Protein 3RMT (pdb70)

InterPro domains:
  IPR001986 Enolpyruvate transferase domain [PF00275] (11-425)
  IPR006264 3-phosphoshikimate 1-carboxyvinyltransferase [MF_00210] (11-431)
  IPR006264 3-phosphoshikimate 1-carboxyvinyltransferase [PIRSF000505] (5-429)
  IPR006264 3-phosphoshikimate 1-carboxyvinyltransferase [TIGR01356] (15-429)
  IPR006264 3-phosphoshikimate 1-carboxyvinyltransferase [cd01556] (13-428)
  IPR013792 RNA 3'-terminal phosphate cyclase/enolpyruvate transferase, alpha/beta [SSF55205] (5-428)
  IPR023193 3-phosphoshikimate 1-carboxyvinyltransferase, conserved site [PS00104] (89-103)
  IPR023193 3-phosphoshikimate 1-carboxyvinyltransferase, conserved site [PS00885] (341-359)
  IPR036968 Enolpyruvate transferase domain superfamily [G3DSA:3.65.10.10] (15-422)
  IPR036968 Enolpyruvate transferase domain superfamily [G3DSA:3.65.10.10] (23-231)

Radius of gyration: 43.46 Å; Cα contacts (8 Å, |Δi|>4): 4289; chains: 4; bounding box: 92×116×108 Å

Solvent-accessible surface area: 65657 Å² total; per-residue (Å²): 156,61,90,33,83,6,65,88,6,150,2,0,52,17,50,3,35,0,26,1,4,101,23,3,0,0,12,0,0,0,0,0,0,2,0,108,33,74,0,41,0,26,17,0,35,52,27,81,28,1,70,17,0,8,32,0,0,82,68,0,45,9,64,17,106,63,50,50,33,54,0,21,0,111,10,145,3,22,114,17,10,169,98,18,120,82,92,0,64,0,18,67,0,6,17,0,0,38,0,0,0,0,0,2,0,15,2,99,20,77,2,32,0,63,13,56,144,49,0,7,149,86,82,0,101,108,3,2,80,5,0,84,72,2,42,5,126,10,98,18,109,85,176,1,17,31,5,57,0,36,1,111,1,33,161,10,133,28,40,96,29,116,10,111,65,40,33,8,30,6,6,1,0,0,0,1,0,0,0,101,5,121,31,119,0,1,3,25,12,76,39,128,30,90,10,6,2,7,74,0,0,77,34,2,51,0,84,23,73,112,109,54,77,40,11,9,0,82,12,56,45,144,4,78,20,50,102,5,27,4,2,0,19,4,17,12,0,0,7,0,0,0,0,0,0,15,1,74,135,7,127,0,28,0,28,16,0,4,27,2,60,20,38,4,0,0,11,57,1,0,137,111,0,46,14,64,32,32,66,75,76,116,52,99,28,26,16,2,17,1,0,7,0,19,0,76,56,16,126,7,108,20,19,101,1,15,46,117,43,8,68,62,2,64,48,6,15,6,1,0,0,0,0,0,0,46,0,52,30,131,0,26,4,85,111,147,155,109,59,99,71,19,63,29,2,16,55,2,0,68,82,0,31,10,44,3,122,52,50,154,64,0,0,50,0,77,11,88,22,121,8,105,6,61,44,71,0,24,1,127,65,28,47,51,2,0,4,2,3,0,0,0,0,2,35,0,140,144,71,0,30,0,79,14,14,106,30,0,43,126,51,2,62,38,0,27,13,15,3,9,74,1,38,20,43,10,101,32,82,178,140,198,92,114,28,96,9,72,86,5,133,1,0,32,28,55,3,32,1,25,2,3,92,15,5,0,1,6,0,0,0,0,0,1,2,0,78,38,71,0,45,0,23,12,0,30,43,26,80,31,0,70,17,0,8,44,0,0,80,75,0,44,10,50,15,88,58,62,80,37,54,0,37,0,97,5,112,0,19,132,22,10,181,95,19,118,82,87,0,69,0,23,75,0,7,18,0,0,40,0,0,0,0,1,2,0,6,2,96,21,83,3,29,0,66,16,55,138,48,0,11,142,88,69,2,96,107,4,2,92,5,0,81,76,2,48,5,120,12,98,21,118,77,170,1,15,25,3,57,0,35,2,113,7,20,144,2,134,24,43,99,28,119,14,127,69,49,33,12,41,5,1,1,0,0,0,1,0,0,0,80,3,101,39,101,0,9,2,29,10,69,38,136,29,64,24,2,1,10,63,5,0,72,30,1,55,2,117,11,104,130,122,54,74,42,10,11,2,71,25,55,38,120,2,78,18,49,111,19,29,0,2,0,17,3,15,18,0,0,12,0,0,0,0,0,0,1,0,30,31,0,116,0,38,0,18,18,0,6,20,5,75,20,10,8,0,0,8,64,1,0,115,88,0,32,12,27,25,38,62,91,40,110,36,107,31,46,25,5,22,0,0,14,0,32,0,24,2,0,5,3,34,16,28,111,3,22,37,117,14,10,64,65,0,71,23,7,5,3,2,0,0,0,0,0,0,12,0,7,22,114,0,24,0,72,73,5,177,120,80,107,29,16,78,35,3,14,71,10,0,63,103,0,25,9,45,1,116,54,59,139,55,4,0,60,1,85,13,49,28,101,6,132,10,58,52,67,1,28,0,116,62,37,49,51,1,0,5,1,2,0,0,0,0,2,34,1,141,150,70,0,31,0,78,16,13,110,28,0,28,128,54,4,70,37,0,17,10,17,7,13,76,2,36,17,32,8,102,40,109,167,102,115,18,97,5,72,88,4,133,2,0,30,26,56,2,32,0,22,1,3,95,25,4,0,1,10,0,0,0,0,0,1,2,0,92,42,81,0,38,0,24,13,0,27,52,27,78,22,0,76,16,0,8,41,0,0,85,72,0,46,9,58,14,72,51,46,53,43,44,0,33,0,118,5,139,3,18,93,14,10,149,93,19,122,76,95,0,72,0,18,66,0,6,20,0,0,33,0,0,0,0,1,1,0,4,3,97,19,79,2,28,0,59,15,36,153,48,0,8,151,83,73,0,102,135,3,1,92,5,0,85,71,1,44,7,131,12,99,20,122,85,167,0,19,28,8,56,0,41,1,110,14,13,173,10,145,24,48,100,41,145,10,119,64,33,40,5,33,8,5,1,0,0,0,1,0,0,0,70,2,141,24,159,0,17,0,17,14,74,39,128,26,85,31,3,1,16,70,3,0,90,32,2,45,1,88,21,108,174,89,48,79,32,20,22,3,106,14,50,34,119,3,76,19,65,110,13,25,1,2,0,20,2,6,14,0,0,5,0,0,0,0,0,0,12,0,65,131,7,128,0,37,0,23,6,0,4,22,4,69,24,32,10,0,0,15,13,0,0,60,5,0,13,16,72,33,39,67,76,35,124,39,104,44,26,13,2,24,1,0,14,0,32,0,64,57,16,74,7,13,6,0,40,0,10,30,74,0,2,62,47,2,47,32,5,5,2,1,1,0,0,0,0,0,43,0,50,30,117,0,13,1,59,59,2,105,140,25,146,120,150,29,58,90,36,8,82,35,0,17,58,18,0,66,114,0,26,8,56,14,96,48,46,153,40,5,0,38,1,78,15,79,28,122,4,108,6,55,42,70,2,29,0,109,58,32,49,36,3,0,6,0,0,0,0,0,0,2,36,0,128,138,77,0,41,0,72,26,16,110,22,0,33,120,49,6,70,35,0,18,9,22,3,14,70,1,32,18,33,10,88,27,77,186,128,208,83,107,27,74,0,58,63,2,148,3,0,31,25,61,2,38,1,23,2,2,92,18,5,0,0,8,0,0,0,0,0,1,2,0,111,41,70,0,50,0,18,15,0,26,52,21,76,24,1,70,16,0,8,44,0,0,82,70,0,41,7,57,17,81,54,44,48,43,55,0,25,0,93,6,105,3,17,103,11,10,159,94,22,118,80,88,0,67,0,22,64,0,6,20,0,0,36,0,0,0,0,0,1,0,7,3,98,19,78,2,30,0,62,17,56,142,51,0,7,139,84,75,0,78,157,6,2,99,6,0,77,73,1,40,6,107,13,100,21,113,74,174,2,13,29,7,55,0,38,2,102,10,15,151,5,142,19,45,101,33,120,8,122,81,47,29,13,46,10,5,1,0,0,0,0,0,0,0,83,3,118,24,144,0,16,1,21,6,82,39,76,31,63,28,2,1,18,67,2,0,83,30,2,48,1,103,21,122,136,115,59,62,41,5,25,2,92,26,50,36,113,4,73,22,51,112,8,21,0,2,1,15,4,12,16,0,0,7,0,0,0,0,0,1,15,0,84,144,4,144,0,30,0,25,11,0,6,23,3,70,22,11,6,0,0,12,62,2,0,159,112,0,55,4,72,32,39,70,100,40,127,42,112,29,30,23,4,28,0,0,11,0,25,0,80,52,17,135,14,106,26,27,153,9,34,43,117,38,10,62,59,2,76,16,4,12,1,1,4,0,1,0,0,2,44,0,51,31,174,2,22,7,121,61,56,189,170,53,92,90,20,82,35,2,19,73,19,0,69,121,2,44,9,43,6,125,74,58,147,48,9,0,54,3,76,16,77,32,106,10,153,12,62,49,67,0,36,2,147,53,39,55,46,4,0,3,2,2,0,0,0,0,2,39,0,83,144,77,0,30,0,64,19,12,115,31,0,36,114,43,2,74,38,0,22,13,19,0,8,71,2,33,17,29,13,105,18,104,192,131,231

Secondary structure (DSSP, 8-state):
--EEEEPPPS-EEEEE-PPBPHHHHHHHHHHHHHSBS-EEEES---SHHHHHHHHHHHTTT-EEEEETTEEEEE---GGG-PPPSS-EE-TT-HHHHHHHHHHHTTSSSEEEEE--TTGGGS--HHHHHHHHHTT-EEEEHHHHTEEEEEEE--S-B--EEE-SS--HHHHHHHHHHHHTSBS-EEEE-SS----HHHHHHHHTT--EEEETTEEEE-S----B--EEEPPBPHHHHHHHHHHHHHSTTEEEEEEEEE--TTTTHHHHHHHHTT-EEEEEEEEEETTEEEEEEEEE----B---EETTHHHHHGGGHHHHHHHHHTSBS-EEEE--HHHHHHHHHHHHHHHTT--EEEETTEEEE-S----B-SSEEE-TT-HHHHHHHHHHHTT-BS-EEEE-THHHHHH-TTHHHHHHHHHHHHHHH---/-EEEEPPPS--EEEE---B-HHHHHHHHHHHHHSEEEEEEES---SHHHHHHHHHHHHTT-EEEEETTEEEEEEE-GGGPPPPSSPEE-TT-HHHHHHHHHHHTTSSSEEEEE--TTGGGS--HHHHHHHHTTT-EEEEHHHHTEEEEEEE--S-B--EEE-SS--HHHHHHHHHHHTTSBSEEEEE-SS----HHHHHHHHTT--EEE-SSEEEEETT---B--EEEPPBPHHHHHHHHHHHHHSTT-EEEEEEEE--TTT-HHHHHHHHHT-EEEEEEEEEETTEEEEEEEEE----B--EE-GGGGGGGGGGHHHHHHHHHTSBSEEEE-S---HHHHHHHHHHHHHTT--EEE-SSSEEEES----B-SSEEE-TT-HHHHHHHHHHHTT-BS-EEEE-HHHHHHH-TTHHHHHHHHHHHHHHH-/-EEEE---S-EEEEE-PPBPHHHHHHHHHHHHHSBS-EEEES---SHHHHHHHHHHHHTT-EEEEETTEEEEE-B-GGG-PPPSS-EE-TT-HHHHHHHHHHHHTSSSEEEEE--TGGGGS--HHHHHHHHTTT-EEEEHHHHTEEEEEEE--S-B--EEE-SS--HHHHHHHHHHHTSSBEEEEEE-SS----HHHHHHHHHT--B---TTEEEEEE-PPPB--EEEPPBPHHHHHHHHHHHHHSSSEEEEEEEEE--TTT-HHHHHHHHHT-EEEEEEEEESSS-EEEEEEEE---EE--EE-TTSGGGSGGGHHHHHHHHHTEESEEEE-S-TTS-HHHHHHHHHHHHHHHHTT-EEEEETTEEEEES----B-SEEEE-TT-HHHHHHHHHHHTT-BS-EEEE-THHHHHHSTTHHHHHHHHHHHHHHH---/-EE-----S--EEEE-PPBPHHHHHHHHHHHHHSBS-EEEES----HHHHHHHHHHHTTT-EEEEETTEEEEE-B-GGG----SS-EE-TT-HHHHHHHHHHHHTSSSEEEEE--TTGGGS--HHHHHHHHHTT-EEEEHHHHTEEEEEEE----B--EEE-SS--HHHHHHHHHHTTSSBS-EEEE-SS----HHHHHHHHTT--EEEETTEEEE-SSPPPB--EEEPPBPHHHHHHHHHHHHHSSS-EEEEEEEE--TTTTHHHHHHHHTT--EEEEEEEEETTEEEEEEEEE---EE---EETTSSGGGGGGHHHHHHHHTTEES-EEEE----THHHHHHHHHHHHHT--EEE-SSSEEE-S--PPP--S-B--TT-HHHHHHHHHHTTTS-S---EE-HHHHHHH-TTHHHHHHHHHHHTTTS---

Organism: Halalkalibacterium halodurans (strain ATCC BAA-125 / DSM 18197 / FERM 7344 / JCM 9153 / C-125) (NCBI:txid272558)

Nearest PDB structures (foldseek):
  3rmt-assembly1_C-2  TM=1.002E+00  e=1.973E-91  Halalkalibacterium halodurans
  5bs5-assembly2_B  TM=9.563E-01  e=2.466E-51  Acinetobacter baumannii ATCC 17978
  3tr1-assembly1_A  TM=9.046E-01  e=6.981E-50  Coxiella burnetii
  4znd-assembly1_A  TM=9.040E-01  e=1.702E-49  Coxiella burnetii RSA 493
  2pqd-assembly1_A  TM=8.889E-01  e=4.396E-46  Agrobacterium sp.

Sequence (1728 aa):
ENKTVIPHAKGLKGTIKVPGDKSISHRAVMFGALAKGTTTVEGFLPGADCLSTISCFQKLGVSIEQAEERVTVKGKGWDGLREPSDILDVGNSGTTTRLILGILSTLPFHSVIIGDESIGKRPMKRVTEPLKSMGAQIDGRDHGNLTPLSIRGGQLKGIDFHSPVASAQMKSAILLAGLRAEGKTSVTEPAKTRDHTERMLEAFGVNIEKDGLTVSIEGGQMLTGQHVVVPGDISSAAFFLVAGAMVPHSRITLTNVGINPTRAGILEVLKQMGATLAMENERVQGGEPVADLTIETSVLQGVEIGGDIIPRLIDEIPIIAVLATQASGRTVIKDVKETNRIDTVVSELTKLGASIHATDDGMIIEGPTPLKGGVTVSSHGDHRIGMAMAIAALLAEKPVTVEGTEAIAVSYPSFFDHLDRLKSEAENLYFQNKTVIPHAKGLKGTIKVPGDKSISHRAVMFGALAKGTTTVEGFLPGADCLSTISCFQKLGVSIEQAEERVTVKGKGWDGLREPSDILDVGNSGTTTRLILGILSTLPFHSVIIGDESIGKRPMKRVTEPLKSMGAQIDGRDHGNLTPLSIRGGQLKGIDFHSPVASAQMKSAILLAGLRAEGKTSVTEPAKTRDHTERMLEAFGVNIEKDGLTVSIEGGQMLTGQHVVVPGDISSAAFFLVAGAMVPHSRITLTNVGINPTRAGILEVLKQMGATLAMENERVQGGEPVADLTIETSVLQGVEIGGDIIPRLIDEIPIIAVLATQASGRTVIKDAEETNRIDTVVSELTKLGASIHATDDGMIIEGPTPLKGGVTVSSHGDHRIGMAMAIAALLAEKPVTVEGTEAIAVSYPSFFDHLDRLKSEAENLYNKTVIPHAKGLKGTIKVPGDKSISHRAVMFGALAKGTTTVEGFLPGADCLSTISCFQKLGVSIEQAEERVTVKGKGWDGLREPSDILDVGNSGTTTRLILGILSTLPFHSVIIGDESIGKRPMKRVTEPLKSMGAQIDGRDHGNLTPLSIRGGQLKGIDFHSPVASAQMKSAILLAGLRAEGKTSVTEPAKTRDHTERMLEAFGVNIEKDGLTVSIEGGQMLTGQHVVVPGDISSAAFFLVAGAMVPHSRITLTNVGINPTRAGILEVLKQMGATLAMENERVQGGEPVADLTIETSVLQGVEIGGDIIPRLIDEIPIIAVLATQASGRTVIKDAEELKVKETNRIDTVVSELTKLGASIHATDDGMIIEGPTPLKGGVTVSSHGDHRIGMAMAIAALLAEKPVTVEGTEAIAVSYPSFFDHLDRLKSEAENLYFQNKTVIPHAKGLKGTIKVPGDKSISHRAVMFGALAKGTTTVEGFLPGADCLSTISCFQKLGVSIEQAEERVTVKGKGWDGLREPSDILDVGNSGTTTRLILGILSTLPFHSVIIGDESIGKRPMKRVTEPLKSMGAQIDGRDHGNLTPLSIRGGQLKGIDFHSPVASAQMKSAILLAGLRAEGKTSVTEPAKTRDHTERMLEAFGVNIEKDGLTVSIEGGQMLTGQHVVVPGDISSAAFFLVAGAMVPHSRITLTNVGINPTRAGILEVLKQMGATLAMENERVQGGEPVADLTIETSVLQGVEIGGDIIPRLIDEIPIIAVLATQASGRTVIKDAEETNRIDTVVSELTKLGASIHATDDGMIIEGPTPLKGGVTVSSHGDHRIGMAMAIAALLAEKPVTVEGTEAIAVSYPSFFDHLDRLKSEAENLYFQ

Foldseek 3Di:
DLWDWAAAFQEFDDEAAFQFDQVLLLVLQVLLLAAAAKAKEASHHPAPQSVLSNQLSVQQQWDWDDDDGIIITGDDHLVRGHAGPDASENEQHPLSVLQVLLVLLLHQYKHWYAYDPNQQVAFDCLQPVLSVVQVKDKAAPPGRTGPTIMTGHDAGAADADEDADDDPSSVNSNQSNQQAHADKHKYAYDADADCSSQQLQVLQVADWDDDPRMIMGHDYDHGHHYYAYGFHEVLLVLLVQLLQQANPHYKYKYAGHFCDQLAVLVVVQCVVQFFPKDWDDWDDGSRTTITIMMGHHGATAAEEADDNSCSRHVLCQLLVLLSRLQHAFKHYHFAVVSQVQQVLSQVQQVQQPFDKAADPGHIMGGGHTQGAAPEEGEQPLDLSNQSSVSSSQNRHDYMYMYRNCVSVCSVGVCSVVSVVVRSVVSVVVVPD/DWDWAAAFPEFDDEDAFAFAQVLLQVQQVLQQAAQAKAKEASRHPAPQSVLSVQQQVQQPWDWDDDDGMIITNHHHLVRGHAGPDARERAQYPLSVLQVLLQQQAHQYKHWYDYDPNQQPAFRCLQVVVSVVQPKDKAAPPGRGGPRMMTGHHAGAADADEDADDDPSNVNSQQSNQQAYAAKHKYAYDADADCSSVLQCVLQPADWDDDPSMIMHHDHDHGHHYHFYGAHEVLLVLLVQLLQQARANYKYKYARHFCPQLAVLSVVQCVVQPWPKDWADFDATSSTTTTMIIGHHHAGAADEADDNSCSRQVSCLLLVLLSLQQHAFKHDDFQDDVLVCLVLSQVQQVVQVFDKDADPGGIMGTGHTQGAAPEEGECVLPQSNQSSVNSSQNRHDDMYMYHDCVSVCSNRVCSVVSRVVRSVVSVVVD/DWDKAAAFLEFEDEDAFQFDPLLLLCQAVLQQQAQAKAKEASRDDAPQSVLSVQQQVQQQWDWDDDVRIIMTNHHHLVGGHAGPDAREREQDPLSVLQVLLVQQAHQYKHKYAYDPNQQPQFRCLQVVVSVVQVKDKAAPPGRGGPIMMTGHHATAADADEDEADDPSSVNSQQNNQQAYADKHKYAHDADADCQSVLQQVQQPFHWDPPPRMIMGHPHDHGHYYYAYGAHEVLLVLLVQLLQAARPHYKYKYARHWCRQLANLVVVVCVVQPWPKDWDDWDCRGSTITTIIIGHHHAGAAAEDDDSSCSRHLLCQLLVLLSQLQYAAKHHYFQQLPDDPVSVVSQVLSQVLQVQQPFDKDADNGGIMGGGHDQGAAPEEGEQPLPLSSLSSSNSSNNRHDDMYIYPNCVSNCNSGVCSVVSVVVRSVVSVVVDDD/DWDWAFAFQEFEDEDAFQFDPLLLLVQQVLQQQAQAKAKEARHHPAPQSVLSVQQSVQQQWDKDDDHGIIMTGHHHPVRGHAGPDAREREQHPLSVLQVLLQQQAAQYKHKYAYDPNQQPAFCCLQVVVSVVQVKDKQAPPGRTGPTIMTGHHAGAADADEDAADDPSNVNSQVSNQQAYAAKHKYAYPDHADDSSVQLQVLQPFDWDDDPRMIMGHDNDHGHHYHAYGAHEVLLVLLVQLLQQAHPWYKYKYPWHWCDLLAVLVVVVCVVQVFDKDWADFDATSSTTTTIIMGHHHAGAADEEEDPRDSSHVLCLLLVLLSLLAHAAKHWYFAAPVCVQQVLSQVVQVVQPADWDADPHTIIHHGHDQGAADDEGENPLDQSNQSSQNSSSNRHRDIHMYYNVVSNCNSGVCSVVSVVCRSVVVVVVPDD

B-factor: mean 74.06, std 24.89, range [2.0, 179.31]

Structure (mmCIF, N/CA/C/O backbone):
data_3RMT
#
_entry.id   3RMT
#
_cell.length_a   87.856
_cell.length_b   140.748
_cell.length_c   193.625
_cell.angle_alpha   90.00
_cell.angle_beta   90.00
_cell.angle_gamma   90.00
#
_symmetry.space_group_name_H-M   'P 21 21 21'
#
loop_
_entity.id
_entity.type
_entity.pdbx_description
1 polymer '3-phosphoshikimate 1-carboxyvinyltransferase 1'
2 non-polymer 'SULFATE ION'
3 water water
#
loop_
_atom_site.group_PDB
_atom_site.id
_atom_site.type_symbol
_atom_site.label_atom_id
_atom_site.label_alt_id
_atom_site.label_comp_id
_atom_site.label_asym_id
_atom_site.label_entity_id
_atom_site.label_seq_id
_atom_site.pdbx_PDB_ins_code
_atom_site.Cartn_x
_atom_site.Cartn_y
_atom_site.Cartn_z
_atom_site.occupancy
_atom_site.B_iso_or_equiv
_atom_site.auth_seq_id
_atom_site.auth_comp_id
_atom_site.auth_asym_id
_atom_site.auth_atom_id
_atom_site.pdbx_PDB_model_num
ATOM 1 N N . GLU A 1 4 ? 21.002 -23.334 32.139 1.00 98.64 4 GLU A N 1
ATOM 2 C CA . GLU A 1 4 ? 21.643 -24.581 31.616 1.00 97.74 4 GLU A CA 1
ATOM 3 C C . GLU A 1 4 ? 20.683 -25.779 31.465 1.00 95.38 4 GLU A C 1
ATOM 4 O O . GLU A 1 4 ? 21.049 -26.799 30.861 1.00 94.40 4 GLU A O 1
ATOM 10 N N . ASN A 1 5 ? 19.470 -25.667 32.013 1.00 94.44 5 ASN A N 1
ATOM 11 C CA . ASN A 1 5 ? 18.359 -26.503 31.530 1.00 92.06 5 ASN A CA 1
ATOM 12 C C . ASN A 1 5 ? 17.544 -25.718 30.493 1.00 90.89 5 ASN A C 1
ATOM 13 O O . ASN A 1 5 ? 16.417 -25.268 30.746 1.00 90.46 5 ASN A O 1
ATOM 18 N N . LYS A 1 6 ? 18.170 -25.561 29.328 1.00 90.21 6 LYS A N 1
ATOM 19 C CA . LYS A 1 6 ? 17.671 -24.777 28.207 1.00 89.25 6 LYS A CA 1
ATOM 20 C C . LYS A 1 6 ? 18.465 -25.147 26.955 1.00 87.90 6 LYS A C 1
ATOM 21 O O . LYS A 1 6 ? 19.687 -25.320 27.013 1.00 89.02 6 LYS A O 1
ATOM 27 N N . THR A 1 7 ? 17.771 -25.290 25.831 1.00 85.28 7 THR A N 1
ATOM 28 C CA . THR A 1 7 ? 18.445 -25.479 24.556 1.00 83.52 7 THR A CA 1
ATOM 29 C C . THR A 1 7 ? 18.163 -24.267 23.704 1.00 82.44 7 THR A C 1
ATOM 30 O O . THR A 1 7 ? 17.031 -23.794 23.661 1.00 82.00 7 THR A O 1
ATOM 34 N N . VAL A 1 8 ? 19.200 -23.742 23.060 1.00 82.24 8 VAL A N 1
ATOM 35 C CA . VAL A 1 8 ? 19.007 -22.730 22.029 1.00 81.60 8 VAL A CA 1
ATOM 36 C C . VAL A 1 8 ? 18.691 -23.456 20.725 1.00 79.36 8 VAL A C 1
ATOM 37 O O . VAL A 1 8 ? 19.424 -24.364 20.315 1.00 79.32 8 VAL A O 1
ATOM 41 N N . ILE A 1 9 ? 17.579 -23.073 20.101 1.00 77.30 9 ILE A N 1
ATOM 42 C CA . ILE A 1 9 ? 17.120 -23.718 18.882 1.00 74.63 9 ILE A CA 1
ATOM 43 C C . ILE A 1 9 ? 17.011 -22.693 17.773 1.00 74.79 9 ILE A C 1
ATOM 44 O O . ILE A 1 9 ? 16.220 -21.757 17.876 1.00 75.37 9 ILE A O 1
ATOM 49 N N . PRO A 1 10 ? 17.813 -22.859 16.707 1.00 74.46 10 PRO A N 1
ATOM 50 C CA . PRO A 1 10 ? 17.787 -21.935 15.572 1.00 74.94 10 PRO A CA 1
ATOM 51 C C . PRO A 1 10 ? 16.732 -22.354 14.550 1.00 73.40 10 PRO A C 1
ATOM 52 O O . PRO A 1 10 ? 16.292 -23.504 14.566 1.00 72.28 10 PRO A O 1
ATOM 56 N N . HIS A 1 11 ? 16.328 -21.449 13.666 1.00 73.42 11 HIS A N 1
ATOM 57 C CA . HIS A 1 11 ? 15.337 -21.815 12.656 1.00 72.01 11 HIS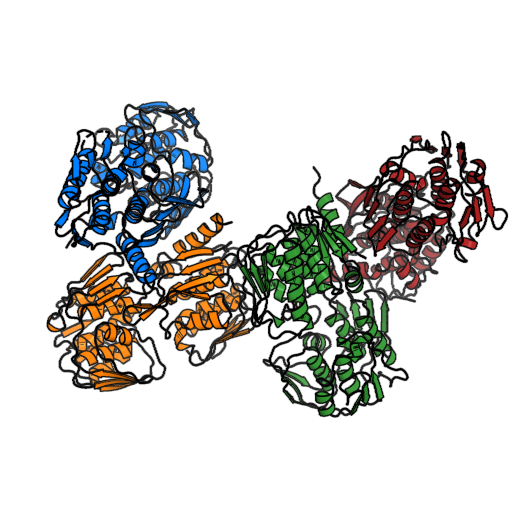 A CA 1
ATOM 58 C C . HIS A 1 11 ? 15.934 -22.874 11.737 1.00 70.37 11 HIS A C 1
ATOM 59 O O . HIS A 1 11 ? 17.144 -22.891 11.509 1.00 71.39 11 HIS A O 1
ATOM 66 N N . ALA A 1 12 ? 15.083 -23.766 11.241 1.00 67.82 12 ALA A N 1
ATOM 67 C CA . ALA A 1 12 ? 15.513 -24.833 10.351 1.00 66.30 12 ALA A CA 1
ATOM 68 C C . ALA A 1 12 ? 15.470 -24.379 8.903 1.00 66.13 12 ALA A C 1
ATOM 69 O O . ALA A 1 12 ? 14.469 -23.817 8.446 1.00 66.08 12 ALA A O 1
ATOM 71 N N . LYS A 1 13 ? 16.566 -24.623 8.190 1.00 66.07 13 LYS A N 1
ATOM 72 C CA . LYS A 1 13 ? 16.642 -24.335 6.765 1.00 65.90 13 LYS A CA 1
ATOM 73 C C . LYS A 1 13 ? 15.873 -25.366 5.934 1.00 63.49 13 LYS A C 1
ATOM 74 O O . LYS A 1 13 ? 15.497 -25.091 4.794 1.00 64.47 13 LYS A O 1
ATOM 80 N N . GLY A 1 14 ? 15.633 -26.535 6.524 1.00 60.36 14 GLY A N 1
ATOM 81 C CA . GLY A 1 14 ? 14.863 -27.622 5.911 1.00 57.87 14 GLY A CA 1
ATOM 82 C C . GLY A 1 14 ? 14.915 -28.875 6.775 1.00 55.60 14 GLY A C 1
ATOM 83 O O . GLY A 1 14 ? 15.717 -28.960 7.701 1.00 56.34 14 GLY A O 1
ATOM 84 N N . LEU A 1 15 ? 14.065 -29.853 6.485 1.00 53.07 15 LEU A N 1
ATOM 85 C CA . LEU A 1 15 ? 14.035 -31.105 7.253 1.00 50.91 15 LEU A CA 1
ATOM 86 C C . LEU A 1 15 ? 13.754 -32.297 6.341 1.00 49.67 15 LEU A C 1
ATOM 87 O O . LEU A 1 15 ? 12.637 -32.456 5.849 1.00 49.15 15 LEU A O 1
ATOM 92 N N . LYS A 1 16 ? 14.764 -33.127 6.112 1.00 49.39 16 LYS A N 1
ATOM 93 C CA . LYS A 1 16 ? 14.604 -34.289 5.248 1.00 49.54 16 LYS A CA 1
ATOM 94 C C . LYS A 1 16 ? 15.076 -35.581 5.900 1.00 49.53 16 LYS A C 1
ATOM 95 O O . LYS A 1 16 ? 16.139 -35.618 6.518 1.00 50.28 16 LYS A O 1
ATOM 101 N N . GLY A 1 17 ? 14.277 -36.636 5.779 1.00 48.89 17 GLY A N 1
ATOM 102 C CA . GLY A 1 17 ? 14.714 -37.954 6.219 1.00 49.25 17 GLY A CA 1
ATOM 103 C C . GLY A 1 17 ? 13.640 -38.914 6.667 1.00 48.51 17 GLY A C 1
ATOM 104 O O . GLY A 1 17 ? 12.452 -38.639 6.532 1.00 48.36 17 GLY A O 1
ATOM 105 N N . THR A 1 18 ? 14.085 -40.053 7.184 1.00 48.48 18 THR A N 1
ATOM 106 C CA . THR A 1 18 ? 13.222 -41.080 7.739 1.00 47.99 18 THR A CA 1
ATOM 107 C C . THR A 1 18 ? 13.509 -41.139 9.223 1.00 47.89 18 THR A C 1
ATOM 108 O O . THR A 1 18 ? 14.648 -40.932 9.643 1.00 48.30 18 THR A O 1
ATOM 112 N N . ILE A 1 19 ? 12.473 -41.430 10.007 1.00 47.49 19 ILE A N 1
ATOM 113 C CA . ILE A 1 19 ? 12.585 -41.529 11.450 1.00 47.01 19 ILE A CA 1
ATOM 114 C C . ILE A 1 19 ? 11.680 -42.613 12.027 1.00 47.08 19 ILE A C 1
ATOM 115 O O . ILE A 1 19 ? 10.496 -42.706 11.670 1.00 47.10 19 ILE A O 1
ATOM 120 N N . LYS A 1 20 ? 12.257 -43.423 12.915 1.00 47.16 20 LYS A N 1
ATOM 121 C CA . LYS A 1 20 ? 11.511 -44.371 13.721 1.00 46.79 20 LYS A CA 1
ATOM 122 C C . LYS A 1 20 ? 11.289 -43.699 15.054 1.00 44.56 20 LYS A C 1
ATOM 123 O O . LYS A 1 20 ? 12.203 -43.580 15.862 1.00 44.43 20 LYS A O 1
ATOM 129 N N . VAL A 1 21 ? 10.071 -43.257 15.292 1.00 43.49 21 VAL A N 1
ATOM 130 C CA . VAL A 1 21 ? 9.721 -42.773 16.611 1.00 43.37 21 VAL A CA 1
ATOM 131 C C . VAL A 1 21 ? 9.621 -43.949 17.588 1.00 44.77 21 VAL A C 1
ATOM 132 O O . VAL A 1 21 ? 9.436 -45.103 17.157 1.00 45.74 21 VAL A O 1
ATOM 136 N N . PRO A 1 22 ? 9.757 -43.683 18.908 1.00 44.93 22 PRO A N 1
ATOM 137 C CA . PRO A 1 22 ? 9.727 -44.760 19.921 1.00 45.16 22 PRO A CA 1
ATOM 138 C C . PRO A 1 22 ? 8.394 -45.509 19.931 1.00 45.97 22 PRO A C 1
ATOM 139 O O . PRO A 1 22 ? 7.359 -44.916 19.617 1.00 46.05 22 PRO A O 1
ATOM 143 N N . GLY A 1 23 ? 8.414 -46.792 20.296 1.00 46.79 23 GLY A N 1
ATOM 144 C CA . GLY A 1 23 ? 7.190 -47.601 20.394 1.00 47.15 23 GLY A CA 1
ATOM 145 C C . GLY A 1 23 ? 6.032 -46.954 21.148 1.00 47.30 23 GLY A C 1
ATOM 146 O O . GLY A 1 23 ? 6.197 -45.945 21.841 1.00 46.54 23 GLY A O 1
ATOM 147 N N . ASP A 1 24 ? 4.843 -47.529 20.992 1.00 48.63 24 ASP A N 1
ATOM 148 C CA . ASP A 1 24 ? 3.650 -47.033 21.670 1.00 49.37 24 ASP A CA 1
ATOM 149 C C . ASP A 1 24 ? 3.586 -47.554 23.100 1.00 49.58 24 ASP A C 1
ATOM 150 O O . ASP A 1 24 ? 3.694 -48.762 23.329 1.00 49.96 24 ASP A O 1
ATOM 155 N N . LYS A 1 25 ? 3.403 -46.642 24.057 1.00 49.38 25 LYS A N 1
ATOM 156 C CA . LYS A 1 25 ? 3.467 -47.004 25.470 1.00 49.42 25 LYS A CA 1
ATOM 157 C C . LYS A 1 25 ? 2.324 -47.947 25.841 1.00 49.77 25 LYS A C 1
ATOM 158 O O . LYS A 1 25 ? 2.548 -48.963 26.485 1.00 49.91 25 LYS A O 1
ATOM 164 N N . SER A 1 26 ? 1.110 -47.608 25.406 1.00 49.74 26 SER A N 1
ATOM 165 C CA . SER A 1 26 ? -0.080 -48.408 25.682 1.00 49.62 26 SER A CA 1
ATOM 166 C C . SER A 1 26 ? 0.047 -49.818 25.136 1.00 49.61 26 SER A C 1
ATOM 167 O O . SER A 1 26 ? -0.255 -50.784 25.833 1.00 50.74 26 SER A O 1
ATOM 170 N N . ILE A 1 27 ? 0.491 -49.927 23.887 1.00 48.67 27 ILE A N 1
ATOM 171 C CA . ILE A 1 27 ? 0.654 -51.222 23.226 1.00 48.83 27 ILE A CA 1
ATOM 172 C C . ILE A 1 27 ? 1.799 -52.010 23.847 1.00 48.13 27 ILE A C 1
ATOM 173 O O . ILE A 1 27 ? 1.728 -53.229 23.955 1.00 49.37 27 ILE A O 1
ATOM 178 N N . SER A 1 28 ? 2.840 -51.303 24.271 1.00 46.30 28 SER A N 1
ATOM 179 C CA . SER A 1 28 ? 3.985 -51.934 24.900 1.00 45.06 28 SER A CA 1
ATOM 180 C C . SER A 1 28 ? 3.584 -52.584 26.204 1.00 45.05 28 SER A C 1
ATOM 181 O O . SER A 1 28 ? 3.891 -53.752 26.420 1.00 46.37 28 SER A O 1
ATOM 184 N N . HIS A 1 29 ? 2.884 -51.839 27.058 1.00 44.03 29 HIS A N 1
ATOM 185 C CA . HIS A 1 29 ? 2.357 -52.371 28.314 1.00 44.44 29 HIS A CA 1
ATOM 186 C C . HIS A 1 29 ? 1.574 -53.671 28.083 1.00 45.14 29 HIS A C 1
ATOM 187 O O . HIS A 1 29 ? 1.825 -54.687 28.723 1.00 45.63 29 HIS A O 1
ATOM 194 N N . ARG A 1 30 ? 0.617 -53.609 27.170 1.00 45.08 30 ARG A N 1
ATOM 195 C CA . ARG A 1 30 ? -0.354 -54.667 27.015 1.00 46.68 30 ARG A CA 1
ATOM 196 C C . ARG A 1 30 ? 0.258 -55.898 26.386 1.00 47.29 30 ARG A C 1
ATOM 197 O O . ARG A 1 30 ? -0.076 -57.030 26.768 1.00 48.77 30 ARG A O 1
ATOM 205 N N . ALA A 1 31 ? 1.164 -55.675 25.439 1.00 46.06 31 ALA A N 1
ATOM 206 C CA . ALA A 1 31 ? 1.886 -56.768 24.813 1.00 46.48 31 ALA A CA 1
ATOM 207 C C . ALA A 1 31 ? 2.480 -57.641 25.905 1.00 47.06 31 ALA A C 1
ATOM 208 O O . ALA A 1 31 ? 2.332 -58.862 25.885 1.00 48.53 31 ALA A O 1
ATOM 210 N N . VAL A 1 32 ? 3.126 -56.995 26.870 1.00 46.20 32 VAL A N 1
ATOM 211 C CA . VAL A 1 32 ? 3.736 -57.684 27.990 1.00 46.94 32 VAL A CA 1
ATOM 212 C C . VAL A 1 32 ? 2.685 -58.373 28.858 1.00 48.96 32 VAL A C 1
ATOM 213 O O . VAL A 1 32 ? 2.829 -59.563 29.157 1.00 50.46 32 VAL A O 1
ATOM 217 N N . MET A 1 33 ? 1.624 -57.648 29.218 1.00 49.55 33 MET A N 1
ATOM 218 C CA . MET A 1 33 ? 0.597 -58.160 30.142 1.00 52.11 33 MET A CA 1
ATOM 219 C C . MET A 1 33 ? -0.186 -59.335 29.566 1.00 54.06 33 MET A C 1
ATOM 220 O O . MET A 1 33 ? -0.174 -60.436 30.129 1.00 55.08 33 MET A O 1
ATOM 225 N N . PHE A 1 34 ? -0.850 -59.094 28.436 1.00 54.34 34 PHE A N 1
ATOM 226 C CA . PHE A 1 34 ? -1.572 -60.143 27.729 1.00 56.20 34 PHE A CA 1
ATOM 227 C C . PHE A 1 34 ? -0.640 -61.289 27.366 1.00 57.26 34 PHE A C 1
ATOM 228 O O . PHE A 1 34 ? -1.077 -62.436 27.227 1.00 59.66 34 PHE A O 1
ATOM 236 N N . GLY A 1 35 ? 0.644 -60.983 27.230 1.00 55.74 35 GLY A N 1
ATOM 237 C CA . GLY A 1 35 ? 1.643 -62.011 26.999 1.00 56.73 35 GLY A CA 1
ATOM 238 C C . GLY A 1 35 ? 1.685 -62.978 28.161 1.00 57.96 35 GLY A C 1
ATOM 239 O O . GLY A 1 35 ? 1.610 -64.190 27.974 1.00 59.66 35 GLY A O 1
ATOM 240 N N . ALA A 1 36 ? 1.779 -62.427 29.366 1.00 57.32 36 ALA A N 1
ATOM 241 C CA . ALA A 1 36 ? 1.828 -63.223 30.589 1.00 58.45 36 ALA A CA 1
ATOM 242 C C . ALA A 1 36 ? 0.562 -64.047 30.819 1.00 60.42 36 ALA A C 1
ATOM 243 O O . ALA A 1 36 ? 0.591 -65.039 31.542 1.00 62.27 36 ALA A O 1
ATOM 245 N N . LEU A 1 37 ? -0.547 -63.642 30.210 1.00 60.41 37 LEU A N 1
ATOM 246 C CA . LEU A 1 37 ? -1.802 -64.375 30.371 1.00 62.29 37 LEU A CA 1
ATOM 247 C C . LEU A 1 37 ? -1.995 -65.505 29.340 1.00 64.42 37 LEU A C 1
ATOM 248 O O . LEU A 1 37 ? -2.829 -66.388 29.541 1.00 66.61 37 LEU A O 1
ATOM 253 N N . ALA A 1 38 ? -1.211 -65.491 28.260 1.00 63.76 38 ALA A N 1
ATOM 254 C CA . ALA A 1 38 ? -1.390 -66.439 27.155 1.00 65.54 38 ALA A CA 1
ATOM 255 C C . ALA A 1 38 ? -0.628 -67.751 27.325 1.00 67.40 38 ALA A C 1
ATOM 256 O O . ALA A 1 38 ? 0.316 -67.825 28.106 1.00 66.80 38 ALA A O 1
ATOM 258 N N . LYS A 1 39 ? -1.065 -68.783 26.596 1.00 69.74 39 LYS A N 1
ATOM 259 C CA . LYS A 1 39 ? -0.275 -69.996 26.379 1.00 71.30 39 LYS A CA 1
ATOM 260 C C . LYS A 1 39 ? 0.662 -69.790 25.183 1.00 69.93 39 LYS A C 1
ATOM 261 O O . LYS A 1 39 ? 0.197 -69.584 24.064 1.00 69.98 39 LYS A O 1
ATOM 267 N N . GLY A 1 40 ? 1.974 -69.837 25.420 1.00 68.98 40 GLY A N 1
ATOM 268 C CA . GLY A 1 40 ? 2.964 -69.776 24.336 1.00 68.82 40 GLY A CA 1
ATOM 269 C C . GLY A 1 40 ? 3.834 -68.531 24.330 1.00 66.68 40 GLY A C 1
ATOM 270 O O . GLY A 1 40 ? 3.492 -67.513 24.944 1.00 65.22 40 GLY A O 1
ATOM 271 N N . THR A 1 41 ? 4.953 -68.600 23.616 1.00 66.67 41 THR A N 1
ATOM 272 C CA . THR A 1 41 ? 5.930 -67.504 23.620 1.00 64.65 41 THR A CA 1
ATOM 273 C C . THR A 1 41 ? 5.483 -66.247 22.839 1.00 62.28 41 THR A C 1
ATOM 274 O O . THR A 1 41 ? 5.346 -66.259 21.610 1.00 63.62 41 THR A O 1
ATOM 278 N N . THR A 1 42 ? 5.257 -65.159 23.559 1.00 58.66 42 THR A N 1
ATOM 279 C CA . THR A 1 42 ? 4.953 -63.892 22.912 1.00 55.76 42 THR A CA 1
ATOM 280 C C . THR A 1 42 ? 6.298 -63.233 22.600 1.00 53.00 42 THR A C 1
ATOM 281 O O . THR A 1 42 ? 7.216 -63.301 23.422 1.00 53.04 42 THR A O 1
ATOM 285 N N . THR A 1 43 ? 6.447 -62.642 21.417 1.00 50.54 43 THR A N 1
ATOM 286 C CA . THR A 1 43 ? 7.676 -61.892 21.125 1.00 48.28 43 THR A CA 1
ATOM 287 C C . THR A 1 43 ? 7.459 -60.407 20.704 1.00 45.49 43 THR A C 1
ATOM 288 O O . THR A 1 43 ? 7.083 -60.099 19.571 1.00 44.74 43 THR A O 1
ATOM 292 N N . VAL A 1 44 ? 7.716 -59.501 21.634 1.00 44.00 44 VAL A N 1
ATOM 293 C CA . VAL A 1 44 ? 7.522 -58.081 21.370 1.00 43.56 44 VAL A CA 1
ATOM 294 C C . VAL A 1 44 ? 8.717 -57.450 20.638 1.00 44.47 44 VAL A C 1
ATOM 295 O O . VAL A 1 44 ? 9.883 -57.641 21.019 1.00 44.91 44 VAL A O 1
ATOM 299 N N . GLU A 1 45 ? 8.416 -56.709 19.575 1.00 44.76 45 GLU A N 1
ATOM 300 C CA . GLU A 1 45 ? 9.437 -55.977 18.833 1.00 45.24 45 GLU A CA 1
ATOM 301 C C . GLU A 1 45 ? 9.102 -54.491 18.722 1.00 43.54 45 GLU A C 1
ATOM 302 O O . GLU A 1 45 ? 7.967 -54.125 18.432 1.00 42.91 45 GLU A O 1
ATOM 308 N N . GLY A 1 46 ? 10.102 -53.643 18.930 1.00 43.45 46 GLY A N 1
ATOM 309 C CA . GLY A 1 46 ? 9.906 -52.182 18.950 1.00 42.72 46 GLY A CA 1
ATOM 310 C C . GLY A 1 46 ? 9.210 -51.705 20.213 1.00 42.57 46 GLY A C 1
ATOM 311 O O . GLY A 1 46 ? 8.563 -50.668 20.215 1.00 41.81 46 GLY A O 1
ATOM 312 N N . PHE A 1 47 ? 9.334 -52.502 21.270 1.00 43.83 47 PHE A N 1
ATOM 313 C CA . PHE A 1 47 ? 8.794 -52.234 22.599 1.00 44.24 47 PHE A CA 1
ATOM 314 C C . PHE A 1 47 ? 9.460 -50.985 23.198 1.00 44.58 47 PHE A C 1
ATOM 315 O O . PHE A 1 47 ? 10.643 -50.734 22.970 1.00 44.57 47 PHE A O 1
ATOM 323 N N . LEU A 1 48 ? 8.696 -50.197 23.952 1.00 45.15 48 LEU A N 1
ATOM 324 C CA . LEU A 1 48 ? 9.236 -48.990 24.596 1.00 45.24 48 LEU A CA 1
ATOM 325 C C . LEU A 1 48 ? 9.920 -49.346 25.922 1.00 46.07 48 LEU A C 1
ATOM 326 O O . LEU A 1 48 ? 9.245 -49.635 26.898 1.00 46.11 48 LEU A O 1
ATOM 331 N N . PRO A 1 49 ? 11.262 -49.300 25.973 1.00 46.97 49 PRO A N 1
ATOM 332 C CA . PRO A 1 49 ? 11.920 -49.682 27.218 1.00 47.94 49 PRO A CA 1
ATOM 333 C C . PRO A 1 49 ? 11.943 -48.572 28.272 1.00 48.70 49 PRO A C 1
ATOM 334 O O . PRO A 1 49 ? 12.958 -48.384 28.948 1.00 49.52 49 PRO A O 1
ATOM 338 N N . GLY A 1 50 ? 10.836 -47.847 28.416 1.00 48.73 50 GLY A N 1
ATOM 339 C CA . GLY A 1 50 ? 10.725 -46.801 29.429 1.00 48.80 50 GLY A CA 1
ATOM 340 C C . GLY A 1 50 ? 10.618 -47.364 30.833 1.00 49.94 50 GLY A C 1
ATOM 341 O O . GLY A 1 50 ? 10.608 -48.588 31.026 1.00 51.09 50 GLY A O 1
ATOM 342 N N . ALA A 1 51 ? 10.542 -46.473 31.818 1.00 49.86 51 ALA A N 1
ATOM 343 C CA . ALA A 1 51 ? 10.450 -46.860 33.225 1.00 50.21 51 ALA A CA 1
ATOM 344 C C . ALA A 1 51 ? 9.135 -47.581 33.550 1.00 50.90 51 ALA A C 1
ATOM 345 O O . ALA A 1 51 ? 9.146 -48.632 34.205 1.00 52.15 51 ALA A O 1
ATOM 347 N N . ASP A 1 52 ? 8.020 -47.018 33.082 1.00 50.14 52 ASP A N 1
ATOM 348 C CA . ASP A 1 52 ? 6.690 -47.613 33.220 1.00 50.14 52 ASP A CA 1
ATOM 349 C C . ASP A 1 52 ? 6.621 -49.047 32.691 1.00 49.40 52 ASP A C 1
ATOM 350 O O . ASP A 1 52 ? 6.183 -49.944 33.394 1.00 49.87 52 ASP A O 1
ATOM 355 N N . CYS A 1 53 ? 7.039 -49.242 31.441 1.00 48.50 53 CYS A N 1
ATOM 356 C CA . CYS A 1 53 ? 6.956 -50.538 30.783 1.00 48.23 53 CYS A CA 1
ATOM 357 C C . CYS A 1 53 ? 7.916 -51.511 31.400 1.00 48.54 53 CYS A C 1
ATOM 358 O O . CYS A 1 53 ? 7.647 -52.706 31.455 1.00 49.43 53 CYS A O 1
ATOM 361 N N . LEU A 1 54 ? 9.045 -50.994 31.860 1.00 47.90 54 LEU A N 1
ATOM 362 C CA . LEU A 1 54 ? 9.971 -51.809 32.619 1.00 48.10 54 LEU A CA 1
ATOM 363 C C . LEU A 1 54 ? 9.371 -52.199 33.970 1.00 48.06 54 LEU A C 1
ATOM 364 O O . LEU A 1 54 ? 9.699 -53.259 34.506 1.00 49.37 54 LEU A O 1
ATOM 369 N N . SER A 1 55 ? 8.484 -51.357 34.500 1.00 46.64 55 SER A N 1
ATOM 370 C CA . SER A 1 55 ? 7.753 -51.674 35.725 1.00 46.56 55 SER A CA 1
ATOM 371 C C . SER A 1 55 ? 6.736 -52.794 35.524 1.00 47.02 55 SER A C 1
ATOM 372 O O . SER A 1 55 ? 6.620 -53.698 36.362 1.00 47.48 55 SER A O 1
ATOM 375 N N . THR A 1 56 ? 6.004 -52.729 34.414 1.00 46.68 56 THR A N 1
ATOM 376 C CA . THR A 1 56 ? 5.061 -53.778 34.046 1.00 47.36 56 THR A CA 1
ATOM 377 C C . THR A 1 56 ? 5.758 -55.136 33.928 1.00 48.39 56 THR A C 1
ATOM 378 O O . THR A 1 56 ? 5.227 -56.141 34.375 1.00 49.76 56 THR A O 1
ATOM 382 N N . ILE A 1 57 ? 6.951 -55.154 33.340 1.00 48.10 57 ILE A N 1
ATOM 383 C CA . ILE A 1 57 ? 7.704 -56.382 33.163 1.00 49.03 57 ILE A CA 1
ATOM 384 C C . ILE A 1 57 ? 8.015 -56.966 34.526 1.00 50.46 57 ILE A C 1
ATOM 385 O O . ILE A 1 57 ? 7.834 -58.170 34.765 1.00 51.71 57 ILE A O 1
ATOM 390 N N . SER A 1 58 ? 8.469 -56.082 35.412 1.00 49.92 58 SER A N 1
ATOM 391 C CA . SER A 1 58 ? 8.920 -56.443 36.742 1.00 50.00 58 SER A CA 1
ATOM 392 C C . SER A 1 58 ? 7.814 -57.107 37.566 1.00 50.97 58 SER A C 1
ATOM 393 O O . SER A 1 58 ? 8.036 -58.153 38.172 1.00 52.84 58 SER A O 1
ATOM 396 N N . CYS A 1 59 ? 6.624 -56.511 37.574 1.00 49.95 59 CYS A N 1
ATOM 397 C CA . CYS A 1 59 ? 5.504 -57.041 38.336 1.00 50.34 59 CYS A CA 1
ATOM 398 C C . CYS A 1 59 ? 5.146 -58.444 37.868 1.00 51.47 59 CYS A C 1
ATOM 399 O O . CYS A 1 59 ? 4.877 -59.328 38.681 1.00 52.81 59 CYS A O 1
ATOM 402 N N . PHE A 1 60 ? 5.161 -58.652 36.557 1.00 51.04 60 PHE A N 1
ATOM 403 C CA . PHE A 1 60 ? 4.817 -59.952 36.010 1.00 52.27 60 PHE A CA 1
ATOM 404 C C . PHE A 1 60 ? 5.890 -61.025 36.217 1.00 53.76 60 PHE A C 1
ATOM 405 O O . PHE A 1 60 ? 5.567 -62.211 36.282 1.00 55.52 60 PHE A O 1
ATOM 413 N N . GLN A 1 61 ? 7.151 -60.609 36.331 1.00 53.37 61 GLN A N 1
ATOM 414 C CA . GLN A 1 61 ? 8.244 -61.515 36.703 1.00 54.45 61 GLN A CA 1
ATOM 415 C C . GLN A 1 61 ? 8.025 -61.954 38.139 1.00 56.03 61 GLN A C 1
ATOM 416 O O . GLN A 1 61 ? 8.187 -63.136 38.481 1.00 57.58 61 GLN A O 1
ATOM 422 N N . LYS A 1 62 ? 7.632 -60.989 38.971 1.00 55.52 62 LYS A N 1
ATOM 423 C CA . LYS A 1 62 ? 7.372 -61.235 40.384 1.00 56.29 62 LYS A CA 1
ATOM 424 C C . LYS A 1 62 ? 6.159 -62.130 40.599 1.00 57.50 62 LYS A C 1
ATOM 425 O O . LYS A 1 62 ? 5.971 -62.657 41.693 1.00 58.63 62 LYS A O 1
ATOM 431 N N . LEU A 1 63 ? 5.351 -62.295 39.547 1.00 57.58 63 LEU A N 1
ATOM 432 C CA . LEU A 1 63 ? 4.182 -63.182 39.546 1.00 58.94 63 LEU A CA 1
ATOM 433 C C . LEU A 1 63 ? 4.467 -64.576 38.983 1.00 60.47 63 LEU A C 1
ATOM 434 O O . LEU A 1 63 ? 3.548 -65.379 38.815 1.00 62.12 63 LEU A O 1
ATOM 439 N N . GLY A 1 64 ? 5.734 -64.859 38.692 1.00 59.91 64 GLY A N 1
ATOM 440 C CA . GLY A 1 64 ? 6.139 -66.182 38.243 1.00 60.98 64 GLY A CA 1
ATOM 441 C C . GLY A 1 64 ? 6.368 -66.288 36.751 1.00 60.81 64 GLY A C 1
ATOM 442 O O . GLY A 1 64 ? 6.907 -67.287 36.277 1.00 62.09 64 GLY A O 1
ATOM 443 N N . VAL A 1 65 ? 5.967 -65.263 36.002 1.00 59.59 65 VAL A N 1
ATOM 444 C CA . VAL A 1 65 ? 6.157 -65.278 34.548 1.00 59.50 65 VAL A CA 1
ATOM 445 C C . VAL A 1 65 ? 7.602 -64.982 34.156 1.00 58.83 65 VAL A C 1
ATOM 446 O O . VAL A 1 65 ? 8.176 -63.967 34.556 1.00 57.79 65 VAL A O 1
ATOM 450 N N . SER A 1 66 ? 8.177 -65.898 33.383 1.00 59.56 66 SER A N 1
ATOM 451 C CA . SER A 1 66 ? 9.498 -65.735 32.799 1.00 58.36 66 SER A CA 1
ATOM 452 C C . SER A 1 66 ? 9.458 -64.672 31.697 1.00 56.39 66 SER A C 1
ATOM 453 O O . SER A 1 66 ? 8.684 -64.794 30.749 1.00 56.32 66 SER A O 1
ATOM 456 N N . ILE A 1 67 ? 10.273 -63.624 31.835 1.00 55.17 67 ILE A N 1
ATOM 457 C CA . ILE A 1 67 ? 10.319 -62.512 30.852 1.00 54.09 67 ILE A CA 1
ATOM 458 C C . ILE A 1 67 ? 11.746 -62.003 30.622 1.00 54.76 67 ILE A C 1
ATOM 459 O O . ILE A 1 67 ? 12.479 -61.715 31.572 1.00 54.42 67 ILE A O 1
ATOM 464 N N . GLU A 1 68 ? 12.116 -61.868 29.351 1.00 55.86 68 GLU A N 1
ATOM 465 C CA . GLU A 1 68 ? 13.492 -61.612 28.965 1.00 57.02 68 GLU A CA 1
ATOM 466 C C . GLU A 1 68 ? 13.512 -60.379 28.087 1.00 55.99 68 GLU A C 1
ATOM 467 O O . GLU A 1 68 ? 12.920 -60.388 27.014 1.00 56.21 68 GLU A O 1
ATOM 473 N N . GLN A 1 69 ? 14.187 -59.322 28.546 1.00 55.24 69 GLN A N 1
ATOM 474 C CA . GLN A 1 69 ? 14.157 -58.014 27.876 1.00 54.13 69 GLN A CA 1
ATOM 475 C C . GLN A 1 69 ? 15.536 -57.408 27.586 1.00 55.20 69 GLN A C 1
ATOM 476 O O . GLN A 1 69 ? 16.331 -57.147 28.498 1.00 55.71 69 GLN A O 1
ATOM 482 N N . ALA A 1 70 ? 15.792 -57.171 26.302 1.00 55.79 70 ALA A N 1
ATOM 483 C CA . ALA A 1 70 ? 16.937 -56.392 25.834 1.00 55.92 70 ALA A CA 1
ATOM 484 C C . ALA A 1 70 ? 16.448 -55.185 25.012 1.00 55.16 70 ALA A C 1
ATOM 485 O O . ALA A 1 70 ? 15.605 -55.320 24.124 1.00 55.09 70 ALA A O 1
ATOM 487 N N . GLU A 1 71 ? 16.960 -54.001 25.327 1.00 54.93 71 GLU A N 1
ATOM 488 C CA . GLU A 1 71 ? 16.627 -52.779 24.576 1.00 54.59 71 GLU A CA 1
ATOM 489 C C . GLU A 1 71 ? 15.131 -52.691 24.185 1.00 54.13 71 GLU A C 1
ATOM 490 O O . GLU A 1 71 ? 14.298 -52.343 25.016 1.00 53.98 71 GLU A O 1
ATOM 496 N N . GLU A 1 72 ? 14.780 -53.019 22.946 1.00 54.00 72 GLU A N 1
ATOM 497 C CA . GLU A 1 72 ? 13.381 -52.924 22.518 1.00 52.88 72 GLU A CA 1
ATOM 498 C C . GLU A 1 72 ? 12.758 -54.285 22.252 1.00 53.25 72 GLU A C 1
ATOM 499 O O . GLU A 1 72 ? 11.657 -54.373 21.718 1.00 52.89 72 GLU A O 1
ATOM 505 N N . ARG A 1 73 ? 13.459 -55.342 22.629 1.00 54.46 73 ARG A N 1
ATOM 506 C CA . ARG A 1 73 ? 13.011 -56.698 22.330 1.00 56.43 73 ARG A CA 1
ATOM 507 C C . ARG A 1 73 ? 12.604 -57.407 23.622 1.00 55.72 73 ARG A C 1
ATOM 508 O O . ARG A 1 73 ? 13.366 -57.439 24.587 1.00 56.03 73 ARG A O 1
ATOM 516 N N . VAL A 1 74 ? 11.390 -57.949 23.649 1.00 54.71 74 VAL A N 1
ATOM 517 C CA . VAL A 1 74 ? 10.911 -58.678 24.817 1.00 54.01 74 VAL A CA 1
ATOM 518 C C . VAL A 1 74 ? 10.465 -60.065 24.396 1.00 55.59 74 VAL A C 1
ATOM 519 O O . VAL A 1 74 ? 9.935 -60.247 23.303 1.00 56.66 74 VAL A O 1
ATOM 523 N N . THR A 1 75 ? 10.705 -61.043 25.261 1.00 56.19 75 THR A N 1
ATOM 524 C CA . THR A 1 75 ? 10.181 -62.390 25.104 1.00 57.49 75 THR A CA 1
ATOM 525 C C . THR A 1 75 ? 9.419 -62.684 26.378 1.00 57.62 75 THR A C 1
ATOM 526 O O . THR A 1 75 ? 9.964 -62.508 27.465 1.00 57.31 75 THR A O 1
ATOM 530 N N . VAL A 1 76 ? 8.159 -63.095 26.253 1.00 58.56 76 VAL A N 1
ATOM 531 C CA . VAL A 1 76 ? 7.353 -63.506 27.410 1.00 59.48 76 VAL A CA 1
ATOM 532 C C . VAL A 1 76 ? 7.017 -64.986 27.280 1.00 62.96 76 VAL A C 1
ATOM 533 O O . VAL A 1 76 ? 6.399 -65.390 26.301 1.00 64.41 76 VAL A O 1
ATOM 537 N N . LYS A 1 77 ? 7.403 -65.786 28.268 1.00 64.87 77 LYS A N 1
ATOM 538 C CA . LYS A 1 77 ? 7.326 -67.246 28.136 1.00 68.42 77 LYS A CA 1
ATOM 539 C C . LYS A 1 77 ? 6.131 -67.889 28.823 1.00 70.47 77 LYS A C 1
ATOM 540 O O . LYS A 1 77 ? 5.949 -67.741 30.036 1.00 70.30 77 LYS A O 1
ATOM 546 N N . GLY A 1 78 ? 5.348 -68.630 28.029 1.00 72.70 78 GLY A N 1
ATOM 547 C CA . GLY A 1 78 ? 4.124 -69.320 28.469 1.00 74.32 78 GLY A CA 1
ATOM 548 C C . GLY A 1 78 ? 3.146 -68.352 29.107 1.00 73.23 78 GLY A C 1
ATOM 549 O O . GLY A 1 78 ? 3.186 -67.155 28.790 1.00 71.40 78 GLY A O 1
ATOM 550 N N . LYS A 1 79 ? 2.251 -68.826 29.981 1.00 74.49 79 LYS A N 1
ATOM 551 C CA . LYS A 1 79 ? 1.952 -70.238 30.237 1.00 77.35 79 LYS A CA 1
ATOM 552 C C . LYS A 1 79 ? 0.504 -70.311 30.740 1.00 78.92 79 LYS A C 1
ATOM 553 O O . LYS A 1 79 ? 0.123 -71.247 31.456 1.00 80.85 79 LYS A O 1
ATOM 559 N N . GLY A 1 80 ? -0.294 -69.311 30.366 1.00 78.26 80 GLY A N 1
ATOM 560 C CA . GLY A 1 80 ? -1.687 -69.206 30.809 1.00 79.72 80 GLY A CA 1
ATOM 561 C C . GLY A 1 80 ? -1.798 -68.666 32.224 1.00 79.33 80 GLY A C 1
ATOM 562 O O . GLY A 1 80 ? -0.789 -68.289 32.827 1.00 78.21 80 GLY A O 1
ATOM 563 N N . TRP A 1 81 ? -3.023 -68.614 32.749 1.00 80.38 81 TRP A N 1
ATOM 564 C CA . TRP A 1 81 ? -3.256 -68.274 34.155 1.00 80.26 81 TRP A CA 1
ATOM 565 C C . TRP A 1 81 ? -2.623 -69.301 35.068 1.00 81.99 81 TRP A C 1
ATOM 566 O O . TRP A 1 81 ? -2.253 -69.008 36.213 1.00 81.28 81 TRP A O 1
ATOM 577 N N . ASP A 1 82 ? -2.517 -70.512 34.532 1.00 84.38 82 ASP A N 1
ATOM 578 C CA . ASP A 1 82 ? -2.068 -71.679 35.265 1.00 86.55 82 ASP A CA 1
ATOM 579 C C . ASP A 1 82 ? -0.601 -71.533 35.698 1.00 84.76 82 ASP A C 1
ATOM 580 O O . ASP A 1 82 ? -0.145 -72.235 36.601 1.00 86.10 82 ASP A O 1
ATOM 585 N N . GLY A 1 83 ? 0.119 -70.600 35.069 1.00 81.85 83 GLY A N 1
ATOM 586 C CA . GLY A 1 83 ? 1.539 -70.356 35.367 1.00 79.78 83 GLY A CA 1
ATOM 587 C C . GLY A 1 83 ? 1.874 -69.069 36.120 1.00 76.89 83 GLY A C 1
ATOM 588 O O . GLY A 1 83 ? 3.044 -68.681 36.214 1.00 75.70 83 GLY A O 1
ATOM 589 N N . LEU A 1 84 ? 0.851 -68.402 36.648 1.00 75.63 84 LEU A N 1
ATOM 590 C CA . LEU A 1 84 ? 1.040 -67.239 37.499 1.00 72.85 84 LEU A CA 1
ATOM 591 C C . LEU A 1 84 ? 0.993 -67.693 38.954 1.00 73.73 84 LEU A C 1
ATOM 592 O O . LEU A 1 84 ? -0.060 -68.100 39.448 1.00 75.45 84 LEU A O 1
ATOM 597 N N . ARG A 1 85 ? 2.134 -67.623 39.638 1.00 72.71 85 ARG A N 1
ATOM 598 C CA . ARG A 1 85 ? 2.240 -68.089 41.025 1.00 73.26 85 ARG A CA 1
ATOM 599 C C . ARG A 1 85 ? 2.025 -66.938 42.007 1.00 71.05 85 ARG A C 1
ATOM 600 O O . ARG A 1 85 ? 2.278 -65.790 41.676 1.00 69.59 85 ARG A O 1
ATOM 608 N N . GLU A 1 86 ? 1.548 -67.254 43.207 1.00 71.25 86 GLU A N 1
ATOM 609 C CA . GLU A 1 86 ? 1.355 -66.274 44.277 1.00 69.64 86 GLU A CA 1
ATOM 610 C C . GLU A 1 86 ? 2.668 -65.590 44.648 1.00 67.30 86 GLU A C 1
ATOM 611 O O . GLU A 1 86 ? 3.624 -66.259 45.049 1.00 67.95 86 GLU A O 1
ATOM 617 N N . PRO A 1 87 ? 2.716 -64.253 44.528 1.00 64.71 87 PRO A N 1
ATOM 618 C CA . PRO A 1 87 ? 3.958 -63.534 44.756 1.00 62.84 87 PRO A CA 1
ATOM 619 C C . PRO A 1 87 ? 4.371 -63.524 46.226 1.00 63.01 87 PRO A C 1
ATOM 620 O O . PRO A 1 87 ? 3.520 -63.368 47.104 1.00 64.06 87 PRO A O 1
ATOM 624 N N . SER A 1 88 ? 5.670 -63.698 46.474 1.00 62.04 88 SER A N 1
ATOM 625 C CA . SER A 1 88 ? 6.260 -63.509 47.799 1.00 61.65 88 SER A CA 1
ATOM 626 C C . SER A 1 88 ? 6.873 -62.113 47.959 1.00 59.93 88 SER A C 1
ATOM 627 O O . SER A 1 88 ? 7.246 -61.716 49.063 1.00 60.26 88 SER A O 1
ATOM 630 N N . ASP A 1 89 ? 6.980 -61.380 46.853 1.00 58.47 89 ASP A N 1
ATOM 631 C CA . ASP A 1 89 ? 7.406 -59.977 46.865 1.00 57.03 89 ASP A CA 1
ATOM 632 C C . ASP A 1 89 ? 6.223 -59.015 46.699 1.00 56.15 89 ASP A C 1
ATOM 633 O O . ASP A 1 89 ? 5.174 -59.383 46.162 1.00 56.55 89 ASP A O 1
ATOM 638 N N . ILE A 1 90 ? 6.406 -57.781 47.163 1.00 55.07 90 ILE A N 1
ATOM 639 C CA . ILE A 1 90 ? 5.501 -56.682 46.849 1.00 54.04 90 ILE A CA 1
ATOM 640 C C . ILE A 1 90 ? 5.651 -56.369 45.368 1.00 52.93 90 ILE A C 1
ATOM 641 O O . ILE A 1 90 ? 6.771 -56.157 44.885 1.00 52.07 90 ILE A O 1
ATOM 646 N N . LEU A 1 91 ? 4.533 -56.350 44.648 1.00 53.17 91 LEU A N 1
ATOM 647 C CA . LEU A 1 91 ? 4.549 -55.940 43.248 1.00 52.29 91 LEU A CA 1
ATOM 648 C C . LEU A 1 91 ? 4.710 -54.434 43.207 1.00 52.03 91 LEU A C 1
ATOM 649 O O . LEU A 1 91 ? 3.816 -53.693 43.625 1.00 52.34 91 LEU A O 1
ATOM 654 N N . ASP A 1 92 ? 5.875 -53.998 42.734 1.00 51.74 92 ASP A N 1
ATOM 655 C CA . ASP A 1 92 ? 6.192 -52.585 42.650 1.00 51.48 92 ASP A CA 1
ATOM 656 C C . ASP A 1 92 ? 5.823 -52.011 41.294 1.00 50.68 92 ASP A C 1
ATOM 657 O O . ASP A 1 92 ? 6.493 -52.244 40.296 1.00 50.41 92 ASP A O 1
ATOM 662 N N . VAL A 1 93 ? 4.752 -51.234 41.309 1.00 50.56 93 VAL A N 1
ATOM 663 C CA . VAL A 1 93 ? 4.174 -50.566 40.160 1.00 49.48 93 VAL A CA 1
ATOM 664 C C . VAL A 1 93 ? 5.028 -49.399 39.638 1.00 47.73 93 VAL A C 1
ATOM 665 O O . VAL A 1 93 ? 4.823 -48.918 38.524 1.00 46.93 93 VAL A O 1
ATOM 669 N N . GLY A 1 94 ? 5.989 -48.950 40.440 1.00 47.50 94 GLY A N 1
ATOM 670 C CA . GLY A 1 94 ? 6.842 -47.817 40.070 1.00 46.51 94 GLY A CA 1
ATOM 671 C C . GLY A 1 94 ? 6.044 -46.536 39.922 1.00 46.33 94 GLY A C 1
ATOM 672 O O . GLY A 1 94 ? 5.428 -46.061 40.868 1.00 46.88 94 GLY A O 1
ATOM 673 N N . ASN A 1 95 ? 6.044 -45.980 38.725 1.00 45.82 95 ASN A N 1
ATOM 674 C CA . ASN A 1 95 ? 5.317 -44.752 38.468 1.00 46.06 95 ASN A CA 1
ATOM 675 C C . ASN A 1 95 ? 4.085 -44.981 37.600 1.00 46.68 95 ASN A C 1
ATOM 676 O O . ASN A 1 95 ? 3.265 -44.078 37.417 1.00 47.10 95 ASN A O 1
ATOM 681 N N . SER A 1 96 ? 3.951 -46.198 37.079 1.00 46.94 96 SER A N 1
ATOM 682 C CA . SER A 1 96 ? 2.995 -46.473 36.016 1.00 47.25 96 SER A CA 1
ATOM 683 C C . SER A 1 96 ? 1.543 -46.497 36.489 1.00 48.86 96 SER A C 1
ATOM 684 O O . SER A 1 96 ? 1.164 -47.318 37.317 1.00 49.88 96 SER A O 1
ATOM 687 N N . GLY A 1 97 ? 0.734 -45.589 35.958 1.00 49.37 97 GLY A N 1
ATOM 688 C CA . GLY A 1 97 ? -0.702 -45.616 36.214 1.00 50.97 97 GLY A CA 1
ATOM 689 C C . GLY A 1 97 ? -1.276 -46.857 35.564 1.00 52.06 97 GLY A C 1
ATOM 690 O O . GLY A 1 97 ? -2.108 -47.561 36.154 1.00 53.43 97 GLY A O 1
ATOM 691 N N . THR A 1 98 ? -0.798 -47.139 34.353 1.00 51.48 98 THR A N 1
ATOM 692 C CA . THR A 1 98 ? -1.298 -48.260 33.562 1.00 52.12 98 THR A CA 1
ATOM 693 C C . THR A 1 98 ? -1.063 -49.601 34.248 1.00 53.21 98 THR A C 1
ATOM 694 O O . THR A 1 98 ? -1.987 -50.399 34.379 1.00 54.87 98 THR A O 1
ATOM 698 N N . THR A 1 99 ? 0.157 -49.842 34.711 1.00 52.62 99 THR A N 1
ATOM 699 C CA . THR A 1 99 ? 0.433 -51.074 35.436 1.00 53.41 99 THR A CA 1
ATOM 700 C C . THR A 1 99 ? -0.505 -51.192 36.631 1.00 54.89 99 THR A C 1
ATOM 701 O O . THR A 1 99 ? -1.132 -52.229 36.819 1.00 56.22 99 THR A O 1
ATOM 705 N N . THR A 1 100 ? -0.617 -50.116 37.411 1.00 54.63 100 THR A N 1
ATOM 706 C CA . THR A 1 100 ? -1.463 -50.116 38.594 1.00 55.71 100 THR A CA 1
ATOM 707 C C . THR A 1 100 ? -2.851 -50.578 38.226 1.00 57.22 100 THR A C 1
ATOM 708 O O . THR A 1 100 ? -3.325 -51.594 38.739 1.00 58.78 100 THR A O 1
ATOM 712 N N . ARG A 1 101 ? -3.479 -49.841 37.311 1.00 56.72 101 ARG A N 1
ATOM 713 C CA . ARG A 1 101 ? -4.875 -50.075 36.953 1.00 57.64 101 ARG A CA 1
ATOM 714 C C . ARG A 1 101 ? -5.157 -51.386 36.219 1.00 57.36 101 ARG A C 1
ATOM 715 O O . ARG A 1 101 ? -6.089 -52.103 36.574 1.00 59.26 101 ARG A O 1
ATOM 723 N N . LEU A 1 102 ? -4.361 -51.716 35.212 1.00 54.98 102 LEU A N 1
ATOM 724 C CA . LEU A 1 102 ? -4.664 -52.901 34.449 1.00 54.84 102 LEU A CA 1
ATOM 725 C C . LEU A 1 102 ? -4.348 -54.142 35.268 1.00 55.73 102 LEU A C 1
ATOM 726 O O . LEU A 1 102 ? -5.128 -55.094 35.261 1.00 57.84 102 LEU A O 1
ATOM 731 N N . ILE A 1 103 ? -3.235 -54.124 36.002 1.00 54.11 103 ILE A N 1
ATOM 732 C CA . ILE A 1 103 ? -2.811 -55.315 36.727 1.00 54.45 103 ILE A CA 1
ATOM 733 C C . ILE A 1 103 ? -3.809 -55.652 37.821 1.00 56.67 103 ILE A C 1
ATOM 734 O O . ILE A 1 103 ? -3.991 -56.822 38.160 1.00 58.02 103 ILE A O 1
ATOM 739 N N . LEU A 1 104 ? -4.464 -54.617 38.353 1.00 57.06 104 LEU A N 1
ATOM 740 C CA . LEU A 1 104 ? -5.541 -54.783 39.327 1.00 58.30 104 LEU A CA 1
ATOM 741 C C . LEU A 1 104 ? -6.617 -55.696 38.765 1.00 59.95 104 LEU A C 1
ATOM 742 O O . LEU A 1 104 ? -6.995 -56.684 39.389 1.00 61.55 104 LEU A O 1
ATOM 747 N N . GLY A 1 105 ? -7.095 -55.360 37.573 1.00 59.75 105 GLY A N 1
ATOM 748 C CA . GLY A 1 105 ? -8.073 -56.180 36.882 1.00 61.72 105 GLY A CA 1
ATOM 749 C C . GLY A 1 105 ? -7.577 -57.604 36.827 1.00 62.61 105 GLY A C 1
ATOM 750 O O . GLY A 1 105 ? -8.300 -58.538 37.180 1.00 65.10 105 GLY A O 1
ATOM 751 N N . ILE A 1 106 ? -6.322 -57.761 36.422 1.00 60.77 106 ILE A N 1
ATOM 752 C CA . ILE A 1 106 ? -5.725 -59.081 36.307 1.00 61.02 106 ILE A CA 1
ATOM 753 C C . ILE A 1 106 ? -5.541 -59.730 37.666 1.00 62.27 106 ILE A C 1
ATOM 754 O O . ILE A 1 106 ? -5.831 -60.904 37.825 1.00 64.34 106 ILE A O 1
ATOM 759 N N . LEU A 1 107 ? -5.080 -58.973 38.653 1.00 61.53 107 LEU A N 1
ATOM 760 C CA . LEU A 1 107 ? -4.866 -59.540 39.985 1.00 62.64 107 LEU A CA 1
ATOM 761 C C . LEU A 1 107 ? -6.169 -60.044 40.610 1.00 65.73 107 LEU A C 1
ATOM 762 O O . LEU A 1 107 ? -6.175 -61.068 41.284 1.00 67.37 107 LEU A O 1
ATOM 767 N N . SER A 1 108 ? -7.267 -59.329 40.370 1.00 66.78 108 SER A N 1
ATOM 768 C CA . SER A 1 108 ? -8.588 -59.726 40.851 1.00 69.70 108 SER A CA 1
ATOM 769 C C . SER A 1 108 ? -9.003 -61.069 40.267 1.00 71.97 108 SER A C 1
ATOM 770 O O . SER A 1 108 ? -9.899 -61.745 40.786 1.00 74.65 108 SER A O 1
ATOM 773 N N . THR A 1 109 ? -8.342 -61.453 39.183 1.00 71.05 109 THR A N 1
ATOM 774 C CA . THR A 1 109 ? -8.708 -62.658 38.465 1.00 72.74 109 THR A CA 1
ATOM 775 C C . THR A 1 109 ? -8.027 -63.910 39.038 1.00 73.54 109 THR A C 1
ATOM 776 O O . THR A 1 109 ? -8.391 -65.036 38.685 1.00 75.45 109 THR A O 1
ATOM 780 N N . LEU A 1 110 ? -7.069 -63.697 39.944 1.00 72.12 110 LEU A N 1
ATOM 781 C CA . LEU A 1 110 ? -6.212 -64.763 40.490 1.00 71.97 110 LEU A CA 1
ATOM 782 C C . LEU A 1 110 ? -6.570 -65.159 41.924 1.00 73.20 110 LEU A C 1
ATOM 783 O O . LEU A 1 110 ? -6.807 -64.282 42.757 1.00 72.54 110 LEU A O 1
ATOM 788 N N . PRO A 1 111 ? -6.565 -66.479 42.227 1.00 75.17 111 PRO A N 1
ATOM 789 C CA . PRO A 1 111 ? -7.051 -67.007 43.511 1.00 77.32 111 PRO A CA 1
ATOM 790 C C . PRO A 1 111 ? -6.010 -67.026 44.648 1.00 76.46 111 PRO A C 1
ATOM 791 O O . PRO A 1 111 ? -5.975 -67.984 45.438 1.00 78.34 111 PRO A O 1
ATOM 795 N N . PHE A 1 112 ? -5.185 -65.978 44.725 1.00 73.46 112 PHE A N 1
ATOM 796 C CA . PHE A 1 112 ? -4.190 -65.834 45.791 1.00 71.93 112 PHE A CA 1
ATOM 797 C C . PHE A 1 112 ? -4.061 -64.387 46.285 1.00 70.33 112 PHE A C 1
ATOM 798 O O . PHE A 1 112 ? -4.898 -63.541 45.946 1.00 70.42 112 PHE A O 1
ATOM 806 N N . HIS A 1 113 ? -3.027 -64.107 47.084 1.00 68.93 113 HIS A N 1
ATOM 807 C CA . HIS A 1 113 ? -2.813 -62.767 47.642 1.00 67.47 113 HIS A CA 1
ATOM 808 C C . HIS A 1 113 ? -1.670 -62.000 46.975 1.00 64.42 113 HIS A C 1
ATOM 809 O O . HIS A 1 113 ? -0.558 -62.524 46.828 1.00 63.88 113 HIS A O 1
ATOM 816 N N . SER A 1 114 ? -1.961 -60.754 46.593 1.00 62.41 114 SER A N 1
ATOM 817 C CA . SER A 1 114 ? -0.993 -59.838 45.975 1.00 59.33 114 SER A CA 1
ATOM 818 C C . SER A 1 114 ? -1.039 -58.452 46.622 1.00 58.10 114 SER A C 1
ATOM 819 O O . SER A 1 114 ? -2.109 -57.965 46.987 1.00 58.82 114 SER A O 1
ATOM 822 N N . VAL A 1 115 ? 0.120 -57.813 46.746 1.00 56.51 115 VAL A N 1
ATOM 823 C CA . VAL A 1 115 ? 0.174 -56.408 47.149 1.00 55.89 115 VAL A CA 1
ATOM 824 C C . VAL A 1 115 ? 0.745 -55.541 46.016 1.00 54.17 115 VAL A C 1
ATOM 825 O O . VAL A 1 115 ? 1.573 -55.995 45.231 1.00 53.62 115 VAL A O 1
ATOM 829 N N . ILE A 1 116 ? 0.277 -54.302 45.927 1.00 53.61 116 ILE A N 1
ATOM 830 C CA . ILE A 1 116 ? 0.790 -53.335 44.972 1.00 52.27 116 ILE A CA 1
ATOM 831 C C . ILE A 1 116 ? 1.253 -52.106 45.728 1.00 52.32 116 ILE A C 1
ATOM 832 O O . ILE A 1 116 ? 0.552 -51.610 46.603 1.00 53.13 116 ILE A O 1
ATOM 837 N N . ILE A 1 117 ? 2.433 -51.610 45.397 1.00 52.06 117 ILE A N 1
ATOM 838 C CA . ILE A 1 117 ? 2.781 -50.253 45.779 1.00 52.90 117 ILE A CA 1
ATOM 839 C C . ILE A 1 117 ? 3.485 -49.611 44.619 1.00 53.33 117 ILE A C 1
ATOM 840 O O . ILE A 1 117 ? 3.905 -50.298 43.696 1.00 52.93 117 ILE A O 1
ATOM 845 N N . GLY A 1 118 ? 3.600 -48.289 44.667 1.00 54.68 118 GLY A N 1
ATOM 846 C CA . GLY A 1 118 ? 4.459 -47.556 43.744 1.00 54.37 118 GLY A CA 1
ATOM 847 C C . GLY A 1 118 ? 5.252 -46.497 44.475 1.00 54.98 118 GLY A C 1
ATOM 848 O O . GLY A 1 118 ? 5.424 -46.558 45.696 1.00 55.72 118 GLY A O 1
ATOM 849 N N . ASP A 1 119 ? 5.734 -45.524 43.714 1.00 55.05 119 ASP A N 1
ATOM 850 C CA . ASP A 1 119 ? 6.469 -44.395 44.265 1.00 56.39 119 ASP A CA 1
ATOM 851 C C . ASP A 1 119 ? 5.509 -43.318 44.795 1.00 58.35 119 ASP A C 1
ATOM 852 O O . ASP A 1 119 ? 4.288 -43.509 44.778 1.00 58.58 119 ASP A O 1
ATOM 857 N N . GLU A 1 120 ? 6.079 -42.191 45.238 1.00 59.89 120 GLU A N 1
ATOM 858 C CA . GLU A 1 120 ? 5.327 -41.050 45.771 1.00 62.08 120 GLU A CA 1
ATOM 859 C C . GLU A 1 120 ? 4.187 -40.617 44.864 1.00 62.47 120 GLU A C 1
ATOM 860 O O . GLU A 1 120 ? 3.064 -40.428 45.328 1.00 63.92 120 GLU A O 1
ATOM 866 N N . SER A 1 121 ? 4.481 -40.465 43.575 1.00 61.34 121 SER A N 1
ATOM 867 C CA . SER A 1 121 ? 3.486 -40.042 42.602 1.00 61.27 121 SER A CA 1
ATOM 868 C C . SER A 1 121 ? 2.258 -40.953 42.610 1.00 61.99 121 SER A C 1
ATOM 869 O O . SER A 1 121 ? 1.154 -40.479 42.841 1.00 63.14 121 SER A O 1
ATOM 872 N N . ILE A 1 122 ? 2.448 -42.253 42.389 1.00 61.96 122 ILE A N 1
ATOM 873 C CA . ILE A 1 122 ? 1.323 -43.197 42.339 1.00 63.04 122 ILE A CA 1
ATOM 874 C C . ILE A 1 122 ? 0.546 -43.256 43.665 1.00 65.33 122 ILE A C 1
ATOM 875 O O . ILE A 1 122 ? -0.630 -43.626 43.690 1.00 66.46 122 ILE A O 1
ATOM 880 N N . GLY A 1 123 ? 1.212 -42.877 44.756 1.00 66.31 123 GLY A N 1
ATOM 881 C CA . GLY A 1 123 ? 0.625 -42.913 46.091 1.00 68.52 123 GLY A CA 1
ATOM 882 C C . GLY A 1 123 ? -0.202 -41.683 46.403 1.00 70.36 123 GLY A C 1
ATOM 883 O O . GLY A 1 123 ? -0.469 -41.385 47.573 1.00 71.99 123 GLY A O 1
ATOM 884 N N . LYS A 1 124 ? -0.592 -40.965 45.351 1.00 70.17 124 LYS A N 1
ATOM 885 C CA . LYS A 1 124 ? -1.417 -39.765 45.460 1.00 71.82 124 LYS A CA 1
ATOM 886 C C . LYS A 1 124 ? -2.537 -39.780 44.414 1.00 71.92 124 LYS A C 1
ATOM 887 O O . LYS A 1 124 ? -3.453 -38.948 44.439 1.00 73.41 124 LYS A O 1
ATOM 893 N N . ARG A 1 125 ? -2.462 -40.751 43.508 1.00 70.32 125 ARG A N 1
ATOM 894 C CA . ARG A 1 125 ? -3.431 -40.904 42.434 1.00 69.55 125 ARG A CA 1
ATOM 895 C C . ARG A 1 125 ? -4.543 -41.840 42.881 1.00 70.57 125 ARG A C 1
ATOM 896 O O . ARG A 1 125 ? -4.277 -42.976 43.280 1.00 70.33 125 ARG A O 1
ATOM 904 N N . PRO A 1 126 ? -5.797 -41.356 42.834 1.00 72.01 126 PRO A N 1
ATOM 905 C CA . PRO A 1 126 ? -6.962 -42.097 43.332 1.00 73.70 126 PRO A CA 1
ATOM 906 C C . PRO A 1 126 ? -7.320 -43.333 42.492 1.00 73.21 126 PRO A C 1
ATOM 907 O O . PRO A 1 126 ? -7.531 -43.222 41.284 1.00 72.46 126 PRO A O 1
ATOM 911 N N . MET A 1 127 ? -7.383 -44.494 43.146 1.00 73.79 127 MET A N 1
ATOM 912 C CA . MET A 1 127 ? -7.665 -45.780 42.489 1.00 73.79 127 MET A CA 1
ATOM 913 C C . MET A 1 127 ? -9.102 -46.274 42.674 1.00 75.98 127 MET A C 1
ATOM 914 O O . MET A 1 127 ? -9.526 -47.218 42.001 1.00 76.20 127 MET A O 1
ATOM 919 N N . LYS A 1 128 ? -9.837 -45.643 43.590 1.00 77.71 128 LYS A N 1
ATOM 920 C CA . LYS A 1 128 ? -11.195 -46.070 43.953 1.00 80.16 128 LYS A CA 1
ATOM 921 C C . LYS A 1 128 ? -12.114 -46.271 42.751 1.00 80.38 128 LYS A C 1
ATOM 922 O O . LYS A 1 128 ? -13.007 -47.120 42.790 1.00 81.98 128 LYS A O 1
ATOM 928 N N . ARG A 1 129 ? -11.873 -45.494 41.693 1.00 78.85 129 ARG A N 1
ATOM 929 C CA . ARG A 1 129 ? -12.629 -45.579 40.440 1.00 78.87 129 ARG A CA 1
ATOM 930 C C . ARG A 1 129 ? -12.526 -46.962 39.799 1.00 77.15 129 ARG A C 1
ATOM 931 O O . ARG A 1 129 ? -13.421 -47.379 39.071 1.00 78.01 129 ARG A O 1
ATOM 939 N N . VAL A 1 130 ? -11.436 -47.668 40.084 1.00 74.79 130 VAL A N 1
ATOM 940 C CA . VAL A 1 130 ? -11.236 -49.015 39.564 1.00 73.54 130 VAL A CA 1
ATOM 941 C C . VAL A 1 130 ? -11.559 -50.070 40.615 1.00 74.67 130 VAL A C 1
ATOM 942 O O . VAL A 1 130 ? -12.139 -51.103 40.290 1.00 75.89 130 VAL A O 1
ATOM 946 N N . THR A 1 131 ? -11.197 -49.811 41.870 1.00 74.44 131 THR A N 1
ATOM 947 C CA . THR A 1 131 ? -11.313 -50.838 42.907 1.00 75.56 131 THR A CA 1
ATOM 948 C C . THR A 1 131 ? -12.759 -51.144 43.275 1.00 78.58 131 THR A C 1
ATOM 949 O O . THR A 1 131 ? -13.081 -52.283 43.607 1.00 80.40 131 THR A O 1
ATOM 953 N N . GLU A 1 132 ? -13.631 -50.140 43.215 1.00 79.21 132 GLU A N 1
ATOM 954 C CA . GLU A 1 132 ? -15.048 -50.356 43.522 1.00 81.58 132 GLU A CA 1
ATOM 955 C C . GLU A 1 132 ? -15.725 -51.324 42.530 1.00 80.92 132 GLU A C 1
ATOM 956 O O . GLU A 1 132 ? -16.335 -52.307 42.959 1.00 82.74 132 GLU A O 1
ATOM 962 N N . PRO A 1 133 ? -15.609 -51.059 41.208 1.00 78.22 133 PRO A N 1
ATOM 963 C CA . PRO A 1 133 ? -16.064 -52.018 40.201 1.00 77.83 133 PRO A CA 1
ATOM 964 C C . PRO A 1 133 ? -15.567 -53.447 40.422 1.00 76.65 133 PRO A C 1
ATOM 965 O O . PRO A 1 133 ? -16.371 -54.379 40.396 1.00 79.04 133 PRO A O 1
ATOM 969 N N . LEU A 1 134 ? -14.264 -53.619 40.633 1.00 73.08 134 LEU A N 1
ATOM 970 C CA . LEU A 1 134 ? -13.687 -54.959 40.744 1.00 71.95 134 LEU A CA 1
ATOM 971 C C . LEU A 1 134 ? -14.198 -55.675 41.998 1.00 74.04 134 LEU A C 1
ATOM 972 O O . LEU A 1 134 ? -14.436 -56.885 41.976 1.00 75.13 134 LEU A O 1
ATOM 977 N N . LYS A 1 135 ? -14.385 -54.916 43.076 1.00 74.84 135 LYS A N 1
ATOM 978 C CA . LYS A 1 135 ? -14.975 -55.445 44.306 1.00 77.66 135 LYS A CA 1
ATOM 979 C C . LYS A 1 135 ? -16.407 -55.927 44.068 1.00 80.98 135 LYS A C 1
ATOM 980 O O . LYS A 1 135 ? -16.836 -56.919 44.661 1.00 83.26 135 LYS A O 1
ATOM 986 N N . SER A 1 136 ? -17.130 -55.232 43.189 1.00 81.13 136 SER A N 1
ATOM 987 C CA . SER A 1 136 ? -18.480 -55.634 42.801 1.00 83.85 136 SER A CA 1
ATOM 988 C C . SER A 1 136 ? -18.467 -56.934 42.004 1.00 84.10 136 SER A C 1
ATOM 989 O O . SER A 1 136 ? -19.489 -57.602 41.887 1.00 87.19 136 SER A O 1
ATOM 992 N N . MET A 1 137 ? -17.314 -57.290 41.453 1.00 81.22 137 MET A N 1
ATOM 993 C CA . MET A 1 137 ? -17.184 -58.531 40.701 1.00 81.52 137 MET A CA 1
ATOM 994 C C . MET A 1 137 ? -16.866 -59.703 41.625 1.00 82.61 137 MET A C 1
ATOM 995 O O . MET A 1 137 ? -16.948 -60.867 41.221 1.00 83.58 137 MET A O 1
ATOM 1000 N N . GLY A 1 138 ? -16.509 -59.382 42.867 1.00 82.63 138 GLY A N 1
ATOM 1001 C CA . GLY A 1 138 ? -16.230 -60.388 43.889 1.00 84.09 138 GLY A CA 1
ATOM 1002 C C . GLY A 1 138 ? -14.849 -60.279 44.516 1.00 82.01 138 GLY A C 1
ATOM 1003 O O . GLY A 1 138 ? -14.518 -61.036 45.435 1.00 82.87 138 GLY A O 1
ATOM 1004 N N . ALA A 1 139 ? -14.044 -59.337 44.023 1.00 79.25 139 ALA A N 1
ATOM 1005 C CA . ALA A 1 139 ? -12.662 -59.183 44.481 1.00 76.67 139 ALA A CA 1
ATOM 1006 C C . ALA A 1 139 ? -12.571 -58.569 45.870 1.00 77.11 139 ALA A C 1
ATOM 1007 O O . ALA A 1 139 ? -13.215 -57.564 46.155 1.00 77.90 139 ALA A O 1
ATOM 1009 N N . GLN A 1 140 ? -11.774 -59.197 46.730 1.00 76.86 140 GLN A N 1
ATOM 1010 C CA . GLN A 1 140 ? -11.436 -58.626 48.022 1.00 76.74 140 GLN A CA 1
ATOM 1011 C C . GLN A 1 140 ? -10.223 -57.731 47.830 1.00 73.62 140 GLN A C 1
ATOM 1012 O O . GLN A 1 140 ? -9.102 -58.213 47.680 1.00 71.89 140 GLN A O 1
ATOM 1018 N N . ILE A 1 141 ? -10.471 -56.425 47.805 1.00 73.17 141 ILE A N 1
ATOM 1019 C CA . ILE A 1 141 ? -9.432 -55.422 47.606 1.00 70.72 141 ILE A CA 1
ATOM 1020 C C . ILE A 1 141 ? -9.480 -54.415 48.744 1.00 71.66 141 ILE A C 1
ATOM 1021 O O . ILE A 1 141 ? -10.457 -53.676 48.887 1.00 73.41 141 ILE A O 1
ATOM 1026 N N . ASP A 1 142 ? -8.435 -54.393 49.559 1.00 70.83 142 ASP A N 1
ATOM 1027 C CA . ASP A 1 142 ? -8.307 -53.376 50.596 1.00 71.25 142 ASP A CA 1
ATOM 1028 C C . ASP A 1 142 ? -7.102 -52.520 50.235 1.00 68.30 142 ASP A C 1
ATOM 1029 O O . ASP A 1 142 ? -6.323 -52.890 49.355 1.00 66.47 142 ASP A O 1
ATOM 1034 N N . GLY A 1 143 ? -6.961 -51.378 50.895 1.00 68.07 143 GLY A N 1
ATOM 1035 C CA . GLY A 1 143 ? -5.844 -50.484 50.649 1.00 66.17 143 GLY A CA 1
ATOM 1036 C C . GLY A 1 143 ? -5.904 -49.266 51.536 1.00 67.42 143 GLY A C 1
ATOM 1037 O O . GLY A 1 143 ? -6.798 -49.140 52.370 1.00 69.58 143 GLY A O 1
ATOM 1038 N N . ARG A 1 144 ? -4.943 -48.369 51.358 1.00 66.54 144 ARG A N 1
ATOM 1039 C CA . ARG A 1 144 ? -4.887 -47.127 52.119 1.00 68.25 144 ARG A CA 1
ATOM 1040 C C . ARG A 1 144 ? -6.075 -46.249 51.726 1.00 70.70 144 ARG A C 1
ATOM 1041 O O . ARG A 1 144 ? -6.535 -46.301 50.578 1.00 70.36 144 ARG A O 1
ATOM 1049 N N . ASP A 1 145 ? -6.582 -45.469 52.683 1.00 73.30 145 ASP A N 1
ATOM 1050 C CA . ASP A 1 145 ? -7.746 -44.603 52.456 1.00 75.44 145 ASP A CA 1
ATOM 1051 C C . ASP A 1 145 ? -8.948 -45.415 51.939 1.00 76.76 145 ASP A C 1
ATOM 1052 O O . ASP A 1 145 ? -9.650 -45.007 51.009 1.00 76.64 145 ASP A O 1
ATOM 1057 N N . HIS A 1 146 ? -9.156 -46.576 52.565 1.00 78.11 146 HIS A N 1
ATOM 1058 C CA . HIS A 1 146 ? -10.244 -47.516 52.244 1.00 79.36 146 HIS A CA 1
ATOM 1059 C C . HIS A 1 146 ? -10.204 -48.064 50.806 1.00 77.43 146 HIS A C 1
ATOM 1060 O O . HIS A 1 146 ? -11.229 -48.165 50.141 1.00 78.52 146 HIS A O 1
ATOM 1067 N N . GLY A 1 147 ? -9.012 -48.420 50.337 1.00 74.69 147 GLY A N 1
ATOM 1068 C CA . GLY A 1 147 ? -8.859 -49.072 49.041 1.00 72.76 147 GLY A CA 1
ATOM 1069 C C . GLY A 1 147 ? -8.738 -48.097 47.892 1.00 70.98 147 GLY A C 1
ATOM 1070 O O . GLY A 1 147 ? -8.818 -48.491 46.727 1.00 70.15 147 GLY A O 1
ATOM 1071 N N . ASN A 1 148 ? -8.538 -46.823 48.219 1.00 70.47 148 ASN A N 1
ATOM 1072 C CA . ASN A 1 148 ? -8.433 -45.778 47.210 1.00 68.94 148 ASN A CA 1
ATOM 1073 C C . ASN A 1 148 ? -6.986 -45.412 46.902 1.00 66.20 148 ASN A C 1
ATOM 1074 O O . ASN A 1 148 ? -6.670 -45.001 45.783 1.00 65.14 148 ASN A O 1
ATOM 1079 N N . LEU A 1 149 ? -6.109 -45.556 47.889 1.00 65.11 149 LEU A N 1
ATOM 1080 C CA . LEU A 1 149 ? -4.706 -45.209 47.698 1.00 62.25 149 LEU A CA 1
ATOM 1081 C C . LEU A 1 149 ? -3.761 -46.370 47.933 1.00 61.09 149 LEU A C 1
ATOM 1082 O O . LEU A 1 149 ? -4.018 -47.260 48.740 1.00 62.49 149 LEU A O 1
ATOM 1087 N N . THR A 1 150 ? -2.661 -46.337 47.197 1.00 58.87 150 THR A N 1
ATOM 1088 C CA . THR A 1 150 ? -1.581 -47.293 47.309 1.00 57.33 150 THR A CA 1
ATOM 1089 C C . THR A 1 150 ? -1.010 -47.224 48.736 1.00 57.83 150 THR A C 1
ATOM 1090 O O . THR A 1 150 ? -0.999 -46.144 49.325 1.00 59.01 150 THR A O 1
ATOM 1094 N N . PRO A 1 151 ? -0.573 -48.362 49.321 1.00 57.08 151 PRO A N 1
ATOM 1095 C CA . PRO A 1 151 ? -0.555 -49.750 48.844 1.00 56.54 151 PRO A CA 1
ATOM 1096 C C . PRO A 1 151 ? -1.907 -50.453 48.941 1.00 57.86 151 PRO A C 1
ATOM 1097 O O . PRO A 1 151 ? -2.657 -50.228 49.892 1.00 59.77 151 PRO A O 1
ATOM 1101 N N . LEU A 1 152 ? -2.187 -51.314 47.966 1.00 56.91 152 LEU A N 1
ATOM 1102 C CA . LEU A 1 152 ? -3.429 -52.071 47.905 1.00 57.98 152 LEU A CA 1
ATOM 1103 C C . LEU A 1 152 ? -3.136 -53.554 48.019 1.00 58.81 152 LEU A C 1
ATOM 1104 O O . LEU A 1 152 ? -2.085 -54.009 47.591 1.00 57.67 152 LEU A O 1
ATOM 1109 N N . SER A 1 153 ? -4.078 -54.303 48.589 1.00 61.14 153 SER A N 1
ATOM 1110 C CA . SER A 1 153 ? -3.958 -55.754 48.737 1.00 61.88 153 SER A CA 1
ATOM 1111 C C . SER A 1 153 ? -5.117 -56.448 48.043 1.00 63.42 153 SER A C 1
ATOM 1112 O O . SER A 1 153 ? -6.268 -56.023 48.179 1.00 64.80 153 SER A O 1
ATOM 1115 N N . ILE A 1 154 ? -4.817 -57.512 47.302 1.00 63.54 154 ILE A N 1
ATOM 1116 C CA . ILE A 1 154 ? -5.808 -58.135 46.417 1.00 65.22 154 ILE A CA 1
ATOM 1117 C C . ILE A 1 154 ? -5.906 -59.647 46.580 1.00 66.87 154 ILE A C 1
ATOM 1118 O O . ILE A 1 154 ? -4.915 -60.363 46.454 1.00 66.34 154 ILE A O 1
ATOM 1123 N N . ARG A 1 155 ? -7.119 -60.114 46.849 1.00 69.28 155 ARG A N 1
ATOM 1124 C CA . ARG A 1 155 ? -7.454 -61.532 46.824 1.00 71.27 155 ARG A CA 1
ATOM 1125 C C . ARG A 1 155 ? -8.508 -61.706 45.735 1.00 72.90 155 ARG A C 1
ATOM 1126 O O . ARG A 1 155 ? -9.527 -61.009 45.730 1.00 73.39 155 ARG A O 1
ATOM 1134 N N . GLY A 1 156 ? -8.251 -62.617 44.802 1.00 73.97 156 GLY A N 1
ATOM 1135 C CA . GLY A 1 156 ? -9.123 -62.775 43.643 1.00 76.06 156 GLY A CA 1
ATOM 1136 C C . GLY A 1 156 ? -9.912 -64.069 43.625 1.00 80.17 156 GLY A C 1
ATOM 1137 O O . GLY A 1 156 ? -9.490 -65.055 43.019 1.00 80.47 156 GLY A O 1
ATOM 1138 N N . GLY A 1 157 ? -11.074 -64.061 44.275 1.00 83.58 157 GLY A N 1
ATOM 1139 C CA . GLY A 1 157 ? -11.932 -65.245 44.343 1.00 87.37 157 GLY A CA 1
ATOM 1140 C C . GLY A 1 157 ? -12.545 -65.638 43.007 1.00 88.62 157 GLY A C 1
ATOM 1141 O O . GLY A 1 157 ? -12.180 -65.098 41.958 1.00 86.29 157 GLY A O 1
ATOM 1142 N N . GLN A 1 158 ? -13.463 -66.605 43.046 1.00 92.28 158 GLN A N 1
ATOM 1143 C CA . GLN A 1 158 ? -14.268 -66.930 41.879 1.00 93.94 158 GLN A CA 1
ATOM 1144 C C . GLN A 1 158 ? -15.046 -65.670 41.548 1.00 93.27 158 GLN A C 1
ATOM 1145 O O . GLN A 1 158 ? -15.723 -65.101 42.405 1.00 94.27 158 GLN A O 1
ATOM 1151 N N . LEU A 1 159 ? -14.912 -65.214 40.314 1.00 91.70 159 LEU A N 1
ATOM 1152 C CA . LEU A 1 159 ? -15.416 -63.904 39.947 1.00 90.90 159 LEU A CA 1
ATOM 1153 C C . LEU A 1 159 ? -16.711 -64.019 39.144 1.00 93.70 159 LEU A C 1
ATOM 1154 O O . LEU A 1 159 ? -16.819 -64.835 38.223 1.00 94.57 159 LEU A O 1
ATOM 1159 N N . LYS A 1 160 ? -17.699 -63.212 39.521 1.00 95.28 160 LYS A N 1
ATOM 1160 C CA . LYS A 1 160 ? -18.979 -63.162 38.822 1.00 97.97 160 LYS A CA 1
ATOM 1161 C C . LYS A 1 160 ? -19.007 -61.914 37.961 1.00 95.94 160 LYS A C 1
ATOM 1162 O O . LYS A 1 160 ? -18.578 -60.846 38.404 1.00 94.13 160 LYS A O 1
ATOM 1168 N N . GLY A 1 161 ? -19.504 -62.051 36.733 1.00 96.42 161 GLY A N 1
ATOM 1169 C CA . GLY A 1 161 ? -19.560 -60.941 35.779 1.00 94.83 161 GLY A CA 1
ATOM 1170 C C . GLY A 1 161 ? -20.390 -59.762 36.250 1.00 95.80 161 GLY A C 1
ATOM 1171 O O . GLY A 1 161 ? -21.091 -59.849 37.249 1.00 97.91 161 GLY A O 1
ATOM 1172 N N . ILE A 1 162 ? -20.310 -58.652 35.527 1.00 94.78 162 ILE A N 1
ATOM 1173 C CA . ILE A 1 162 ? -21.061 -57.454 35.887 1.00 96.33 162 ILE A CA 1
ATOM 1174 C C . ILE A 1 162 ? -21.461 -56.612 34.667 1.00 96.89 162 ILE A C 1
ATOM 1175 O O . ILE A 1 162 ? -20.713 -56.512 33.690 1.00 94.76 162 ILE A O 1
ATOM 1180 N N . ASP A 1 163 ? -22.659 -56.038 34.728 1.00 100.08 163 ASP A N 1
ATOM 1181 C CA . ASP A 1 163 ? -23.067 -54.987 33.807 1.00 100.35 163 ASP A CA 1
ATOM 1182 C C . ASP A 1 163 ? -22.756 -53.655 34.481 1.00 98.91 163 ASP A C 1
ATOM 1183 O O . ASP A 1 163 ? -23.483 -53.199 35.367 1.00 100.89 163 ASP A O 1
ATOM 1188 N N . PHE A 1 164 ? -21.652 -53.050 34.070 1.00 95.73 164 PHE A N 1
ATOM 1189 C CA . PHE A 1 164 ? -21.151 -51.850 34.717 1.00 94.44 164 PHE A CA 1
ATOM 1190 C C . PHE A 1 164 ? -21.525 -50.607 33.934 1.00 94.85 164 PHE A C 1
ATOM 1191 O O . PHE A 1 164 ? -21.576 -50.625 32.700 1.00 94.38 164 PHE A O 1
ATOM 1199 N N . HIS A 1 165 ? -21.804 -49.537 34.669 1.00 96.04 165 HIS A N 1
ATOM 1200 C CA . HIS A 1 165 ? -22.092 -48.237 34.085 1.00 96.48 165 HIS A CA 1
ATOM 1201 C C . HIS A 1 165 ? -21.305 -47.188 34.854 1.00 96.12 165 HIS A C 1
ATOM 1202 O O . HIS A 1 165 ? -21.281 -47.207 36.086 1.00 96.83 165 HIS A O 1
ATOM 1209 N N . SER A 1 166 ? -20.651 -46.288 34.127 1.00 95.52 166 SER A N 1
ATOM 1210 C CA . SER A 1 166 ? -19.801 -45.273 34.748 1.00 95.59 166 SER A CA 1
ATOM 1211 C C . SER A 1 166 ? -20.051 -43.876 34.182 1.00 97.09 166 SER A C 1
ATOM 1212 O O . SER A 1 166 ? -20.045 -43.695 32.961 1.00 96.33 166 SER A O 1
ATOM 1215 N N . PRO A 1 167 ? -20.257 -42.880 35.072 1.00 99.40 167 PRO A N 1
ATOM 1216 C CA . PRO A 1 167 ? -20.395 -41.478 34.664 1.00 100.05 167 PRO A CA 1
ATOM 1217 C C . PRO A 1 167 ? -19.145 -40.937 33.972 1.00 97.41 167 PRO A C 1
ATOM 1218 O O . PRO A 1 167 ? -19.240 -39.956 33.228 1.00 97.43 167 PRO A O 1
ATOM 1222 N N . VAL A 1 168 ? -17.994 -41.569 34.219 1.00 95.29 168 VAL A N 1
ATOM 1223 C CA . VAL A 1 168 ? -16.720 -41.152 33.611 1.00 92.22 168 VAL A CA 1
ATOM 1224 C C . VAL A 1 168 ? -16.324 -42.025 32.425 1.00 90.45 168 VAL A C 1
ATOM 1225 O O . VAL A 1 168 ? -16.512 -43.252 32.435 1.00 91.15 168 VAL A O 1
ATOM 1229 N N . ALA A 1 169 ? -15.775 -41.376 31.404 1.00 88.04 169 ALA A N 1
ATOM 1230 C CA . ALA A 1 169 ? -15.133 -42.077 30.313 1.00 85.55 169 ALA A CA 1
ATOM 1231 C C . ALA A 1 169 ? -13.665 -42.245 30.679 1.00 82.42 169 ALA A C 1
ATOM 1232 O O . ALA A 1 169 ? -12.942 -41.254 30.839 1.00 81.31 169 ALA A O 1
ATOM 1234 N N . SER A 1 170 ? -13.242 -43.499 30.841 1.00 81.11 170 SER A N 1
ATOM 1235 C CA . SER A 1 170 ? -11.844 -43.834 31.160 1.00 78.12 170 SER A CA 1
ATOM 1236 C C . SER A 1 170 ? -11.414 -45.149 30.510 1.00 76.00 170 SER A C 1
ATOM 1237 O O . SER A 1 170 ? -12.062 -46.184 30.693 1.00 77.39 170 SER A O 1
ATOM 1240 N N . ALA A 1 171 ? -10.318 -45.100 29.756 1.00 72.46 171 ALA A N 1
ATOM 1241 C CA . ALA A 1 171 ? -9.819 -46.287 29.070 1.00 70.41 171 ALA A CA 1
ATOM 1242 C C . ALA A 1 171 ? -9.125 -47.246 30.025 1.00 68.59 171 ALA A C 1
ATOM 1243 O O . ALA A 1 171 ? -9.278 -48.456 29.897 1.00 69.10 171 ALA A O 1
ATOM 1245 N N . GLN A 1 172 ? -8.375 -46.702 30.979 1.00 66.61 172 GLN A N 1
ATOM 1246 C CA . GLN A 1 172 ? -7.725 -47.511 32.013 1.00 65.76 172 GLN A CA 1
ATOM 1247 C C . GLN A 1 172 ? -8.740 -48.213 32.912 1.00 67.27 172 GLN A C 1
ATOM 1248 O O . GLN A 1 172 ? -8.531 -49.358 33.322 1.00 67.84 172 GLN A O 1
ATOM 1254 N N . MET A 1 173 ? -9.833 -47.519 33.219 1.00 67.98 173 MET A N 1
ATOM 1255 C CA . MET A 1 173 ? -10.903 -48.074 34.033 1.00 69.52 173 MET A CA 1
ATOM 1256 C C . MET A 1 173 ? -11.592 -49.213 33.280 1.00 69.14 173 MET A C 1
ATOM 1257 O O . MET A 1 173 ? -11.836 -50.284 33.836 1.00 70.17 173 MET A O 1
ATOM 1262 N N . LYS A 1 174 ? -11.867 -48.968 32.002 1.00 67.54 174 LYS A N 1
ATOM 1263 C CA . LYS A 1 174 ? -12.503 -49.933 31.118 1.00 67.68 174 LYS A CA 1
ATOM 1264 C C . LYS A 1 174 ? -11.646 -51.188 30.950 1.00 66.29 174 LYS A C 1
ATOM 1265 O O . LYS A 1 174 ? -12.153 -52.316 31.003 1.00 67.70 174 LYS A O 1
ATOM 1271 N N . SER A 1 175 ? -10.345 -50.979 30.751 1.00 63.50 175 SER A N 1
ATOM 1272 C CA . SER A 1 175 ? -9.389 -52.068 30.580 1.00 61.94 175 SER A CA 1
ATOM 1273 C C . SER A 1 175 ? -9.423 -53.004 31.775 1.00 62.37 175 SER A C 1
ATOM 1274 O O . SER A 1 175 ? -9.459 -54.228 31.616 1.00 63.49 175 SER A O 1
ATOM 1277 N N . ALA A 1 176 ? -9.412 -52.412 32.967 1.00 61.45 176 ALA A N 1
ATOM 1278 C CA . ALA A 1 176 ? -9.355 -53.163 34.207 1.00 61.56 176 ALA A CA 1
ATOM 1279 C C . ALA A 1 176 ? -10.522 -54.142 34.298 1.00 64.09 176 ALA A C 1
ATOM 1280 O O . ALA A 1 176 ? -10.330 -55.318 34.597 1.00 64.98 176 ALA A O 1
ATOM 1282 N N . ILE A 1 177 ? -11.722 -53.652 34.000 1.00 65.30 177 ILE A N 1
ATOM 1283 C CA . ILE A 1 177 ? -12.946 -54.432 34.152 1.00 67.74 177 ILE A CA 1
ATOM 1284 C C . ILE A 1 177 ? -13.051 -55.508 33.072 1.00 67.84 177 ILE A C 1
ATOM 1285 O O . ILE A 1 177 ? -13.452 -56.640 33.359 1.00 69.59 177 ILE A O 1
ATOM 1290 N N . LEU A 1 178 ? -12.665 -55.159 31.846 1.00 65.98 178 LEU A N 1
ATOM 1291 C CA . LEU A 1 178 ? -12.610 -56.124 30.744 1.00 65.94 178 LEU A CA 1
ATOM 1292 C C . LEU A 1 178 ? -11.650 -57.275 31.038 1.00 65.48 178 LEU A C 1
ATOM 1293 O O . LEU A 1 178 ? -11.974 -58.444 30.791 1.00 67.08 178 LEU A O 1
ATOM 1298 N N . LEU A 1 179 ? -10.479 -56.937 31.577 1.00 63.22 179 LEU A N 1
ATOM 1299 C CA . LEU A 1 179 ? -9.498 -57.938 31.962 1.00 62.85 179 LEU A CA 1
ATOM 1300 C C . LEU A 1 179 ? -9.999 -58.823 33.101 1.00 65.24 179 LEU A C 1
ATOM 1301 O O . LEU A 1 179 ? -9.855 -60.045 33.061 1.00 66.24 179 LEU A O 1
ATOM 1306 N N . ALA A 1 180 ? -10.598 -58.199 34.110 1.00 66.20 180 ALA A N 1
ATOM 1307 C CA . ALA A 1 180 ? -11.214 -58.929 35.206 1.00 68.45 180 ALA A CA 1
ATOM 1308 C C . ALA A 1 180 ? -12.368 -59.776 34.675 1.00 71.64 180 ALA A C 1
ATOM 1309 O O . ALA A 1 180 ? -12.639 -60.859 35.181 1.00 73.25 180 ALA A O 1
ATOM 1311 N N . GLY A 1 181 ? -13.028 -59.283 33.632 1.00 72.73 181 GLY A N 1
ATOM 1312 C CA . GLY A 1 181 ? -14.121 -60.012 33.000 1.00 76.01 181 GLY A CA 1
ATOM 1313 C C . GLY A 1 181 ? -13.654 -61.211 32.198 1.00 76.98 181 GLY A C 1
ATOM 1314 O O . GLY A 1 181 ? -14.447 -62.082 31.845 1.00 79.59 181 GLY A O 1
ATOM 1315 N N . LEU A 1 182 ? -12.359 -61.249 31.921 1.00 75.34 182 LEU A N 1
ATOM 1316 C CA . LEU A 1 182 ? -11.745 -62.287 31.109 1.00 76.12 182 LEU A CA 1
ATOM 1317 C C . LEU A 1 182 ? -11.876 -63.675 31.750 1.00 79.27 182 LEU A C 1
ATOM 1318 O O . LEU A 1 182 ? -12.134 -64.666 31.059 1.00 81.02 182 LEU A O 1
ATOM 1323 N N . ARG A 1 183 ? -11.715 -63.736 33.069 1.00 80.18 183 ARG A N 1
ATOM 1324 C CA . ARG A 1 183 ? -11.782 -65.005 33.773 1.00 83.16 183 ARG A CA 1
ATOM 1325 C C . ARG A 1 183 ? -12.930 -65.030 34.796 1.00 86.38 183 ARG A C 1
ATOM 1326 O O . ARG A 1 183 ? -12.940 -65.830 35.747 1.00 87.92 183 ARG A O 1
ATOM 1334 N N . ALA A 1 184 ? -13.909 -64.155 34.575 1.00 87.49 184 ALA A N 1
ATOM 1335 C CA . ALA A 1 184 ? -15.188 -64.222 35.282 1.00 90.77 184 ALA A CA 1
ATOM 1336 C C . ALA A 1 184 ? -16.151 -65.173 34.546 1.00 94.27 184 ALA A C 1
ATOM 1337 O O . ALA A 1 184 ? -15.807 -65.728 33.495 1.00 94.05 184 ALA A O 1
ATOM 1339 N N . GLU A 1 185 ? -17.344 -65.370 35.101 1.00 97.68 185 GLU A N 1
ATOM 1340 C CA . GLU A 1 185 ? -18.359 -66.180 34.431 1.00 101.51 185 GLU A CA 1
ATOM 1341 C C . GLU A 1 185 ? -19.520 -65.294 33.989 1.00 102.69 185 GLU A C 1
ATOM 1342 O O . GLU A 1 185 ? -20.002 -64.463 34.764 1.00 103.18 185 GLU A O 1
ATOM 1348 N N . GLY A 1 186 ? -19.960 -65.469 32.745 1.00 103.18 186 GLY A N 1
ATOM 1349 C CA . GLY A 1 186 ? -21.080 -64.699 32.215 1.00 104.33 186 GLY A CA 1
ATOM 1350 C C . GLY A 1 186 ? -20.657 -63.298 31.829 1.00 101.11 186 GLY A C 1
ATOM 1351 O O . GLY A 1 186 ? -19.870 -62.668 32.529 1.00 98.57 186 GLY A O 1
ATOM 1352 N N . LYS A 1 187 ? -21.207 -62.806 30.722 1.00 101.59 187 LYS A N 1
ATOM 1353 C CA . LYS A 1 187 ? -20.744 -61.568 30.081 1.00 98.89 187 LYS A CA 1
ATOM 1354 C C . LYS A 1 187 ? -20.553 -60.374 31.032 1.00 97.09 187 LYS A C 1
ATOM 1355 O O . LYS A 1 187 ? -21.379 -60.110 31.911 1.00 98.87 187 LYS A O 1
ATOM 1361 N N . THR A 1 188 ? -19.427 -59.688 30.846 1.00 93.63 188 THR A N 1
ATOM 1362 C CA . THR A 1 188 ? -19.053 -58.516 31.628 1.00 91.51 188 THR A CA 1
ATOM 1363 C C . THR A 1 188 ? -19.115 -57.336 30.683 1.00 89.69 188 THR A C 1
ATOM 1364 O O . THR A 1 188 ? -18.624 -57.429 29.568 1.00 88.43 188 THR A O 1
ATOM 1368 N N . SER A 1 189 ? -19.720 -56.237 31.110 1.00 89.91 189 SER A N 1
ATOM 1369 C CA . SER A 1 189 ? -19.924 -55.113 30.206 1.00 89.29 189 SER A CA 1
ATOM 1370 C C . SER A 1 189 ? -19.577 -53.779 30.828 1.00 88.02 189 SER A C 1
ATOM 1371 O O . SER A 1 189 ? -19.896 -53.525 31.982 1.00 88.99 189 SER A O 1
ATOM 1374 N N . VAL A 1 190 ? -18.923 -52.929 30.044 1.00 86.35 190 VAL A N 1
ATOM 1375 C CA . VAL A 1 190 ? -18.654 -51.549 30.432 1.00 85.78 190 VAL A CA 1
ATOM 1376 C C . VAL A 1 190 ? -19.425 -50.609 29.507 1.00 87.86 190 VAL A C 1
ATOM 1377 O O . VAL A 1 190 ? -19.434 -50.794 28.285 1.00 87.46 190 VAL A O 1
ATOM 1381 N N . THR A 1 191 ? -20.077 -49.614 30.105 1.00 90.34 191 THR A N 1
ATOM 1382 C CA . THR A 1 191 ? -20.727 -48.526 29.374 1.00 92.11 191 THR A CA 1
ATOM 1383 C C . THR A 1 191 ? -20.248 -47.189 29.938 1.00 92.14 191 THR A C 1
ATOM 1384 O O . THR A 1 191 ? -20.122 -47.029 31.156 1.00 92.43 191 THR A O 1
ATOM 1388 N N . GLU A 1 192 ? -19.976 -46.238 29.051 1.00 92.28 192 GLU A N 1
ATOM 1389 C CA . GLU A 1 192 ? -19.503 -44.911 29.460 1.00 92.48 192 GLU A CA 1
ATOM 1390 C C . GLU A 1 192 ? -20.069 -43.788 28.569 1.00 93.64 192 GLU A C 1
ATOM 1391 O O . GLU A 1 192 ? -20.681 -44.082 27.541 1.00 94.58 192 GLU A O 1
ATOM 1397 N N . PRO A 1 193 ? -19.889 -42.505 28.971 1.00 93.83 193 PRO A N 1
ATOM 1398 C CA . PRO A 1 193 ? -20.413 -41.381 28.182 1.00 94.90 193 PRO A CA 1
ATOM 1399 C C . PRO A 1 193 ? -19.771 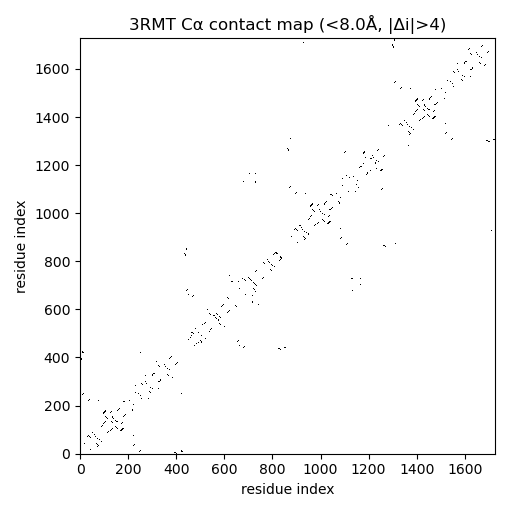-41.260 26.800 1.00 93.58 193 PRO A C 1
ATOM 1400 O O . PRO A 1 193 ? -20.480 -41.239 25.798 1.00 94.82 193 PRO A O 1
ATOM 1404 N N . ALA A 1 194 ? -18.443 -41.186 26.753 1.00 91.38 194 ALA A N 1
ATOM 1405 C CA . ALA A 1 194 ? -17.713 -41.068 25.490 1.00 89.87 194 ALA A CA 1
ATOM 1406 C C . ALA A 1 194 ? -17.119 -42.407 25.055 1.00 88.97 194 ALA A C 1
ATOM 1407 O O . ALA A 1 194 ? -16.899 -43.298 25.886 1.00 89.07 194 ALA A O 1
ATOM 1409 N N . LYS A 1 195 ? -16.878 -42.545 23.749 1.00 88.10 195 LYS A N 1
ATOM 1410 C CA . LYS A 1 195 ? -16.076 -43.653 23.230 1.00 86.40 195 LYS A CA 1
ATOM 1411 C C . LYS A 1 195 ? -14.610 -43.338 23.486 1.00 83.21 195 LYS A C 1
ATOM 1412 O O . LYS A 1 195 ? -14.175 -42.188 23.379 1.00 82.20 195 LYS A O 1
ATOM 1418 N N . THR A 1 196 ? -13.860 -44.365 23.858 1.00 81.76 196 THR A N 1
ATOM 1419 C CA . THR A 1 196 ? -12.524 -44.171 24.414 1.00 78.82 196 THR A CA 1
ATOM 1420 C C . THR A 1 196 ? -11.496 -45.045 23.682 1.00 76.13 196 THR A C 1
ATOM 1421 O O . THR A 1 196 ? -11.867 -45.777 22.759 1.00 77.14 196 THR A O 1
ATOM 1425 N N . ARG A 1 197 ? -10.221 -44.959 24.076 1.00 72.66 197 ARG A N 1
ATOM 1426 C CA . ARG A 1 197 ? -9.143 -45.727 23.428 1.00 69.84 197 ARG A CA 1
ATOM 1427 C C . ARG A 1 197 ? -9.418 -47.232 23.455 1.00 69.20 197 ARG A C 1
ATOM 1428 O O . ARG A 1 197 ? -9.923 -47.750 24.449 1.00 70.55 197 ARG A O 1
ATOM 1436 N N . ASP A 1 198 ? -9.098 -47.924 22.363 1.00 67.28 198 ASP A N 1
ATOM 1437 C CA . ASP A 1 198 ? -9.537 -49.315 22.185 1.00 67.37 198 ASP A CA 1
ATOM 1438 C C . ASP A 1 198 ? -8.412 -50.338 22.034 1.00 65.08 198 ASP A C 1
ATOM 1439 O O . ASP A 1 198 ? -8.591 -51.371 21.387 1.00 66.03 198 ASP A O 1
ATOM 1444 N N . HIS A 1 199 ? -7.268 -50.057 22.647 1.00 62.25 199 HIS A N 1
ATOM 1445 C CA . HIS A 1 199 ? -6.108 -50.943 22.569 1.00 60.71 199 HIS A CA 1
ATOM 1446 C C . HIS A 1 199 ? -6.367 -52.312 23.203 1.00 61.73 199 HIS A C 1
ATOM 1447 O O . HIS A 1 199 ? -6.054 -53.350 22.615 1.00 62.08 199 HIS A O 1
ATOM 1454 N N . THR A 1 200 ? -6.962 -52.295 24.392 1.00 62.24 200 THR A N 1
ATOM 1455 C CA . THR A 1 200 ? -7.254 -53.498 25.147 1.00 63.50 200 THR A CA 1
ATOM 1456 C C . THR A 1 200 ? -8.163 -54.441 24.385 1.00 65.73 200 THR A C 1
ATOM 1457 O O . THR A 1 200 ? -7.934 -55.650 24.396 1.00 66.53 200 THR A O 1
ATOM 1461 N N . GLU A 1 201 ? -9.185 -53.896 23.724 1.00 66.86 201 GLU A N 1
ATOM 1462 C CA . GLU A 1 201 ? -10.109 -54.724 22.942 1.00 69.03 201 GLU A CA 1
ATOM 1463 C C . GLU A 1 201 ? -9.435 -55.280 21.687 1.00 68.53 201 GLU A C 1
ATOM 1464 O O . GLU A 1 201 ? -9.554 -56.476 21.395 1.00 69.80 201 GLU A O 1
ATOM 1470 N N . ARG A 1 202 ? -8.720 -54.411 20.965 1.00 66.43 202 ARG A N 1
ATOM 1471 C CA . ARG A 1 202 ? -8.050 -54.789 19.713 1.00 65.90 202 ARG A CA 1
ATOM 1472 C C . ARG A 1 202 ? -6.978 -55.863 19.896 1.00 65.38 202 ARG A C 1
ATOM 1473 O O . ARG A 1 202 ? -6.984 -56.893 19.205 1.00 66.61 202 ARG A O 1
ATOM 1481 N N . MET A 1 203 ? -6.065 -55.616 20.833 1.00 63.38 203 MET A N 1
ATOM 1482 C CA . MET A 1 203 ? -4.985 -56.548 21.111 1.00 62.44 203 MET A CA 1
ATOM 1483 C C . MET A 1 203 ? -5.485 -57.847 21.693 1.00 63.52 203 MET A C 1
ATOM 1484 O O . MET A 1 203 ? -5.054 -58.920 21.277 1.00 64.31 203 MET A O 1
ATOM 1489 N N . LEU A 1 204 ? -6.410 -57.742 22.641 1.00 63.87 204 LEU A N 1
ATOM 1490 C CA . LEU A 1 204 ? -7.025 -58.905 23.258 1.00 65.51 204 LEU A CA 1
ATOM 1491 C C . LEU A 1 204 ? -7.715 -59.736 22.169 1.00 68.27 204 LEU A C 1
ATOM 1492 O O . LEU A 1 204 ? -7.586 -60.960 22.137 1.00 69.45 204 LEU A O 1
ATOM 1497 N N . GLU A 1 205 ? -8.408 -59.051 21.256 1.00 69.49 205 GLU A N 1
ATOM 1498 C CA . GLU A 1 205 ? -8.984 -59.680 20.062 1.00 72.05 205 GLU A CA 1
ATOM 1499 C C . GLU A 1 205 ? -7.941 -60.400 19.211 1.00 71.99 205 GLU A C 1
ATOM 1500 O O . GLU A 1 205 ? -8.185 -61.508 18.738 1.00 74.29 205 GLU A O 1
ATOM 1506 N N . ALA A 1 206 ? -6.783 -59.768 19.031 1.00 69.63 206 ALA A N 1
ATOM 1507 C CA . ALA A 1 206 ? -5.673 -60.369 18.297 1.00 69.29 206 ALA A CA 1
ATOM 1508 C C . ALA A 1 206 ? -5.000 -61.510 19.068 1.00 70.08 206 ALA A C 1
ATOM 1509 O O . ALA A 1 206 ? -4.345 -62.370 18.477 1.00 71.16 206 ALA A O 1
ATOM 1511 N N . PHE A 1 207 ? -5.164 -61.517 20.385 1.00 69.72 207 PHE A N 1
ATOM 1512 C CA . PHE A 1 207 ? -4.625 -62.586 21.210 1.00 70.58 207 PHE A CA 1
ATOM 1513 C C . PHE A 1 207 ? -5.565 -63.793 21.284 1.00 73.87 207 PHE A C 1
ATOM 1514 O O . PHE A 1 207 ? -5.382 -64.674 22.123 1.00 74.59 207 PHE A O 1
ATOM 1522 N N . GLY A 1 208 ? -6.564 -63.825 20.403 1.00 76.24 208 GLY A N 1
ATOM 1523 C CA . GLY A 1 208 ? -7.484 -64.963 20.290 1.00 80.22 208 GLY A CA 1
ATOM 1524 C C . GLY A 1 208 ? -8.725 -64.887 21.165 1.00 82.35 208 GLY A C 1
ATOM 1525 O O . GLY A 1 208 ? -9.380 -65.897 21.419 1.00 84.69 208 GLY A O 1
ATOM 1526 N N . VAL A 1 209 ? -9.049 -63.682 21.619 1.00 81.84 209 VAL A N 1
ATOM 1527 C CA . VAL A 1 209 ? -10.195 -63.444 22.489 1.00 83.93 209 VAL A CA 1
ATOM 1528 C C . VAL A 1 209 ? -11.268 -62.698 21.706 1.00 85.95 209 VAL A C 1
ATOM 1529 O O . VAL A 1 209 ? -10.960 -61.991 20.747 1.00 84.71 209 VAL A O 1
ATOM 1533 N N . ASN A 1 210 ? -12.526 -62.870 22.103 1.00 89.38 210 ASN A N 1
ATOM 1534 C CA . ASN A 1 210 ? -13.623 -62.154 21.464 1.00 91.35 210 ASN A CA 1
ATOM 1535 C C . ASN A 1 210 ? -14.331 -61.139 22.355 1.00 91.69 210 ASN A C 1
ATOM 1536 O O . ASN A 1 210 ? -14.905 -61.477 23.394 1.00 93.12 210 ASN A O 1
ATOM 1541 N N . ILE A 1 211 ? -14.250 -59.888 21.920 1.00 90.62 211 ILE A N 1
ATOM 1542 C CA . ILE A 1 211 ? -14.924 -58.774 22.553 1.00 91.28 211 ILE A CA 1
ATOM 1543 C C . ILE A 1 211 ? -16.101 -58.410 21.653 1.00 94.38 211 ILE A C 1
ATOM 1544 O O . ILE A 1 211 ? -15.995 -58.481 20.429 1.00 94.43 211 ILE A O 1
ATOM 1549 N N . GLU A 1 212 ? -17.228 -58.061 22.267 1.00 97.42 212 GLU A N 1
ATOM 1550 C CA . GLU A 1 212 ? -18.397 -57.576 21.539 1.00 100.47 212 GLU A CA 1
ATOM 1551 C C . GLU A 1 212 ? -18.529 -56.065 21.738 1.00 99.82 212 GLU A C 1
ATOM 1552 O O . GLU A 1 212 ? -18.319 -55.553 22.843 1.00 98.88 212 GLU A O 1
ATOM 1558 N N . LYS A 1 213 ? -18.865 -55.357 20.663 1.00 100.54 213 LYS A N 1
ATOM 1559 C CA . LYS A 1 213 ? -18.987 -53.901 20.709 1.00 100.05 213 LYS A CA 1
ATOM 1560 C C . LYS A 1 213 ? -20.343 -53.434 20.174 1.00 102.66 213 LYS A C 1
ATOM 1561 O O . LYS A 1 213 ? -20.656 -53.610 18.994 1.00 103.54 213 LYS A O 1
ATOM 1567 N N . ASP A 1 214 ? -21.149 -52.870 21.072 1.00 104.07 214 ASP A N 1
ATOM 1568 C CA . ASP A 1 214 ? -22.412 -52.226 20.724 1.00 106.41 214 ASP A CA 1
ATOM 1569 C C . ASP A 1 214 ? -22.342 -50.767 21.166 1.00 104.74 214 ASP A C 1
ATOM 1570 O O . ASP A 1 214 ? -22.841 -50.423 22.248 1.00 105.92 214 ASP A O 1
ATOM 1575 N N . GLY A 1 215 ? -21.715 -49.932 20.325 1.00 102.11 215 GLY A N 1
ATOM 1576 C CA . GLY A 1 215 ? -21.498 -48.493 20.574 1.00 99.96 215 GLY A CA 1
ATOM 1577 C C . GLY A 1 215 ? -21.841 -47.885 21.926 1.00 99.77 215 GLY A C 1
ATOM 1578 O O . GLY A 1 215 ? -23.017 -47.796 22.305 1.00 102.55 215 GLY A O 1
ATOM 1579 N N . LEU A 1 216 ? -20.798 -47.441 22.628 1.00 96.50 216 LEU A N 1
ATOM 1580 C CA . LEU A 1 216 ? -20.886 -46.867 23.982 1.00 96.04 216 LEU A CA 1
ATOM 158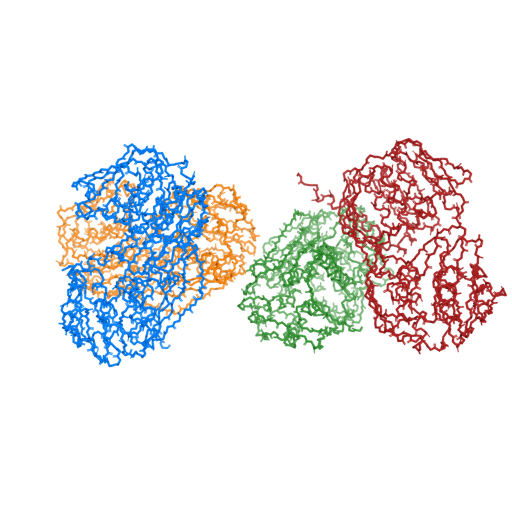1 C C . LEU A 1 216 ? -20.776 -47.930 25.071 1.00 95.76 216 LEU A C 1
ATOM 1582 O O . LEU A 1 216 ? -20.442 -47.621 26.218 1.00 95.40 216 LEU A O 1
ATOM 1587 N N . THR A 1 217 ? -21.036 -49.180 24.686 1.00 95.91 217 THR A N 1
ATOM 1588 C CA . THR A 1 217 ? -20.966 -50.343 25.573 1.00 95.86 217 THR A CA 1
ATOM 1589 C C . THR A 1 217 ? -20.042 -51.420 24.984 1.00 93.42 217 THR A C 1
ATOM 1590 O O . THR A 1 217 ? -20.278 -51.897 23.871 1.00 94.20 217 THR A O 1
ATOM 1594 N N . VAL A 1 218 ? -18.993 -51.792 25.720 1.00 90.31 218 VAL A N 1
ATOM 1595 C CA . VAL A 1 218 ? -18.159 -52.947 25.344 1.00 88.06 218 VAL A CA 1
ATOM 1596 C C . VAL A 1 218 ? -18.355 -54.095 26.324 1.00 88.23 218 VAL A C 1
ATOM 1597 O O . VAL A 1 218 ? -18.592 -53.868 27.504 1.00 88.62 218 VAL A O 1
ATOM 1601 N N . SER A 1 219 ? -18.255 -55.324 25.834 1.00 88.07 219 SER A N 1
ATOM 1602 C CA . SER A 1 219 ? -18.507 -56.479 26.678 1.00 89.28 219 SER A CA 1
ATOM 1603 C C . SER A 1 219 ? -17.632 -57.676 26.342 1.00 88.31 219 SER A C 1
ATOM 1604 O O . SER A 1 219 ? -17.341 -57.934 25.178 1.00 87.67 219 SER A O 1
ATOM 1607 N N . ILE A 1 220 ? -17.238 -58.411 27.381 1.00 88.52 220 ILE A N 1
ATOM 1608 C CA . ILE A 1 220 ? -16.427 -59.623 27.244 1.00 88.24 220 ILE A CA 1
ATOM 1609 C C . ILE A 1 220 ? -17.093 -60.820 27.919 1.00 90.84 220 ILE A C 1
ATOM 1610 O O . ILE A 1 220 ? -17.594 -60.717 29.038 1.00 91.54 220 ILE A O 1
ATOM 1615 N N . GLU A 1 221 ? -17.106 -61.944 27.211 1.00 92.54 221 GLU A N 1
ATOM 1616 C CA . GLU A 1 221 ? -17.565 -63.215 27.761 1.00 95.60 221 GLU A CA 1
ATOM 1617 C C . GLU A 1 221 ? -16.363 -64.002 28.273 1.00 94.55 221 GLU A C 1
ATOM 1618 O O . GLU A 1 221 ? -15.469 -64.347 27.492 1.00 93.72 221 GLU A O 1
ATOM 1624 N N . GLY A 1 222 ? -16.323 -64.260 29.579 1.00 94.55 222 GLY A N 1
ATOM 1625 C CA . GLY A 1 222 ? -15.307 -65.145 30.153 1.00 93.81 222 GLY A CA 1
ATOM 1626 C C . GLY A 1 222 ? -15.768 -66.578 29.958 1.00 97.06 222 GLY A C 1
ATOM 1627 O O . GLY A 1 222 ? -16.963 -66.806 29.773 1.00 100.29 222 GLY A O 1
ATOM 1628 N N . GLY A 1 223 ? -14.858 -67.553 29.961 1.00 96.64 223 GLY A N 1
ATOM 1629 C CA . GLY A 1 223 ? -13.422 -67.340 30.019 1.00 93.57 223 GLY A CA 1
ATOM 1630 C C . GLY A 1 223 ? -12.749 -68.005 28.833 1.00 93.18 223 GLY A C 1
ATOM 1631 O O . GLY A 1 223 ? -12.716 -69.236 28.733 1.00 94.76 223 GLY A O 1
ATOM 1632 N N . GLN A 1 224 ? -12.215 -67.180 27.934 1.00 90.94 224 GLN A N 1
ATOM 1633 C CA . GLN A 1 224 ? -11.569 -67.663 26.717 1.00 90.68 224 GLN A CA 1
ATOM 1634 C C . GLN A 1 224 ? -10.051 -67.801 26.911 1.00 88.79 224 GLN A C 1
ATOM 1635 O O . GLN A 1 224 ? -9.497 -67.297 27.895 1.00 87.06 224 GLN A O 1
ATOM 1641 N N . MET A 1 225 ? -9.397 -68.495 25.976 1.00 89.27 225 MET A N 1
ATOM 1642 C CA . MET A 1 225 ? -7.938 -68.679 25.976 1.00 87.60 225 MET A CA 1
ATOM 1643 C C . MET A 1 225 ? -7.238 -67.536 25.244 1.00 84.08 225 MET A C 1
ATOM 1644 O O . MET A 1 225 ? -7.813 -66.920 24.339 1.00 84.22 225 MET A O 1
ATOM 1649 N N . LEU A 1 226 ? -5.991 -67.268 25.631 1.00 80.66 226 LEU A N 1
ATOM 1650 C CA . LEU A 1 226 ? -5.110 -66.376 24.879 1.00 76.64 226 LEU A CA 1
ATOM 1651 C C . LEU A 1 226 ? -3.924 -67.176 24.333 1.00 76.16 226 LEU A C 1
ATOM 1652 O O . LEU A 1 226 ? -3.416 -68.077 25.005 1.00 77.06 226 LEU A O 1
ATOM 1657 N N . THR A 1 227 ? -3.503 -66.851 23.113 1.00 74.84 227 THR A N 1
ATOM 1658 C CA . THR A 1 227 ? -2.390 -67.533 22.443 1.00 74.57 227 THR A CA 1
ATOM 1659 C C . THR A 1 227 ? -1.186 -66.599 22.319 1.00 71.47 227 THR A C 1
ATOM 1660 O O . THR A 1 227 ? -1.353 -65.385 22.195 1.00 69.98 227 THR A O 1
ATOM 1664 N N . GLY A 1 228 ? 0.020 -67.164 22.343 1.00 70.51 228 GLY A N 1
ATOM 1665 C CA . GLY A 1 228 ? 1.250 -66.391 22.144 1.00 67.38 228 GLY A CA 1
ATOM 1666 C C . GLY A 1 228 ? 1.263 -65.669 20.808 1.00 65.69 228 GLY A C 1
ATOM 1667 O O . GLY A 1 228 ? 0.830 -66.210 19.795 1.00 67.17 228 GLY A O 1
ATOM 1668 N N . GLN A 1 229 ? 1.756 -64.436 20.808 1.00 62.67 229 GLN A N 1
ATOM 1669 C CA . GLN A 1 229 ? 1.743 -63.611 19.603 1.00 60.86 229 GLN A CA 1
ATOM 1670 C C . GLN A 1 229 ? 3.103 -63.018 19.282 1.00 58.79 229 GLN A C 1
ATOM 1671 O O . GLN A 1 229 ? 3.957 -62.881 20.153 1.00 58.07 229 GLN A O 1
ATOM 1677 N N . HIS A 1 230 ? 3.311 -62.696 18.013 1.00 58.16 230 HIS A N 1
ATOM 1678 C CA . HIS A 1 230 ? 4.458 -61.910 17.625 1.00 56.86 230 HIS A CA 1
ATOM 1679 C C . HIS A 1 230 ? 3.964 -60.467 17.447 1.00 53.79 230 HIS A C 1
ATOM 1680 O O . HIS A 1 230 ? 3.233 -60.164 16.499 1.00 54.21 230 HIS A O 1
ATOM 1687 N N . VAL A 1 231 ? 4.338 -59.595 18.381 1.00 50.41 231 VAL A N 1
ATOM 1688 C CA . VAL A 1 231 ? 3.831 -58.226 18.382 1.00 47.90 231 VAL A CA 1
ATOM 1689 C C . VAL A 1 231 ? 4.903 -57.223 17.969 1.00 45.71 231 VAL A C 1
ATOM 1690 O O . VAL A 1 231 ? 5.889 -57.000 18.677 1.00 44.25 231 VAL A O 1
ATOM 1694 N N . VAL A 1 232 ? 4.702 -56.630 16.802 1.00 45.75 232 VAL A N 1
ATOM 1695 C CA . VAL A 1 232 ? 5.570 -55.564 16.339 1.00 44.84 232 VAL A CA 1
ATOM 1696 C C . VAL A 1 232 ? 4.920 -54.257 16.736 1.00 43.75 232 VAL A C 1
ATOM 1697 O O . VAL A 1 232 ? 4.054 -53.750 16.024 1.00 43.95 232 VAL A O 1
ATOM 1701 N N . VAL A 1 233 ? 5.330 -53.744 17.896 1.00 43.00 233 VAL A N 1
ATOM 1702 C CA . VAL A 1 233 ? 4.811 -52.494 18.460 1.00 42.46 233 VAL A CA 1
ATOM 1703 C C . VAL A 1 233 ? 4.875 -51.319 17.493 1.00 42.61 233 VAL A C 1
ATOM 1704 O O . VAL A 1 233 ? 5.955 -50.936 17.054 1.00 42.83 233 VAL A O 1
ATOM 1708 N N . PRO A 1 234 ? 3.718 -50.731 17.168 1.00 43.25 234 PRO A N 1
ATOM 1709 C CA . PRO A 1 234 ? 3.666 -49.569 16.268 1.00 43.28 234 PRO A CA 1
ATOM 1710 C C . PRO A 1 234 ? 4.194 -48.285 16.916 1.00 42.10 234 PRO A C 1
ATOM 1711 O O . PRO A 1 234 ? 4.140 -48.124 18.143 1.00 41.00 234 PRO A O 1
ATOM 1715 N N . GLY A 1 235 ? 4.689 -47.377 16.089 1.00 42.74 235 GLY A N 1
ATOM 1716 C CA . GLY A 1 235 ? 5.185 -46.081 16.576 1.00 42.89 235 GLY A CA 1
ATOM 1717 C C . GLY A 1 235 ? 4.133 -45.265 17.301 1.00 43.32 235 GLY A C 1
ATOM 1718 O O . GLY A 1 235 ? 2.983 -45.184 16.869 1.00 43.65 235 GLY A O 1
ATOM 1719 N N . ASP A 1 236 ? 4.522 -44.668 18.417 1.00 43.99 236 ASP A N 1
ATOM 1720 C CA . ASP A 1 236 ? 3.619 -43.789 19.148 1.00 45.76 236 ASP A CA 1
ATOM 1721 C C . ASP A 1 236 ? 3.338 -42.459 18.404 1.00 45.90 236 ASP A C 1
ATOM 1722 O O . ASP A 1 236 ? 4.246 -41.650 18.187 1.00 44.86 236 ASP A O 1
ATOM 1727 N N . ILE A 1 237 ? 2.067 -42.264 18.039 1.00 47.16 237 ILE A N 1
ATOM 1728 C CA . ILE A 1 237 ? 1.599 -41.124 17.242 1.00 48.30 237 ILE A CA 1
ATOM 1729 C C . ILE A 1 237 ? 1.837 -39.770 17.886 1.00 48.41 237 ILE A C 1
ATOM 1730 O O . ILE A 1 237 ? 2.081 -38.789 17.188 1.00 48.33 237 ILE A O 1
ATOM 1735 N N . SER A 1 238 ? 1.744 -39.717 19.209 1.00 48.88 238 SER A N 1
ATOM 1736 C CA . SER A 1 238 ? 1.890 -38.468 19.929 1.00 49.29 238 SER A CA 1
ATOM 1737 C C . SER A 1 238 ? 3.271 -37.931 19.647 1.00 49.11 238 SER A C 1
ATOM 1738 O O . SER A 1 238 ? 3.437 -36.721 19.443 1.00 49.92 238 SER A O 1
ATOM 1741 N N . SER A 1 239 ? 4.250 -38.832 19.591 1.00 48.21 239 SER A N 1
ATOM 1742 C CA . SER A 1 239 ? 5.623 -38.449 19.246 1.00 47.90 239 SER A CA 1
ATOM 1743 C C . SER A 1 239 ? 5.713 -38.108 17.768 1.00 47.72 239 SER A C 1
ATOM 1744 O O . SER A 1 239 ? 6.237 -37.039 17.400 1.00 48.08 239 SER A O 1
ATOM 1747 N N . ALA A 1 240 ? 5.184 -39.013 16.939 1.00 46.74 240 ALA A N 1
ATOM 1748 C CA . ALA A 1 240 ? 5.107 -38.815 15.495 1.00 45.85 240 ALA A CA 1
ATOM 1749 C C . ALA A 1 240 ? 4.536 -37.438 15.123 1.00 45.40 240 ALA A C 1
ATOM 1750 O O . ALA A 1 240 ? 5.017 -36.802 14.177 1.00 45.87 240 ALA A O 1
ATOM 1752 N N . ALA A 1 241 ? 3.545 -36.971 15.884 1.00 44.56 241 ALA A N 1
ATOM 1753 C CA . ALA A 1 241 ? 2.875 -35.700 15.607 1.00 44.70 241 ALA A CA 1
ATOM 1754 C C . ALA A 1 241 ? 3.836 -34.512 15.478 1.00 45.01 241 ALA A C 1
ATOM 1755 O O . ALA A 1 241 ? 3.615 -33.607 14.674 1.00 45.45 241 ALA A O 1
ATOM 1757 N N . PHE A 1 242 ? 4.905 -34.523 16.268 1.00 44.65 242 PHE A N 1
ATOM 1758 C CA . PHE A 1 242 ? 5.811 -33.391 16.335 1.00 44.47 242 PHE A CA 1
ATOM 1759 C C . PHE A 1 242 ? 6.568 -33.217 15.016 1.00 44.69 242 PHE A C 1
ATOM 1760 O O . PHE A 1 242 ? 6.846 -32.091 14.570 1.00 45.42 242 PHE A O 1
ATOM 1768 N N . PHE A 1 243 ? 6.870 -34.338 14.378 1.00 44.03 243 PHE A N 1
ATOM 1769 C CA . PHE A 1 243 ? 7.562 -34.313 13.106 1.00 43.56 243 PHE A CA 1
ATOM 1770 C C . PHE A 1 243 ? 6.586 -34.008 11.977 1.00 43.28 243 PHE A C 1
ATOM 1771 O O . PHE A 1 243 ? 6.842 -33.131 11.138 1.00 43.90 243 PHE A O 1
ATOM 1779 N N . LEU A 1 244 ? 5.447 -34.694 11.990 1.00 41.70 244 LEU A N 1
ATOM 1780 C CA . LEU A 1 244 ? 4.367 -34.364 11.081 1.00 40.77 244 LEU A CA 1
ATOM 1781 C C . LEU A 1 244 ? 4.112 -32.839 10.997 1.00 39.48 244 LEU A C 1
ATOM 1782 O O . LEU A 1 244 ? 3.946 -32.279 9.920 1.00 38.79 244 LEU A O 1
ATOM 1787 N N . VAL A 1 245 ? 4.107 -32.168 12.130 1.00 39.27 245 VAL A N 1
ATOM 1788 C CA . VAL A 1 245 ? 3.755 -30.770 12.111 1.00 40.37 245 VAL A CA 1
ATOM 1789 C C . VAL A 1 245 ? 4.906 -29.918 11.581 1.00 41.12 245 VAL A C 1
ATOM 1790 O O . VAL A 1 245 ? 4.700 -29.065 10.717 1.00 41.00 245 VAL A O 1
ATOM 1794 N N . ALA A 1 246 ? 6.114 -30.193 12.073 1.00 41.88 246 ALA A N 1
ATOM 1795 C CA . ALA A 1 246 ? 7.336 -29.529 11.606 1.00 43.02 246 ALA A CA 1
ATOM 1796 C C . ALA A 1 246 ? 7.515 -29.664 10.108 1.00 43.98 246 ALA A C 1
ATOM 1797 O O . ALA A 1 246 ? 7.770 -28.681 9.417 1.00 44.73 246 ALA A O 1
ATOM 1799 N N . GLY A 1 247 ? 7.382 -30.894 9.619 1.00 44.73 247 GLY A N 1
ATOM 1800 C CA . GLY A 1 247 ? 7.454 -31.197 8.191 1.00 45.84 247 GLY A CA 1
ATOM 1801 C C . GLY A 1 247 ? 6.432 -30.419 7.385 1.00 47.00 247 GLY A C 1
ATOM 1802 O O . GLY A 1 247 ? 6.715 -30.015 6.263 1.00 48.37 247 GLY A O 1
ATOM 1803 N N . ALA A 1 248 ? 5.259 -30.189 7.975 1.00 46.49 248 ALA A N 1
ATOM 1804 C CA . ALA A 1 248 ? 4.164 -29.487 7.321 1.00 46.35 248 ALA A CA 1
ATOM 1805 C C . ALA A 1 248 ? 4.476 -28.025 7.128 1.00 47.01 248 ALA A C 1
ATOM 1806 O O . ALA A 1 248 ? 3.964 -27.395 6.204 1.00 47.89 248 ALA A O 1
ATOM 1808 N N . MET A 1 249 ? 5.327 -27.490 7.995 1.00 46.98 249 MET A N 1
ATOM 1809 C CA . MET A 1 249 ? 5.464 -26.041 8.141 1.00 47.71 249 MET A CA 1
ATOM 1810 C C . MET A 1 249 ? 6.726 -25.434 7.576 1.00 48.06 249 MET A C 1
ATOM 1811 O O . MET A 1 249 ? 6.672 -24.440 6.850 1.00 49.07 249 MET A O 1
ATOM 1816 N N . VAL A 1 250 ? 7.861 -26.009 7.965 1.00 47.38 250 VAL A N 1
ATOM 1817 C CA . VAL A 1 250 ? 9.168 -25.505 7.585 1.00 47.48 250 VAL A CA 1
ATOM 1818 C C . VAL A 1 250 ? 9.343 -25.663 6.081 1.00 47.63 250 VAL A C 1
ATOM 1819 O O . VAL A 1 250 ? 9.088 -26.733 5.529 1.00 47.67 250 VAL A O 1
ATOM 1823 N N . PRO A 1 251 ? 9.745 -24.588 5.405 1.00 48.18 251 PRO A N 1
ATOM 1824 C CA . PRO A 1 251 ? 10.048 -24.660 3.991 1.00 48.56 251 PRO A CA 1
ATOM 1825 C C . PRO A 1 251 ? 11.073 -25.738 3.683 1.00 48.22 251 PRO A C 1
ATOM 1826 O O . PRO A 1 251 ? 11.905 -26.045 4.524 1.00 47.94 251 PRO A O 1
ATOM 1830 N N . HIS A 1 252 ? 11.010 -26.279 2.471 1.00 49.08 252 HIS A N 1
ATOM 1831 C CA . HIS A 1 252 ? 11.934 -27.314 1.971 1.00 50.03 252 HIS A CA 1
ATOM 1832 C C . HIS A 1 252 ? 12.007 -28.591 2.834 1.00 48.50 252 HIS A C 1
ATOM 1833 O O . HIS A 1 252 ? 13.082 -29.154 3.038 1.00 48.89 252 HIS A O 1
ATOM 1840 N N . SER A 1 253 ? 10.859 -29.049 3.319 1.00 46.88 253 SER A N 1
ATOM 1841 C CA . SER A 1 253 ? 10.820 -30.204 4.198 1.00 46.08 253 SER A CA 1
ATOM 1842 C C . SER A 1 253 ? 10.228 -31.434 3.531 1.00 46.39 253 SER A C 1
ATOM 1843 O O . SER A 1 253 ? 9.384 -31.335 2.637 1.00 47.40 253 SER A O 1
ATOM 1846 N N . ARG A 1 254 ? 10.692 -32.597 3.957 1.00 45.67 254 ARG A N 1
ATOM 1847 C CA . ARG A 1 254 ? 10.060 -33.859 3.586 1.00 45.13 254 ARG A CA 1
ATOM 1848 C C . ARG A 1 254 ? 10.468 -34.955 4.551 1.00 42.73 254 ARG A C 1
ATOM 1849 O O . ARG A 1 254 ? 11.608 -35.385 4.561 1.00 42.53 254 ARG A O 1
ATOM 1857 N N . ILE A 1 255 ? 9.522 -35.402 5.359 1.00 41.39 255 ILE A N 1
ATOM 1858 C CA . ILE A 1 255 ? 9.793 -36.433 6.347 1.00 41.02 255 ILE A CA 1
ATOM 1859 C C . ILE A 1 255 ? 8.949 -37.694 6.141 1.00 40.97 255 ILE A C 1
ATOM 1860 O O . ILE A 1 255 ? 7.722 -37.612 6.132 1.00 40.78 255 ILE A O 1
ATOM 1865 N N . THR A 1 256 ? 9.600 -38.847 5.961 1.00 41.42 256 THR A N 1
ATOM 1866 C CA . THR A 1 256 ? 8.907 -40.124 6.145 1.00 42.05 256 THR A CA 1
ATOM 1867 C C . THR A 1 256 ? 9.067 -40.500 7.605 1.00 41.88 256 THR A C 1
ATOM 1868 O O . THR A 1 256 ? 10.148 -40.339 8.173 1.00 42.08 256 THR A O 1
ATOM 1872 N N . LEU A 1 257 ? 7.984 -40.973 8.211 1.00 41.47 257 LEU A N 1
ATOM 1873 C CA . LEU A 1 257 ? 8.036 -41.573 9.529 1.00 41.21 257 LEU A CA 1
ATOM 1874 C C . LEU A 1 257 ? 7.595 -43.014 9.383 1.00 41.73 257 LEU A C 1
ATOM 1875 O O . LEU A 1 257 ? 6.481 -43.278 8.978 1.00 41.37 257 LEU A O 1
ATOM 1880 N N . THR A 1 258 ? 8.475 -43.950 9.691 1.00 43.28 258 THR A N 1
ATOM 1881 C CA . THR A 1 258 ? 8.160 -45.362 9.484 1.00 45.24 258 THR A CA 1
ATOM 1882 C C . THR A 1 258 ? 7.312 -45.957 10.595 1.00 46.64 258 THR A C 1
ATOM 1883 O O . THR A 1 258 ? 7.480 -45.628 11.770 1.00 46.47 258 THR A O 1
ATOM 1887 N N . ASN A 1 259 ? 6.373 -46.802 10.187 1.00 48.60 259 ASN A N 1
ATOM 1888 C CA . ASN A 1 259 ? 5.605 -47.680 11.073 1.00 49.94 259 ASN A CA 1
ATOM 1889 C C . ASN A 1 259 ? 5.045 -47.063 12.341 1.00 48.49 259 ASN A C 1
ATOM 1890 O O . ASN A 1 259 ? 5.566 -47.239 13.441 1.00 48.14 259 ASN A O 1
ATOM 1895 N N . VAL A 1 260 ? 3.952 -46.340 12.141 1.00 47.86 260 VAL A N 1
ATOM 1896 C CA . VAL A 1 260 ? 3.305 -45.571 13.177 1.00 46.87 260 VAL A CA 1
ATOM 1897 C C . VAL A 1 260 ? 1.926 -46.136 13.437 1.00 47.87 260 VAL A C 1
ATOM 1898 O O . VAL A 1 260 ? 1.156 -46.315 12.499 1.00 48.60 260 VAL A O 1
ATOM 1902 N N . GLY A 1 261 ? 1.624 -46.413 14.707 1.00 48.25 261 GLY A N 1
ATOM 1903 C CA . GLY A 1 261 ? 0.285 -46.805 15.132 1.00 49.67 261 GLY A CA 1
ATOM 1904 C C . GLY A 1 261 ? -0.674 -45.761 14.624 1.00 50.95 261 GLY A C 1
ATOM 1905 O O . GLY A 1 261 ? -0.448 -44.563 14.801 1.00 51.13 261 GLY A O 1
ATOM 1906 N N . ILE A 1 262 ? -1.726 -46.200 13.954 1.00 52.22 262 ILE A N 1
ATOM 1907 C CA . ILE A 1 262 ? -2.557 -45.270 13.225 1.00 53.14 262 ILE A CA 1
ATOM 1908 C C . ILE A 1 262 ? -3.969 -45.266 13.806 1.00 54.97 262 ILE A C 1
ATOM 1909 O O . ILE A 1 262 ? -4.865 -44.591 13.311 1.00 55.74 262 ILE A O 1
ATOM 1914 N N . ASN A 1 263 ? -4.131 -46.014 14.890 1.00 56.02 263 ASN A N 1
ATOM 1915 C CA . ASN A 1 263 ? -5.403 -46.177 15.587 1.00 57.63 263 ASN A CA 1
ATOM 1916 C C . ASN A 1 263 ? -6.204 -44.872 15.718 1.00 57.82 263 ASN A C 1
ATOM 1917 O O . ASN A 1 263 ? -5.695 -43.894 16.270 1.00 57.08 263 ASN A O 1
ATOM 1922 N N . PRO A 1 264 ? -7.455 -44.862 15.212 1.00 59.19 264 PRO A N 1
ATOM 1923 C CA . PRO A 1 264 ? -8.299 -43.668 15.124 1.00 59.72 264 PRO A CA 1
ATOM 1924 C C . PRO A 1 264 ? -8.703 -43.052 16.454 1.00 60.00 264 PRO A C 1
ATOM 1925 O O . PRO A 1 264 ? -9.057 -41.873 16.476 1.00 59.99 264 PRO A O 1
ATOM 1929 N N . THR A 1 265 ? -8.649 -43.824 17.541 1.00 60.34 265 THR A N 1
ATOM 1930 C CA . THR A 1 265 ? -8.967 -43.294 18.882 1.00 60.63 265 THR A CA 1
ATOM 1931 C C . THR A 1 265 ? -7.827 -42.419 19.441 1.00 59.71 265 THR A C 1
ATOM 1932 O O . THR A 1 265 ? -7.895 -41.923 20.576 1.00 59.98 265 THR A O 1
ATOM 1936 N N . ARG A 1 266 ? -6.780 -42.246 18.634 1.00 58.93 266 ARG A N 1
ATOM 1937 C CA . ARG A 1 266 ? -5.597 -41.462 19.005 1.00 57.79 266 ARG A CA 1
ATOM 1938 C C . ARG A 1 266 ? -4.999 -40.723 17.803 1.00 55.95 266 ARG A C 1
ATOM 1939 O O . ARG A 1 266 ? -4.177 -39.811 17.967 1.00 54.74 266 ARG A O 1
ATOM 1947 N N . ALA A 1 267 ? -5.432 -41.111 16.605 1.00 55.59 267 ALA A N 1
ATOM 1948 C CA . ALA A 1 267 ? -4.928 -40.526 15.365 1.00 54.53 267 ALA A CA 1
ATOM 1949 C C . ALA A 1 267 ? -5.685 -39.261 14.970 1.00 54.54 267 ALA A C 1
ATOM 1950 O O . ALA A 1 267 ? -5.777 -38.920 13.794 1.00 54.59 267 ALA A O 1
ATOM 1952 N N . GLY A 1 268 ? -6.221 -38.562 15.962 1.00 54.55 268 GLY A N 1
ATOM 1953 C CA . GLY A 1 268 ? -6.957 -37.328 15.718 1.00 54.94 268 GLY A CA 1
ATOM 1954 C C . GLY A 1 268 ? -6.199 -36.267 14.936 1.00 53.54 268 GLY A C 1
ATOM 1955 O O . GLY A 1 268 ? -6.805 -35.481 14.221 1.00 54.17 268 GLY A O 1
ATOM 1956 N N . ILE A 1 269 ? -4.876 -36.246 15.068 1.00 51.72 269 ILE A N 1
ATOM 1957 C CA . ILE A 1 269 ? -4.053 -35.282 14.336 1.00 50.41 269 ILE A CA 1
ATOM 1958 C C . ILE A 1 269 ? -3.989 -35.579 12.843 1.00 50.04 269 ILE A C 1
ATOM 1959 O O . ILE A 1 269 ? -3.862 -34.663 12.029 1.00 50.31 269 ILE A O 1
ATOM 1964 N N . LEU A 1 270 ? -4.077 -36.858 12.491 1.00 49.73 270 LEU A N 1
ATOM 1965 C CA . LEU A 1 270 ? -4.090 -37.266 11.086 1.00 49.59 270 LEU A CA 1
ATOM 1966 C C . LEU A 1 270 ? -5.313 -36.751 10.329 1.00 50.37 270 LEU A C 1
ATOM 1967 O O . LEU A 1 270 ? -5.250 -36.536 9.117 1.00 50.60 270 LEU A O 1
ATOM 1972 N N . GLU A 1 271 ? -6.413 -36.547 11.046 1.00 50.74 271 GLU A N 1
ATOM 1973 C CA . GLU A 1 271 ? -7.636 -36.058 10.428 1.00 51.63 271 GLU A CA 1
ATOM 1974 C C . GLU A 1 271 ? -7.639 -34.533 10.342 1.00 50.80 271 GLU A C 1
ATOM 1975 O O . GLU A 1 271 ? -8.236 -33.961 9.427 1.00 51.43 271 GLU A O 1
ATOM 1981 N N . VAL A 1 272 ? -6.951 -33.884 11.278 1.00 49.23 272 VAL A N 1
ATOM 1982 C CA . VAL A 1 272 ? -6.784 -32.434 11.245 1.00 48.58 272 VAL A CA 1
ATOM 1983 C C . VAL A 1 272 ? -5.850 -32.023 10.091 1.00 47.90 272 VAL A C 1
ATOM 1984 O O . VAL A 1 272 ? -6.130 -31.051 9.354 1.00 48.24 272 VAL A O 1
ATOM 1988 N N . LEU A 1 273 ? -4.756 -32.769 9.925 1.00 46.40 273 LEU A N 1
ATOM 1989 C CA . LEU A 1 273 ? -3.854 -32.528 8.809 1.00 45.76 273 LEU A CA 1
ATOM 1990 C C . LEU A 1 273 ? -4.600 -32.622 7.467 1.00 47.56 273 LEU A C 1
ATOM 1991 O O . LEU A 1 273 ? -4.552 -31.680 6.675 1.00 48.46 273 LEU A O 1
ATOM 1996 N N . LYS A 1 274 ? -5.325 -33.719 7.234 1.00 48.35 274 LYS A N 1
ATOM 1997 C CA . LYS A 1 274 ? -6.182 -33.845 6.044 1.00 50.08 274 LYS A CA 1
ATOM 1998 C C . LYS A 1 274 ? -7.119 -32.651 5.858 1.00 51.29 274 LYS A C 1
ATOM 1999 O O . LYS A 1 274 ? -7.187 -32.083 4.776 1.00 51.99 274 LYS A O 1
ATOM 2005 N N . GLN A 1 275 ? -7.832 -32.277 6.920 1.00 52.03 275 GLN A N 1
ATOM 2006 C CA . GLN A 1 275 ? -8.812 -31.186 6.883 1.00 53.19 275 GLN A CA 1
ATOM 2007 C C . GLN A 1 275 ? -8.172 -29.859 6.515 1.00 52.67 275 GLN A C 1
ATOM 2008 O O . GLN A 1 275 ? -8.796 -29.027 5.881 1.00 53.85 275 GLN A O 1
ATOM 2014 N N . MET A 1 276 ? -6.927 -29.666 6.919 1.00 51.44 276 MET A N 1
ATOM 2015 C CA . MET A 1 276 ? -6.237 -28.415 6.673 1.00 51.42 276 MET A CA 1
ATOM 2016 C C . MET A 1 276 ? -5.577 -28.387 5.312 1.00 51.27 276 MET A C 1
ATOM 2017 O O . MET A 1 276 ? -4.944 -27.399 4.957 1.00 51.41 276 MET A O 1
ATOM 2022 N N . GLY A 1 277 ? -5.691 -29.481 4.568 1.00 51.36 277 GLY A N 1
ATOM 2023 C CA . GLY A 1 277 ? -5.086 -29.576 3.247 1.00 51.87 277 GLY A CA 1
ATOM 2024 C C . GLY A 1 277 ? -3.575 -29.720 3.300 1.00 51.72 277 GLY A C 1
ATOM 2025 O O . GLY A 1 277 ? -2.855 -29.144 2.472 1.00 52.51 277 GLY A O 1
ATOM 2026 N N . ALA A 1 278 ? -3.088 -30.479 4.283 1.00 50.30 278 ALA A N 1
ATOM 2027 C CA . ALA A 1 278 ? -1.670 -30.794 4.381 1.00 48.20 278 ALA A CA 1
ATOM 2028 C C . ALA A 1 278 ? -1.343 -31.834 3.335 1.00 47.73 278 ALA A C 1
ATOM 2029 O O . ALA A 1 278 ? -2.199 -32.642 2.977 1.00 48.21 278 ALA A O 1
ATOM 2031 N N . THR A 1 279 ? -0.111 -31.799 2.838 1.00 47.15 279 THR A N 1
ATOM 2032 C CA . THR A 1 279 ? 0.366 -32.811 1.914 1.00 47.38 279 THR A CA 1
ATOM 2033 C C . THR A 1 279 ? 0.806 -34.067 2.669 1.00 47.00 279 THR A C 1
ATOM 2034 O O . THR A 1 279 ? 1.981 -34.241 2.981 1.00 46.68 279 THR A O 1
ATOM 2038 N N . LEU A 1 280 ? -0.144 -34.939 2.966 1.00 47.70 280 LEU A N 1
ATOM 2039 C CA . LEU A 1 280 ? 0.143 -36.116 3.769 1.00 48.65 280 LEU A CA 1
ATOM 2040 C C . LEU A 1 280 ? -0.108 -37.411 3.005 1.00 50.50 280 LEU A C 1
ATOM 2041 O O . LEU A 1 280 ? -1.026 -37.504 2.198 1.00 51.29 280 LEU A O 1
ATOM 2046 N N . ALA A 1 281 ? 0.714 -38.413 3.260 1.00 52.02 281 ALA A N 1
ATOM 2047 C CA . ALA A 1 281 ? 0.527 -39.716 2.630 1.00 54.83 281 ALA A CA 1
ATOM 2048 C C . ALA A 1 281 ? 0.609 -40.866 3.621 1.00 56.74 281 ALA A C 1
ATOM 2049 O O . ALA A 1 281 ? 1.502 -40.896 4.473 1.00 56.24 281 ALA A O 1
ATOM 2051 N N . MET A 1 282 ? -0.356 -41.780 3.519 1.00 59.44 282 MET A N 1
ATOM 2052 C CA . MET A 1 282 ? -0.300 -43.101 4.152 1.00 61.85 282 MET A CA 1
ATOM 2053 C C . MET A 1 282 ? 0.296 -44.057 3.127 1.00 63.12 282 MET A C 1
ATOM 2054 O O . MET A 1 282 ? -0.071 -44.020 1.955 1.00 64.29 282 MET A O 1
ATOM 2059 N N . GLU A 1 283 ? 1.223 -44.901 3.556 1.00 63.34 283 GLU A N 1
ATOM 2060 C CA . GLU A 1 283 ? 1.772 -45.948 2.696 1.00 64.99 283 GLU A CA 1
ATOM 2061 C C . GLU A 1 283 ? 1.943 -47.209 3.534 1.00 65.07 283 GLU A C 1
ATOM 2062 O O . GLU A 1 283 ? 2.119 -47.132 4.751 1.00 64.06 283 GLU A O 1
ATOM 2068 N N . ASN A 1 284 ? 1.862 -48.368 2.893 1.00 66.55 284 ASN A N 1
ATOM 2069 C CA . ASN A 1 284 ? 2.035 -49.653 3.571 1.00 67.36 284 ASN A CA 1
ATOM 2070 C C . ASN A 1 284 ? 1.127 -49.844 4.778 1.00 67.71 284 ASN A C 1
ATOM 2071 O O . ASN A 1 284 ? 1.597 -50.263 5.826 1.00 67.66 284 ASN A O 1
ATOM 2076 N N . GLU A 1 285 ? -0.156 -49.529 4.670 1.00 68.59 285 GLU A N 1
ATOM 2077 C CA . GLU A 1 285 ? -1.033 -49.734 5.824 1.00 69.11 285 GLU A CA 1
ATOM 2078 C C . GLU A 1 285 ? -1.400 -51.190 5.976 1.00 70.71 285 GLU A C 1
ATOM 2079 O O . GLU A 1 285 ? -1.901 -51.812 5.039 1.00 72.62 285 GLU A O 1
ATOM 2085 N N . ARG A 1 286 ? -1.099 -51.743 7.148 1.00 70.21 286 ARG A N 1
ATOM 2086 C CA . ARG A 1 286 ? -1.526 -53.100 7.507 1.00 71.48 286 ARG A CA 1
ATOM 2087 C C . ARG A 1 286 ? -2.055 -53.099 8.939 1.00 70.54 286 ARG A C 1
ATOM 2088 O O . ARG A 1 286 ? -2.241 -52.036 9.546 1.00 69.49 286 ARG A O 1
ATOM 2096 N N . VAL A 1 287 ? -2.304 -54.289 9.473 1.00 70.85 287 VAL A N 1
ATOM 2097 C CA . VAL A 1 287 ? -2.650 -54.435 10.874 1.00 69.74 287 VAL A CA 1
ATOM 2098 C C . VAL A 1 287 ? -1.706 -55.456 11.503 1.00 69.48 287 VAL A C 1
ATOM 2099 O O . VAL A 1 287 ? -1.617 -56.587 11.034 1.00 71.01 287 VAL A O 1
ATOM 2103 N N . GLN A 1 288 ? -0.976 -55.032 12.532 1.00 67.93 288 GLN A N 1
ATOM 2104 C CA . GLN A 1 288 ? -0.113 -55.919 13.311 1.00 68.53 288 GLN A CA 1
ATOM 2105 C C . GLN A 1 288 ? -0.774 -56.146 14.658 1.00 68.49 288 GLN A C 1
ATOM 2106 O O . GLN A 1 288 ? -1.031 -55.185 15.398 1.00 67.03 288 GLN A O 1
ATOM 2112 N N . GLY A 1 289 ? -1.047 -57.414 14.971 1.00 69.88 289 GLY A N 1
ATOM 2113 C CA . GLY A 1 289 ? -1.606 -57.803 16.273 1.00 69.63 289 GLY A CA 1
ATOM 2114 C C . GLY A 1 289 ? -2.753 -56.926 16.757 1.00 68.44 289 GLY A C 1
ATOM 2115 O O . GLY A 1 289 ? -2.770 -56.493 17.913 1.00 67.23 289 GLY A O 1
ATOM 2116 N N . GLY A 1 290 ? -3.704 -56.668 15.859 1.00 68.70 290 GLY A N 1
ATOM 2117 C CA . GLY A 1 290 ? -4.899 -55.888 16.170 1.00 68.10 290 GLY A CA 1
ATOM 2118 C C . GLY A 1 290 ? -4.795 -54.396 15.903 1.00 65.61 290 GLY A C 1
ATOM 2119 O O . GLY A 1 290 ? -5.811 -53.716 15.752 1.00 65.64 290 GLY A O 1
ATOM 2120 N N . GLU A 1 291 ? -3.570 -53.886 15.834 1.00 63.57 291 GLU A N 1
ATOM 2121 C CA . GLU A 1 291 ? -3.357 -52.443 15.787 1.00 61.56 291 GLU A CA 1
ATOM 2122 C C . GLU A 1 291 ? -3.088 -51.889 14.387 1.00 60.39 291 GLU A C 1
ATOM 2123 O O . GLU A 1 291 ? -2.231 -52.389 13.668 1.00 60.62 291 GLU A O 1
ATOM 2129 N N . PRO A 1 292 ? -3.830 -50.847 13.998 1.00 59.32 292 PRO A N 1
ATOM 2130 C CA . PRO A 1 292 ? -3.619 -50.168 12.730 1.00 58.36 292 PRO A CA 1
ATOM 2131 C C . PRO A 1 292 ? -2.297 -49.413 12.751 1.00 55.60 292 PRO A C 1
ATOM 2132 O O . PRO A 1 292 ? -1.906 -48.866 13.786 1.00 54.22 292 PRO A O 1
ATOM 2136 N N . VAL A 1 293 ? -1.629 -49.407 11.603 1.00 54.81 293 VAL A N 1
ATOM 2137 C CA . VAL A 1 293 ? -0.255 -48.951 11.475 1.00 53.18 293 VAL A CA 1
ATOM 2138 C C . VAL A 1 293 ? 0.046 -48.697 10.004 1.00 53.56 293 VAL A C 1
ATOM 2139 O O . VAL A 1 293 ? -0.382 -49.470 9.134 1.00 55.02 293 VAL A O 1
ATOM 2143 N N . ALA A 1 294 ? 0.780 -47.617 9.741 1.00 52.20 294 ALA A N 1
ATOM 2144 C CA . ALA A 1 294 ? 1.268 -47.285 8.407 1.00 52.69 294 ALA A CA 1
ATOM 2145 C C . ALA A 1 294 ? 2.470 -46.355 8.522 1.00 52.62 294 ALA A C 1
ATOM 2146 O O . ALA A 1 294 ? 2.702 -45.776 9.584 1.00 52.60 294 ALA A O 1
ATOM 2148 N N . ASP A 1 295 ? 3.243 -46.194 7.451 1.00 52.67 295 ASP A N 1
ATOM 2149 C CA . ASP A 1 295 ? 4.240 -45.119 7.469 1.00 51.31 295 ASP A CA 1
ATOM 2150 C C . ASP A 1 295 ? 3.767 -43.812 6.837 1.00 49.22 295 ASP A C 1
ATOM 2151 O O . ASP A 1 295 ? 3.328 -43.770 5.691 1.00 49.89 295 ASP A O 1
ATOM 2156 N N . LEU A 1 296 ? 3.839 -42.747 7.620 1.00 46.80 296 LEU A N 1
ATOM 2157 C CA . LEU A 1 296 ? 3.393 -41.451 7.162 1.00 45.43 296 LEU A CA 1
ATOM 2158 C C . LEU A 1 296 ? 4.530 -40.752 6.467 1.00 45.51 296 LEU A C 1
ATOM 2159 O O . LEU A 1 296 ? 5.681 -40.860 6.879 1.00 45.76 296 LEU A O 1
ATOM 2164 N N . THR A 1 297 ? 4.200 -40.024 5.410 1.00 45.37 297 THR A N 1
ATOM 2165 C CA . THR A 1 297 ? 5.175 -39.202 4.731 1.00 44.65 297 THR A CA 1
ATOM 2166 C C . THR A 1 297 ? 4.581 -37.772 4.552 1.00 44.42 297 THR A C 1
ATOM 2167 O O . THR A 1 297 ? 3.460 -37.606 4.063 1.00 45.23 297 THR A O 1
ATOM 2171 N N . ILE A 1 298 ? 5.296 -36.748 5.003 1.00 43.26 298 ILE A N 1
ATOM 2172 C CA . ILE A 1 298 ? 4.754 -35.386 4.938 1.00 43.16 298 ILE A CA 1
ATOM 2173 C C . ILE A 1 298 ? 5.725 -34.379 4.332 1.00 43.37 298 ILE A C 1
ATOM 2174 O O . ILE A 1 298 ? 6.921 -34.419 4.600 1.00 43.85 298 ILE A O 1
ATOM 2179 N N . GLU A 1 299 ? 5.213 -33.476 3.508 1.00 43.23 299 GLU A N 1
ATOM 2180 C CA . GLU A 1 299 ? 6.060 -32.426 2.949 1.00 43.49 299 GLU A CA 1
ATOM 2181 C C . GLU A 1 299 ? 5.469 -31.018 3.147 1.00 42.55 299 GLU A C 1
ATOM 2182 O O . GLU A 1 299 ? 4.279 -30.877 3.423 1.00 42.30 299 GLU A O 1
ATOM 2188 N N . THR A 1 300 ? 6.310 -29.989 3.036 1.00 42.27 300 THR A N 1
ATOM 2189 C CA . THR A 1 300 ? 5.901 -28.605 3.335 1.00 42.09 300 THR A CA 1
ATOM 2190 C C . THR A 1 300 ? 4.567 -28.313 2.685 1.00 42.07 300 THR A C 1
ATOM 2191 O O . THR A 1 300 ? 4.410 -28.473 1.476 1.00 42.77 300 THR A O 1
ATOM 2195 N N . SER A 1 301 ? 3.602 -27.910 3.500 1.00 41.58 301 SER A N 1
ATOM 2196 C CA . SER A 1 301 ? 2.219 -27.841 3.047 1.00 42.29 301 SER A CA 1
ATOM 2197 C C . SER A 1 301 ? 1.645 -26.417 2.979 1.00 43.44 301 SER A C 1
ATOM 2198 O O . SER A 1 301 ? 2.211 -25.464 3.524 1.00 43.36 301 SER A O 1
ATOM 2201 N N . VAL A 1 302 ? 0.520 -26.294 2.285 1.00 44.47 302 VAL A N 1
ATOM 2202 C CA . VAL A 1 302 ? -0.275 -25.087 2.297 1.00 45.69 302 VAL A CA 1
ATOM 2203 C C . VAL A 1 302 ? -1.493 -25.389 3.151 1.00 46.52 302 VAL A C 1
ATOM 2204 O O . VAL A 1 302 ? -2.400 -26.090 2.707 1.00 46.51 302 VAL A O 1
ATOM 2208 N N . LEU A 1 303 ? -1.494 -24.875 4.380 1.00 47.62 303 LEU A N 1
ATOM 2209 C CA . LEU A 1 303 ? -2.543 -25.185 5.363 1.00 48.94 303 LEU A CA 1
ATOM 2210 C C . LEU A 1 303 ? -3.699 -24.194 5.426 1.00 51.35 303 LEU A C 1
ATOM 2211 O O . LEU A 1 303 ? -3.530 -22.972 5.261 1.00 52.23 303 LEU A O 1
ATOM 2216 N N . GLN A 1 304 ? -4.870 -24.752 5.708 1.00 52.44 304 GLN A N 1
ATOM 2217 C CA . GLN A 1 304 ? -6.112 -24.007 5.771 1.00 54.59 304 GLN A CA 1
ATOM 2218 C C . GLN A 1 304 ? -6.659 -24.129 7.192 1.00 54.84 304 GLN A C 1
ATOM 2219 O O . GLN A 1 304 ? -6.735 -25.232 7.733 1.00 54.09 304 GLN A O 1
ATOM 2225 N N . GLY A 1 305 ? -7.020 -23.001 7.801 1.00 56.02 305 GLY A N 1
ATOM 2226 C CA . GLY A 1 305 ? -7.635 -23.008 9.133 1.00 56.71 305 GLY A CA 1
ATOM 2227 C C . GLY A 1 305 ? -8.864 -23.905 9.211 1.00 57.56 305 GLY A C 1
ATOM 2228 O O . GLY A 1 305 ? -9.591 -24.052 8.235 1.00 58.86 305 GLY A O 1
ATOM 2229 N N . VAL A 1 306 ? -9.103 -24.496 10.374 1.00 57.18 306 VAL A N 1
ATOM 2230 C CA . VAL A 1 306 ? -10.164 -25.485 10.534 1.00 57.94 306 VAL A CA 1
ATOM 2231 C C . VAL A 1 306 ? -10.777 -25.430 11.951 1.00 59.42 306 VAL A C 1
ATOM 2232 O O . VAL A 1 306 ? -10.135 -24.965 12.887 1.00 58.71 306 VAL A O 1
ATOM 2236 N N . GLU A 1 307 ? -12.022 -25.879 12.106 1.00 61.78 307 GLU A N 1
ATOM 2237 C CA . GLU A 1 307 ? -12.608 -26.021 13.443 1.00 63.39 307 GLU A CA 1
ATOM 2238 C C . GLU A 1 307 ? -12.398 -27.416 14.040 1.00 62.61 307 GLU A C 1
ATOM 2239 O O . GLU A 1 307 ? -12.752 -28.430 13.434 1.00 62.54 307 GLU A O 1
ATOM 2245 N N . ILE A 1 308 ? -11.818 -27.454 15.235 1.00 62.26 308 ILE A N 1
ATOM 2246 C CA . ILE A 1 308 ? -11.630 -28.696 15.967 1.00 61.75 308 ILE A CA 1
ATOM 2247 C C . ILE A 1 308 ? -12.532 -28.716 17.204 1.00 64.06 308 ILE A C 1
ATOM 2248 O O . ILE A 1 308 ? -12.410 -27.875 18.095 1.00 64.40 308 ILE A O 1
ATOM 2253 N N . GLY A 1 309 ? -13.438 -29.687 17.243 1.00 65.95 309 GLY A N 1
ATOM 2254 C CA . GLY A 1 309 ? -14.352 -29.853 18.365 1.00 68.55 309 GLY A CA 1
ATOM 2255 C C . GLY A 1 309 ? -15.213 -31.097 18.237 1.00 70.47 309 GLY A C 1
ATOM 2256 O O . GLY A 1 309 ? -15.304 -31.700 17.162 1.00 70.33 309 GLY A O 1
ATOM 2257 N N . GLY A 1 310 ? -15.854 -31.474 19.340 1.00 72.34 310 GLY A N 1
ATOM 2258 C CA . GLY A 1 310 ? -16.783 -32.598 19.348 1.00 74.07 310 GLY A CA 1
ATOM 2259 C C . GLY A 1 310 ? -16.086 -33.920 19.583 1.00 73.04 310 GLY A C 1
ATOM 2260 O O . GLY A 1 310 ? -15.236 -34.037 20.470 1.00 71.64 310 GLY A O 1
ATOM 2261 N N . ASP A 1 311 ? -16.444 -34.912 18.768 1.00 73.87 311 ASP A N 1
ATOM 2262 C CA . ASP A 1 311 ? -15.872 -36.260 18.867 1.00 73.05 311 ASP A CA 1
ATOM 2263 C C . ASP A 1 311 ? -14.354 -36.277 18.817 1.00 70.11 311 ASP A C 1
ATOM 2264 O O . ASP A 1 311 ? -13.738 -37.042 19.541 1.00 69.27 311 ASP A O 1
ATOM 2269 N N . ILE A 1 312 ? -13.767 -35.439 17.966 1.00 68.95 312 ILE A N 1
ATOM 2270 C CA . ILE A 1 312 ? -12.318 -35.428 17.756 1.00 66.84 312 ILE A CA 1
ATOM 2271 C C . ILE A 1 312 ? -11.540 -35.242 19.040 1.00 66.03 312 ILE A C 1
ATOM 2272 O O . ILE A 1 312 ? -10.642 -36.032 19.326 1.00 65.07 312 ILE A O 1
ATOM 2277 N N . ILE A 1 313 ? -11.891 -34.216 19.814 1.00 66.52 313 ILE A N 1
ATOM 2278 C CA . ILE A 1 313 ? -11.097 -33.818 20.989 1.00 65.61 313 ILE A CA 1
ATOM 2279 C C . ILE A 1 313 ? -10.489 -34.998 21.781 1.00 65.11 313 ILE A C 1
ATOM 2280 O O . ILE A 1 313 ? -9.267 -35.058 21.928 1.00 63.51 313 ILE A O 1
ATOM 2285 N N . PRO A 1 314 ? -11.327 -35.939 22.282 1.00 66.65 314 PRO A N 1
ATOM 2286 C CA . PRO A 1 314 ? -10.791 -37.148 22.924 1.00 66.45 314 PRO A CA 1
ATOM 2287 C C . PRO A 1 314 ? -9.653 -37.838 22.152 1.00 65.23 314 PRO A C 1
ATOM 2288 O O . PRO A 1 314 ? -8.661 -38.265 22.762 1.00 64.22 314 PRO A O 1
ATOM 2292 N N . ARG A 1 315 ? -9.794 -37.919 20.828 1.00 65.16 315 ARG A N 1
ATOM 2293 C CA . ARG A 1 315 ? -8.868 -38.671 19.982 1.00 63.77 315 ARG A CA 1
ATOM 2294 C C . ARG A 1 315 ? -7.634 -37.874 19.564 1.00 61.90 315 ARG A C 1
ATOM 2295 O O . ARG A 1 315 ? -6.797 -38.391 18.824 1.00 61.06 315 ARG A O 1
ATOM 2303 N N . LEU A 1 316 ? -7.521 -36.625 20.022 1.00 61.26 316 LEU A N 1
ATOM 2304 C CA . LEU A 1 316 ? -6.338 -35.821 19.728 1.00 59.82 316 LEU A CA 1
ATOM 2305 C C . LEU A 1 316 ? -5.857 -34.989 20.911 1.00 60.28 316 LEU A C 1
ATOM 2306 O O . LEU A 1 316 ? -4.927 -34.174 20.779 1.00 59.66 316 LEU A O 1
ATOM 2311 N N . ILE A 1 317 ? -6.488 -35.199 22.064 1.00 61.42 317 ILE A N 1
ATOM 2312 C CA . ILE A 1 317 ? -6.263 -34.363 23.251 1.00 61.75 317 ILE A CA 1
ATOM 2313 C C . ILE A 1 317 ? -4.778 -34.002 23.447 1.00 60.11 317 ILE A C 1
ATOM 2314 O O . ILE A 1 317 ? -4.423 -32.834 23.493 1.00 60.18 317 ILE A O 1
ATOM 2319 N N . ASP A 1 318 ? -3.921 -35.014 23.498 1.00 59.09 318 ASP A N 1
ATOM 2320 C CA . ASP A 1 318 ? -2.480 -34.836 23.680 1.00 57.99 318 ASP A CA 1
ATOM 2321 C C . ASP A 1 318 ? -1.781 -33.977 22.624 1.00 56.41 318 ASP A C 1
ATOM 2322 O O . ASP A 1 318 ? -0.677 -33.501 22.862 1.00 56.01 318 ASP A O 1
ATOM 2327 N N . GLU A 1 319 ? -2.413 -33.779 21.468 1.00 55.57 319 GLU A N 1
ATOM 2328 C CA . GLU A 1 319 ? -1.784 -33.030 20.378 1.00 53.85 319 GLU A CA 1
ATOM 2329 C C . GLU A 1 319 ? -2.156 -31.553 20.338 1.00 53.44 319 GLU A C 1
ATOM 2330 O O . GLU A 1 319 ? -1.610 -30.785 19.540 1.00 53.19 319 GLU A O 1
ATOM 2336 N N . ILE A 1 320 ? -3.064 -31.143 21.208 1.00 53.30 320 ILE A N 1
ATOM 2337 C CA . ILE A 1 320 ? -3.507 -29.763 21.185 1.00 54.09 320 ILE A CA 1
ATOM 2338 C C . ILE A 1 320 ? -2.335 -28.752 21.157 1.00 53.32 320 ILE A C 1
ATOM 2339 O O . ILE A 1 320 ? -2.334 -27.846 20.329 1.00 53.98 320 ILE A O 1
ATOM 2344 N N . PRO A 1 321 ? -1.328 -28.917 22.027 1.00 52.17 321 PRO A N 1
ATOM 2345 C CA . PRO A 1 321 ? -0.193 -27.988 21.971 1.00 51.72 321 PRO A CA 1
ATOM 2346 C C . PRO A 1 321 ? 0.489 -27.871 20.589 1.00 50.77 321 PRO A C 1
ATOM 2347 O O . PRO A 1 321 ? 0.713 -26.755 20.099 1.00 51.57 321 PRO A O 1
ATOM 2351 N N . ILE A 1 322 ? 0.805 -29.001 19.967 1.00 48.97 322 ILE A N 1
ATOM 2352 C CA . ILE A 1 322 ? 1.450 -28.982 18.664 1.00 47.92 322 ILE A CA 1
ATOM 2353 C C . ILE A 1 322 ? 0.482 -28.495 17.550 1.00 48.64 322 ILE A C 1
ATOM 2354 O O . ILE A 1 322 ? 0.865 -27.693 16.676 1.00 48.83 322 ILE A O 1
ATOM 2359 N N . ILE A 1 323 ? -0.770 -28.961 17.610 1.00 48.47 323 ILE A N 1
ATOM 2360 C CA . ILE A 1 323 ? -1.838 -28.465 16.735 1.00 48.30 323 ILE A CA 1
ATOM 2361 C C . ILE A 1 323 ? -1.925 -26.939 16.816 1.00 48.70 323 ILE A C 1
ATOM 2362 O O . ILE A 1 323 ? -2.128 -26.257 15.806 1.00 48.95 323 ILE A O 1
ATOM 2367 N N . ALA A 1 324 ? -1.746 -26.409 18.019 1.00 48.92 324 ALA A N 1
ATOM 2368 C CA . ALA A 1 324 ? -1.754 -24.968 18.226 1.00 50.47 324 ALA A CA 1
ATOM 2369 C C . ALA A 1 324 ? -0.739 -24.294 17.316 1.00 50.74 324 ALA A C 1
ATOM 2370 O O . ALA A 1 324 ? -1.037 -23.259 16.706 1.00 51.53 324 ALA A O 1
ATOM 2372 N N . VAL A 1 325 ? 0.453 -24.898 17.234 1.00 49.79 325 VAL A N 1
ATOM 2373 C CA . VAL A 1 325 ? 1.553 -24.379 16.419 1.00 49.32 325 VAL A CA 1
ATOM 2374 C C . VAL A 1 325 ? 1.181 -24.568 14.954 1.00 48.93 325 VAL A C 1
ATOM 2375 O O . VAL A 1 325 ? 1.268 -23.629 14.158 1.00 49.70 325 VAL A O 1
ATOM 2379 N N . LEU A 1 326 ? 0.740 -25.777 14.605 1.00 47.93 326 LEU A N 1
ATOM 2380 C CA . LEU A 1 326 ? 0.287 -26.063 13.236 1.00 47.21 326 LEU A CA 1
ATOM 2381 C C . LEU A 1 326 ? -0.658 -24.984 12.761 1.00 47.62 326 LEU A C 1
ATOM 2382 O O . LEU A 1 326 ? -0.547 -24.499 11.641 1.00 47.36 326 LEU A O 1
ATOM 2387 N N . ALA A 1 327 ? -1.569 -24.605 13.649 1.00 48.39 327 ALA A N 1
ATOM 2388 C CA . ALA A 1 327 ? -2.571 -23.598 13.366 1.00 49.51 327 ALA A CA 1
ATOM 2389 C C . ALA A 1 327 ? -1.963 -22.262 12.965 1.00 49.84 327 ALA A C 1
ATOM 2390 O O . ALA A 1 327 ? -2.472 -21.618 12.054 1.00 50.86 327 ALA A O 1
ATOM 2392 N N . THR A 1 328 ? -0.868 -21.859 13.613 1.00 49.40 328 THR A N 1
ATOM 2393 C CA . THR A 1 328 ? -0.277 -20.521 13.380 1.00 50.20 328 THR A CA 1
ATOM 2394 C C . THR A 1 328 ? 0.121 -20.296 11.929 1.00 50.01 328 THR A C 1
ATOM 2395 O O . THR A 1 328 ? 0.252 -19.162 11.475 1.00 51.16 328 THR A O 1
ATOM 2399 N N . GLN A 1 329 ? 0.302 -21.389 11.206 1.00 48.82 329 GLN A N 1
ATOM 2400 C CA . GLN A 1 329 ? 0.730 -21.330 9.825 1.00 48.84 329 GLN A CA 1
ATOM 2401 C C . GLN A 1 329 ? -0.439 -21.494 8.845 1.00 49.15 329 GLN A C 1
ATOM 2402 O O . GLN A 1 329 ? -0.273 -21.266 7.646 1.00 49.73 329 GLN A O 1
ATOM 2408 N N . ALA A 1 330 ? -1.616 -21.865 9.355 1.00 48.91 330 ALA A N 1
ATOM 2409 C CA . ALA A 1 330 ? -2.806 -22.039 8.521 1.00 49.45 330 ALA A CA 1
ATOM 2410 C C . ALA A 1 330 ? -3.468 -20.700 8.207 1.00 51.45 330 ALA A C 1
ATOM 2411 O O . ALA A 1 330 ? -3.377 -19.752 8.987 1.00 52.08 330 ALA A O 1
ATOM 2413 N N . SER A 1 331 ? -4.132 -20.619 7.058 1.00 52.40 331 SER A N 1
ATOM 2414 C CA . SER A 1 331 ? -4.759 -19.366 6.652 1.00 53.96 331 SER A CA 1
ATOM 2415 C C . SER A 1 331 ? -6.081 -19.230 7.378 1.00 55.42 331 SER A C 1
ATOM 2416 O O . SER A 1 331 ? -6.895 -20.153 7.380 1.00 55.72 331 SER A O 1
ATOM 2419 N N . GLY A 1 332 ? -6.268 -18.087 8.028 1.00 56.72 332 GLY A N 1
ATOM 2420 C CA . GLY A 1 332 ? -7.521 -17.775 8.703 1.00 57.95 332 GLY A CA 1
ATOM 2421 C C . GLY A 1 332 ? -7.616 -18.369 10.089 1.00 57.25 332 GLY A C 1
ATOM 2422 O O . GLY A 1 332 ? -6.623 -18.818 10.658 1.00 56.14 332 GLY A O 1
ATOM 2423 N N . ARG A 1 333 ? -8.829 -18.379 10.626 1.00 58.29 333 ARG A N 1
ATOM 2424 C CA . ARG A 1 333 ? -9.071 -18.814 11.990 1.00 58.13 333 ARG A CA 1
ATOM 2425 C C . ARG A 1 333 ? -9.178 -20.325 12.111 1.00 56.61 333 ARG A C 1
ATOM 2426 O O . ARG A 1 333 ? -9.778 -20.993 11.275 1.00 56.08 333 ARG A O 1
ATOM 2434 N N . THR A 1 334 ? -8.585 -20.851 13.171 1.00 56.44 334 THR A N 1
ATOM 2435 C CA . THR A 1 334 ? -8.767 -22.242 13.536 1.00 56.54 334 THR A CA 1
ATOM 2436 C C . THR A 1 334 ? -9.066 -22.385 15.037 1.00 58.02 334 THR A C 1
ATOM 2437 O O . THR A 1 334 ? -8.231 -22.068 15.877 1.00 57.81 334 THR A O 1
ATOM 2441 N N . VAL A 1 335 ? -10.285 -22.836 15.342 1.00 59.90 335 VAL A N 1
ATOM 2442 C CA . VAL A 1 335 ? -10.810 -22.917 16.704 1.00 61.53 335 VAL A CA 1
ATOM 2443 C C . VAL A 1 335 ? -10.640 -24.321 17.264 1.00 61.46 335 VAL A C 1
ATOM 2444 O O . VAL A 1 335 ? -10.874 -25.304 16.570 1.00 61.21 335 VAL A O 1
ATOM 2448 N N . ILE A 1 336 ? -10.229 -24.402 18.523 1.00 62.15 336 ILE A N 1
ATOM 2449 C CA . ILE A 1 336 ? -10.244 -25.650 19.269 1.00 62.38 336 ILE A CA 1
ATOM 2450 C C . ILE A 1 336 ? -11.216 -25.441 20.426 1.00 65.67 336 ILE A C 1
ATOM 2451 O O . ILE A 1 336 ? -11.096 -24.450 21.154 1.00 66.82 336 ILE A O 1
ATOM 2456 N N . LYS A 1 337 ? -12.197 -26.339 20.569 1.00 67.49 337 LYS A N 1
ATOM 2457 C CA . LYS A 1 337 ? -13.234 -26.206 21.616 1.00 70.62 337 LYS A CA 1
ATOM 2458 C C . LYS A 1 337 ? -13.703 -27.546 22.205 1.00 71.58 337 LYS A C 1
ATOM 2459 O O . LYS A 1 337 ? -13.871 -28.513 21.467 1.00 71.44 337 LYS A O 1
ATOM 2465 N N . ASP A 1 338 ? -13.935 -27.566 23.523 1.00 72.99 338 ASP A N 1
ATOM 2466 C CA . ASP A 1 338 ? -14.119 -28.784 24.358 1.00 73.40 338 ASP A CA 1
ATOM 2467 C C . ASP A 1 338 ? -12.783 -29.439 24.696 1.00 71.02 338 ASP A C 1
ATOM 2468 O O . ASP A 1 338 ? -12.292 -29.321 25.817 1.00 70.93 338 ASP A O 1
ATOM 2473 N N . VAL A 1 344 ? -8.768 -28.169 34.600 1.00 110.32 344 VAL A N 1
ATOM 2474 C CA . VAL A 1 344 ? -7.714 -28.012 35.602 1.00 110.02 344 VAL A CA 1
ATOM 2475 C C . VAL A 1 344 ? -6.295 -28.133 34.993 1.00 107.40 344 VAL A C 1
ATOM 2476 O O . VAL A 1 344 ? -5.579 -27.128 34.901 1.00 107.49 344 VAL A O 1
ATOM 2480 N N . LYS A 1 345 ? -5.899 -29.340 34.579 1.00 105.12 345 LYS A N 1
ATOM 2481 C CA . LYS A 1 345 ? -4.591 -29.558 33.945 1.00 102.57 345 LYS A CA 1
ATOM 2482 C C . LYS A 1 345 ? -4.648 -29.281 32.445 1.00 101.00 345 LYS A C 1
ATOM 2483 O O . LYS A 1 345 ? -3.665 -28.824 31.852 1.00 99.94 345 LYS A O 1
ATOM 2489 N N . GLU A 1 346 ? -5.803 -29.573 31.844 1.00 100.70 346 GLU A N 1
ATOM 2490 C CA . GLU A 1 346 ? -6.065 -29.267 30.437 1.00 99.05 346 GLU A CA 1
ATOM 2491 C C . GLU A 1 346 ? -6.090 -27.755 30.228 1.00 98.52 346 GLU A C 1
ATOM 2492 O O . GLU A 1 346 ? -5.593 -27.276 29.216 1.00 97.91 346 GLU A O 1
ATOM 2498 N N . THR A 1 347 ? -6.663 -27.015 31.182 1.00 98.76 347 THR A N 1
ATOM 2499 C CA . THR A 1 347 ? -6.756 -25.546 31.085 1.00 98.73 347 THR A CA 1
ATOM 2500 C C . THR A 1 347 ? -5.407 -24.861 31.358 1.00 96.61 347 THR A C 1
ATOM 2501 O O . THR A 1 347 ? -5.127 -23.790 30.815 1.00 96.92 347 THR A O 1
ATOM 2505 N N . ASN A 1 348 ? -4.583 -25.491 32.196 1.00 94.31 348 ASN A N 1
ATOM 2506 C CA . ASN A 1 348 ? -3.230 -25.015 32.484 1.00 92.16 348 ASN A CA 1
ATOM 2507 C C . ASN A 1 348 ? -2.321 -25.228 31.268 1.00 88.87 348 ASN A C 1
ATOM 2508 O O . ASN A 1 348 ? -1.468 -24.393 30.959 1.00 88.67 348 ASN A O 1
ATOM 2513 N N . ARG A 1 349 ? -2.523 -26.363 30.596 1.00 86.35 349 ARG A N 1
ATOM 2514 C CA . ARG A 1 349 ? -1.892 -26.701 29.320 1.00 83.49 349 ARG A CA 1
ATOM 2515 C C . ARG A 1 349 ? -2.192 -25.594 28.302 1.00 81.96 349 ARG A C 1
ATOM 2516 O O . ARG A 1 349 ? -1.285 -24.915 27.820 1.00 81.34 349 ARG A O 1
ATOM 2524 N N . ILE A 1 350 ? -3.482 -25.411 28.012 1.00 81.28 350 ILE A N 1
ATOM 2525 C CA . ILE A 1 350 ? -3.986 -24.431 27.044 1.00 80.31 350 ILE A CA 1
ATOM 2526 C C . ILE A 1 350 ? -3.407 -23.036 27.261 1.00 80.27 350 ILE A C 1
ATOM 2527 O O . ILE A 1 350 ? -2.925 -22.401 26.318 1.00 79.85 350 ILE A O 1
ATOM 2532 N N . ASP A 1 351 ? -3.446 -22.573 28.505 1.00 80.80 351 ASP A N 1
ATOM 2533 C CA . ASP A 1 351 ? -2.988 -21.234 28.839 1.00 81.63 351 ASP A CA 1
ATOM 2534 C C . ASP A 1 351 ? -1.526 -20.987 28.504 1.00 79.15 351 ASP A C 1
ATOM 2535 O O . ASP A 1 351 ? -1.212 -20.013 27.821 1.00 79.67 351 ASP A O 1
ATOM 2540 N N . THR A 1 352 ? -0.641 -21.863 28.973 1.00 76.32 352 THR A N 1
ATOM 2541 C CA . THR A 1 352 ? 0.788 -21.690 28.719 1.00 74.20 352 THR A CA 1
ATOM 2542 C C . THR A 1 352 ? 1.137 -21.902 27.246 1.00 71.62 352 THR A C 1
ATOM 2543 O O . THR A 1 352 ? 2.029 -21.236 26.719 1.00 71.75 352 THR A O 1
ATOM 2547 N N . VAL A 1 353 ? 0.419 -22.804 26.578 1.00 69.34 353 VAL A N 1
ATOM 2548 C CA . VAL A 1 353 ? 0.561 -22.957 25.131 1.00 67.18 353 VAL A CA 1
ATOM 2549 C C . VAL A 1 353 ? 0.245 -21.633 24.465 1.00 67.55 353 VAL A C 1
ATOM 2550 O O . VAL A 1 353 ? 1.028 -21.147 23.647 1.00 67.49 353 VAL A O 1
ATOM 2554 N N . VAL A 1 354 ? -0.893 -21.047 24.837 1.00 68.17 354 VAL A N 1
ATOM 2555 C CA . VAL A 1 354 ? -1.270 -19.722 24.351 1.00 69.05 354 VAL A CA 1
ATOM 2556 C C . VAL A 1 354 ? -0.195 -18.706 24.711 1.00 69.79 354 VAL A C 1
ATOM 2557 O O . VAL A 1 354 ? 0.281 -17.997 23.831 1.00 70.14 354 VAL A O 1
ATOM 2561 N N . SER A 1 355 ? 0.199 -18.673 25.990 1.00 70.23 355 SER A N 1
ATOM 2562 C CA . SER A 1 355 ? 1.202 -17.725 26.523 1.00 71.03 355 SER A CA 1
ATOM 2563 C C . SER A 1 355 ? 2.477 -17.670 25.692 1.00 69.54 355 SER A C 1
ATOM 2564 O O . SER A 1 355 ? 2.910 -16.588 25.267 1.00 70.62 355 SER A O 1
ATOM 2567 N N . GLU A 1 356 ? 3.062 -18.848 25.467 1.00 66.86 356 GLU A N 1
ATOM 2568 C CA . GLU A 1 356 ? 4.350 -18.976 24.795 1.00 65.24 356 GLU A CA 1
ATOM 2569 C C . GLU A 1 356 ? 4.255 -18.522 23.342 1.00 64.11 356 GLU A C 1
ATOM 2570 O O . GLU A 1 356 ? 4.956 -17.594 22.927 1.00 65.00 356 GLU A O 1
ATOM 2576 N N . LEU A 1 357 ? 3.362 -19.154 22.587 1.00 62.32 357 LEU A N 1
ATOM 2577 C CA . LEU A 1 357 ? 3.167 -18.829 21.184 1.00 61.71 357 LEU A CA 1
ATOM 2578 C C . LEU A 1 357 ? 2.948 -17.335 20.979 1.00 63.81 357 LEU A C 1
ATOM 2579 O O . LEU A 1 357 ? 3.339 -16.771 19.962 1.00 64.09 357 LEU A O 1
ATOM 2584 N N . THR A 1 358 ? 2.336 -16.699 21.966 1.00 65.55 358 THR A N 1
ATOM 2585 C CA . THR A 1 358 ? 2.061 -15.282 21.907 1.00 68.28 358 THR A CA 1
ATOM 2586 C C . THR A 1 358 ? 3.344 -14.453 21.865 1.00 69.58 358 THR A C 1
ATOM 2587 O O . THR A 1 358 ? 3.453 -13.531 21.053 1.00 70.39 358 THR A O 1
ATOM 2591 N N . LYS A 1 359 ? 4.314 -14.788 22.715 1.00 70.08 359 LYS A N 1
ATOM 2592 C CA . LYS A 1 359 ? 5.580 -14.046 22.722 1.00 71.95 359 LYS A CA 1
ATOM 2593 C C . LYS A 1 359 ? 6.488 -14.430 21.554 1.00 70.87 359 LYS A C 1
ATOM 2594 O O . LYS A 1 359 ? 7.401 -13.679 21.210 1.00 72.05 359 LYS A O 1
ATOM 2600 N N . LEU A 1 360 ? 6.215 -15.587 20.944 1.00 68.78 360 LEU A N 1
ATOM 2601 C CA . LEU A 1 360 ? 6.817 -15.960 19.660 1.00 67.66 360 LEU A CA 1
ATOM 2602 C C . LEU A 1 360 ? 6.218 -15.147 18.512 1.00 68.38 360 LEU A C 1
ATOM 2603 O O . LEU A 1 360 ? 6.678 -15.228 17.370 1.00 67.63 360 LEU A O 1
ATOM 2608 N N . GLY A 1 361 ? 5.175 -14.382 18.819 1.00 70.07 361 GLY A N 1
ATOM 2609 C CA . GLY A 1 361 ? 4.550 -13.486 17.845 1.00 71.39 361 GLY A CA 1
ATOM 2610 C C . GLY A 1 361 ? 3.338 -14.026 17.108 1.00 70.57 361 GLY A C 1
ATOM 2611 O O . GLY A 1 361 ? 2.927 -13.454 16.098 1.00 71.40 361 GLY A O 1
ATOM 2612 N N . ALA A 1 362 ? 2.772 -15.125 17.605 1.00 69.11 362 ALA A N 1
ATOM 2613 C CA . ALA A 1 362 ? 1.538 -15.683 17.058 1.00 68.41 362 ALA A CA 1
ATOM 2614 C C . ALA A 1 362 ? 0.344 -14.896 17.585 1.00 70.59 362 ALA A C 1
ATOM 2615 O O . ALA A 1 362 ? 0.467 -14.159 18.576 1.00 72.36 362 ALA A O 1
ATOM 2617 N N . SER A 1 363 ? -0.800 -15.030 16.909 1.00 70.52 363 SER A N 1
ATOM 2618 C CA . SER A 1 363 ? -2.087 -14.557 17.447 1.00 71.31 363 SER A CA 1
ATOM 2619 C C . SER A 1 363 ? -2.884 -15.789 17.859 1.00 69.70 363 SER A C 1
ATOM 2620 O O . SER A 1 363 ? -3.491 -16.472 17.026 1.00 68.72 363 SER A O 1
ATOM 2623 N N . ILE A 1 364 ? -2.827 -16.078 19.150 1.00 69.19 364 ILE A N 1
ATOM 2624 C CA . ILE A 1 364 ? -3.567 -17.160 19.756 1.00 68.10 364 ILE A CA 1
ATOM 2625 C C . ILE A 1 364 ? -4.185 -16.545 21.008 1.00 70.67 364 ILE A C 1
ATOM 2626 O O . ILE A 1 364 ? -3.651 -15.574 21.556 1.00 72.17 364 ILE A O 1
ATOM 2631 N N . HIS A 1 365 ? -5.337 -17.064 21.417 1.00 71.45 365 HIS A N 1
ATOM 2632 C CA . HIS A 1 365 ? -6.084 -16.525 22.544 1.00 73.62 365 HIS A CA 1
ATOM 2633 C C . HIS A 1 365 ? -6.853 -17.642 23.210 1.00 73.42 365 HIS A C 1
ATOM 2634 O O . HIS A 1 365 ? -7.398 -18.517 22.549 1.00 72.41 365 HIS A O 1
ATOM 2641 N N . ALA A 1 366 ? -6.902 -17.604 24.531 1.00 75.02 366 ALA A N 1
ATOM 2642 C CA . ALA A 1 366 ? -7.541 -18.663 25.297 1.00 75.24 366 ALA A CA 1
ATOM 2643 C C . ALA A 1 366 ? -9.053 -18.463 25.428 1.00 77.62 366 ALA A C 1
ATOM 2644 O O . ALA A 1 366 ? -9.556 -17.328 25.478 1.00 79.48 366 ALA A O 1
ATOM 2646 N N . THR A 1 367 ? -9.767 -19.585 25.474 1.00 77.58 367 THR A N 1
ATOM 2647 C CA . THR A 1 367 ? -11.203 -19.589 25.727 1.00 80.22 367 THR A CA 1
ATOM 2648 C C . THR A 1 367 ? -11.554 -20.640 26.774 1.00 80.41 367 THR A C 1
ATOM 2649 O O . THR A 1 367 ? -10.795 -21.592 26.985 1.00 78.19 367 THR A O 1
ATOM 2653 N N . ASP A 1 368 ? -12.716 -20.456 27.407 1.00 83.04 368 ASP A N 1
ATOM 2654 C CA . ASP A 1 368 ? -13.283 -21.392 28.384 1.00 83.64 368 ASP A CA 1
ATOM 2655 C C . ASP A 1 368 ? -13.044 -22.878 28.117 1.00 81.04 368 ASP A C 1
ATOM 2656 O O . ASP A 1 368 ? -12.649 -23.611 29.021 1.00 80.31 368 ASP A O 1
ATOM 2661 N N . ASP A 1 369 ? -13.283 -23.318 26.886 1.00 79.74 369 ASP A N 1
ATOM 2662 C CA . ASP A 1 369 ? -13.134 -24.730 26.548 1.00 77.66 369 ASP A CA 1
ATOM 2663 C C . ASP A 1 369 ? -12.076 -24.990 25.464 1.00 74.67 369 ASP A C 1
ATOM 2664 O O . ASP A 1 369 ? -12.101 -26.028 24.799 1.00 73.56 369 ASP A O 1
ATOM 2669 N N . GLY A 1 370 ? -11.146 -24.053 25.298 1.00 73.41 370 GLY A N 1
ATOM 2670 C CA . GLY A 1 370 ? -10.028 -24.249 24.379 1.00 70.62 370 GLY A CA 1
ATOM 2671 C C . GLY A 1 370 ? -9.338 -22.964 23.979 1.00 70.37 370 GLY A C 1
ATOM 2672 O O . GLY A 1 370 ? -9.038 -22.121 24.826 1.00 71.72 370 GLY A O 1
ATOM 2673 N N . MET A 1 371 ? -9.093 -22.807 22.683 1.00 68.93 371 MET A N 1
ATOM 2674 C CA . MET A 1 371 ? -8.421 -21.617 22.171 1.00 68.74 371 MET A CA 1
ATOM 2675 C C . MET A 1 371 ? -8.787 -21.286 20.725 1.00 67.99 371 MET A C 1
ATOM 2676 O O . MET A 1 371 ? -9.336 -22.118 20.000 1.00 67.60 371 MET A O 1
ATOM 2681 N N . ILE A 1 372 ? -8.457 -20.065 20.319 1.00 67.77 372 ILE A N 1
ATOM 2682 C CA . ILE A 1 372 ? -8.671 -19.608 18.957 1.00 67.47 372 ILE A CA 1
ATOM 2683 C C . ILE A 1 372 ? -7.352 -19.111 18.369 1.00 66.44 372 ILE A C 1
ATOM 2684 O O . ILE A 1 372 ? -6.687 -18.261 18.961 1.00 67.17 372 ILE A O 1
ATOM 2689 N N . ILE A 1 373 ? -6.974 -19.657 17.214 1.00 64.84 373 ILE A N 1
ATOM 2690 C CA . ILE A 1 373 ? -5.774 -19.219 16.506 1.00 64.07 373 ILE A CA 1
ATOM 2691 C C . ILE A 1 373 ? -6.165 -18.532 15.199 1.00 65.76 373 ILE A C 1
ATOM 2692 O O . ILE A 1 373 ? -7.110 -18.962 14.545 1.00 66.45 373 ILE A O 1
ATOM 2697 N N . GLU A 1 374 ? -5.438 -17.481 14.817 1.00 66.81 374 GLU A N 1
ATOM 2698 C CA . GLU A 1 374 ? -5.764 -16.704 13.620 1.00 68.68 374 GLU A CA 1
ATOM 2699 C C . GLU A 1 374 ? -4.630 -16.610 12.581 1.00 68.32 374 GLU A C 1
ATOM 2700 O O . GLU A 1 374 ? -3.466 -16.402 12.925 1.00 67.34 374 GLU A O 1
ATOM 2706 N N . GLY A 1 375 ? -5.012 -16.782 11.310 1.00 69.51 375 GLY A N 1
ATOM 2707 C CA . GLY A 1 375 ? -4.215 -16.425 10.120 1.00 69.75 375 GLY A CA 1
ATOM 2708 C C . GLY A 1 375 ? -2.873 -17.108 10.009 1.00 68.60 375 GLY A C 1
ATOM 2709 O O . GLY A 1 375 ? -2.519 -17.900 10.884 1.00 67.98 375 GLY A O 1
ATOM 2710 N N . PRO A 1 376 ? -2.129 -16.838 8.916 1.00 68.47 376 PRO A N 1
ATOM 2711 C CA . PRO A 1 376 ? -0.728 -17.254 8.873 1.00 67.43 376 PRO A CA 1
ATOM 2712 C C . PRO A 1 376 ? 0.144 -16.150 9.472 1.00 68.73 376 PRO A C 1
ATOM 2713 O O . PRO A 1 376 ? 0.107 -14.997 9.023 1.00 69.80 376 PRO A O 1
ATOM 2717 N N . THR A 1 377 ? 0.889 -16.515 10.509 1.00 68.66 377 THR A N 1
ATOM 2718 C CA . THR A 1 377 ? 1.721 -15.579 11.252 1.00 70.11 377 THR A CA 1
ATOM 2719 C C . THR A 1 377 ? 3.178 -16.019 11.243 1.00 69.41 377 THR A C 1
ATOM 2720 O O . THR A 1 377 ? 3.492 -17.139 11.640 1.00 67.58 377 THR A O 1
ATOM 2724 N N . PRO A 1 378 ? 4.075 -15.138 10.771 1.00 71.00 378 PRO A N 1
ATOM 2725 C CA . PRO A 1 378 ? 5.494 -15.426 10.900 1.00 70.98 378 PRO A CA 1
ATOM 2726 C C . PRO A 1 378 ? 5.880 -15.384 12.374 1.00 71.67 378 PRO A C 1
ATOM 2727 O O . PRO A 1 378 ? 5.555 -14.419 13.064 1.00 73.26 378 PRO A O 1
ATOM 2731 N N . LEU A 1 379 ? 6.531 -16.438 12.856 1.00 70.59 379 LEU A N 1
ATOM 2732 C CA . LEU A 1 379 ? 6.984 -16.493 14.244 1.00 70.65 379 LEU A CA 1
ATOM 2733 C C . LEU A 1 379 ? 8.362 -15.859 14.378 1.00 72.25 379 LEU A C 1
ATOM 2734 O O . LEU A 1 379 ? 9.176 -15.929 13.455 1.00 72.16 379 LEU A O 1
ATOM 2739 N N . LYS A 1 380 ? 8.625 -15.247 15.526 1.00 74.10 380 LYS A N 1
ATOM 2740 C CA . LYS A 1 380 ? 9.897 -14.556 15.734 1.00 76.40 380 LYS A CA 1
ATOM 2741 C C . LYS A 1 380 ? 10.642 -14.997 17.003 1.00 76.93 380 LYS A C 1
ATOM 2742 O O . LYS A 1 380 ? 10.041 -15.256 18.050 1.00 76.81 380 LYS A O 1
ATOM 2748 N N . GLY A 1 381 ? 11.959 -15.103 16.887 1.00 77.64 381 GLY A N 1
ATOM 2749 C CA . GLY A 1 381 ? 12.794 -15.500 18.004 1.00 77.97 381 GLY A CA 1
ATOM 2750 C C . GLY A 1 381 ? 13.271 -14.290 18.774 1.00 80.72 381 GLY A C 1
ATOM 2751 O O . GLY A 1 381 ? 12.607 -13.247 18.803 1.00 82.07 381 GLY A O 1
ATOM 2752 N N . GLY A 1 382 ? 14.439 -14.430 19.390 1.00 81.61 382 GLY A N 1
ATOM 2753 C CA . GLY A 1 382 ? 14.967 -13.418 20.295 1.00 83.62 382 GLY A CA 1
ATOM 2754 C C . GLY A 1 382 ? 14.326 -13.489 21.670 1.00 83.46 382 GLY A C 1
ATOM 2755 O O . GLY A 1 382 ? 14.589 -12.638 22.515 1.00 85.57 382 GLY A O 1
ATOM 2756 N N . VAL A 1 383 ? 13.486 -14.500 21.895 1.00 81.20 383 VAL A N 1
ATOM 2757 C CA . VAL A 1 383 ? 12.776 -14.660 23.166 1.00 80.95 383 VAL A CA 1
ATOM 2758 C C . VAL A 1 383 ? 13.088 -16.013 23.808 1.00 79.21 383 VAL A C 1
ATOM 2759 O O . VAL A 1 383 ? 13.425 -16.984 23.132 1.00 77.47 383 VAL A O 1
ATOM 2763 N N . THR A 1 384 ? 12.995 -16.049 25.128 1.00 80.05 384 THR A N 1
ATOM 2764 C CA . THR A 1 384 ? 13.163 -17.268 25.897 1.00 78.98 384 THR A CA 1
ATOM 2765 C C . THR A 1 384 ? 11.767 -17.799 26.201 1.00 78.04 384 THR A C 1
ATOM 2766 O O . THR A 1 384 ? 10.914 -17.075 26.714 1.00 79.39 384 THR A O 1
ATOM 2770 N N . VAL A 1 385 ? 11.530 -19.056 25.858 1.00 76.19 385 VAL A N 1
ATOM 2771 C CA . VAL A 1 385 ? 10.225 -19.679 26.052 1.00 75.44 385 VAL A CA 1
ATOM 2772 C C . VAL A 1 385 ? 10.371 -20.848 27.008 1.00 74.77 385 VAL A C 1
ATOM 2773 O O . VAL A 1 385 ? 11.372 -21.570 26.970 1.00 73.98 385 VAL A O 1
ATOM 2777 N N . SER A 1 386 ? 9.383 -21.016 27.881 1.00 75.52 386 SER A N 1
ATOM 2778 C CA . SER A 1 386 ? 9.453 -22.022 28.938 1.00 75.55 386 SER A CA 1
ATOM 2779 C C . SER A 1 386 ? 8.430 -23.133 28.743 1.00 74.51 386 SER A C 1
ATOM 2780 O O . SER A 1 386 ? 7.383 -22.931 28.138 1.00 74.08 386 SER A O 1
ATOM 2783 N N . SER A 1 387 ? 8.737 -24.311 29.260 1.00 74.68 387 SER A N 1
ATOM 2784 C CA . SER A 1 387 ? 7.845 -25.450 29.092 1.00 74.76 387 SER A CA 1
ATOM 2785 C C . SER A 1 387 ? 7.111 -25.805 30.379 1.00 76.51 387 SER A C 1
ATOM 2786 O O . SER A 1 387 ? 6.243 -26.688 30.379 1.00 76.11 387 SER A O 1
ATOM 2789 N N . HIS A 1 388 ? 7.463 -25.117 31.466 1.00 78.57 388 HIS A N 1
ATOM 2790 C CA . HIS A 1 388 ? 6.901 -25.394 32.787 1.00 79.96 388 HIS A CA 1
ATOM 2791 C C . HIS A 1 388 ? 6.879 -26.896 33.082 1.00 78.83 388 HIS A C 1
ATOM 2792 O O . HIS A 1 388 ? 5.869 -27.435 33.538 1.00 78.76 388 HIS A O 1
ATOM 2799 N N . GLY A 1 389 ? 7.992 -27.569 32.796 1.00 78.18 389 GLY A N 1
ATOM 2800 C CA . GLY A 1 389 ? 8.124 -29.000 33.053 1.00 77.47 389 GLY A CA 1
ATOM 2801 C C . GLY A 1 389 ? 7.046 -29.859 32.407 1.00 76.96 389 GLY A C 1
ATOM 2802 O O . GLY A 1 389 ? 6.607 -30.861 32.987 1.00 77.02 389 GLY A O 1
ATOM 2803 N N . ASP A 1 390 ? 6.616 -29.465 31.209 1.00 76.34 390 ASP A N 1
ATOM 2804 C CA . ASP A 1 390 ? 5.705 -30.283 30.414 1.00 75.07 390 ASP A CA 1
ATOM 2805 C C . ASP A 1 390 ? 6.384 -30.675 29.103 1.00 72.91 390 ASP A C 1
ATOM 2806 O O . ASP A 1 390 ? 6.673 -29.805 28.273 1.00 73.04 390 ASP A O 1
ATOM 2811 N N . HIS A 1 391 ? 6.639 -31.974 28.913 1.00 70.66 391 HIS A N 1
ATOM 2812 C CA . HIS A 1 391 ? 7.367 -32.410 27.720 1.00 68.56 391 HIS A CA 1
ATOM 2813 C C . HIS A 1 391 ? 6.614 -32.082 26.432 1.00 67.06 391 HIS A C 1
ATOM 2814 O O . HIS A 1 391 ? 7.221 -31.649 25.448 1.00 67.14 391 HIS A O 1
ATOM 2821 N N . ARG A 1 392 ? 5.295 -32.262 26.464 1.00 65.55 392 ARG A N 1
ATOM 2822 C CA . ARG A 1 392 ? 4.423 -31.895 25.352 1.00 63.99 392 ARG A CA 1
ATOM 2823 C C . ARG A 1 392 ? 4.498 -30.410 24.968 1.00 63.14 392 ARG A C 1
ATOM 2824 O O . ARG A 1 392 ? 4.498 -30.074 23.782 1.00 62.95 392 ARG A O 1
ATOM 2832 N N . ILE A 1 393 ? 4.570 -29.525 25.961 1.00 62.29 393 ILE A N 1
ATOM 2833 C CA . ILE A 1 393 ? 4.697 -28.097 25.689 1.00 61.61 393 ILE A CA 1
ATOM 2834 C C . ILE A 1 393 ? 6.117 -27.805 25.254 1.00 60.86 393 ILE A C 1
ATOM 2835 O O . ILE A 1 393 ? 6.373 -26.843 24.515 1.00 61.65 393 ILE A O 1
ATOM 2840 N N . GLY A 1 394 ? 7.040 -28.634 25.737 1.00 59.18 394 GLY A N 1
ATOM 2841 C CA . GLY A 1 394 ? 8.452 -28.419 25.501 1.00 58.25 394 GLY A CA 1
ATOM 2842 C C . GLY A 1 394 ? 8.740 -28.659 24.046 1.00 56.94 394 GLY A C 1
ATOM 2843 O O . GLY A 1 394 ? 9.246 -27.773 23.345 1.00 57.72 394 GLY A O 1
ATOM 2844 N N . MET A 1 395 ? 8.381 -29.860 23.601 1.00 54.75 395 MET A N 1
ATOM 2845 C CA . MET A 1 395 ? 8.582 -30.284 22.227 1.00 53.08 395 MET A CA 1
ATOM 2846 C C . MET A 1 395 ? 7.822 -29.384 21.251 1.00 52.19 395 MET A C 1
ATOM 2847 O O . MET A 1 395 ? 8.383 -28.932 20.253 1.00 52.35 395 MET A O 1
ATOM 2852 N N . ALA A 1 396 ? 6.557 -29.107 21.557 1.00 51.39 396 ALA A N 1
ATOM 2853 C CA . ALA A 1 396 ? 5.733 -28.250 20.713 1.00 50.91 396 ALA A CA 1
ATOM 2854 C C . ALA A 1 396 ? 6.383 -26.878 20.542 1.00 51.11 396 ALA A C 1
ATOM 2855 O O . ALA A 1 396 ? 6.452 -26.357 19.435 1.00 51.31 396 ALA A O 1
ATOM 2857 N N . MET A 1 397 ? 6.877 -26.304 21.633 1.00 51.15 397 MET A N 1
ATOM 2858 C CA . MET A 1 397 ? 7.667 -25.095 21.531 1.00 52.08 397 MET A CA 1
ATOM 2859 C C . MET A 1 397 ? 8.934 -25.314 20.700 1.00 51.14 397 MET A C 1
ATOM 2860 O O . MET A 1 397 ? 9.250 -24.506 19.824 1.00 51.76 397 MET A O 1
ATOM 2865 N N . ALA A 1 398 ? 9.649 -26.408 20.965 1.00 49.66 398 ALA A N 1
ATOM 2866 C CA . ALA A 1 398 ? 10.836 -26.743 20.182 1.00 48.84 398 ALA A CA 1
ATOM 2867 C C . ALA A 1 398 ? 10.533 -26.626 18.687 1.00 48.09 398 ALA A C 1
ATOM 2868 O O . ALA A 1 398 ? 11.160 -25.823 17.991 1.00 49.20 398 ALA A O 1
ATOM 2870 N N . ILE A 1 399 ? 9.548 -27.386 18.205 1.00 45.93 399 ILE A N 1
ATOM 2871 C CA . ILE A 1 399 ? 9.134 -27.290 16.805 1.00 44.70 399 ILE A CA 1
ATOM 2872 C C . ILE A 1 399 ? 8.823 -25.838 16.333 1.00 45.76 399 ILE A C 1
ATOM 2873 O O . ILE A 1 399 ? 9.253 -25.415 15.253 1.00 45.69 399 ILE A O 1
ATOM 2878 N N . ALA A 1 400 ? 8.102 -25.075 17.149 1.00 46.55 400 ALA A N 1
ATOM 2879 C CA . ALA A 1 400 ? 7.761 -23.702 16.796 1.00 48.09 400 ALA A CA 1
ATOM 2880 C C . ALA A 1 400 ? 9.012 -22.825 16.619 1.00 49.59 400 ALA A C 1
ATOM 2881 O O . ALA A 1 400 ? 9.049 -21.949 15.757 1.00 50.06 400 ALA A O 1
ATOM 2883 N N . ALA A 1 401 ? 10.041 -23.093 17.418 1.00 50.40 401 ALA A N 1
ATOM 2884 C CA . ALA A 1 401 ? 11.320 -22.404 17.292 1.00 52.31 401 ALA A CA 1
ATOM 2885 C C . ALA A 1 401 ? 11.982 -22.653 15.937 1.00 53.52 401 ALA A C 1
ATOM 2886 O O . ALA A 1 401 ? 12.763 -21.818 15.459 1.00 55.25 401 ALA A O 1
ATOM 2888 N N . LEU A 1 402 ? 11.672 -23.792 15.318 1.00 52.95 402 LEU A N 1
ATOM 2889 C CA . LEU A 1 402 ? 12.204 -24.101 13.991 1.00 53.81 402 LEU A CA 1
ATOM 2890 C C . LEU A 1 402 ? 11.696 -23.135 12.916 1.00 55.72 402 LEU A C 1
ATOM 2891 O O . LEU A 1 402 ? 12.208 -23.132 11.788 1.00 56.56 402 LEU A O 1
ATOM 2896 N N . LEU A 1 403 ? 10.689 -22.329 13.258 1.00 56.51 403 LEU A N 1
ATOM 2897 C CA . LEU A 1 403 ? 10.091 -21.399 12.297 1.00 57.54 403 LEU A CA 1
ATOM 2898 C C . LEU A 1 403 ? 10.543 -19.954 12.510 1.00 60.42 403 LEU A C 1
ATOM 2899 O O . LEU A 1 403 ? 10.467 -19.138 11.592 1.00 61.42 403 LEU A O 1
ATOM 2904 N N . ALA A 1 404 ? 11.049 -19.655 13.705 1.00 62.00 404 ALA A N 1
ATOM 2905 C CA . ALA A 1 404 ? 11.305 -18.277 14.111 1.00 65.07 404 ALA A CA 1
ATOM 2906 C C . ALA A 1 404 ? 12.618 -17.696 13.602 1.00 67.68 404 ALA A C 1
ATOM 2907 O O . ALA A 1 404 ? 13.676 -18.279 13.810 1.00 67.93 404 ALA A O 1
ATOM 2909 N N . GLU A 1 405 ? 12.547 -16.540 12.945 1.00 70.17 405 GLU A N 1
ATOM 2910 C CA . GLU A 1 405 ? 13.745 -15.767 12.631 1.00 73.25 405 GLU A CA 1
ATOM 2911 C C . GLU A 1 405 ? 14.245 -15.140 13.935 1.00 74.86 405 GLU A C 1
ATOM 2912 O O . GLU A 1 405 ? 13.441 -14.621 14.714 1.00 75.43 405 GLU A O 1
ATOM 2918 N N . LYS A 1 406 ? 15.562 -15.186 14.158 1.00 75.78 406 LYS A N 1
ATOM 2919 C CA . LYS A 1 406 ? 16.194 -14.928 15.471 1.00 76.87 406 LYS A CA 1
ATOM 2920 C C . LYS A 1 406 ? 16.081 -16.198 16.329 1.00 74.75 406 LYS A C 1
ATOM 2921 O O . LYS A 1 406 ? 15.115 -16.955 16.183 1.00 73.20 406 LYS A O 1
ATOM 2927 N N . PRO A 1 407 ? 17.075 -16.458 17.207 1.00 74.74 407 PRO A N 1
ATOM 2928 C CA . PRO A 1 407 ? 17.037 -17.729 17.943 1.00 72.61 407 PRO A CA 1
ATOM 2929 C C . PRO A 1 407 ? 16.026 -17.738 19.092 1.00 71.59 407 PRO A C 1
ATOM 2930 O O . PRO A 1 407 ? 15.647 -16.678 19.591 1.00 72.61 407 PRO A O 1
ATOM 2934 N N . VAL A 1 408 ? 15.592 -18.934 19.482 1.00 69.65 408 VAL A N 1
ATOM 2935 C CA . VAL A 1 408 ? 14.615 -19.121 20.547 1.00 69.21 408 VAL A CA 1
ATOM 2936 C C . VAL A 1 408 ? 15.215 -20.043 21.591 1.00 69.84 408 VAL A C 1
ATOM 2937 O O . VAL A 1 408 ? 15.621 -21.166 21.276 1.00 68.88 408 VAL A O 1
ATOM 2941 N N . THR A 1 409 ? 15.264 -19.576 22.832 1.00 71.75 409 THR A N 1
ATOM 2942 C CA . THR A 1 409 ? 15.735 -20.405 23.931 1.00 72.40 409 THR A CA 1
ATOM 2943 C C . THR A 1 409 ? 14.541 -21.131 24.529 1.00 71.99 409 THR A C 1
ATOM 2944 O O . THR A 1 409 ? 13.519 -20.514 24.804 1.00 72.64 409 THR A O 1
ATOM 2948 N N . VAL A 1 410 ? 14.662 -22.439 24.718 1.00 71.45 410 VAL A N 1
ATOM 2949 C CA . VAL A 1 410 ? 13.550 -23.226 25.252 1.00 71.43 410 VAL A CA 1
ATOM 2950 C C . VAL A 1 410 ? 13.918 -23.852 26.592 1.00 73.08 410 VAL A C 1
ATOM 2951 O O . VAL A 1 410 ? 14.470 -24.956 26.637 1.00 72.40 410 VAL A O 1
ATOM 2955 N N . GLU A 1 411 ? 13.612 -23.161 27.687 1.00 75.39 411 GLU A N 1
ATOM 2956 C CA . GLU A 1 411 ? 13.942 -23.720 29.001 1.00 76.67 411 GLU A CA 1
ATOM 2957 C C . GLU A 1 411 ? 12.983 -24.827 29.449 1.00 75.67 411 GLU A C 1
ATOM 2958 O O . GLU A 1 411 ? 11.819 -24.859 29.053 1.00 75.18 411 GLU A O 1
ATOM 2964 N N . GLY A 1 412 ? 13.503 -25.750 30.251 1.00 75.68 412 GLY A N 1
ATOM 2965 C CA . GLY A 1 412 ? 12.755 -26.932 30.666 1.00 74.93 412 GLY A CA 1
ATOM 2966 C C . GLY A 1 412 ? 12.892 -28.073 29.678 1.00 73.83 412 GLY A C 1
ATOM 2967 O O . GLY A 1 412 ? 11.915 -28.757 29.371 1.00 72.98 412 GLY A O 1
ATOM 2968 N N . THR A 1 413 ? 14.112 -28.285 29.189 1.00 74.18 413 THR A N 1
ATOM 2969 C CA . THR A 1 413 ? 14.384 -29.314 28.181 1.00 73.43 413 THR A CA 1
ATOM 2970 C C . THR A 1 413 ? 14.544 -30.725 28.740 1.00 72.77 413 THR A C 1
ATOM 2971 O O . THR A 1 413 ? 14.412 -31.700 28.008 1.00 71.73 413 THR A O 1
ATOM 2975 N N . GLU A 1 414 ? 14.818 -30.838 30.032 1.00 73.61 414 GLU A N 1
ATOM 2976 C CA . GLU A 1 414 ? 15.052 -32.147 30.629 1.00 73.52 414 GLU A CA 1
ATOM 2977 C C . GLU A 1 414 ? 13.782 -33.004 30.733 1.00 72.03 414 GLU A C 1
ATOM 2978 O O . GLU A 1 414 ? 13.853 -34.230 30.904 1.00 70.76 414 GLU A O 1
ATOM 2984 N N . ALA A 1 415 ? 12.626 -32.356 30.598 1.00 72.09 415 ALA A N 1
ATOM 2985 C CA . ALA A 1 415 ? 11.345 -33.071 30.562 1.00 71.33 415 ALA A CA 1
ATOM 2986 C C . ALA A 1 415 ? 11.226 -33.891 29.271 1.00 70.05 415 ALA A C 1
ATOM 2987 O O . ALA A 1 415 ? 10.797 -35.056 29.297 1.00 69.69 415 ALA A O 1
ATOM 2989 N N . ILE A 1 416 ? 11.620 -33.262 28.158 1.00 69.04 416 ILE A N 1
ATOM 2990 C CA . ILE A 1 416 ? 11.688 -33.885 26.833 1.00 67.04 416 ILE A CA 1
ATOM 2991 C C . ILE A 1 416 ? 12.642 -35.077 26.853 1.00 66.28 416 ILE A C 1
ATOM 2992 O O . ILE A 1 416 ? 12.264 -36.205 26.515 1.00 65.21 416 ILE A O 1
ATOM 2997 N N . ALA A 1 417 ? 13.876 -34.811 27.277 1.00 67.12 417 ALA A N 1
ATOM 2998 C CA . ALA A 1 417 ? 14.932 -35.823 27.351 1.00 67.28 417 ALA A CA 1
ATOM 2999 C C . ALA A 1 417 ? 14.536 -37.063 28.156 1.00 67.01 417 ALA A C 1
ATOM 3000 O O . ALA A 1 417 ? 15.155 -38.111 28.015 1.00 67.14 417 ALA A O 1
ATOM 3002 N N . VAL A 1 418 ? 13.507 -36.937 28.990 1.00 66.97 418 VAL A N 1
ATOM 3003 C CA . VAL A 1 418 ? 12.992 -38.066 29.762 1.00 66.83 418 VAL A CA 1
ATOM 3004 C C . VAL A 1 418 ? 11.938 -38.834 28.963 1.00 65.90 418 VAL A C 1
ATOM 3005 O O . VAL A 1 418 ? 11.977 -40.063 28.908 1.00 65.76 418 VAL A O 1
ATOM 3009 N N . SER A 1 419 ? 11.011 -38.118 28.334 1.00 65.48 419 SER A N 1
ATOM 3010 C CA . SER A 1 419 ? 9.988 -38.773 27.520 1.00 64.79 419 SER A CA 1
ATOM 3011 C C . SER A 1 419 ? 10.578 -39.331 26.233 1.00 64.02 419 SER A C 1
ATOM 3012 O O . SER A 1 419 ? 10.407 -40.514 25.935 1.00 64.13 419 SER A O 1
ATOM 3015 N N . TYR A 1 420 ? 11.267 -38.466 25.487 1.00 63.29 420 TYR A N 1
ATOM 3016 C CA . TYR A 1 420 ? 11.829 -38.788 24.174 1.00 62.19 420 TYR A CA 1
ATOM 3017 C C . TYR A 1 420 ? 13.317 -38.407 24.193 1.00 61.59 420 TYR A C 1
ATOM 3018 O O . TYR A 1 420 ? 13.685 -37.253 23.899 1.00 61.90 420 TYR A O 1
ATOM 3027 N N . PRO A 1 421 ? 14.182 -39.376 24.555 1.00 60.27 421 PRO A N 1
ATOM 3028 C CA . PRO A 1 421 ? 15.610 -39.101 24.691 1.00 59.59 421 PRO A CA 1
ATOM 3029 C C . PRO A 1 421 ? 16.250 -38.694 23.362 1.00 58.60 421 PRO A C 1
ATOM 3030 O O . PRO A 1 421 ? 16.985 -37.700 23.315 1.00 59.58 421 PRO A O 1
ATOM 3034 N N . SER A 1 422 ? 15.950 -39.421 22.285 1.00 56.57 422 SER A N 1
ATOM 3035 C CA . SER A 1 422 ? 16.556 -39.098 20.990 1.00 55.25 422 SER A CA 1
ATOM 3036 C C . SER A 1 422 ? 15.776 -38.055 20.145 1.00 53.22 422 SER A C 1
ATOM 3037 O O . SER A 1 422 ? 15.950 -37.974 18.934 1.00 53.48 422 SER A O 1
ATOM 3040 N N . PHE A 1 423 ? 14.950 -37.244 20.796 1.00 51.43 423 PHE A N 1
ATOM 3041 C CA . PHE A 1 423 ? 14.124 -36.248 20.110 1.00 49.95 423 PHE A CA 1
ATOM 3042 C C . PHE A 1 423 ? 14.945 -35.203 19.363 1.00 50.33 423 PHE A C 1
ATOM 3043 O O . PHE A 1 423 ? 14.707 -34.957 18.182 1.00 50.54 423 PHE A O 1
ATOM 3051 N N . PHE A 1 424 ? 15.906 -34.585 20.043 1.00 50.81 424 PHE A N 1
ATOM 3052 C CA . PHE A 1 424 ? 16.726 -33.542 19.419 1.00 51.09 424 PHE A CA 1
ATOM 3053 C C . PHE A 1 424 ? 17.768 -34.158 18.500 1.00 51.18 424 PHE A C 1
ATOM 3054 O O . PHE A 1 424 ? 18.217 -33.530 17.547 1.00 51.82 424 PHE A O 1
ATOM 3062 N N . ASP A 1 425 ? 18.151 -35.393 18.787 1.00 50.82 425 ASP A N 1
ATOM 3063 C CA . ASP A 1 425 ? 19.025 -36.121 17.886 1.00 51.41 425 ASP A CA 1
ATOM 3064 C C . ASP A 1 425 ? 18.303 -36.341 16.562 1.00 50.62 425 ASP A C 1
ATOM 3065 O O . ASP A 1 425 ? 18.879 -36.122 15.495 1.00 51.89 425 ASP A O 1
ATOM 3070 N N . HIS A 1 426 ? 17.035 -36.747 16.639 1.00 48.75 426 HIS A N 1
ATOM 3071 C CA . HIS A 1 426 ? 16.198 -36.927 15.454 1.00 47.39 426 HIS A CA 1
ATOM 3072 C C . HIS A 1 426 ? 15.990 -35.618 14.695 1.00 47.43 426 HIS A C 1
ATOM 3073 O O . HIS A 1 426 ? 16.176 -35.589 13.488 1.00 47.99 426 HIS A O 1
ATOM 3080 N N . LEU A 1 427 ? 15.633 -34.539 15.390 1.00 47.41 427 LEU A N 1
ATOM 3081 C CA . LEU A 1 427 ? 15.572 -33.213 14.756 1.00 48.20 427 LEU A CA 1
ATOM 3082 C C . LEU A 1 427 ? 16.861 -32.878 14.034 1.00 49.58 427 LEU A C 1
ATOM 3083 O O . LEU A 1 427 ? 16.845 -32.541 12.860 1.00 49.99 427 LEU A O 1
ATOM 3088 N N . ASP A 1 428 ? 17.978 -32.992 14.741 1.00 50.95 428 ASP A N 1
ATOM 3089 C CA . ASP A 1 428 ? 19.288 -32.647 14.200 1.00 53.35 428 ASP A CA 1
ATOM 3090 C C . ASP A 1 428 ? 19.586 -33.417 12.907 1.00 53.82 428 ASP A C 1
ATOM 3091 O O . ASP A 1 428 ? 20.087 -32.856 11.921 1.00 54.24 428 ASP A O 1
ATOM 3096 N N . ARG A 1 429 ? 19.256 -34.705 12.934 1.00 53.69 429 ARG A N 1
ATOM 3097 C CA . ARG A 1 429 ? 19.431 -35.607 11.812 1.00 54.44 429 ARG A CA 1
ATOM 3098 C C . ARG A 1 429 ? 18.704 -35.127 10.553 1.00 54.37 429 ARG A C 1
ATOM 3099 O O . ARG A 1 429 ? 19.271 -35.162 9.464 1.00 55.42 429 ARG A O 1
ATOM 3107 N N . LEU A 1 430 ? 17.453 -34.688 10.713 1.00 53.21 430 LEU A N 1
ATOM 3108 C CA . LEU A 1 430 ? 16.657 -34.134 9.616 1.00 53.08 430 LEU A CA 1
ATOM 3109 C C . LEU A 1 430 ? 17.191 -32.778 9.144 1.00 55.16 430 LEU A C 1
ATOM 3110 O O . LEU A 1 430 ? 17.172 -32.488 7.956 1.00 55.75 430 LEU A O 1
ATOM 3115 N N . LYS A 1 431 ? 17.648 -31.947 10.078 1.00 56.86 431 LYS A N 1
ATOM 3116 C CA . LYS A 1 431 ? 18.282 -30.667 9.756 1.00 59.69 431 LYS A CA 1
ATOM 3117 C C . LYS A 1 431 ? 19.541 -30.837 8.902 1.00 62.71 431 LYS A C 1
ATOM 3118 O O . LYS A 1 431 ? 19.814 -30.017 8.032 1.00 63.74 431 LYS A O 1
ATOM 3124 N N . SER A 1 432 ? 20.308 -31.894 9.166 1.00 64.65 432 SER A N 1
ATOM 3125 C CA . SER A 1 432 ? 21.594 -32.121 8.491 1.00 67.73 432 SER A CA 1
ATOM 3126 C C . SER A 1 432 ? 21.422 -32.726 7.110 1.00 69.76 432 SER A C 1
ATOM 3127 O O . SER A 1 432 ? 22.119 -32.335 6.168 1.00 71.21 432 SER A O 1
ATOM 3130 N N . GLU A 1 433 ? 20.502 -33.688 7.011 1.00 70.07 433 GLU A N 1
ATOM 3131 C CA . GLU A 1 433 ? 20.160 -34.353 5.760 1.00 71.85 433 GLU A CA 1
ATOM 3132 C C . GLU A 1 433 ? 19.626 -33.354 4.742 1.00 73.63 433 GLU A C 1
ATOM 3133 O O . GLU A 1 433 ? 19.799 -33.537 3.540 1.00 74.58 433 GLU A O 1
ATOM 3139 N N . ALA A 1 434 ? 18.971 -32.305 5.236 1.00 74.49 434 ALA A N 1
ATOM 3140 C CA . ALA A 1 434 ? 18.427 -31.253 4.391 1.00 76.51 434 ALA A CA 1
ATOM 3141 C C . ALA A 1 434 ? 19.521 -30.328 3.874 1.00 80.44 434 ALA A C 1
ATOM 3142 O O . ALA A 1 434 ? 19.419 -29.805 2.767 1.00 81.59 434 ALA A O 1
ATOM 3144 N N . GLU A 1 435 ? 20.557 -30.119 4.681 1.00 82.94 435 GLU A N 1
ATOM 3145 C CA . GLU A 1 435 ? 21.712 -29.337 4.256 1.00 86.66 435 GLU A CA 1
ATOM 3146 C C . GLU A 1 435 ? 22.596 -30.118 3.282 1.00 89.93 435 GLU A C 1
ATOM 3147 O O . GLU A 1 435 ? 23.242 -29.526 2.424 1.00 91.52 435 GLU A O 1
ATOM 3153 N N . ASN A 1 436 ? 22.614 -31.444 3.414 1.00 91.51 436 ASN A N 1
ATOM 3154 C CA . ASN A 1 436 ? 23.420 -32.313 2.542 1.00 94.97 436 ASN A CA 1
ATOM 3155 C C . ASN A 1 436 ? 22.766 -32.593 1.189 1.00 96.99 436 ASN A C 1
ATOM 3156 O O . ASN A 1 436 ? 23.459 -32.842 0.200 1.00 98.66 436 ASN A O 1
ATOM 3161 N N . LEU A 1 437 ? 21.434 -32.560 1.166 1.00 97.26 437 LEU A N 1
ATOM 3162 C CA . LEU A 1 437 ? 20.650 -32.724 -0.060 1.00 99.12 437 LEU A CA 1
ATOM 3163 C C . LEU A 1 437 ? 20.559 -31.383 -0.797 1.00 101.02 437 LEU A C 1
ATOM 3164 O O . LEU A 1 437 ? 20.268 -31.337 -1.993 1.00 101.64 437 LEU A O 1
ATOM 3169 N N . TYR A 1 438 ? 20.826 -30.297 -0.073 1.00 102.33 438 TYR A N 1
ATOM 3170 C CA . TYR A 1 438 ? 20.897 -28.957 -0.651 1.00 104.69 438 TYR A CA 1
ATOM 3171 C C . TYR A 1 438 ? 22.205 -28.768 -1.445 1.00 108.08 438 TYR A C 1
ATOM 3172 O O . TYR A 1 438 ? 22.709 -27.649 -1.585 1.00 109.21 438 TYR A O 1
ATOM 3181 N N . PHE A 1 439 ? 22.750 -29.876 -1.959 1.00 109.90 439 PHE A N 1
ATOM 3182 C CA . PHE A 1 439 ? 23.843 -29.832 -2.941 1.00 113.08 439 PHE A CA 1
ATOM 3183 C C . PHE A 1 439 ? 23.251 -29.539 -4.333 1.00 113.85 439 PHE A C 1
ATOM 3184 O O . PHE A 1 439 ? 23.873 -29.805 -5.367 1.00 115.65 439 PHE A O 1
ATOM 3192 N N . GLN A 1 440 ? 22.042 -28.966 -4.318 1.00 112.50 440 GLN A N 1
ATOM 3193 C CA . GLN A 1 440 ? 21.292 -28.539 -5.507 1.00 112.77 440 GLN A CA 1
ATOM 3194 C C . GLN A 1 440 ? 21.276 -29.593 -6.619 1.00 113.65 440 GLN A C 1
ATOM 3195 O O . GLN A 1 440 ? 20.971 -30.763 -6.369 1.00 112.77 440 GLN A O 1
ATOM 3201 N N . ASN B 1 5 ? 24.426 -62.673 27.322 1.00 71.55 5 ASN B N 1
ATOM 3202 C CA . ASN B 1 5 ? 24.533 -64.157 27.420 1.00 73.25 5 ASN B CA 1
ATOM 3203 C C . ASN B 1 5 ? 24.159 -64.913 26.131 1.00 73.59 5 ASN B C 1
ATOM 3204 O O . ASN B 1 5 ? 24.975 -65.682 25.631 1.00 74.20 5 ASN B O 1
ATOM 3209 N N . LYS B 1 6 ? 22.950 -64.713 25.597 1.00 73.17 6 LYS B N 1
ATOM 3210 C CA . LYS B 1 6 ? 22.564 -65.350 24.319 1.00 73.18 6 LYS B CA 1
ATOM 3211 C C . LYS B 1 6 ? 21.371 -64.712 23.573 1.00 71.81 6 LYS B C 1
ATOM 3212 O O . LYS B 1 6 ? 20.640 -63.893 24.136 1.00 71.37 6 LYS B O 1
ATOM 3218 N N . THR B 1 7 ? 21.232 -65.085 22.294 1.00 71.09 7 THR B N 1
ATOM 3219 C CA . THR B 1 7 ? 20.078 -64.775 21.428 1.00 70.00 7 THR B CA 1
ATOM 3220 C C . THR B 1 7 ? 19.952 -65.887 20.397 1.00 69.97 7 THR B C 1
ATOM 3221 O O . THR B 1 7 ? 20.958 -66.314 19.828 1.00 69.60 7 THR B O 1
ATOM 3225 N N . VAL B 1 8 ? 18.729 -66.358 20.161 1.00 70.48 8 VAL B N 1
ATOM 3226 C CA . VAL B 1 8 ? 18.464 -67.320 19.078 1.00 70.98 8 VAL B CA 1
ATOM 3227 C C . VAL B 1 8 ? 18.022 -66.575 17.811 1.00 69.77 8 VAL B C 1
ATOM 3228 O O . VAL B 1 8 ? 17.083 -65.780 17.845 1.00 69.65 8 VAL B O 1
ATOM 3232 N N . ILE B 1 9 ? 18.725 -66.824 16.708 1.00 69.01 9 ILE B N 1
ATOM 3233 C CA . ILE B 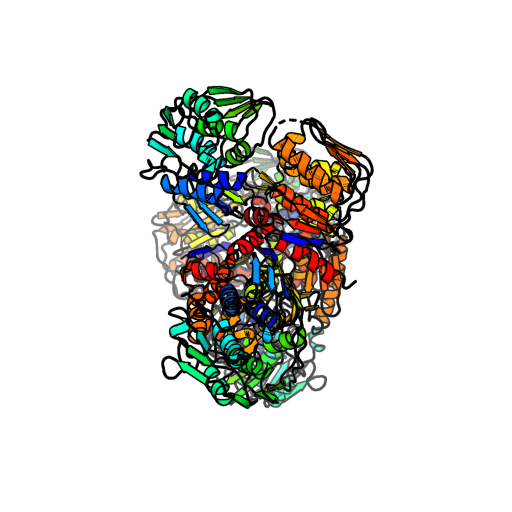1 9 ? 18.561 -66.043 15.476 1.00 67.60 9 ILE B CA 1
ATOM 3234 C C . ILE B 1 9 ? 18.136 -66.916 14.294 1.00 68.33 9 ILE B C 1
ATOM 3235 O O . ILE B 1 9 ? 18.849 -67.851 13.924 1.00 69.15 9 ILE B O 1
ATOM 3240 N N . PRO B 1 10 ? 16.968 -66.616 13.701 1.00 68.27 10 PRO B N 1
ATOM 3241 C CA . PRO B 1 10 ? 16.504 -67.356 12.533 1.00 69.20 10 PRO B CA 1
ATOM 3242 C C . PRO B 1 10 ? 16.990 -66.692 11.237 1.00 68.09 10 PRO B C 1
ATOM 3243 O O . PRO B 1 10 ? 17.467 -65.555 11.273 1.00 66.86 10 PRO B O 1
ATOM 3247 N N . HIS B 1 11 ? 16.861 -67.380 10.105 1.00 68.37 11 HIS B N 1
ATOM 3248 C CA . HIS B 1 11 ? 17.260 -66.790 8.833 1.00 67.35 11 HIS B CA 1
ATOM 3249 C C . HIS B 1 11 ? 16.344 -65.629 8.436 1.00 65.65 11 HIS B C 1
ATOM 3250 O O . HIS B 1 11 ? 15.234 -65.503 8.946 1.00 66.16 11 HIS B O 1
ATOM 3257 N N . ALA B 1 12 ? 16.821 -64.778 7.535 1.00 63.64 12 ALA B N 1
ATOM 3258 C CA . ALA B 1 12 ? 16.063 -63.603 7.138 1.00 62.01 12 ALA B CA 1
ATOM 3259 C C . ALA B 1 12 ? 15.420 -63.787 5.772 1.00 62.11 12 ALA B C 1
ATOM 3260 O O . ALA B 1 12 ? 16.091 -64.140 4.798 1.00 62.07 12 ALA B O 1
ATOM 3262 N N . LYS B 1 13 ? 14.112 -63.550 5.719 1.00 62.24 13 LYS B N 1
ATOM 3263 C CA . LYS B 1 13 ? 13.366 -63.527 4.458 1.00 62.57 13 LYS B CA 1
ATOM 3264 C C . LYS B 1 13 ? 13.770 -62.347 3.563 1.00 60.72 13 LYS B C 1
ATOM 3265 O O . LYS B 1 13 ? 13.723 -62.448 2.339 1.00 61.73 13 LYS B O 1
ATOM 3271 N N . GLY B 1 14 ? 14.160 -61.236 4.188 1.00 57.86 14 GLY B N 1
ATOM 3272 C CA . GLY B 1 14 ? 14.671 -60.063 3.491 1.00 55.29 14 GLY B CA 1
ATOM 3273 C C . GLY B 1 14 ? 15.101 -59.020 4.503 1.00 52.76 14 GLY B C 1
ATOM 3274 O O . GLY B 1 14 ? 14.738 -59.108 5.672 1.00 52.33 14 GLY B O 1
ATOM 3275 N N . LEU B 1 15 ? 15.884 -58.040 4.056 1.00 51.21 15 LEU B N 1
ATOM 3276 C CA . LEU B 1 15 ? 16.238 -56.875 4.867 1.00 49.56 15 LEU B CA 1
ATOM 3277 C C . LEU B 1 15 ? 16.022 -55.603 4.053 1.00 49.92 15 LEU B C 1
ATOM 3278 O O . LEU B 1 15 ? 16.718 -55.368 3.067 1.00 50.31 15 LEU B O 1
ATOM 3283 N N . LYS B 1 16 ? 15.051 -54.785 4.448 1.00 50.27 16 LYS B N 1
ATOM 3284 C CA . LYS B 1 16 ? 14.787 -53.517 3.756 1.00 50.83 16 LYS B CA 1
ATOM 3285 C C . LYS B 1 16 ? 14.720 -52.353 4.707 1.00 49.84 16 LYS B C 1
ATOM 3286 O O . LYS B 1 16 ? 14.125 -52.471 5.777 1.00 50.01 16 LYS B O 1
ATOM 3292 N N . GLY B 1 17 ? 15.310 -51.226 4.310 1.00 49.22 17 GLY B N 1
ATOM 3293 C CA . GLY B 1 17 ? 15.171 -49.979 5.067 1.00 48.78 17 GLY B CA 1
ATOM 3294 C C . GLY B 1 17 ? 16.389 -49.092 5.166 1.00 47.58 17 GLY B C 1
ATOM 3295 O O . GLY B 1 17 ? 17.445 -49.414 4.628 1.00 47.32 17 GLY B O 1
ATOM 3296 N N . THR B 1 18 ? 16.223 -47.963 5.852 1.00 47.35 18 THR B N 1
ATOM 3297 C CA . THR B 1 18 ? 17.310 -47.022 6.151 1.00 46.48 18 THR B CA 1
ATOM 3298 C C . THR B 1 18 ? 17.789 -47.228 7.588 1.00 44.92 18 THR B C 1
ATOM 3299 O O . THR B 1 18 ? 16.992 -47.514 8.476 1.00 44.71 18 THR B O 1
ATOM 3303 N N . ILE B 1 19 ? 19.092 -47.103 7.814 1.00 44.28 19 ILE B N 1
ATOM 3304 C CA . ILE B 1 19 ? 19.638 -47.108 9.175 1.00 43.78 19 ILE B CA 1
ATOM 3305 C C . ILE B 1 19 ? 20.629 -45.956 9.376 1.00 44.00 19 ILE B C 1
ATOM 3306 O O . ILE B 1 19 ? 21.451 -45.673 8.505 1.00 43.78 19 ILE B O 1
ATOM 3311 N N . LYS B 1 20 ? 20.533 -45.291 10.524 1.00 44.66 20 LYS B N 1
ATOM 3312 C CA . LYS B 1 20 ? 21.608 -44.431 10.984 1.00 45.31 20 LYS B CA 1
ATOM 3313 C C . LYS B 1 20 ? 22.427 -45.254 11.962 1.00 44.12 20 LYS B C 1
ATOM 3314 O O . LYS B 1 20 ? 21.949 -45.603 13.037 1.00 44.14 20 LYS B O 1
ATOM 3320 N N . VAL B 1 21 ? 23.648 -45.600 11.580 1.00 43.54 21 VAL B N 1
ATOM 3321 C CA . VAL B 1 21 ? 24.532 -46.309 12.509 1.00 42.44 21 VAL B CA 1
ATOM 3322 C C . VAL B 1 21 ? 25.167 -45.319 13.497 1.00 42.20 21 VAL B C 1
ATOM 3323 O O . VAL B 1 21 ? 25.200 -44.093 13.234 1.00 42.61 21 VAL B O 1
ATOM 3327 N N . PRO B 1 22 ? 25.638 -45.831 14.651 1.00 41.19 22 PRO B N 1
ATOM 3328 C CA . PRO B 1 22 ? 26.198 -44.953 15.671 1.00 41.42 22 PRO B CA 1
ATOM 3329 C C . PRO B 1 22 ? 27.447 -44.179 15.230 1.00 42.16 22 PRO B C 1
ATOM 3330 O O . PRO B 1 22 ? 28.203 -44.622 14.350 1.00 41.58 22 PRO B O 1
ATOM 3334 N N . GLY B 1 23 ? 27.644 -43.021 15.857 1.00 43.35 23 GLY B N 1
ATOM 3335 C CA . GLY B 1 23 ? 28.813 -42.196 15.611 1.00 44.64 23 GLY B CA 1
ATOM 3336 C C . GLY B 1 23 ? 30.103 -42.990 15.598 1.00 45.31 23 GLY B C 1
ATOM 3337 O O . GLY B 1 23 ? 30.202 -44.057 16.209 1.00 44.47 23 GLY B O 1
ATOM 3338 N N . ASP B 1 24 ? 31.098 -42.481 14.881 1.00 46.88 24 ASP B N 1
ATOM 3339 C CA . ASP B 1 24 ? 32.385 -43.139 14.870 1.00 47.15 24 ASP B CA 1
ATOM 3340 C C . ASP B 1 24 ? 32.984 -42.960 16.259 1.00 46.81 24 ASP B C 1
ATOM 3341 O O . ASP B 1 24 ? 32.998 -41.853 16.805 1.00 47.14 24 ASP B O 1
ATOM 3346 N N . LYS B 1 25 ? 33.463 -44.043 16.848 1.00 46.05 25 LYS B N 1
ATOM 3347 C CA . LYS B 1 25 ? 34.048 -43.914 18.171 1.00 45.73 25 LYS B CA 1
ATOM 3348 C C . LYS B 1 25 ? 35.238 -42.960 18.205 1.00 45.79 25 LYS B C 1
ATOM 3349 O O . LYS B 1 25 ? 35.380 -42.209 19.157 1.00 45.79 25 LYS B O 1
ATOM 3355 N N . SER B 1 26 ? 36.072 -42.999 17.162 1.00 46.05 26 SER B N 1
ATOM 3356 C CA . SER B 1 26 ? 37.340 -42.270 17.112 1.00 46.29 26 SER B CA 1
ATOM 3357 C C . SER B 1 26 ? 37.142 -40.788 16.916 1.00 46.96 26 SER B C 1
ATOM 3358 O O . SER B 1 26 ? 37.773 -39.976 17.585 1.00 47.22 26 SER B O 1
ATOM 3361 N N . ILE B 1 27 ? 36.271 -40.438 15.981 1.00 47.23 27 ILE B N 1
ATOM 3362 C CA . ILE B 1 27 ? 35.966 -39.045 15.755 1.00 48.19 27 ILE B CA 1
ATOM 3363 C C . ILE B 1 27 ? 35.297 -38.473 16.999 1.00 47.67 27 ILE B C 1
ATOM 3364 O O . ILE B 1 27 ? 35.585 -37.329 17.376 1.00 49.36 27 ILE B O 1
ATOM 3369 N N . SER B 1 28 ? 34.439 -39.271 17.640 1.00 45.71 28 SER B N 1
ATOM 3370 C CA . SER B 1 28 ? 33.678 -38.828 18.811 1.00 45.34 28 SER B CA 1
ATOM 3371 C C . SER B 1 28 ? 34.592 -38.493 19.975 1.00 45.68 28 SER B C 1
ATOM 3372 O O . SER B 1 28 ? 34.383 -37.484 20.660 1.00 47.37 28 SER B O 1
ATOM 3375 N N . HIS B 1 29 ? 35.612 -39.316 20.191 1.00 44.28 29 HIS B N 1
ATOM 3376 C CA . HIS B 1 29 ? 36.597 -39.019 21.213 1.00 44.28 29 HIS B CA 1
ATOM 3377 C C . HIS B 1 29 ? 37.213 -37.657 20.947 1.00 45.21 29 HIS B C 1
ATOM 3378 O O . HIS B 1 29 ? 37.221 -36.773 21.798 1.00 45.70 29 HIS B O 1
ATOM 3385 N N . ARG B 1 30 ? 37.695 -37.502 19.728 1.00 45.74 30 ARG B N 1
ATOM 3386 C CA . ARG B 1 30 ? 38.530 -36.398 19.365 1.00 47.38 30 ARG B CA 1
ATOM 3387 C C . ARG B 1 30 ? 37.798 -35.081 19.360 1.00 48.43 30 ARG B C 1
ATOM 3388 O O . ARG B 1 30 ? 38.381 -34.082 19.729 1.00 49.86 30 ARG B O 1
ATOM 3396 N N . ALA B 1 31 ? 36.524 -35.071 18.986 1.00 48.25 31 ALA B N 1
ATOM 3397 C CA . ALA B 1 31 ? 35.774 -33.813 18.972 1.00 49.53 31 ALA B CA 1
ATOM 3398 C C . ALA B 1 31 ? 35.579 -33.241 20.363 1.00 49.82 31 ALA B C 1
ATOM 3399 O O . ALA B 1 31 ? 35.383 -32.044 20.505 1.00 51.94 31 ALA B O 1
ATOM 3401 N N . VAL B 1 32 ? 35.622 -34.086 21.387 1.00 48.31 32 VAL B N 1
ATOM 3402 C CA . VAL B 1 32 ? 35.544 -33.603 22.759 1.00 48.44 32 VAL B CA 1
ATOM 3403 C C . VAL B 1 32 ? 36.907 -33.045 23.148 1.00 49.29 32 VAL B C 1
ATOM 3404 O O . VAL B 1 32 ? 37.010 -31.936 23.693 1.00 50.58 32 VAL B O 1
ATOM 3408 N N . MET B 1 33 ? 37.950 -33.812 22.847 1.00 48.66 33 MET B N 1
ATOM 3409 C CA . MET B 1 33 ? 39.305 -33.416 23.183 1.00 49.93 33 MET B CA 1
ATOM 3410 C C . MET B 1 33 ? 39.723 -32.102 22.524 1.00 51.38 33 MET B C 1
ATOM 3411 O O . MET B 1 33 ? 40.347 -31.251 23.167 1.00 52.69 33 MET B O 1
ATOM 3416 N N . PHE B 1 34 ? 39.371 -31.937 21.254 1.00 50.82 34 PHE B N 1
ATOM 3417 C CA . PHE B 1 34 ? 39.803 -30.785 20.504 1.00 52.24 34 PHE B CA 1
ATOM 3418 C C . PHE B 1 34 ? 38.922 -29.607 20.874 1.00 53.63 34 PHE B C 1
ATOM 3419 O O . PHE B 1 34 ? 39.392 -28.462 20.977 1.00 54.51 34 PHE B O 1
ATOM 3427 N N . GLY B 1 35 ? 37.644 -29.900 21.104 1.00 53.44 35 GLY B N 1
ATOM 3428 C CA . GLY B 1 35 ? 36.723 -28.893 21.610 1.00 55.03 35 GLY B CA 1
ATOM 3429 C C . GLY B 1 35 ? 37.291 -28.234 22.854 1.00 56.04 35 GLY B C 1
ATOM 3430 O O . GLY B 1 35 ? 37.355 -27.011 22.935 1.00 57.74 35 GLY B O 1
ATOM 3431 N N . ALA B 1 36 ? 37.717 -29.067 23.807 1.00 55.00 36 ALA B N 1
ATOM 3432 C CA . ALA B 1 36 ? 38.279 -28.616 25.077 1.00 55.71 36 ALA B CA 1
ATOM 3433 C C . ALA B 1 36 ? 39.540 -27.783 24.907 1.00 57.62 36 ALA B C 1
ATOM 3434 O O . ALA B 1 36 ? 39.807 -26.884 25.709 1.00 59.78 36 ALA B O 1
ATOM 3436 N N . LEU B 1 37 ? 40.318 -28.071 23.872 1.00 56.88 37 LEU B N 1
ATOM 3437 C CA . LEU B 1 37 ? 41.569 -27.351 23.679 1.00 57.83 37 LEU B CA 1
ATOM 3438 C C . LEU B 1 37 ? 41.387 -26.017 22.952 1.00 59.04 37 LEU B C 1
ATOM 3439 O O . LEU B 1 37 ? 42.298 -25.198 22.935 1.00 60.49 37 LEU B O 1
ATOM 3444 N N . ALA B 1 38 ? 40.207 -25.806 22.377 1.00 58.70 38 ALA B N 1
ATOM 3445 C CA . ALA B 1 38 ? 39.976 -24.728 21.421 1.00 60.51 38 ALA B CA 1
ATOM 3446 C C . ALA B 1 38 ? 39.377 -23.473 22.043 1.00 63.05 38 ALA B C 1
ATOM 3447 O O . ALA B 1 38 ? 38.694 -23.544 23.072 1.00 62.90 38 ALA B O 1
ATOM 3449 N N . LYS B 1 39 ? 39.633 -22.326 21.408 1.00 65.16 39 LYS B N 1
ATOM 3450 C CA . LYS B 1 39 ? 38.888 -21.109 21.712 1.00 66.97 39 LYS B CA 1
ATOM 3451 C C . LYS B 1 39 ? 37.479 -21.169 21.113 1.00 66.26 39 LYS B C 1
ATOM 3452 O O . LYS B 1 39 ? 37.304 -21.454 19.922 1.00 65.88 39 LYS B O 1
ATOM 3458 N N . GLY B 1 40 ? 36.480 -20.908 21.951 1.00 66.26 40 GLY B N 1
ATOM 3459 C CA . GLY B 1 40 ? 35.102 -20.786 21.497 1.00 66.57 40 GLY B CA 1
ATOM 3460 C C . GLY B 1 40 ? 34.351 -22.074 21.685 1.00 64.62 40 GLY B C 1
ATOM 3461 O O . GLY B 1 40 ? 34.955 -23.140 21.859 1.00 63.40 40 GLY B O 1
ATOM 3462 N N . THR B 1 41 ? 33.029 -21.989 21.644 1.00 64.49 41 THR B N 1
ATOM 3463 C CA . THR B 1 41 ? 32.208 -23.175 21.825 1.00 62.04 41 THR B CA 1
ATOM 3464 C C . THR B 1 41 ? 32.346 -24.119 20.634 1.00 60.16 41 THR B C 1
ATOM 3465 O O . THR B 1 41 ? 32.357 -23.679 19.482 1.00 61.11 41 THR B O 1
ATOM 3469 N N . THR B 1 42 ? 32.499 -25.409 20.945 1.00 57.50 42 THR B N 1
ATOM 3470 C CA . THR B 1 42 ? 32.405 -26.499 19.984 1.00 55.45 42 THR B CA 1
ATOM 3471 C C . THR B 1 42 ? 31.108 -27.239 20.269 1.00 54.32 42 THR B C 1
ATOM 3472 O O . THR B 1 42 ? 30.766 -27.445 21.434 1.00 54.15 42 THR B O 1
ATOM 3476 N N . THR B 1 43 ? 30.378 -27.603 19.214 1.00 53.95 43 THR B N 1
ATOM 3477 C CA . THR B 1 43 ? 29.148 -28.385 19.342 1.00 53.21 43 THR B CA 1
ATOM 3478 C C . THR B 1 43 ? 29.236 -29.666 18.526 1.00 51.96 43 THR B C 1
ATOM 3479 O O . THR B 1 43 ? 29.725 -29.648 17.390 1.00 53.00 43 THR B O 1
ATOM 3483 N N . VAL B 1 44 ? 28.732 -30.761 19.088 1.00 49.66 44 VAL B N 1
ATOM 3484 C CA . VAL B 1 44 ? 28.933 -32.087 18.511 1.00 47.96 44 VAL B CA 1
ATOM 3485 C C . VAL B 1 44 ? 27.607 -32.834 18.298 1.00 47.96 44 VAL B C 1
ATOM 3486 O O . VAL B 1 44 ? 26.878 -33.111 19.256 1.00 47.79 44 VAL B O 1
ATOM 3490 N N . GLU B 1 45 ? 27.284 -33.145 17.044 1.00 48.17 45 GLU B N 1
ATOM 3491 C CA . GLU B 1 45 ? 26.093 -33.940 16.743 1.00 48.08 45 GLU B CA 1
ATOM 3492 C C . GLU B 1 45 ? 26.501 -35.334 16.298 1.00 46.42 45 GLU B C 1
ATOM 3493 O O . GLU B 1 45 ? 27.537 -35.501 15.657 1.00 46.90 45 GLU B O 1
ATOM 3499 N N . GLY B 1 46 ? 25.692 -36.332 16.629 1.00 44.61 46 GLY B N 1
ATOM 3500 C CA . GLY B 1 46 ? 25.968 -37.691 16.221 1.00 43.21 46 GLY B CA 1
ATOM 3501 C C . GLY B 1 46 ? 27.032 -38.327 17.086 1.00 42.57 46 GLY B C 1
ATOM 3502 O O . GLY B 1 46 ? 27.495 -39.423 16.796 1.00 42.05 46 GLY B O 1
ATOM 3503 N N . PHE B 1 47 ? 27.415 -37.634 18.154 1.00 42.62 47 PHE B N 1
ATOM 3504 C CA . PHE B 1 47 ? 28.317 -38.171 19.179 1.00 41.41 47 PHE B CA 1
ATOM 3505 C C . PHE B 1 47 ? 27.904 -39.558 19.680 1.00 39.96 47 PHE B C 1
ATOM 3506 O O . PHE B 1 47 ? 26.740 -39.775 19.996 1.00 39.98 47 PHE B O 1
ATOM 3514 N N . LEU B 1 48 ? 28.875 -40.467 19.773 1.00 39.15 48 LEU B N 1
ATOM 3515 C CA . LEU B 1 48 ? 28.675 -41.834 20.289 1.00 38.19 48 LEU B CA 1
ATOM 3516 C C . LEU B 1 48 ? 28.783 -41.900 21.827 1.00 37.63 48 LEU B C 1
ATOM 3517 O O . LEU B 1 48 ? 29.873 -41.790 22.385 1.00 37.15 48 LEU B O 1
ATOM 3522 N N . PRO B 1 49 ? 27.646 -42.072 22.521 1.00 37.61 49 PRO B N 1
ATOM 3523 C CA . PRO B 1 49 ? 27.654 -41.968 23.985 1.00 38.48 49 PRO B CA 1
ATOM 3524 C C . PRO B 1 49 ? 28.024 -43.220 24.758 1.00 40.34 49 PRO B C 1
ATOM 3525 O O . PRO B 1 49 ? 27.455 -43.468 25.824 1.00 41.48 49 PRO B O 1
ATOM 3529 N N . GLY B 1 50 ? 28.961 -44.007 24.244 1.00 41.02 50 GLY B N 1
ATOM 3530 C CA . GLY B 1 50 ? 29.425 -45.196 24.948 1.00 41.38 50 GLY B CA 1
ATOM 3531 C C . GLY B 1 50 ? 30.313 -44.878 26.140 1.00 42.53 50 GLY B C 1
ATOM 3532 O O . GLY B 1 50 ? 30.736 -43.731 26.336 1.00 43.03 50 GLY B O 1
ATOM 3533 N N . ALA B 1 51 ? 30.615 -45.906 26.931 1.00 43.03 51 ALA B N 1
ATOM 3534 C CA . ALA B 1 51 ? 31.353 -45.732 28.184 1.00 43.31 51 ALA B CA 1
ATOM 3535 C C . ALA B 1 51 ? 32.659 -44.962 27.982 1.00 43.96 51 ALA B C 1
ATOM 3536 O O . ALA B 1 51 ? 33.027 -44.103 28.798 1.00 44.46 51 ALA B O 1
ATOM 3538 N N . ASP B 1 52 ? 33.334 -45.259 26.875 1.00 43.99 52 ASP B N 1
ATOM 3539 C CA . ASP B 1 52 ? 34.625 -44.652 26.582 1.00 44.38 52 ASP B CA 1
ATOM 3540 C C . ASP B 1 52 ? 34.541 -43.159 26.318 1.00 43.13 52 ASP B C 1
ATOM 3541 O O . ASP B 1 52 ? 35.172 -42.388 27.025 1.00 43.84 52 ASP B O 1
ATOM 3546 N N . CYS B 1 53 ? 33.760 -42.747 25.324 1.00 41.49 53 CYS B N 1
ATOM 3547 C CA . CYS B 1 53 ? 33.614 -41.319 25.030 1.00 40.41 53 CYS B CA 1
ATOM 3548 C C . CYS B 1 53 ? 33.172 -40.545 26.259 1.00 40.32 53 CYS B C 1
ATOM 3549 O O . CYS B 1 53 ? 33.641 -39.427 26.484 1.00 41.23 53 CYS B O 1
ATOM 3552 N N . LEU B 1 54 ? 32.298 -41.142 27.073 1.00 39.22 54 LEU B N 1
ATOM 3553 C CA . LEU B 1 54 ? 31.859 -40.487 28.310 1.00 38.74 54 LEU B CA 1
ATOM 3554 C C . LEU B 1 54 ? 33.005 -40.339 29.331 1.00 38.64 54 LEU B C 1
ATOM 3555 O O . LEU B 1 54 ? 33.040 -39.365 30.095 1.00 39.90 54 LEU B O 1
ATOM 3560 N N . SER B 1 55 ? 33.936 -41.298 29.335 1.00 37.03 55 SER B N 1
ATOM 3561 C CA . SER B 1 55 ? 35.157 -41.197 30.148 1.00 35.85 55 SER B CA 1
ATOM 3562 C C . SER B 1 55 ? 35.999 -40.015 29.722 1.00 35.44 55 SER B C 1
ATOM 3563 O O . SER B 1 55 ? 36.604 -39.357 30.562 1.00 35.10 55 SER B O 1
ATOM 3566 N N . THR B 1 56 ? 36.065 -39.793 28.405 1.00 35.33 56 THR B N 1
ATOM 3567 C CA . THR B 1 56 ? 36.752 -38.647 27.837 1.00 36.46 56 THR B CA 1
ATOM 3568 C C . THR B 1 56 ? 36.138 -37.355 28.348 1.00 37.12 56 THR B C 1
ATOM 3569 O O . THR B 1 56 ? 36.853 -36.456 28.746 1.00 38.07 56 THR B O 1
ATOM 3573 N N . ILE B 1 57 ? 34.812 -37.289 28.362 1.00 37.28 57 ILE B N 1
ATOM 3574 C CA . ILE B 1 57 ? 34.104 -36.125 28.878 1.00 39.03 57 ILE B CA 1
ATOM 3575 C C . ILE B 1 57 ? 34.349 -35.955 30.371 1.00 40.31 57 ILE B C 1
ATOM 3576 O O . ILE B 1 57 ? 34.531 -34.837 30.869 1.00 41.85 57 ILE B O 1
ATOM 3581 N N . SER B 1 58 ? 34.349 -37.079 31.076 1.00 39.78 58 SER B N 1
ATOM 3582 C CA . SER B 1 58 ? 34.552 -37.105 32.505 1.00 39.77 58 SER B CA 1
ATOM 3583 C C . SER B 1 58 ? 35.868 -36.419 32.810 1.00 41.08 58 SER B C 1
ATOM 3584 O O . SER B 1 58 ? 35.935 -35.542 33.671 1.00 42.35 58 SER B O 1
ATOM 3587 N N . CYS B 1 59 ? 36.902 -36.796 32.056 1.00 41.09 59 CYS B N 1
ATOM 3588 C CA . CYS B 1 59 ? 38.271 -36.350 32.298 1.00 41.63 59 CYS B CA 1
ATOM 3589 C C . CYS B 1 59 ? 38.464 -34.868 32.101 1.00 42.87 59 CYS B C 1
ATOM 3590 O O . CYS B 1 59 ? 39.073 -34.217 32.942 1.00 44.16 59 CYS B O 1
ATOM 3593 N N . PHE B 1 60 ? 37.943 -34.333 31.000 1.00 42.53 60 PHE B N 1
ATOM 3594 C CA . PHE B 1 60 ? 38.157 -32.928 30.675 1.00 43.41 60 PHE B CA 1
ATOM 3595 C C . PHE B 1 60 ? 37.374 -31.977 31.559 1.00 44.57 60 PHE B C 1
ATOM 3596 O O . PHE B 1 60 ? 37.756 -30.828 31.734 1.00 46.05 60 PHE B O 1
ATOM 3604 N N . GLN B 1 61 ? 36.281 -32.479 32.118 1.00 44.34 61 GLN B N 1
ATOM 3605 C CA . GLN B 1 61 ? 35.546 -31.777 33.148 1.00 45.66 61 GLN B CA 1
ATOM 3606 C C . GLN B 1 61 ? 36.421 -31.647 34.398 1.00 46.87 61 GLN B C 1
ATOM 3607 O O . GLN B 1 61 ? 36.387 -30.634 35.104 1.00 48.71 61 GLN B O 1
ATOM 3613 N N . LYS B 1 62 ? 37.219 -32.672 34.664 1.00 46.16 62 LYS B N 1
ATOM 3614 C CA . LYS B 1 62 ? 38.080 -32.657 35.839 1.00 46.53 62 LYS B CA 1
ATOM 3615 C C . LYS B 1 62 ? 39.247 -31.711 35.633 1.00 47.07 62 LYS B C 1
ATOM 3616 O O . LYS B 1 62 ? 39.819 -31.224 36.591 1.00 47.82 62 LYS B O 1
ATOM 3622 N N . LEU B 1 63 ? 39.583 -31.455 34.373 1.00 47.24 63 LEU B N 1
ATOM 3623 C CA . LEU B 1 63 ? 40.544 -30.410 34.019 1.00 48.94 63 LEU B CA 1
ATOM 3624 C C . LEU B 1 63 ? 39.922 -29.003 34.027 1.00 50.43 63 LEU B C 1
ATOM 3625 O O . LEU B 1 63 ? 40.633 -28.013 33.936 1.00 51.95 63 LEU B O 1
ATOM 3630 N N . GLY B 1 64 ? 38.598 -28.927 34.137 1.00 50.23 64 GLY B N 1
ATOM 3631 C CA . GLY B 1 64 ? 37.912 -27.658 34.317 1.00 51.96 64 GLY B CA 1
ATOM 3632 C C . GLY B 1 64 ? 37.151 -27.124 33.116 1.00 52.57 64 GLY B C 1
ATOM 3633 O O . GLY B 1 64 ? 36.720 -25.963 33.121 1.00 53.67 64 GLY B O 1
ATOM 3634 N N . VAL B 1 65 ? 36.975 -27.961 32.093 1.00 51.68 65 VAL B N 1
ATOM 3635 C CA . VAL B 1 65 ? 36.250 -27.550 30.891 1.00 52.50 65 VAL B CA 1
ATOM 3636 C C . VAL B 1 65 ? 34.762 -27.803 31.086 1.00 53.13 65 VAL B C 1
ATOM 3637 O O . VAL B 1 65 ? 34.349 -28.900 31.480 1.00 52.07 65 VAL B O 1
ATOM 3641 N N . SER B 1 66 ? 33.959 -26.776 30.822 1.00 55.14 66 SER B N 1
ATOM 3642 C CA . SER B 1 66 ? 32.512 -26.887 30.951 1.00 55.32 66 SER B CA 1
ATOM 3643 C C . SER B 1 66 ? 31.974 -27.685 29.770 1.00 54.22 66 SER B C 1
ATOM 3644 O O . SER B 1 66 ? 32.032 -27.224 28.632 1.00 54.84 66 SER B O 1
ATOM 3647 N N . ILE B 1 67 ? 31.487 -28.895 30.045 1.00 52.62 67 ILE B N 1
ATOM 3648 C CA . ILE B 1 67 ? 30.969 -29.780 28.999 1.00 51.34 67 ILE B CA 1
ATOM 3649 C C . ILE B 1 67 ? 29.592 -30.328 29.360 1.00 51.03 67 ILE B C 1
ATOM 3650 O O . ILE B 1 67 ? 29.429 -30.992 30.371 1.00 50.09 67 ILE B O 1
ATOM 3655 N N . GLU B 1 68 ? 28.613 -30.032 28.510 1.00 52.29 68 GLU B N 1
ATOM 3656 C CA . GLU B 1 68 ? 27.222 -30.407 28.713 1.00 52.86 68 GLU B CA 1
ATOM 3657 C C . GLU B 1 68 ? 26.862 -31.417 27.624 1.00 50.93 68 GLU B C 1
ATOM 3658 O O . GLU B 1 68 ? 26.919 -31.101 26.433 1.00 51.38 68 GLU B O 1
ATOM 3664 N N . GLN B 1 69 ? 26.525 -32.639 28.034 1.00 48.61 69 GLN B N 1
ATOM 3665 C CA . GLN B 1 69 ? 26.278 -33.738 27.101 1.00 46.11 69 GLN B CA 1
ATOM 3666 C C . GLN B 1 69 ? 24.919 -34.383 27.362 1.00 45.60 69 GLN B C 1
ATOM 3667 O O . GLN B 1 69 ? 24.575 -34.670 28.499 1.00 45.69 69 GLN B O 1
ATOM 3673 N N . ALA B 1 70 ? 24.155 -34.598 26.295 1.00 45.45 70 ALA B N 1
ATOM 3674 C CA . ALA B 1 70 ? 22.842 -35.229 26.366 1.00 45.41 70 ALA B CA 1
ATOM 3675 C C . ALA B 1 70 ? 22.669 -36.119 25.158 1.00 45.20 70 ALA B C 1
ATOM 3676 O O . ALA B 1 70 ? 22.763 -35.668 24.017 1.00 45.91 70 ALA B O 1
ATOM 3678 N N . GLU B 1 71 ? 22.415 -37.393 25.413 1.00 44.50 71 GLU B N 1
ATOM 3679 C CA . GLU B 1 71 ? 22.321 -38.390 24.354 1.00 43.68 71 GLU B CA 1
ATOM 3680 C C . GLU B 1 71 ? 23.465 -38.326 23.330 1.00 42.44 71 GLU B C 1
ATOM 3681 O O . GLU B 1 71 ? 24.582 -38.751 23.631 1.00 41.69 71 GLU B O 1
ATOM 3687 N N . GLU B 1 72 ? 23.202 -37.790 22.141 1.00 42.33 72 GLU B N 1
ATOM 3688 C CA . GLU B 1 72 ? 24.223 -37.743 21.090 1.00 41.04 72 GLU B CA 1
ATOM 3689 C C . GLU B 1 72 ? 24.745 -36.336 20.792 1.00 40.58 72 GLU B C 1
ATOM 3690 O O . GLU B 1 72 ? 25.507 -36.162 19.849 1.00 40.57 72 GLU B O 1
ATOM 3696 N N . ARG B 1 73 ? 24.351 -35.352 21.594 1.00 40.43 73 ARG B N 1
ATOM 3697 C CA . ARG B 1 73 ? 24.759 -33.952 21.378 1.00 41.18 73 ARG B CA 1
ATOM 3698 C C . ARG B 1 73 ? 25.695 -33.429 22.496 1.00 38.82 73 ARG B C 1
ATOM 3699 O O . ARG B 1 73 ? 25.315 -33.408 23.662 1.00 38.59 73 ARG B O 1
ATOM 3707 N N . VAL B 1 74 ? 26.914 -33.016 22.163 1.00 37.45 74 VAL B N 1
ATOM 3708 C CA . VAL B 1 74 ? 27.755 -32.366 23.180 1.00 38.26 74 VAL B CA 1
ATOM 3709 C C . VAL B 1 74 ? 27.908 -30.824 22.954 1.00 40.50 74 VAL B C 1
ATOM 3710 O O . VAL B 1 74 ? 27.934 -30.346 21.819 1.00 41.15 74 VAL B O 1
ATOM 3714 N N . THR B 1 75 ? 27.963 -30.066 24.046 1.00 41.52 75 THR B N 1
ATOM 3715 C CA . THR B 1 75 ? 28.468 -28.690 24.020 1.00 43.73 75 THR B CA 1
ATOM 3716 C C . THR B 1 75 ? 29.752 -28.623 24.839 1.00 43.81 75 THR B C 1
ATOM 3717 O O . THR B 1 75 ? 29.792 -29.128 25.959 1.00 42.85 75 THR B O 1
ATOM 3721 N N . VAL B 1 76 ? 30.791 -28.012 24.268 1.00 45.10 76 VAL B N 1
ATOM 3722 C CA . VAL B 1 76 ? 32.058 -27.816 24.960 1.00 45.95 76 VAL B CA 1
ATOM 3723 C C . VAL B 1 76 ? 32.401 -26.337 24.982 1.00 49.89 76 VAL B C 1
ATOM 3724 O O . VAL B 1 76 ? 32.772 -25.768 23.953 1.00 51.56 76 VAL B O 1
ATOM 3728 N N . LYS B 1 77 ? 32.284 -25.714 26.148 1.00 51.87 77 LYS B N 1
ATOM 3729 C CA . LYS B 1 77 ? 32.695 -24.321 26.310 1.00 55.42 77 LYS B CA 1
ATOM 3730 C C . LYS B 1 77 ? 34.228 -24.295 26.351 1.00 56.43 77 LYS B C 1
ATOM 3731 O O . LYS B 1 77 ? 34.844 -24.127 27.413 1.00 56.87 77 LYS B O 1
ATOM 3737 N N . GLY B 1 78 ? 34.836 -24.511 25.188 1.00 56.86 78 GLY B N 1
ATOM 3738 C CA . GLY B 1 78 ? 36.277 -24.433 25.046 1.00 58.09 78 GLY B CA 1
ATOM 3739 C C . GLY B 1 78 ? 36.719 -22.999 25.224 1.00 61.83 78 GLY B C 1
ATOM 3740 O O . GLY B 1 78 ? 36.075 -22.067 24.721 1.00 63.20 78 GLY B O 1
ATOM 3741 N N . LYS B 1 79 ? 37.817 -22.829 25.954 1.00 63.61 79 LYS B N 1
ATOM 3742 C CA . LYS B 1 79 ? 38.350 -21.505 26.282 1.00 67.02 79 LYS B CA 1
ATOM 3743 C C . LYS B 1 79 ? 39.879 -21.464 26.118 1.00 68.28 79 LYS B C 1
ATOM 3744 O O . LYS B 1 79 ? 40.548 -20.585 26.685 1.00 70.17 79 LYS B O 1
ATOM 3750 N N . GLY B 1 80 ? 40.412 -22.414 25.342 1.00 67.35 80 GLY B N 1
ATOM 3751 C CA . GLY B 1 80 ? 41.853 -22.543 25.091 1.00 68.56 80 GLY B CA 1
ATOM 3752 C C . GLY B 1 80 ? 42.627 -23.236 26.201 1.00 68.61 80 GLY B C 1
ATOM 3753 O O . GLY B 1 80 ? 42.041 -23.680 27.195 1.00 67.54 80 GLY B O 1
ATOM 3754 N N . TRP B 1 81 ? 43.949 -23.324 26.034 1.00 70.23 81 TRP B N 1
ATOM 3755 C CA . TRP B 1 81 ? 44.834 -23.924 27.046 1.00 70.39 81 TRP B CA 1
ATOM 3756 C C . TRP B 1 81 ? 44.799 -23.171 28.375 1.00 71.31 81 TRP B C 1
ATOM 3757 O O . TRP B 1 81 ? 44.746 -23.787 29.443 1.00 69.90 81 TRP B O 1
ATOM 3768 N N . ASP B 1 82 ? 44.823 -21.839 28.283 1.00 73.87 82 ASP B N 1
ATOM 3769 C CA . ASP B 1 82 ? 44.646 -20.921 29.413 1.00 75.55 82 ASP B CA 1
ATOM 3770 C C . ASP B 1 82 ? 43.496 -21.356 30.322 1.00 73.55 82 ASP B C 1
ATOM 3771 O O . ASP B 1 82 ? 43.479 -21.042 31.508 1.00 73.96 82 ASP B O 1
ATOM 3776 N N . GLY B 1 83 ? 42.549 -22.102 29.751 1.00 71.57 83 GLY B N 1
ATOM 3777 C CA . GLY B 1 83 ? 41.307 -22.474 30.425 1.00 69.53 83 GLY B CA 1
ATOM 3778 C C . GLY B 1 83 ? 41.267 -23.804 31.149 1.00 66.58 83 GLY B C 1
ATOM 3779 O O . GLY B 1 83 ? 40.333 -24.049 31.910 1.00 66.40 83 GLY B O 1
ATOM 3780 N N . LEU B 1 84 ? 42.253 -24.671 30.919 1.00 64.37 84 LEU B N 1
ATOM 3781 C CA . LEU B 1 84 ? 42.345 -25.930 31.671 1.00 61.14 84 LEU B CA 1
ATOM 3782 C C . LEU B 1 84 ? 43.070 -25.701 32.995 1.00 61.22 84 LEU B C 1
ATOM 3783 O O . LEU B 1 84 ? 44.197 -25.217 33.016 1.00 62.35 84 LEU B O 1
ATOM 3788 N N . ARG B 1 85 ? 42.420 -26.054 34.097 1.00 60.29 85 ARG B N 1
ATOM 3789 C CA . ARG B 1 85 ? 43.003 -25.890 35.423 1.00 61.23 85 ARG B CA 1
ATOM 3790 C C . ARG B 1 85 ? 43.557 -27.213 36.006 1.00 59.15 85 ARG B C 1
ATOM 3791 O O . ARG B 1 85 ? 43.114 -28.303 35.632 1.00 57.52 85 ARG B O 1
ATOM 3799 N N . GLU B 1 86 ? 44.535 -27.101 36.906 1.00 59.00 86 GLU B N 1
ATOM 3800 C CA . GLU B 1 86 ? 45.163 -28.252 37.561 1.00 57.13 86 GLU B CA 1
ATOM 3801 C C . GLU B 1 86 ? 44.123 -29.063 38.323 1.00 55.26 86 GLU B C 1
ATOM 3802 O O . GLU B 1 86 ? 43.408 -28.516 39.164 1.00 56.11 86 GLU B O 1
ATOM 3808 N N . PRO B 1 87 ? 44.025 -30.370 38.029 1.00 52.92 87 PRO B N 1
ATOM 3809 C CA . PRO B 1 87 ? 43.009 -31.215 38.650 1.00 51.37 87 PRO B CA 1
ATOM 3810 C C . PRO B 1 87 ? 43.278 -31.438 40.131 1.00 52.15 87 PRO B C 1
ATOM 3811 O O . PRO B 1 87 ? 44.436 -31.586 40.542 1.00 52.96 87 PRO B O 1
ATOM 3815 N N . SER B 1 88 ? 42.207 -31.431 40.919 1.00 51.89 88 SER B N 1
ATOM 3816 C CA . SER B 1 88 ? 42.273 -31.804 42.314 1.00 52.08 88 SER B CA 1
ATOM 3817 C C . SER B 1 88 ? 41.804 -33.243 42.434 1.00 51.11 88 SER B C 1
ATOM 3818 O O . SER B 1 88 ? 42.017 -33.895 43.449 1.00 51.67 88 SER B O 1
ATOM 3821 N N . ASP B 1 89 ? 41.169 -33.733 41.377 1.00 50.27 89 ASP B N 1
ATOM 3822 C CA . ASP B 1 89 ? 40.743 -35.122 41.310 1.00 49.34 89 ASP B CA 1
ATOM 3823 C C . ASP B 1 89 ? 41.656 -35.962 40.434 1.00 47.50 89 ASP B C 1
ATOM 3824 O O . ASP B 1 89 ? 42.427 -35.438 39.634 1.00 47.90 89 ASP B O 1
ATOM 3829 N N . ILE B 1 90 ? 41.567 -37.274 40.609 1.00 45.54 90 ILE B N 1
ATOM 3830 C CA . ILE B 1 90 ? 42.232 -38.209 39.729 1.00 43.76 90 ILE B CA 1
ATOM 3831 C C . ILE B 1 90 ? 41.439 -38.227 38.431 1.00 42.46 90 ILE B C 1
ATOM 3832 O O . ILE B 1 90 ? 40.208 -38.239 38.455 1.00 42.03 90 ILE B O 1
ATOM 3837 N N . LEU B 1 91 ? 42.132 -38.196 37.301 1.00 42.22 91 LEU B N 1
ATOM 3838 C CA . LEU B 1 91 ? 41.456 -38.387 36.025 1.00 41.76 91 LEU B CA 1
ATOM 3839 C C . LEU B 1 91 ? 41.227 -39.912 35.795 1.00 42.36 91 LEU B C 1
ATOM 3840 O O . LEU B 1 91 ? 42.171 -40.700 35.721 1.00 42.95 91 LEU B O 1
ATOM 3845 N N . ASP B 1 92 ? 39.954 -40.305 35.738 1.00 42.24 92 ASP B N 1
ATOM 3846 C CA . ASP B 1 92 ? 39.541 -41.678 35.543 1.00 41.86 92 ASP B CA 1
ATOM 3847 C C . ASP B 1 92 ? 39.128 -41.929 34.101 1.00 41.50 92 ASP B C 1
ATOM 3848 O O . ASP B 1 92 ? 38.261 -41.259 33.558 1.00 40.92 92 ASP B O 1
ATOM 3853 N N . VAL B 1 93 ? 39.729 -42.957 33.523 1.00 42.12 93 VAL B N 1
ATOM 3854 C CA . VAL B 1 93 ? 39.617 -43.287 32.115 1.00 41.89 93 VAL B CA 1
ATOM 3855 C C . VAL B 1 93 ? 38.739 -44.535 31.914 1.00 41.54 93 VAL B C 1
ATOM 3856 O O . VAL B 1 93 ? 38.430 -44.934 30.786 1.00 41.35 93 VAL B O 1
ATOM 3860 N N . GLY B 1 94 ? 38.327 -45.151 33.012 1.00 41.56 94 GLY B N 1
ATOM 3861 C CA . GLY B 1 94 ? 37.629 -46.424 32.924 1.00 41.40 94 GLY B CA 1
ATOM 3862 C C . GLY B 1 94 ? 38.348 -47.412 32.024 1.00 41.20 94 GLY B C 1
ATOM 3863 O O . GLY B 1 94 ? 39.476 -47.816 32.313 1.00 41.76 94 GLY B O 1
ATOM 3864 N N . ASN B 1 95 ? 37.703 -47.764 30.914 1.00 40.56 95 ASN B N 1
ATOM 3865 C CA . ASN B 1 95 ? 38.179 -48.819 30.028 1.00 40.75 95 ASN B CA 1
ATOM 3866 C C . ASN B 1 95 ? 38.795 -48.307 28.728 1.00 41.58 95 ASN B C 1
ATOM 3867 O O . ASN B 1 95 ? 39.045 -49.100 27.809 1.00 42.13 95 ASN B O 1
ATOM 3872 N N . SER B 1 96 ? 39.059 -46.999 28.657 1.00 41.54 96 SER B N 1
ATOM 3873 C CA . SER B 1 96 ? 39.301 -46.331 27.378 1.00 41.22 96 SER B CA 1
ATOM 3874 C C . SER B 1 96 ? 40.757 -46.198 26.946 1.00 42.39 96 SER B C 1
ATOM 3875 O O . SER B 1 96 ? 41.464 -45.271 27.348 1.00 43.49 96 SER B O 1
ATOM 3878 N N . GLY B 1 97 ? 41.188 -47.101 26.079 1.00 42.50 97 GLY B N 1
ATOM 3879 C CA . GLY B 1 97 ? 42.522 -47.037 25.511 1.00 43.24 97 GLY B CA 1
ATOM 3880 C C . GLY B 1 97 ? 42.800 -45.715 24.834 1.00 43.61 97 GLY B C 1
ATOM 3881 O O . GLY B 1 97 ? 43.841 -45.111 25.105 1.00 44.99 97 GLY B O 1
ATOM 3882 N N . THR B 1 98 ? 41.883 -45.260 23.970 1.00 42.67 98 THR B N 1
ATOM 3883 C CA . THR B 1 98 ? 42.042 -43.958 23.294 1.00 43.18 98 THR B CA 1
ATOM 3884 C C . THR B 1 98 ? 42.310 -42.876 24.321 1.00 43.91 98 THR B C 1
ATOM 3885 O O . THR B 1 98 ? 43.377 -42.297 24.321 1.00 45.69 98 THR B O 1
ATOM 3889 N N . THR B 1 99 ? 41.357 -42.644 25.220 1.00 43.24 99 THR B N 1
ATOM 3890 C CA . THR B 1 99 ? 41.434 -41.550 26.188 1.00 43.51 99 THR B CA 1
ATOM 3891 C C . THR B 1 99 ? 42.787 -41.515 26.885 1.00 44.61 99 THR B C 1
ATOM 3892 O O . THR B 1 99 ? 43.406 -40.454 26.990 1.00 45.57 99 THR B O 1
ATOM 3896 N N . THR B 1 100 ? 43.248 -42.680 27.337 1.00 44.23 100 THR B N 1
ATOM 3897 C CA . THR B 1 100 ? 44.485 -42.756 28.088 1.00 44.91 100 THR B CA 1
ATOM 3898 C C . THR B 1 100 ? 45.622 -42.247 27.224 1.00 46.41 100 THR B C 1
ATOM 3899 O O . THR B 1 100 ? 46.291 -41.276 27.584 1.00 47.77 100 THR B O 1
ATOM 3903 N N . ARG B 1 101 ? 45.815 -42.879 26.069 1.00 46.20 101 ARG B N 1
ATOM 3904 C CA . ARG B 1 101 ? 46.952 -42.565 25.228 1.00 47.02 101 ARG B CA 1
ATOM 3905 C C . ARG B 1 101 ? 46.936 -41.101 24.833 1.00 47.48 101 ARG B C 1
ATOM 3906 O O . ARG B 1 101 ? 47.925 -40.395 25.022 1.00 49.14 101 ARG B O 1
ATOM 3914 N N . LEU B 1 102 ? 45.804 -40.629 24.327 1.00 46.34 102 LEU B N 1
ATOM 3915 C CA . LEU B 1 102 ? 45.728 -39.262 23.839 1.00 46.71 102 LEU B CA 1
ATOM 3916 C C . LEU B 1 102 ? 45.889 -38.261 24.968 1.00 47.02 102 LEU B C 1
ATOM 3917 O O . LEU B 1 102 ? 46.652 -37.318 24.848 1.00 48.66 102 LEU B O 1
ATOM 3922 N N . ILE B 1 103 ? 45.197 -38.474 26.076 1.00 45.61 103 ILE B N 1
ATOM 3923 C CA . ILE B 1 103 ? 45.217 -37.482 27.125 1.00 45.91 103 ILE B CA 1
ATOM 3924 C C . ILE B 1 103 ? 46.645 -37.316 27.638 1.00 47.63 103 ILE B C 1
ATOM 3925 O O . ILE B 1 103 ? 47.030 -36.234 28.094 1.00 49.48 103 ILE B O 1
ATOM 3930 N N . LEU B 1 104 ? 47.440 -38.375 27.516 1.00 47.07 104 LEU B N 1
ATOM 3931 C CA . LEU B 1 104 ? 48.832 -38.313 27.925 1.00 48.07 104 LEU B CA 1
ATOM 3932 C C . LEU B 1 104 ? 49.553 -37.234 27.144 1.00 50.06 104 LEU B C 1
ATOM 3933 O O . LEU B 1 104 ? 50.290 -36.436 27.719 1.00 51.97 104 LEU B O 1
ATOM 3938 N N . GLY B 1 105 ? 49.330 -37.210 25.833 1.00 49.79 105 GLY B N 1
ATOM 3939 C CA . GLY B 1 105 ? 49.900 -36.191 24.968 1.00 51.08 105 GLY B CA 1
ATOM 3940 C C . GLY B 1 105 ? 49.467 -34.827 25.448 1.00 52.06 105 GLY B C 1
ATOM 3941 O O . GLY B 1 105 ? 50.306 -33.955 25.685 1.00 53.81 105 GLY B O 1
ATOM 3942 N N . ILE B 1 106 ? 48.161 -34.646 25.629 1.00 51.22 106 ILE B N 1
ATOM 3943 C CA . ILE B 1 106 ? 47.636 -33.337 26.013 1.00 52.65 106 ILE B CA 1
ATOM 3944 C C . ILE B 1 106 ? 48.235 -32.855 27.331 1.00 54.14 106 ILE B C 1
ATOM 3945 O O . ILE B 1 106 ? 48.658 -31.695 27.444 1.00 55.74 106 ILE B O 1
ATOM 3950 N N . LEU B 1 107 ? 48.282 -33.758 28.312 1.00 53.34 107 LEU B N 1
ATOM 3951 C CA . LEU B 1 107 ? 48.726 -33.418 29.662 1.00 53.76 107 LEU B CA 1
ATOM 3952 C C . LEU B 1 107 ? 50.217 -33.073 29.721 1.00 55.41 107 LEU B C 1
ATOM 3953 O O . LEU B 1 107 ? 50.652 -32.314 30.591 1.00 56.79 107 LEU B O 1
ATOM 3958 N N . SER B 1 108 ? 50.989 -33.609 28.778 1.00 55.49 108 SER B N 1
ATOM 3959 C CA . SER B 1 108 ? 52.409 -33.279 28.647 1.00 57.04 108 SER B CA 1
ATOM 3960 C C . SER B 1 108 ? 52.594 -31.821 28.222 1.00 58.84 108 SER B C 1
ATOM 3961 O O . SER B 1 108 ? 53.688 -31.266 28.320 1.00 60.67 108 SER B O 1
ATOM 3964 N N . THR B 1 109 ? 51.510 -31.214 27.745 1.00 58.52 109 THR B N 1
ATOM 3965 C CA . THR B 1 109 ? 51.497 -29.817 27.332 1.00 60.12 109 THR B CA 1
ATOM 3966 C C . THR B 1 109 ? 51.293 -28.890 28.522 1.00 61.01 109 THR B C 1
ATOM 3967 O O . THR B 1 109 ? 51.877 -27.805 28.580 1.00 63.04 109 THR B O 1
ATOM 3971 N N . LEU B 1 110 ? 50.466 -29.338 29.463 1.00 59.43 110 LEU B N 1
ATOM 3972 C CA . LEU B 1 110 ? 49.975 -28.511 30.551 1.00 59.73 110 LEU B CA 1
ATOM 3973 C C . LEU B 1 110 ? 50.954 -28.399 31.718 1.00 60.95 110 LEU B C 1
ATOM 3974 O O . LEU B 1 110 ? 51.386 -29.410 32.267 1.00 60.53 110 LEU B O 1
ATOM 3979 N N . PRO B 1 111 ? 51.290 -27.159 32.114 1.00 62.42 111 PRO B N 1
ATOM 3980 C CA . PRO B 1 111 ? 52.300 -26.913 33.122 1.00 63.39 111 PRO B CA 1
ATOM 3981 C C . PRO B 1 111 ? 51.788 -27.152 34.546 1.00 62.44 111 PRO B C 1
ATOM 3982 O O . PRO B 1 111 ? 51.869 -26.260 35.396 1.00 64.16 111 PRO B O 1
ATOM 3986 N N . PHE B 1 112 ? 51.265 -28.346 34.805 1.00 59.68 112 PHE B N 1
ATOM 3987 C CA . PHE B 1 112 ? 50.880 -28.727 36.162 1.00 58.48 112 PHE B CA 1
ATOM 3988 C C . PHE B 1 112 ? 50.830 -30.243 36.351 1.00 56.80 112 PHE B C 1
ATOM 3989 O O . PHE B 1 112 ? 51.192 -31.005 35.457 1.00 56.05 112 PHE B O 1
ATOM 3997 N N . HIS B 1 113 ? 50.378 -30.672 37.521 1.00 56.20 113 HIS B N 1
ATOM 3998 C CA . HIS B 1 113 ? 50.405 -32.072 37.877 1.00 55.10 113 HIS B CA 1
ATOM 3999 C C . HIS B 1 113 ? 49.044 -32.715 37.670 1.00 53.13 113 HIS B C 1
ATOM 4000 O O . HIS B 1 113 ? 48.016 -32.100 37.949 1.00 52.81 113 HIS B O 1
ATOM 4007 N N . SER B 1 114 ? 49.063 -33.959 37.187 1.00 51.90 114 SER B N 1
ATOM 4008 C CA . SER B 1 114 ? 47.861 -34.728 36.885 1.00 50.40 114 SER B CA 1
ATOM 4009 C C . SER B 1 114 ? 48.091 -36.226 37.052 1.00 49.92 114 SER B C 1
ATOM 4010 O O . SER B 1 114 ? 49.190 -36.729 36.822 1.00 50.15 114 SER B O 1
ATOM 4013 N N . VAL B 1 115 ? 47.043 -36.941 37.445 1.00 49.61 115 VAL B N 1
ATOM 4014 C CA . VAL B 1 115 ? 47.148 -38.386 37.641 1.00 49.70 115 VAL B CA 1
ATOM 4015 C C . VAL B 1 115 ? 46.091 -39.123 36.844 1.00 48.78 115 VAL B C 1
ATOM 4016 O O . VAL B 1 115 ? 44.921 -38.739 36.840 1.00 48.28 115 VAL B O 1
ATOM 4020 N N . ILE B 1 116 ? 46.524 -40.174 36.162 1.00 49.02 116 ILE B N 1
ATOM 4021 C CA . ILE B 1 116 ? 45.634 -41.000 35.362 1.00 48.94 116 ILE B CA 1
ATOM 4022 C C . ILE B 1 116 ? 45.526 -42.385 35.982 1.00 49.31 116 ILE B C 1
ATOM 4023 O O . ILE B 1 116 ? 46.534 -42.984 36.354 1.00 50.75 116 ILE B O 1
ATOM 4028 N N . ILE B 1 117 ? 44.304 -42.881 36.110 1.00 48.04 117 ILE B N 1
ATOM 4029 C CA . ILE B 1 117 ? 44.089 -44.278 36.434 1.00 47.71 117 ILE B CA 1
ATOM 4030 C C . ILE B 1 117 ? 42.843 -44.792 35.717 1.00 47.00 117 ILE B C 1
ATOM 4031 O O . ILE B 1 117 ? 41.982 -44.017 35.308 1.00 46.21 117 ILE B O 1
ATOM 4036 N N . GLY B 1 118 ? 42.756 -46.105 35.558 1.00 47.56 118 GLY B N 1
ATOM 4037 C CA . GLY B 1 118 ? 41.598 -46.698 34.929 1.00 47.23 118 GLY B CA 1
ATOM 4038 C C . GLY B 1 118 ? 41.111 -47.874 35.718 1.00 47.85 118 GLY B C 1
ATOM 4039 O O . GLY B 1 118 ? 41.454 -48.034 36.889 1.00 48.85 118 GLY B O 1
ATOM 4040 N N . ASP B 1 119 ? 40.309 -48.703 35.069 1.00 47.56 119 ASP B N 1
ATOM 4041 C CA . ASP B 1 119 ? 39.920 -49.970 35.644 1.00 48.45 119 ASP B CA 1
ATOM 4042 C C . ASP B 1 119 ? 41.071 -50.985 35.551 1.00 50.25 119 ASP B C 1
ATOM 4043 O O . ASP B 1 119 ? 42.158 -50.658 35.068 1.00 50.50 119 ASP B O 1
ATOM 4048 N N . GLU B 1 120 ? 40.802 -52.209 36.014 1.00 51.83 120 GLU B N 1
ATOM 4049 C CA . GLU B 1 120 ? 41.696 -53.369 35.908 1.00 53.80 120 GLU B CA 1
ATOM 4050 C C . GLU B 1 120 ? 42.252 -53.582 34.500 1.00 53.44 120 GLU B C 1
ATOM 4051 O O . GLU B 1 120 ? 43.424 -53.906 34.343 1.00 54.48 120 GLU B O 1
ATOM 4057 N N . SER B 1 121 ? 41.404 -53.406 33.487 1.00 52.35 121 SER B N 1
ATOM 4058 C CA . SER B 1 121 ? 41.764 -53.694 32.099 1.00 52.19 121 SER B CA 1
ATOM 4059 C C . SER B 1 121 ? 42.815 -52.740 31.557 1.00 52.59 121 SER B C 1
ATOM 4060 O O . SER B 1 121 ? 43.778 -53.175 30.934 1.00 53.72 121 SER B O 1
ATOM 4063 N N . ILE B 1 122 ? 42.634 -51.446 31.793 1.00 52.02 122 ILE B N 1
ATOM 4064 C CA . ILE B 1 122 ? 43.661 -50.470 31.437 1.00 52.62 122 ILE B CA 1
ATOM 4065 C C . ILE B 1 122 ? 44.923 -50.696 32.281 1.00 53.81 122 ILE B C 1
ATOM 4066 O O . ILE B 1 122 ? 46.045 -50.506 31.816 1.00 55.14 122 ILE B O 1
ATOM 4071 N N . GLY B 1 123 ? 44.735 -51.142 33.512 1.00 53.69 123 GLY B N 1
ATOM 4072 C CA . GLY B 1 123 ? 45.849 -51.355 34.413 1.00 55.26 123 GLY B CA 1
ATOM 4073 C C . GLY B 1 123 ? 46.784 -52.460 33.983 1.00 56.73 123 GLY B C 1
ATOM 4074 O O . GLY B 1 123 ? 47.804 -52.700 34.641 1.00 58.27 123 GLY B O 1
ATOM 4075 N N . LYS B 1 124 ? 46.435 -53.134 32.885 1.00 56.33 124 LYS B N 1
ATOM 4076 C CA . LYS B 1 124 ? 47.237 -54.241 32.352 1.00 57.29 124 LYS B CA 1
ATOM 4077 C C . LYS B 1 124 ? 47.855 -53.884 31.013 1.00 57.28 124 LYS B C 1
ATOM 4078 O O . LYS B 1 124 ? 48.831 -54.483 30.591 1.00 58.78 124 LYS B O 1
ATOM 4084 N N . ARG B 1 125 ? 47.279 -52.899 30.346 1.00 56.10 125 ARG B N 1
ATOM 4085 C CA . ARG B 1 125 ? 47.769 -52.462 29.055 1.00 56.43 125 ARG B CA 1
ATOM 4086 C C . ARG B 1 125 ? 48.942 -51.481 29.211 1.00 57.46 125 ARG B C 1
ATOM 4087 O O . ARG B 1 125 ? 48.835 -50.505 29.972 1.00 57.42 125 ARG B O 1
ATOM 4095 N N . PRO B 1 126 ? 50.061 -51.733 28.488 1.00 58.52 126 PRO B N 1
ATOM 4096 C CA . PRO B 1 126 ? 51.298 -50.962 28.636 1.00 59.66 126 PRO B CA 1
ATOM 4097 C C . PRO B 1 126 ? 51.247 -49.609 27.938 1.00 59.31 126 PRO B C 1
ATOM 4098 O O . PRO B 1 126 ? 50.630 -49.484 26.889 1.00 58.54 126 PRO B O 1
ATOM 4102 N N . MET B 1 127 ? 51.909 -48.617 28.522 1.00 60.39 127 MET B N 1
ATOM 4103 C CA . MET B 1 127 ? 51.850 -47.234 28.045 1.00 60.86 127 MET B CA 1
ATOM 4104 C C . MET B 1 127 ? 53.205 -46.707 27.594 1.00 63.23 127 MET B C 1
ATOM 4105 O O . MET B 1 127 ? 53.304 -45.563 27.140 1.00 62.99 127 MET B O 1
ATOM 4110 N N . LYS B 1 128 ? 54.242 -47.539 27.727 1.00 65.90 128 LYS B N 1
ATOM 4111 C CA . LYS B 1 128 ? 55.631 -47.143 27.432 1.00 68.94 128 LYS B CA 1
ATOM 4112 C C . LYS B 1 128 ? 55.810 -46.538 26.045 1.00 70.27 128 LYS B C 1
ATOM 4113 O O . LYS B 1 128 ? 56.592 -45.604 25.868 1.00 71.52 128 LYS B O 1
ATOM 4119 N N . ARG B 1 129 ? 55.060 -47.062 25.077 1.00 70.11 129 ARG B N 1
ATOM 4120 C CA . ARG B 1 129 ? 55.147 -46.623 23.689 1.00 70.91 129 ARG B CA 1
ATOM 4121 C C . ARG B 1 129 ? 54.745 -45.166 23.471 1.00 69.87 129 ARG B C 1
ATOM 4122 O O . ARG B 1 129 ? 55.164 -44.550 22.497 1.00 71.16 129 ARG B O 1
ATOM 4130 N N . VAL B 1 130 ? 53.951 -44.623 24.390 1.00 67.80 130 VAL B N 1
ATOM 4131 C CA . VAL B 1 130 ? 53.551 -43.213 24.357 1.00 66.52 130 VAL B CA 1
ATOM 4132 C C . VAL B 1 130 ? 54.336 -42.406 25.388 1.00 66.88 130 VAL B C 1
ATOM 4133 O O . VAL B 1 130 ? 54.778 -41.298 25.096 1.00 67.97 130 VAL B O 1
ATOM 4137 N N . THR B 1 131 ? 54.523 -42.973 26.578 1.00 65.99 131 THR B N 1
ATOM 4138 C CA . THR B 1 131 ? 55.202 -42.267 27.666 1.00 66.25 131 THR B CA 1
ATOM 4139 C C . THR B 1 131 ? 56.669 -41.993 27.365 1.00 67.91 131 THR B C 1
ATOM 4140 O O . THR B 1 131 ? 57.170 -40.928 27.719 1.00 69.03 131 THR B O 1
ATOM 4144 N N . GLU B 1 132 ? 57.340 -42.947 26.714 1.00 68.25 132 GLU B N 1
ATOM 4145 C CA . GLU B 1 132 ? 58.771 -42.833 26.376 1.00 70.06 132 GLU B CA 1
ATOM 4146 C C . GLU B 1 132 ? 59.068 -41.674 25.413 1.00 69.87 132 GLU B C 1
ATOM 4147 O O . GLU B 1 132 ? 59.965 -40.870 25.680 1.00 71.88 132 GLU B O 1
ATOM 4153 N N . PRO B 1 133 ? 58.316 -41.579 24.300 1.00 67.46 133 PRO B N 1
ATOM 4154 C CA . PRO B 1 133 ? 58.491 -40.473 23.369 1.00 67.58 133 PRO B CA 1
ATOM 4155 C C . PRO B 1 133 ? 58.194 -39.099 23.972 1.00 66.74 133 PRO B C 1
ATOM 4156 O O . PRO B 1 133 ? 58.882 -38.136 23.644 1.00 68.33 133 PRO B O 1
ATOM 4160 N N . LEU B 1 134 ? 57.172 -39.009 24.823 1.00 64.41 134 LEU B N 1
ATOM 4161 C CA . LEU B 1 134 ? 56.803 -37.736 25.462 1.00 63.97 134 LEU B CA 1
ATOM 4162 C C . LEU B 1 134 ? 57.831 -37.329 26.520 1.00 65.51 134 LEU B C 1
ATOM 4163 O O . LEU B 1 134 ? 58.114 -36.139 26.700 1.00 66.85 134 LEU B O 1
ATOM 4168 N N . LYS B 1 135 ? 58.376 -38.317 27.225 1.00 65.18 135 LYS B N 1
ATOM 4169 C CA . LYS B 1 135 ? 59.448 -38.067 28.168 1.00 66.56 135 LYS B CA 1
ATOM 4170 C C . LYS B 1 135 ? 60.641 -37.441 27.447 1.00 68.80 135 LYS B C 1
ATOM 4171 O O . LYS B 1 135 ? 61.220 -36.471 27.944 1.00 70.61 135 LYS B O 1
ATOM 4177 N N . SER B 1 136 ? 60.982 -37.971 26.269 1.00 68.62 136 SER B N 1
ATOM 4178 C CA . SER B 1 136 ? 62.071 -37.420 25.444 1.00 70.27 136 SER B CA 1
ATOM 4179 C C . SER B 1 136 ? 61.735 -36.055 24.846 1.00 69.32 136 SER B C 1
ATOM 4180 O O . SER B 1 136 ? 62.615 -35.358 24.351 1.00 71.07 136 SER B O 1
ATOM 4183 N N . MET B 1 137 ? 60.456 -35.696 24.886 1.00 66.81 137 MET B N 1
ATOM 4184 C CA . MET B 1 137 ? 59.991 -34.399 24.415 1.00 66.79 137 MET B CA 1
ATOM 4185 C C . MET B 1 137 ? 60.068 -33.369 25.525 1.00 66.98 137 MET B C 1
ATOM 4186 O O . MET B 1 137 ? 59.986 -32.166 25.277 1.00 67.60 137 MET B O 1
ATOM 4191 N N . GLY B 1 138 ? 60.200 -33.856 26.754 1.00 66.64 138 GLY B N 1
ATOM 4192 C CA . GLY B 1 138 ? 60.437 -32.992 27.900 1.00 67.79 138 GLY B CA 1
ATOM 4193 C C . GLY B 1 138 ? 59.470 -33.170 29.047 1.00 66.14 138 GLY B C 1
ATOM 4194 O O . GLY B 1 138 ? 59.663 -32.587 30.110 1.00 66.90 138 GLY B O 1
ATOM 4195 N N . ALA B 1 139 ? 58.428 -33.970 28.833 1.00 64.21 139 ALA B N 1
ATOM 4196 C CA . ALA B 1 139 ? 57.404 -34.188 29.855 1.00 62.44 139 ALA B CA 1
ATOM 4197 C C . ALA B 1 139 ? 57.923 -35.080 30.971 1.00 62.56 139 ALA B C 1
ATOM 4198 O O . ALA B 1 139 ? 58.608 -36.076 30.715 1.00 63.25 139 ALA B O 1
ATOM 4200 N N . GLN B 1 140 ? 57.607 -34.701 32.206 1.00 62.00 140 GLN B N 1
ATOM 4201 C CA . GLN B 1 140 ? 57.905 -35.530 33.368 1.00 61.36 140 GLN B CA 1
ATOM 4202 C C . GLN B 1 140 ? 56.778 -36.528 33.576 1.00 58.56 140 GLN B C 1
ATOM 4203 O O . GLN B 1 140 ? 55.664 -36.155 33.937 1.00 57.17 140 GLN B O 1
ATOM 4209 N N . ILE B 1 141 ? 57.064 -37.798 33.326 1.00 57.95 141 ILE B N 1
ATOM 4210 C CA . ILE B 1 141 ? 56.066 -38.848 33.498 1.00 55.60 141 ILE B CA 1
ATOM 4211 C C . ILE B 1 141 ? 56.643 -39.983 34.321 1.00 56.24 141 ILE B C 1
ATOM 4212 O O . ILE B 1 141 ? 57.700 -40.525 33.997 1.00 57.69 141 ILE B O 1
ATOM 4217 N N . ASP B 1 142 ? 55.949 -40.328 35.395 1.00 55.60 142 ASP B N 1
ATOM 4218 C CA . ASP B 1 142 ? 56.306 -41.495 36.193 1.00 56.47 142 ASP B CA 1
ATOM 4219 C C . ASP B 1 142 ? 55.079 -42.397 36.360 1.00 54.56 142 ASP B C 1
ATOM 4220 O O . ASP B 1 142 ? 53.948 -41.958 36.135 1.00 53.62 142 ASP B O 1
ATOM 4225 N N . GLY B 1 143 ? 55.285 -43.650 36.745 1.00 54.18 143 GLY B N 1
ATOM 4226 C CA . GLY B 1 143 ? 54.154 -44.525 37.050 1.00 52.55 143 GLY B CA 1
ATOM 4227 C C . GLY B 1 143 ? 54.563 -45.929 37.423 1.00 53.24 143 GLY B C 1
ATOM 4228 O O . GLY B 1 143 ? 55.752 -46.228 37.498 1.00 55.37 143 GLY B O 1
ATOM 4229 N N . ARG B 1 144 ? 53.574 -46.787 37.666 1.00 51.87 144 ARG B N 1
ATOM 4230 C CA . ARG B 1 144 ? 53.800 -48.204 37.944 1.00 52.64 144 ARG B CA 1
ATOM 4231 C C . ARG B 1 144 ? 54.632 -48.812 36.818 1.00 54.22 144 ARG B C 1
ATOM 4232 O O . ARG B 1 144 ? 54.473 -48.433 35.653 1.00 53.64 144 ARG B O 1
ATOM 4240 N N . ASP B 1 145 ? 55.527 -49.737 37.171 1.00 56.27 145 ASP B N 1
ATOM 4241 C CA . ASP B 1 145 ? 56.405 -50.403 36.202 1.00 57.76 145 ASP B CA 1
ATOM 4242 C C . ASP B 1 145 ? 57.191 -49.384 35.380 1.00 58.24 145 ASP B C 1
ATOM 4243 O O . ASP B 1 145 ? 57.216 -49.427 34.147 1.00 57.56 145 ASP B O 1
ATOM 4248 N N . HIS B 1 146 ? 57.837 -48.470 36.099 1.00 59.70 146 HIS B N 1
ATOM 4249 C CA . HIS B 1 146 ? 58.620 -47.378 35.507 1.00 60.77 146 HIS B CA 1
ATOM 4250 C C . HIS B 1 146 ? 57.849 -46.646 34.389 1.00 59.13 146 HIS B C 1
ATOM 4251 O O . HIS B 1 146 ? 58.304 -46.560 33.250 1.00 59.93 146 HIS B O 1
ATOM 4258 N N . GLY B 1 147 ? 56.660 -46.153 34.729 1.00 56.86 147 GLY B N 1
ATOM 4259 C CA . GLY B 1 147 ? 55.858 -45.334 33.824 1.00 54.92 147 GLY B CA 1
ATOM 4260 C C . GLY B 1 147 ? 55.169 -46.091 32.706 1.00 53.28 147 GLY B C 1
ATOM 4261 O O . GLY B 1 147 ? 54.562 -45.491 31.825 1.00 52.24 147 GLY B O 1
ATOM 4262 N N . ASN B 1 148 ? 55.269 -47.412 32.737 1.00 53.21 148 ASN B N 1
ATOM 4263 C CA . ASN B 1 148 ? 54.613 -48.251 31.751 1.00 51.57 148 ASN B CA 1
ATOM 4264 C C . ASN B 1 148 ? 53.142 -48.514 32.065 1.00 49.60 148 ASN B C 1
ATOM 4265 O O . ASN B 1 148 ? 52.365 -48.787 31.159 1.00 49.03 148 ASN B O 1
ATOM 4270 N N . LEU B 1 149 ? 52.752 -48.447 33.337 1.00 49.00 149 LEU B N 1
ATOM 4271 C CA . LEU B 1 149 ? 51.372 -48.772 33.717 1.00 47.60 149 LEU B CA 1
ATOM 4272 C C . LEU B 1 149 ? 50.730 -47.793 34.693 1.00 47.58 149 LEU B C 1
ATOM 4273 O O . LEU B 1 149 ? 51.412 -47.161 35.502 1.00 49.00 149 LEU B O 1
ATOM 4278 N N . THR B 1 150 ? 49.407 -47.685 34.608 1.00 46.00 150 THR B N 1
ATOM 4279 C CA . THR B 1 150 ? 48.613 -46.858 35.516 1.00 45.31 150 THR B CA 1
ATOM 4280 C C . THR B 1 150 ? 48.795 -47.292 36.989 1.00 45.48 150 THR B C 1
ATOM 4281 O O . THR B 1 150 ? 49.050 -48.462 37.260 1.00 46.54 150 THR B O 1
ATOM 4285 N N . PRO B 1 151 ? 48.697 -46.351 37.947 1.00 44.63 151 PRO B N 1
ATOM 4286 C CA . PRO B 1 151 ? 48.451 -44.929 37.803 1.00 43.96 151 PRO B CA 1
ATOM 4287 C C . PRO B 1 151 ? 49.680 -44.229 37.278 1.00 44.86 151 PRO B C 1
ATOM 4288 O O . PRO B 1 151 ? 50.778 -44.491 37.752 1.00 46.01 151 PRO B O 1
ATOM 4292 N N . LEU B 1 152 ? 49.481 -43.362 36.291 1.00 44.76 152 LEU B N 1
ATOM 4293 C CA . LEU B 1 152 ? 50.551 -42.543 35.737 1.00 46.41 152 LEU B CA 1
ATOM 4294 C C . LEU B 1 152 ? 50.460 -41.126 36.268 1.00 47.22 152 LEU B C 1
ATOM 4295 O O . LEU B 1 152 ? 49.367 -40.584 36.424 1.00 46.86 152 LEU B O 1
ATOM 4300 N N . SER B 1 153 ? 51.614 -40.538 36.551 1.00 48.65 153 SER B N 1
ATOM 4301 C CA . SER B 1 153 ? 51.697 -39.150 36.975 1.00 49.22 153 SER B CA 1
ATOM 4302 C C . SER B 1 153 ? 52.488 -38.329 35.972 1.00 50.66 153 SER B C 1
ATOM 4303 O O . SER B 1 153 ? 53.508 -38.781 35.444 1.00 51.59 153 SER B O 1
ATOM 4306 N N . ILE B 1 154 ? 52.006 -37.115 35.723 1.00 50.93 154 ILE B N 1
ATOM 4307 C CA . ILE B 1 154 ? 52.507 -36.281 34.647 1.00 51.75 154 ILE B CA 1
ATOM 4308 C C . ILE B 1 154 ? 52.605 -34.844 35.110 1.00 53.24 154 ILE B C 1
ATOM 4309 O O . ILE B 1 154 ? 51.660 -34.326 35.711 1.00 53.06 154 ILE B O 1
ATOM 4314 N N . ARG B 1 155 ? 53.753 -34.221 34.844 1.00 54.93 155 ARG B N 1
ATOM 4315 C CA . ARG B 1 155 ? 53.889 -32.761 34.856 1.00 56.61 155 ARG B CA 1
ATOM 4316 C C . ARG B 1 155 ? 54.337 -32.308 33.474 1.00 58.31 155 ARG B C 1
ATOM 4317 O O . ARG B 1 155 ? 55.435 -32.640 33.031 1.00 59.38 155 ARG B O 1
ATOM 4325 N N . GLY B 1 156 ? 53.472 -31.573 32.787 1.00 59.01 156 GLY B N 1
ATOM 4326 C CA . GLY B 1 156 ? 53.784 -31.075 31.465 1.00 61.45 156 GLY B CA 1
ATOM 4327 C C . GLY B 1 156 ? 54.221 -29.631 31.571 1.00 65.60 156 GLY B C 1
ATOM 4328 O O . GLY B 1 156 ? 54.254 -29.063 32.667 1.00 66.78 156 GLY B O 1
ATOM 4329 N N . GLY B 1 157 ? 54.564 -29.032 30.437 1.00 67.81 157 GLY B N 1
ATOM 4330 C CA . GLY B 1 157 ? 54.901 -27.623 30.406 1.00 70.86 157 GLY B CA 1
ATOM 4331 C C . GLY B 1 157 ? 55.670 -27.291 29.153 1.00 73.66 157 GLY B C 1
ATOM 4332 O O . GLY B 1 157 ? 55.155 -27.442 28.035 1.00 73.53 157 GLY B O 1
ATOM 4333 N N . GLN B 1 158 ? 56.909 -26.848 29.345 1.00 76.35 158 GLN B N 1
ATOM 4334 C CA . GLN B 1 158 ? 57.777 -26.464 28.254 1.00 78.96 158 GLN B CA 1
ATOM 4335 C C . GLN B 1 158 ? 58.316 -27.693 27.513 1.00 77.76 158 GLN B C 1
ATOM 4336 O O . GLN B 1 158 ? 59.254 -28.348 27.968 1.00 78.22 158 GLN B O 1
ATOM 4342 N N . LEU B 1 159 ? 57.702 -28.003 26.374 1.00 76.43 159 LEU B N 1
ATOM 4343 C CA . LEU B 1 159 ? 58.111 -29.140 25.549 1.00 75.63 159 LEU B CA 1
ATOM 4344 C C . LEU B 1 159 ? 58.943 -28.699 24.354 1.00 77.93 159 LEU B C 1
ATOM 4345 O O . LEU B 1 159 ? 58.791 -27.584 23.856 1.00 79.29 159 LEU B O 1
ATOM 4350 N N . LYS B 1 160 ? 59.812 -29.591 23.894 1.00 78.70 160 LYS B N 1
ATOM 4351 C CA . LYS B 1 160 ? 60.683 -29.323 22.762 1.00 81.25 160 LYS B CA 1
ATOM 4352 C C . LYS B 1 160 ? 60.415 -30.376 21.702 1.00 80.30 160 LYS B C 1
ATOM 4353 O O . LYS B 1 160 ? 60.523 -31.572 21.973 1.00 79.06 160 LYS B O 1
ATOM 4359 N N . GLY B 1 161 ? 60.056 -29.923 20.503 1.00 81.27 161 GLY B N 1
ATOM 4360 C CA . GLY B 1 161 ? 59.721 -30.813 19.391 1.00 81.22 161 GLY B CA 1
ATOM 4361 C C . GLY B 1 161 ? 60.730 -31.912 19.102 1.00 82.99 161 GLY B C 1
ATOM 4362 O O . GLY B 1 161 ? 61.934 -31.674 19.136 1.00 85.72 161 GLY B O 1
ATOM 4363 N N . ILE B 1 162 ? 60.225 -33.112 18.823 1.00 82.00 162 ILE B N 1
ATOM 4364 C CA . ILE B 1 162 ? 61.041 -34.278 18.481 1.00 83.89 162 ILE B CA 1
ATOM 4365 C C . ILE B 1 162 ? 60.739 -34.759 17.052 1.00 84.98 162 ILE B C 1
ATOM 4366 O O . ILE B 1 162 ? 59.633 -34.571 16.535 1.00 83.27 162 ILE B O 1
ATOM 4371 N N . ASP B 1 163 ? 61.734 -35.372 16.418 1.00 88.17 163 ASP B N 1
ATOM 4372 C CA . ASP B 1 163 ? 61.531 -36.061 15.145 1.00 89.27 163 ASP B CA 1
ATOM 4373 C C . ASP B 1 163 ? 61.416 -37.560 15.433 1.00 88.48 163 ASP B C 1
ATOM 4374 O O . ASP B 1 163 ? 62.417 -38.272 15.487 1.00 90.11 163 ASP B O 1
ATOM 4379 N N . PHE B 1 164 ? 60.191 -38.030 15.638 1.00 86.36 164 PHE B N 1
ATOM 4380 C CA . PHE B 1 164 ? 59.968 -39.399 16.102 1.00 85.46 164 PHE B CA 1
ATOM 4381 C C . PHE B 1 164 ? 59.804 -40.416 14.974 1.00 85.51 164 PHE B C 1
ATOM 4382 O O . PHE B 1 164 ? 59.007 -40.219 14.056 1.00 84.74 164 PHE B O 1
ATOM 4390 N N . HIS B 1 165 ? 60.575 -41.497 15.063 1.00 86.68 165 HIS B N 1
ATOM 4391 C CA . HIS B 1 165 ? 60.433 -42.666 14.194 1.00 86.86 165 HIS B CA 1
ATOM 4392 C C . HIS B 1 165 ? 60.061 -43.885 15.039 1.00 85.35 165 HIS B C 1
ATOM 4393 O O . HIS B 1 165 ? 60.716 -44.167 16.040 1.00 86.34 165 HIS B O 1
ATOM 4400 N N . SER B 1 166 ? 59.019 -44.605 14.645 1.00 83.29 166 SER B N 1
ATOM 4401 C CA . SER B 1 166 ? 58.567 -45.758 15.419 1.00 82.04 166 SER B CA 1
ATOM 4402 C C . SER B 1 166 ? 58.589 -47.055 14.619 1.00 82.63 166 SER B C 1
ATOM 4403 O O . SER B 1 166 ? 58.305 -47.046 13.421 1.00 82.81 166 SER B O 1
ATOM 4406 N N . PRO B 1 167 ? 58.931 -48.179 15.282 1.00 83.17 167 PRO B N 1
ATOM 4407 C CA . PRO B 1 167 ? 58.814 -49.508 14.665 1.00 83.41 167 PRO B CA 1
ATOM 4408 C C . PRO B 1 167 ? 57.391 -50.061 14.742 1.00 80.89 167 PRO B C 1
ATOM 4409 O O . PRO B 1 167 ? 57.041 -50.974 13.992 1.00 80.75 167 PRO B O 1
ATOM 4413 N N . VAL B 1 168 ? 56.596 -49.510 15.660 1.00 79.11 168 VAL B N 1
ATOM 4414 C CA . VAL B 1 168 ? 55.182 -49.862 15.817 1.00 76.69 168 VAL B CA 1
ATOM 4415 C C . VAL B 1 168 ? 54.342 -48.928 14.936 1.00 75.44 168 VAL B C 1
ATOM 4416 O O . VAL B 1 168 ? 54.729 -47.776 14.690 1.00 76.34 168 VAL B O 1
ATOM 4420 N N . ALA B 1 169 ? 53.209 -49.428 14.449 1.00 73.42 169 ALA B N 1
ATOM 4421 C CA . ALA B 1 169 ? 52.233 -48.589 13.751 1.00 71.66 169 ALA B CA 1
ATOM 4422 C C . ALA B 1 169 ? 51.004 -48.387 14.633 1.00 68.44 169 ALA B C 1
ATOM 4423 O O . ALA B 1 169 ? 50.175 -49.287 14.769 1.00 67.28 169 ALA B O 1
ATOM 4425 N N . SER B 1 170 ? 50.902 -47.207 15.240 1.00 67.09 170 SER B N 1
ATOM 4426 C CA . SER B 1 170 ? 49.804 -46.904 16.159 1.00 64.36 170 SER B CA 1
ATOM 4427 C C . SER B 1 170 ? 49.307 -45.465 16.022 1.00 62.63 170 SER B C 1
ATOM 4428 O O . SER B 1 170 ? 50.091 -44.516 16.086 1.00 63.32 170 SER B O 1
ATOM 4431 N N . ALA B 1 171 ? 47.993 -45.324 15.839 1.00 60.35 171 ALA B N 1
ATOM 4432 C CA . ALA B 1 171 ? 47.348 -44.019 15.700 1.00 58.97 171 ALA B CA 1
ATOM 4433 C C . ALA B 1 171 ? 47.215 -43.292 17.037 1.00 57.61 171 ALA B C 1
ATOM 4434 O O . ALA B 1 171 ? 47.319 -42.070 17.085 1.00 57.99 171 ALA B O 1
ATOM 4436 N N . GLN B 1 172 ? 46.988 -44.045 18.115 1.00 55.92 172 GLN B N 1
ATOM 4437 C CA . GLN B 1 172 ? 46.988 -43.470 19.465 1.00 54.85 172 GLN B CA 1
ATOM 4438 C C . GLN B 1 172 ? 48.342 -42.816 19.753 1.00 56.58 172 GLN B C 1
ATOM 4439 O O . GLN B 1 172 ? 48.405 -41.662 20.204 1.00 57.05 172 GLN B O 1
ATOM 4445 N N . MET B 1 173 ? 49.412 -43.569 19.474 1.00 57.22 173 MET B N 1
ATOM 4446 C CA . MET B 1 173 ? 50.785 -43.105 19.618 1.00 58.53 173 MET B CA 1
ATOM 4447 C C . MET B 1 173 ? 51.051 -41.871 18.757 1.00 58.29 173 MET B C 1
ATOM 4448 O O . MET B 1 173 ? 51.593 -40.867 19.236 1.00 59.21 173 MET B O 1
ATOM 4453 N N . LYS B 1 174 ? 50.666 -41.949 17.486 1.00 56.71 174 LYS B N 1
ATOM 4454 C CA . LYS B 1 174 ? 50.853 -40.842 16.580 1.00 56.32 174 LYS B CA 1
ATOM 4455 C C . LYS B 1 174 ? 50.101 -39.629 17.111 1.00 54.86 174 LYS B C 1
ATOM 4456 O O . LYS B 1 174 ? 50.602 -38.504 17.053 1.00 56.27 174 LYS B O 1
ATOM 4462 N N . SER B 1 175 ? 48.915 -39.872 17.656 1.00 52.09 175 SER B N 1
ATOM 4463 C CA . SER B 1 175 ? 48.049 -38.795 18.109 1.00 50.80 175 SER B CA 1
ATOM 4464 C C . SER B 1 175 ? 48.594 -38.125 19.358 1.00 50.63 175 SER B C 1
ATOM 4465 O O . SER B 1 175 ? 48.546 -36.900 19.484 1.00 51.28 175 SER B O 1
ATOM 4468 N N . ALA B 1 176 ? 49.113 -38.937 20.275 1.00 49.71 176 ALA B N 1
ATOM 4469 C CA . ALA B 1 176 ? 49.712 -38.432 21.500 1.00 49.83 176 ALA B CA 1
ATOM 4470 C C . ALA B 1 176 ? 50.819 -37.435 21.168 1.00 52.18 176 ALA B C 1
ATOM 4471 O O . ALA B 1 176 ? 50.792 -36.278 21.605 1.00 52.79 176 ALA B O 1
ATOM 4473 N N . ILE B 1 177 ? 51.778 -37.888 20.368 1.00 53.45 177 ILE B N 1
ATOM 4474 C CA . ILE B 1 177 ? 52.911 -37.072 20.006 1.00 55.66 177 ILE B CA 1
ATOM 4475 C C . ILE B 1 177 ? 52.461 -35.831 19.231 1.00 56.54 177 ILE B C 1
ATOM 4476 O O . ILE B 1 177 ? 52.909 -34.716 19.529 1.00 58.39 177 ILE B O 1
ATOM 4481 N N . LEU B 1 178 ? 51.556 -36.006 18.270 1.00 55.23 178 LEU B N 1
ATOM 4482 C CA . LEU B 1 178 ? 51.047 -34.854 17.523 1.00 55.38 178 LEU B CA 1
ATOM 4483 C C . LEU B 1 178 ? 50.341 -33.861 18.439 1.00 55.06 178 LEU B C 1
ATOM 4484 O O . LEU B 1 178 ? 50.496 -32.652 18.287 1.00 56.68 178 LEU B O 1
ATOM 4489 N N . LEU B 1 179 ? 49.597 -34.370 19.412 1.00 53.28 179 LEU B N 1
ATOM 4490 C CA . LEU B 1 179 ? 48.930 -33.492 20.358 1.00 53.16 179 LEU B CA 1
ATOM 4491 C C . LEU B 1 179 ? 49.895 -32.768 21.277 1.00 55.03 179 LEU B C 1
ATOM 4492 O O . LEU B 1 179 ? 49.625 -31.644 21.679 1.00 56.15 179 LEU B O 1
ATOM 4497 N N . ALA B 1 180 ? 51.009 -33.412 21.619 1.00 55.67 180 ALA B N 1
ATOM 4498 C CA . ALA B 1 180 ? 52.039 -32.779 22.434 1.00 57.21 180 ALA B CA 1
ATOM 4499 C C . ALA B 1 180 ? 52.732 -31.716 21.598 1.00 60.14 180 ALA B C 1
ATOM 4500 O O . ALA B 1 180 ? 53.155 -30.679 22.109 1.00 61.51 180 ALA B O 1
ATOM 4502 N N . GLY B 1 181 ? 52.821 -31.979 20.297 1.00 61.34 181 GLY B N 1
ATOM 4503 C CA . GLY B 1 181 ? 53.442 -31.054 19.360 1.00 64.41 181 GLY B CA 1
ATOM 4504 C C . GLY B 1 181 ? 52.742 -29.712 19.279 1.00 65.78 181 GLY B C 1
ATOM 4505 O O . GLY B 1 181 ? 53.363 -28.698 18.960 1.00 67.96 181 GLY B O 1
ATOM 4506 N N . LEU B 1 182 ? 51.452 -29.713 19.590 1.00 64.92 182 LEU B N 1
ATOM 4507 C CA . LEU B 1 182 ? 50.602 -28.547 19.424 1.00 66.88 182 LEU B CA 1
ATOM 4508 C C . LEU B 1 182 ? 51.127 -27.329 20.187 1.00 70.02 182 LEU B C 1
ATOM 4509 O O . LEU B 1 182 ? 50.972 -26.182 19.747 1.00 71.67 182 LEU B O 1
ATOM 4514 N N . ARG B 1 183 ? 51.762 -27.595 21.322 1.00 70.95 183 ARG B N 1
ATOM 4515 C CA . ARG B 1 183 ? 52.263 -26.545 22.193 1.00 73.36 183 ARG B CA 1
ATOM 4516 C C . ARG B 1 183 ? 53.774 -26.689 22.416 1.00 75.16 183 ARG B C 1
ATOM 4517 O O . ARG B 1 183 ? 54.369 -25.913 23.167 1.00 76.97 183 ARG B O 1
ATOM 4525 N N . ALA B 1 184 ? 54.384 -27.672 21.751 1.00 74.80 184 ALA B N 1
ATOM 4526 C CA . ALA B 1 184 ? 55.839 -27.860 21.775 1.00 76.46 184 ALA B CA 1
ATOM 4527 C C . ALA B 1 184 ? 56.563 -26.792 20.962 1.00 79.73 184 ALA B C 1
ATOM 4528 O O . ALA B 1 184 ? 55.964 -26.122 20.118 1.00 80.22 184 ALA B O 1
ATOM 4530 N N . GLU B 1 185 ? 57.862 -26.654 21.220 1.00 82.18 185 GLU B N 1
ATOM 4531 C CA . GLU B 1 185 ? 58.701 -25.656 20.568 1.00 85.24 185 GLU B CA 1
ATOM 4532 C C . GLU B 1 185 ? 59.252 -26.208 19.262 1.00 85.85 185 GLU B C 1
ATOM 4533 O O . GLU B 1 185 ? 60.034 -27.163 19.265 1.00 85.70 185 GLU B O 1
ATOM 4539 N N . GLY B 1 186 ? 58.839 -25.609 18.147 1.00 86.75 186 GLY B N 1
ATOM 4540 C CA . GLY B 1 186 ? 59.369 -25.967 16.834 1.00 87.88 186 GLY B CA 1
ATOM 4541 C C . GLY B 1 186 ? 58.560 -27.018 16.099 1.00 85.61 186 GLY B C 1
ATOM 4542 O O . GLY B 1 186 ? 57.336 -26.924 16.017 1.00 83.95 186 GLY B O 1
ATOM 4543 N N . LYS B 1 187 ? 59.248 -28.025 15.567 1.00 85.74 187 LYS B N 1
ATOM 4544 C CA . LYS B 1 187 ? 58.611 -29.010 14.702 1.00 84.32 187 LYS B CA 1
ATOM 4545 C C . LYS B 1 187 ? 58.631 -30.420 15.287 1.00 82.17 187 LYS B C 1
ATOM 4546 O O . LYS B 1 187 ? 59.690 -30.947 15.630 1.00 83.28 187 LYS B O 1
ATOM 4552 N N . THR B 1 188 ? 57.447 -31.019 15.388 1.00 79.32 188 THR B N 1
ATOM 4553 C CA . THR B 1 188 ? 57.303 -32.406 15.818 1.00 77.26 188 THR B CA 1
ATOM 4554 C C . THR B 1 188 ? 56.834 -33.242 14.640 1.00 76.32 188 THR B C 1
ATOM 4555 O O . THR B 1 188 ? 55.866 -32.887 13.976 1.00 75.44 188 THR B O 1
ATOM 4559 N N . SER B 1 189 ? 57.526 -34.344 14.378 1.00 76.91 189 SER B N 1
ATOM 4560 C CA . SER B 1 189 ? 57.218 -35.176 13.223 1.00 77.10 189 SER B CA 1
ATOM 4561 C C . SER B 1 189 ? 57.110 -36.642 13.596 1.00 76.71 189 SER B C 1
ATOM 4562 O O . SER B 1 189 ? 58.006 -37.201 14.231 1.00 77.57 189 SER B O 1
ATOM 4565 N N . VAL B 1 190 ? 56.011 -37.265 13.191 1.00 75.67 190 VAL B N 1
ATOM 4566 C CA . VAL B 1 190 ? 55.847 -38.687 13.395 1.00 75.55 190 VAL B CA 1
ATOM 4567 C C . VAL B 1 190 ? 55.978 -39.388 12.063 1.00 77.74 190 VAL B C 1
ATOM 4568 O O . VAL B 1 190 ? 55.272 -39.064 11.111 1.00 77.42 190 VAL B O 1
ATOM 4572 N N . THR B 1 191 ? 56.898 -40.341 12.004 1.00 80.61 191 THR B N 1
ATOM 4573 C CA . THR B 1 191 ? 57.020 -41.233 10.861 1.00 83.17 191 THR B CA 1
ATOM 4574 C C . THR B 1 191 ? 56.723 -42.642 11.336 1.00 83.80 191 THR B C 1
ATOM 4575 O O . THR B 1 191 ? 57.282 -43.098 12.335 1.00 84.02 191 THR B O 1
ATOM 4579 N N . GLU B 1 192 ? 55.836 -43.319 10.618 1.00 84.64 192 GLU B N 1
ATOM 4580 C CA . GLU B 1 192 ? 55.383 -44.657 10.993 1.00 85.55 192 GLU B CA 1
ATOM 4581 C C . GLU B 1 192 ? 55.604 -45.656 9.849 1.00 87.37 192 GLU B C 1
ATOM 4582 O O . GLU B 1 192 ? 55.678 -45.247 8.690 1.00 88.69 192 GLU B O 1
ATOM 4588 N N . PRO B 1 193 ? 55.736 -46.964 10.169 1.00 87.85 193 PRO B N 1
ATOM 4589 C CA . PRO B 1 193 ? 55.961 -47.974 9.122 1.00 89.30 193 PRO B CA 1
ATOM 4590 C C . PRO B 1 193 ? 54.835 -47.991 8.084 1.00 88.73 193 PRO B C 1
ATOM 4591 O O . PRO B 1 193 ? 55.047 -47.554 6.951 1.00 90.17 193 PRO B O 1
ATOM 4595 N N . ALA B 1 194 ? 53.659 -48.483 8.472 1.00 86.81 194 ALA B N 1
ATOM 4596 C CA . ALA B 1 194 ? 52.450 -48.397 7.650 1.00 85.69 194 ALA B CA 1
ATOM 4597 C C . ALA B 1 194 ? 51.803 -47.010 7.783 1.00 84.79 194 ALA B C 1
ATOM 4598 O O . ALA B 1 194 ? 52.245 -46.194 8.594 1.00 85.12 194 ALA B O 1
ATOM 4600 N N . LYS B 1 195 ? 50.787 -46.730 6.966 1.00 83.75 195 LYS B N 1
ATOM 4601 C CA . LYS B 1 195 ? 49.889 -45.607 7.238 1.00 82.36 195 LYS B CA 1
ATOM 4602 C C . LYS B 1 195 ? 48.785 -46.099 8.158 1.00 79.28 195 LYS B C 1
ATOM 4603 O O . LYS B 1 195 ? 48.527 -47.306 8.239 1.00 78.90 195 LYS B O 1
ATOM 4609 N N . THR B 1 196 ? 48.145 -45.175 8.867 1.00 77.17 196 THR B N 1
ATOM 4610 C CA . THR B 1 196 ? 47.144 -45.556 9.867 1.00 73.96 196 THR B CA 1
ATOM 4611 C C . THR B 1 196 ? 46.053 -44.499 10.073 1.00 71.12 196 THR B C 1
ATOM 4612 O O . THR B 1 196 ? 46.178 -43.372 9.580 1.00 72.02 196 THR B O 1
ATOM 4616 N N . ARG B 1 197 ? 44.990 -44.877 10.788 1.00 67.57 197 ARG B N 1
ATOM 4617 C CA . ARG B 1 197 ? 43.892 -43.970 11.136 1.00 65.34 197 ARG B CA 1
ATOM 4618 C C . ARG B 1 197 ? 44.344 -42.507 11.227 1.00 64.59 197 ARG B C 1
ATOM 4619 O O . ARG B 1 197 ? 45.173 -42.153 12.065 1.00 64.92 197 ARG B O 1
ATOM 4627 N N . ASP B 1 198 ? 43.795 -41.656 10.373 1.00 63.51 198 ASP B N 1
ATOM 4628 C CA . ASP B 1 198 ? 44.275 -40.287 10.303 1.00 63.97 198 ASP B CA 1
ATOM 4629 C C . ASP B 1 198 ? 43.287 -39.258 10.839 1.00 62.11 198 ASP B C 1
ATOM 4630 O O . ASP B 1 198 ? 43.305 -38.094 10.427 1.00 63.18 198 ASP B O 1
ATOM 4635 N N . HIS B 1 199 ? 42.446 -39.681 11.777 1.00 59.25 199 HIS B N 1
ATOM 4636 C CA . HIS B 1 199 ? 41.383 -38.820 12.280 1.00 57.69 199 HIS B CA 1
ATOM 4637 C C . HIS B 1 199 ? 41.936 -37.627 13.029 1.00 58.09 199 HIS B C 1
ATOM 4638 O O . HIS B 1 199 ? 41.360 -36.538 12.990 1.00 58.35 199 HIS B O 1
ATOM 4645 N N . THR B 1 200 ? 43.058 -37.848 13.707 1.00 58.13 200 THR B N 1
ATOM 4646 C CA . THR B 1 200 ? 43.712 -36.816 14.485 1.00 58.71 200 THR B CA 1
ATOM 4647 C C . THR B 1 200 ? 44.196 -35.743 13.537 1.00 60.80 200 THR B C 1
ATOM 4648 O O . THR B 1 200 ? 43.964 -34.561 13.775 1.00 61.79 200 THR B O 1
ATOM 4652 N N . GLU B 1 201 ? 44.836 -36.167 12.444 1.00 61.81 201 GLU B N 1
ATOM 4653 C CA . GLU B 1 201 ? 45.298 -35.259 11.385 1.00 63.51 201 GLU B CA 1
ATOM 4654 C C . GLU B 1 201 ? 44.151 -34.413 10.834 1.00 63.09 201 GLU B C 1
ATOM 4655 O O . GLU B 1 201 ? 44.205 -33.174 10.843 1.00 64.50 201 GLU B O 1
ATOM 4661 N N . ARG B 1 202 ? 43.106 -35.089 10.369 1.00 61.04 202 ARG B N 1
ATOM 4662 C CA . ARG B 1 202 ? 42.023 -34.416 9.671 1.00 61.12 202 ARG B CA 1
ATOM 4663 C C . ARG B 1 202 ? 41.270 -33.434 10.551 1.00 61.69 202 ARG B C 1
ATOM 4664 O O . ARG B 1 202 ? 40.797 -32.404 10.066 1.00 63.04 202 ARG B O 1
ATOM 4672 N N . MET B 1 203 ? 41.180 -33.743 11.842 1.00 60.91 203 MET B N 1
ATOM 4673 C CA . MET B 1 203 ? 40.392 -32.933 12.761 1.00 61.24 203 MET B CA 1
ATOM 4674 C C . MET B 1 203 ? 41.150 -31.736 13.308 1.00 62.14 203 MET B C 1
ATOM 4675 O O . MET B 1 203 ? 40.554 -30.687 13.552 1.00 62.59 203 MET B O 1
ATOM 4680 N N . LEU B 1 204 ? 42.460 -31.882 13.487 1.00 62.57 204 LEU B N 1
ATOM 4681 C CA . LEU B 1 204 ? 43.295 -30.738 13.824 1.00 64.48 204 LEU B CA 1
ATOM 4682 C C . LEU B 1 204 ? 43.175 -29.676 12.732 1.00 66.89 204 LEU B C 1
ATOM 4683 O O . LEU B 1 204 ? 43.124 -28.472 13.013 1.00 68.29 204 LEU B O 1
ATOM 4688 N N . GLU B 1 205 ? 43.118 -30.134 11.484 1.00 67.36 205 GLU B N 1
ATOM 4689 C CA . GLU B 1 205 ? 42.960 -29.233 10.358 1.00 69.32 205 GLU B CA 1
ATOM 4690 C C . GLU B 1 205 ? 41.594 -28.576 10.402 1.00 68.33 205 GLU B C 1
ATOM 4691 O O . GLU B 1 205 ? 41.493 -27.362 10.254 1.00 70.00 205 GLU B O 1
ATOM 4697 N N . ALA B 1 206 ? 40.560 -29.381 10.637 1.00 65.76 206 ALA B N 1
ATOM 4698 C CA . ALA B 1 206 ? 39.187 -28.895 10.694 1.00 65.39 206 ALA B CA 1
ATOM 4699 C C . ALA B 1 206 ? 39.032 -27.848 11.784 1.00 66.82 206 ALA B C 1
ATOM 4700 O O . ALA B 1 206 ? 38.225 -26.928 11.664 1.00 67.96 206 ALA B O 1
ATOM 4702 N N . PHE B 1 207 ? 39.824 -27.986 12.842 1.00 67.14 207 PHE B N 1
ATOM 4703 C CA . PHE B 1 207 ? 39.832 -27.021 13.933 1.00 68.44 207 PHE B CA 1
ATOM 4704 C C . PHE B 1 207 ? 40.791 -25.875 13.653 1.00 72.26 207 PHE B C 1
ATOM 4705 O O . PHE B 1 207 ? 40.928 -24.969 14.476 1.00 74.00 207 PHE B O 1
ATOM 4713 N N . GLY B 1 208 ? 41.457 -25.917 12.500 1.00 73.81 208 GLY B N 1
ATOM 4714 C CA . GLY B 1 208 ? 42.252 -24.784 12.032 1.00 76.96 208 GLY B CA 1
ATOM 4715 C C . GLY B 1 208 ? 43.759 -24.868 12.199 1.00 78.33 208 GLY B C 1
ATOM 4716 O O . GLY B 1 208 ? 44.447 -23.860 12.051 1.00 80.55 208 GLY B O 1
ATOM 4717 N N . VAL B 1 209 ? 44.280 -26.060 12.485 1.00 77.31 209 VAL B N 1
ATOM 4718 C CA . VAL B 1 209 ? 45.722 -26.235 12.675 1.00 78.81 209 VAL B CA 1
ATOM 4719 C C . VAL B 1 209 ? 46.385 -26.721 11.394 1.00 80.32 209 VAL B C 1
ATOM 4720 O O . VAL B 1 209 ? 45.913 -27.675 10.775 1.00 79.19 209 VAL B O 1
ATOM 4724 N N . ASN B 1 210 ? 47.471 -26.059 11.002 1.00 83.16 210 ASN B N 1
ATOM 4725 C CA . ASN B 1 210 ? 48.257 -26.466 9.839 1.00 84.77 210 ASN B CA 1
ATOM 4726 C C . ASN B 1 210 ? 49.069 -27.717 10.116 1.00 84.23 210 ASN B C 1
ATOM 4727 O O . ASN B 1 210 ? 50.018 -27.694 10.907 1.00 84.54 210 ASN B O 1
ATOM 4732 N N . ILE B 1 211 ? 48.688 -28.807 9.464 1.00 83.87 211 ILE B N 1
ATOM 4733 C CA . ILE B 1 211 ? 49.413 -30.063 9.570 1.00 84.17 211 ILE B CA 1
ATOM 4734 C C . ILE B 1 211 ? 49.986 -30.454 8.220 1.00 86.98 211 ILE B C 1
ATOM 4735 O O . ILE B 1 211 ? 49.249 -30.610 7.236 1.00 87.14 211 ILE B O 1
ATOM 4740 N N . GLU B 1 212 ? 51.310 -30.591 8.190 1.00 89.54 212 GLU B N 1
ATOM 4741 C CA . GLU B 1 212 ? 52.034 -31.007 6.996 1.00 92.10 212 GLU B CA 1
ATOM 4742 C C . GLU B 1 212 ? 52.192 -32.520 6.943 1.00 91.53 212 GLU B C 1
ATOM 4743 O O . GLU B 1 212 ? 52.395 -33.183 7.966 1.00 90.21 212 GLU B O 1
ATOM 4749 N N . LYS B 1 213 ? 52.087 -33.054 5.731 1.00 92.76 213 LYS B N 1
ATOM 4750 C CA . LYS B 1 213 ? 52.125 -34.489 5.512 1.00 92.13 213 LYS B CA 1
ATOM 4751 C C . LYS B 1 213 ? 52.801 -34.853 4.194 1.00 94.46 213 LYS B C 1
ATOM 4752 O O . LYS B 1 213 ? 52.342 -34.469 3.110 1.00 95.45 213 LYS B O 1
ATOM 4758 N N . ASP B 1 214 ? 53.923 -35.561 4.303 1.00 95.55 214 ASP B N 1
ATOM 4759 C CA . ASP B 1 214 ? 54.382 -36.428 3.226 1.00 96.70 214 ASP B CA 1
ATOM 4760 C C . ASP B 1 214 ? 53.650 -37.760 3.429 1.00 94.21 214 ASP B C 1
ATOM 4761 O O . ASP B 1 214 ? 52.647 -37.820 4.154 1.00 92.24 214 ASP B O 1
ATOM 4766 N N . GLY B 1 215 ? 54.120 -38.827 2.796 1.00 94.32 215 GLY B N 1
ATOM 4767 C CA . GLY B 1 215 ? 53.557 -40.147 3.081 1.00 91.75 215 GLY B CA 1
ATOM 4768 C C . GLY B 1 215 ? 54.163 -40.658 4.373 1.00 90.55 215 GLY B C 1
ATOM 4769 O O . GLY B 1 215 ? 55.361 -40.464 4.609 1.00 92.81 215 GLY B O 1
ATOM 4770 N N . LEU B 1 216 ? 53.344 -41.281 5.223 1.00 87.00 216 LEU B N 1
ATOM 4771 C CA . LEU B 1 216 ? 53.821 -41.912 6.476 1.00 85.12 216 LEU B CA 1
ATOM 4772 C C . LEU B 1 216 ? 54.441 -40.942 7.498 1.00 84.30 216 LEU B C 1
ATOM 4773 O O . LEU B 1 216 ? 54.569 -41.272 8.683 1.00 83.53 216 LEU B O 1
ATOM 4778 N N . THR B 1 217 ? 54.822 -39.757 7.025 1.00 84.37 217 THR B N 1
ATOM 4779 C CA . THR B 1 217 ? 55.393 -38.708 7.857 1.00 83.97 217 THR B CA 1
ATOM 4780 C C . THR B 1 217 ? 54.398 -37.565 8.024 1.00 82.04 217 THR B C 1
ATOM 4781 O O . THR B 1 217 ? 53.893 -37.018 7.042 1.00 82.61 217 THR B O 1
ATOM 4785 N N . VAL B 1 218 ? 54.108 -37.230 9.277 1.00 79.74 218 VAL B N 1
ATOM 4786 C CA . VAL B 1 218 ? 53.264 -36.094 9.602 1.00 78.22 218 VAL B CA 1
ATOM 4787 C C . VAL B 1 218 ? 54.032 -35.176 10.544 1.00 78.86 218 VAL B C 1
ATOM 4788 O O . VAL B 1 218 ? 54.662 -35.640 11.490 1.00 78.75 218 VAL B O 1
ATOM 4792 N N . SER B 1 219 ? 53.987 -33.876 10.285 1.00 79.83 219 SER B N 1
ATOM 4793 C CA . SER B 1 219 ? 54.694 -32.914 11.131 1.00 81.28 219 SER B CA 1
ATOM 4794 C C . SER B 1 219 ? 53.770 -31.797 11.623 1.00 80.77 219 SER B C 1
ATOM 4795 O O . SER B 1 219 ? 52.722 -31.549 11.027 1.00 80.42 219 SER B O 1
ATOM 4798 N N . ILE B 1 220 ? 54.155 -31.131 12.711 1.00 80.74 220 ILE B N 1
ATOM 4799 C CA . ILE B 1 220 ? 53.309 -30.093 13.305 1.00 79.96 220 ILE B CA 1
ATOM 4800 C C . ILE B 1 220 ? 54.105 -29.038 14.064 1.00 81.23 220 ILE B C 1
ATOM 4801 O O . ILE B 1 220 ? 55.064 -29.348 14.766 1.00 81.78 220 ILE B O 1
ATOM 4806 N N . GLU B 1 221 ? 53.685 -27.789 13.915 1.00 82.04 221 GLU B N 1
ATOM 4807 C CA . GLU B 1 221 ? 54.350 -26.657 14.548 1.00 83.87 221 GLU B CA 1
ATOM 4808 C C . GLU B 1 221 ? 53.517 -26.134 15.714 1.00 82.52 221 GLU B C 1
ATOM 4809 O O . GLU B 1 221 ? 52.302 -25.958 15.580 1.00 81.79 221 GLU B O 1
ATOM 4815 N N . GLY B 1 222 ? 54.158 -25.896 16.857 1.00 82.32 222 GLY B N 1
ATOM 4816 C CA . GLY B 1 222 ? 53.520 -25.133 17.932 1.00 81.77 222 GLY B CA 1
ATOM 4817 C C . GLY B 1 222 ? 53.573 -23.669 17.529 1.00 84.25 222 GLY B C 1
ATOM 4818 O O . GLY B 1 222 ? 54.315 -23.328 16.614 1.00 86.92 222 GLY B O 1
ATOM 4819 N N . GLY B 1 223 ? 52.791 -22.785 18.143 1.00 83.86 223 GLY B N 1
ATOM 4820 C CA . GLY B 1 223 ? 51.717 -23.098 19.059 1.00 81.33 223 GLY B CA 1
ATOM 4821 C C . GLY B 1 223 ? 50.498 -22.453 18.437 1.00 81.17 223 GLY B C 1
ATOM 4822 O O . GLY B 1 223 ? 50.180 -21.297 18.714 1.00 81.95 223 GLY B O 1
ATOM 4823 N N . GLN B 1 224 ? 49.835 -23.212 17.569 1.00 80.08 224 GLN B N 1
ATOM 4824 C CA . GLN B 1 224 ? 48.696 -22.723 16.805 1.00 80.11 224 GLN B CA 1
ATOM 4825 C C . GLN B 1 224 ? 47.442 -22.782 17.650 1.00 78.61 224 GLN B C 1
ATOM 4826 O O . GLN B 1 224 ? 47.328 -23.649 18.515 1.00 77.26 224 GLN B O 1
ATOM 4832 N N . MET B 1 225 ? 46.515 -21.857 17.413 1.00 79.26 225 MET B N 1
ATOM 4833 C CA . MET B 1 225 ? 45.214 -21.877 18.087 1.00 77.93 225 MET B CA 1
ATOM 4834 C C . MET B 1 225 ? 44.322 -22.988 17.515 1.00 74.53 225 MET B C 1
ATOM 4835 O O . MET B 1 225 ? 44.559 -23.471 16.403 1.00 74.70 225 MET B O 1
ATOM 4840 N N . LEU B 1 226 ? 43.317 -23.410 18.282 1.00 71.27 226 LEU B N 1
ATOM 4841 C CA . LEU B 1 226 ? 42.203 -24.154 17.703 1.00 68.38 226 LEU B CA 1
ATOM 4842 C C . LEU B 1 226 ? 40.936 -23.332 17.909 1.00 68.21 226 LEU B C 1
ATOM 4843 O O . LEU B 1 226 ? 40.789 -22.670 18.937 1.00 68.73 226 LEU B O 1
ATOM 4848 N N . THR B 1 227 ? 40.035 -23.380 16.927 1.00 67.59 227 THR B N 1
ATOM 4849 C CA . THR B 1 227 ? 38.756 -22.673 16.973 1.00 67.94 227 THR B CA 1
ATOM 4850 C C . THR B 1 227 ? 37.605 -23.654 17.152 1.00 65.56 227 THR B C 1
ATOM 4851 O O . THR B 1 227 ? 37.604 -24.729 16.552 1.00 64.25 227 THR B O 1
ATOM 4855 N N . GLY B 1 228 ? 36.631 -23.273 17.977 1.00 65.16 228 GLY B N 1
ATOM 4856 C CA . GLY B 1 228 ? 35.424 -24.068 18.190 1.00 62.80 228 GLY B CA 1
ATOM 4857 C C . GLY B 1 228 ? 34.733 -24.395 16.878 1.00 62.34 228 GLY B C 1
ATOM 4858 O O . GLY B 1 228 ? 34.427 -23.502 16.093 1.00 64.51 228 GLY B O 1
ATOM 4859 N N . GLN B 1 229 ? 34.514 -25.681 16.628 1.00 59.46 229 GLN B N 1
ATOM 4860 C CA . GLN B 1 229 ? 33.859 -26.118 15.407 1.00 58.14 229 GLN B CA 1
ATOM 4861 C C . GLN B 1 229 ? 32.469 -26.625 15.719 1.00 56.12 229 GLN B C 1
ATOM 4862 O O . GLN B 1 229 ? 32.184 -26.969 16.863 1.00 55.12 229 GLN B O 1
ATOM 4868 N N . HIS B 1 230 ? 31.593 -26.633 14.716 1.00 55.65 230 HIS B N 1
ATOM 4869 C CA . HIS B 1 230 ? 30.390 -27.445 14.799 1.00 53.87 230 HIS B CA 1
ATOM 4870 C C . HIS B 1 230 ? 30.679 -28.804 14.101 1.00 49.60 230 HIS B C 1
ATOM 4871 O O . HIS B 1 230 ? 30.944 -28.852 12.905 1.00 49.79 230 HIS B O 1
ATOM 4878 N N . VAL B 1 231 ? 30.652 -29.896 14.856 1.00 45.72 231 VAL B N 1
ATOM 4879 C CA . VAL B 1 231 ? 31.107 -31.191 14.323 1.00 43.05 231 VAL B CA 1
ATOM 4880 C C . VAL B 1 231 ? 29.968 -32.166 14.096 1.00 40.32 231 VAL B C 1
ATOM 4881 O O . VAL B 1 231 ? 29.301 -32.570 15.046 1.00 39.87 231 VAL B O 1
ATOM 4885 N N . VAL B 1 232 ? 29.719 -32.555 12.854 1.00 38.89 232 VAL B N 1
ATOM 4886 C CA . VAL B 1 232 ? 28.805 -33.697 12.681 1.00 37.58 232 VAL B CA 1
ATOM 4887 C C . VAL B 1 232 ? 29.529 -35.059 12.607 1.00 34.01 232 VAL B C 1
ATOM 4888 O O . VAL B 1 232 ? 30.182 -35.368 11.613 1.00 33.56 232 VAL B O 1
ATOM 4892 N N . VAL B 1 233 ? 29.431 -35.852 13.662 1.00 32.15 233 VAL B N 1
ATOM 4893 C CA . VAL B 1 233 ? 30.123 -37.171 13.682 1.00 31.18 233 VAL B CA 1
ATOM 4894 C C . VAL B 1 233 ? 29.578 -38.112 12.625 1.00 30.26 233 VAL B C 1
ATOM 4895 O O . VAL B 1 233 ? 28.389 -38.363 12.588 1.00 30.71 233 VAL B O 1
ATOM 4899 N N . PRO B 1 234 ? 30.440 -38.598 11.735 1.00 30.44 234 PRO B N 1
ATOM 4900 C CA . PRO B 1 234 ? 30.006 -39.588 10.726 1.00 31.44 234 PRO B CA 1
ATOM 4901 C C . PRO B 1 234 ? 29.728 -40.960 11.349 1.00 29.73 234 PRO B C 1
ATOM 4902 O O . PRO B 1 234 ? 30.263 -41.271 12.391 1.00 27.95 234 PRO B O 1
ATOM 4906 N N . GLY B 1 235 ? 28.891 -41.765 10.726 1.00 31.57 235 GLY B N 1
ATOM 4907 C CA . GLY B 1 235 ? 28.689 -43.185 11.179 1.00 32.67 235 GLY B CA 1
ATOM 4908 C C . GLY B 1 235 ? 29.933 -44.075 11.168 1.00 33.36 235 GLY B C 1
ATOM 4909 O O . GLY B 1 235 ? 30.811 -43.929 10.314 1.00 34.61 235 GLY B O 1
ATOM 4910 N N . ASP B 1 236 ? 30.052 -44.977 12.127 1.00 33.69 236 ASP B N 1
ATOM 4911 C CA . ASP B 1 236 ? 31.166 -45.946 12.087 1.00 35.34 236 ASP B CA 1
ATOM 4912 C C . ASP B 1 236 ? 31.016 -46.946 10.930 1.00 35.82 236 ASP B C 1
ATOM 4913 O O . ASP B 1 236 ? 30.045 -47.698 10.920 1.00 35.13 236 ASP B O 1
ATOM 4918 N N . ILE B 1 237 ? 31.953 -46.966 9.971 1.00 37.41 237 ILE B N 1
ATOM 4919 C CA . ILE B 1 237 ? 31.935 -48.021 8.936 1.00 39.38 237 ILE B CA 1
ATOM 4920 C C . ILE B 1 237 ? 32.071 -49.382 9.594 1.00 39.90 237 ILE B C 1
ATOM 4921 O O . ILE B 1 237 ? 31.580 -50.386 9.077 1.00 40.00 237 ILE B O 1
ATOM 4926 N N . SER B 1 238 ? 32.732 -49.389 10.744 1.00 39.94 238 SER B N 1
ATOM 4927 C CA . SER B 1 238 ? 32.878 -50.581 11.531 1.00 40.14 238 SER B CA 1
ATOM 4928 C C . SER B 1 238 ? 31.536 -51.272 11.764 1.00 40.49 238 SER B C 1
ATOM 4929 O O . SER B 1 238 ? 31.448 -52.519 11.673 1.00 41.09 238 SER B O 1
ATOM 4932 N N . SER B 1 239 ? 30.505 -50.475 12.042 1.00 39.85 239 SER B N 1
ATOM 4933 C CA . SER B 1 239 ? 29.169 -51.009 12.316 1.00 40.33 239 SER B CA 1
ATOM 4934 C C . SER B 1 239 ? 28.394 -51.196 11.009 1.00 41.60 239 SER B C 1
ATOM 4935 O O . SER B 1 239 ? 27.740 -52.241 10.765 1.00 41.97 239 SER B O 1
ATOM 4938 N N . ALA B 1 240 ? 28.505 -50.175 10.164 1.00 41.72 240 ALA B N 1
ATOM 4939 C CA . ALA B 1 240 ? 27.868 -50.150 8.870 1.00 41.81 240 ALA B CA 1
ATOM 4940 C C . ALA B 1 240 ? 28.199 -51.412 8.096 1.00 41.82 240 ALA B C 1
ATOM 4941 O O . ALA B 1 240 ? 27.405 -51.862 7.287 1.00 42.47 240 ALA B O 1
ATOM 4943 N N . ALA B 1 241 ? 29.370 -51.979 8.373 1.00 41.70 241 ALA B N 1
ATOM 4944 C CA . ALA B 1 241 ? 29.894 -53.140 7.658 1.00 42.33 241 ALA B CA 1
ATOM 4945 C C . ALA B 1 241 ? 29.030 -54.367 7.862 1.00 42.57 241 ALA B C 1
ATOM 4946 O O . ALA B 1 241 ? 28.838 -55.164 6.937 1.00 43.16 241 ALA B O 1
ATOM 4948 N N . PHE B 1 242 ? 28.503 -54.518 9.072 1.00 42.06 242 PHE B N 1
ATOM 4949 C CA . PHE B 1 242 ? 27.676 -55.684 9.377 1.00 42.01 242 PHE B CA 1
ATOM 4950 C C . PHE B 1 242 ? 26.409 -55.659 8.537 1.00 42.09 242 PHE B C 1
ATOM 4951 O O . PHE B 1 242 ? 25.937 -56.718 8.069 1.00 42.59 242 PHE B O 1
ATOM 4959 N N . PHE B 1 243 ? 25.896 -54.446 8.317 1.00 41.24 243 PHE B N 1
ATOM 4960 C CA . PHE B 1 243 ? 24.706 -54.254 7.511 1.00 41.52 243 PHE B CA 1
ATOM 4961 C C . PHE B 1 243 ? 24.979 -54.266 6.018 1.00 41.38 243 PHE B C 1
ATOM 4962 O O . PHE B 1 243 ? 24.136 -54.707 5.248 1.00 42.33 243 PHE B O 1
ATOM 4970 N N . LEU B 1 244 ? 26.159 -53.821 5.607 1.00 40.47 244 LEU B N 1
ATOM 4971 C CA . LEU B 1 244 ? 26.516 -53.884 4.198 1.00 40.79 244 LEU B CA 1
ATOM 4972 C C . LEU B 1 244 ? 26.714 -55.336 3.789 1.00 41.88 244 LEU B C 1
ATOM 4973 O O . LEU B 1 244 ? 26.187 -55.777 2.777 1.00 42.64 244 LEU B O 1
ATOM 4978 N N . VAL B 1 245 ? 27.453 -56.088 4.590 1.00 42.39 245 VAL B N 1
ATOM 4979 C CA . VAL B 1 245 ? 27.633 -57.503 4.324 1.00 44.32 245 VAL B CA 1
ATOM 4980 C C . VAL B 1 245 ? 26.297 -58.254 4.408 1.00 45.70 245 VAL B C 1
ATOM 4981 O O . VAL B 1 245 ? 26.086 -59.257 3.717 1.00 46.08 245 VAL B O 1
ATOM 4985 N N . ALA B 1 246 ? 25.400 -57.759 5.256 1.00 46.44 246 ALA B N 1
ATOM 4986 C CA . ALA B 1 246 ? 24.098 -58.390 5.430 1.00 47.89 246 ALA B CA 1
ATOM 4987 C C . ALA B 1 246 ? 23.265 -58.208 4.174 1.00 48.86 246 ALA B C 1
ATOM 4988 O O . ALA B 1 246 ? 22.668 -59.161 3.677 1.00 49.72 246 ALA B O 1
ATOM 4990 N N . GLY B 1 247 ? 23.235 -56.971 3.675 1.00 48.74 247 GLY B N 1
ATOM 4991 C CA . GLY B 1 247 ? 22.520 -56.622 2.450 1.00 49.18 247 GLY B CA 1
ATOM 4992 C C . GLY B 1 247 ? 23.053 -57.371 1.247 1.00 49.89 247 GLY B C 1
ATOM 4993 O O . GLY B 1 247 ? 22.279 -57.897 0.451 1.00 51.40 247 GLY B O 1
ATOM 4994 N N . ALA B 1 248 ? 24.376 -57.427 1.124 1.00 48.94 248 ALA B N 1
ATOM 4995 C CA . ALA B 1 248 ? 25.041 -58.122 0.022 1.00 48.95 248 ALA B CA 1
ATOM 4996 C C . ALA B 1 248 ? 24.631 -59.589 -0.132 1.00 49.10 248 ALA B C 1
ATOM 4997 O O . ALA B 1 248 ? 24.535 -60.094 -1.249 1.00 50.31 248 ALA B O 1
ATOM 4999 N N . MET B 1 249 ? 24.383 -60.258 0.988 1.00 47.99 249 MET B N 1
ATOM 5000 C CA . MET B 1 249 ? 24.230 -61.703 1.008 1.00 48.29 249 MET B CA 1
ATOM 5001 C C . MET B 1 249 ? 22.798 -62.186 1.080 1.00 48.10 249 MET B C 1
ATOM 5002 O O . MET B 1 249 ? 22.468 -63.218 0.496 1.00 49.62 249 MET B O 1
ATOM 5007 N N . VAL B 1 250 ? 21.968 -61.482 1.848 1.00 46.42 250 VAL B N 1
ATOM 5008 C CA . VAL B 1 250 ? 20.618 -61.943 2.137 1.00 46.54 250 VAL B CA 1
ATOM 5009 C C . VAL B 1 250 ? 19.746 -61.614 0.940 1.00 47.85 250 VAL B C 1
ATOM 5010 O O . VAL B 1 250 ? 19.777 -60.494 0.447 1.00 47.86 250 VAL B O 1
ATOM 5014 N N . PRO B 1 251 ? 19.006 -62.607 0.424 1.00 49.35 251 PRO B N 1
ATOM 5015 C CA . PRO B 1 251 ? 18.121 -62.311 -0.696 1.00 50.48 251 PRO B CA 1
ATOM 5016 C C . PRO B 1 251 ? 17.004 -61.370 -0.269 1.00 50.90 251 PRO B C 1
ATOM 5017 O O . PRO B 1 251 ? 16.627 -61.365 0.899 1.00 50.75 251 PRO B O 1
ATOM 5021 N N . HIS B 1 252 ? 16.495 -60.581 -1.210 1.00 52.11 252 HIS B N 1
ATOM 5022 C CA . HIS B 1 252 ? 15.429 -59.594 -0.954 1.00 53.36 252 HIS B CA 1
ATOM 5023 C C . HIS B 1 252 ? 15.873 -58.425 -0.058 1.00 52.23 252 HIS B C 1
ATOM 5024 O O . HIS B 1 252 ? 15.071 -57.846 0.685 1.00 52.22 252 HIS B O 1
ATOM 5031 N N . SER B 1 253 ? 17.149 -58.075 -0.159 1.00 51.21 253 SER B N 1
ATOM 5032 C CA . SER B 1 253 ? 17.720 -57.019 0.649 1.00 50.25 253 SER B CA 1
ATOM 5033 C C . SER B 1 253 ? 17.979 -55.736 -0.126 1.00 50.64 253 SER B C 1
ATOM 5034 O O . SER B 1 253 ? 18.454 -55.758 -1.262 1.00 51.54 253 SER B O 1
ATOM 5037 N N . ARG B 1 254 ? 17.654 -54.619 0.505 1.00 50.18 254 ARG B N 1
ATOM 5038 C CA . ARG B 1 254 ? 17.946 -53.305 -0.037 1.00 50.68 254 ARG B CA 1
ATOM 5039 C C . ARG B 1 254 ? 18.082 -52.388 1.162 1.00 48.51 254 ARG B C 1
ATOM 5040 O O . ARG B 1 254 ? 17.089 -51.959 1.737 1.00 48.99 254 ARG B O 1
ATOM 5048 N N . ILE B 1 255 ? 19.315 -52.132 1.571 1.00 46.31 255 ILE B N 1
ATOM 5049 C CA . ILE B 1 255 ? 19.562 -51.318 2.752 1.00 44.94 255 ILE B CA 1
ATOM 5050 C C . ILE B 1 255 ? 20.329 -50.031 2.413 1.00 44.38 255 ILE B C 1
ATOM 5051 O O . ILE B 1 255 ? 21.313 -50.051 1.660 1.00 44.37 255 ILE B O 1
ATOM 5056 N N . THR B 1 256 ? 19.855 -48.923 2.971 1.00 43.69 256 THR B N 1
ATOM 5057 C CA . THR B 1 256 ? 20.537 -47.641 2.888 1.00 43.13 256 THR B CA 1
ATOM 5058 C C . THR B 1 256 ? 21.074 -47.280 4.256 1.00 41.96 256 THR B C 1
ATOM 5059 O O . THR B 1 256 ? 20.351 -47.338 5.252 1.00 41.69 256 THR B O 1
ATOM 5063 N N . LEU B 1 257 ? 22.343 -46.900 4.299 1.00 41.62 257 LEU B N 1
ATOM 5064 C CA . LEU B 1 257 ? 22.976 -46.450 5.530 1.00 41.18 257 LEU B CA 1
ATOM 5065 C C . LEU B 1 257 ? 23.384 -44.995 5.368 1.00 42.21 257 LEU B C 1
ATOM 5066 O O . LEU B 1 257 ? 24.276 -44.684 4.577 1.00 42.65 257 LEU B O 1
ATOM 5071 N N . THR B 1 258 ? 22.710 -44.103 6.089 1.00 43.00 258 THR B N 1
ATOM 5072 C CA . THR B 1 258 ? 22.922 -42.667 5.902 1.00 44.76 258 THR B CA 1
ATOM 5073 C C . THR B 1 258 ? 24.157 -42.185 6.630 1.00 45.52 258 THR B C 1
ATOM 5074 O O . THR B 1 258 ? 24.611 -42.831 7.580 1.00 45.20 258 THR B O 1
ATOM 5078 N N . ASN B 1 259 ? 24.698 -41.053 6.168 1.00 46.75 259 ASN B N 1
ATOM 5079 C CA . ASN B 1 259 ? 25.795 -40.343 6.833 1.00 46.44 259 ASN B CA 1
ATOM 5080 C C . ASN B 1 259 ? 26.860 -41.299 7.405 1.00 44.07 259 ASN B C 1
ATOM 5081 O O . ASN B 1 259 ? 27.145 -41.280 8.604 1.00 43.38 259 ASN B O 1
ATOM 5086 N N . VAL B 1 260 ? 27.437 -42.134 6.541 1.00 43.11 260 VAL B N 1
ATOM 5087 C CA . VAL B 1 260 ? 28.500 -43.076 6.948 1.00 42.31 260 VAL B CA 1
ATOM 5088 C C . VAL B 1 260 ? 29.902 -42.595 6.530 1.00 43.53 260 VAL B C 1
ATOM 5089 O O . VAL B 1 260 ? 30.107 -42.145 5.401 1.00 44.78 260 VAL B O 1
ATOM 5093 N N . GLY B 1 261 ? 30.859 -42.682 7.449 1.00 43.23 261 GLY B N 1
ATOM 5094 C CA . GLY B 1 261 ? 32.203 -42.191 7.200 1.00 44.52 261 GLY B CA 1
ATOM 5095 C C . GLY B 1 261 ? 32.973 -43.116 6.289 1.00 45.68 261 GLY B C 1
ATOM 5096 O O . GLY B 1 261 ? 33.026 -44.331 6.510 1.00 45.11 261 GLY B O 1
ATOM 5097 N N . ILE B 1 262 ? 33.591 -42.518 5.279 1.00 47.35 262 ILE B N 1
ATOM 5098 C CA . ILE B 1 262 ? 34.209 -43.231 4.168 1.00 48.16 262 ILE B CA 1
ATOM 5099 C C . ILE B 1 262 ? 35.705 -42.934 4.143 1.00 49.05 262 ILE B C 1
ATOM 5100 O O . ILE B 1 262 ? 36.380 -43.179 3.140 1.00 50.14 262 ILE B O 1
ATOM 5105 N N . ASN B 1 263 ? 36.225 -42.397 5.243 1.00 48.78 263 ASN B N 1
ATOM 5106 C CA . ASN B 1 263 ? 37.654 -42.154 5.343 1.00 49.90 263 ASN B CA 1
ATOM 5107 C C . ASN B 1 263 ? 38.417 -43.388 4.827 1.00 50.46 263 ASN B C 1
ATOM 5108 O O . ASN B 1 263 ? 38.180 -44.509 5.295 1.00 49.25 263 ASN B O 1
ATOM 5113 N N . PRO B 1 264 ? 39.299 -43.186 3.825 1.00 52.56 264 PRO B N 1
ATOM 5114 C CA . PRO B 1 264 ? 39.984 -44.267 3.101 1.00 53.20 264 PRO B CA 1
ATOM 5115 C C . PRO B 1 264 ? 40.899 -45.156 3.956 1.00 53.28 264 PRO B C 1
ATOM 5116 O O . PRO B 1 264 ? 41.094 -46.331 3.611 1.00 53.91 264 PRO B O 1
ATOM 5120 N N . THR B 1 265 ? 41.435 -44.624 5.057 1.00 52.35 265 THR B N 1
ATOM 5121 C CA . THR B 1 265 ? 42.270 -45.424 5.959 1.00 51.40 265 THR B CA 1
ATOM 5122 C C . THR B 1 265 ? 41.434 -46.414 6.776 1.00 49.74 265 THR B C 1
ATOM 5123 O O . THR B 1 265 ? 41.954 -47.123 7.642 1.00 49.64 265 THR B O 1
ATOM 5127 N N . ARG B 1 266 ? 40.137 -46.456 6.505 1.00 48.66 266 ARG B N 1
ATOM 5128 C CA . ARG B 1 266 ? 39.221 -47.262 7.291 1.00 47.41 266 ARG B CA 1
ATOM 5129 C C . ARG B 1 266 ? 38.096 -47.831 6.454 1.00 46.78 266 ARG B C 1
ATOM 5130 O O . ARG B 1 266 ? 37.322 -48.659 6.938 1.00 46.76 266 ARG B O 1
ATOM 5138 N N . ALA B 1 267 ? 38.019 -47.389 5.201 1.00 46.14 267 ALA B N 1
ATOM 5139 C CA . ALA B 1 267 ? 36.998 -47.840 4.270 1.00 44.68 267 ALA B CA 1
ATOM 5140 C C . ALA B 1 267 ? 37.334 -49.159 3.552 1.00 43.60 267 ALA B C 1
ATOM 5141 O O . ALA B 1 267 ? 36.645 -49.551 2.607 1.00 42.94 267 ALA B O 1
ATOM 5143 N N . GLY B 1 268 ? 38.374 -49.846 4.020 1.00 43.81 268 GLY B N 1
ATOM 5144 C CA . GLY B 1 268 ? 38.816 -51.139 3.453 1.00 44.57 268 GLY B CA 1
ATOM 5145 C C . GLY B 1 268 ? 37.715 -52.114 3.048 1.00 44.14 268 GLY B C 1
ATOM 5146 O O . GLY B 1 268 ? 37.816 -52.759 2.014 1.00 45.00 268 GLY B O 1
ATOM 5147 N N . ILE B 1 269 ? 36.661 -52.206 3.858 1.00 43.31 269 ILE B N 1
ATOM 5148 C CA . ILE B 1 269 ? 35.481 -53.025 3.540 1.00 43.60 269 ILE B CA 1
ATOM 5149 C C . ILE B 1 269 ? 34.832 -52.658 2.200 1.00 45.41 269 ILE B C 1
ATOM 5150 O O . ILE B 1 269 ? 34.457 -53.542 1.438 1.00 46.83 269 ILE B O 1
ATOM 5155 N N . LEU B 1 270 ? 34.728 -51.368 1.900 1.00 45.98 270 LEU B N 1
ATOM 5156 C CA . LEU B 1 270 ? 34.132 -50.919 0.636 1.00 46.76 270 LEU B CA 1
ATOM 5157 C C . LEU B 1 270 ? 34.943 -51.370 -0.576 1.00 48.36 270 LEU B C 1
ATOM 5158 O O . LEU B 1 270 ? 34.380 -51.844 -1.560 1.00 49.12 270 LEU B O 1
ATOM 5163 N N . GLU B 1 271 ? 36.262 -51.224 -0.490 1.00 49.15 271 GLU B N 1
ATOM 5164 C CA . GLU B 1 271 ? 37.193 -51.744 -1.501 1.00 50.40 271 GLU B CA 1
ATOM 5165 C C . GLU B 1 271 ? 36.970 -53.226 -1.794 1.00 50.04 271 GLU B C 1
ATOM 5166 O O . GLU B 1 271 ? 36.954 -53.633 -2.953 1.00 50.60 271 GLU B O 1
ATOM 5172 N N . VAL B 1 272 ? 36.800 -54.022 -0.740 1.00 49.05 272 VAL B N 1
ATOM 5173 C CA . VAL B 1 272 ? 36.522 -55.444 -0.908 1.00 49.49 272 VAL B CA 1
ATOM 5174 C C . VAL B 1 272 ? 35.169 -55.632 -1.571 1.00 49.18 272 VAL B C 1
ATOM 5175 O O . VAL B 1 272 ? 35.083 -56.275 -2.610 1.00 50.54 272 VAL B O 1
ATOM 5179 N N . LEU B 1 273 ? 34.118 -55.062 -0.983 1.00 47.53 273 LEU B N 1
ATOM 5180 C CA . LEU B 1 273 ? 32.776 -55.185 -1.548 1.00 47.21 273 LEU B CA 1
ATOM 5181 C C . LEU B 1 273 ? 32.776 -54.864 -3.035 1.00 49.58 273 LEU B C 1
ATOM 5182 O O . LEU B 1 273 ? 32.205 -55.589 -3.844 1.00 50.33 273 LEU B O 1
ATOM 5187 N N . LYS B 1 274 ? 33.463 -53.789 -3.391 1.00 51.18 274 LYS B N 1
ATOM 5188 C CA . LYS B 1 274 ? 33.446 -53.289 -4.749 1.00 53.16 274 LYS B CA 1
ATOM 5189 C C . LYS B 1 274 ? 34.267 -54.213 -5.649 1.00 54.90 274 LYS B C 1
ATOM 5190 O O . LYS B 1 274 ? 33.901 -54.458 -6.796 1.00 55.95 274 LYS B O 1
ATOM 5196 N N . GLN B 1 275 ? 35.363 -54.740 -5.106 1.00 55.33 275 GLN B N 1
ATOM 5197 C CA . GLN B 1 275 ? 36.203 -55.710 -5.812 1.00 56.56 275 GLN B CA 1
ATOM 5198 C C . GLN B 1 275 ? 35.504 -57.060 -5.984 1.00 56.78 275 GLN B C 1
ATOM 5199 O O . GLN B 1 275 ? 35.711 -57.741 -6.991 1.00 58.27 275 GLN B O 1
ATOM 5205 N N . MET B 1 276 ? 34.688 -57.434 -4.996 1.00 55.38 276 MET B N 1
ATOM 5206 C CA . MET B 1 276 ? 33.856 -58.639 -5.062 1.00 55.32 276 MET B CA 1
ATOM 5207 C C . MET B 1 276 ? 32.684 -58.454 -6.029 1.00 55.44 276 MET B C 1
ATOM 5208 O O . MET B 1 276 ? 32.015 -59.422 -6.399 1.00 56.18 276 MET B O 1
ATOM 5213 N N . GLY B 1 277 ? 32.446 -57.207 -6.428 1.00 54.72 277 GLY B N 1
ATOM 5214 C CA . GLY B 1 277 ? 31.392 -56.879 -7.370 1.00 54.68 277 GLY B CA 1
ATOM 5215 C C . GLY B 1 277 ? 30.039 -56.745 -6.714 1.00 53.43 277 GLY B C 1
ATOM 5216 O O . GLY B 1 277 ? 29.023 -57.086 -7.310 1.00 54.12 277 GLY B O 1
ATOM 5217 N N . ALA B 1 278 ? 30.029 -56.244 -5.484 1.00 51.90 278 ALA B N 1
ATOM 5218 C CA . ALA B 1 278 ? 28.794 -55.959 -4.767 1.00 50.77 278 ALA B CA 1
ATOM 5219 C C . ALA B 1 278 ? 28.039 -54.841 -5.459 1.00 51.31 278 ALA B C 1
ATOM 5220 O O . ALA B 1 278 ? 28.632 -54.077 -6.216 1.00 52.17 278 ALA B O 1
ATOM 5222 N N . THR B 1 279 ? 26.733 -54.752 -5.206 1.00 51.33 279 THR B N 1
ATOM 5223 C CA . THR B 1 279 ? 25.906 -53.673 -5.758 1.00 52.10 279 THR B CA 1
ATOM 5224 C C . THR B 1 279 ? 25.851 -52.508 -4.766 1.00 51.83 279 THR B C 1
ATOM 5225 O O . THR B 1 279 ? 24.838 -52.247 -4.114 1.00 51.83 279 THR B O 1
ATOM 5229 N N . LEU B 1 280 ? 26.968 -51.805 -4.682 1.00 51.97 280 LEU B N 1
ATOM 5230 C CA . LEU B 1 280 ? 27.175 -50.782 -3.673 1.00 51.56 280 LEU B CA 1
ATOM 5231 C C . LEU B 1 280 ? 27.096 -49.400 -4.286 1.00 52.96 280 LEU B C 1
ATOM 5232 O O . LEU B 1 280 ? 27.705 -49.127 -5.308 1.00 54.14 280 LEU B O 1
ATOM 5237 N N . ALA B 1 281 ? 26.327 -48.528 -3.668 1.00 53.54 281 ALA B N 1
ATOM 5238 C CA . ALA B 1 281 ? 26.287 -47.148 -4.100 1.00 55.60 281 ALA B CA 1
ATOM 5239 C C . ALA B 1 281 ? 26.859 -46.293 -2.990 1.00 56.41 281 ALA B C 1
ATOM 5240 O O . ALA B 1 281 ? 26.600 -46.532 -1.809 1.00 55.68 281 ALA B O 1
ATOM 5242 N N . MET B 1 282 ? 27.661 -45.311 -3.364 1.00 58.23 282 MET B N 1
ATOM 5243 C CA . MET B 1 282 ? 28.113 -44.332 -2.412 1.00 59.11 282 MET B CA 1
ATOM 5244 C C . MET B 1 282 ? 27.564 -43.012 -2.901 1.00 60.67 282 MET B C 1
ATOM 5245 O O . MET B 1 282 ? 28.035 -42.468 -3.889 1.00 62.11 282 MET B O 1
ATOM 5250 N N . GLU B 1 283 ? 26.535 -42.523 -2.226 1.00 61.09 283 GLU B N 1
ATOM 5251 C CA . GLU B 1 283 ? 25.829 -41.330 -2.661 1.00 63.57 283 GLU B CA 1
ATOM 5252 C C . GLU B 1 283 ? 26.130 -40.152 -1.751 1.00 64.12 283 GLU B C 1
ATOM 5253 O O . GLU B 1 283 ? 26.421 -40.334 -0.571 1.00 62.93 283 GLU B O 1
ATOM 5259 N N . ASN B 1 284 ? 26.058 -38.949 -2.316 1.00 66.26 284 ASN B N 1
ATOM 5260 C CA . ASN B 1 284 ? 26.207 -37.705 -1.569 1.00 67.73 284 ASN B CA 1
ATOM 5261 C C . ASN B 1 284 ? 27.566 -37.543 -0.897 1.00 67.82 284 ASN B C 1
ATOM 5262 O O . ASN B 1 284 ? 27.632 -37.064 0.227 1.00 67.59 284 ASN B O 1
ATOM 5267 N N . GLU B 1 285 ? 28.649 -37.945 -1.554 1.00 68.53 285 GLU B N 1
ATOM 5268 C CA . GLU B 1 285 ? 29.970 -37.736 -0.970 1.00 69.22 285 GLU B CA 1
ATOM 5269 C C . GLU B 1 285 ? 30.061 -36.306 -0.442 1.00 70.97 285 GLU B C 1
ATOM 5270 O O . GLU B 1 285 ? 29.698 -35.351 -1.145 1.00 73.02 285 GLU B O 1
ATOM 5276 N N . ARG B 1 286 ? 30.503 -36.158 0.805 1.00 70.24 286 ARG B N 1
ATOM 5277 C CA . ARG B 1 286 ? 30.804 -34.835 1.365 1.00 71.22 286 ARG B CA 1
ATOM 5278 C C . ARG B 1 286 ? 32.055 -34.921 2.221 1.00 69.85 286 ARG B C 1
ATOM 5279 O O . ARG B 1 286 ? 32.610 -35.996 2.446 1.00 68.42 286 ARG B O 1
ATOM 5287 N N . VAL B 1 287 ? 32.481 -33.768 2.707 1.00 70.59 287 VAL B N 1
ATOM 5288 C CA . VAL B 1 287 ? 33.537 -33.675 3.691 1.00 69.95 287 VAL B CA 1
ATOM 5289 C C . VAL B 1 287 ? 32.977 -32.856 4.867 1.00 70.08 287 VAL B C 1
ATOM 5290 O O . VAL B 1 287 ? 32.708 -31.655 4.731 1.00 71.52 287 VAL B O 1
ATOM 5294 N N . GLN B 1 288 ? 32.747 -33.530 5.996 1.00 68.67 288 GLN B N 1
ATOM 5295 C CA . GLN B 1 288 ? 32.340 -32.874 7.239 1.00 69.08 288 GLN B CA 1
ATOM 5296 C C . GLN B 1 288 ? 33.576 -32.790 8.108 1.00 68.59 288 GLN B C 1
ATOM 5297 O O . GLN B 1 288 ? 34.115 -33.817 8.509 1.00 67.56 288 GLN B O 1
ATOM 5303 N N . GLY B 1 289 ? 34.039 -31.574 8.379 1.00 69.59 289 GLY B N 1
ATOM 5304 C CA . GLY B 1 289 ? 35.261 -31.369 9.160 1.00 69.06 289 GLY B CA 1
ATOM 5305 C C . GLY B 1 289 ? 36.449 -32.228 8.738 1.00 67.88 289 GLY B C 1
ATOM 5306 O O . GLY B 1 289 ? 37.005 -32.969 9.549 1.00 66.88 289 GLY B O 1
ATOM 5307 N N . GLY B 1 290 ? 36.833 -32.134 7.467 1.00 67.93 290 GLY B N 1
ATOM 5308 C CA . GLY B 1 290 ? 37.942 -32.922 6.937 1.00 66.85 290 GLY B CA 1
ATOM 5309 C C . GLY B 1 290 ? 37.685 -34.421 6.889 1.00 64.25 290 GLY B C 1
ATOM 5310 O O . GLY B 1 290 ? 38.606 -35.200 6.645 1.00 64.13 290 GLY B O 1
ATOM 5311 N N . GLU B 1 291 ? 36.437 -34.831 7.109 1.00 62.09 291 GLU B N 1
ATOM 5312 C CA . GLU B 1 291 ? 36.096 -36.248 7.147 1.00 59.53 291 GLU B CA 1
ATOM 5313 C C . GLU B 1 291 ? 35.108 -36.664 6.055 1.00 58.94 291 GLU B C 1
ATOM 5314 O O . GLU B 1 291 ? 33.943 -36.266 6.083 1.00 59.21 291 GLU B O 1
ATOM 5320 N N . PRO B 1 292 ? 35.579 -37.478 5.091 1.00 58.12 292 PRO B N 1
ATOM 5321 C CA . PRO B 1 292 ? 34.761 -37.906 3.967 1.00 57.66 292 PRO B CA 1
ATOM 5322 C C . PRO B 1 292 ? 33.618 -38.779 4.428 1.00 55.54 292 PRO B C 1
ATOM 5323 O O . PRO B 1 292 ? 33.846 -39.805 5.059 1.00 54.43 292 PRO B O 1
ATOM 5327 N N . VAL B 1 293 ? 32.400 -38.354 4.112 1.00 55.32 293 VAL B N 1
ATOM 5328 C CA . VAL B 1 293 ? 31.184 -39.040 4.535 1.00 53.82 293 VAL B CA 1
ATOM 5329 C C . VAL B 1 293 ? 30.266 -39.233 3.336 1.00 54.23 293 VAL B C 1
ATOM 5330 O O . VAL B 1 293 ? 30.294 -38.425 2.407 1.00 55.93 293 VAL B O 1
ATOM 5334 N N . ALA B 1 294 ? 29.462 -40.298 3.361 1.00 52.83 294 ALA B N 1
ATOM 5335 C CA . ALA B 1 294 ? 28.543 -40.620 2.266 1.00 53.25 294 ALA B CA 1
ATOM 5336 C C . ALA B 1 294 ? 27.351 -41.496 2.707 1.00 53.17 294 ALA B C 1
ATOM 5337 O O . ALA B 1 294 ? 27.387 -42.121 3.772 1.00 52.50 294 ALA B O 1
ATOM 5339 N N . ASP B 1 295 ? 26.298 -41.536 1.888 1.00 54.06 295 ASP B N 1
ATOM 5340 C CA . ASP B 1 295 ? 25.185 -42.471 2.088 1.00 53.61 295 ASP B CA 1
ATOM 5341 C C . ASP B 1 295 ? 25.394 -43.731 1.256 1.00 52.93 295 ASP B C 1
ATOM 5342 O O . ASP B 1 295 ? 25.536 -43.668 0.036 1.00 53.89 295 ASP B O 1
ATOM 5347 N N . LEU B 1 296 ? 25.407 -44.882 1.911 1.00 51.31 296 LEU B N 1
ATOM 5348 C CA . LEU B 1 296 ? 25.667 -46.127 1.204 1.00 50.62 296 LEU B CA 1
ATOM 5349 C C . LEU B 1 296 ? 24.373 -46.866 0.944 1.00 50.14 296 LEU B C 1
ATOM 5350 O O . LEU B 1 296 ? 23.492 -46.876 1.790 1.00 49.91 296 LEU B O 1
ATOM 5355 N N . THR B 1 297 ? 24.260 -47.477 -0.228 1.00 50.28 297 THR B N 1
ATOM 5356 C CA . THR B 1 297 ? 23.131 -48.344 -0.526 1.00 50.47 297 THR B CA 1
ATOM 5357 C C . THR B 1 297 ? 23.628 -49.695 -1.001 1.00 49.99 297 THR B C 1
ATOM 5358 O O . THR B 1 297 ? 24.418 -49.769 -1.942 1.00 50.92 297 THR B O 1
ATOM 5362 N N . ILE B 1 298 ? 23.181 -50.754 -0.337 1.00 48.72 298 ILE B N 1
ATOM 5363 C CA . ILE B 1 298 ? 23.557 -52.106 -0.735 1.00 48.85 298 ILE B CA 1
ATOM 5364 C C . ILE B 1 298 ? 22.308 -52.897 -1.086 1.00 50.03 298 ILE B C 1
ATOM 5365 O O . ILE B 1 298 ? 21.242 -52.676 -0.504 1.00 50.78 298 ILE B O 1
ATOM 5370 N N . GLU B 1 299 ? 22.431 -53.794 -2.056 1.00 50.46 299 GLU B N 1
ATOM 5371 C CA . GLU B 1 299 ? 21.350 -54.727 -2.377 1.00 50.75 299 GLU B CA 1
ATOM 5372 C C . GLU B 1 299 ? 21.941 -56.082 -2.726 1.00 50.11 299 GLU B C 1
ATOM 5373 O O . GLU B 1 299 ? 23.070 -56.155 -3.203 1.00 50.35 299 GLU B O 1
ATOM 5379 N N . THR B 1 300 ? 21.178 -57.145 -2.487 1.00 49.61 300 THR B N 1
ATOM 5380 C CA . THR B 1 300 ? 21.640 -58.510 -2.740 1.00 49.45 300 THR B CA 1
ATOM 5381 C C . THR B 1 300 ? 22.464 -58.589 -4.022 1.00 49.76 300 THR B C 1
ATOM 5382 O O . THR B 1 300 ? 21.981 -58.255 -5.102 1.00 50.58 300 THR B O 1
ATOM 5386 N N . SER B 1 301 ? 23.713 -59.013 -3.888 1.00 49.33 301 SER B N 1
ATOM 5387 C CA . SER B 1 301 ? 24.616 -59.047 -5.021 1.00 50.40 301 SER B CA 1
ATOM 5388 C C . SER B 1 301 ? 25.057 -60.473 -5.309 1.00 51.41 301 SER B C 1
ATOM 5389 O O . SER B 1 301 ? 24.774 -61.389 -4.534 1.00 50.92 301 SER B O 1
ATOM 5392 N N . VAL B 1 302 ? 25.751 -60.641 -6.431 1.00 52.91 302 VAL B N 1
ATOM 5393 C CA . VAL B 1 302 ? 26.339 -61.915 -6.800 1.00 54.65 302 VAL B CA 1
ATOM 5394 C C . VAL B 1 302 ? 27.856 -61.788 -6.697 1.00 55.21 302 VAL B C 1
ATOM 5395 O O . VAL B 1 302 ? 28.532 -61.478 -7.676 1.00 56.33 302 VAL B O 1
ATOM 5399 N N . LEU B 1 303 ? 28.376 -62.035 -5.499 1.00 54.89 303 LEU B N 1
ATOM 5400 C CA . LEU B 1 303 ? 29.771 -61.761 -5.174 1.00 55.52 303 LEU B CA 1
ATOM 5401 C C . LEU B 1 303 ? 30.751 -62.770 -5.756 1.00 58.33 303 LEU B C 1
ATOM 5402 O O . LEU B 1 303 ? 30.408 -63.947 -5.969 1.00 59.42 303 LEU B O 1
ATOM 5407 N N . GLN B 1 304 ? 31.977 -62.300 -6.001 1.00 59.82 304 GLN B N 1
ATOM 5408 C CA . GLN B 1 304 ? 33.079 -63.167 -6.445 1.00 62.32 304 GLN B CA 1
ATOM 5409 C C . GLN B 1 304 ? 34.243 -63.137 -5.466 1.00 62.76 304 GLN B C 1
ATOM 5410 O O . GLN B 1 304 ? 34.474 -62.125 -4.791 1.00 61.94 304 GLN B O 1
ATOM 5416 N N . GLY B 1 305 ? 34.952 -64.260 -5.384 1.00 64.19 305 GLY B N 1
ATOM 5417 C CA . GLY B 1 305 ? 36.124 -64.389 -4.537 1.00 64.85 305 GLY B CA 1
ATOM 5418 C C . GLY B 1 305 ? 37.210 -63.456 -5.019 1.00 66.16 305 GLY B C 1
ATOM 5419 O O . GLY B 1 305 ? 37.406 -63.284 -6.221 1.00 67.45 305 GLY B O 1
ATOM 5420 N N . VAL B 1 306 ? 37.908 -62.842 -4.077 1.00 66.12 306 VAL B N 1
ATOM 5421 C CA . VAL B 1 306 ? 38.917 -61.855 -4.404 1.00 67.45 306 VAL B CA 1
ATOM 5422 C C . VAL B 1 306 ? 40.147 -62.118 -3.531 1.00 69.07 306 VAL B C 1
ATOM 5423 O O . VAL B 1 306 ? 40.051 -62.816 -2.522 1.00 68.68 306 VAL B O 1
ATOM 5427 N N . GLU B 1 307 ? 41.304 -61.592 -3.925 1.00 71.08 307 GLU B N 1
ATOM 5428 C CA . GLU B 1 307 ? 42.519 -61.801 -3.139 1.00 72.53 307 GLU B CA 1
ATOM 5429 C C . GLU B 1 307 ? 42.871 -60.557 -2.326 1.00 71.48 307 GLU B C 1
ATOM 5430 O O . GLU B 1 307 ? 43.250 -59.522 -2.877 1.00 72.17 307 GLU B O 1
ATOM 5436 N N . ILE B 1 308 ? 42.730 -60.674 -1.011 1.00 70.04 308 ILE B N 1
ATOM 5437 C CA . ILE B 1 308 ? 42.860 -59.547 -0.095 1.00 68.69 308 ILE B CA 1
ATOM 5438 C C . ILE B 1 308 ? 44.211 -59.606 0.609 1.00 69.77 308 ILE B C 1
ATOM 5439 O O . ILE B 1 308 ? 44.416 -60.421 1.503 1.00 69.78 308 ILE B O 1
ATOM 5444 N N . GLY B 1 309 ? 45.131 -58.736 0.210 1.00 70.92 309 GLY B N 1
ATOM 5445 C CA . GLY B 1 309 ? 46.438 -58.690 0.849 1.00 72.03 309 GLY B CA 1
ATOM 5446 C C . GLY B 1 309 ? 47.199 -57.405 0.622 1.00 72.63 309 GLY B C 1
ATOM 5447 O O . GLY B 1 309 ? 46.705 -56.490 -0.042 1.00 72.24 309 GLY B O 1
ATOM 5448 N N . GLY B 1 310 ? 48.404 -57.350 1.188 1.00 73.83 310 GLY B N 1
ATOM 5449 C CA . GLY B 1 310 ? 49.305 -56.215 1.039 1.00 74.86 310 GLY B CA 1
ATOM 5450 C C . GLY B 1 310 ? 48.866 -54.968 1.785 1.00 73.47 310 GLY B C 1
ATOM 5451 O O . GLY B 1 310 ? 48.530 -55.028 2.972 1.00 71.72 310 GLY B O 1
ATOM 5452 N N . ASP B 1 311 ? 48.860 -53.842 1.066 1.00 74.51 311 ASP B N 1
ATOM 5453 C CA . ASP B 1 311 ? 48.562 -52.517 1.635 1.00 74.00 311 ASP B CA 1
ATOM 5454 C C . ASP B 1 311 ? 47.135 -52.348 2.200 1.00 71.62 311 ASP B C 1
ATOM 5455 O O . ASP B 1 311 ? 46.914 -51.485 3.054 1.00 70.70 311 ASP B O 1
ATOM 5460 N N . ILE B 1 312 ? 46.188 -53.181 1.750 1.00 70.55 312 ILE B N 1
ATOM 5461 C CA . ILE B 1 312 ? 44.783 -53.071 2.176 1.00 67.90 312 ILE B CA 1
ATOM 5462 C C . ILE B 1 312 ? 44.523 -53.574 3.586 1.00 66.35 312 ILE B C 1
ATOM 5463 O O . ILE B 1 312 ? 43.672 -53.033 4.290 1.00 65.11 312 ILE B O 1
ATOM 5468 N N . ILE B 1 313 ? 45.252 -54.605 3.998 1.00 66.68 313 ILE B N 1
ATOM 5469 C CA . ILE B 1 313 ? 45.009 -55.226 5.298 1.00 65.45 313 ILE B CA 1
ATOM 5470 C C . ILE B 1 313 ? 44.878 -54.201 6.421 1.00 64.30 313 ILE B C 1
ATOM 5471 O O . ILE B 1 313 ? 43.888 -54.229 7.140 1.00 63.04 313 ILE B O 1
ATOM 5476 N N . PRO B 1 314 ? 45.851 -53.272 6.556 1.00 65.10 314 PRO B N 1
ATOM 5477 C CA . PRO B 1 314 ? 45.726 -52.230 7.591 1.00 63.84 314 PRO B CA 1
ATOM 5478 C C . PRO B 1 314 ? 44.412 -51.459 7.565 1.00 61.75 314 PRO B C 1
ATOM 5479 O O . PRO B 1 314 ? 43.950 -51.047 8.619 1.00 60.60 314 PRO B O 1
ATOM 5483 N N . ARG B 1 315 ? 43.823 -51.281 6.377 1.00 61.53 315 ARG B N 1
ATOM 5484 C CA . ARG B 1 315 ? 42.610 -50.459 6.195 1.00 59.92 315 ARG B CA 1
ATOM 5485 C C . ARG B 1 315 ? 41.293 -51.186 6.513 1.00 58.62 315 ARG B C 1
ATOM 5486 O O . ARG B 1 315 ? 40.228 -50.549 6.574 1.00 57.38 315 ARG B O 1
ATOM 5494 N N . LEU B 1 316 ? 41.374 -52.506 6.713 1.00 58.63 316 LEU B N 1
ATOM 5495 C CA . LEU B 1 316 ? 40.198 -53.338 6.971 1.00 57.73 316 LEU B CA 1
ATOM 5496 C C . LEU B 1 316 ? 40.366 -54.339 8.122 1.00 59.10 316 LEU B C 1
ATOM 5497 O O . LEU B 1 316 ? 39.647 -55.341 8.177 1.00 59.21 316 LEU B O 1
ATOM 5502 N N . ILE B 1 317 ? 41.300 -54.083 9.035 1.00 60.22 317 ILE B N 1
ATOM 5503 C CA . ILE B 1 317 ? 41.603 -55.053 10.096 1.00 61.18 317 ILE B CA 1
ATOM 5504 C C . ILE B 1 317 ? 40.359 -55.435 10.926 1.00 60.06 317 ILE B C 1
ATOM 5505 O O . ILE B 1 317 ? 39.966 -56.601 10.945 1.00 60.81 317 ILE B O 1
ATOM 5510 N N . ASP B 1 318 ? 39.724 -54.451 11.564 1.00 58.36 318 ASP B N 1
ATOM 5511 C CA . ASP B 1 318 ? 38.533 -54.677 12.380 1.00 56.90 318 ASP B CA 1
ATOM 5512 C C . ASP B 1 318 ? 37.407 -55.393 11.634 1.00 56.03 318 ASP B C 1
ATOM 5513 O O . ASP B 1 318 ? 36.477 -55.900 12.247 1.00 56.25 318 ASP B O 1
ATOM 5518 N N . GLU B 1 319 ? 37.485 -55.432 10.312 1.00 55.36 319 GLU B N 1
ATOM 5519 C CA . GLU B 1 319 ? 36.412 -56.003 9.514 1.00 53.99 319 GLU B CA 1
ATOM 5520 C C . GLU B 1 319 ? 36.741 -57.392 9.002 1.00 53.90 319 GLU B C 1
ATOM 5521 O O . GLU B 1 319 ? 35.972 -57.971 8.246 1.00 54.20 319 GLU B O 1
ATOM 5527 N N . ILE B 1 320 ? 37.876 -57.936 9.415 1.00 53.57 320 ILE B N 1
ATOM 5528 C CA . ILE B 1 320 ? 38.272 -59.253 8.935 1.00 54.16 320 ILE B CA 1
ATOM 5529 C C . ILE B 1 320 ? 37.243 -60.328 9.300 1.00 53.87 320 ILE B C 1
ATOM 5530 O O . ILE B 1 320 ? 36.882 -61.137 8.443 1.00 54.39 320 ILE B O 1
ATOM 5535 N N . PRO B 1 321 ? 36.750 -60.323 10.557 1.00 53.00 321 PRO B N 1
ATOM 5536 C CA . PRO B 1 321 ? 35.707 -61.264 10.924 1.00 52.81 321 PRO B CA 1
ATOM 5537 C C . PRO B 1 321 ? 34.453 -61.198 10.045 1.00 52.22 321 PRO B C 1
ATOM 5538 O O . PRO B 1 321 ? 33.914 -62.258 9.700 1.00 53.28 321 PRO B O 1
ATOM 5542 N N . ILE B 1 322 ? 33.990 -59.992 9.691 1.00 50.19 322 ILE B N 1
ATOM 5543 C CA . ILE B 1 322 ? 32.780 -59.867 8.858 1.00 48.91 322 ILE B CA 1
ATOM 5544 C C . ILE B 1 322 ? 33.045 -60.190 7.377 1.00 49.09 322 ILE B C 1
ATOM 5545 O O . ILE B 1 322 ? 32.186 -60.756 6.698 1.00 49.64 322 ILE B O 1
ATOM 5550 N N . ILE B 1 323 ? 34.239 -59.843 6.894 1.00 48.66 323 ILE B N 1
ATOM 5551 C CA . ILE B 1 323 ? 34.635 -60.111 5.515 1.00 49.10 323 ILE B CA 1
ATOM 5552 C C . ILE B 1 323 ? 34.751 -61.615 5.319 1.00 50.52 323 ILE B C 1
ATOM 5553 O O . ILE B 1 323 ? 34.442 -62.140 4.250 1.00 51.33 323 ILE B O 1
ATOM 5558 N N . ALA B 1 324 ? 35.201 -62.298 6.369 1.00 51.01 324 ALA B N 1
ATOM 5559 C CA . ALA B 1 324 ? 35.272 -63.756 6.389 1.00 52.31 324 ALA B CA 1
ATOM 5560 C C . ALA B 1 324 ? 33.902 -64.347 6.115 1.00 52.39 324 ALA B C 1
ATOM 5561 O O . ALA B 1 324 ? 33.769 -65.288 5.332 1.00 53.32 324 ALA B O 1
ATOM 5563 N N . VAL B 1 325 ? 32.885 -63.785 6.761 1.00 51.70 325 VAL B N 1
ATOM 5564 C CA . VAL B 1 325 ? 31.512 -64.206 6.515 1.00 52.22 325 VAL B CA 1
ATOM 5565 C C . VAL B 1 325 ? 31.148 -63.890 5.068 1.00 52.71 325 VAL B C 1
ATOM 5566 O O . VAL B 1 325 ? 30.721 -64.785 4.340 1.00 54.08 325 VAL B O 1
ATOM 5570 N N . LEU B 1 326 ? 31.355 -62.638 4.652 1.00 51.60 326 LEU B N 1
ATOM 5571 C CA . LEU B 1 326 ? 31.125 -62.218 3.269 1.00 51.71 326 LEU B CA 1
ATOM 5572 C C . LEU B 1 326 ? 31.694 -63.185 2.225 1.00 53.14 326 LEU B C 1
ATOM 5573 O O . LEU B 1 326 ? 31.010 -63.534 1.264 1.00 53.80 326 LEU B O 1
ATOM 5578 N N . ALA B 1 327 ? 32.936 -63.617 2.420 1.00 53.96 327 ALA B N 1
ATOM 5579 C CA . ALA B 1 327 ? 33.599 -64.545 1.494 1.00 55.64 327 ALA B CA 1
ATOM 5580 C C . ALA B 1 327 ? 32.929 -65.919 1.417 1.00 57.03 327 ALA B C 1
ATOM 5581 O O . ALA B 1 327 ? 33.065 -66.623 0.426 1.00 58.42 327 ALA B O 1
ATOM 5583 N N . THR B 1 328 ? 32.213 -66.288 2.471 1.00 57.20 328 THR B N 1
ATOM 5584 C CA . THR B 1 328 ? 31.471 -67.544 2.540 1.00 59.29 328 THR B CA 1
ATOM 5585 C C . THR B 1 328 ? 30.408 -67.677 1.448 1.00 60.48 328 THR B C 1
ATOM 5586 O O . THR B 1 328 ? 30.071 -68.783 1.031 1.00 61.72 328 THR B O 1
ATOM 5590 N N . GLN B 1 329 ? 29.891 -66.543 0.989 1.00 60.20 329 GLN B N 1
ATOM 5591 C CA . GLN B 1 329 ? 28.806 -66.526 0.015 1.00 61.02 329 GLN B CA 1
ATOM 5592 C C . GLN B 1 329 ? 29.281 -66.110 -1.377 1.00 61.99 329 GLN B C 1
ATOM 5593 O O . GLN B 1 329 ? 28.506 -66.141 -2.341 1.00 62.58 329 GLN B O 1
ATOM 5599 N N . ALA B 1 330 ? 30.555 -65.723 -1.468 1.00 62.22 330 ALA B N 1
ATOM 5600 C CA . ALA B 1 330 ? 31.187 -65.342 -2.730 1.00 63.13 330 ALA B CA 1
ATOM 5601 C C . ALA B 1 330 ? 31.532 -66.574 -3.556 1.00 65.84 330 ALA B C 1
ATOM 5602 O O . ALA B 1 330 ? 31.972 -67.587 -3.014 1.00 66.60 330 ALA B O 1
ATOM 5604 N N . SER B 1 331 ? 31.345 -66.483 -4.868 1.00 67.44 331 SER B N 1
ATOM 5605 C CA . SER B 1 331 ? 31.634 -67.609 -5.746 1.00 69.90 331 SER B CA 1
ATOM 5606 C C . SER B 1 331 ? 33.124 -67.715 -6.017 1.00 71.21 331 SER B C 1
ATOM 5607 O O . SER B 1 331 ? 33.675 -66.970 -6.824 1.00 71.42 331 SER B O 1
ATOM 5610 N N . GLY B 1 332 ? 33.771 -68.642 -5.323 1.00 72.44 332 GLY B N 1
ATOM 5611 C CA . GLY B 1 332 ? 35.169 -68.944 -5.573 1.00 74.40 332 GLY B CA 1
ATOM 5612 C C . GLY B 1 332 ? 36.065 -68.768 -4.368 1.00 74.48 332 GLY B C 1
ATOM 5613 O O . GLY B 1 332 ? 35.603 -68.467 -3.270 1.00 73.21 332 GLY B O 1
ATOM 5614 N N . ARG B 1 333 ? 37.359 -68.959 -4.593 1.00 76.40 333 ARG B N 1
ATOM 5615 C CA . ARG B 1 333 ? 38.382 -68.862 -3.557 1.00 76.69 333 ARG B CA 1
ATOM 5616 C C . ARG B 1 333 ? 38.695 -67.397 -3.263 1.00 74.52 333 ARG B C 1
ATOM 5617 O O . ARG B 1 333 ? 38.924 -66.607 -4.176 1.00 74.54 333 ARG B O 1
ATOM 5625 N N . THR B 1 334 ? 38.678 -67.042 -1.983 1.00 72.95 334 THR B N 1
ATOM 5626 C CA . THR B 1 334 ? 39.064 -65.699 -1.538 1.00 71.67 334 THR B CA 1
ATOM 5627 C C . THR B 1 334 ? 40.112 -65.778 -0.421 1.00 71.97 334 THR B C 1
ATOM 5628 O O . THR B 1 334 ? 39.877 -66.396 0.615 1.00 71.72 334 THR B O 1
ATOM 5632 N N . VAL B 1 335 ? 41.275 -65.172 -0.657 1.00 72.86 335 VAL B N 1
ATOM 5633 C CA . VAL B 1 335 ? 42.421 -65.302 0.245 1.00 73.91 335 VAL B CA 1
ATOM 5634 C C . VAL B 1 335 ? 42.671 -64.042 1.067 1.00 73.38 335 VAL B C 1
ATOM 5635 O O . VAL B 1 335 ? 42.749 -62.949 0.518 1.00 73.16 335 VAL B O 1
ATOM 5639 N N . ILE B 1 336 ? 42.812 -64.203 2.377 1.00 73.61 336 ILE B N 1
ATOM 5640 C CA . ILE B 1 336 ? 43.329 -63.136 3.224 1.00 73.67 336 ILE B CA 1
ATOM 5641 C C . ILE B 1 336 ? 44.734 -63.495 3.689 1.00 76.79 336 ILE B C 1
ATOM 5642 O O . ILE B 1 336 ? 44.931 -64.505 4.362 1.00 77.86 336 ILE B O 1
ATOM 5647 N N . LYS B 1 337 ? 45.705 -62.674 3.297 1.00 78.80 337 LYS B N 1
ATOM 5648 C CA . LYS B 1 337 ? 47.110 -62.877 3.654 1.00 81.75 337 LYS B CA 1
ATOM 5649 C C . LYS B 1 337 ? 47.756 -61.598 4.188 1.00 83.01 337 LYS B C 1
ATOM 5650 O O . LYS B 1 337 ? 47.068 -60.607 4.428 1.00 81.17 337 LYS B O 1
ATOM 5656 N N . ASP B 1 338 ? 49.076 -61.645 4.385 1.00 86.58 338 ASP B N 1
ATOM 5657 C CA . ASP B 1 338 ? 49.880 -60.526 4.925 1.00 87.93 338 ASP B CA 1
ATOM 5658 C C . ASP B 1 338 ? 49.290 -59.883 6.209 1.00 87.08 338 ASP B C 1
ATOM 5659 O O . ASP B 1 338 ? 49.417 -58.668 6.442 1.00 86.28 338 ASP B O 1
ATOM 5664 N N . ALA B 1 339 ? 48.660 -60.730 7.031 1.00 87.41 339 ALA B N 1
ATOM 5665 C CA . ALA B 1 339 ? 48.114 -60.344 8.337 1.00 86.66 339 ALA B CA 1
ATOM 5666 C C . ALA B 1 339 ? 48.912 -60.959 9.501 1.00 88.63 339 ALA B C 1
ATOM 5667 O O . ALA B 1 339 ? 49.269 -62.147 9.474 1.00 90.06 339 ALA B O 1
ATOM 5669 N N . GLU B 1 340 ? 49.189 -60.131 10.512 1.00 88.82 340 GLU B N 1
ATOM 5670 C CA . GLU B 1 340 ? 49.958 -60.520 11.706 1.00 90.21 340 GLU B CA 1
ATOM 5671 C C . GLU B 1 340 ? 49.915 -59.417 12.773 1.00 88.91 340 GLU B C 1
ATOM 5672 O O . GLU B 1 340 ? 49.264 -59.559 13.810 1.00 87.69 340 GLU B O 1
ATOM 5678 N N . GLU B 1 346 ? 45.359 -60.915 18.395 1.00 107.52 346 GLU B N 1
ATOM 5679 C CA . GLU B 1 346 ? 44.309 -60.802 17.387 1.00 106.72 346 GLU B CA 1
ATOM 5680 C C . GLU B 1 346 ? 44.457 -61.782 16.216 1.00 107.86 346 GLU B C 1
ATOM 5681 O O . GLU B 1 346 ? 43.559 -61.885 15.377 1.00 107.43 346 GLU B O 1
ATOM 5687 N N . THR B 1 347 ? 45.588 -62.486 16.151 1.00 109.38 347 THR B N 1
ATOM 5688 C CA . THR B 1 347 ? 45.746 -63.603 15.208 1.00 110.45 347 THR B CA 1
ATOM 5689 C C . THR B 1 347 ? 44.915 -64.811 15.706 1.00 110.18 347 THR B C 1
ATOM 5690 O O . THR B 1 347 ? 44.492 -65.661 14.917 1.00 111.03 347 THR B O 1
ATOM 5694 N N . ASN B 1 348 ? 44.669 -64.860 17.015 1.00 108.94 348 ASN B N 1
ATOM 5695 C CA . ASN B 1 348 ? 43.709 -65.799 17.605 1.00 108.11 348 ASN B CA 1
ATOM 5696 C C . ASN B 1 348 ? 42.252 -65.425 17.276 1.00 105.28 348 ASN B C 1
ATOM 5697 O O . ASN B 1 348 ? 41.366 -66.284 17.285 1.00 105.53 348 ASN B O 1
ATOM 5702 N N . ARG B 1 349 ? 42.023 -64.139 16.997 1.00 102.51 349 ARG B N 1
ATOM 5703 C CA . ARG B 1 349 ? 40.716 -63.622 16.590 1.00 99.75 349 ARG B CA 1
ATOM 5704 C C . ARG B 1 349 ? 40.292 -64.206 15.247 1.00 98.67 349 ARG B C 1
ATOM 5705 O O . ARG B 1 349 ? 39.154 -64.641 15.085 1.00 98.30 349 ARG B O 1
ATOM 5713 N N . ILE B 1 350 ? 41.212 -64.204 14.287 1.00 98.24 350 ILE B N 1
ATOM 5714 C CA . ILE B 1 350 ? 41.019 -64.908 13.019 1.00 97.76 350 ILE B CA 1
ATOM 5715 C C . ILE B 1 350 ? 40.586 -66.357 13.266 1.00 97.31 350 ILE B C 1
ATOM 5716 O O . ILE B 1 350 ? 39.623 -66.830 12.666 1.00 97.42 350 ILE B O 1
ATOM 5721 N N . ASP B 1 351 ? 41.287 -67.037 14.170 1.00 96.70 351 ASP B N 1
ATOM 5722 C CA . ASP B 1 351 ? 41.078 -68.464 14.412 1.00 96.60 351 ASP B CA 1
ATOM 5723 C C . ASP B 1 351 ? 39.672 -68.817 14.928 1.00 93.88 351 ASP B C 1
ATOM 5724 O O . ASP B 1 351 ? 39.118 -69.845 14.529 1.00 94.55 351 ASP B O 1
ATOM 5729 N N . THR B 1 352 ? 39.096 -67.977 15.797 1.00 90.68 352 THR B N 1
ATOM 5730 C CA . THR B 1 352 ? 37.729 -68.222 16.298 1.00 88.49 352 THR B CA 1
ATOM 5731 C C . THR B 1 352 ? 36.717 -68.060 15.171 1.00 86.30 352 THR B C 1
ATOM 5732 O O . THR B 1 352 ? 35.838 -68.905 14.997 1.00 87.15 352 THR B O 1
ATOM 5736 N N . VAL B 1 353 ? 36.861 -66.984 14.400 1.00 83.39 353 VAL B N 1
ATOM 5737 C CA . VAL B 1 353 ? 36.085 -66.787 13.179 1.00 81.30 353 VAL B CA 1
ATOM 5738 C C . VAL B 1 353 ? 36.072 -68.064 12.350 1.00 81.48 353 VAL B C 1
ATOM 5739 O O . VAL B 1 353 ? 35.021 -68.502 11.896 1.00 81.47 353 VAL B O 1
ATOM 5743 N N . VAL B 1 354 ? 37.246 -68.658 12.170 1.00 81.82 354 VAL B N 1
ATOM 5744 C CA . VAL B 1 354 ? 37.379 -69.887 11.407 1.00 82.88 354 VAL B CA 1
ATOM 5745 C C . VAL B 1 354 ? 36.590 -71.009 12.070 1.00 83.22 354 VAL B C 1
ATOM 5746 O O . VAL B 1 354 ? 35.730 -71.610 11.434 1.00 83.61 354 VAL B O 1
ATOM 5750 N N . SER B 1 355 ? 36.877 -71.257 13.350 1.00 83.05 355 SER B N 1
ATOM 5751 C CA . SER B 1 355 ? 36.274 -72.357 14.118 1.00 83.56 355 SER B CA 1
ATOM 5752 C C . SER B 1 355 ? 34.756 -72.347 14.094 1.00 81.70 355 SER B C 1
ATOM 5753 O O . SER B 1 355 ? 34.126 -73.371 13.817 1.00 83.21 355 SER B O 1
ATOM 5756 N N . GLU B 1 356 ? 34.183 -71.184 14.392 1.00 78.30 356 GLU B N 1
ATOM 5757 C CA . GLU B 1 356 ? 32.744 -71.016 14.445 1.00 76.28 356 GLU B CA 1
ATOM 5758 C C . GLU B 1 356 ? 32.144 -71.240 13.059 1.00 75.56 356 GLU B C 1
ATOM 5759 O O . GLU B 1 356 ? 31.362 -72.171 12.866 1.00 76.74 356 GLU B O 1
ATOM 5765 N N . LEU B 1 357 ? 32.544 -70.418 12.091 1.00 73.65 357 LEU B N 1
ATOM 5766 C CA . LEU B 1 357 ? 32.077 -70.556 10.713 1.00 73.10 357 LEU B CA 1
ATOM 5767 C C . LEU B 1 357 ? 32.179 -71.974 10.186 1.00 74.78 357 LEU B C 1
ATOM 5768 O O . LEU B 1 357 ? 31.330 -72.409 9.414 1.00 75.23 357 LEU B O 1
ATOM 5773 N N . THR B 1 358 ? 33.222 -72.686 10.601 1.00 75.92 358 THR B N 1
ATOM 5774 C CA . THR B 1 358 ? 33.446 -74.048 10.150 1.00 78.26 358 THR B CA 1
ATOM 5775 C C . THR B 1 358 ? 32.353 -74.951 10.702 1.00 79.17 358 THR B C 1
ATOM 5776 O O . THR B 1 358 ? 31.802 -75.784 9.971 1.00 80.61 358 THR B O 1
ATOM 5780 N N . LYS B 1 359 ? 32.023 -74.774 11.982 1.00 78.30 359 LYS B N 1
ATOM 5781 C CA . LYS B 1 359 ? 30.969 -75.581 12.599 1.00 78.96 359 LYS B CA 1
ATOM 5782 C C . LYS B 1 359 ? 29.593 -75.074 12.173 1.00 77.43 359 LYS B C 1
ATOM 5783 O O . LYS B 1 359 ? 28.562 -75.631 12.554 1.00 78.47 359 LYS B O 1
ATOM 5789 N N . LEU B 1 360 ? 29.595 -74.025 11.360 1.00 75.09 360 LEU B N 1
ATOM 5790 C CA . LEU B 1 360 ? 28.373 -73.514 10.769 1.00 73.78 360 LEU B CA 1
ATOM 5791 C C . LEU B 1 360 ? 28.182 -74.112 9.378 1.00 74.85 360 LEU B C 1
ATOM 5792 O O . LEU B 1 360 ? 27.098 -74.032 8.800 1.00 74.88 360 LEU B O 1
ATOM 5797 N N . GLY B 1 361 ? 29.242 -74.714 8.847 1.00 75.90 361 GLY B N 1
ATOM 5798 C CA . GLY B 1 361 ? 29.171 -75.399 7.563 1.00 77.34 361 GLY B CA 1
ATOM 5799 C C . GLY B 1 361 ? 30.026 -74.771 6.486 1.00 76.84 361 GLY B C 1
ATOM 5800 O O . GLY B 1 361 ? 30.145 -75.311 5.382 1.00 77.85 361 GLY B O 1
ATOM 5801 N N . ALA B 1 362 ? 30.618 -73.626 6.812 1.00 75.39 362 ALA B N 1
ATOM 5802 C CA . ALA B 1 362 ? 31.505 -72.923 5.897 1.00 75.28 362 ALA B CA 1
ATOM 5803 C C . ALA B 1 362 ? 32.758 -73.745 5.610 1.00 77.63 362 ALA B C 1
ATOM 5804 O O . ALA B 1 362 ? 33.053 -74.724 6.310 1.00 78.84 362 ALA B O 1
ATOM 5806 N N . SER B 1 363 ? 33.485 -73.337 4.571 1.00 78.26 363 SER B N 1
ATOM 5807 C CA . SER B 1 363 ? 34.738 -73.976 4.201 1.00 80.02 363 SER B CA 1
ATOM 5808 C C . SER B 1 363 ? 35.881 -72.972 4.360 1.00 79.19 363 SER B C 1
ATOM 5809 O O . SER B 1 363 ? 36.419 -72.465 3.378 1.00 79.09 363 SER B O 1
ATOM 5812 N N . ILE B 1 364 ? 36.209 -72.674 5.618 1.00 78.84 364 ILE B N 1
ATOM 5813 C CA . ILE B 1 364 ? 37.345 -71.823 5.980 1.00 78.49 364 ILE B CA 1
ATOM 5814 C C . ILE B 1 364 ? 38.451 -72.666 6.592 1.00 80.83 364 ILE B C 1
ATOM 5815 O O . ILE B 1 364 ? 38.197 -73.711 7.198 1.00 82.14 364 ILE B O 1
ATOM 5820 N N . HIS B 1 365 ? 39.677 -72.185 6.426 1.00 81.49 365 HIS B N 1
ATOM 5821 C CA . HIS B 1 365 ? 40.855 -72.733 7.069 1.00 83.30 365 HIS B CA 1
ATOM 5822 C C . HIS B 1 365 ? 41.758 -71.542 7.324 1.00 82.31 365 HIS B C 1
ATOM 5823 O O . HIS B 1 365 ? 41.618 -70.513 6.669 1.00 81.04 365 HIS B O 1
ATOM 5830 N N . ALA B 1 366 ? 42.660 -71.657 8.288 1.00 83.06 366 ALA B N 1
ATOM 5831 C CA . ALA B 1 366 ? 43.641 -70.607 8.514 1.00 82.67 366 ALA B CA 1
ATOM 5832 C C . ALA B 1 366 ? 44.953 -70.911 7.785 1.00 85.22 366 ALA B C 1
ATOM 5833 O O . ALA B 1 366 ? 45.259 -72.070 7.474 1.00 87.40 366 ALA B O 1
ATOM 5835 N N . THR B 1 367 ? 45.700 -69.852 7.483 1.00 84.98 367 THR B N 1
ATOM 5836 C CA . THR B 1 367 ? 47.070 -69.962 6.996 1.00 87.28 367 THR B CA 1
ATOM 5837 C C . THR B 1 367 ? 47.953 -69.307 8.055 1.00 87.45 367 THR B C 1
ATOM 5838 O O . THR B 1 367 ? 47.463 -68.918 9.123 1.00 85.91 367 THR B O 1
ATOM 5842 N N . ASP B 1 368 ? 49.246 -69.194 7.769 1.00 89.38 368 ASP B N 1
ATOM 5843 C CA . ASP B 1 368 ? 50.174 -68.526 8.673 1.00 89.60 368 ASP B CA 1
ATOM 5844 C C . ASP B 1 368 ? 50.041 -67.004 8.542 1.00 87.21 368 ASP B C 1
ATOM 5845 O O . ASP B 1 368 ? 50.112 -66.281 9.540 1.00 85.70 368 ASP B O 1
ATOM 5850 N N . ASP B 1 369 ? 49.823 -66.536 7.311 1.00 86.81 369 ASP B N 1
ATOM 5851 C CA . ASP B 1 369 ? 49.656 -65.105 7.016 1.00 84.96 369 ASP B CA 1
ATOM 5852 C C . ASP B 1 369 ? 48.188 -64.632 7.044 1.00 81.79 369 ASP B C 1
ATOM 5853 O O . ASP B 1 369 ? 47.911 -63.432 6.925 1.00 80.29 369 ASP B O 1
ATOM 5858 N N . GLY B 1 370 ? 47.257 -65.573 7.204 1.00 80.62 370 GLY B N 1
ATOM 5859 C CA . GLY B 1 370 ? 45.842 -65.233 7.314 1.00 77.61 370 GLY B CA 1
ATOM 5860 C C . GLY B 1 370 ? 44.924 -66.435 7.228 1.00 77.09 370 GLY B C 1
ATOM 5861 O O . GLY B 1 370 ? 44.954 -67.306 8.099 1.00 77.73 370 GLY B O 1
ATOM 5862 N N . MET B 1 371 ? 44.106 -66.477 6.176 1.00 75.93 371 MET B N 1
ATOM 5863 C CA . MET B 1 371 ? 43.118 -67.541 5.992 1.00 75.52 371 MET B CA 1
ATOM 5864 C C . MET B 1 371 ? 42.636 -67.668 4.554 1.00 75.83 371 MET B C 1
ATOM 5865 O O . MET B 1 371 ? 42.755 -66.733 3.765 1.00 75.39 371 MET B O 1
ATOM 5870 N N . ILE B 1 372 ? 42.090 -68.840 4.232 1.00 76.87 372 ILE B N 1
ATOM 5871 C CA . ILE B 1 372 ? 41.525 -69.122 2.916 1.00 77.40 372 ILE B CA 1
ATOM 5872 C C . ILE B 1 372 ? 40.071 -69.546 3.084 1.00 76.54 372 ILE B C 1
ATOM 5873 O O . ILE B 1 372 ? 39.766 -70.496 3.810 1.00 77.38 372 ILE B O 1
ATOM 5878 N N . ILE B 1 373 ? 39.184 -68.819 2.415 1.00 74.82 373 ILE B N 1
ATOM 5879 C CA . ILE B 1 373 ? 37.754 -69.096 2.432 1.00 73.48 373 ILE B CA 1
ATOM 5880 C C . ILE B 1 373 ? 37.340 -69.477 1.016 1.00 74.51 373 ILE B C 1
ATOM 5881 O O . ILE B 1 373 ? 37.891 -68.956 0.050 1.00 75.08 373 ILE B O 1
ATOM 5886 N N . GLU B 1 374 ? 36.377 -70.383 0.880 1.00 74.98 374 GLU B N 1
ATOM 5887 C CA . GLU B 1 374 ? 36.098 -70.947 -0.435 1.00 76.12 374 GLU B CA 1
ATOM 5888 C C . GLU B 1 374 ? 34.625 -71.022 -0.824 1.00 75.03 374 GLU B C 1
ATOM 5889 O O . GLU B 1 374 ? 33.794 -71.495 -0.052 1.00 74.63 374 GLU B O 1
ATOM 5895 N N . GLY B 1 375 ? 34.337 -70.541 -2.034 1.00 74.82 375 GLY B N 1
ATOM 5896 C CA . GLY B 1 375 ? 33.089 -70.804 -2.759 1.00 74.63 375 GLY B CA 1
ATOM 5897 C C . GLY B 1 375 ? 31.844 -70.283 -2.082 1.00 72.60 375 GLY B C 1
ATOM 5898 O O . GLY B 1 375 ? 31.932 -69.714 -0.998 1.00 71.40 375 GLY B O 1
ATOM 5899 N N . PRO B 1 376 ? 30.674 -70.445 -2.728 1.00 72.21 376 PRO B N 1
ATOM 5900 C CA . PRO B 1 376 ? 29.424 -70.140 -2.036 1.00 70.68 376 PRO B CA 1
ATOM 5901 C C . PRO B 1 376 ? 28.910 -71.369 -1.298 1.00 71.83 376 PRO B C 1
ATOM 5902 O O . PRO B 1 376 ? 28.409 -72.305 -1.917 1.00 73.45 376 PRO B O 1
ATOM 5906 N N . THR B 1 377 ? 29.066 -71.368 0.020 1.00 71.37 377 THR B N 1
ATOM 5907 C CA . THR B 1 377 ? 28.598 -72.464 0.852 1.00 72.93 377 THR B CA 1
ATOM 5908 C C . THR B 1 377 ? 27.319 -72.060 1.583 1.00 72.61 377 THR B C 1
ATOM 5909 O O . THR B 1 377 ? 27.316 -71.053 2.294 1.00 70.90 377 THR B O 1
ATOM 5913 N N . PRO B 1 378 ? 26.220 -72.829 1.394 1.00 74.39 378 PRO B N 1
ATOM 5914 C CA . PRO B 1 378 ? 25.031 -72.617 2.225 1.00 74.03 378 PRO B CA 1
ATOM 5915 C C . PRO B 1 378 ? 25.323 -73.019 3.667 1.00 74.62 378 PRO B C 1
ATOM 5916 O O . PRO B 1 378 ? 25.992 -74.031 3.901 1.00 75.88 378 PRO B O 1
ATOM 5920 N N . LEU B 1 379 ? 24.838 -72.219 4.617 1.00 73.77 379 LEU B N 1
ATOM 5921 C CA . LEU B 1 379 ? 25.139 -72.426 6.032 1.00 74.19 379 LEU B CA 1
ATOM 5922 C C . LEU B 1 379 ? 24.017 -73.151 6.771 1.00 76.29 379 LEU B C 1
ATOM 5923 O O . LEU B 1 379 ? 22.844 -72.797 6.642 1.00 76.18 379 LEU B O 1
ATOM 5928 N N . LYS B 1 380 ? 24.398 -74.171 7.539 1.00 78.52 380 LYS B N 1
ATOM 5929 C CA . LYS B 1 380 ? 23.467 -74.990 8.311 1.00 80.76 380 LYS B CA 1
ATOM 5930 C C . LYS B 1 380 ? 23.494 -74.595 9.794 1.00 80.70 380 LYS B C 1
ATOM 5931 O O . LYS B 1 380 ? 24.509 -74.760 10.475 1.00 80.60 380 LYS B O 1
ATOM 5937 N N . GLY B 1 381 ? 22.378 -74.067 10.288 1.00 80.94 381 GLY B N 1
ATOM 5938 C CA . GLY B 1 381 ? 22.256 -73.701 11.696 1.00 80.96 381 GLY B CA 1
ATOM 5939 C C . GLY B 1 381 ? 21.965 -74.888 12.594 1.00 83.68 381 GLY B C 1
ATOM 5940 O O . GLY B 1 381 ? 22.461 -75.987 12.358 1.00 85.60 381 GLY B O 1
ATOM 5941 N N . GLY B 1 382 ? 21.155 -74.664 13.626 1.00 84.22 382 GLY B N 1
ATOM 5942 C CA . GLY B 1 382 ? 20.801 -75.710 14.592 1.00 86.59 382 GLY B CA 1
ATOM 5943 C C . GLY B 1 382 ? 21.903 -75.962 15.602 1.00 87.22 382 GLY B C 1
ATOM 5944 O O . GLY B 1 382 ? 21.819 -76.884 16.413 1.00 88.94 382 GLY B O 1
ATOM 5945 N N . VAL B 1 383 ? 22.938 -75.132 15.547 1.00 86.10 383 VAL B N 1
ATOM 5946 C CA . VAL B 1 383 ? 24.106 -75.288 16.398 1.00 86.87 383 VAL B CA 1
ATOM 5947 C C . VAL B 1 383 ? 24.392 -73.979 17.159 1.00 85.32 383 VAL B C 1
ATOM 5948 O O . VAL B 1 383 ? 23.831 -72.926 16.828 1.00 83.73 383 VAL B O 1
ATOM 5952 N N . THR B 1 384 ? 25.242 -74.060 18.184 1.00 85.93 384 THR B N 1
ATOM 5953 C CA . THR B 1 384 ? 25.552 -72.919 19.047 1.00 84.50 384 THR B CA 1
ATOM 5954 C C . THR B 1 384 ? 26.983 -72.432 18.828 1.00 83.73 384 THR B C 1
ATOM 5955 O O . THR B 1 384 ? 27.924 -73.229 18.786 1.00 85.15 384 THR B O 1
ATOM 5959 N N . VAL B 1 385 ? 27.125 -71.117 18.685 1.00 81.72 385 VAL B N 1
ATOM 5960 C CA . VAL B 1 385 ? 28.409 -70.470 18.441 1.00 81.03 385 VAL B CA 1
ATOM 5961 C C . VAL B 1 385 ? 28.587 -69.287 19.388 1.00 79.98 385 VAL B C 1
ATOM 5962 O O . VAL B 1 385 ? 27.669 -68.480 19.555 1.00 78.76 385 VAL B O 1
ATOM 5966 N N . SER B 1 386 ? 29.768 -69.187 19.997 1.00 80.66 386 SER B N 1
ATOM 5967 C CA . SER B 1 386 ? 30.050 -68.136 20.979 1.00 79.89 386 SER B CA 1
ATOM 5968 C C . SER B 1 386 ? 30.819 -66.961 20.402 1.00 79.00 386 SER B C 1
ATOM 5969 O O . SER B 1 386 ? 31.665 -67.124 19.524 1.00 79.08 386 SER B O 1
ATOM 5972 N N . SER B 1 387 ? 30.528 -65.774 20.923 1.00 78.52 387 SER B N 1
ATOM 5973 C CA . SER B 1 387 ? 31.280 -64.581 20.568 1.00 78.28 387 SER B CA 1
ATOM 5974 C C . SER B 1 387 ? 32.688 -64.598 21.174 1.00 79.53 387 SER B C 1
ATOM 5975 O O . SER B 1 387 ? 33.597 -63.959 20.643 1.00 79.44 387 SER B O 1
ATOM 5978 N N . HIS B 1 388 ? 32.865 -65.343 22.268 1.00 80.96 388 HIS B N 1
ATOM 5979 C CA . HIS B 1 388 ? 34.116 -65.350 23.046 1.00 81.80 388 HIS B CA 1
ATOM 5980 C C . HIS B 1 388 ? 34.453 -63.950 23.576 1.00 80.29 388 HIS B C 1
ATOM 5981 O O . HIS B 1 388 ? 35.607 -63.506 23.507 1.00 79.88 388 HIS B O 1
ATOM 5988 N N . GLY B 1 389 ? 33.428 -63.262 24.083 1.00 79.55 389 GLY B N 1
ATOM 5989 C CA . GLY B 1 389 ? 33.567 -61.913 24.650 1.00 78.66 389 GLY B CA 1
ATOM 5990 C C . GLY B 1 389 ? 33.967 -60.807 23.679 1.00 77.57 389 GLY B C 1
ATOM 5991 O O . GLY B 1 389 ? 33.765 -59.619 23.959 1.00 76.83 389 GLY B O 1
ATOM 5992 N N . ASP B 1 390 ? 34.560 -61.199 22.552 1.00 77.29 390 ASP B N 1
ATOM 5993 C CA . ASP B 1 390 ? 34.867 -60.286 21.458 1.00 75.76 390 ASP B CA 1
ATOM 5994 C C . ASP B 1 390 ? 33.565 -59.963 20.719 1.00 73.70 390 ASP B C 1
ATOM 5995 O O . ASP B 1 390 ? 32.918 -60.858 20.162 1.00 74.40 390 ASP B O 1
ATOM 6000 N N . HIS B 1 391 ? 33.183 -58.688 20.717 1.00 70.77 391 HIS B N 1
ATOM 6001 C CA . HIS B 1 391 ? 31.875 -58.304 20.201 1.00 68.57 391 HIS B CA 1
ATOM 6002 C C . HIS B 1 391 ? 31.776 -58.471 18.691 1.00 66.79 391 HIS B C 1
ATOM 6003 O O . HIS B 1 391 ? 30.726 -58.857 18.175 1.00 66.98 391 HIS B O 1
ATOM 6010 N N . ARG B 1 392 ? 32.872 -58.205 17.990 1.00 64.99 392 ARG B N 1
ATOM 6011 C CA . ARG B 1 392 ? 32.883 -58.293 16.538 1.00 63.46 392 ARG B CA 1
ATOM 6012 C C . ARG B 1 392 ? 32.591 -59.697 16.037 1.00 62.27 392 ARG B C 1
ATOM 6013 O O . ARG B 1 392 ? 31.892 -59.857 15.043 1.00 62.42 392 ARG B O 1
ATOM 6021 N N . ILE B 1 393 ? 33.125 -60.708 16.722 1.00 61.25 393 ILE B N 1
ATOM 6022 C CA . ILE B 1 393 ? 32.845 -62.108 16.391 1.00 60.72 393 ILE B CA 1
ATOM 6023 C C . ILE B 1 393 ? 31.360 -62.397 16.584 1.00 59.75 393 ILE B C 1
ATOM 6024 O O . ILE B 1 393 ? 30.755 -63.138 15.808 1.00 60.60 393 ILE B O 1
ATOM 6029 N N . GLY B 1 394 ? 30.783 -61.802 17.623 1.00 57.96 394 GLY B N 1
ATOM 6030 C CA . GLY B 1 394 ? 29.370 -61.970 17.933 1.00 56.93 394 GLY B CA 1
ATOM 6031 C C . GLY B 1 394 ? 28.449 -61.322 16.920 1.00 55.54 394 GLY B C 1
ATOM 6032 O O . GLY B 1 394 ? 27.346 -61.813 16.680 1.00 56.10 394 GLY B O 1
ATOM 6033 N N . MET B 1 395 ? 28.889 -60.218 16.324 1.00 53.61 395 MET B N 1
ATOM 6034 C CA . MET B 1 395 ? 28.066 -59.546 15.329 1.00 52.16 395 MET B CA 1
ATOM 6035 C C . MET B 1 395 ? 28.230 -60.194 13.960 1.00 52.13 395 MET B C 1
ATOM 6036 O O . MET B 1 395 ? 27.251 -60.367 13.238 1.00 52.53 395 MET B O 1
ATOM 6041 N N . ALA B 1 396 ? 29.462 -60.547 13.605 1.00 51.85 396 ALA B N 1
ATOM 6042 C CA . ALA B 1 396 ? 29.709 -61.303 12.379 1.00 52.33 396 ALA B CA 1
ATOM 6043 C C . ALA B 1 396 ? 28.888 -62.580 12.398 1.00 52.58 396 ALA B C 1
ATOM 6044 O O . ALA B 1 396 ? 28.131 -62.845 11.472 1.00 52.66 396 ALA B O 1
ATOM 6046 N N . MET B 1 397 ? 29.015 -63.338 13.483 1.00 52.87 397 MET B N 1
ATOM 6047 C CA . MET B 1 397 ? 28.229 -64.544 13.691 1.00 54.07 397 MET B CA 1
ATOM 6048 C C . MET B 1 397 ? 26.728 -64.336 13.622 1.00 53.95 397 MET B C 1
ATOM 6049 O O . MET B 1 397 ? 26.011 -65.186 13.077 1.00 55.06 397 MET B O 1
ATOM 6054 N N . ALA B 1 398 ? 26.259 -63.217 14.171 1.00 52.65 398 ALA B N 1
ATOM 6055 C CA . ALA B 1 398 ? 24.840 -62.870 14.113 1.00 52.47 398 ALA B CA 1
ATOM 6056 C C . ALA B 1 398 ? 24.368 -62.697 12.669 1.00 52.44 398 ALA B C 1
ATOM 6057 O O . ALA B 1 398 ? 23.347 -63.274 12.280 1.00 53.54 398 ALA B O 1
ATOM 6059 N N . ILE B 1 399 ? 25.101 -61.940 11.855 1.00 51.03 399 ILE B N 1
ATOM 6060 C CA . ILE B 1 399 ? 24.596 -61.738 10.504 1.00 50.84 399 ILE B CA 1
ATOM 6061 C C . ILE B 1 399 ? 24.799 -62.990 9.642 1.00 51.40 399 ILE B C 1
ATOM 6062 O O . ILE B 1 399 ? 24.004 -63.257 8.737 1.00 51.92 399 ILE B O 1
ATOM 6067 N N . ALA B 1 400 ? 25.836 -63.769 9.949 1.00 51.55 400 ALA B N 1
ATOM 6068 C CA . ALA B 1 400 ? 26.005 -65.111 9.354 1.00 51.87 400 ALA B CA 1
ATOM 6069 C C . ALA B 1 400 ? 24.744 -65.911 9.585 1.00 52.38 400 ALA B C 1
ATOM 6070 O O . ALA B 1 400 ? 24.259 -66.572 8.680 1.00 53.01 400 ALA B O 1
ATOM 6072 N N . ALA B 1 401 ? 24.203 -65.808 10.801 1.00 52.31 401 ALA B N 1
ATOM 6073 C CA . ALA B 1 401 ? 22.987 -66.523 11.199 1.00 53.42 401 ALA B CA 1
ATOM 6074 C C . ALA B 1 401 ? 21.763 -66.208 10.330 1.00 54.02 401 ALA B C 1
ATOM 6075 O O . ALA B 1 401 ? 20.928 -67.084 10.092 1.00 54.95 401 ALA B O 1
ATOM 6077 N N . LEU B 1 402 ? 21.667 -64.958 9.868 1.00 53.68 402 LEU B N 1
ATOM 6078 C CA . LEU B 1 402 ? 20.567 -64.500 9.012 1.00 54.18 402 LEU B CA 1
ATOM 6079 C C . LEU B 1 402 ? 20.451 -65.306 7.731 1.00 55.77 402 LEU B C 1
ATOM 6080 O O . LEU B 1 402 ? 19.489 -65.158 6.985 1.00 56.33 402 LEU B O 1
ATOM 6085 N N . LEU B 1 403 ? 21.441 -66.151 7.482 1.00 57.12 403 LEU B N 1
ATOM 6086 C CA . LEU B 1 403 ? 21.589 -66.830 6.202 1.00 59.30 403 LEU B CA 1
ATOM 6087 C C . LEU B 1 403 ? 21.398 -68.333 6.342 1.00 62.32 403 LEU B C 1
ATOM 6088 O O . LEU B 1 403 ? 21.409 -69.063 5.349 1.00 64.16 403 LEU B O 1
ATOM 6093 N N . ALA B 1 404 ? 21.216 -68.796 7.574 1.00 63.18 404 ALA B N 1
ATOM 6094 C CA . ALA B 1 404 ? 21.333 -70.213 7.858 1.00 65.86 404 ALA B CA 1
ATOM 6095 C C . ALA B 1 404 ? 20.006 -70.923 8.082 1.00 68.52 404 ALA B C 1
ATOM 6096 O O . ALA B 1 404 ? 19.186 -70.491 8.895 1.00 68.37 404 ALA B O 1
ATOM 6098 N N . GLU B 1 405 ? 19.815 -72.022 7.357 1.00 71.35 405 GLU B N 1
ATOM 6099 C CA . GLU B 1 405 ? 18.680 -72.928 7.562 1.00 73.99 405 GLU B CA 1
ATOM 6100 C C . GLU B 1 405 ? 18.769 -73.553 8.951 1.00 74.92 405 GLU B C 1
ATOM 6101 O O . GLU B 1 405 ? 19.826 -74.058 9.330 1.00 75.26 405 GLU B O 1
ATOM 6107 N N . LYS B 1 406 ? 17.665 -73.510 9.699 1.00 75.69 406 LYS B N 1
ATOM 6108 C CA . LYS B 1 406 ? 17.633 -73.910 11.119 1.00 76.92 406 LYS B CA 1
ATOM 6109 C C . LYS B 1 406 ? 18.336 -72.868 12.001 1.00 75.37 406 LYS B C 1
ATOM 6110 O O . LYS B 1 406 ? 19.369 -72.317 11.612 1.00 74.30 406 LYS B O 1
ATOM 6116 N N . PRO B 1 407 ? 17.788 -72.604 13.202 1.00 75.39 407 PRO B N 1
ATOM 6117 C CA . PRO B 1 407 ? 18.212 -71.428 13.962 1.00 73.59 407 PRO B CA 1
ATOM 6118 C C . PRO B 1 407 ? 19.629 -71.514 14.521 1.00 72.77 407 PRO B C 1
ATOM 6119 O O . PRO B 1 407 ? 20.177 -72.601 14.683 1.00 73.83 407 PRO B O 1
ATOM 6123 N N . VAL B 1 408 ? 20.204 -70.356 14.817 1.00 70.97 408 VAL B N 1
ATOM 6124 C CA . VAL B 1 408 ? 21.548 -70.285 15.360 1.00 70.56 408 VAL B CA 1
ATOM 6125 C C . VAL B 1 408 ? 21.549 -69.530 16.686 1.00 69.77 408 VAL B C 1
ATOM 6126 O O . VAL B 1 408 ? 21.111 -68.379 16.758 1.00 68.38 408 VAL B O 1
ATOM 6130 N N . THR B 1 409 ? 22.038 -70.192 17.729 1.00 70.79 409 THR B N 1
ATOM 6131 C CA . THR B 1 409 ? 22.219 -69.556 19.024 1.00 70.43 409 THR B CA 1
ATOM 6132 C C . THR B 1 409 ? 23.552 -68.831 19.039 1.00 69.25 409 THR B C 1
ATOM 6133 O O . THR B 1 409 ? 24.580 -69.395 18.668 1.00 69.54 409 THR B O 1
ATOM 6137 N N . VAL B 1 410 ? 23.526 -67.576 19.467 1.00 68.25 410 VAL B N 1
ATOM 6138 C CA . VAL B 1 410 ? 24.732 -66.769 19.511 1.00 67.56 410 VAL B CA 1
ATOM 6139 C C . VAL B 1 410 ? 25.042 -66.363 20.955 1.00 68.02 410 VAL B C 1
ATOM 6140 O O . VAL B 1 410 ? 24.407 -65.472 21.525 1.00 66.72 410 VAL B O 1
ATOM 6144 N N . GLU B 1 411 ? 26.024 -67.056 21.531 1.00 70.04 411 GLU B N 1
ATOM 6145 C CA . GLU B 1 411 ? 26.432 -66.886 22.923 1.00 70.99 411 GLU B CA 1
ATOM 6146 C C . GLU B 1 411 ? 27.200 -65.570 23.159 1.00 69.69 411 GLU B C 1
ATOM 6147 O O . GLU B 1 411 ? 28.048 -65.170 22.362 1.00 68.64 411 GLU B O 1
ATOM 6153 N N . GLY B 1 412 ? 26.885 -64.905 24.264 1.00 70.16 412 GLY B N 1
ATOM 6154 C CA . GLY B 1 412 ? 27.572 -63.682 24.667 1.00 69.87 412 GLY B CA 1
ATOM 6155 C C . GLY B 1 412 ? 27.108 -62.466 23.892 1.00 69.26 412 GLY B C 1
ATOM 6156 O O . GLY B 1 412 ? 27.902 -61.798 23.230 1.00 68.47 412 GLY B O 1
ATOM 6157 N N . THR B 1 413 ? 25.813 -62.180 23.983 1.00 69.82 413 THR B N 1
ATOM 6158 C CA . THR B 1 413 ? 25.221 -61.029 23.310 1.00 69.27 413 THR B CA 1
ATOM 6159 C C . THR B 1 413 ? 25.191 -59.794 24.208 1.00 69.17 413 THR B C 1
ATOM 6160 O O . THR B 1 413 ? 24.646 -58.758 23.828 1.00 68.74 413 THR B O 1
ATOM 6164 N N . GLU B 1 414 ? 25.770 -59.928 25.398 1.00 69.99 414 GLU B N 1
ATOM 6165 C CA . GLU B 1 414 ? 25.950 -58.820 26.320 1.00 70.52 414 GLU B CA 1
ATOM 6166 C C . GLU B 1 414 ? 27.056 -57.896 25.813 1.00 69.68 414 GLU B C 1
ATOM 6167 O O . GLU B 1 414 ? 26.967 -56.670 25.941 1.00 68.80 414 GLU B O 1
ATOM 6173 N N . ALA B 1 415 ? 28.105 -58.500 25.253 1.00 69.92 415 ALA B N 1
ATOM 6174 C CA . ALA B 1 415 ? 29.235 -57.755 24.699 1.00 69.17 415 ALA B CA 1
ATOM 6175 C C . ALA B 1 415 ? 28.776 -56.878 23.530 1.00 68.26 415 ALA B C 1
ATOM 6176 O O . ALA B 1 415 ? 29.114 -55.683 23.469 1.00 67.67 415 ALA B O 1
ATOM 6178 N N . ILE B 1 416 ? 28.007 -57.486 22.616 1.00 67.68 416 ILE B N 1
ATOM 6179 C CA . ILE B 1 416 ? 27.328 -56.757 21.546 1.00 66.02 416 ILE B CA 1
ATOM 6180 C C . ILE B 1 416 ? 26.511 -55.624 22.157 1.00 64.72 416 ILE B C 1
ATOM 6181 O O . ILE B 1 416 ? 26.715 -54.448 21.824 1.00 64.09 416 ILE B O 1
ATOM 6186 N N . ALA B 1 417 ? 25.604 -56.004 23.062 1.00 64.06 417 ALA B N 1
ATOM 6187 C CA . ALA B 1 417 ? 24.652 -55.089 23.680 1.00 63.12 417 ALA B CA 1
ATOM 6188 C C . ALA B 1 417 ? 25.328 -53.894 24.352 1.00 61.84 417 ALA B C 1
ATOM 6189 O O . ALA B 1 417 ? 24.766 -52.804 24.396 1.00 61.87 417 ALA B O 1
ATOM 6191 N N . VAL B 1 418 ? 26.538 -54.099 24.856 1.00 60.79 418 VAL B N 1
ATOM 6192 C CA . VAL B 1 418 ? 27.296 -53.017 25.469 1.00 59.67 418 VAL B CA 1
ATOM 6193 C C . VAL B 1 418 ? 27.901 -52.062 24.427 1.00 58.62 418 VAL B C 1
ATOM 6194 O O . VAL B 1 418 ? 27.863 -50.855 24.607 1.00 58.56 418 VAL B O 1
ATOM 6198 N N . SER B 1 419 ? 28.433 -52.592 23.332 1.00 58.05 419 SER B N 1
ATOM 6199 C CA . SER B 1 419 ? 29.101 -51.740 22.350 1.00 57.01 419 SER B CA 1
ATOM 6200 C C . SER B 1 419 ? 28.185 -51.201 21.233 1.00 56.01 419 SER B C 1
ATOM 6201 O O . SER B 1 419 ? 28.532 -50.216 20.577 1.00 56.36 419 SER B O 1
ATOM 6204 N N . TYR B 1 420 ? 27.048 -51.865 21.004 1.00 54.60 420 TYR B N 1
ATOM 6205 C CA . TYR B 1 420 ? 26.047 -51.437 20.009 1.00 53.06 420 TYR B CA 1
ATOM 6206 C C . TYR B 1 420 ? 24.638 -51.800 20.496 1.00 52.17 420 TYR B C 1
ATOM 6207 O O . TYR B 1 420 ? 24.028 -52.755 20.009 1.00 52.16 420 TYR B O 1
ATOM 6216 N N . PRO B 1 421 ? 24.108 -51.027 21.461 1.00 51.29 421 PRO B N 1
ATOM 6217 C CA . PRO B 1 421 ? 22.851 -51.450 22.092 1.00 50.43 421 PRO B CA 1
ATOM 6218 C C . PRO B 1 421 ? 21.767 -51.794 21.070 1.00 49.12 421 PRO B C 1
ATOM 6219 O O . PRO B 1 421 ? 21.257 -52.916 21.081 1.00 49.94 421 PRO B O 1
ATOM 6223 N N . SER B 1 422 ? 21.470 -50.867 20.161 1.00 46.94 422 SER B N 1
ATOM 6224 C CA . SER B 1 422 ? 20.372 -51.037 19.211 1.00 45.49 422 SER B CA 1
ATOM 6225 C C . SER B 1 422 ? 20.645 -51.975 18.008 1.00 43.55 422 SER B C 1
ATOM 6226 O O . SER B 1 422 ? 19.820 -52.075 17.107 1.00 43.74 422 SER B O 1
ATOM 6229 N N . PHE B 1 423 ? 21.777 -52.674 18.008 1.00 41.92 423 PHE B N 1
ATOM 6230 C CA . PHE B 1 423 ? 22.143 -53.578 16.906 1.00 40.65 423 PHE B CA 1
ATOM 6231 C C . PHE B 1 423 ? 21.086 -54.608 16.529 1.00 41.20 423 PHE B C 1
ATOM 6232 O O . PHE B 1 423 ? 20.845 -54.833 15.349 1.00 41.50 423 PHE B O 1
ATOM 6240 N N . PHE B 1 424 ? 20.473 -55.256 17.510 1.00 41.51 424 PHE B N 1
ATOM 6241 C CA . PHE B 1 424 ? 19.478 -56.272 17.181 1.00 42.35 424 PHE B CA 1
ATOM 6242 C C . PHE B 1 424 ? 18.137 -55.645 16.832 1.00 43.25 424 PHE B C 1
ATOM 6243 O O . PHE B 1 424 ? 17.367 -56.210 16.057 1.00 43.78 424 PHE B O 1
ATOM 6251 N N . ASP B 1 425 ? 17.863 -54.471 17.392 1.00 43.81 425 ASP B N 1
ATOM 6252 C CA . ASP B 1 425 ? 16.627 -53.770 17.071 1.00 45.16 425 ASP B CA 1
ATOM 6253 C C . ASP B 1 425 ? 16.646 -53.309 15.621 1.00 45.45 425 ASP B C 1
ATOM 6254 O O . ASP B 1 425 ? 15.668 -53.492 14.902 1.00 46.73 425 ASP B O 1
ATOM 6259 N N . HIS B 1 426 ? 17.777 -52.765 15.184 1.00 44.59 426 HIS B N 1
ATOM 6260 C CA . HIS B 1 426 ? 17.944 -52.342 13.799 1.00 44.98 426 HIS B CA 1
ATOM 6261 C C . HIS B 1 426 ? 17.783 -53.469 12.816 1.00 45.55 426 HIS B C 1
ATOM 6262 O O . HIS B 1 426 ? 17.280 -53.265 11.715 1.00 45.92 426 HIS B O 1
ATOM 6269 N N . LEU B 1 427 ? 18.225 -54.656 13.223 1.00 46.09 427 LEU B N 1
ATOM 6270 C CA . LEU B 1 427 ? 18.115 -55.864 12.416 1.00 46.64 427 LEU B CA 1
ATOM 6271 C C . LEU B 1 427 ? 16.646 -56.205 12.278 1.00 48.46 427 LEU B C 1
ATOM 6272 O O . LEU B 1 427 ? 16.152 -56.350 11.164 1.00 48.23 427 LEU B O 1
ATOM 6277 N N . ASP B 1 428 ? 15.955 -56.279 13.422 1.00 50.67 428 ASP B N 1
ATOM 6278 C CA . ASP B 1 428 ? 14.505 -56.523 13.487 1.00 53.67 428 ASP B CA 1
ATOM 6279 C C . ASP B 1 428 ? 13.734 -55.600 12.569 1.00 54.86 428 ASP B C 1
ATOM 6280 O O . ASP B 1 428 ? 12.910 -56.047 11.776 1.00 55.87 428 ASP B O 1
ATOM 6285 N N . ARG B 1 429 ? 14.020 -54.308 12.694 1.00 55.08 429 ARG B N 1
ATOM 6286 C CA . ARG B 1 429 ? 13.390 -53.269 11.905 1.00 56.24 429 ARG B CA 1
ATOM 6287 C C . ARG B 1 429 ? 13.574 -53.524 10.407 1.00 56.82 429 ARG B C 1
ATOM 6288 O O . ARG B 1 429 ? 12.658 -53.270 9.620 1.00 57.89 429 ARG B O 1
ATOM 6296 N N . LEU B 1 430 ? 14.749 -54.041 10.029 1.00 56.14 430 LEU B N 1
ATOM 6297 C CA . LEU B 1 430 ? 15.051 -54.392 8.635 1.00 56.33 430 LEU B CA 1
ATOM 6298 C C . LEU B 1 430 ? 14.266 -55.604 8.160 1.00 58.52 430 LEU B C 1
ATOM 6299 O O . LEU B 1 430 ? 13.789 -55.632 7.026 1.00 59.30 430 LEU B O 1
ATOM 6304 N N . LYS B 1 431 ? 14.148 -56.607 9.026 1.00 59.83 431 LYS B N 1
ATOM 6305 C CA . LYS B 1 431 ? 13.391 -57.817 8.717 1.00 61.94 431 LYS B CA 1
ATOM 6306 C C . LYS B 1 431 ? 11.908 -57.498 8.696 1.00 64.32 431 LYS B C 1
ATOM 6307 O O . LYS B 1 431 ? 11.166 -58.051 7.885 1.00 65.62 431 LYS B O 1
ATOM 6313 N N . SER B 1 432 ? 11.488 -56.601 9.587 1.00 65.12 432 SER B N 1
ATOM 6314 C CA . SER B 1 432 ? 10.088 -56.202 9.692 1.00 67.30 432 SER B CA 1
ATOM 6315 C C . SER B 1 432 ? 9.617 -55.580 8.389 1.00 68.76 432 SER B C 1
ATOM 6316 O O . SER B 1 432 ? 8.650 -56.057 7.788 1.00 70.21 432 SER B O 1
ATOM 6319 N N . GLU B 1 433 ? 10.320 -54.530 7.959 1.00 68.53 433 GLU B N 1
ATOM 6320 C CA . GLU B 1 433 ? 9.970 -53.770 6.758 1.00 69.76 433 GLU B CA 1
ATOM 6321 C C . GLU B 1 433 ? 9.927 -54.641 5.493 1.00 70.67 433 GLU B C 1
ATOM 6322 O O . GLU B 1 433 ? 9.156 -54.358 4.575 1.00 71.72 433 GLU B O 1
ATOM 6328 N N . ALA B 1 434 ? 10.733 -55.703 5.462 1.00 70.67 434 ALA B N 1
ATOM 6329 C CA . ALA B 1 434 ? 10.729 -56.659 4.355 1.00 72.34 434 ALA B CA 1
ATOM 6330 C C . ALA B 1 434 ? 9.441 -57.479 4.298 1.00 75.37 434 ALA B C 1
ATOM 6331 O O . ALA B 1 434 ? 8.964 -57.801 3.213 1.00 76.29 434 ALA B O 1
ATOM 6333 N N . GLU B 1 435 ? 8.893 -57.815 5.468 1.00 77.45 435 GLU B N 1
ATOM 6334 C CA . GLU B 1 435 ? 7.601 -58.497 5.587 1.00 81.08 435 GLU B CA 1
ATOM 6335 C C . GLU B 1 435 ? 6.472 -57.687 4.968 1.00 84.23 435 GLU B C 1
ATOM 6336 O O . GLU B 1 435 ? 5.571 -58.241 4.341 1.00 85.92 435 GLU B O 1
ATOM 6342 N N . ASN B 1 436 ? 6.521 -56.376 5.172 1.00 85.57 436 ASN B N 1
ATOM 6343 C CA . ASN B 1 436 ? 5.491 -55.466 4.685 1.00 88.65 436 ASN B CA 1
ATOM 6344 C C . ASN B 1 436 ? 5.504 -55.340 3.161 1.00 90.80 436 ASN B C 1
ATOM 6345 O O . ASN B 1 436 ? 4.466 -55.511 2.522 1.00 92.69 436 ASN B O 1
ATOM 6350 N N . LEU B 1 437 ? 6.674 -55.052 2.588 1.00 90.97 437 LEU B N 1
ATOM 6351 C CA . LEU B 1 437 ? 6.839 -55.012 1.136 1.00 93.18 437 LEU B CA 1
ATOM 6352 C C . LEU B 1 437 ? 6.256 -56.281 0.500 1.00 95.49 437 LEU B C 1
ATOM 6353 O O . LEU B 1 437 ? 5.323 -56.200 -0.301 1.00 97.18 437 LEU B O 1
ATOM 6358 N N . TYR B 1 438 ? 6.791 -57.442 0.882 1.00 95.89 438 TYR B N 1
ATOM 6359 C CA . TYR B 1 438 ? 6.290 -58.737 0.408 1.00 97.97 438 TYR B CA 1
ATOM 6360 C C . TYR B 1 438 ? 5.204 -59.296 1.337 1.00 99.28 438 TYR B C 1
ATOM 6361 O O . TYR B 1 438 ? 4.005 -59.108 1.109 1.00 100.97 438 TYR B O 1
ATOM 6370 N N . ASN C 1 5 ? 7.979 -76.559 -38.201 1.00 85.16 5 ASN C N 1
ATOM 6371 C CA . ASN C 1 5 ? 6.942 -75.479 -38.202 1.00 87.01 5 ASN C CA 1
ATOM 6372 C C . ASN C 1 5 ? 6.970 -74.599 -36.944 1.00 86.14 5 ASN C C 1
ATOM 6373 O O . ASN C 1 5 ? 8.023 -74.376 -36.340 1.00 84.32 5 ASN C O 1
ATOM 6378 N N . LYS C 1 6 ? 5.794 -74.100 -36.575 1.00 87.45 6 LYS C N 1
ATOM 6379 C CA . LYS C 1 6 ? 5.597 -73.290 -35.382 1.00 86.57 6 LYS C CA 1
ATOM 6380 C C . LYS C 1 6 ? 4.933 -74.139 -34.296 1.00 85.46 6 LYS C C 1
ATOM 6381 O O . LYS C 1 6 ? 4.321 -75.174 -34.589 1.00 86.53 6 LYS C O 1
ATOM 6387 N N . THR C 1 7 ? 5.053 -73.697 -33.048 1.00 83.12 7 THR C N 1
ATOM 6388 C CA . THR C 1 7 ? 4.213 -74.220 -31.981 1.00 82.27 7 THR C CA 1
ATOM 6389 C C . THR C 1 7 ? 3.430 -73.071 -31.366 1.00 82.44 7 THR C C 1
ATOM 6390 O O . THR C 1 7 ? 3.990 -72.023 -31.060 1.00 81.62 7 THR C O 1
ATOM 6394 N N . VAL C 1 8 ? 2.124 -73.262 -31.227 1.00 83.72 8 VAL C N 1
ATOM 6395 C CA . VAL C 1 8 ? 1.291 -72.336 -30.478 1.00 84.11 8 VAL C CA 1
ATOM 6396 C C . VAL C 1 8 ? 1.341 -72.786 -29.011 1.00 82.42 8 VAL C C 1
ATOM 6397 O O . VAL C 1 8 ? 1.251 -73.985 -28.729 1.00 82.30 8 VAL C O 1
ATOM 6401 N N . ILE C 1 9 ? 1.539 -71.833 -28.093 1.00 81.08 9 ILE C N 1
ATOM 6402 C CA . ILE C 1 9 ? 1.743 -72.136 -26.662 1.00 79.01 9 ILE C CA 1
ATOM 6403 C C . ILE C 1 9 ? 0.855 -71.304 -25.730 1.00 79.47 9 ILE C C 1
ATOM 6404 O O . ILE C 1 9 ? 0.977 -70.079 -25.677 1.00 79.46 9 ILE C O 1
ATOM 6409 N N . PRO C 1 10 ? -0.026 -71.977 -24.972 1.00 80.08 10 PRO C N 1
ATOM 6410 C CA . PRO C 1 10 ? -0.903 -71.273 -24.047 1.00 81.36 10 PRO C CA 1
ATOM 6411 C C . PRO C 1 10 ? -0.211 -70.988 -22.710 1.00 79.90 10 PRO C C 1
ATOM 6412 O O . PRO C 1 10 ? 0.922 -71.410 -22.505 1.00 78.09 10 PRO C O 1
ATOM 6416 N N . HIS C 1 11 ? -0.886 -70.279 -21.810 1.00 80.91 11 HIS C N 1
ATOM 6417 C CA . HIS C 1 11 ? -0.355 -70.082 -20.469 1.00 79.74 11 HIS C CA 1
ATOM 6418 C C . HIS C 1 11 ? -0.614 -71.317 -19.616 1.00 79.65 11 HIS C C 1
ATOM 6419 O O . HIS C 1 11 ? -1.628 -72.006 -19.786 1.00 81.29 11 HIS C O 1
ATOM 6426 N N . ALA C 1 12 ? 0.318 -71.596 -18.710 1.00 77.95 12 ALA C N 1
ATOM 6427 C CA . ALA C 1 12 ? 0.229 -72.757 -17.834 1.00 77.90 12 ALA C CA 1
ATOM 6428 C C . ALA C 1 12 ? -0.511 -72.449 -16.529 1.00 79.00 12 ALA C C 1
ATOM 6429 O O . ALA C 1 12 ? -0.267 -71.419 -15.886 1.00 78.58 12 ALA C O 1
ATOM 6431 N N . LYS C 1 13 ? -1.420 -73.352 -16.155 1.00 80.43 13 LYS C N 1
ATOM 6432 C CA . LYS C 1 13 ? -2.157 -73.253 -14.892 1.00 81.28 13 LYS C CA 1
ATOM 6433 C C . LYS C 1 13 ? -1.301 -73.734 -13.719 1.00 79.49 13 LYS C C 1
ATOM 6434 O O . LYS C 1 13 ? -1.650 -73.523 -12.556 1.00 80.31 13 LYS C O 1
ATOM 6440 N N . GLY C 1 14 ? -0.187 -74.389 -14.043 1.00 77.15 14 GLY C N 1
ATOM 6441 C CA . GLY C 1 14 ? 0.735 -74.940 -13.055 1.00 75.05 14 GLY C CA 1
ATOM 6442 C C . GLY C 1 14 ? 1.682 -75.937 -13.694 1.00 73.06 14 GLY C C 1
ATOM 6443 O O . GLY C 1 14 ? 1.417 -76.434 -14.786 1.00 73.53 14 GLY C O 1
ATOM 6444 N N . LEU C 1 15 ? 2.777 -76.236 -13.000 1.00 70.82 15 LEU C N 1
ATOM 6445 C CA . LEU C 1 15 ? 3.787 -77.181 -13.466 1.00 68.86 15 LEU C CA 1
ATOM 6446 C C . LEU C 1 15 ? 4.239 -78.039 -12.301 1.00 68.46 15 LEU C C 1
ATOM 6447 O O . LEU C 1 15 ? 4.768 -77.510 -11.327 1.00 68.19 15 LEU C O 1
ATOM 6452 N N . LYS C 1 16 ? 4.038 -79.352 -12.388 1.00 68.74 16 LYS C N 1
ATOM 6453 C CA . LYS C 1 16 ? 4.429 -80.263 -11.300 1.00 68.93 16 LYS C CA 1
ATOM 6454 C C . LYS C 1 16 ? 4.974 -81.596 -11.809 1.00 69.07 16 LYS C C 1
ATOM 6455 O O . LYS C 1 16 ? 4.534 -82.101 -12.839 1.00 69.99 16 LYS C O 1
ATOM 6461 N N . GLY C 1 17 ? 5.932 -82.166 -11.086 1.00 68.48 17 GLY C N 1
ATOM 6462 C CA . GLY C 1 17 ? 6.456 -83.476 -11.435 1.00 69.14 17 GLY C CA 1
ATOM 6463 C C . GLY C 1 17 ? 7.965 -83.548 -11.426 1.00 68.23 17 GLY C C 1
ATOM 6464 O O . GLY C 1 17 ? 8.635 -82.580 -11.068 1.00 67.08 17 GLY C O 1
ATOM 6465 N N . THR C 1 18 ? 8.490 -84.704 -11.827 1.00 69.12 18 THR C N 1
ATOM 6466 C CA . THR C 1 18 ? 9.929 -84.954 -11.879 1.00 68.82 18 THR C CA 1
ATOM 6467 C C . THR C 1 18 ? 10.398 -85.147 -13.315 1.00 68.47 18 THR C C 1
ATOM 6468 O O . THR C 1 18 ? 9.706 -85.771 -14.111 1.00 69.35 18 THR C O 1
ATOM 6472 N N . ILE C 1 19 ? 11.574 -84.611 -13.639 1.00 67.69 19 ILE C N 1
ATOM 6473 C CA . ILE C 1 19 ? 12.123 -84.704 -14.994 1.00 67.56 19 ILE C CA 1
ATOM 6474 C C . ILE C 1 19 ? 13.617 -85.028 -15.026 1.00 67.67 19 ILE C C 1
ATOM 6475 O O . ILE C 1 19 ? 14.388 -84.490 -14.226 1.00 67.67 19 ILE C O 1
ATOM 6480 N N . LYS C 1 20 ? 14.002 -85.923 -15.939 1.00 67.99 20 LYS C N 1
ATOM 6481 C CA . LYS C 1 20 ? 15.404 -86.191 -16.250 1.00 67.58 20 LYS C CA 1
ATOM 6482 C C . LYS C 1 20 ? 15.752 -85.444 -17.529 1.00 65.79 20 LYS C C 1
ATOM 6483 O O . LYS C 1 20 ? 15.312 -85.831 -18.608 1.00 66.32 20 LYS C O 1
ATOM 6489 N N . VAL C 1 21 ? 16.522 -84.367 -17.422 1.00 63.96 21 VAL C N 1
ATOM 6490 C CA . VAL C 1 21 ? 16.974 -83.654 -18.624 1.00 62.32 21 VAL C CA 1
ATOM 6491 C C . VAL C 1 21 ? 18.063 -84.474 -19.350 1.00 62.20 21 VAL C C 1
ATOM 6492 O O . VAL C 1 21 ? 18.757 -85.274 -18.717 1.00 63.11 21 VAL C O 1
ATOM 6496 N N . PRO C 1 22 ? 18.216 -84.291 -20.679 1.00 61.25 22 PRO C N 1
ATOM 6497 C CA . PRO C 1 22 ? 19.213 -85.104 -21.376 1.00 60.97 22 PRO C CA 1
ATOM 6498 C C . PRO C 1 22 ? 20.632 -84.766 -20.917 1.00 60.41 22 PRO C C 1
ATOM 6499 O O . PRO C 1 22 ? 20.919 -83.617 -20.567 1.00 59.74 22 PRO C O 1
ATOM 6503 N N . GLY C 1 23 ? 21.498 -85.775 -20.919 1.00 60.85 23 GLY C N 1
ATOM 6504 C CA . GLY C 1 23 ? 22.839 -85.683 -20.351 1.00 60.49 23 GLY C CA 1
ATOM 6505 C C . GLY C 1 23 ? 23.696 -84.594 -20.947 1.00 59.44 23 GLY C C 1
ATOM 6506 O O . GLY C 1 23 ? 23.459 -84.153 -22.070 1.00 58.39 23 GLY C O 1
ATOM 6507 N N . ASP C 1 24 ? 24.687 -84.158 -20.168 1.00 60.12 24 ASP C N 1
ATOM 6508 C CA . ASP C 1 24 ? 25.610 -83.089 -20.545 1.00 59.44 24 ASP C CA 1
ATOM 6509 C C . ASP C 1 24 ? 26.366 -83.446 -21.826 1.00 59.06 24 ASP C C 1
ATOM 6510 O O . ASP C 1 24 ? 26.872 -84.561 -21.974 1.00 59.41 24 ASP C O 1
ATOM 6515 N N . LYS C 1 25 ? 26.423 -82.492 -22.750 1.00 58.40 25 LYS C N 1
ATOM 6516 C CA . LYS C 1 25 ? 27.121 -82.669 -24.025 1.00 58.52 25 LYS C CA 1
ATOM 6517 C C . LYS C 1 25 ? 28.638 -82.816 -23.841 1.00 58.65 25 LYS C C 1
ATOM 6518 O O . LYS C 1 25 ? 29.213 -83.843 -24.226 1.00 59.36 25 LYS C O 1
ATOM 6524 N N . SER C 1 26 ? 29.265 -81.793 -23.246 1.00 57.54 26 SER C N 1
ATOM 6525 C CA . SER C 1 26 ? 30.697 -81.803 -22.903 1.00 57.12 26 SER C CA 1
ATOM 6526 C C . SER C 1 26 ? 31.187 -83.080 -22.212 1.00 57.34 26 SER C C 1
ATOM 6527 O O . SER C 1 26 ? 32.245 -83.607 -22.557 1.00 58.03 26 SER C O 1
ATOM 6530 N N . ILE C 1 27 ? 30.422 -83.561 -21.234 1.00 56.93 27 ILE C N 1
ATOM 6531 C CA . ILE C 1 27 ? 30.772 -84.773 -20.498 1.00 57.80 27 ILE C CA 1
ATOM 6532 C C . ILE C 1 27 ? 30.655 -86.013 -21.383 1.00 58.24 27 ILE C C 1
ATOM 6533 O O . ILE C 1 27 ? 31.513 -86.884 -21.329 1.00 59.33 27 ILE C O 1
ATOM 6538 N N . SER C 1 28 ? 29.596 -86.075 -22.196 1.00 57.62 28 SER C N 1
ATOM 6539 C CA . SER C 1 28 ? 29.343 -87.206 -23.099 1.00 57.76 28 SER C CA 1
ATOM 6540 C C . SER C 1 28 ? 30.435 -87.359 -24.143 1.00 57.84 28 SER C C 1
ATOM 6541 O O . SER C 1 28 ? 30.855 -88.483 -24.437 1.00 58.90 28 SER C O 1
ATOM 6544 N N . HIS C 1 29 ? 30.877 -86.232 -24.705 1.00 56.94 29 HIS C N 1
ATOM 6545 C CA . HIS C 1 29 ? 32.019 -86.208 -25.619 1.00 57.41 29 HIS C CA 1
ATOM 6546 C C . HIS C 1 29 ? 33.227 -86.852 -24.953 1.00 58.95 29 HIS C C 1
ATOM 6547 O O . HIS C 1 29 ? 33.767 -87.850 -25.440 1.00 59.82 29 HIS C O 1
ATOM 6554 N N . ARG C 1 30 ? 33.618 -86.281 -23.818 1.00 59.26 30 ARG C N 1
ATOM 6555 C CA . ARG C 1 30 ? 34.813 -86.691 -23.099 1.00 60.72 30 ARG C CA 1
ATOM 6556 C C . ARG C 1 30 ? 34.753 -88.105 -22.547 1.00 62.41 30 ARG C C 1
ATOM 6557 O O . ARG C 1 30 ? 35.777 -88.773 -22.470 1.00 64.15 30 ARG C O 1
ATOM 6565 N N . ALA C 1 31 ? 33.561 -88.557 -22.167 1.00 62.21 31 ALA C N 1
ATOM 6566 C CA . ALA C 1 31 ? 33.379 -89.904 -21.642 1.00 63.87 31 ALA C CA 1
ATOM 6567 C C . ALA C 1 31 ? 33.814 -90.931 -22.679 1.00 65.30 31 ALA C C 1
ATOM 6568 O O . ALA C 1 31 ? 34.365 -91.979 -22.338 1.00 67.18 31 ALA C O 1
ATOM 6570 N N . VAL C 1 32 ? 33.575 -90.602 -23.947 1.00 64.46 32 VAL C N 1
ATOM 6571 C CA . VAL C 1 32 ? 33.880 -91.480 -25.067 1.00 65.04 32 VAL C CA 1
ATOM 6572 C C . VAL C 1 32 ? 35.370 -91.428 -25.389 1.00 66.48 32 VAL C C 1
ATOM 6573 O O . VAL C 1 32 ? 36.034 -92.465 -25.433 1.00 68.74 32 VAL C O 1
ATOM 6577 N N . MET C 1 33 ? 35.892 -90.225 -25.609 1.00 65.46 33 MET C N 1
ATOM 6578 C CA . MET C 1 33 ? 37.268 -90.055 -26.052 1.00 66.62 33 MET C CA 1
ATOM 6579 C C . MET C 1 33 ? 38.230 -90.677 -25.060 1.00 69.18 33 MET C C 1
ATOM 6580 O O . MET C 1 33 ? 39.193 -91.354 -25.435 1.00 71.14 33 MET C O 1
ATOM 6585 N N . PHE C 1 34 ? 37.942 -90.452 -23.786 1.00 69.22 34 PHE C N 1
ATOM 6586 C CA . PHE C 1 34 ? 38.784 -90.920 -22.707 1.00 71.10 34 PHE C CA 1
ATOM 6587 C C . PHE C 1 34 ? 38.732 -92.444 -22.592 1.00 73.11 34 PHE C C 1
ATOM 6588 O O . PHE C 1 34 ? 39.762 -93.081 -22.369 1.00 75.88 34 PHE C O 1
ATOM 6596 N N . GLY C 1 35 ? 37.543 -93.019 -22.770 1.00 71.95 35 GLY C N 1
ATOM 6597 C CA . GLY C 1 35 ? 37.354 -94.474 -22.745 1.00 73.04 35 GLY C CA 1
ATOM 6598 C C . GLY C 1 35 ? 38.153 -95.169 -23.830 1.00 73.39 35 GLY C C 1
ATOM 6599 O O . GLY C 1 35 ? 38.679 -96.266 -23.627 1.00 75.25 35 GLY C O 1
ATOM 6600 N N . ALA C 1 36 ? 38.245 -94.507 -24.980 1.00 71.74 36 ALA C N 1
ATOM 6601 C CA . ALA C 1 36 ? 38.999 -95.002 -26.125 1.00 72.32 36 ALA C CA 1
ATOM 6602 C C . ALA C 1 36 ? 40.493 -95.038 -25.830 1.00 74.28 36 ALA C C 1
ATOM 6603 O O . ALA C 1 36 ? 41.191 -95.972 -26.231 1.00 75.88 36 ALA C O 1
ATOM 6605 N N . LEU C 1 37 ? 40.970 -94.017 -25.122 1.00 74.28 37 LEU C N 1
ATOM 6606 C CA . LEU C 1 37 ? 42.382 -93.909 -24.771 1.00 76.31 37 LEU C CA 1
ATOM 6607 C C . LEU C 1 37 ? 42.770 -94.807 -23.594 1.00 79.19 37 LEU C C 1
ATOM 6608 O O . LEU C 1 37 ? 43.957 -95.033 -23.355 1.00 81.75 37 LEU C O 1
ATOM 6613 N N . ALA C 1 38 ? 41.768 -95.323 -22.881 1.00 79.00 38 ALA C N 1
ATOM 6614 C CA . ALA C 1 38 ? 41.976 -96.061 -21.628 1.00 81.27 38 ALA C CA 1
ATOM 6615 C C . ALA C 1 38 ? 42.208 -97.560 -21.804 1.00 83.44 38 ALA C C 1
ATOM 6616 O O . ALA C 1 38 ? 41.994 -98.104 -22.884 1.00 82.64 38 ALA C O 1
ATOM 6618 N N . LYS C 1 39 ? 42.644 -98.214 -20.726 1.00 86.46 39 LYS C N 1
ATOM 6619 C CA . LYS C 1 39 ? 42.821 -99.668 -20.696 1.00 89.42 39 LYS C CA 1
ATOM 6620 C C . LYS C 1 39 ? 41.728 -100.343 -19.871 1.00 90.28 39 LYS C C 1
ATOM 6621 O O . LYS C 1 39 ? 41.539 -100.021 -18.695 1.00 91.12 39 LYS C O 1
ATOM 6627 N N . GLY C 1 40 ? 41.020 -101.284 -20.491 1.00 90.41 40 GLY C N 1
ATOM 6628 C CA . GLY C 1 40 ? 39.847 -101.903 -19.879 1.00 91.08 40 GLY C CA 1
ATOM 6629 C C . GLY C 1 40 ? 38.579 -101.178 -20.297 1.00 88.45 40 GLY C C 1
ATOM 6630 O O . GLY C 1 40 ? 38.609 -99.977 -20.613 1.00 86.40 40 GLY C O 1
ATOM 6631 N N . THR C 1 41 ? 37.459 -101.902 -20.298 1.00 88.49 41 THR C N 1
ATOM 6632 C CA . THR C 1 41 ? 36.188 -101.356 -20.800 1.00 85.19 41 THR C CA 1
ATOM 6633 C C . THR C 1 41 ? 35.587 -100.223 -19.953 1.00 82.84 41 THR C C 1
ATOM 6634 O O . THR C 1 41 ? 35.564 -100.279 -18.719 1.00 84.00 41 THR C O 1
ATOM 6638 N N . THR C 1 42 ? 35.116 -99.197 -20.657 1.00 79.45 42 THR C N 1
ATOM 6639 C CA . THR C 1 42 ? 34.406 -98.074 -20.068 1.00 76.84 42 THR C CA 1
ATOM 6640 C C . THR C 1 42 ? 32.957 -98.177 -20.507 1.00 74.96 42 THR C C 1
ATOM 6641 O O . THR C 1 42 ? 32.688 -98.483 -21.670 1.00 74.33 42 THR C O 1
ATOM 6645 N N . THR C 1 43 ? 32.027 -97.941 -19.586 1.00 74.23 43 THR C N 1
ATOM 6646 C CA . THR C 1 43 ? 30.607 -97.874 -19.940 1.00 72.44 43 THR C CA 1
ATOM 6647 C C . THR C 1 43 ? 30.053 -96.497 -19.626 1.00 70.08 43 THR C C 1
ATOM 6648 O O . THR C 1 43 ? 30.486 -95.845 -18.678 1.00 70.36 43 THR C O 1
ATOM 6652 N N . VAL C 1 44 ? 29.095 -96.057 -20.431 1.00 67.92 44 VAL C N 1
ATOM 6653 C CA . VAL C 1 44 ? 28.535 -94.726 -20.291 1.00 65.56 44 VAL C CA 1
ATOM 6654 C C . VAL C 1 44 ? 27.012 -94.818 -20.206 1.00 65.58 44 VAL C C 1
ATOM 6655 O O . VAL C 1 44 ? 26.368 -95.413 -21.074 1.00 65.65 44 VAL C O 1
ATOM 6659 N N . GLU C 1 45 ? 26.457 -94.252 -19.135 1.00 65.63 45 GLU C N 1
ATOM 6660 C CA . GLU C 1 45 ? 25.010 -94.129 -18.952 1.00 65.31 45 GLU C CA 1
ATOM 6661 C C . GLU C 1 45 ? 24.622 -92.666 -19.044 1.00 63.39 45 GLU C C 1
ATOM 6662 O O . GLU C 1 45 ? 25.441 -91.787 -18.769 1.00 62.95 45 GLU C O 1
ATOM 6668 N N . GLY C 1 46 ? 23.373 -92.403 -19.418 1.00 62.40 46 GLY C N 1
ATOM 6669 C CA . GLY C 1 46 ? 22.881 -91.035 -19.549 1.00 60.33 46 GLY C CA 1
ATOM 6670 C C . GLY C 1 46 ? 23.557 -90.306 -20.695 1.00 58.81 46 GLY C C 1
ATOM 6671 O O . GLY C 1 46 ? 23.657 -89.081 -20.684 1.00 57.81 46 GLY C O 1
ATOM 6672 N N . PHE C 1 47 ? 24.013 -91.067 -21.686 1.00 58.49 47 PHE C N 1
ATOM 6673 C CA . PHE C 1 47 ? 24.742 -90.513 -22.810 1.00 57.17 47 PHE C CA 1
ATOM 6674 C C . PHE C 1 47 ? 23.813 -89.705 -23.702 1.00 56.62 47 PHE C C 1
ATOM 6675 O O . PHE C 1 47 ? 22.822 -90.236 -24.215 1.00 57.76 47 PHE C O 1
ATOM 6683 N N . LEU C 1 48 ? 24.139 -88.424 -23.870 1.00 54.59 48 LEU C N 1
ATOM 6684 C CA . LEU C 1 48 ? 23.504 -87.565 -24.855 1.00 52.98 48 LEU C CA 1
ATOM 6685 C C . LEU C 1 48 ? 23.826 -88.050 -26.275 1.00 53.30 48 LEU C C 1
ATOM 6686 O O . LEU C 1 48 ? 24.940 -87.840 -26.746 1.00 53.42 48 LEU C O 1
ATOM 6691 N N . PRO C 1 49 ? 22.865 -88.696 -26.973 1.00 53.83 49 PRO C N 1
ATOM 6692 C CA . PRO C 1 49 ? 23.218 -89.273 -28.269 1.00 53.86 49 PRO C CA 1
ATOM 6693 C C . PRO C 1 49 ? 22.786 -88.394 -29.458 1.00 52.82 49 PRO C C 1
ATOM 6694 O O . PRO C 1 49 ? 21.921 -88.789 -30.246 1.00 52.96 49 PRO C O 1
ATOM 6698 N N . GLY C 1 50 ? 23.396 -87.216 -29.572 1.00 51.97 50 GLY C N 1
ATOM 6699 C CA . GLY C 1 50 ? 23.095 -86.275 -30.653 1.00 51.50 50 GLY C CA 1
ATOM 6700 C C . GLY C 1 50 ? 24.077 -86.425 -31.800 1.00 51.70 50 GLY C C 1
ATOM 6701 O O . GLY C 1 50 ? 24.892 -87.351 -31.805 1.00 52.46 50 GLY C O 1
ATOM 6702 N N . ALA C 1 51 ? 24.005 -85.528 -32.781 1.00 51.16 51 ALA C N 1
ATOM 6703 C CA . ALA C 1 51 ? 24.861 -85.650 -33.951 1.00 51.51 51 ALA C CA 1
ATOM 6704 C C . ALA C 1 51 ? 26.325 -85.514 -33.552 1.00 52.32 51 ALA C C 1
ATOM 6705 O O . ALA C 1 51 ? 27.159 -86.330 -33.948 1.00 53.95 51 ALA C O 1
ATOM 6707 N N . ASP C 1 52 ? 26.628 -84.513 -32.735 1.00 51.51 52 ASP C N 1
ATOM 6708 C CA . ASP C 1 52 ? 28.004 -84.252 -32.324 1.00 51.45 52 ASP C CA 1
ATOM 6709 C C . ASP C 1 52 ? 28.620 -85.408 -31.552 1.00 51.69 52 ASP C C 1
ATOM 6710 O O . ASP C 1 52 ? 29.706 -85.854 -31.884 1.00 52.69 52 ASP C O 1
ATOM 6715 N N . CYS C 1 53 ? 27.927 -85.903 -30.538 1.00 51.30 53 CYS C N 1
ATOM 6716 C CA . CYS C 1 53 ? 28.440 -87.017 -29.751 1.00 52.16 53 CYS C CA 1
ATOM 6717 C C . CYS C 1 53 ? 28.512 -88.322 -30.553 1.00 53.00 53 CYS C C 1
ATOM 6718 O O . CYS C 1 53 ? 29.375 -89.174 -30.306 1.00 53.91 53 CYS C O 1
ATOM 6721 N N . LEU C 1 54 ? 27.603 -88.475 -31.512 1.00 52.67 54 LEU C N 1
ATOM 6722 C CA . LEU C 1 54 ? 27.639 -89.627 -32.410 1.00 53.17 54 LEU C CA 1
ATOM 6723 C C . LEU C 1 54 ? 28.805 -89.500 -33.396 1.00 52.97 54 LEU C C 1
ATOM 6724 O O . LEU C 1 54 ? 29.320 -90.510 -33.890 1.00 53.82 54 LEU C O 1
ATOM 6729 N N . SER C 1 55 ? 29.213 -88.255 -33.657 1.00 51.51 55 SER C N 1
ATOM 6730 C CA . SER C 1 55 ? 30.333 -87.961 -34.537 1.00 51.22 55 SER C CA 1
ATOM 6731 C C . SER C 1 55 ? 31.626 -88.408 -33.873 1.00 51.88 55 SER C C 1
ATOM 6732 O O . SER C 1 55 ? 32.487 -89.032 -34.513 1.00 52.23 55 SER C O 1
ATOM 6735 N N . THR C 1 56 ? 31.747 -88.087 -32.583 1.00 51.96 56 THR C N 1
ATOM 6736 C CA . THR C 1 56 ? 32.887 -88.499 -31.765 1.00 52.77 56 THR C CA 1
ATOM 6737 C C . THR C 1 56 ? 33.048 -90.022 -31.838 1.00 53.67 56 THR C C 1
ATOM 6738 O O . THR C 1 56 ? 34.129 -90.530 -32.150 1.00 54.64 56 THR C O 1
ATOM 6742 N N . ILE C 1 57 ? 31.955 -90.737 -31.588 1.00 53.40 57 ILE C N 1
ATOM 6743 C CA . ILE C 1 57 ? 31.968 -92.186 -31.658 1.00 54.38 57 ILE C CA 1
ATOM 6744 C C . ILE C 1 57 ? 32.467 -92.635 -33.026 1.00 55.55 57 ILE C C 1
ATOM 6745 O O . ILE C 1 57 ? 33.393 -93.442 -33.118 1.00 57.27 57 ILE C O 1
ATOM 6750 N N . SER C 1 58 ? 31.875 -92.092 -34.084 1.00 54.87 58 SER C N 1
ATOM 6751 C CA . SER C 1 58 ? 32.218 -92.501 -35.435 1.00 55.24 58 SER C CA 1
ATOM 6752 C C . SER C 1 58 ? 33.710 -92.296 -35.696 1.00 56.01 58 SER C C 1
ATOM 6753 O O . SER C 1 58 ? 34.360 -93.148 -36.297 1.00 56.80 58 SER C O 1
ATOM 6756 N N . CYS C 1 59 ? 34.253 -91.178 -35.211 1.00 55.74 59 CYS C N 1
ATOM 6757 C CA . CYS C 1 59 ? 35.660 -90.856 -35.420 1.00 56.13 59 CYS C CA 1
ATOM 6758 C C . CYS C 1 59 ? 36.578 -91.879 -34.795 1.00 57.98 59 CYS C C 1
ATOM 6759 O O . CYS C 1 59 ? 37.520 -92.335 -35.443 1.00 59.41 59 CYS C O 1
ATOM 6762 N N . PHE C 1 60 ? 36.311 -92.241 -33.542 1.00 58.09 60 PHE C N 1
ATOM 6763 C CA . PHE C 1 60 ? 37.163 -93.208 -32.843 1.00 59.62 60 PHE C CA 1
ATOM 6764 C C . PHE C 1 60 ? 36.986 -94.631 -33.376 1.00 60.78 60 PHE C C 1
ATOM 6765 O O . PHE C 1 60 ? 37.944 -95.397 -33.431 1.00 62.60 60 PHE C O 1
ATOM 6773 N N . GLN C 1 61 ? 35.766 -94.962 -33.798 1.00 59.90 61 GLN C N 1
ATOM 6774 C CA . GLN C 1 61 ? 35.488 -96.220 -34.488 1.00 60.52 61 GLN C CA 1
ATOM 6775 C C . GLN C 1 61 ? 36.375 -96.399 -35.707 1.00 60.90 61 GLN C C 1
ATOM 6776 O O . GLN C 1 61 ? 36.721 -97.521 -36.063 1.00 62.74 61 GLN C O 1
ATOM 6782 N N . LYS C 1 62 ? 36.735 -95.284 -36.340 1.00 59.36 62 LYS C N 1
ATOM 6783 C CA . LYS C 1 62 ? 37.588 -95.292 -37.517 1.00 59.26 62 LYS C CA 1
ATOM 6784 C C . LYS C 1 62 ? 39.047 -95.385 -37.110 1.00 60.69 62 LYS C C 1
ATOM 6785 O O . LYS C 1 62 ? 39.895 -95.807 -37.903 1.00 61.90 62 LYS C O 1
ATOM 6791 N N . LEU C 1 63 ? 39.333 -94.996 -35.870 1.00 60.68 63 LEU C N 1
ATOM 6792 C CA . LEU C 1 63 ? 40.674 -95.147 -35.312 1.00 62.30 63 LEU C CA 1
ATOM 6793 C C . LEU C 1 63 ? 40.928 -96.568 -34.786 1.00 64.72 63 LEU C C 1
ATOM 6794 O O . LEU C 1 63 ? 42.037 -96.890 -34.348 1.00 66.62 63 LEU C O 1
ATOM 6799 N N . GLY C 1 64 ? 39.899 -97.409 -34.832 1.00 64.82 64 GLY C N 1
ATOM 6800 C CA . GLY C 1 64 ? 40.035 -98.814 -34.472 1.00 67.11 64 GLY C CA 1
ATOM 6801 C C . GLY C 1 64 ? 39.320 -99.263 -33.209 1.00 67.93 64 GLY C C 1
ATOM 6802 O O . GLY C 1 64 ? 39.166 -100.465 -32.988 1.00 69.72 64 GLY C O 1
ATOM 6803 N N . VAL C 1 65 ? 38.877 -98.319 -32.381 1.00 66.80 65 VAL C N 1
ATOM 6804 C CA . VAL C 1 65 ? 38.261 -98.674 -31.101 1.00 67.98 65 VAL C CA 1
ATOM 6805 C C . VAL C 1 65 ? 36.884 -99.282 -31.288 1.00 68.31 65 VAL C C 1
ATOM 6806 O O . VAL C 1 65 ? 36.075 -98.773 -32.059 1.00 67.04 65 VAL C O 1
ATOM 6810 N N . SER C 1 66 ? 36.624 -100.373 -30.574 1.00 70.50 66 SER C N 1
ATOM 6811 C CA . SER C 1 66 ? 35.331 -101.032 -30.629 1.00 71.03 66 SER C CA 1
ATOM 6812 C C . SER C 1 66 ? 34.363 -100.316 -29.686 1.00 69.96 66 SER C C 1
ATOM 6813 O O . SER C 1 66 ? 34.497 -100.414 -28.464 1.00 71.21 66 SER C O 1
ATOM 6816 N N . ILE C 1 67 ? 33.411 -99.580 -30.263 1.00 67.64 67 ILE C N 1
ATOM 6817 C CA . ILE C 1 67 ? 32.374 -98.880 -29.499 1.00 66.04 67 ILE C CA 1
ATOM 6818 C C . ILE C 1 67 ? 30.989 -99.343 -29.931 1.00 65.62 67 ILE C C 1
ATOM 6819 O O . ILE C 1 67 ? 30.689 -99.390 -31.129 1.00 64.84 67 ILE C O 1
ATOM 6824 N N . GLU C 1 68 ? 30.156 -99.683 -28.949 1.00 66.41 68 GLU C N 1
ATOM 6825 C CA . GLU C 1 68 ? 28.750 -99.990 -29.188 1.00 66.62 68 GLU C CA 1
ATOM 6826 C C . GLU C 1 68 ? 27.872 -98.998 -28.426 1.00 64.24 68 GLU C C 1
ATOM 6827 O O . GLU C 1 68 ? 27.908 -98.945 -27.200 1.00 64.33 68 GLU C O 1
ATOM 6833 N N . GLN C 1 69 ? 27.099 -98.209 -29.171 1.00 62.18 69 GLN C N 1
ATOM 6834 C CA . GLN C 1 69 ? 26.203 -97.207 -28.599 1.00 60.41 69 GLN C CA 1
ATOM 6835 C C . GLN C 1 69 ? 24.749 -97.489 -28.951 1.00 60.32 69 GLN C C 1
ATOM 6836 O O . GLN C 1 69 ? 24.389 -97.567 -30.117 1.00 59.96 69 GLN C O 1
ATOM 6842 N N . ALA C 1 70 ? 23.921 -97.628 -27.927 1.00 61.12 70 ALA C N 1
ATOM 6843 C CA . ALA C 1 70 ? 22.517 -97.969 -28.098 1.00 62.16 70 ALA C CA 1
ATOM 6844 C C . ALA C 1 70 ? 21.682 -96.978 -27.303 1.00 61.63 70 ALA C C 1
ATOM 6845 O O . ALA C 1 70 ? 21.571 -97.091 -26.078 1.00 62.50 70 ALA C O 1
ATOM 6847 N N . GLU C 1 71 ? 21.082 -96.019 -28.005 1.00 60.35 71 GLU C N 1
ATOM 6848 C CA . GLU C 1 71 ? 20.437 -94.861 -27.368 1.00 59.47 71 GLU C CA 1
ATOM 6849 C C . GLU C 1 71 ? 21.350 -94.242 -26.275 1.00 58.58 71 GLU C C 1
ATOM 6850 O O . GLU C 1 71 ? 22.520 -93.984 -26.554 1.00 57.65 71 GLU C O 1
ATOM 6856 N N . GLU C 1 72 ? 20.858 -94.033 -25.056 1.00 59.18 72 GLU C N 1
ATOM 6857 C CA . GLU C 1 72 ? 21.648 -93.343 -24.014 1.00 59.14 72 GLU C CA 1
ATOM 6858 C C . GLU C 1 72 ? 22.798 -94.156 -23.389 1.00 60.57 72 GLU C C 1
ATOM 6859 O O . GLU C 1 72 ? 23.482 -93.664 -22.487 1.00 60.63 72 GLU C O 1
ATOM 6865 N N . ARG C 1 73 ? 23.010 -95.383 -23.867 1.00 61.97 73 ARG C N 1
ATOM 6866 C CA . ARG C 1 73 ? 24.014 -96.304 -23.308 1.00 63.22 73 ARG C CA 1
ATOM 6867 C C . ARG C 1 73 ? 25.187 -96.568 -24.265 1.00 62.29 73 ARG C C 1
ATOM 6868 O O . ARG C 1 73 ? 24.986 -96.856 -25.440 1.00 61.87 73 ARG C O 1
ATOM 6876 N N . VAL C 1 74 ? 26.411 -96.452 -23.753 1.00 62.34 74 VAL C N 1
ATOM 6877 C CA . VAL C 1 74 ? 27.624 -96.657 -24.549 1.00 62.31 74 VAL C CA 1
ATOM 6878 C C . VAL C 1 74 ? 28.616 -97.555 -23.817 1.00 64.70 74 VAL C C 1
ATOM 6879 O O . VAL C 1 74 ? 28.779 -97.453 -22.605 1.00 65.14 74 VAL C O 1
ATOM 6883 N N . THR C 1 75 ? 29.280 -98.419 -24.580 1.00 66.54 75 THR C N 1
ATOM 6884 C CA . THR C 1 75 ? 30.279 -99.356 -24.077 1.00 69.35 75 THR C CA 1
ATOM 6885 C C . THR C 1 75 ? 31.517 -99.224 -24.954 1.00 69.61 75 THR C C 1
ATOM 6886 O O . THR C 1 75 ? 31.440 -99.443 -26.160 1.00 69.39 75 THR C O 1
ATOM 6890 N N . VAL C 1 76 ? 32.646 -98.846 -24.360 1.00 70.50 76 VAL C N 1
ATOM 6891 C CA . VAL C 1 76 ? 33.875 -98.606 -25.123 1.00 71.10 76 VAL C CA 1
ATOM 6892 C C . VAL C 1 76 ? 34.976 -99.579 -24.718 1.00 74.72 76 VAL C C 1
ATOM 6893 O O . VAL C 1 76 ? 35.567 -99.428 -23.650 1.00 76.16 76 VAL C O 1
ATOM 6897 N N . LYS C 1 77 ? 35.248 -100.570 -25.568 1.00 76.66 77 LYS C N 1
ATOM 6898 C CA . LYS C 1 77 ? 36.306 -101.558 -25.303 1.00 80.38 77 LYS C CA 1
ATOM 6899 C C . LYS C 1 77 ? 37.692 -100.982 -25.615 1.00 80.67 77 LYS C C 1
ATOM 6900 O O . LYS C 1 77 ? 38.320 -101.329 -26.624 1.00 80.96 77 LYS C O 1
ATOM 6906 N N . GLY C 1 78 ? 38.151 -100.094 -24.737 1.00 80.74 78 GLY C N 1
ATOM 6907 C CA . GLY C 1 78 ? 39.445 -99.445 -24.880 1.00 81.24 78 GLY C CA 1
ATOM 6908 C C . GLY C 1 78 ? 40.602 -100.357 -24.527 1.00 84.67 78 GLY C C 1
ATOM 6909 O O . GLY C 1 78 ? 40.492 -101.229 -23.657 1.00 86.68 78 GLY C O 1
ATOM 6910 N N . LYS C 1 79 ? 41.715 -100.146 -25.219 1.00 85.48 79 LYS C N 1
ATOM 6911 C CA . LYS C 1 79 ? 42.938 -100.903 -25.002 1.00 88.91 79 LYS C CA 1
ATOM 6912 C C . LYS C 1 79 ? 44.135 -99.950 -24.988 1.00 89.63 79 LYS C C 1
ATOM 6913 O O . LYS C 1 79 ? 45.240 -100.331 -25.363 1.00 91.75 79 LYS C O 1
ATOM 6919 N N . GLY C 1 80 ? 43.908 -98.708 -24.565 1.00 88.35 80 GLY C N 1
ATOM 6920 C CA . GLY C 1 80 ? 44.957 -97.685 -24.529 1.00 89.06 80 GLY C CA 1
ATOM 6921 C C . GLY C 1 80 ? 45.445 -97.290 -25.910 1.00 88.59 80 GLY C C 1
ATOM 6922 O O . GLY C 1 80 ? 44.973 -97.826 -26.912 1.00 87.59 80 GLY C O 1
ATOM 6923 N N . TRP C 1 81 ? 46.397 -96.359 -25.961 1.00 89.67 81 TRP C N 1
ATOM 6924 C CA . TRP C 1 81 ? 47.000 -95.906 -27.226 1.00 89.80 81 TRP C CA 1
ATOM 6925 C C . TRP C 1 81 ? 47.476 -97.040 -28.128 1.00 91.53 81 TRP C C 1
ATOM 6926 O O . TRP C 1 81 ? 47.409 -96.943 -29.356 1.00 90.22 81 TRP C O 1
ATOM 6937 N N . ASP C 1 82 ? 47.950 -98.109 -27.492 1.00 94.66 82 ASP C N 1
ATOM 6938 C CA . ASP C 1 82 ? 48.583 -99.252 -28.154 1.00 96.98 82 ASP C CA 1
ATOM 6939 C C . ASP C 1 82 ? 47.623 -99.984 -29.108 1.00 95.23 82 ASP C C 1
ATOM 6940 O O . ASP C 1 82 ? 48.044 -100.840 -29.893 1.00 96.50 82 ASP C O 1
ATOM 6945 N N . GLY C 1 83 ? 46.340 -99.625 -29.033 1.00 92.28 83 GLY C N 1
ATOM 6946 C CA . GLY C 1 83 ? 45.290 -100.224 -29.852 1.00 90.44 83 GLY C CA 1
ATOM 6947 C C . GLY C 1 83 ? 44.481 -99.192 -30.618 1.00 87.00 83 GLY C C 1
ATOM 6948 O O . GLY C 1 83 ? 43.259 -99.300 -30.735 1.00 85.67 83 GLY C O 1
ATOM 6949 N N . LEU C 1 84 ? 45.164 -98.175 -31.126 1.00 85.65 84 LEU C N 1
ATOM 6950 C CA . LEU C 1 84 ? 44.561 -97.242 -32.064 1.00 82.38 84 LEU C CA 1
ATOM 6951 C C . LEU C 1 84 ? 45.299 -97.388 -33.394 1.00 82.66 84 LEU C C 1
ATOM 6952 O O . LEU C 1 84 ? 46.483 -97.066 -33.491 1.00 84.10 84 LEU C O 1
ATOM 6957 N N . ARG C 1 85 ? 44.612 -97.910 -34.405 1.00 81.45 85 ARG C N 1
ATOM 6958 C CA . ARG C 1 85 ? 45.223 -98.146 -35.715 1.00 81.62 85 ARG C CA 1
ATOM 6959 C C . ARG C 1 85 ? 45.194 -96.876 -36.573 1.00 78.59 85 ARG C C 1
ATOM 6960 O O . ARG C 1 85 ? 44.359 -95.997 -36.354 1.00 76.78 85 ARG C O 1
ATOM 6968 N N . GLU C 1 86 ? 46.111 -96.780 -37.537 1.00 77.84 86 GLU C N 1
ATOM 6969 C CA . GLU C 1 86 ? 46.107 -95.683 -38.501 1.00 75.03 86 GLU C CA 1
ATOM 6970 C C . GLU C 1 86 ? 44.843 -95.789 -39.363 1.00 72.49 86 GLU C C 1
ATOM 6971 O O . GLU C 1 86 ? 44.565 -96.860 -39.907 1.00 73.06 86 GLU C O 1
ATOM 6977 N N . PRO C 1 87 ? 44.063 -94.691 -39.481 1.00 69.75 87 PRO C N 1
ATOM 6978 C CA . PRO C 1 87 ? 42.774 -94.791 -40.173 1.00 67.46 87 PRO C CA 1
ATOM 6979 C C . PRO C 1 87 ? 42.920 -94.854 -41.684 1.00 66.60 87 PRO C C 1
ATOM 6980 O O . PRO C 1 87 ? 43.713 -94.104 -42.260 1.00 66.89 87 PRO C O 1
ATOM 6984 N N . SER C 1 88 ? 42.167 -95.760 -42.304 1.00 65.59 88 SER C N 1
ATOM 6985 C CA . SER C 1 88 ? 42.116 -95.872 -43.757 1.00 64.70 88 SER C CA 1
ATOM 6986 C C . SER C 1 88 ? 40.961 -95.035 -44.303 1.00 62.34 88 SER C C 1
ATOM 6987 O O . SER C 1 88 ? 40.739 -94.971 -45.510 1.00 62.09 88 SER C O 1
ATOM 6990 N N . ASP C 1 89 ? 40.239 -94.391 -43.391 1.00 60.89 89 ASP C N 1
ATOM 6991 C CA . ASP C 1 89 ? 39.148 -93.495 -43.723 1.00 58.90 89 ASP C CA 1
ATOM 6992 C C . ASP C 1 89 ? 39.456 -92.089 -43.271 1.00 57.66 89 ASP C C 1
ATOM 6993 O O . ASP C 1 89 ? 40.305 -91.883 -42.407 1.00 58.51 89 ASP C O 1
ATOM 6998 N N . ILE C 1 90 ? 38.752 -91.127 -43.859 1.00 56.02 90 ILE C N 1
ATOM 6999 C CA . ILE C 1 90 ? 38.786 -89.747 -43.420 1.00 55.13 90 ILE C CA 1
ATOM 7000 C C . ILE C 1 90 ? 37.931 -89.663 -42.158 1.00 55.20 90 ILE C C 1
ATOM 7001 O O . ILE C 1 90 ? 36.833 -90.219 -42.116 1.00 54.91 90 ILE C O 1
ATOM 7006 N N . LEU C 1 91 ? 38.434 -88.994 -41.125 1.00 55.97 91 LEU C N 1
ATOM 7007 C CA . LEU C 1 91 ? 37.662 -88.824 -39.900 1.00 56.54 91 LEU C CA 1
ATOM 7008 C C . LEU C 1 91 ? 36.688 -87.658 -40.035 1.00 56.76 91 LEU C C 1
ATOM 7009 O O . LEU C 1 91 ? 37.101 -86.501 -40.186 1.00 56.82 91 LEU C O 1
ATOM 7014 N N . ASP C 1 92 ? 35.397 -87.978 -39.981 1.00 57.42 92 ASP C N 1
ATOM 7015 C CA . ASP C 1 92 ? 34.340 -87.000 -40.195 1.00 57.99 92 ASP C CA 1
ATOM 7016 C C . ASP C 1 92 ? 33.838 -86.457 -38.880 1.00 58.01 92 ASP C C 1
ATOM 7017 O O . ASP C 1 92 ? 33.268 -87.179 -38.067 1.00 58.48 92 ASP C O 1
ATOM 7022 N N . VAL C 1 93 ? 34.044 -85.163 -38.693 1.00 57.70 93 VAL C N 1
ATOM 7023 C CA . VAL C 1 93 ? 33.769 -84.503 -37.432 1.00 57.11 93 VAL C CA 1
ATOM 7024 C C . VAL C 1 93 ? 32.317 -84.038 -37.343 1.00 56.64 93 VAL C C 1
ATOM 7025 O O . VAL C 1 93 ? 31.819 -83.711 -36.265 1.00 56.16 93 VAL C O 1
ATOM 7029 N N . GLY C 1 94 ? 31.635 -84.049 -38.484 1.00 57.00 94 GLY C N 1
ATOM 7030 C CA . GLY C 1 94 ? 30.251 -83.618 -38.559 1.00 56.63 94 GLY C CA 1
ATOM 7031 C C . GLY C 1 94 ? 30.178 -82.145 -38.277 1.00 56.92 94 GLY C C 1
ATOM 7032 O O . GLY C 1 94 ? 30.814 -81.339 -38.955 1.00 57.68 94 GLY C O 1
ATOM 7033 N N . ASN C 1 95 ? 29.429 -81.796 -37.245 1.00 56.76 95 ASN C N 1
ATOM 7034 C CA . ASN C 1 95 ? 29.219 -80.406 -36.899 1.00 56.74 95 ASN C CA 1
ATOM 7035 C C . ASN C 1 95 ? 29.909 -80.041 -35.593 1.00 56.56 95 ASN C C 1
ATOM 7036 O O . ASN C 1 95 ? 29.788 -78.922 -35.106 1.00 56.65 95 ASN C O 1
ATOM 7041 N N . SER C 1 96 ? 30.647 -80.990 -35.034 1.00 56.73 96 SER C N 1
ATOM 7042 C CA . SER C 1 96 ? 31.181 -80.847 -33.688 1.00 56.91 96 SER C CA 1
ATOM 7043 C C . SER C 1 96 ? 32.503 -80.099 -33.598 1.00 57.41 96 SER C C 1
ATOM 7044 O O . SER C 1 96 ? 33.550 -80.596 -34.022 1.00 57.76 96 SER C O 1
ATOM 7047 N N . GLY C 1 97 ? 32.436 -78.902 -33.024 1.00 57.49 97 GLY C N 1
ATOM 7048 C CA . GLY C 1 97 ? 33.625 -78.114 -32.722 1.00 58.27 97 GLY C CA 1
ATOM 7049 C C . GLY C 1 97 ? 34.416 -78.747 -31.597 1.00 58.88 97 GLY C C 1
ATOM 7050 O O . GLY C 1 97 ? 35.641 -78.688 -31.581 1.00 60.19 97 GLY C O 1
ATOM 7051 N N . THR C 1 98 ? 33.708 -79.359 -30.655 1.00 58.31 98 THR C N 1
ATOM 7052 C CA . THR C 1 98 ? 34.338 -80.045 -29.536 1.00 58.71 98 THR C CA 1
ATOM 7053 C C . THR C 1 98 ? 35.166 -81.214 -30.049 1.00 59.07 98 THR C C 1
ATOM 7054 O O . THR C 1 98 ? 36.318 -81.357 -29.671 1.00 60.56 98 THR C O 1
ATOM 7058 N N . THR C 1 99 ? 34.594 -82.027 -30.934 1.00 58.00 99 THR C N 1
ATOM 7059 C CA . THR C 1 99 ? 35.278 -83.230 -31.414 1.00 57.81 99 THR C CA 1
ATOM 7060 C C . THR C 1 99 ? 36.530 -82.818 -32.160 1.00 57.90 99 THR C C 1
ATOM 7061 O O . THR C 1 99 ? 37.588 -83.403 -31.961 1.00 58.93 99 THR C O 1
ATOM 7065 N N . THR C 1 100 ? 36.399 -81.786 -32.991 1.00 57.03 100 THR C N 1
ATOM 7066 C CA . THR C 1 100 ? 37.468 -81.335 -33.871 1.00 57.58 100 THR C CA 1
ATOM 7067 C C . THR C 1 100 ? 38.707 -80.951 -33.091 1.00 59.59 100 THR C C 1
ATOM 7068 O O . THR C 1 100 ? 39.819 -81.369 -33.425 1.00 61.19 100 THR C O 1
ATOM 7072 N N . ARG C 1 101 ? 38.505 -80.159 -32.042 1.00 59.63 101 ARG C N 1
ATOM 7073 C CA . ARG C 1 101 ? 39.610 -79.561 -31.311 1.00 60.50 101 ARG C CA 1
ATOM 7074 C C . ARG C 1 101 ? 40.257 -80.543 -30.362 1.00 60.55 101 ARG C C 1
ATOM 7075 O O . ARG C 1 101 ? 41.474 -80.670 -30.345 1.00 62.40 101 ARG C O 1
ATOM 7083 N N . LEU C 1 102 ? 39.449 -81.269 -29.603 1.00 58.89 102 LEU C N 1
ATOM 7084 C CA . LEU C 1 102 ? 39.994 -82.251 -28.681 1.00 59.45 102 LEU C CA 1
ATOM 7085 C C . LEU C 1 102 ? 40.669 -83.410 -29.405 1.00 60.51 102 LEU C C 1
ATOM 7086 O O . LEU C 1 102 ? 41.697 -83.904 -28.958 1.00 62.73 102 LEU C O 1
ATOM 7091 N N . ILE C 1 103 ? 40.120 -83.845 -30.528 1.00 59.44 103 ILE C N 1
ATOM 7092 C CA . ILE C 1 103 ? 40.746 -84.954 -31.236 1.00 60.62 103 ILE C CA 1
ATOM 7093 C C . ILE C 1 103 ? 42.019 -84.506 -31.950 1.00 62.07 103 ILE C C 1
ATOM 7094 O O . ILE C 1 103 ? 42.894 -85.323 -32.224 1.00 63.49 103 ILE C O 1
ATOM 7099 N N . LEU C 1 104 ? 42.118 -83.210 -32.237 1.00 61.75 104 LEU C N 1
ATOM 7100 C CA . LEU C 1 104 ? 43.344 -82.646 -32.778 1.00 63.10 104 LEU C CA 1
ATOM 7101 C C . LEU C 1 104 ? 44.487 -82.824 -31.778 1.00 65.30 104 LEU C C 1
ATOM 7102 O O . LEU C 1 104 ? 45.622 -83.098 -32.169 1.00 67.22 104 LEU C O 1
ATOM 7107 N N . GLY C 1 105 ? 44.179 -82.669 -30.490 1.00 65.10 105 GLY C N 1
ATOM 7108 C CA . GLY C 1 105 ? 45.131 -82.948 -29.420 1.00 66.87 105 GLY C CA 1
ATOM 7109 C C . GLY C 1 105 ? 45.514 -84.414 -29.395 1.00 68.18 105 GLY C C 1
ATOM 7110 O O . GLY C 1 105 ? 46.695 -84.756 -29.454 1.00 70.19 105 GLY C O 1
ATOM 7111 N N . ILE C 1 106 ? 44.507 -85.282 -29.332 1.00 67.43 106 ILE C N 1
ATOM 7112 C CA . ILE C 1 106 ? 44.714 -86.732 -29.306 1.00 68.89 106 ILE C CA 1
ATOM 7113 C C . ILE C 1 106 ? 45.479 -87.269 -30.523 1.00 70.28 106 ILE C C 1
ATOM 7114 O O . ILE C 1 106 ? 46.410 -88.059 -30.363 1.00 72.73 106 ILE C O 1
ATOM 7119 N N . LEU C 1 107 ? 45.105 -86.840 -31.729 1.00 68.81 107 LEU C N 1
ATOM 7120 C CA . LEU C 1 107 ? 45.786 -87.311 -32.951 1.00 69.14 107 LEU C CA 1
ATOM 7121 C C . LEU C 1 107 ? 47.243 -86.884 -33.041 1.00 71.28 107 LEU C C 1
ATOM 7122 O O . LEU C 1 107 ? 48.045 -87.585 -33.643 1.00 72.71 107 LEU C O 1
ATOM 7127 N N . SER C 1 108 ? 47.573 -85.738 -32.445 1.00 72.03 108 SER C N 1
ATOM 7128 C CA . SER C 1 108 ? 48.961 -85.259 -32.357 1.00 74.74 108 SER C CA 1
ATOM 7129 C C . SER C 1 108 ? 49.793 -86.173 -31.465 1.00 77.21 108 SER C C 1
ATOM 7130 O O . SER C 1 108 ? 51.021 -86.189 -31.530 1.00 79.30 108 SER C O 1
ATOM 7133 N N . THR C 1 109 ? 49.093 -86.933 -30.634 1.00 77.01 109 THR C N 1
ATOM 7134 C CA . THR C 1 109 ? 49.697 -87.913 -29.752 1.00 79.32 109 THR C CA 1
ATOM 7135 C C . THR C 1 109 ? 50.083 -89.206 -30.494 1.00 80.27 109 THR C C 1
ATOM 7136 O O . THR C 1 109 ? 50.940 -89.960 -30.035 1.00 82.75 109 THR C O 1
ATOM 7140 N N . LEU C 1 110 ? 49.472 -89.448 -31.649 1.00 78.53 110 LEU C N 1
ATOM 7141 C CA . LEU C 1 110 ? 49.606 -90.742 -32.319 1.00 79.07 110 LEU C CA 1
ATOM 7142 C C . LEU C 1 110 ? 50.659 -90.780 -33.429 1.00 80.12 110 LEU C C 1
ATOM 7143 O O . LEU C 1 110 ? 50.706 -89.876 -34.260 1.00 79.20 110 LEU C O 1
ATOM 7148 N N . PRO C 1 111 ? 51.505 -91.836 -33.438 1.00 82.17 111 PRO C N 1
ATOM 7149 C CA . PRO C 1 111 ? 52.590 -92.056 -34.409 1.00 83.59 111 PRO C CA 1
ATOM 7150 C C . PRO C 1 111 ? 52.131 -92.572 -35.794 1.00 82.11 111 PRO C C 1
ATOM 7151 O O . PRO C 1 111 ? 52.733 -93.506 -36.354 1.00 83.54 111 PRO C O 1
ATOM 7155 N N . PHE C 1 112 ? 51.076 -91.957 -36.331 1.00 79.07 112 PHE C N 1
ATOM 7156 C CA . PHE C 1 112 ? 50.598 -92.239 -37.684 1.00 77.13 112 PHE C CA 1
ATOM 7157 C C . PHE C 1 112 ? 49.902 -91.034 -38.332 1.00 74.98 112 PHE C C 1
ATOM 7158 O O . PHE C 1 112 ? 49.881 -89.937 -37.757 1.00 74.57 112 PHE C O 1
ATOM 7166 N N . HIS C 1 113 ? 49.343 -91.246 -39.526 1.00 73.72 113 HIS C N 1
ATOM 7167 C CA . HIS C 1 113 ? 48.728 -90.166 -40.300 1.00 71.79 113 HIS C CA 1
ATOM 7168 C C . HIS C 1 113 ? 47.211 -90.173 -40.224 1.00 69.14 113 HIS C C 1
ATOM 7169 O O . HIS C 1 113 ? 46.580 -91.220 -40.353 1.00 68.94 113 HIS C O 1
ATOM 7176 N N . SER C 1 114 ? 46.634 -88.988 -40.033 1.00 67.36 114 SER C N 1
ATOM 7177 C CA . SER C 1 114 ? 45.184 -88.823 -39.947 1.00 64.68 114 SER C CA 1
ATOM 7178 C C . SER C 1 114 ? 44.707 -87.559 -40.637 1.00 63.34 114 SER C C 1
ATOM 7179 O O . SER C 1 114 ? 45.453 -86.584 -40.750 1.00 63.94 114 SER C O 1
ATOM 7182 N N . VAL C 1 115 ? 43.460 -87.590 -41.103 1.00 61.71 115 VAL C N 1
ATOM 7183 C CA . VAL C 1 115 ? 42.837 -86.430 -41.732 1.00 60.50 115 VAL C CA 1
ATOM 7184 C C . VAL C 1 115 ? 41.480 -86.165 -41.113 1.00 58.84 115 VAL C C 1
ATOM 7185 O O . VAL C 1 115 ? 40.692 -87.083 -40.890 1.00 58.28 115 VAL C O 1
ATOM 7189 N N . ILE C 1 116 ? 41.229 -84.893 -40.834 1.00 58.48 116 ILE C N 1
ATOM 7190 C CA . ILE C 1 116 ? 39.999 -84.455 -40.200 1.00 57.36 116 ILE C CA 1
ATOM 7191 C C . ILE C 1 116 ? 39.231 -83.576 -41.169 1.00 56.72 116 ILE C C 1
ATOM 7192 O O . ILE C 1 116 ? 39.804 -82.666 -41.779 1.00 57.34 116 ILE C O 1
ATOM 7197 N N . ILE C 1 117 ? 37.946 -83.877 -41.339 1.00 55.55 117 ILE C N 1
ATOM 7198 C CA . ILE C 1 117 ? 37.042 -82.987 -42.061 1.00 54.85 117 ILE C CA 1
ATOM 7199 C C . ILE C 1 117 ? 35.673 -83.030 -41.407 1.00 54.33 117 ILE C C 1
ATOM 7200 O O . ILE C 1 117 ? 35.316 -84.012 -40.755 1.00 54.35 117 ILE C O 1
ATOM 7205 N N . GLY C 1 118 ? 34.914 -81.958 -41.569 1.00 54.17 118 GLY C N 1
ATOM 7206 C CA . GLY C 1 118 ? 33.550 -81.942 -41.091 1.00 54.19 118 GLY C CA 1
ATOM 7207 C C . GLY C 1 118 ? 32.632 -81.366 -42.139 1.00 55.36 118 GLY C C 1
ATOM 7208 O O . GLY C 1 118 ? 32.904 -81.449 -43.338 1.00 55.75 118 GLY C O 1
ATOM 7209 N N . ASP C 1 119 ? 31.543 -80.764 -41.678 1.00 56.27 119 ASP C N 1
ATOM 7210 C CA . ASP C 1 119 ? 30.537 -80.228 -42.577 1.00 57.62 119 ASP C CA 1
ATOM 7211 C C . ASP C 1 119 ? 30.819 -78.794 -42.998 1.00 58.78 119 ASP C C 1
ATOM 7212 O O . ASP C 1 119 ? 31.838 -78.203 -42.640 1.00 58.55 119 ASP C O 1
ATOM 7217 N N . GLU C 1 120 ? 29.861 -78.270 -43.754 1.00 60.28 120 GLU C N 1
ATOM 7218 C CA . GLU C 1 120 ? 29.831 -76.930 -44.302 1.00 61.91 120 GLU C CA 1
ATOM 7219 C C . GLU C 1 120 ? 30.286 -75.908 -43.255 1.00 63.06 120 GLU C C 1
ATOM 7220 O O . GLU C 1 120 ? 31.263 -75.186 -43.465 1.00 64.18 120 GLU C O 1
ATOM 7226 N N . SER C 1 121 ? 29.606 -75.913 -42.108 1.00 63.11 121 SER C N 1
ATOM 7227 C CA . SER C 1 121 ? 29.795 -74.952 -41.020 1.00 63.50 121 SER C CA 1
ATOM 7228 C C . SER C 1 121 ? 31.137 -75.053 -40.307 1.00 64.12 121 SER C C 1
ATOM 7229 O O . SER C 1 121 ? 31.712 -74.034 -39.927 1.00 65.04 121 SER C O 1
ATOM 7232 N N . ILE C 1 122 ? 31.619 -76.276 -40.096 1.00 63.95 122 ILE C N 1
ATOM 7233 C CA . ILE C 1 122 ? 32.899 -76.489 -39.410 1.00 64.19 122 ILE C CA 1
ATOM 7234 C C . ILE C 1 122 ? 34.082 -75.988 -40.257 1.00 65.60 122 ILE C C 1
ATOM 7235 O O . ILE C 1 122 ? 35.165 -75.745 -39.735 1.00 66.31 122 ILE C O 1
ATOM 7240 N N . GLY C 1 123 ? 33.856 -75.822 -41.557 1.00 66.58 123 GLY C N 1
ATOM 7241 C CA . GLY C 1 123 ? 34.883 -75.359 -42.482 1.00 68.65 123 GLY C CA 1
ATOM 7242 C C . GLY C 1 123 ? 34.987 -73.849 -42.546 1.00 70.63 123 GLY C C 1
ATOM 7243 O O . GLY C 1 123 ? 35.612 -73.303 -43.455 1.00 71.91 123 GLY C O 1
ATOM 7244 N N . LYS C 1 124 ? 34.362 -73.180 -41.580 1.00 71.12 124 LYS C N 1
ATOM 7245 C CA . LYS C 1 124 ? 34.458 -71.728 -41.421 1.00 73.04 124 LYS C CA 1
ATOM 7246 C C . LYS C 1 124 ? 34.910 -71.361 -40.007 1.00 73.01 124 LYS C C 1
ATOM 7247 O O . LYS C 1 124 ? 35.090 -70.184 -39.678 1.00 73.80 124 LYS C O 1
ATOM 7253 N N . ARG C 1 125 ? 35.098 -72.372 -39.173 1.00 72.19 125 ARG C N 1
ATOM 7254 C CA . ARG C 1 125 ? 35.557 -72.133 -37.824 1.00 72.87 125 ARG C CA 1
ATOM 7255 C C . ARG C 1 125 ? 37.074 -72.299 -37.756 1.00 74.72 125 ARG C C 1
ATOM 7256 O O . ARG C 1 125 ? 37.596 -73.378 -38.064 1.00 74.75 125 ARG C O 1
ATOM 7264 N N . PRO C 1 126 ? 37.781 -71.216 -37.367 1.00 76.32 126 PRO C N 1
ATOM 7265 C CA . PRO C 1 126 ? 39.235 -71.141 -37.310 1.00 77.86 126 PRO C CA 1
ATOM 7266 C C . PRO C 1 126 ? 39.811 -72.123 -36.307 1.00 77.82 126 PRO C C 1
ATOM 7267 O O . PRO C 1 126 ? 39.302 -72.239 -35.194 1.00 77.25 126 PRO C O 1
ATOM 7271 N N . MET C 1 127 ? 40.869 -72.818 -36.705 1.00 78.72 127 MET C N 1
ATOM 7272 C CA . MET C 1 127 ? 41.490 -73.824 -35.858 1.00 79.14 127 MET C CA 1
ATOM 7273 C C . MET C 1 127 ? 42.916 -73.447 -35.495 1.00 81.18 127 MET C C 1
ATOM 7274 O O . MET C 1 127 ? 43.564 -74.139 -34.708 1.00 81.53 127 MET C O 1
ATOM 7279 N N . LYS C 1 128 ? 43.396 -72.344 -36.066 1.00 82.80 128 LYS C N 1
ATOM 7280 C CA . LYS C 1 128 ? 44.778 -71.906 -35.871 1.00 85.19 128 LYS C CA 1
ATOM 7281 C C . LYS C 1 128 ? 45.187 -71.822 -34.406 1.00 85.99 128 LYS C C 1
ATOM 7282 O O . LYS C 1 128 ? 46.306 -72.208 -34.064 1.00 87.64 128 LYS C O 1
ATOM 7288 N N . ARG C 1 129 ? 44.275 -71.358 -33.548 1.00 85.14 129 ARG C N 1
ATOM 7289 C CA . ARG C 1 129 ? 44.529 -71.259 -32.100 1.00 85.98 129 ARG C CA 1
ATOM 7290 C C . ARG C 1 129 ? 44.896 -72.591 -31.436 1.00 85.02 129 ARG C C 1
ATOM 7291 O O . ARG C 1 129 ? 45.371 -72.601 -30.302 1.00 86.17 129 ARG C O 1
ATOM 7299 N N . VAL C 1 130 ? 44.664 -73.703 -32.135 1.00 83.04 130 VAL C N 1
ATOM 7300 C CA . VAL C 1 130 ? 44.918 -75.041 -31.587 1.00 81.97 130 VAL C CA 1
ATOM 7301 C C . VAL C 1 130 ? 46.045 -75.774 -32.323 1.00 82.88 130 VAL C C 1
ATOM 7302 O O . VAL C 1 130 ? 46.826 -76.506 -31.709 1.00 84.10 130 VAL C O 1
ATOM 7306 N N . THR C 1 131 ? 46.125 -75.570 -33.633 1.00 82.27 131 THR C N 1
ATOM 7307 C CA . THR C 1 131 ? 47.174 -76.169 -34.453 1.00 83.07 131 THR C CA 1
ATOM 7308 C C . THR C 1 131 ? 48.555 -75.595 -34.113 1.00 85.20 131 THR C C 1
ATOM 7309 O O . THR C 1 131 ? 49.551 -76.326 -34.085 1.00 86.78 131 THR C O 1
ATOM 7313 N N . GLU C 1 132 ? 48.604 -74.289 -33.852 1.00 85.29 132 GLU C N 1
ATOM 7314 C CA . GLU C 1 132 ? 49.859 -73.600 -33.529 1.00 87.36 132 GLU C CA 1
ATOM 7315 C C . GLU C 1 132 ? 50.537 -74.111 -32.251 1.00 87.46 132 GLU C C 1
ATOM 7316 O O . GLU C 1 132 ? 51.707 -74.494 -32.301 1.00 89.64 132 GLU C O 1
ATOM 7322 N N . PRO C 1 133 ? 49.806 -74.145 -31.115 1.00 85.23 133 PRO C N 1
ATOM 7323 C CA . PRO C 1 133 ? 50.354 -74.691 -29.867 1.00 85.69 133 PRO C CA 1
ATOM 7324 C C . PRO C 1 133 ? 50.775 -76.146 -30.001 1.00 85.14 133 PRO C C 1
ATOM 7325 O O . PRO C 1 133 ? 51.654 -76.600 -29.272 1.00 86.99 133 PRO C O 1
ATOM 7329 N N . LEU C 1 134 ? 50.132 -76.867 -30.917 1.00 82.70 134 LEU C N 1
ATOM 7330 C CA . LEU C 1 134 ? 50.406 -78.283 -31.127 1.00 82.14 134 LEU C CA 1
ATOM 7331 C C . LEU C 1 134 ? 51.607 -78.512 -32.037 1.00 83.73 134 LEU C C 1
ATOM 7332 O O . LEU C 1 134 ? 52.369 -79.457 -31.834 1.00 85.23 134 LEU C O 1
ATOM 7337 N N . LYS C 1 135 ? 51.772 -77.653 -33.040 1.00 83.52 135 LYS C N 1
ATOM 7338 C CA . LYS C 1 135 ? 52.990 -77.659 -33.844 1.00 85.47 135 LYS C CA 1
ATOM 7339 C C . LYS C 1 135 ? 54.187 -77.360 -32.940 1.00 88.21 135 LYS C C 1
ATOM 7340 O O . LYS C 1 135 ? 55.279 -77.898 -33.145 1.00 90.61 135 LYS C O 1
ATOM 7346 N N . SER C 1 136 ? 53.962 -76.514 -31.932 1.00 87.69 136 SER C N 1
ATOM 7347 C CA . SER C 1 136 ? 54.969 -76.199 -30.925 1.00 89.86 136 SER C CA 1
ATOM 7348 C C . SER C 1 136 ? 55.373 -77.422 -30.115 1.00 90.51 136 SER C C 1
ATOM 7349 O O . SER C 1 136 ? 56.506 -77.513 -29.656 1.00 93.75 136 SER C O 1
ATOM 7352 N N . MET C 1 137 ? 54.450 -78.361 -29.939 1.00 87.95 137 MET C N 1
ATOM 7353 C CA . MET C 1 137 ? 54.724 -79.562 -29.156 1.00 88.88 137 MET C CA 1
ATOM 7354 C C . MET C 1 137 ? 55.457 -80.616 -29.958 1.00 90.14 137 MET C C 1
ATOM 7355 O O . MET C 1 137 ? 55.898 -81.621 -29.405 1.00 91.53 137 MET C O 1
ATOM 7360 N N . GLY C 1 138 ? 55.577 -80.384 -31.262 1.00 90.03 138 GLY C N 1
ATOM 7361 C CA . GLY C 1 138 ? 56.269 -81.304 -32.159 1.00 91.54 138 GLY C CA 1
ATOM 7362 C C . GLY C 1 138 ? 55.306 -82.118 -32.998 1.00 89.29 138 GLY C C 1
ATOM 7363 O O . GLY C 1 138 ? 55.494 -83.324 -33.186 1.00 89.96 138 GLY C O 1
ATOM 7364 N N . ALA C 1 139 ? 54.268 -81.460 -33.504 1.00 86.78 139 ALA C N 1
ATOM 7365 C CA . ALA C 1 139 ? 53.254 -82.140 -34.296 1.00 84.11 139 ALA C CA 1
ATOM 7366 C C . ALA C 1 139 ? 53.185 -81.576 -35.706 1.00 83.23 139 ALA C C 1
ATOM 7367 O O . ALA C 1 139 ? 53.112 -80.360 -35.897 1.00 83.43 139 ALA C O 1
ATOM 7369 N N . GLN C 1 140 ? 53.215 -82.468 -36.689 1.00 82.39 140 GLN C N 1
ATOM 7370 C CA . GLN C 1 140 ? 53.095 -82.071 -38.080 1.00 81.38 140 GLN C CA 1
ATOM 7371 C C . GLN C 1 140 ? 51.625 -81.909 -38.435 1.00 78.08 140 GLN C C 1
ATOM 7372 O O . GLN C 1 140 ? 50.880 -82.889 -38.550 1.00 76.53 140 GLN C O 1
ATOM 7378 N N . ILE C 1 141 ? 51.214 -80.657 -38.589 1.00 77.22 141 ILE C N 1
ATOM 7379 C CA . ILE C 1 141 ? 49.826 -80.330 -38.866 1.00 74.60 141 ILE C CA 1
ATOM 7380 C C . ILE C 1 141 ? 49.734 -79.314 -40.005 1.00 74.72 141 ILE C C 1
ATOM 7381 O O . ILE C 1 141 ? 50.214 -78.183 -39.896 1.00 75.60 141 ILE C O 1
ATOM 7386 N N . ASP C 1 142 ? 49.129 -79.750 -41.104 1.00 74.11 142 ASP C N 1
ATOM 7387 C CA . ASP C 1 142 ? 48.868 -78.896 -42.258 1.00 74.53 142 ASP C CA 1
ATOM 7388 C C . ASP C 1 142 ? 47.371 -78.933 -42.561 1.00 72.67 142 ASP C C 1
ATOM 7389 O O . ASP C 1 142 ? 46.673 -79.866 -42.154 1.00 71.70 142 ASP C O 1
ATOM 7394 N N . GLY C 1 143 ? 46.875 -77.921 -43.266 1.00 72.40 143 GLY C N 1
ATOM 7395 C CA . GLY C 1 143 ? 45.459 -77.874 -43.628 1.00 70.80 143 GLY C CA 1
ATOM 7396 C C . GLY C 1 143 ? 45.128 -76.625 -44.409 1.00 71.41 143 GLY C C 1
ATOM 7397 O O . GLY C 1 143 ? 46.019 -75.818 -44.683 1.00 73.35 143 GLY C O 1
ATOM 7398 N N . ARG C 1 144 ? 43.851 -76.464 -44.763 1.00 70.02 144 ARG C N 1
ATOM 7399 C CA . ARG C 1 144 ? 43.393 -75.307 -45.543 1.00 70.64 144 ARG C CA 1
ATOM 7400 C C . ARG C 1 144 ? 43.711 -74.009 -44.819 1.00 72.02 144 ARG C C 1
ATOM 7401 O O . ARG C 1 144 ? 43.531 -73.917 -43.601 1.00 71.52 144 ARG C O 1
ATOM 7409 N N . ASP C 1 145 ? 44.190 -73.015 -45.569 1.00 73.89 145 ASP C N 1
ATOM 7410 C CA . ASP C 1 145 ? 44.557 -71.716 -45.005 1.00 75.23 145 ASP C CA 1
ATOM 7411 C C . ASP C 1 145 ? 45.654 -71.900 -43.945 1.00 76.10 145 ASP C C 1
ATOM 7412 O O . ASP C 1 145 ? 45.587 -71.348 -42.843 1.00 76.41 145 ASP C O 1
ATOM 7417 N N . HIS C 1 146 ? 46.652 -72.710 -44.300 1.00 76.62 146 HIS C N 1
ATOM 7418 C CA . HIS C 1 146 ? 47.855 -72.952 -43.482 1.00 77.42 146 HIS C CA 1
ATOM 7419 C C . HIS C 1 146 ? 47.608 -73.652 -42.146 1.00 75.94 146 HIS C C 1
ATOM 7420 O O . HIS C 1 146 ? 48.400 -73.527 -41.210 1.00 77.27 146 HIS C O 1
ATOM 7427 N N . GLY C 1 147 ? 46.521 -74.417 -42.085 1.00 73.26 147 GLY C N 1
ATOM 7428 C CA . GLY C 1 147 ? 46.212 -75.238 -40.922 1.00 71.46 147 GLY C CA 1
ATOM 7429 C C . GLY C 1 147 ? 45.153 -74.592 -40.067 1.00 69.74 147 GLY C C 1
ATOM 7430 O O . GLY C 1 147 ? 44.837 -75.084 -38.988 1.00 68.84 147 GLY C O 1
ATOM 7431 N N . ASN C 1 148 ? 44.610 -73.484 -40.557 1.00 69.58 148 ASN C N 1
ATOM 7432 C CA . ASN C 1 148 ? 43.573 -72.746 -39.852 1.00 68.64 148 ASN C CA 1
ATOM 7433 C C . ASN C 1 148 ? 42.190 -73.333 -40.090 1.00 67.02 148 ASN C C 1
ATOM 7434 O O . ASN C 1 148 ? 41.280 -73.161 -39.279 1.00 66.40 148 ASN C O 1
ATOM 7439 N N . LEU C 1 149 ? 42.031 -74.021 -41.210 1.00 66.60 149 LEU C N 1
ATOM 7440 C CA . LEU C 1 149 ? 40.716 -74.459 -41.624 1.00 64.89 149 LEU C CA 1
ATOM 7441 C C . LEU C 1 149 ? 40.679 -75.888 -42.125 1.00 63.91 149 LEU C C 1
ATOM 7442 O O . LEU C 1 149 ? 41.650 -76.397 -42.680 1.00 64.94 149 LEU C O 1
ATOM 7447 N N . THR C 1 150 ? 39.532 -76.517 -41.907 1.00 62.06 150 THR C N 1
ATOM 7448 C CA . THR C 1 150 ? 39.190 -77.819 -42.458 1.00 60.89 150 THR C CA 1
ATOM 7449 C C . THR C 1 150 ? 39.388 -77.895 -43.983 1.00 61.84 150 THR C C 1
ATOM 7450 O O . THR C 1 150 ? 39.131 -76.923 -44.687 1.00 62.71 150 THR C O 1
ATOM 7454 N N . PRO C 1 151 ? 39.885 -79.036 -44.499 1.00 61.95 151 PRO C N 1
ATOM 7455 C CA . PRO C 1 151 ? 40.395 -80.205 -43.781 1.00 61.97 151 PRO C CA 1
ATOM 7456 C C . PRO C 1 151 ? 41.792 -80.031 -43.184 1.00 63.68 151 PRO C C 1
ATOM 7457 O O . PRO C 1 151 ? 42.536 -79.115 -43.557 1.00 65.04 151 PRO C O 1
ATOM 7461 N N . LEU C 1 152 ? 42.127 -80.920 -42.254 1.00 63.67 152 LEU C N 1
ATOM 7462 C CA . LEU C 1 152 ? 43.411 -80.897 -41.572 1.00 64.79 152 LEU C CA 1
ATOM 7463 C C . LEU C 1 152 ? 44.067 -82.282 -41.585 1.00 65.44 152 LEU C C 1
ATOM 7464 O O . LEU C 1 152 ? 43.419 -83.295 -41.306 1.00 64.35 152 LEU C O 1
ATOM 7469 N N . SER C 1 153 ? 45.354 -82.309 -41.919 1.00 67.45 153 SER C N 1
ATOM 7470 C CA . SER C 1 153 ? 46.153 -83.531 -41.888 1.00 68.88 153 SER C CA 1
ATOM 7471 C C . SER C 1 153 ? 47.161 -83.525 -40.738 1.00 70.78 153 SER C C 1
ATOM 7472 O O . SER C 1 153 ? 47.782 -82.498 -40.445 1.00 71.74 153 SER C O 1
ATOM 7475 N N . ILE C 1 154 ? 47.321 -84.681 -40.096 1.00 71.50 154 ILE C N 1
ATOM 7476 C CA . ILE C 1 154 ? 48.026 -84.770 -38.821 1.00 73.14 154 ILE C CA 1
ATOM 7477 C C . ILE C 1 154 ? 48.886 -86.020 -38.735 1.00 75.08 154 ILE C C 1
ATOM 7478 O O . ILE C 1 154 ? 48.390 -87.136 -38.902 1.00 74.83 154 ILE C O 1
ATOM 7483 N N . ARG C 1 155 ? 50.175 -85.828 -38.473 1.00 77.22 155 ARG C N 1
ATOM 7484 C CA . ARG C 1 155 ? 51.019 -86.911 -37.994 1.00 79.12 155 ARG C CA 1
ATOM 7485 C C . ARG C 1 155 ? 51.624 -86.468 -36.676 1.00 81.49 155 ARG C C 1
ATOM 7486 O O . ARG C 1 155 ? 52.213 -85.391 -36.591 1.00 82.38 155 ARG C O 1
ATOM 7494 N N . GLY C 1 156 ? 51.460 -87.295 -35.649 1.00 82.87 156 GLY C N 1
ATOM 7495 C CA . GLY C 1 156 ? 52.030 -87.016 -34.336 1.00 85.64 156 GLY C CA 1
ATOM 7496 C C . GLY C 1 156 ? 52.941 -88.131 -33.860 1.00 89.35 156 GLY C C 1
ATOM 7497 O O . GLY C 1 156 ? 53.538 -88.840 -34.671 1.00 90.64 156 GLY C O 1
ATOM 7498 N N . GLY C 1 157 ? 53.045 -88.288 -32.543 1.00 91.30 157 GLY C N 1
ATOM 7499 C CA . GLY C 1 157 ? 53.838 -89.364 -31.953 1.00 94.72 157 GLY C CA 1
ATOM 7500 C C . GLY C 1 157 ? 54.801 -88.902 -30.875 1.00 98.27 157 GLY C C 1
ATOM 7501 O O . GLY C 1 157 ? 54.399 -88.660 -29.729 1.00 98.37 157 GLY C O 1
ATOM 7502 N N . GLN C 1 158 ? 56.076 -88.791 -31.245 1.00 101.34 158 GLN C N 1
ATOM 7503 C CA . GLN C 1 158 ? 57.132 -88.363 -30.326 1.00 104.88 158 GLN C CA 1
ATOM 7504 C C . GLN C 1 158 ? 56.973 -86.887 -29.927 1.00 104.59 158 GLN C C 1
ATOM 7505 O O . GLN C 1 158 ? 57.638 -85.994 -30.466 1.00 105.69 158 GLN C O 1
ATOM 7511 N N . LEU C 1 159 ? 56.086 -86.650 -28.966 1.00 103.23 159 LEU C N 1
ATOM 7512 C CA . LEU C 1 159 ? 55.681 -85.303 -28.598 1.00 102.22 159 LEU C CA 1
ATOM 7513 C C . LEU C 1 159 ? 56.381 -84.825 -27.317 1.00 105.74 159 LEU C C 1
ATOM 7514 O O . LEU C 1 159 ? 56.718 -85.630 -26.442 1.00 107.55 159 LEU C O 1
ATOM 7519 N N . LYS C 1 160 ? 56.599 -83.513 -27.224 1.00 106.95 160 LYS C N 1
ATOM 7520 C CA . LYS C 1 160 ? 57.345 -82.910 -26.115 1.00 110.56 160 LYS C CA 1
ATOM 7521 C C . LYS C 1 160 ? 56.482 -81.924 -25.332 1.00 109.43 160 LYS C C 1
ATOM 7522 O O . LYS C 1 160 ? 55.770 -81.117 -25.925 1.00 107.39 160 LYS C O 1
ATOM 7528 N N . GLY C 1 161 ? 56.558 -81.986 -24.005 1.00 111.08 161 GLY C N 1
ATOM 7529 C CA . GLY C 1 161 ? 55.792 -81.087 -23.138 1.00 110.21 161 GLY C CA 1
ATOM 7530 C C . GLY C 1 161 ? 56.093 -79.618 -23.377 1.00 111.00 161 GLY C C 1
ATOM 7531 O O . GLY C 1 161 ? 57.156 -79.281 -23.903 1.00 113.35 161 GLY C O 1
ATOM 7532 N N . ILE C 1 162 ? 55.161 -78.743 -22.998 1.00 109.25 162 ILE C N 1
ATOM 7533 C CA . ILE C 1 162 ? 55.348 -77.297 -23.178 1.00 109.94 162 ILE C CA 1
ATOM 7534 C C . ILE C 1 162 ? 54.572 -76.433 -22.172 1.00 109.07 162 ILE C C 1
ATOM 7535 O O . ILE C 1 162 ? 53.424 -76.728 -21.840 1.00 106.50 162 ILE C O 1
ATOM 7540 N N . ASP C 1 163 ? 55.219 -75.380 -21.678 1.00 111.42 163 ASP C N 1
ATOM 7541 C CA . ASP C 1 163 ? 54.522 -74.313 -20.963 1.00 110.62 163 ASP C CA 1
ATOM 7542 C C . ASP C 1 163 ? 53.954 -73.384 -22.031 1.00 108.78 163 ASP C C 1
ATOM 7543 O O . ASP C 1 163 ? 54.638 -73.058 -23.004 1.00 109.98 163 ASP C O 1
ATOM 7548 N N . PHE C 1 164 ? 52.703 -72.973 -21.861 1.00 106.18 164 PHE C N 1
ATOM 7549 C CA . PHE C 1 164 ? 52.000 -72.232 -22.902 1.00 104.51 164 PHE C CA 1
ATOM 7550 C C . PHE C 1 164 ? 51.107 -71.135 -22.323 1.00 103.56 164 PHE C C 1
ATOM 7551 O O . PHE C 1 164 ? 50.097 -71.418 -21.673 1.00 101.48 164 PHE C O 1
ATOM 7559 N N . HIS C 1 165 ? 51.509 -69.886 -22.552 1.00 105.36 165 HIS C N 1
ATOM 7560 C CA . HIS C 1 165 ? 50.671 -68.725 -22.250 1.00 104.62 165 HIS C CA 1
ATOM 7561 C C . HIS C 1 165 ? 49.749 -68.443 -23.434 1.00 102.04 165 HIS C C 1
ATOM 7562 O O . HIS C 1 165 ? 50.187 -68.465 -24.587 1.00 102.23 165 HIS C O 1
ATOM 7569 N N . SER C 1 166 ? 48.477 -68.181 -23.140 1.00 99.78 166 SER C N 1
ATOM 7570 C CA . SER C 1 166 ? 47.489 -67.894 -24.169 1.00 97.82 166 SER C CA 1
ATOM 7571 C C . SER C 1 166 ? 46.739 -66.585 -23.925 1.00 98.45 166 SER C C 1
ATOM 7572 O O . SER C 1 166 ? 46.255 -66.344 -22.816 1.00 98.14 166 SER C O 1
ATOM 7575 N N . PRO C 1 167 ? 46.647 -65.734 -24.966 1.00 99.62 167 PRO C N 1
ATOM 7576 C CA . PRO C 1 167 ? 45.856 -64.495 -24.951 1.00 99.88 167 PRO C CA 1
ATOM 7577 C C . PRO C 1 167 ? 44.344 -64.675 -24.697 1.00 97.30 167 PRO C C 1
ATOM 7578 O O . PRO C 1 167 ? 43.844 -64.168 -23.698 1.00 97.19 167 PRO C O 1
ATOM 7582 N N . VAL C 1 168 ? 43.626 -65.369 -25.582 1.00 95.41 168 VAL C N 1
ATOM 7583 C CA . VAL C 1 168 ? 42.173 -65.553 -25.405 1.00 93.26 168 VAL C CA 1
ATOM 7584 C C . VAL C 1 168 ? 41.864 -66.850 -24.637 1.00 91.79 168 VAL C C 1
ATOM 7585 O O . VAL C 1 168 ? 42.560 -67.859 -24.803 1.00 92.19 168 VAL C O 1
ATOM 7589 N N . ALA C 1 169 ? 40.834 -66.806 -23.791 1.00 90.11 169 ALA C N 1
ATOM 7590 C CA . ALA C 1 169 ? 40.432 -67.960 -22.984 1.00 88.56 169 ALA C CA 1
ATOM 7591 C C . ALA C 1 169 ? 39.435 -68.874 -23.713 1.00 86.01 169 ALA C C 1
ATOM 7592 O O . ALA C 1 169 ? 38.391 -68.413 -24.192 1.00 84.95 169 ALA C O 1
ATOM 7594 N N . SER C 1 170 ? 39.774 -70.165 -23.789 1.00 85.03 170 SER C N 1
ATOM 7595 C CA . SER C 1 170 ? 38.932 -71.190 -24.431 1.00 82.50 170 SER C CA 1
ATOM 7596 C C . SER C 1 170 ? 39.192 -72.588 -23.854 1.00 81.35 170 SER C C 1
ATOM 7597 O O . SER C 1 170 ? 40.325 -73.083 -23.879 1.00 82.46 170 SER C O 1
ATOM 7600 N N . ALA C 1 171 ? 38.126 -73.213 -23.350 1.00 79.07 171 ALA C N 1
ATOM 7601 C CA . ALA C 1 171 ? 38.197 -74.535 -22.714 1.00 77.99 171 ALA C CA 1
ATOM 7602 C C . ALA C 1 171 ? 38.609 -75.652 -23.671 1.00 76.86 171 ALA C C 1
ATOM 7603 O O . ALA C 1 171 ? 39.312 -76.584 -23.274 1.00 77.60 171 ALA C O 1
ATOM 7605 N N . GLN C 1 172 ? 38.170 -75.550 -24.923 1.00 75.11 172 GLN C N 1
ATOM 7606 C CA . GLN C 1 172 ? 38.465 -76.568 -25.928 1.00 74.39 172 GLN C CA 1
ATOM 7607 C C . GLN C 1 172 ? 39.960 -76.622 -26.254 1.00 75.84 172 GLN C C 1
ATOM 7608 O O . GLN C 1 172 ? 40.564 -77.703 -26.259 1.00 76.50 172 GLN C O 1
ATOM 7614 N N . MET C 1 173 ? 40.553 -75.452 -26.490 1.00 76.36 173 MET C N 1
ATOM 7615 C CA . MET C 1 173 ? 41.999 -75.330 -26.689 1.00 77.80 173 MET C CA 1
ATOM 7616 C C . MET C 1 173 ? 42.777 -75.979 -25.543 1.00 77.38 173 MET C C 1
ATOM 7617 O O . MET C 1 173 ? 43.648 -76.824 -25.768 1.00 78.68 173 MET C O 1
ATOM 7622 N N . LYS C 1 174 ? 42.453 -75.569 -24.320 1.00 75.38 174 LYS C N 1
ATOM 7623 C CA . LYS C 1 174 ? 43.079 -76.102 -23.123 1.00 74.90 174 LYS C CA 1
ATOM 7624 C C . LYS C 1 174 ? 43.060 -77.619 -23.170 1.00 73.45 174 LYS C C 1
ATOM 7625 O O . LYS C 1 174 ? 44.103 -78.265 -23.027 1.00 74.98 174 LYS C O 1
ATOM 7631 N N . SER C 1 175 ? 41.869 -78.162 -23.415 1.00 70.51 175 SER C N 1
ATOM 7632 C CA . SER C 1 175 ? 41.620 -79.599 -23.384 1.00 69.53 175 SER C CA 1
ATOM 7633 C C . SER C 1 175 ? 42.437 -80.353 -24.421 1.00 69.68 175 SER C C 1
ATOM 7634 O O . SER C 1 175 ? 42.896 -81.475 -24.167 1.00 70.52 175 SER C O 1
ATOM 7637 N N . ALA C 1 176 ? 42.609 -79.730 -25.588 1.00 68.79 176 ALA C N 1
ATOM 7638 C CA . ALA C 1 176 ? 43.423 -80.289 -26.660 1.00 68.96 176 ALA C CA 1
ATOM 7639 C C . ALA C 1 176 ? 44.855 -80.443 -26.177 1.00 71.39 176 ALA C C 1
ATOM 7640 O O . ALA C 1 176 ? 45.402 -81.550 -26.170 1.00 72.31 176 ALA C O 1
ATOM 7642 N N . ILE C 1 177 ? 45.436 -79.328 -25.735 1.00 72.60 177 ILE C N 1
ATOM 7643 C CA . ILE C 1 177 ? 46.823 -79.287 -25.274 1.00 75.30 177 ILE C CA 1
ATOM 7644 C C . ILE C 1 177 ? 47.077 -80.224 -24.091 1.00 76.55 177 ILE C C 1
ATOM 7645 O O . ILE C 1 177 ? 48.141 -80.833 -23.999 1.00 78.77 177 ILE C O 1
ATOM 7650 N N . LEU C 1 178 ? 46.101 -80.347 -23.201 1.00 75.45 178 LEU C N 1
ATOM 7651 C CA . LEU C 1 178 ? 46.229 -81.257 -22.068 1.00 77.17 178 LEU C CA 1
ATOM 7652 C C . LEU C 1 178 ? 46.248 -82.715 -22.509 1.00 77.93 178 LEU C C 1
ATOM 7653 O O . LEU C 1 178 ? 47.060 -83.504 -22.031 1.00 79.96 178 LEU C O 1
ATOM 7658 N N . LEU C 1 179 ? 45.356 -83.067 -23.429 1.00 76.67 179 LEU C N 1
ATOM 7659 C CA . LEU C 1 179 ? 45.291 -84.430 -23.940 1.00 77.41 179 LEU C CA 1
ATOM 7660 C C . LEU C 1 179 ? 46.542 -84.782 -24.737 1.00 79.56 179 LEU C C 1
ATOM 7661 O O . LEU C 1 179 ? 46.979 -85.933 -24.742 1.00 80.80 179 LEU C O 1
ATOM 7666 N N . ALA C 1 180 ? 47.112 -83.785 -25.406 1.00 80.19 180 ALA C N 1
ATOM 7667 C CA . ALA C 1 180 ? 48.324 -83.984 -26.187 1.00 82.73 180 ALA C CA 1
ATOM 7668 C C . ALA C 1 180 ? 49.514 -84.269 -25.278 1.00 86.80 180 ALA C C 1
ATOM 7669 O O . ALA C 1 180 ? 50.336 -85.143 -25.574 1.00 88.87 180 ALA C O 1
ATOM 7671 N N . GLY C 1 181 ? 49.591 -83.532 -24.169 1.00 88.07 181 GLY C N 1
ATOM 7672 C CA . GLY C 1 181 ? 50.663 -83.692 -23.190 1.00 91.52 181 GLY C CA 1
ATOM 7673 C C . GLY C 1 181 ? 50.533 -84.952 -22.358 1.00 92.86 181 GLY C C 1
ATOM 7674 O O . GLY C 1 181 ? 51.458 -85.327 -21.646 1.00 95.85 181 GLY C O 1
ATOM 7675 N N . LEU C 1 182 ? 49.378 -85.601 -22.459 1.00 91.01 182 LEU C N 1
ATOM 7676 C CA . LEU C 1 182 ? 49.072 -86.833 -21.742 1.00 92.16 182 LEU C CA 1
ATOM 7677 C C . LEU C 1 182 ? 49.960 -88.004 -22.176 1.00 94.83 182 LEU C C 1
ATOM 7678 O O . LEU C 1 182 ? 50.104 -88.994 -21.451 1.00 96.80 182 LEU C O 1
ATOM 7683 N N . ARG C 1 183 ? 50.555 -87.887 -23.358 1.00 95.10 183 ARG C N 1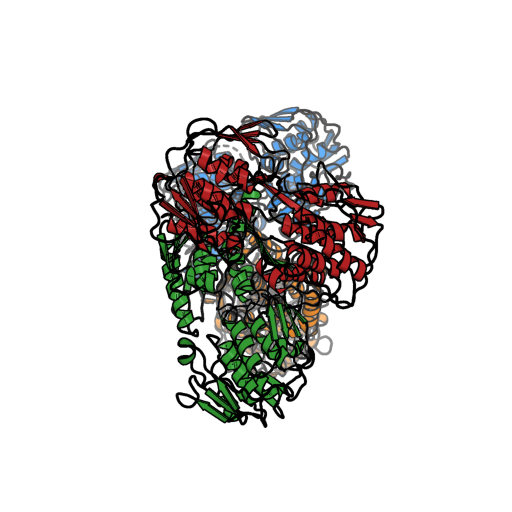
ATOM 7684 C CA . ARG C 1 183 ? 51.440 -88.923 -23.862 1.00 97.54 183 ARG C CA 1
ATOM 7685 C C . ARG C 1 183 ? 52.818 -88.342 -24.178 1.00 100.63 183 ARG C C 1
ATOM 7686 O O . ARG C 1 183 ? 53.738 -89.071 -24.563 1.00 103.10 183 ARG C O 1
ATOM 7694 N N . ALA C 1 184 ? 52.962 -87.030 -23.991 1.00 100.63 184 ALA C N 1
ATOM 7695 C CA . ALA C 1 184 ? 54.249 -86.354 -24.177 1.00 103.36 184 ALA C CA 1
ATOM 7696 C C . ALA C 1 184 ? 55.278 -86.767 -23.113 1.00 107.42 184 ALA C C 1
ATOM 7697 O O . ALA C 1 184 ? 55.021 -87.660 -22.299 1.00 108.20 184 ALA C O 1
ATOM 7699 N N . GLU C 1 185 ? 56.450 -86.135 -23.145 1.00 110.21 185 GLU C N 1
ATOM 7700 C CA . GLU C 1 185 ? 57.447 -86.301 -22.088 1.00 114.31 185 GLU C CA 1
ATOM 7701 C C . GLU C 1 185 ? 57.788 -84.959 -21.426 1.00 115.00 185 GLU C C 1
ATOM 7702 O O . GLU C 1 185 ? 58.231 -84.021 -22.092 1.00 115.04 185 GLU C O 1
ATOM 7708 N N . GLY C 1 186 ? 57.556 -84.874 -20.117 1.00 115.60 186 GLY C N 1
ATOM 7709 C CA . GLY C 1 186 ? 57.818 -83.655 -19.348 1.00 116.47 186 GLY C CA 1
ATOM 7710 C C . GLY C 1 186 ? 56.584 -82.844 -18.974 1.00 113.03 186 GLY C C 1
ATOM 7711 O O . GLY C 1 186 ? 55.449 -83.329 -19.056 1.00 110.21 186 GLY C O 1
ATOM 7712 N N . LYS C 1 187 ? 56.818 -81.599 -18.560 1.00 113.37 187 LYS C N 1
ATOM 7713 C CA . LYS C 1 187 ? 55.751 -80.682 -18.146 1.00 110.28 187 LYS C CA 1
ATOM 7714 C C . LYS C 1 187 ? 55.043 -80.031 -19.332 1.00 107.04 187 LYS C C 1
ATOM 7715 O O . LYS C 1 187 ? 55.681 -79.420 -20.196 1.00 107.79 187 LYS C O 1
ATOM 7721 N N . THR C 1 188 ? 53.720 -80.187 -19.363 1.00 103.47 188 THR C N 1
ATOM 7722 C CA . THR C 1 188 ? 52.864 -79.484 -20.311 1.00 99.88 188 THR C CA 1
ATOM 7723 C C . THR C 1 188 ? 51.929 -78.592 -19.502 1.00 98.05 188 THR C C 1
ATOM 7724 O O . THR C 1 188 ? 51.173 -79.084 -18.666 1.00 96.94 188 THR C O 1
ATOM 7728 N N . SER C 1 189 ? 51.997 -77.285 -19.745 1.00 98.09 189 SER C N 1
ATOM 7729 C CA . SER C 1 189 ? 51.259 -76.307 -18.943 1.00 97.68 189 SER C CA 1
ATOM 7730 C C . SER C 1 189 ? 50.466 -75.316 -19.793 1.00 95.68 189 SER C C 1
ATOM 7731 O O . SER C 1 189 ? 50.983 -74.755 -20.759 1.00 96.23 189 SER C O 1
ATOM 7734 N N . VAL C 1 190 ? 49.210 -75.104 -19.409 1.00 93.69 190 VAL C N 1
ATOM 7735 C CA . VAL C 1 190 ? 48.321 -74.165 -20.088 1.00 92.05 190 VAL C CA 1
ATOM 7736 C C . VAL C 1 190 ? 48.017 -72.995 -19.157 1.00 93.06 190 VAL C C 1
ATOM 7737 O O . VAL C 1 190 ? 47.837 -73.186 -17.956 1.00 93.41 190 VAL C O 1
ATOM 7741 N N . THR C 1 191 ? 47.956 -71.789 -19.716 1.00 93.77 191 THR C N 1
ATOM 7742 C CA . THR C 1 191 ? 47.688 -70.582 -18.940 1.00 95.19 191 THR C CA 1
ATOM 7743 C C . THR C 1 191 ? 46.775 -69.645 -19.727 1.00 94.41 191 THR C C 1
ATOM 7744 O O . THR C 1 191 ? 47.024 -69.372 -20.903 1.00 94.44 191 THR C O 1
ATOM 7748 N N . GLU C 1 192 ? 45.724 -69.157 -19.068 1.00 94.04 192 GLU C N 1
ATOM 7749 C CA . GLU C 1 192 ? 44.681 -68.351 -19.718 1.00 93.10 192 GLU C CA 1
ATOM 7750 C C . GLU C 1 192 ? 44.371 -67.071 -18.929 1.00 94.26 192 GLU C C 1
ATOM 7751 O O . GLU C 1 192 ? 44.796 -66.943 -17.781 1.00 95.78 192 GLU C O 1
ATOM 7757 N N . PRO C 1 193 ? 43.647 -66.111 -19.547 1.00 93.80 193 PRO C N 1
ATOM 7758 C CA . PRO C 1 193 ? 43.198 -64.932 -18.801 1.00 94.89 193 PRO C CA 1
ATOM 7759 C C . PRO C 1 193 ? 42.041 -65.233 -17.839 1.00 93.85 193 PRO C C 1
ATOM 7760 O O . PRO C 1 193 ? 42.128 -64.920 -16.650 1.00 95.11 193 PRO C O 1
ATOM 7764 N N . ALA C 1 194 ? 40.970 -65.828 -18.355 1.00 91.82 194 ALA C N 1
ATOM 7765 C CA . ALA C 1 194 ? 39.854 -66.281 -17.528 1.00 90.51 194 ALA C CA 1
ATOM 7766 C C . ALA C 1 194 ? 40.051 -67.745 -17.099 1.00 90.31 194 ALA C C 1
ATOM 7767 O O . ALA C 1 194 ? 40.835 -68.482 -17.709 1.00 90.89 194 ALA C O 1
ATOM 7769 N N . LYS C 1 195 ? 39.367 -68.151 -16.030 1.00 89.51 195 LYS C N 1
ATOM 7770 C CA . LYS C 1 195 ? 39.170 -69.571 -15.756 1.00 88.40 195 LYS C CA 1
ATOM 7771 C C . LYS C 1 195 ? 38.039 -70.040 -16.672 1.00 85.33 195 LYS C C 1
ATOM 7772 O O . LYS C 1 195 ? 37.177 -69.242 -17.051 1.00 84.20 195 LYS C O 1
ATOM 7778 N N . THR C 1 196 ? 38.050 -71.318 -17.046 1.00 84.07 196 THR C N 1
ATOM 7779 C CA . THR C 1 196 ? 37.044 -71.856 -17.978 1.00 81.18 196 THR C CA 1
ATOM 7780 C C . THR C 1 196 ? 36.826 -73.370 -17.802 1.00 79.51 196 THR C C 1
ATOM 7781 O O . THR C 1 196 ? 37.698 -74.052 -17.271 1.00 80.90 196 THR C O 1
ATOM 7785 N N . ARG C 1 197 ? 35.667 -73.870 -18.244 1.00 76.66 197 ARG C N 1
ATOM 7786 C CA . ARG C 1 197 ? 35.225 -75.263 -18.023 1.00 75.35 197 ARG C CA 1
ATOM 7787 C C . ARG C 1 197 ? 36.331 -76.260 -17.704 1.00 75.75 197 ARG C C 1
ATOM 7788 O O . ARG C 1 197 ? 37.301 -76.371 -18.455 1.00 76.77 197 ARG C O 1
ATOM 7796 N N . ASP C 1 198 ? 36.167 -77.005 -16.610 1.00 75.13 198 ASP C N 1
ATOM 7797 C CA . ASP C 1 198 ? 37.201 -77.944 -16.149 1.00 75.80 198 ASP C CA 1
ATOM 7798 C C . ASP C 1 198 ? 36.881 -79.433 -16.358 1.00 73.82 198 ASP C C 1
ATOM 7799 O O . ASP C 1 198 ? 37.445 -80.299 -15.683 1.00 75.08 198 ASP C O 1
ATOM 7804 N N . HIS C 1 199 ? 35.994 -79.716 -17.308 1.00 70.86 199 HIS C N 1
ATOM 7805 C CA . HIS C 1 199 ? 35.537 -81.073 -17.591 1.00 69.57 199 HIS C CA 1
ATOM 7806 C C . HIS C 1 199 ? 36.672 -82.022 -17.964 1.00 70.71 199 HIS C C 1
ATOM 7807 O O . HIS C 1 199 ? 36.714 -83.168 -17.503 1.00 71.41 199 HIS C O 1
ATOM 7814 N N . THR C 1 200 ? 37.578 -81.540 -18.809 1.00 70.90 200 THR C N 1
ATOM 7815 C CA . THR C 1 200 ? 38.740 -82.314 -19.208 1.00 72.57 200 THR C CA 1
ATOM 7816 C C . THR C 1 200 ? 39.600 -82.606 -17.985 1.00 75.37 200 THR C C 1
ATOM 7817 O O . THR C 1 200 ? 39.987 -83.756 -17.751 1.00 77.02 200 THR C O 1
ATOM 7821 N N . GLU C 1 201 ? 39.867 -81.564 -17.197 1.00 75.90 201 GLU C N 1
ATOM 7822 C CA . GLU C 1 201 ? 40.661 -81.689 -15.980 1.00 77.92 201 GLU C CA 1
ATOM 7823 C C . GLU C 1 201 ? 40.044 -82.714 -15.035 1.00 78.11 201 GLU C C 1
ATOM 7824 O O . GLU C 1 201 ? 40.712 -83.675 -14.639 1.00 80.10 201 GLU C O 1
ATOM 7830 N N . ARG C 1 202 ? 38.766 -82.516 -14.705 1.00 76.10 202 ARG C N 1
ATOM 7831 C CA . ARG C 1 202 ? 38.053 -83.366 -13.748 1.00 76.31 202 ARG C CA 1
ATOM 7832 C C . ARG C 1 202 ? 37.956 -84.819 -14.186 1.00 76.90 202 ARG C C 1
ATOM 7833 O O . ARG C 1 202 ? 38.257 -85.728 -13.408 1.00 78.73 202 ARG C O 1
ATOM 7841 N N . MET C 1 203 ? 37.539 -85.031 -15.431 1.00 75.68 203 MET C N 1
ATOM 7842 C CA . MET C 1 203 ? 37.260 -86.372 -15.917 1.00 76.45 203 MET C CA 1
ATOM 7843 C C . MET C 1 203 ? 38.541 -87.188 -16.065 1.00 79.04 203 MET C C 1
ATOM 7844 O O . MET C 1 203 ? 38.540 -88.404 -15.835 1.00 80.32 203 MET C O 1
ATOM 7849 N N . LEU C 1 204 ? 39.630 -86.517 -16.437 1.00 79.90 204 LEU C N 1
ATOM 7850 C CA . LEU C 1 204 ? 40.929 -87.164 -16.496 1.00 82.56 204 LEU C CA 1
ATOM 7851 C C . LEU C 1 204 ? 41.271 -87.817 -15.159 1.00 85.87 204 LEU C C 1
ATOM 7852 O O . LEU C 1 204 ? 41.655 -88.986 -15.114 1.00 87.61 204 LEU C O 1
ATOM 7857 N N . GLU C 1 205 ? 41.096 -87.062 -14.076 1.00 86.89 205 GLU C N 1
ATOM 7858 C CA . GLU C 1 205 ? 41.387 -87.541 -12.728 1.00 90.08 205 GLU C CA 1
ATOM 7859 C C . GLU C 1 205 ? 40.552 -88.754 -12.335 1.00 91.11 205 GLU C C 1
ATOM 7860 O O . GLU C 1 205 ? 41.042 -89.653 -11.650 1.00 93.75 205 GLU C O 1
ATOM 7866 N N . ALA C 1 206 ? 39.296 -88.776 -12.776 1.00 89.36 206 ALA C N 1
ATOM 7867 C CA . ALA C 1 206 ? 38.396 -89.897 -12.511 1.00 90.09 206 ALA C CA 1
ATOM 7868 C C . ALA C 1 206 ? 38.788 -91.136 -13.307 1.00 91.52 206 ALA C C 1
ATOM 7869 O O . ALA C 1 206 ? 38.409 -92.249 -12.953 1.00 92.55 206 ALA C O 1
ATOM 7871 N N . PHE C 1 207 ? 39.540 -90.932 -14.384 1.00 91.97 207 PHE C N 1
ATOM 7872 C CA . PHE C 1 207 ? 40.063 -92.036 -15.184 1.00 94.20 207 PHE C CA 1
ATOM 7873 C C . PHE C 1 207 ? 41.424 -92.535 -14.679 1.00 98.57 207 PHE C C 1
ATOM 7874 O O . PHE C 1 207 ? 41.881 -93.617 -15.077 1.00 100.51 207 PHE C O 1
ATOM 7882 N N . GLY C 1 208 ? 42.065 -91.748 -13.811 1.00 100.21 208 GLY C N 1
ATOM 7883 C CA . GLY C 1 208 ? 43.334 -92.138 -13.179 1.00 103.87 208 GLY C CA 1
ATOM 7884 C C . GLY C 1 208 ? 44.557 -91.336 -13.600 1.00 104.83 208 GLY C C 1
ATOM 7885 O O . GLY C 1 208 ? 45.648 -91.889 -13.740 1.00 107.39 208 GLY C O 1
ATOM 7886 N N . VAL C 1 209 ? 44.372 -90.031 -13.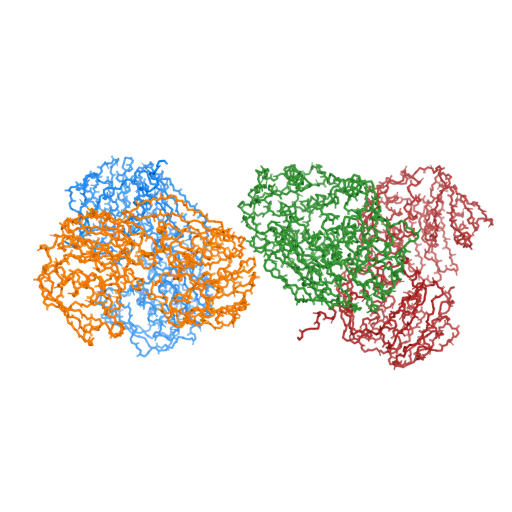790 1.00 103.05 209 VAL C N 1
ATOM 7887 C CA . VAL C 1 209 ? 45.440 -89.118 -14.212 1.00 103.67 209 VAL C CA 1
ATOM 7888 C C . VAL C 1 209 ? 45.503 -87.934 -13.242 1.00 104.68 209 VAL C C 1
ATOM 7889 O O . VAL C 1 209 ? 44.499 -87.592 -12.616 1.00 103.55 209 VAL C O 1
ATOM 7893 N N . ASN C 1 210 ? 46.677 -87.320 -13.101 1.00 107.05 210 ASN C N 1
ATOM 7894 C CA . ASN C 1 210 ? 46.823 -86.174 -12.203 1.00 108.13 210 ASN C CA 1
ATOM 7895 C C . ASN C 1 210 ? 47.105 -84.850 -12.905 1.00 107.16 210 ASN C C 1
ATOM 7896 O O . ASN C 1 210 ? 48.001 -84.760 -13.749 1.00 107.84 210 ASN C O 1
ATOM 7901 N N . ILE C 1 211 ? 46.322 -83.833 -12.543 1.00 105.80 211 ILE C N 1
ATOM 7902 C CA . ILE C 1 211 ? 46.416 -82.490 -13.127 1.00 105.22 211 ILE C CA 1
ATOM 7903 C C . ILE C 1 211 ? 46.771 -81.469 -12.032 1.00 107.63 211 ILE C C 1
ATOM 7904 O O . ILE C 1 211 ? 46.739 -81.805 -10.845 1.00 109.24 211 ILE C O 1
ATOM 7909 N N . GLU C 1 212 ? 47.118 -80.240 -12.417 1.00 108.21 212 GLU C N 1
ATOM 7910 C CA . GLU C 1 212 ? 47.709 -79.302 -11.462 1.00 111.39 212 GLU C CA 1
ATOM 7911 C C . GLU C 1 212 ? 46.761 -78.364 -10.716 1.00 110.96 212 GLU C C 1
ATOM 7912 O O . GLU C 1 212 ? 46.833 -78.272 -9.485 1.00 112.76 212 GLU C O 1
ATOM 7918 N N . LYS C 1 213 ? 45.902 -77.654 -11.447 1.00 108.83 213 LYS C N 1
ATOM 7919 C CA . LYS C 1 213 ? 44.876 -76.794 -10.829 1.00 107.89 213 LYS C CA 1
ATOM 7920 C C . LYS C 1 213 ? 45.457 -75.498 -10.230 1.00 109.76 213 LYS C C 1
ATOM 7921 O O . LYS C 1 213 ? 44.714 -74.691 -9.663 1.00 109.13 213 LYS C O 1
ATOM 7927 N N . ASP C 1 214 ? 46.776 -75.311 -10.358 1.00 112.09 214 ASP C N 1
ATOM 7928 C CA . ASP C 1 214 ? 47.463 -74.055 -10.013 1.00 113.49 214 ASP C CA 1
ATOM 7929 C C . ASP C 1 214 ? 46.661 -72.845 -10.521 1.00 110.86 214 ASP C C 1
ATOM 7930 O O . ASP C 1 214 ? 46.039 -72.912 -11.588 1.00 108.69 214 ASP C O 1
ATOM 7935 N N . GLY C 1 215 ? 46.658 -71.751 -9.760 1.00 111.10 215 GLY C N 1
ATOM 7936 C CA . GLY C 1 215 ? 45.788 -70.600 -10.066 1.00 108.41 215 GLY C CA 1
ATOM 7937 C C . GLY C 1 215 ? 45.946 -70.013 -11.464 1.00 106.52 215 GLY C C 1
ATOM 7938 O O . GLY C 1 215 ? 46.994 -69.439 -11.772 1.00 108.82 215 GLY C O 1
ATOM 7939 N N . LEU C 1 216 ? 44.906 -70.155 -12.296 1.00 102.26 216 LEU C N 1
ATOM 7940 C CA . LEU C 1 216 ? 44.894 -69.696 -13.709 1.00 99.99 216 LEU C CA 1
ATOM 7941 C C . LEU C 1 216 ? 45.762 -70.491 -14.701 1.00 99.50 216 LEU C C 1
ATOM 7942 O O . LEU C 1 216 ? 45.718 -70.239 -15.911 1.00 98.49 216 LEU C O 1
ATOM 7947 N N . THR C 1 217 ? 46.541 -71.439 -14.187 1.00 100.25 217 THR C N 1
ATOM 7948 C CA . THR C 1 217 ? 47.399 -72.290 -15.013 1.00 100.23 217 THR C CA 1
ATOM 7949 C C . THR C 1 217 ? 47.275 -73.765 -14.638 1.00 99.27 217 THR C C 1
ATOM 7950 O O . THR C 1 217 ? 47.559 -74.164 -13.512 1.00 100.95 217 THR C O 1
ATOM 7954 N N . VAL C 1 218 ? 46.853 -74.579 -15.594 1.00 96.63 218 VAL C N 1
ATOM 7955 C CA . VAL C 1 218 ? 46.717 -76.010 -15.352 1.00 95.45 218 VAL C CA 1
ATOM 7956 C C . VAL C 1 218 ? 47.841 -76.767 -16.044 1.00 95.77 218 VAL C C 1
ATOM 7957 O O . VAL C 1 218 ? 48.321 -76.343 -17.096 1.00 95.50 218 VAL C O 1
ATOM 7961 N N . SER C 1 219 ? 48.274 -77.870 -15.443 1.00 96.50 219 SER C N 1
ATOM 7962 C CA . SER C 1 219 ? 49.379 -78.636 -16.008 1.00 97.75 219 SER C CA 1
ATOM 7963 C C . SER C 1 219 ? 49.220 -80.145 -15.856 1.00 97.49 219 SER C C 1
ATOM 7964 O O . SER C 1 219 ? 48.446 -80.623 -15.028 1.00 96.93 219 SER C O 1
ATOM 7967 N N . ILE C 1 220 ? 49.986 -80.880 -16.655 1.00 98.07 220 ILE C N 1
ATOM 7968 C CA . ILE C 1 220 ? 49.883 -82.333 -16.728 1.00 97.81 220 ILE C CA 1
ATOM 7969 C C . ILE C 1 220 ? 51.262 -82.958 -16.956 1.00 100.55 220 ILE C C 1
ATOM 7970 O O . ILE C 1 220 ? 52.127 -82.370 -17.612 1.00 101.30 220 ILE C O 1
ATOM 7975 N N . GLU C 1 221 ? 51.461 -84.141 -16.388 1.00 102.28 221 GLU C N 1
ATOM 7976 C CA . GLU C 1 221 ? 52.669 -84.915 -16.633 1.00 105.53 221 GLU C CA 1
ATOM 7977 C C . GLU C 1 221 ? 52.366 -86.113 -17.530 1.00 104.57 221 GLU C C 1
ATOM 7978 O O . GLU C 1 221 ? 51.484 -86.922 -17.228 1.00 103.64 221 GLU C O 1
ATOM 7984 N N . GLY C 1 222 ? 53.073 -86.199 -18.652 1.00 104.77 222 GLY C N 1
ATOM 7985 C CA . GLY C 1 222 ? 53.000 -87.372 -19.509 1.00 104.24 222 GLY C CA 1
ATOM 7986 C C . GLY C 1 222 ? 54.106 -88.307 -19.082 1.00 108.24 222 GLY C C 1
ATOM 7987 O O . GLY C 1 222 ? 55.083 -87.860 -18.489 1.00 111.39 222 GLY C O 1
ATOM 7988 N N . GLY C 1 223 ? 53.963 -89.605 -19.335 1.00 108.61 223 GLY C N 1
ATOM 7989 C CA . GLY C 1 223 ? 52.753 -90.189 -19.884 1.00 105.67 223 GLY C CA 1
ATOM 7990 C C . GLY C 1 223 ? 52.117 -91.081 -18.840 1.00 106.25 223 GLY C C 1
ATOM 7991 O O . GLY C 1 223 ? 52.709 -92.077 -18.416 1.00 108.91 223 GLY C O 1
ATOM 7992 N N . GLN C 1 224 ? 50.913 -90.711 -18.416 1.00 103.80 224 GLN C N 1
ATOM 7993 C CA . GLN C 1 224 ? 50.173 -91.494 -17.439 1.00 104.28 224 GLN C CA 1
ATOM 7994 C C . GLN C 1 224 ? 49.250 -92.481 -18.142 1.00 103.07 224 GLN C C 1
ATOM 7995 O O . GLN C 1 224 ? 48.985 -92.346 -19.338 1.00 101.15 224 GLN C O 1
ATOM 8001 N N . MET C 1 225 ? 48.781 -93.479 -17.395 1.00 104.56 225 MET C N 1
ATOM 8002 C CA . MET C 1 225 ? 47.892 -94.513 -17.927 1.00 103.74 225 MET C CA 1
ATOM 8003 C C . MET C 1 225 ? 46.432 -94.254 -17.533 1.00 100.65 225 MET C C 1
ATOM 8004 O O . MET C 1 225 ? 46.137 -93.993 -16.365 1.00 101.36 225 MET C O 1
ATOM 8009 N N . LEU C 1 226 ? 45.532 -94.325 -18.517 1.00 97.26 226 LEU C N 1
ATOM 8010 C CA . LEU C 1 226 ? 44.091 -94.197 -18.301 1.00 94.22 226 LEU C CA 1
ATOM 8011 C C . LEU C 1 226 ? 43.475 -95.586 -18.142 1.00 94.85 226 LEU C C 1
ATOM 8012 O O . LEU C 1 226 ? 43.771 -96.488 -18.928 1.00 95.63 226 LEU C O 1
ATOM 8017 N N . THR C 1 227 ? 42.621 -95.755 -17.133 1.00 94.79 227 THR C N 1
ATOM 8018 C CA . THR C 1 227 ? 41.951 -97.040 -16.887 1.00 95.88 227 THR C CA 1
ATOM 8019 C C . THR C 1 227 ? 40.459 -96.967 -17.223 1.00 93.22 227 THR C C 1
ATOM 8020 O O . THR C 1 227 ? 39.869 -95.881 -17.230 1.00 90.80 227 THR C O 1
ATOM 8024 N N . GLY C 1 228 ? 39.855 -98.127 -17.489 1.00 93.71 228 GLY C N 1
ATOM 8025 C CA . GLY C 1 228 ? 38.416 -98.225 -17.752 1.00 91.49 228 GLY C CA 1
ATOM 8026 C C . GLY C 1 228 ? 37.566 -97.689 -16.613 1.00 90.60 228 GLY C C 1
ATOM 8027 O O . GLY C 1 228 ? 37.914 -97.846 -15.440 1.00 92.69 228 GLY C O 1
ATOM 8028 N N . GLN C 1 229 ? 36.451 -97.054 -16.959 1.00 87.54 229 GLN C N 1
ATOM 8029 C CA . GLN C 1 229 ? 35.589 -96.422 -15.964 1.00 86.41 229 GLN C CA 1
ATOM 8030 C C . GLN C 1 229 ? 34.108 -96.693 -16.186 1.00 85.05 229 GLN C C 1
ATOM 8031 O O . GLN C 1 229 ? 33.702 -97.151 -17.252 1.00 84.53 229 GLN C O 1
ATOM 8037 N N . HIS C 1 230 ? 33.312 -96.410 -15.158 1.00 84.68 230 HIS C N 1
ATOM 8038 C CA . HIS C 1 230 ? 31.857 -96.505 -15.221 1.00 83.03 230 HIS C CA 1
ATOM 8039 C C . HIS C 1 230 ? 31.297 -95.098 -15.068 1.00 79.14 230 HIS C C 1
ATOM 8040 O O . HIS C 1 230 ? 31.202 -94.589 -13.956 1.00 79.64 230 HIS C O 1
ATOM 8047 N N . VAL C 1 231 ? 30.940 -94.476 -16.188 1.00 75.45 231 VAL C N 1
ATOM 8048 C CA . VAL C 1 231 ? 30.585 -93.058 -16.215 1.00 72.04 231 VAL C CA 1
ATOM 8049 C C . VAL C 1 231 ? 29.084 -92.834 -16.283 1.00 70.01 231 VAL C C 1
ATOM 8050 O O . VAL C 1 231 ? 28.458 -93.123 -17.304 1.00 69.40 231 VAL C O 1
ATOM 8054 N N . VAL C 1 232 ? 28.512 -92.302 -15.207 1.00 69.11 232 VAL C N 1
ATOM 8055 C CA . VAL C 1 232 ? 27.115 -91.876 -15.222 1.00 67.17 232 VAL C CA 1
ATOM 8056 C C . VAL C 1 232 ? 27.062 -90.383 -15.516 1.00 65.09 232 VAL C C 1
ATOM 8057 O O . VAL C 1 232 ? 27.477 -89.553 -14.704 1.00 64.99 232 VAL C O 1
ATOM 8061 N N . VAL C 1 233 ? 26.547 -90.060 -16.696 1.00 63.72 233 VAL C N 1
ATOM 8062 C CA . VAL C 1 233 ? 26.562 -88.699 -17.222 1.00 61.71 233 VAL C CA 1
ATOM 8063 C C . VAL C 1 233 ? 25.488 -87.853 -16.546 1.00 60.81 233 VAL C C 1
ATOM 8064 O O . VAL C 1 233 ? 24.321 -88.238 -16.526 1.00 60.96 233 VAL C O 1
ATOM 8068 N N . PRO C 1 234 ? 25.892 -86.711 -15.963 1.00 60.37 234 PRO C N 1
ATOM 8069 C CA . PRO C 1 234 ? 24.961 -85.794 -15.303 1.00 59.69 234 PRO C CA 1
ATOM 8070 C C . PRO C 1 234 ? 24.124 -85.029 -16.314 1.00 58.54 234 PRO C C 1
ATOM 8071 O O . PRO C 1 234 ? 24.542 -84.847 -17.453 1.00 58.04 234 PRO C O 1
ATOM 8075 N N . GLY C 1 235 ? 22.945 -84.588 -15.895 1.00 58.59 235 GLY C N 1
ATOM 8076 C CA . GLY C 1 235 ? 22.054 -83.829 -16.755 1.00 57.91 235 GLY C CA 1
ATOM 8077 C C . GLY C 1 235 ? 22.694 -82.521 -17.142 1.00 57.68 235 GLY C C 1
ATOM 8078 O O . GLY C 1 235 ? 23.546 -82.005 -16.421 1.00 58.08 235 GLY C O 1
ATOM 8079 N N . ASP C 1 236 ? 22.298 -81.989 -18.290 1.00 57.85 236 ASP C N 1
ATOM 8080 C CA . ASP C 1 236 ? 22.827 -80.716 -18.756 1.00 58.35 236 ASP C CA 1
ATOM 8081 C C . ASP C 1 236 ? 22.149 -79.570 -18.026 1.00 58.32 236 ASP C C 1
ATOM 8082 O O . ASP C 1 236 ? 20.919 -79.482 -18.024 1.00 58.50 236 ASP C O 1
ATOM 8087 N N . ILE C 1 237 ? 22.949 -78.700 -17.409 1.00 58.34 237 ILE C N 1
ATOM 8088 C CA . ILE C 1 237 ? 22.424 -77.541 -16.669 1.00 58.18 237 ILE C CA 1
ATOM 8089 C C . ILE C 1 237 ? 21.651 -76.618 -17.581 1.00 57.45 237 ILE C C 1
ATOM 8090 O O . ILE C 1 237 ? 20.617 -76.075 -17.196 1.00 57.65 237 ILE C O 1
ATOM 8095 N N . SER C 1 238 ? 22.157 -76.448 -18.796 1.00 57.00 238 SER C N 1
ATOM 8096 C CA . SER C 1 238 ? 21.546 -75.547 -19.760 1.00 56.87 238 SER C CA 1
ATOM 8097 C C . SER C 1 238 ? 20.109 -75.935 -20.078 1.00 56.62 238 SER C C 1
ATOM 8098 O O . SER C 1 238 ? 19.275 -75.079 -20.343 1.00 56.87 238 SER C O 1
ATOM 8101 N N . SER C 1 239 ? 19.828 -77.227 -20.043 1.00 56.45 239 SER C N 1
ATOM 8102 C CA . SER C 1 239 ? 18.494 -77.711 -20.328 1.00 56.65 239 SER C CA 1
ATOM 8103 C C . SER C 1 239 ? 17.631 -77.638 -19.071 1.00 57.11 239 SER C C 1
ATOM 8104 O O . SER C 1 239 ? 16.452 -77.278 -19.147 1.00 57.83 239 SER C O 1
ATOM 8107 N N . ALA C 1 240 ? 18.228 -77.964 -17.920 1.00 56.62 240 ALA C N 1
ATOM 8108 C CA . ALA C 1 240 ? 17.569 -77.836 -16.613 1.00 56.46 240 ALA C CA 1
ATOM 8109 C C . ALA C 1 240 ? 17.102 -76.411 -16.334 1.00 56.00 240 ALA C C 1
ATOM 8110 O O . ALA C 1 240 ? 16.010 -76.196 -15.800 1.00 56.25 240 ALA C O 1
ATOM 8112 N N . ALA C 1 241 ? 17.938 -75.447 -16.713 1.00 55.46 241 ALA C N 1
ATOM 8113 C CA . ALA C 1 241 ? 17.681 -74.035 -16.477 1.00 55.41 241 ALA C CA 1
ATOM 8114 C C . ALA C 1 241 ? 16.336 -73.552 -17.043 1.00 55.53 241 ALA C C 1
ATOM 8115 O O . ALA C 1 241 ? 15.702 -72.653 -16.473 1.00 56.17 241 ALA C O 1
ATOM 8117 N N . PHE C 1 242 ? 15.904 -74.146 -18.154 1.00 54.68 242 PHE C N 1
ATOM 8118 C CA . PHE C 1 242 ? 14.621 -73.783 -18.747 1.00 54.29 242 PHE C CA 1
ATOM 8119 C C . PHE C 1 242 ? 13.485 -74.151 -17.808 1.00 54.61 242 PHE C C 1
ATOM 8120 O O . PHE C 1 242 ? 12.614 -73.324 -17.529 1.00 55.55 242 PHE C O 1
ATOM 8128 N N . PHE C 1 243 ? 13.527 -75.370 -17.281 1.00 53.98 243 PHE C N 1
ATOM 8129 C CA . PHE C 1 243 ? 12.539 -75.799 -16.297 1.00 54.30 243 PHE C CA 1
ATOM 8130 C C . PHE C 1 243 ? 12.663 -75.065 -14.964 1.00 54.13 243 PHE C C 1
ATOM 8131 O O . PHE C 1 243 ? 11.649 -74.622 -14.412 1.00 55.15 243 PHE C O 1
ATOM 8139 N N . LEU C 1 244 ? 13.888 -74.915 -14.457 1.00 52.44 244 LEU C N 1
ATOM 8140 C CA . LEU C 1 244 ? 14.089 -74.182 -13.212 1.00 51.61 244 LEU C CA 1
ATOM 8141 C C . LEU C 1 244 ? 13.435 -72.800 -13.268 1.00 51.05 244 LEU C C 1
ATOM 8142 O O . LEU C 1 244 ? 12.698 -72.415 -12.366 1.00 51.51 244 LEU C O 1
ATOM 8147 N N . VAL C 1 245 ? 13.682 -72.066 -14.341 1.00 50.30 245 VAL C N 1
ATOM 8148 C CA . VAL C 1 245 ? 13.120 -70.731 -14.469 1.00 50.57 245 VAL C CA 1
ATOM 8149 C C . VAL C 1 245 ? 11.593 -70.799 -14.616 1.00 51.63 245 VAL C C 1
ATOM 8150 O O . VAL C 1 245 ? 10.872 -69.974 -14.048 1.00 52.66 245 VAL C O 1
ATOM 8154 N N . ALA C 1 246 ? 11.103 -71.789 -15.357 1.00 51.19 246 ALA C N 1
ATOM 8155 C CA . ALA C 1 246 ? 9.661 -71.994 -15.469 1.00 51.60 246 ALA C CA 1
ATOM 8156 C C . ALA C 1 246 ? 9.042 -72.262 -14.095 1.00 51.78 246 ALA C C 1
ATOM 8157 O O . ALA C 1 246 ? 8.074 -71.615 -13.700 1.00 52.45 246 ALA C O 1
ATOM 8159 N N . GLY C 1 247 ? 9.627 -73.206 -13.363 1.00 51.36 247 GLY C N 1
ATOM 8160 C CA . GLY C 1 247 ? 9.170 -73.545 -12.029 1.00 51.96 247 GLY C CA 1
ATOM 8161 C C . GLY C 1 247 ? 9.126 -72.344 -11.114 1.00 52.38 247 GLY C C 1
ATOM 8162 O O . GLY C 1 247 ? 8.219 -72.222 -10.294 1.00 53.63 247 GLY C O 1
ATOM 8163 N N . ALA C 1 248 ? 10.106 -71.454 -11.260 1.00 51.49 248 ALA C N 1
ATOM 8164 C CA . ALA C 1 248 ? 10.168 -70.234 -10.468 1.00 51.59 248 ALA C CA 1
ATOM 8165 C C . ALA C 1 248 ? 9.021 -69.274 -10.775 1.00 52.98 248 ALA C C 1
ATOM 8166 O O . ALA C 1 248 ? 8.443 -68.705 -9.859 1.00 53.72 248 ALA C O 1
ATOM 8168 N N . MET C 1 249 ? 8.695 -69.117 -12.058 1.00 53.81 249 MET C N 1
ATOM 8169 C CA . MET C 1 249 ? 7.780 -68.078 -12.534 1.00 55.57 249 MET C CA 1
ATOM 8170 C C . MET C 1 249 ? 6.325 -68.504 -12.573 1.00 57.15 249 MET C C 1
ATOM 8171 O O . MET C 1 249 ? 5.448 -67.736 -12.166 1.00 58.29 249 MET C O 1
ATOM 8176 N N . VAL C 1 250 ? 6.076 -69.716 -13.082 1.00 57.41 250 VAL C N 1
ATOM 8177 C CA . VAL C 1 250 ? 4.719 -70.238 -13.271 1.00 58.95 250 VAL C CA 1
ATOM 8178 C C . VAL C 1 250 ? 4.028 -70.491 -11.933 1.00 60.36 250 VAL C C 1
ATOM 8179 O O . VAL C 1 250 ? 4.521 -71.266 -11.119 1.00 59.87 250 VAL C O 1
ATOM 8183 N N . PRO C 1 251 ? 2.882 -69.827 -11.699 1.00 62.56 251 PRO C N 1
ATOM 8184 C CA . PRO C 1 251 ? 2.075 -70.063 -10.495 1.00 63.97 251 PRO C CA 1
ATOM 8185 C C . PRO C 1 251 ? 1.793 -71.547 -10.257 1.00 64.76 251 PRO C C 1
ATOM 8186 O O . PRO C 1 251 ? 1.647 -72.300 -11.210 1.00 64.64 251 PRO C O 1
ATOM 8190 N N . HIS C 1 252 ? 1.741 -71.944 -8.986 1.00 65.99 252 HIS C N 1
ATOM 8191 C CA . HIS C 1 252 ? 1.445 -73.322 -8.568 1.00 67.53 252 HIS C CA 1
ATOM 8192 C C . HIS C 1 252 ? 2.408 -74.372 -9.139 1.00 66.59 252 HIS C C 1
ATOM 8193 O O . HIS C 1 252 ? 1.980 -75.392 -9.683 1.00 67.82 252 HIS C O 1
ATOM 8200 N N . SER C 1 253 ? 3.706 -74.136 -9.011 1.00 64.52 253 SER C N 1
ATOM 8201 C CA . SER C 1 253 ? 4.673 -75.046 -9.598 1.00 63.54 253 SER C CA 1
ATOM 8202 C C . SER C 1 253 ? 5.534 -75.713 -8.544 1.00 63.59 253 SER C C 1
ATOM 8203 O O . SER C 1 253 ? 5.763 -75.127 -7.498 1.00 63.75 253 SER C O 1
ATOM 8206 N N . ARG C 1 254 ? 5.995 -76.937 -8.816 1.00 63.87 254 ARG C N 1
ATOM 8207 C CA . ARG C 1 254 ? 6.857 -77.694 -7.894 1.00 64.55 254 ARG C CA 1
ATOM 8208 C C . ARG C 1 254 ? 7.595 -78.798 -8.656 1.00 64.39 254 ARG C C 1
ATOM 8209 O O . ARG C 1 254 ? 7.131 -79.939 -8.712 1.00 65.89 254 ARG C O 1
ATOM 8217 N N . ILE C 1 255 ? 8.745 -78.453 -9.239 1.00 62.96 255 ILE C N 1
ATOM 8218 C CA . ILE C 1 255 ? 9.455 -79.344 -10.169 1.00 62.58 255 ILE C CA 1
ATOM 8219 C C . ILE C 1 255 ? 10.758 -79.882 -9.591 1.00 62.68 255 ILE C C 1
ATOM 8220 O O . ILE C 1 255 ? 11.548 -79.131 -9.011 1.00 62.47 255 ILE C O 1
ATOM 8225 N N . THR C 1 256 ? 10.989 -81.177 -9.783 1.00 63.17 256 THR C N 1
ATOM 8226 C CA . THR C 1 256 ? 12.225 -81.820 -9.353 1.00 63.30 256 THR C CA 1
ATOM 8227 C C . THR C 1 256 ? 13.003 -82.371 -10.547 1.00 62.68 256 THR C C 1
ATOM 8228 O O . THR C 1 256 ? 12.602 -83.360 -11.162 1.00 63.86 256 THR C O 1
ATOM 8232 N N . LEU C 1 257 ? 14.113 -81.720 -10.870 1.00 61.07 257 LEU C N 1
ATOM 8233 C CA . LEU C 1 257 ? 15.009 -82.185 -11.917 1.00 60.30 257 LEU C CA 1
ATOM 8234 C C . LEU C 1 257 ? 16.064 -83.088 -11.313 1.00 61.27 257 LEU C C 1
ATOM 8235 O O . LEU C 1 257 ? 16.853 -82.650 -10.481 1.00 61.21 257 LEU C O 1
ATOM 8240 N N . THR C 1 258 ? 16.086 -84.348 -11.726 1.00 62.63 258 THR C N 1
ATOM 8241 C CA . THR C 1 258 ? 17.021 -85.300 -11.131 1.00 64.48 258 THR C CA 1
ATOM 8242 C C . THR C 1 258 ? 18.386 -85.300 -11.823 1.00 64.93 258 THR C C 1
ATOM 8243 O O . THR C 1 258 ? 18.521 -84.821 -12.955 1.00 64.35 258 THR C O 1
ATOM 8247 N N . ASN C 1 259 ? 19.390 -85.803 -11.103 1.00 66.18 259 ASN C N 1
ATOM 8248 C CA . ASN C 1 259 ? 20.746 -86.026 -11.605 1.00 66.48 259 ASN C CA 1
ATOM 8249 C C . ASN C 1 259 ? 21.344 -84.930 -12.499 1.00 64.52 259 ASN C C 1
ATOM 8250 O O . ASN C 1 259 ? 21.975 -85.244 -13.504 1.00 64.51 259 ASN C O 1
ATOM 8255 N N . VAL C 1 260 ? 21.163 -83.663 -12.119 1.00 63.13 260 VAL C N 1
ATOM 8256 C CA . VAL C 1 260 ? 21.686 -82.510 -12.867 1.00 61.40 260 VAL C CA 1
ATOM 8257 C C . VAL C 1 260 ? 23.144 -82.192 -12.511 1.00 62.05 260 VAL C C 1
ATOM 8258 O O . VAL C 1 260 ? 23.507 -82.164 -11.328 1.00 63.12 260 VAL C O 1
ATOM 8262 N N . GLY C 1 261 ? 23.966 -81.941 -13.535 1.00 61.63 261 GLY C N 1
ATOM 8263 C CA . GLY C 1 261 ? 25.360 -81.505 -13.358 1.00 62.36 261 GLY C CA 1
ATOM 8264 C C . GLY C 1 261 ? 25.446 -80.130 -12.720 1.00 62.68 261 GLY C C 1
ATOM 8265 O O . GLY C 1 261 ? 24.714 -79.227 -13.099 1.00 61.98 261 GLY C O 1
ATOM 8266 N N . ILE C 1 262 ? 26.340 -79.978 -11.746 1.00 63.99 262 ILE C N 1
ATOM 8267 C CA . ILE C 1 262 ? 26.405 -78.779 -10.900 1.00 64.22 262 ILE C CA 1
ATOM 8268 C C . ILE C 1 262 ? 27.782 -78.114 -10.975 1.00 64.62 262 ILE C C 1
ATOM 8269 O O . ILE C 1 262 ? 28.115 -77.259 -10.150 1.00 65.02 262 ILE C O 1
ATOM 8274 N N . ASN C 1 263 ? 28.571 -78.519 -11.970 1.00 64.57 263 ASN C N 1
ATOM 8275 C CA . ASN C 1 263 ? 29.925 -78.000 -12.196 1.00 65.26 263 ASN C CA 1
ATOM 8276 C C . ASN C 1 263 ? 29.982 -76.467 -12.082 1.00 64.63 263 ASN C C 1
ATOM 8277 O O . ASN C 1 263 ? 29.423 -75.765 -12.920 1.00 63.73 263 ASN C O 1
ATOM 8282 N N . PRO C 1 264 ? 30.647 -75.944 -11.033 1.00 65.44 264 PRO C N 1
ATOM 8283 C CA . PRO C 1 264 ? 30.634 -74.510 -10.731 1.00 65.23 264 PRO C CA 1
ATOM 8284 C C . PRO C 1 264 ? 30.930 -73.621 -11.932 1.00 64.64 264 PRO C C 1
ATOM 8285 O O . PRO C 1 264 ? 30.473 -72.479 -11.975 1.00 64.24 264 PRO C O 1
ATOM 8289 N N . THR C 1 265 ? 31.671 -74.153 -12.902 1.00 64.74 265 THR C N 1
ATOM 8290 C CA . THR C 1 265 ? 32.073 -73.392 -14.082 1.00 64.59 265 THR C CA 1
ATOM 8291 C C . THR C 1 265 ? 30.952 -73.246 -15.118 1.00 63.88 265 THR C C 1
ATOM 8292 O O . THR C 1 265 ? 31.127 -72.578 -16.136 1.00 64.02 265 THR C O 1
ATOM 8296 N N . ARG C 1 266 ? 29.803 -73.865 -14.853 1.00 63.49 266 ARG C N 1
ATOM 8297 C CA . ARG C 1 266 ? 28.651 -73.806 -15.756 1.00 62.57 266 ARG C CA 1
ATOM 8298 C C . ARG C 1 266 ? 27.312 -73.571 -15.039 1.00 61.82 266 ARG C C 1
ATOM 8299 O O . ARG C 1 266 ? 26.298 -73.276 -15.679 1.00 61.04 266 ARG C O 1
ATOM 8307 N N . ALA C 1 267 ? 27.322 -73.694 -13.714 1.00 62.02 267 ALA C N 1
ATOM 8308 C CA . ALA C 1 267 ? 26.113 -73.580 -12.900 1.00 61.02 267 ALA C CA 1
ATOM 8309 C C . ALA C 1 267 ? 25.922 -72.184 -12.291 1.00 60.51 267 ALA C C 1
ATOM 8310 O O . ALA C 1 267 ? 25.366 -72.035 -11.198 1.00 60.93 267 ALA C O 1
ATOM 8312 N N . GLY C 1 268 ? 26.376 -71.164 -13.011 1.00 59.57 268 GLY C N 1
ATOM 8313 C CA . GLY C 1 268 ? 26.164 -69.774 -12.620 1.00 58.92 268 GLY C CA 1
ATOM 8314 C C . GLY C 1 268 ? 24.705 -69.409 -12.392 1.00 57.63 268 GLY C C 1
ATOM 8315 O O . GLY C 1 268 ? 24.401 -68.602 -11.511 1.00 58.05 268 GLY C O 1
ATOM 8316 N N . ILE C 1 269 ? 23.799 -70.002 -13.174 1.00 56.08 269 ILE C N 1
ATOM 8317 C CA . ILE C 1 269 ? 22.364 -69.742 -13.015 1.00 55.03 269 ILE C CA 1
ATOM 8318 C C . ILE C 1 269 ? 21.885 -70.042 -11.585 1.00 55.15 269 ILE C C 1
ATOM 8319 O O . ILE C 1 269 ? 21.115 -69.264 -11.010 1.00 55.82 269 ILE C O 1
ATOM 8324 N N . LEU C 1 270 ? 22.375 -71.147 -11.017 1.00 54.37 270 LEU C N 1
ATOM 8325 C CA . LEU C 1 270 ? 22.028 -71.572 -9.659 1.00 53.89 270 LEU C CA 1
ATOM 8326 C C . LEU C 1 270 ? 22.397 -70.537 -8.614 1.00 55.37 270 LEU C C 1
ATOM 8327 O O . LEU C 1 270 ? 21.751 -70.461 -7.575 1.00 56.31 270 LEU C O 1
ATOM 8332 N N . GLU C 1 271 ? 23.441 -69.753 -8.871 1.00 56.05 271 GLU C N 1
ATOM 8333 C CA . GLU C 1 271 ? 23.762 -68.642 -7.981 1.00 57.20 271 GLU C CA 1
ATOM 8334 C C . GLU C 1 271 ? 22.805 -67.459 -8.211 1.00 56.63 271 GLU C C 1
ATOM 8335 O O . GLU C 1 271 ? 22.339 -66.845 -7.251 1.00 57.16 271 GLU C O 1
ATOM 8341 N N . VAL C 1 272 ? 22.495 -67.168 -9.473 1.00 55.57 272 VAL C N 1
ATOM 8342 C CA . VAL C 1 272 ? 21.562 -66.090 -9.814 1.00 55.29 272 VAL C CA 1
ATOM 8343 C C . VAL C 1 272 ? 20.187 -66.368 -9.222 1.00 54.86 272 VAL C C 1
ATOM 8344 O O . VAL C 1 272 ? 19.577 -65.481 -8.620 1.00 55.38 272 VAL C O 1
ATOM 8348 N N . LEU C 1 273 ? 19.714 -67.604 -9.385 1.00 54.01 273 LEU C N 1
ATOM 8349 C CA . LEU C 1 273 ? 18.403 -67.986 -8.890 1.00 54.10 273 LEU C CA 1
ATOM 8350 C C . LEU C 1 273 ? 18.320 -67.747 -7.398 1.00 55.45 273 LEU C C 1
ATOM 8351 O O . LEU C 1 273 ? 17.364 -67.149 -6.912 1.00 55.91 273 LEU C O 1
ATOM 8356 N N . LYS C 1 274 ? 19.351 -68.190 -6.686 1.00 56.28 274 LYS C N 1
ATOM 8357 C CA . LYS C 1 274 ? 19.402 -68.087 -5.240 1.00 57.49 274 LYS C CA 1
ATOM 8358 C C . LYS C 1 274 ? 19.376 -66.638 -4.759 1.00 58.26 274 LYS C C 1
ATOM 8359 O O . LYS C 1 274 ? 18.676 -66.308 -3.801 1.00 59.19 274 LYS C O 1
ATOM 8365 N N . GLN C 1 275 ? 20.134 -65.772 -5.420 1.00 58.03 275 GLN C N 1
ATOM 8366 C CA . GLN C 1 275 ? 20.255 -64.397 -4.957 1.00 58.51 275 GLN C CA 1
ATOM 8367 C C . GLN C 1 275 ? 19.049 -63.571 -5.362 1.00 58.19 275 GLN C C 1
ATOM 8368 O O . GLN C 1 275 ? 18.741 -62.572 -4.718 1.00 59.04 275 GLN C O 1
ATOM 8374 N N . MET C 1 276 ? 18.357 -64.001 -6.414 1.00 57.32 276 MET C N 1
ATOM 8375 C CA . MET C 1 276 ? 17.078 -63.398 -6.787 1.00 57.63 276 MET C CA 1
ATOM 8376 C C . MET C 1 276 ? 16.017 -63.742 -5.751 1.00 58.00 276 MET C C 1
ATOM 8377 O O . MET C 1 276 ? 15.019 -63.032 -5.607 1.00 58.71 276 MET C O 1
ATOM 8382 N N . GLY C 1 277 ? 16.233 -64.844 -5.039 1.00 57.76 277 GLY C N 1
ATOM 8383 C CA . GLY C 1 277 ? 15.377 -65.228 -3.915 1.00 58.10 277 GLY C CA 1
ATOM 8384 C C . GLY C 1 277 ? 14.471 -66.396 -4.221 1.00 57.34 277 GLY C C 1
ATOM 8385 O O . GLY C 1 277 ? 13.397 -66.532 -3.636 1.00 57.80 277 GLY C O 1
ATOM 8386 N N . ALA C 1 278 ? 14.923 -67.241 -5.141 1.00 56.39 278 ALA C N 1
ATOM 8387 C CA . ALA C 1 278 ? 14.175 -68.397 -5.592 1.00 55.51 278 ALA C CA 1
ATOM 8388 C C . ALA C 1 278 ? 14.075 -69.408 -4.484 1.00 55.84 278 ALA C C 1
ATOM 8389 O O . ALA C 1 278 ? 14.981 -69.529 -3.674 1.00 56.20 278 ALA C O 1
ATOM 8391 N N . THR C 1 279 ? 12.961 -70.122 -4.440 1.00 56.46 279 THR C N 1
ATOM 8392 C CA . THR C 1 279 ? 12.844 -71.269 -3.558 1.00 57.94 279 THR C CA 1
ATOM 8393 C C . THR C 1 279 ? 13.499 -72.469 -4.243 1.00 58.06 279 THR C C 1
ATOM 8394 O O . THR C 1 279 ? 12.836 -73.335 -4.819 1.00 57.72 279 THR C O 1
ATOM 8398 N N . LEU C 1 280 ? 14.825 -72.479 -4.194 1.00 58.85 280 LEU C N 1
ATOM 8399 C CA . LEU C 1 280 ? 15.615 -73.521 -4.809 1.00 59.64 280 LEU C CA 1
ATOM 8400 C C . LEU C 1 280 ? 16.240 -74.391 -3.735 1.00 62.40 280 LEU C C 1
ATOM 8401 O O . LEU C 1 280 ? 16.543 -73.924 -2.641 1.00 63.32 280 LEU C O 1
ATOM 8406 N N . ALA C 1 281 ? 16.423 -75.662 -4.058 1.00 64.36 281 ALA C N 1
ATOM 8407 C CA . ALA C 1 281 ? 17.042 -76.608 -3.155 1.00 67.39 281 ALA C CA 1
ATOM 8408 C C . ALA C 1 281 ? 17.881 -77.619 -3.924 1.00 69.47 281 ALA C C 1
ATOM 8409 O O . ALA C 1 281 ? 17.534 -78.025 -5.034 1.00 68.75 281 ALA C O 1
ATOM 8411 N N . MET C 1 282 ? 19.003 -78.004 -3.329 1.00 72.49 282 MET C N 1
ATOM 8412 C CA . MET C 1 282 ? 19.772 -79.137 -3.809 1.00 74.81 282 MET C CA 1
ATOM 8413 C C . MET C 1 282 ? 19.518 -80.326 -2.903 1.00 77.57 282 MET C C 1
ATOM 8414 O O . MET C 1 282 ? 19.221 -80.158 -1.722 1.00 78.87 282 MET C O 1
ATOM 8419 N N . GLU C 1 283 ? 19.597 -81.523 -3.468 1.00 78.81 283 GLU C N 1
ATOM 8420 C CA . GLU C 1 283 ? 19.471 -82.752 -2.697 1.00 81.71 283 GLU C CA 1
ATOM 8421 C C . GLU C 1 283 ? 20.628 -83.652 -3.104 1.00 83.14 283 GLU C C 1
ATOM 8422 O O . GLU C 1 283 ? 21.218 -83.452 -4.168 1.00 82.23 283 GLU C O 1
ATOM 8428 N N . ASN C 1 284 ? 20.959 -84.623 -2.257 1.00 85.64 284 ASN C N 1
ATOM 8429 C CA . ASN C 1 284 ? 21.825 -85.744 -2.634 1.00 87.53 284 ASN C CA 1
ATOM 8430 C C . ASN C 1 284 ? 23.039 -85.356 -3.478 1.00 86.89 284 ASN C C 1
ATOM 8431 O O . ASN C 1 284 ? 23.254 -85.922 -4.549 1.00 86.32 284 ASN C O 1
ATOM 8436 N N . GLU C 1 285 ? 23.824 -84.392 -3.009 1.00 87.26 285 GLU C N 1
ATOM 8437 C CA . GLU C 1 285 ? 24.989 -83.927 -3.766 1.00 87.02 285 GLU C CA 1
ATOM 8438 C C . GLU C 1 285 ? 26.090 -84.981 -3.773 1.00 88.93 285 GLU C C 1
ATOM 8439 O O . GLU C 1 285 ? 26.407 -85.554 -2.733 1.00 91.05 285 GLU C O 1
ATOM 8445 N N . ARG C 1 286 ? 26.648 -85.257 -4.949 1.00 88.35 286 ARG C N 1
ATOM 8446 C CA . ARG C 1 286 ? 27.704 -86.264 -5.087 1.00 90.13 286 ARG C CA 1
ATOM 8447 C C . ARG C 1 286 ? 28.744 -85.816 -6.096 1.00 88.83 286 ARG C C 1
ATOM 8448 O O . ARG C 1 286 ? 28.604 -84.768 -6.720 1.00 86.82 286 ARG C O 1
ATOM 8456 N N . VAL C 1 287 ? 29.787 -86.627 -6.242 1.00 90.21 287 VAL C N 1
ATOM 8457 C CA . VAL C 1 287 ? 30.785 -86.452 -7.286 1.00 89.62 287 VAL C CA 1
ATOM 8458 C C . VAL C 1 287 ? 30.828 -87.757 -8.077 1.00 90.24 287 VAL C C 1
ATOM 8459 O O . VAL C 1 287 ? 31.386 -88.754 -7.611 1.00 92.54 287 VAL C O 1
ATOM 8463 N N . GLN C 1 288 ? 30.224 -87.750 -9.262 1.00 88.46 288 GLN C N 1
ATOM 8464 C CA . GLN C 1 288 ? 30.102 -88.961 -10.066 1.00 89.18 288 GLN C CA 1
ATOM 8465 C C . GLN C 1 288 ? 31.254 -89.124 -11.051 1.00 89.53 288 GLN C C 1
ATOM 8466 O O . GLN C 1 288 ? 31.704 -90.246 -11.306 1.00 91.44 288 GLN C O 1
ATOM 8472 N N . GLY C 1 289 ? 31.724 -88.012 -11.610 1.00 87.72 289 GLY C N 1
ATOM 8473 C CA . GLY C 1 289 ? 33.004 -88.002 -12.310 1.00 87.81 289 GLY C CA 1
ATOM 8474 C C . GLY C 1 289 ? 34.061 -88.016 -11.219 1.00 89.88 289 GLY C C 1
ATOM 8475 O O . GLY C 1 289 ? 34.185 -89.006 -10.497 1.00 92.52 289 GLY C O 1
ATOM 8476 N N . GLY C 1 290 ? 34.822 -86.933 -11.065 1.00 88.86 290 GLY C N 1
ATOM 8477 C CA . GLY C 1 290 ? 34.769 -85.780 -11.945 1.00 85.82 290 GLY C CA 1
ATOM 8478 C C . GLY C 1 290 ? 33.763 -84.733 -11.527 1.00 83.32 290 GLY C C 1
ATOM 8479 O O . GLY C 1 290 ? 34.071 -83.834 -10.746 1.00 83.75 290 GLY C O 1
ATOM 8480 N N . GLU C 1 291 ? 32.550 -84.876 -12.052 1.00 80.74 291 GLU C N 1
ATOM 8481 C CA . GLU C 1 291 ? 31.532 -83.837 -12.001 1.00 77.99 291 GLU C CA 1
ATOM 8482 C C . GLU C 1 291 ? 30.632 -83.968 -10.784 1.00 77.28 291 GLU C C 1
ATOM 8483 O O . GLU C 1 291 ? 30.183 -85.073 -10.469 1.00 78.28 291 GLU C O 1
ATOM 8489 N N . PRO C 1 292 ? 30.372 -82.837 -10.095 1.00 75.37 292 PRO C N 1
ATOM 8490 C CA . PRO C 1 292 ? 29.384 -82.794 -9.028 1.00 74.50 292 PRO C CA 1
ATOM 8491 C C . PRO C 1 292 ? 27.978 -82.881 -9.602 1.00 72.16 292 PRO C C 1
ATOM 8492 O O . PRO C 1 292 ? 27.716 -82.376 -10.694 1.00 70.73 292 PRO C O 1
ATOM 8496 N N . VAL C 1 293 ? 27.087 -83.536 -8.871 1.00 71.98 293 VAL C N 1
ATOM 8497 C CA . VAL C 1 293 ? 25.716 -83.734 -9.315 1.00 70.15 293 VAL C CA 1
ATOM 8498 C C . VAL C 1 293 ? 24.766 -83.453 -8.159 1.00 70.11 293 VAL C C 1
ATOM 8499 O O . VAL C 1 293 ? 25.121 -83.650 -6.994 1.00 71.59 293 VAL C O 1
ATOM 8503 N N . ALA C 1 294 ? 23.562 -82.988 -8.479 1.00 68.51 294 ALA C N 1
ATOM 8504 C CA . ALA C 1 294 ? 22.508 -82.842 -7.475 1.00 68.65 294 ALA C CA 1
ATOM 8505 C C . ALA C 1 294 ? 21.103 -82.957 -8.080 1.00 67.41 294 ALA C C 1
ATOM 8506 O O . ALA C 1 294 ? 20.928 -82.814 -9.291 1.00 66.43 294 ALA C O 1
ATOM 8508 N N . ASP C 1 295 ? 20.115 -83.230 -7.230 1.00 67.50 295 ASP C N 1
ATOM 8509 C CA . ASP C 1 295 ? 18.716 -83.185 -7.627 1.00 66.28 295 ASP C CA 1
ATOM 8510 C C . ASP C 1 295 ? 18.157 -81.824 -7.259 1.00 64.80 295 ASP C C 1
ATOM 8511 O O . ASP C 1 295 ? 18.015 -81.510 -6.074 1.00 66.17 295 ASP C O 1
ATOM 8516 N N . LEU C 1 296 ? 17.837 -81.023 -8.269 1.00 62.03 296 LEU C N 1
ATOM 8517 C CA . LEU C 1 296 ? 17.338 -79.670 -8.052 1.00 60.24 296 LEU C CA 1
ATOM 8518 C C . LEU C 1 296 ? 15.825 -79.663 -7.910 1.00 60.31 296 LEU C C 1
ATOM 8519 O O . LEU C 1 296 ? 15.133 -80.364 -8.625 1.00 60.68 296 LEU C O 1
ATOM 8524 N N . THR C 1 297 ? 15.319 -78.876 -6.970 1.00 60.45 297 THR C N 1
ATOM 8525 C CA . THR C 1 297 ? 13.886 -78.719 -6.778 1.00 60.72 297 THR C CA 1
ATOM 8526 C C . THR C 1 297 ? 13.573 -77.237 -6.716 1.00 59.93 297 THR C C 1
ATOM 8527 O O . THR C 1 297 ? 14.155 -76.507 -5.924 1.00 60.41 297 THR C O 1
ATOM 8531 N N . ILE C 1 298 ? 12.663 -76.793 -7.569 1.00 58.95 298 ILE C N 1
ATOM 8532 C CA . ILE C 1 298 ? 12.206 -75.412 -7.548 1.00 57.86 298 ILE C CA 1
ATOM 8533 C C . ILE C 1 298 ? 10.690 -75.379 -7.453 1.00 58.64 298 ILE C C 1
ATOM 8534 O O . ILE C 1 298 ? 10.013 -76.315 -7.871 1.00 59.47 298 ILE C O 1
ATOM 8539 N N . GLU C 1 299 ? 10.167 -74.305 -6.882 1.00 58.74 299 GLU C N 1
ATOM 8540 C CA . GLU C 1 299 ? 8.738 -74.044 -6.887 1.00 59.51 299 GLU C CA 1
ATOM 8541 C C . GLU C 1 299 ? 8.505 -72.545 -7.027 1.00 58.92 299 GLU C C 1
ATOM 8542 O O . GLU C 1 299 ? 9.442 -71.772 -6.866 1.00 58.43 299 GLU C O 1
ATOM 8548 N N . THR C 1 300 ? 7.276 -72.140 -7.346 1.00 59.28 300 THR C N 1
ATOM 8549 C CA . THR C 1 300 ? 6.954 -70.731 -7.603 1.00 59.28 300 THR C CA 1
ATOM 8550 C C . THR C 1 300 ? 7.626 -69.810 -6.587 1.00 59.44 300 THR C C 1
ATOM 8551 O O . THR C 1 300 ? 7.600 -70.080 -5.389 1.00 60.12 300 THR C O 1
ATOM 8555 N N . SER C 1 301 ? 8.226 -68.729 -7.071 1.00 59.05 301 SER C N 1
ATOM 8556 C CA . SER C 1 301 ? 9.043 -67.879 -6.227 1.00 59.51 301 SER C CA 1
ATOM 8557 C C . SER C 1 301 ? 8.743 -66.389 -6.392 1.00 60.55 301 SER C C 1
ATOM 8558 O O . SER C 1 301 ? 8.334 -65.948 -7.469 1.00 60.66 301 SER C O 1
ATOM 8561 N N . VAL C 1 302 ? 8.936 -65.627 -5.313 1.00 61.36 302 VAL C N 1
ATOM 8562 C CA . VAL C 1 302 ? 9.001 -64.163 -5.400 1.00 62.13 302 VAL C CA 1
ATOM 8563 C C . VAL C 1 302 ? 10.441 -63.719 -5.596 1.00 61.36 302 VAL C C 1
ATOM 8564 O O . VAL C 1 302 ? 11.274 -63.872 -4.704 1.00 61.23 302 VAL C O 1
ATOM 8568 N N . LEU C 1 303 ? 10.715 -63.168 -6.773 1.00 61.06 303 LEU C N 1
ATOM 8569 C CA . LEU C 1 303 ? 12.068 -62.838 -7.191 1.00 60.36 303 LEU C CA 1
ATOM 8570 C C . LEU C 1 303 ? 12.383 -61.357 -7.016 1.00 61.13 303 LEU C C 1
ATOM 8571 O O . LEU C 1 303 ? 11.483 -60.515 -6.930 1.00 61.91 303 LEU C O 1
ATOM 8576 N N . GLN C 1 304 ? 13.676 -61.055 -6.971 1.00 60.84 304 GLN C N 1
ATOM 8577 C CA . GLN C 1 304 ? 14.154 -59.684 -6.953 1.00 61.49 304 GLN C CA 1
ATOM 8578 C C . GLN C 1 304 ? 15.313 -59.477 -7.906 1.00 60.65 304 GLN C C 1
ATOM 8579 O O . GLN C 1 304 ? 16.108 -60.388 -8.147 1.00 59.80 304 GLN C O 1
ATOM 8585 N N . GLY C 1 305 ? 15.390 -58.257 -8.433 1.00 60.92 305 GLY C N 1
ATOM 8586 C CA . GLY C 1 305 ? 16.429 -57.848 -9.364 1.00 60.11 305 GLY C CA 1
ATOM 8587 C C . GLY C 1 305 ? 17.807 -58.045 -8.785 1.00 59.17 305 GLY C C 1
ATOM 8588 O O . GLY C 1 305 ? 18.034 -57.848 -7.586 1.00 60.00 305 GLY C O 1
ATOM 8589 N N . VAL C 1 306 ? 18.728 -58.432 -9.652 1.00 57.52 306 VAL C N 1
ATOM 8590 C CA . VAL C 1 306 ? 20.062 -58.792 -9.246 1.00 56.82 306 VAL C CA 1
ATOM 8591 C C . VAL C 1 306 ? 21.037 -58.318 -10.312 1.00 56.97 306 VAL C C 1
ATOM 8592 O O . VAL C 1 306 ? 20.846 -58.562 -11.500 1.00 56.48 306 VAL C O 1
ATOM 8596 N N . GLU C 1 307 ? 22.070 -57.605 -9.890 1.00 57.94 307 GLU C N 1
ATOM 8597 C CA . GLU C 1 307 ? 23.113 -57.204 -10.811 1.00 58.22 307 GLU C CA 1
ATOM 8598 C C . GLU C 1 307 ? 24.062 -58.393 -11.061 1.00 57.84 307 GLU C C 1
ATOM 8599 O O . GLU C 1 307 ? 24.602 -58.971 -10.116 1.00 58.07 307 GLU C O 1
ATOM 8605 N N . ILE C 1 308 ? 24.236 -58.767 -12.327 1.00 57.51 308 ILE C N 1
ATOM 8606 C CA . ILE C 1 308 ? 25.045 -59.924 -12.700 1.00 57.52 308 ILE C CA 1
ATOM 8607 C C . ILE C 1 308 ? 26.211 -59.490 -13.583 1.00 59.51 308 ILE C C 1
ATOM 8608 O O . ILE C 1 308 ? 25.994 -58.954 -14.663 1.00 59.93 308 ILE C O 1
ATOM 8613 N N . GLY C 1 309 ? 27.439 -59.738 -13.130 1.00 61.19 309 GLY C N 1
ATOM 8614 C CA . GLY C 1 309 ? 28.646 -59.418 -13.909 1.00 62.98 309 GLY C CA 1
ATOM 8615 C C . GLY C 1 309 ? 29.920 -60.076 -13.400 1.00 64.34 309 GLY C C 1
ATOM 8616 O O . GLY C 1 309 ? 29.875 -60.903 -12.491 1.00 63.80 309 GLY C O 1
ATOM 8617 N N . GLY C 1 310 ? 31.057 -59.710 -13.992 1.00 66.53 310 GLY C N 1
ATOM 8618 C CA . GLY C 1 310 ? 32.373 -60.188 -13.547 1.00 68.66 310 GLY C CA 1
ATOM 8619 C C . GLY C 1 310 ? 32.655 -61.655 -13.804 1.00 68.77 310 GLY C C 1
ATOM 8620 O O . GLY C 1 310 ? 32.392 -62.155 -14.891 1.00 67.90 310 GLY C O 1
ATOM 8621 N N . ASP C 1 311 ? 33.185 -62.343 -12.793 1.00 70.51 311 ASP C N 1
ATOM 8622 C CA . ASP C 1 311 ? 33.534 -63.774 -12.880 1.00 70.93 311 ASP C CA 1
ATOM 8623 C C . ASP C 1 311 ? 32.333 -64.698 -13.033 1.00 68.95 311 ASP C C 1
ATOM 8624 O O . ASP C 1 311 ? 32.501 -65.891 -13.299 1.00 68.52 311 ASP C O 1
ATOM 8629 N N . ILE C 1 312 ? 31.133 -64.153 -12.847 1.00 67.87 312 ILE C N 1
ATOM 8630 C CA . ILE C 1 312 ? 29.898 -64.931 -12.957 1.00 66.04 312 ILE C CA 1
ATOM 8631 C C . ILE C 1 312 ? 29.508 -65.141 -14.422 1.00 64.62 312 ILE C C 1
ATOM 8632 O O . ILE C 1 312 ? 29.148 -66.252 -14.821 1.00 63.27 312 ILE C O 1
ATOM 8637 N N . ILE C 1 313 ? 29.600 -64.067 -15.210 1.00 64.97 313 ILE C N 1
ATOM 8638 C CA . ILE C 1 313 ? 29.260 -64.071 -16.639 1.00 64.01 313 ILE C CA 1
ATOM 8639 C C . ILE C 1 313 ? 29.814 -65.279 -17.408 1.00 63.24 313 ILE C C 1
ATOM 8640 O O . ILE C 1 313 ? 29.041 -65.970 -18.063 1.00 61.91 313 ILE C O 1
ATOM 8645 N N . PRO C 1 314 ? 31.143 -65.536 -17.326 1.00 64.46 314 PRO C N 1
ATOM 8646 C CA . PRO C 1 314 ? 31.718 -66.704 -18.001 1.00 64.19 314 PRO C CA 1
ATOM 8647 C C . PRO C 1 314 ? 31.124 -68.054 -17.582 1.00 63.56 314 PRO C C 1
ATOM 8648 O O . PRO C 1 314 ? 31.272 -69.027 -18.307 1.00 62.99 314 PRO C O 1
ATOM 8652 N N . ARG C 1 315 ? 30.445 -68.112 -16.443 1.00 64.11 315 ARG C N 1
ATOM 8653 C CA . ARG C 1 315 ? 29.946 -69.384 -15.926 1.00 64.19 315 ARG C CA 1
ATOM 8654 C C . ARG C 1 315 ? 28.445 -69.606 -16.140 1.00 63.26 315 ARG C C 1
ATOM 8655 O O . ARG C 1 315 ? 27.899 -70.613 -15.680 1.00 63.08 315 ARG C O 1
ATOM 8663 N N . LEU C 1 316 ? 27.777 -68.685 -16.832 1.00 62.79 316 LEU C N 1
ATOM 8664 C CA . LEU C 1 316 ? 26.346 -68.837 -17.103 1.00 61.83 316 LEU C CA 1
ATOM 8665 C C . LEU C 1 316 ? 25.944 -68.349 -18.481 1.00 62.02 316 LEU C C 1
ATOM 8666 O O . LEU C 1 316 ? 24.782 -68.001 -18.710 1.00 61.43 316 LEU C O 1
ATOM 8671 N N . ILE C 1 317 ? 26.905 -68.353 -19.399 1.00 63.13 317 ILE C N 1
ATOM 8672 C CA . ILE C 1 317 ? 26.757 -67.660 -20.679 1.00 63.86 317 ILE C CA 1
ATOM 8673 C C . ILE C 1 317 ? 25.605 -68.196 -21.537 1.00 62.79 317 ILE C C 1
ATOM 8674 O O . ILE C 1 317 ? 24.957 -67.439 -22.263 1.00 62.74 317 ILE C O 1
ATOM 8679 N N . ASP C 1 318 ? 25.348 -69.498 -21.422 1.00 62.16 318 ASP C N 1
ATOM 8680 C CA . ASP C 1 318 ? 24.256 -70.139 -22.153 1.00 61.82 318 ASP C CA 1
ATOM 8681 C C . ASP C 1 318 ? 22.883 -69.841 -21.556 1.00 60.95 318 ASP C C 1
ATOM 8682 O O . ASP C 1 318 ? 21.860 -69.999 -22.224 1.00 61.04 318 ASP C O 1
ATOM 8687 N N . GLU C 1 319 ? 22.866 -69.419 -20.298 1.00 60.06 319 GLU C N 1
ATOM 8688 C CA . GLU C 1 319 ? 21.619 -69.137 -19.610 1.00 58.86 319 GLU C CA 1
ATOM 8689 C C . GLU C 1 319 ? 21.239 -67.658 -19.652 1.00 58.45 319 GLU C C 1
ATOM 8690 O O . GLU C 1 319 ? 20.315 -67.248 -18.961 1.00 59.03 319 GLU C O 1
ATOM 8696 N N . ILE C 1 320 ? 21.934 -66.864 -20.464 1.00 57.46 320 ILE C N 1
ATOM 8697 C CA . ILE C 1 320 ? 21.624 -65.436 -20.582 1.00 57.33 320 ILE C CA 1
ATOM 8698 C C . ILE C 1 320 ? 20.213 -65.174 -21.129 1.00 56.99 320 ILE C C 1
ATOM 8699 O O . ILE C 1 320 ? 19.469 -64.379 -20.542 1.00 57.67 320 ILE C O 1
ATOM 8704 N N . PRO C 1 321 ? 19.822 -65.852 -22.230 1.00 55.93 321 PRO C N 1
ATOM 8705 C CA . PRO C 1 321 ? 18.467 -65.597 -22.711 1.00 55.74 321 PRO C CA 1
ATOM 8706 C C . PRO C 1 321 ? 17.397 -66.012 -21.689 1.00 54.80 321 PRO C C 1
ATOM 8707 O O . PRO C 1 321 ? 16.454 -65.255 -21.448 1.00 55.77 321 PRO C O 1
ATOM 8711 N N . ILE C 1 322 ? 17.545 -67.190 -21.082 1.00 52.66 322 ILE C N 1
ATOM 8712 C CA . ILE C 1 322 ? 16.565 -67.650 -20.103 1.00 50.96 322 ILE C CA 1
ATOM 8713 C C . ILE C 1 322 ? 16.518 -66.782 -18.831 1.00 50.72 322 ILE C C 1
ATOM 8714 O O . ILE C 1 322 ? 15.444 -66.578 -18.254 1.00 51.38 322 ILE C O 1
ATOM 8719 N N . ILE C 1 323 ? 17.671 -66.253 -18.414 1.00 49.76 323 ILE C N 1
ATOM 8720 C CA . ILE C 1 323 ? 17.740 -65.296 -17.297 1.00 49.13 323 ILE C CA 1
ATOM 8721 C C . ILE C 1 323 ? 17.028 -64.003 -17.660 1.00 50.11 323 ILE C C 1
ATOM 8722 O O . ILE C 1 323 ? 16.390 -63.385 -16.816 1.00 50.60 323 ILE C O 1
ATOM 8727 N N . ALA C 1 324 ? 17.130 -63.613 -18.927 1.00 50.78 324 ALA C N 1
ATOM 8728 C CA . ALA C 1 324 ? 16.403 -62.458 -19.446 1.00 52.35 324 ALA C CA 1
ATOM 8729 C C . ALA C 1 324 ? 14.907 -62.626 -19.220 1.00 53.19 324 ALA C C 1
ATOM 8730 O O . ALA C 1 324 ? 14.216 -61.665 -18.874 1.00 54.61 324 ALA C O 1
ATOM 8732 N N . VAL C 1 325 ? 14.414 -63.848 -19.422 1.00 52.35 325 VAL C N 1
ATOM 8733 C CA . VAL C 1 325 ? 13.000 -64.158 -19.234 1.00 52.72 325 VAL C CA 1
ATOM 8734 C C . VAL C 1 325 ? 12.704 -64.091 -17.739 1.00 52.80 325 VAL C C 1
ATOM 8735 O O . VAL C 1 325 ? 11.830 -63.339 -17.289 1.00 53.74 325 VAL C O 1
ATOM 8739 N N . LEU C 1 326 ? 13.462 -64.875 -16.976 1.00 51.66 326 LEU C N 1
ATOM 8740 C CA . LEU C 1 326 ? 13.358 -64.901 -15.523 1.00 51.08 326 LEU C CA 1
ATOM 8741 C C . LEU C 1 326 ? 13.269 -63.494 -14.914 1.00 51.74 326 LEU C C 1
ATOM 8742 O O . LEU C 1 326 ? 12.416 -63.236 -14.067 1.00 52.00 326 LEU C O 1
ATOM 8747 N N . ALA C 1 327 ? 14.131 -62.591 -15.370 1.00 52.42 327 ALA C N 1
ATOM 8748 C CA . ALA C 1 327 ? 14.173 -61.215 -14.850 1.00 54.29 327 ALA C CA 1
ATOM 8749 C C . ALA C 1 327 ? 12.877 -60.420 -15.057 1.00 56.17 327 ALA C C 1
ATOM 8750 O O . ALA C 1 327 ? 12.520 -59.594 -14.227 1.00 57.55 327 ALA C O 1
ATOM 8752 N N . THR C 1 328 ? 12.176 -60.696 -16.151 1.00 56.45 328 THR C N 1
ATOM 8753 C CA . THR C 1 328 ? 10.845 -60.147 -16.428 1.00 57.61 328 THR C CA 1
ATOM 8754 C C . THR C 1 328 ? 9.860 -60.247 -15.258 1.00 58.19 328 THR C C 1
ATOM 8755 O O . THR C 1 328 ? 9.049 -59.349 -15.054 1.00 59.20 328 THR C O 1
ATOM 8759 N N . GLN C 1 329 ? 9.933 -61.344 -14.504 1.00 58.00 329 GLN C N 1
ATOM 8760 C CA . GLN C 1 329 ? 9.047 -61.579 -13.348 1.00 58.55 329 GLN C CA 1
ATOM 8761 C C . GLN C 1 329 ? 9.690 -61.224 -11.998 1.00 58.83 329 GLN C C 1
ATOM 8762 O O . GLN C 1 329 ? 9.145 -61.553 -10.940 1.00 58.93 329 GLN C O 1
ATOM 8768 N N . ALA C 1 330 ? 10.849 -60.570 -12.035 1.00 59.09 330 ALA C N 1
ATOM 8769 C CA . ALA C 1 330 ? 11.535 -60.163 -10.812 1.00 59.52 330 ALA C CA 1
ATOM 8770 C C . ALA C 1 330 ? 11.252 -58.697 -10.520 1.00 61.84 330 ALA C C 1
ATOM 8771 O O . ALA C 1 330 ? 11.172 -57.874 -11.434 1.00 62.96 330 ALA C O 1
ATOM 8773 N N . SER C 1 331 ? 11.097 -58.375 -9.242 1.00 62.67 331 SER C N 1
ATOM 8774 C CA . SER C 1 331 ? 10.872 -56.999 -8.828 1.00 64.42 331 SER C CA 1
ATOM 8775 C C . SER C 1 331 ? 12.158 -56.203 -8.975 1.00 65.05 331 SER C C 1
ATOM 8776 O O . SER C 1 331 ? 13.244 -56.754 -8.848 1.00 63.89 331 SER C O 1
ATOM 8779 N N . GLY C 1 332 ? 12.027 -54.905 -9.236 1.00 67.28 332 GLY C N 1
ATOM 8780 C CA . GLY C 1 332 ? 13.178 -54.009 -9.356 1.00 68.24 332 GLY C CA 1
ATOM 8781 C C . GLY C 1 332 ? 13.852 -54.212 -10.693 1.00 67.95 332 GLY C C 1
ATOM 8782 O O . GLY C 1 332 ? 13.199 -54.579 -11.664 1.00 67.70 332 GLY C O 1
ATOM 8783 N N . ARG C 1 333 ? 15.162 -54.002 -10.740 1.00 68.18 333 ARG C N 1
ATOM 8784 C CA . ARG C 1 333 ? 15.896 -54.131 -11.991 1.00 68.24 333 ARG C CA 1
ATOM 8785 C C . ARG C 1 333 ? 17.047 -55.142 -11.904 1.00 66.53 333 ARG C C 1
ATOM 8786 O O . ARG C 1 333 ? 17.804 -55.143 -10.936 1.00 66.83 333 ARG C O 1
ATOM 8794 N N . THR C 1 334 ? 17.148 -56.028 -12.892 1.00 64.83 334 THR C N 1
ATOM 8795 C CA . THR C 1 334 ? 18.335 -56.874 -13.007 1.00 63.45 334 THR C CA 1
ATOM 8796 C C . THR C 1 334 ? 19.206 -56.354 -14.146 1.00 64.09 334 THR C C 1
ATOM 8797 O O . THR C 1 334 ? 18.705 -55.784 -15.117 1.00 64.84 334 THR C O 1
ATOM 8801 N N . VAL C 1 335 ? 20.515 -56.536 -14.009 1.00 63.89 335 VAL C N 1
ATOM 8802 C CA . VAL C 1 335 ? 21.458 -56.075 -15.010 1.00 64.60 335 VAL C CA 1
ATOM 8803 C C . VAL C 1 335 ? 22.431 -57.182 -15.406 1.00 64.47 335 VAL C C 1
ATOM 8804 O O . VAL C 1 335 ? 22.939 -57.917 -14.562 1.00 63.99 335 VAL C O 1
ATOM 8808 N N . ILE C 1 336 ? 22.680 -57.295 -16.702 1.00 65.09 336 ILE C N 1
ATOM 8809 C CA . ILE C 1 336 ? 23.776 -58.102 -17.190 1.00 64.90 336 ILE C CA 1
ATOM 8810 C C . ILE C 1 336 ? 24.833 -57.138 -17.672 1.00 67.23 336 ILE C C 1
ATOM 8811 O O . ILE C 1 336 ? 24.553 -56.229 -18.446 1.00 68.22 336 ILE C O 1
ATOM 8816 N N . LYS C 1 337 ? 26.047 -57.332 -17.183 1.00 68.62 337 LYS C N 1
ATOM 8817 C CA . LYS C 1 337 ? 27.162 -56.479 -17.538 1.00 71.50 337 LYS C CA 1
ATOM 8818 C C . LYS C 1 337 ? 28.387 -57.337 -17.848 1.00 72.36 337 LYS C C 1
ATOM 8819 O O . LYS C 1 337 ? 28.430 -58.509 -17.474 1.00 70.85 337 LYS C O 1
ATOM 8825 N N . ASP C 1 338 ? 29.359 -56.753 -18.545 1.00 75.24 338 ASP C N 1
ATOM 8826 C CA . ASP C 1 338 ? 30.580 -57.445 -19.000 1.00 76.99 338 ASP C CA 1
ATOM 8827 C C . ASP C 1 338 ? 30.319 -58.488 -20.081 1.00 76.95 338 ASP C C 1
ATOM 8828 O O . ASP C 1 338 ? 31.069 -59.458 -20.204 1.00 76.79 338 ASP C O 1
ATOM 8833 N N . ALA C 1 339 ? 29.257 -58.283 -20.863 1.00 77.56 339 ALA C N 1
ATOM 8834 C CA . ALA C 1 339 ? 28.951 -59.131 -22.026 1.00 77.08 339 ALA C CA 1
ATOM 8835 C C . ALA C 1 339 ? 29.652 -58.610 -23.276 1.00 79.37 339 ALA C C 1
ATOM 8836 O O . ALA C 1 339 ? 29.656 -59.266 -24.316 1.00 78.48 339 ALA C O 1
ATOM 8838 N N . GLU C 1 340 ? 30.244 -57.424 -23.161 1.00 82.63 340 GLU C N 1
ATOM 8839 C CA . GLU C 1 340 ? 30.974 -56.806 -24.257 1.00 85.35 340 GLU C CA 1
ATOM 8840 C C . GLU C 1 340 ? 32.068 -57.740 -24.765 1.00 86.27 340 GLU C C 1
ATOM 8841 O O . GLU C 1 340 ? 32.383 -57.739 -25.949 1.00 86.74 340 GLU C O 1
ATOM 8847 N N . GLU C 1 341 ? 32.618 -58.548 -23.861 1.00 86.98 341 GLU C N 1
ATOM 8848 C CA . GLU C 1 341 ? 33.709 -59.460 -24.180 1.00 88.35 341 GLU C CA 1
ATOM 8849 C C . GLU C 1 341 ? 33.169 -60.822 -24.602 1.00 87.02 341 GLU C C 1
ATOM 8850 O O . GLU C 1 341 ? 33.765 -61.859 -24.315 1.00 86.49 341 GLU C O 1
ATOM 8856 N N . LEU C 1 342 ? 32.035 -60.811 -25.292 1.00 86.90 342 LEU C N 1
ATOM 8857 C CA . LEU C 1 342 ? 31.403 -62.038 -25.763 1.00 85.76 342 LEU C CA 1
ATOM 8858 C C . LEU C 1 342 ? 31.391 -62.110 -27.284 1.00 86.84 342 LEU C C 1
ATOM 8859 O O . LEU C 1 342 ? 31.341 -61.077 -27.968 1.00 88.07 342 LEU C O 1
ATOM 8864 N N . LYS C 1 343 ? 31.431 -63.339 -27.801 1.00 86.56 343 LYS C N 1
ATOM 8865 C CA . LYS C 1 343 ? 31.371 -63.602 -29.243 1.00 87.47 343 LYS C CA 1
ATOM 8866 C C . LYS C 1 343 ? 30.126 -62.969 -29.877 1.00 87.82 343 LYS C C 1
ATOM 8867 O O . LYS C 1 343 ? 29.095 -62.822 -29.216 1.00 87.36 343 LYS C O 1
ATOM 8873 N N . VAL C 1 344 ? 30.220 -62.591 -31.151 1.00 88.80 344 VAL C N 1
ATOM 8874 C CA . VAL C 1 344 ? 29.065 -62.018 -31.857 1.00 89.25 344 VAL C CA 1
ATOM 8875 C C . VAL C 1 344 ? 27.882 -62.993 -31.891 1.00 87.74 344 VAL C C 1
ATOM 8876 O O . VAL C 1 344 ? 26.732 -62.563 -31.939 1.00 87.90 344 VAL C O 1
ATOM 8880 N N . LYS C 1 345 ? 28.179 -64.297 -31.843 1.00 86.48 345 LYS C N 1
ATOM 8881 C CA . LYS C 1 345 ? 27.158 -65.347 -31.768 1.00 85.01 345 LYS C CA 1
ATOM 8882 C C . LYS C 1 345 ? 26.306 -65.234 -30.496 1.00 84.10 345 LYS C C 1
ATOM 8883 O O . LYS C 1 345 ? 25.130 -65.608 -30.501 1.00 83.63 345 LYS C O 1
ATOM 8889 N N . GLU C 1 346 ? 26.910 -64.708 -29.426 1.00 83.93 346 GLU C N 1
ATOM 8890 C CA . GLU C 1 346 ? 26.235 -64.481 -28.137 1.00 83.03 346 GLU C CA 1
ATOM 8891 C C . GLU C 1 346 ? 25.687 -63.056 -27.993 1.00 83.62 346 GLU C C 1
ATOM 8892 O O . GLU C 1 346 ? 24.675 -62.847 -27.318 1.00 83.45 346 GLU C O 1
ATOM 8898 N N . THR C 1 347 ? 26.371 -62.084 -28.604 1.00 84.25 347 THR C N 1
ATOM 8899 C CA . THR C 1 347 ? 25.936 -60.684 -28.580 1.00 85.08 347 THR C CA 1
ATOM 8900 C C . THR C 1 347 ? 24.675 -60.516 -29.435 1.00 84.63 347 THR C C 1
ATOM 8901 O O . THR C 1 347 ? 23.857 -59.621 -29.186 1.00 85.49 347 THR C O 1
ATOM 8905 N N . ASN C 1 348 ? 24.526 -61.387 -30.435 1.00 83.22 348 ASN C N 1
ATOM 8906 C CA . ASN C 1 348 ? 23.324 -61.426 -31.271 1.00 82.59 348 ASN C CA 1
ATOM 8907 C C . ASN C 1 348 ? 22.119 -61.960 -30.508 1.00 80.21 348 ASN C C 1
ATOM 8908 O O . ASN C 1 348 ? 21.022 -61.405 -30.613 1.00 81.14 348 ASN C O 1
ATOM 8913 N N . ARG C 1 349 ? 22.334 -63.038 -29.753 1.00 77.14 349 ARG C N 1
ATOM 8914 C CA . ARG C 1 349 ? 21.294 -63.622 -28.907 1.00 74.95 349 ARG C CA 1
ATOM 8915 C C . ARG C 1 349 ? 20.694 -62.566 -27.987 1.00 74.22 349 ARG C C 1
ATOM 8916 O O . ARG C 1 349 ? 19.483 -62.344 -27.993 1.00 74.71 349 ARG C O 1
ATOM 8924 N N . ILE C 1 350 ? 21.555 -61.905 -27.218 1.00 72.84 350 ILE C N 1
ATOM 8925 C CA . ILE C 1 350 ? 21.152 -60.809 -26.349 1.00 72.20 350 ILE C CA 1
ATOM 8926 C C . ILE C 1 350 ? 20.251 -59.823 -27.097 1.00 72.40 350 ILE C C 1
ATOM 8927 O O . ILE C 1 350 ? 19.150 -59.510 -26.646 1.00 72.59 350 ILE C O 1
ATOM 8932 N N . ASP C 1 351 ? 20.711 -59.374 -28.260 1.00 72.49 351 ASP C N 1
ATOM 8933 C CA . ASP C 1 351 ? 19.967 -58.416 -29.072 1.00 73.06 351 ASP C CA 1
ATOM 8934 C C . ASP C 1 351 ? 18.592 -58.901 -29.525 1.00 71.51 351 ASP C C 1
ATOM 8935 O O . ASP C 1 351 ? 17.636 -58.120 -29.525 1.00 72.61 351 ASP C O 1
ATOM 8940 N N . THR C 1 352 ? 18.490 -60.176 -29.904 1.00 68.97 352 THR C N 1
ATOM 8941 C CA . THR C 1 352 ? 17.200 -60.718 -30.338 1.00 67.99 352 THR C CA 1
ATOM 8942 C C . THR C 1 352 ? 16.275 -60.958 -29.150 1.00 66.27 352 THR C C 1
ATOM 8943 O O . THR C 1 352 ? 15.103 -60.585 -29.200 1.00 67.49 352 THR C O 1
ATOM 8947 N N . VAL C 1 353 ? 16.801 -61.549 -28.079 1.00 63.48 353 VAL C N 1
ATOM 8948 C CA . VAL C 1 353 ? 16.000 -61.777 -26.881 1.00 61.93 353 VAL C CA 1
ATOM 8949 C C . VAL C 1 353 ? 15.371 -60.465 -26.459 1.00 62.96 353 VAL C C 1
ATOM 8950 O O . VAL C 1 353 ? 14.175 -60.418 -26.217 1.00 63.71 353 VAL C O 1
ATOM 8954 N N . VAL C 1 354 ? 16.171 -59.403 -26.390 1.00 63.57 354 VAL C N 1
ATOM 8955 C CA . VAL C 1 354 ? 15.656 -58.069 -26.087 1.00 65.58 354 VAL C CA 1
ATOM 8956 C C . VAL C 1 354 ? 14.380 -57.776 -26.890 1.00 67.87 354 VAL C C 1
ATOM 8957 O O . VAL C 1 354 ? 13.322 -57.524 -26.305 1.00 68.45 354 VAL C O 1
ATOM 8961 N N . SER C 1 355 ? 14.482 -57.840 -28.220 1.00 69.28 355 SER C N 1
ATOM 8962 C CA . SER C 1 355 ? 13.358 -57.524 -29.111 1.00 71.53 355 SER C CA 1
ATOM 8963 C C . SER C 1 355 ? 12.220 -58.552 -29.067 1.00 71.07 355 SER C C 1
ATOM 8964 O O . SER C 1 355 ? 11.051 -58.175 -29.136 1.00 72.81 355 SER C O 1
ATOM 8967 N N . GLU C 1 356 ? 12.556 -59.837 -28.951 1.00 69.04 356 GLU C N 1
ATOM 8968 C CA . GLU C 1 356 ? 11.543 -60.885 -28.820 1.00 68.82 356 GLU C CA 1
ATOM 8969 C C . GLU C 1 356 ? 10.711 -60.682 -27.549 1.00 68.97 356 GLU C C 1
ATOM 8970 O O . GLU C 1 356 ? 9.480 -60.723 -27.585 1.00 70.18 356 GLU C O 1
ATOM 8976 N N . LEU C 1 357 ? 11.389 -60.448 -26.430 1.00 67.87 357 LEU C N 1
ATOM 8977 C CA . LEU C 1 357 ? 10.715 -60.260 -25.156 1.00 67.81 357 LEU C CA 1
ATOM 8978 C C . LEU C 1 357 ? 9.911 -58.975 -25.120 1.00 70.25 357 LEU C C 1
ATOM 8979 O O . LEU C 1 357 ? 8.965 -58.859 -24.344 1.00 70.94 357 LEU C O 1
ATOM 8984 N N . THR C 1 358 ? 10.290 -58.008 -25.947 1.00 71.86 358 THR C N 1
ATOM 8985 C CA . THR C 1 358 ? 9.568 -56.742 -26.007 1.00 74.76 358 THR C CA 1
ATOM 8986 C C . THR C 1 358 ? 8.238 -56.948 -26.721 1.00 76.60 358 THR C C 1
ATOM 8987 O O . THR C 1 358 ? 7.201 -56.456 -26.267 1.00 77.79 358 THR C O 1
ATOM 8991 N N . LYS C 1 359 ? 8.282 -57.684 -27.834 1.00 76.86 359 LYS C N 1
ATOM 8992 C CA . LYS C 1 359 ? 7.077 -58.119 -28.545 1.00 78.42 359 LYS C CA 1
ATOM 8993 C C . LYS C 1 359 ? 6.091 -58.779 -27.573 1.00 77.68 359 LYS C C 1
ATOM 8994 O O . LYS C 1 359 ? 4.865 -58.664 -27.736 1.00 79.81 359 LYS C O 1
ATOM 9000 N N . LEU C 1 360 ? 6.642 -59.447 -26.557 1.00 74.47 360 LEU C N 1
ATOM 9001 C CA . LEU C 1 360 ? 5.849 -60.096 -25.514 1.00 72.80 360 LEU C CA 1
ATOM 9002 C C . LEU C 1 360 ? 5.432 -59.167 -24.374 1.00 72.78 360 LEU C C 1
ATOM 9003 O O . LEU C 1 360 ? 4.691 -59.578 -23.480 1.00 72.53 360 LEU C O 1
ATOM 9008 N N . GLY C 1 361 ? 5.911 -57.923 -24.412 1.00 73.26 361 GLY C N 1
ATOM 9009 C CA . GLY C 1 361 ? 5.434 -56.873 -23.508 1.00 74.17 361 GLY C CA 1
ATOM 9010 C C . GLY C 1 361 ? 6.285 -56.481 -22.312 1.00 72.69 361 GLY C C 1
ATOM 9011 O O . GLY C 1 361 ? 5.832 -55.717 -21.466 1.00 73.46 361 GLY C O 1
ATOM 9012 N N . ALA C 1 362 ? 7.514 -56.984 -22.237 1.00 70.99 362 ALA C N 1
ATOM 9013 C CA . ALA C 1 362 ? 8.402 -56.684 -21.112 1.00 70.26 362 ALA C CA 1
ATOM 9014 C C . ALA C 1 362 ? 9.164 -55.373 -21.300 1.00 72.18 362 ALA C C 1
ATOM 9015 O O . ALA C 1 362 ? 9.314 -54.886 -22.427 1.00 73.73 362 ALA C O 1
ATOM 9017 N N . SER C 1 363 ? 9.636 -54.805 -20.190 1.00 72.27 363 SER C N 1
ATOM 9018 C CA . SER C 1 363 ? 10.485 -53.617 -20.228 1.00 73.35 363 SER C CA 1
ATOM 9019 C C . SER C 1 363 ? 11.946 -54.043 -20.209 1.00 71.58 363 SER C C 1
ATOM 9020 O O . SER C 1 363 ? 12.499 -54.361 -19.160 1.00 70.41 363 SER C O 1
ATOM 9023 N N . ILE C 1 364 ? 12.560 -54.060 -21.384 1.00 71.83 364 ILE C N 1
ATOM 9024 C CA . ILE C 1 364 ? 13.904 -54.591 -21.543 1.00 70.86 364 ILE C CA 1
ATOM 9025 C C . ILE C 1 364 ? 14.602 -53.894 -22.704 1.00 73.07 364 ILE C C 1
ATOM 9026 O O . ILE C 1 364 ? 14.012 -53.722 -23.768 1.00 74.52 364 ILE C O 1
ATOM 9031 N N . HIS C 1 365 ? 15.847 -53.476 -22.497 1.00 73.81 365 HIS C N 1
ATOM 9032 C CA . HIS C 1 365 ? 16.623 -52.845 -23.568 1.00 75.70 365 HIS C CA 1
ATOM 9033 C C . HIS C 1 365 ? 18.092 -53.272 -23.564 1.00 74.73 365 HIS C C 1
ATOM 9034 O O . HIS C 1 365 ? 18.614 -53.691 -22.534 1.00 73.82 365 HIS C O 1
ATOM 9041 N N . ALA C 1 366 ? 18.742 -53.163 -24.722 1.00 75.28 366 ALA C N 1
ATOM 9042 C CA . ALA C 1 366 ? 20.154 -53.527 -24.886 1.00 74.65 366 ALA C CA 1
ATOM 9043 C C . ALA C 1 366 ? 21.102 -52.431 -24.391 1.00 76.27 366 ALA C C 1
ATOM 9044 O O . ALA C 1 366 ? 20.829 -51.245 -24.575 1.00 79.03 366 ALA C O 1
ATOM 9046 N N . THR C 1 367 ? 22.212 -52.824 -23.767 1.00 74.75 367 THR C N 1
ATOM 9047 C CA . THR C 1 367 ? 23.205 -51.860 -23.294 1.00 75.94 367 THR C CA 1
ATOM 9048 C C . THR C 1 367 ? 24.579 -52.144 -23.859 1.00 75.84 367 THR C C 1
ATOM 9049 O O . THR C 1 367 ? 24.803 -53.193 -24.461 1.00 73.97 367 THR C O 1
ATOM 9053 N N . ASP C 1 368 ? 25.492 -51.191 -23.652 1.00 78.17 368 ASP C N 1
ATOM 9054 C CA . ASP C 1 368 ? 26.897 -51.315 -24.060 1.00 78.73 368 ASP C CA 1
ATOM 9055 C C . ASP C 1 368 ? 27.527 -52.678 -23.769 1.00 75.92 368 ASP C C 1
ATOM 9056 O O . ASP C 1 368 ? 28.258 -53.199 -24.607 1.00 75.76 368 ASP C O 1
ATOM 9061 N N . ASP C 1 369 ? 27.240 -53.247 -22.593 1.00 73.63 369 ASP C N 1
ATOM 9062 C CA . ASP C 1 369 ? 27.891 -54.480 -22.141 1.00 71.00 369 ASP C CA 1
ATOM 9063 C C . ASP C 1 369 ? 26.915 -55.552 -21.636 1.00 67.87 369 ASP C C 1
ATOM 9064 O O . ASP C 1 369 ? 27.278 -56.392 -20.815 1.00 66.29 369 ASP C O 1
ATOM 9069 N N . GLY C 1 370 ? 25.678 -55.510 -22.121 1.00 67.14 370 GLY C N 1
ATOM 9070 C CA . GLY C 1 370 ? 24.658 -56.479 -21.731 1.00 64.85 370 GLY C CA 1
ATOM 9071 C C . GLY C 1 370 ? 23.256 -55.938 -21.918 1.00 65.13 370 GLY C C 1
ATOM 9072 O O . GLY C 1 370 ? 22.939 -55.364 -22.955 1.00 66.12 370 GLY C O 1
ATOM 9073 N N . MET C 1 371 ? 22.416 -56.118 -20.906 1.00 64.66 371 MET C N 1
ATOM 9074 C CA . MET C 1 371 ? 21.049 -55.608 -20.928 1.00 65.29 371 MET C CA 1
ATOM 9075 C C . MET C 1 371 ? 20.600 -55.247 -19.525 1.00 65.71 371 MET C C 1
ATOM 9076 O O . MET C 1 371 ? 21.118 -55.785 -18.548 1.00 64.89 371 MET C O 1
ATOM 9081 N N . ILE C 1 372 ? 19.652 -54.319 -19.438 1.00 67.33 372 ILE C N 1
ATOM 9082 C CA . ILE C 1 372 ? 18.936 -54.029 -18.202 1.00 67.95 372 ILE C CA 1
ATOM 9083 C C . ILE C 1 372 ? 17.519 -54.566 -18.380 1.00 68.60 372 ILE C C 1
ATOM 9084 O O . ILE C 1 372 ? 16.892 -54.335 -19.416 1.00 69.86 372 ILE C O 1
ATOM 9089 N N . ILE C 1 373 ? 17.028 -55.297 -17.384 1.00 68.16 373 ILE C N 1
ATOM 9090 C CA . ILE C 1 373 ? 15.676 -55.856 -17.419 1.00 68.33 373 ILE C CA 1
ATOM 9091 C C . ILE C 1 373 ? 14.873 -55.279 -16.270 1.00 69.96 373 ILE C C 1
ATOM 9092 O O . ILE C 1 373 ? 15.137 -55.580 -15.108 1.00 69.39 373 ILE C O 1
ATOM 9097 N N . GLU C 1 374 ? 13.882 -54.465 -16.614 1.00 72.53 374 GLU C N 1
ATOM 9098 C CA . GLU C 1 374 ? 13.250 -53.546 -15.665 1.00 75.08 374 GLU C CA 1
ATOM 9099 C C . GLU C 1 374 ? 11.853 -53.984 -15.214 1.00 75.47 374 GLU C C 1
ATOM 9100 O O . GLU C 1 374 ? 11.048 -54.461 -16.017 1.00 75.57 374 GLU C O 1
ATOM 9106 N N . GLY C 1 375 ? 11.597 -53.826 -13.914 1.00 75.99 375 GLY C N 1
ATOM 9107 C CA . GLY C 1 375 ? 10.295 -54.106 -13.269 1.00 76.04 375 GLY C CA 1
ATOM 9108 C C . GLY C 1 375 ? 9.814 -55.548 -13.336 1.00 73.94 375 GLY C C 1
ATOM 9109 O O . GLY C 1 375 ? 10.378 -56.344 -14.104 1.00 72.56 375 GLY C O 1
ATOM 9110 N N . PRO C 1 376 ? 8.795 -55.904 -12.508 1.00 73.46 376 PRO C N 1
ATOM 9111 C CA . PRO C 1 376 ? 7.952 -57.081 -12.775 1.00 72.47 376 PRO C CA 1
ATOM 9112 C C . PRO C 1 376 ? 6.874 -56.711 -13.798 1.00 74.04 376 PRO C C 1
ATOM 9113 O O . PRO C 1 376 ? 6.135 -55.735 -13.605 1.00 75.62 376 PRO C O 1
ATOM 9117 N N . THR C 1 377 ? 6.819 -57.460 -14.897 1.00 73.70 377 THR C N 1
ATOM 9118 C CA . THR C 1 377 ? 5.881 -57.167 -15.985 1.00 75.20 377 THR C CA 1
ATOM 9119 C C . THR C 1 377 ? 5.126 -58.412 -16.435 1.00 74.80 377 THR C C 1
ATOM 9120 O O . THR C 1 377 ? 5.750 -59.418 -16.799 1.00 73.25 377 THR C O 1
ATOM 9124 N N . PRO C 1 378 ? 3.780 -58.353 -16.388 1.00 76.27 378 PRO C N 1
ATOM 9125 C CA . PRO C 1 378 ? 2.921 -59.368 -16.985 1.00 76.50 378 PRO C CA 1
ATOM 9126 C C . PRO C 1 378 ? 3.081 -59.379 -18.494 1.00 77.11 378 PRO C C 1
ATOM 9127 O O . PRO C 1 378 ? 2.924 -58.346 -19.142 1.00 78.51 378 PRO C O 1
ATOM 9131 N N . LEU C 1 379 ? 3.420 -60.544 -19.035 1.00 76.37 379 LEU C N 1
ATOM 9132 C CA . LEU C 1 379 ? 3.639 -60.701 -20.460 1.00 77.39 379 LEU C CA 1
ATOM 9133 C C . LEU C 1 379 ? 2.307 -60.906 -21.147 1.00 80.78 379 LEU C C 1
ATOM 9134 O O . LEU C 1 379 ? 1.503 -61.736 -20.715 1.00 81.28 379 LEU C O 1
ATOM 9139 N N . LYS C 1 380 ? 2.059 -60.134 -22.200 1.00 83.52 380 LYS C N 1
ATOM 9140 C CA . LYS C 1 380 ? 0.836 -60.289 -22.977 1.00 86.77 380 LYS C CA 1
ATOM 9141 C C . LYS C 1 380 ? 1.150 -60.995 -24.302 1.00 87.08 380 LYS C C 1
ATOM 9142 O O . LYS C 1 380 ? 2.155 -60.701 -24.958 1.00 86.37 380 LYS C O 1
ATOM 9148 N N . GLY C 1 381 ? 0.288 -61.934 -24.679 1.00 88.28 381 GLY C N 1
ATOM 9149 C CA . GLY C 1 381 ? 0.481 -62.712 -25.893 1.00 88.70 381 GLY C CA 1
ATOM 9150 C C . GLY C 1 381 ? -0.302 -62.182 -27.077 1.00 92.04 381 GLY C C 1
ATOM 9151 O O . GLY C 1 381 ? -0.420 -60.969 -27.267 1.00 93.81 381 GLY C O 1
ATOM 9152 N N . GLY C 1 382 ? -0.840 -63.107 -27.869 1.00 93.11 382 GLY C N 1
ATOM 9153 C CA . GLY C 1 382 ? -1.516 -62.779 -29.113 1.00 96.07 382 GLY C CA 1
ATOM 9154 C C . GLY C 1 382 ? -0.542 -62.294 -30.167 1.00 96.36 382 GLY C C 1
ATOM 9155 O O . GLY C 1 382 ? -0.917 -61.515 -31.040 1.00 99.03 382 GLY C O 1
ATOM 9156 N N . VAL C 1 383 ? 0.713 -62.741 -30.083 1.00 93.94 383 VAL C N 1
ATOM 9157 C CA . VAL C 1 383 ? 1.745 -62.346 -31.050 1.00 93.82 383 VAL C CA 1
ATOM 9158 C C . VAL C 1 383 ? 2.623 -63.523 -31.490 1.00 91.87 383 VAL C C 1
ATOM 9159 O O . VAL C 1 383 ? 2.700 -64.545 -30.807 1.00 89.98 383 VAL C O 1
ATOM 9163 N N . THR C 1 384 ? 3.272 -63.373 -32.643 1.00 92.60 384 THR C N 1
ATOM 9164 C CA . THR C 1 384 ? 4.268 -64.338 -33.092 1.00 91.12 384 THR C CA 1
ATOM 9165 C C . THR C 1 384 ? 5.651 -63.874 -32.676 1.00 89.68 384 THR C C 1
ATOM 9166 O O . THR C 1 384 ? 5.999 -62.696 -32.808 1.00 90.48 384 THR C O 1
ATOM 9170 N N . VAL C 1 385 ? 6.426 -64.825 -32.174 1.00 87.76 385 VAL C N 1
ATOM 9171 C CA . VAL C 1 385 ? 7.794 -64.602 -31.761 1.00 86.27 385 VAL C CA 1
ATOM 9172 C C . VAL C 1 385 ? 8.629 -65.649 -32.495 1.00 85.52 385 VAL C C 1
ATOM 9173 O O . VAL C 1 385 ? 8.189 -66.788 -32.659 1.00 85.25 385 VAL C O 1
ATOM 9177 N N . SER C 1 386 ? 9.811 -65.267 -32.965 1.00 85.62 386 SER C N 1
ATOM 9178 C CA . SER C 1 386 ? 10.644 -66.198 -33.735 1.00 85.27 386 SER C CA 1
ATOM 9179 C C . SER C 1 386 ? 11.845 -66.730 -32.962 1.00 83.43 386 SER C C 1
ATOM 9180 O O . SER C 1 386 ? 12.430 -66.020 -32.141 1.00 82.93 386 SER C O 1
ATOM 9183 N N . SER C 1 387 ? 12.214 -67.977 -33.247 1.00 82.71 387 SER C N 1
ATOM 9184 C CA . SER C 1 387 ? 13.382 -68.598 -32.621 1.00 81.49 387 SER C CA 1
ATOM 9185 C C . SER C 1 387 ? 14.670 -68.362 -33.410 1.00 82.20 387 SER C C 1
ATOM 9186 O O . SER C 1 387 ? 15.757 -68.705 -32.938 1.00 81.24 387 SER C O 1
ATOM 9189 N N . HIS C 1 388 ? 14.535 -67.789 -34.610 1.00 84.14 388 HIS C N 1
ATOM 9190 C CA . HIS C 1 388 ? 15.666 -67.457 -35.500 1.00 84.59 388 HIS C CA 1
ATOM 9191 C C . HIS C 1 388 ? 16.635 -68.623 -35.750 1.00 82.76 388 HIS C C 1
ATOM 9192 O O . HIS C 1 388 ? 17.808 -68.406 -36.048 1.00 82.31 388 HIS C O 1
ATOM 9199 N N . GLY C 1 389 ? 16.133 -69.851 -35.629 1.00 81.91 389 GLY C N 1
ATOM 9200 C CA . GLY C 1 389 ? 16.939 -71.053 -35.850 1.00 80.68 389 GLY C CA 1
ATOM 9201 C C . GLY C 1 389 ? 17.913 -71.373 -34.729 1.00 79.19 389 GLY C C 1
ATOM 9202 O O . GLY C 1 389 ? 18.719 -72.297 -34.845 1.00 78.54 389 GLY C O 1
ATOM 9203 N N . ASP C 1 390 ? 17.832 -70.608 -33.644 1.00 78.81 390 ASP C N 1
ATOM 9204 C CA . ASP C 1 390 ? 18.676 -70.793 -32.470 1.00 77.43 390 ASP C CA 1
ATOM 9205 C C . ASP C 1 390 ? 17.855 -71.441 -31.363 1.00 76.29 390 ASP C C 1
ATOM 9206 O O . ASP C 1 390 ? 16.907 -70.831 -30.855 1.00 76.77 390 ASP C O 1
ATOM 9211 N N . HIS C 1 391 ? 18.234 -72.659 -30.974 1.00 74.81 391 HIS C N 1
ATOM 9212 C CA . HIS C 1 391 ? 17.442 -73.438 -30.014 1.00 73.89 391 HIS C CA 1
ATOM 9213 C C . HIS C 1 391 ? 17.291 -72.806 -28.628 1.00 72.44 391 HIS C C 1
ATOM 9214 O O . HIS C 1 391 ? 16.260 -72.969 -27.975 1.00 72.16 391 HIS C O 1
ATOM 9221 N N . ARG C 1 392 ? 18.318 -72.066 -28.216 1.00 71.43 392 ARG C N 1
ATOM 9222 C CA . ARG C 1 392 ? 18.305 -71.283 -26.984 1.00 70.40 392 ARG C CA 1
ATOM 9223 C C . ARG C 1 392 ? 17.293 -70.140 -26.956 1.00 69.67 392 ARG C C 1
ATOM 9224 O O . ARG C 1 392 ? 16.753 -69.822 -25.897 1.00 69.48 392 ARG C O 1
ATOM 9232 N N . ILE C 1 393 ? 17.044 -69.513 -28.104 1.00 69.32 393 ILE C N 1
ATOM 9233 C CA . ILE C 1 393 ? 16.029 -68.454 -28.175 1.00 69.22 393 ILE C CA 1
ATOM 9234 C C . ILE C 1 393 ? 14.652 -69.083 -28.225 1.00 68.41 393 ILE C C 1
ATOM 9235 O O . ILE C 1 393 ? 13.719 -68.616 -27.575 1.00 69.31 393 ILE C O 1
ATOM 9240 N N . GLY C 1 394 ? 14.534 -70.148 -29.006 1.00 66.77 394 GLY C N 1
ATOM 9241 C CA . GLY C 1 394 ? 13.277 -70.860 -29.129 1.00 65.98 394 GLY C CA 1
ATOM 9242 C C . GLY C 1 394 ? 12.787 -71.346 -27.789 1.00 64.18 394 GLY C C 1
ATOM 9243 O O . GLY C 1 394 ? 11.628 -71.147 -27.434 1.00 65.25 394 GLY C O 1
ATOM 9244 N N . MET C 1 395 ? 13.680 -71.973 -27.038 1.00 61.41 395 MET C N 1
ATOM 9245 C CA . MET C 1 395 ? 13.293 -72.595 -25.798 1.00 59.80 395 MET C CA 1
ATOM 9246 C C . MET C 1 395 ? 12.973 -71.565 -24.753 1.00 59.10 395 MET C C 1
ATOM 9247 O O . MET C 1 395 ? 11.974 -71.686 -24.059 1.00 59.63 395 MET C O 1
ATOM 9252 N N . ALA C 1 396 ? 13.815 -70.545 -24.652 1.00 58.40 396 ALA C N 1
ATOM 9253 C CA . ALA C 1 396 ? 13.604 -69.463 -23.696 1.00 58.26 396 ALA C CA 1
ATOM 9254 C C . ALA C 1 396 ? 12.279 -68.795 -23.982 1.00 58.94 396 ALA C C 1
ATOM 9255 O O . ALA C 1 396 ? 11.495 -68.571 -23.072 1.00 59.37 396 ALA C O 1
ATOM 9257 N N . MET C 1 397 ? 12.036 -68.503 -25.257 1.00 59.42 397 MET C N 1
ATOM 9258 C CA . MET C 1 397 ? 10.771 -67.934 -25.713 1.00 60.82 397 MET C CA 1
ATOM 9259 C C . MET C 1 397 ? 9.599 -68.838 -25.420 1.00 60.79 397 MET C C 1
ATOM 9260 O O . MET C 1 397 ? 8.543 -68.368 -25.008 1.00 61.76 397 MET C O 1
ATOM 9265 N N . ALA C 1 398 ? 9.803 -70.136 -25.627 1.00 59.97 398 ALA C N 1
ATOM 9266 C CA . ALA C 1 398 ? 8.803 -71.144 -25.324 1.00 60.26 398 ALA C CA 1
ATOM 9267 C C . ALA C 1 398 ? 8.384 -71.085 -23.864 1.00 60.52 398 ALA C C 1
ATOM 9268 O O . ALA C 1 398 ? 7.193 -71.096 -23.573 1.00 62.08 398 ALA C O 1
ATOM 9270 N N . ILE C 1 399 ? 9.341 -71.007 -22.941 1.00 59.39 399 ILE C N 1
ATOM 9271 C CA . ILE C 1 399 ? 8.948 -70.956 -21.531 1.00 59.55 399 ILE C CA 1
ATOM 9272 C C . ILE C 1 399 ? 8.437 -69.577 -21.138 1.00 60.22 399 ILE C C 1
ATOM 9273 O O . ILE C 1 399 ? 7.603 -69.462 -20.248 1.00 61.15 399 ILE C O 1
ATOM 9278 N N . ALA C 1 400 ? 8.917 -68.535 -21.812 1.00 60.14 400 ALA C N 1
ATOM 9279 C CA . ALA C 1 400 ? 8.390 -67.177 -21.603 1.00 60.97 400 ALA C CA 1
ATOM 9280 C C . ALA C 1 400 ? 6.894 -67.107 -21.925 1.00 62.60 400 ALA C C 1
ATOM 9281 O O . ALA C 1 400 ? 6.142 -66.369 -21.276 1.00 63.49 400 ALA C O 1
ATOM 9283 N N . ALA C 1 401 ? 6.479 -67.896 -22.920 1.00 62.91 401 ALA C N 1
ATOM 9284 C CA . ALA C 1 401 ? 5.090 -67.970 -23.360 1.00 64.65 401 ALA C CA 1
ATOM 9285 C C . ALA C 1 401 ? 4.180 -68.547 -22.290 1.00 65.47 401 ALA C C 1
ATOM 9286 O O . ALA C 1 401 ? 2.990 -68.240 -22.252 1.00 67.24 401 ALA C O 1
ATOM 9288 N N . LEU C 1 402 ? 4.740 -69.376 -21.415 1.00 64.39 402 LEU C N 1
ATOM 9289 C CA . LEU C 1 402 ? 3.950 -70.008 -20.366 1.00 65.23 402 LEU C CA 1
ATOM 9290 C C . LEU C 1 402 ? 3.351 -68.995 -19.399 1.00 66.97 402 LEU C C 1
ATOM 9291 O O . LEU C 1 402 ? 2.451 -69.324 -18.631 1.00 68.02 402 LEU C O 1
ATOM 9296 N N . LEU C 1 403 ? 3.847 -67.763 -19.448 1.00 67.74 403 LEU C N 1
ATOM 9297 C CA . LEU C 1 403 ? 3.373 -66.704 -18.559 1.00 69.24 403 LEU C CA 1
ATOM 9298 C C . LEU C 1 403 ? 2.424 -65.740 -19.250 1.00 72.15 403 LEU C C 1
ATOM 9299 O O . LEU C 1 403 ? 1.697 -64.994 -18.592 1.00 73.41 403 LEU C O 1
ATOM 9304 N N . ALA C 1 404 ? 2.431 -65.768 -20.577 1.00 73.49 404 ALA C N 1
ATOM 9305 C CA . ALA C 1 404 ? 1.673 -64.812 -21.365 1.00 76.33 404 ALA C CA 1
ATOM 9306 C C . ALA C 1 404 ? 0.175 -65.080 -21.348 1.00 79.40 404 ALA C C 1
ATOM 9307 O O . ALA C 1 404 ? -0.279 -66.180 -21.671 1.00 79.65 404 ALA C O 1
ATOM 9309 N N . GLU C 1 405 ? -0.582 -64.062 -20.951 1.00 82.06 405 GLU C N 1
ATOM 9310 C CA . GLU C 1 405 ? -2.029 -64.040 -21.143 1.00 85.56 405 GLU C CA 1
ATOM 9311 C C . GLU C 1 405 ? -2.281 -63.917 -22.646 1.00 87.17 405 GLU C C 1
ATOM 9312 O O . GLU C 1 405 ? -1.727 -63.024 -23.297 1.00 87.31 405 GLU C O 1
ATOM 9318 N N . LYS C 1 406 ? -3.102 -64.823 -23.184 1.00 88.49 406 LYS C N 1
ATOM 9319 C CA . LYS C 1 406 ? -3.346 -64.957 -24.635 1.00 90.12 406 LYS C CA 1
ATOM 9320 C C . LYS C 1 406 ? -2.258 -65.817 -25.304 1.00 88.12 406 LYS C C 1
ATOM 9321 O O . LYS C 1 406 ? -1.112 -65.841 -24.830 1.00 85.94 406 LYS C O 1
ATOM 9327 N N . PRO C 1 407 ? -2.614 -66.532 -26.396 1.00 88.75 407 PRO C N 1
ATOM 9328 C CA . PRO C 1 407 ? -1.710 -67.512 -27.007 1.00 86.72 407 PRO C CA 1
ATOM 9329 C C . PRO C 1 407 ? -0.466 -66.889 -27.628 1.00 85.43 407 PRO C C 1
ATOM 9330 O O . PRO C 1 407 ? -0.506 -65.750 -28.088 1.00 86.59 407 PRO C O 1
ATOM 9334 N N . VAL C 1 408 ? 0.631 -67.640 -27.636 1.00 83.38 408 VAL C N 1
ATOM 9335 C CA . VAL C 1 408 ? 1.883 -67.182 -28.241 1.00 82.16 408 VAL C CA 1
ATOM 9336 C C . VAL C 1 408 ? 2.348 -68.167 -29.303 1.00 81.73 408 VAL C C 1
ATOM 9337 O O . VAL C 1 408 ? 2.492 -69.361 -29.042 1.00 80.52 408 VAL C O 1
ATOM 9341 N N . THR C 1 409 ? 2.569 -67.660 -30.508 1.00 83.04 409 THR C N 1
ATOM 9342 C CA . THR C 1 409 ? 3.099 -68.488 -31.572 1.00 83.06 409 THR C CA 1
ATOM 9343 C C . THR C 1 409 ? 4.615 -68.342 -31.591 1.00 81.52 409 THR C C 1
ATOM 9344 O O . THR C 1 409 ? 5.155 -67.285 -31.937 1.00 81.60 409 THR C O 1
ATOM 9348 N N . VAL C 1 410 ? 5.283 -69.413 -31.176 1.00 80.32 410 VAL C N 1
ATOM 9349 C CA . VAL C 1 410 ? 6.728 -69.538 -31.257 1.00 78.96 410 VAL C CA 1
ATOM 9350 C C . VAL C 1 410 ? 7.018 -70.255 -32.563 1.00 80.29 410 VAL C C 1
ATOM 9351 O O . VAL C 1 410 ? 6.566 -71.383 -32.763 1.00 80.61 410 VAL C O 1
ATOM 9355 N N . GLU C 1 411 ? 7.748 -69.597 -33.458 1.00 81.67 411 GLU C N 1
ATOM 9356 C CA . GLU C 1 411 ? 8.126 -70.219 -34.730 1.00 83.18 411 GLU C CA 1
ATOM 9357 C C . GLU C 1 411 ? 9.593 -70.660 -34.785 1.00 81.72 411 GLU C C 1
ATOM 9358 O O . GLU C 1 411 ? 10.428 -70.185 -34.017 1.00 80.36 411 GLU C O 1
ATOM 9364 N N . GLY C 1 412 ? 9.891 -71.575 -35.698 1.00 82.24 412 GLY C N 1
ATOM 9365 C CA . GLY C 1 412 ? 11.229 -72.132 -35.810 1.00 81.22 412 GLY C CA 1
ATOM 9366 C C . GLY C 1 412 ? 11.528 -73.165 -34.741 1.00 80.22 412 GLY C C 1
ATOM 9367 O O . GLY C 1 412 ? 12.692 -73.366 -34.382 1.00 79.03 412 GLY C O 1
ATOM 9368 N N . THR C 1 413 ? 10.483 -73.832 -34.246 1.00 81.01 413 THR C N 1
ATOM 9369 C CA . THR C 1 413 ? 10.632 -74.842 -33.190 1.00 80.28 413 THR C CA 1
ATOM 9370 C C . THR C 1 413 ? 11.369 -76.077 -33.696 1.00 80.41 413 THR C C 1
ATOM 9371 O O . THR C 1 413 ? 11.682 -76.986 -32.922 1.00 79.76 413 THR C O 1
ATOM 9375 N N . GLU C 1 414 ? 11.643 -76.104 -34.996 1.00 81.46 414 GLU C N 1
ATOM 9376 C CA . GLU C 1 414 ? 12.416 -77.183 -35.590 1.00 81.48 414 GLU C CA 1
ATOM 9377 C C . GLU C 1 414 ? 13.782 -77.305 -34.926 1.00 79.30 414 GLU C C 1
ATOM 9378 O O . GLU C 1 414 ? 14.222 -78.414 -34.598 1.00 78.79 414 GLU C O 1
ATOM 9384 N N . ALA C 1 415 ? 14.430 -76.161 -34.710 1.00 77.99 415 ALA C N 1
ATOM 9385 C CA . ALA C 1 415 ? 15.772 -76.112 -34.128 1.00 76.07 415 ALA C CA 1
ATOM 9386 C C . ALA C 1 415 ? 15.820 -76.662 -32.707 1.00 74.41 415 ALA C C 1
ATOM 9387 O O . ALA C 1 415 ? 16.867 -77.160 -32.270 1.00 73.73 415 ALA C O 1
ATOM 9389 N N . ILE C 1 416 ? 14.695 -76.557 -31.993 1.00 73.64 416 ILE C N 1
ATOM 9390 C CA . ILE C 1 416 ? 14.569 -77.106 -30.642 1.00 71.88 416 ILE C CA 1
ATOM 9391 C C . ILE C 1 416 ? 14.523 -78.625 -30.708 1.00 71.76 416 ILE C C 1
ATOM 9392 O O . ILE C 1 416 ? 15.347 -79.296 -30.084 1.00 71.24 416 ILE C O 1
ATOM 9397 N N . ALA C 1 417 ? 13.570 -79.150 -31.483 1.00 72.41 417 ALA C N 1
ATOM 9398 C CA . ALA C 1 417 ? 13.397 -80.594 -31.686 1.00 72.29 417 ALA C CA 1
ATOM 9399 C C . ALA C 1 417 ? 14.688 -81.285 -32.113 1.00 71.08 417 ALA C C 1
ATOM 9400 O O . ALA C 1 417 ? 14.871 -82.481 -31.872 1.00 71.09 417 ALA C O 1
ATOM 9402 N N . VAL C 1 418 ? 15.580 -80.528 -32.750 1.00 70.15 418 VAL C N 1
ATOM 9403 C CA . VAL C 1 418 ? 16.877 -81.06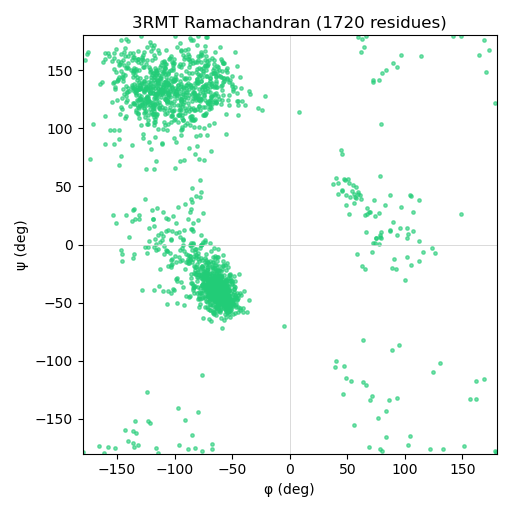5 -33.138 1.00 69.14 418 VAL C CA 1
ATOM 9404 C C . VAL C 1 418 ? 17.699 -81.280 -31.876 1.00 67.97 418 VAL C C 1
ATOM 9405 O O . VAL C 1 418 ? 18.022 -82.413 -31.525 1.00 67.98 418 VAL C O 1
ATOM 9409 N N . SER C 1 419 ? 18.003 -80.185 -31.186 1.00 67.20 419 SER C N 1
ATOM 9410 C CA . SER C 1 419 ? 18.877 -80.217 -30.015 1.00 66.49 419 SER C CA 1
ATOM 9411 C C . SER C 1 419 ? 18.340 -81.073 -28.867 1.00 66.63 419 SER C C 1
ATOM 9412 O O . SER C 1 419 ? 19.073 -81.884 -28.301 1.00 66.58 419 SER C O 1
ATOM 9415 N N . TYR C 1 420 ? 17.060 -80.885 -28.546 1.00 66.96 420 TYR C N 1
ATOM 9416 C CA . TYR C 1 420 ? 16.426 -81.470 -27.363 1.00 66.88 420 TYR C CA 1
ATOM 9417 C C . TYR C 1 420 ? 15.042 -82.009 -27.743 1.00 66.98 420 TYR C C 1
ATOM 9418 O O . TYR C 1 420 ? 14.029 -81.318 -27.579 1.00 67.35 420 TYR C O 1
ATOM 9427 N N . PRO C 1 421 ? 15.001 -83.261 -28.236 1.00 66.67 421 PRO C N 1
ATOM 9428 C CA . PRO C 1 421 ? 13.797 -83.852 -28.832 1.00 67.10 421 PRO C CA 1
ATOM 9429 C C . PRO C 1 421 ? 12.536 -83.636 -28.001 1.00 66.78 421 PRO C C 1
ATOM 9430 O O . PRO C 1 421 ? 11.548 -83.105 -28.498 1.00 67.74 421 PRO C O 1
ATOM 9434 N N . SER C 1 422 ? 12.587 -84.020 -26.735 1.00 65.59 422 SER C N 1
ATOM 9435 C CA . SER C 1 422 ? 11.376 -84.111 -25.935 1.00 65.53 422 SER C CA 1
ATOM 9436 C C . SER C 1 422 ? 11.105 -82.913 -25.025 1.00 63.89 422 SER C C 1
ATOM 9437 O O . SER C 1 422 ? 10.301 -83.010 -24.105 1.00 64.58 422 SER C O 1
ATOM 9440 N N . PHE C 1 423 ? 11.747 -81.780 -25.308 1.00 61.83 423 PHE C N 1
ATOM 9441 C CA . PHE C 1 423 ? 11.494 -80.519 -24.590 1.00 60.60 423 PHE C CA 1
ATOM 9442 C C . PHE C 1 423 ? 10.003 -80.239 -24.345 1.00 61.56 423 PHE C C 1
ATOM 9443 O O . PHE C 1 423 ? 9.583 -80.026 -23.209 1.00 61.69 423 PHE C O 1
ATOM 9451 N N . PHE C 1 424 ? 9.208 -80.240 -25.409 1.00 62.61 424 PHE C N 1
ATOM 9452 C CA . PHE C 1 424 ? 7.776 -79.956 -25.294 1.00 64.23 424 PHE C CA 1
ATOM 9453 C C . PHE C 1 424 ? 7.006 -81.109 -24.652 1.00 65.83 424 PHE C C 1
ATOM 9454 O O . PHE C 1 424 ? 5.985 -80.895 -23.999 1.00 66.76 424 PHE C O 1
ATOM 9462 N N . ASP C 1 425 ? 7.497 -82.328 -24.854 1.00 66.19 425 ASP C N 1
ATOM 9463 C CA . ASP C 1 425 ? 6.903 -83.499 -24.238 1.00 67.78 425 ASP C CA 1
ATOM 9464 C C . ASP C 1 425 ? 7.038 -83.438 -22.719 1.00 67.39 425 ASP C C 1
ATOM 9465 O O . ASP C 1 425 ? 6.090 -83.755 -22.002 1.00 69.22 425 ASP C O 1
ATOM 9470 N N . HIS C 1 426 ? 8.215 -83.022 -22.246 1.00 65.25 426 HIS C N 1
ATOM 9471 C CA . HIS C 1 426 ? 8.500 -82.888 -20.820 1.00 64.30 426 HIS C CA 1
ATOM 9472 C C . HIS C 1 426 ? 7.701 -81.755 -20.223 1.00 64.92 426 HIS C C 1
ATOM 9473 O O . HIS C 1 426 ? 7.164 -81.877 -19.132 1.00 65.28 426 HIS C O 1
ATOM 9480 N N . LEU C 1 427 ? 7.630 -80.655 -20.960 1.00 65.55 427 LEU C N 1
ATOM 9481 C CA . LEU C 1 427 ? 6.818 -79.510 -20.590 1.00 66.83 427 LEU C CA 1
ATOM 9482 C C . LEU C 1 427 ? 5.344 -79.900 -20.507 1.00 69.74 427 LEU C C 1
ATOM 9483 O O . LEU C 1 427 ? 4.662 -79.544 -19.552 1.00 70.32 427 LEU C O 1
ATOM 9488 N N . ASP C 1 428 ? 4.867 -80.648 -21.501 1.00 71.99 428 ASP C N 1
ATOM 9489 C CA . ASP C 1 428 ? 3.461 -81.062 -21.571 1.00 75.22 428 ASP C CA 1
ATOM 9490 C C . ASP C 1 428 ? 3.029 -81.913 -20.381 1.00 76.34 428 ASP C C 1
ATOM 9491 O O . ASP C 1 428 ? 1.908 -81.764 -19.884 1.00 77.78 428 ASP C O 1
ATOM 9496 N N . ARG C 1 429 ? 3.913 -82.801 -19.929 1.00 75.83 429 ARG C N 1
ATOM 9497 C CA . ARG C 1 429 ? 3.593 -83.679 -18.803 1.00 77.18 429 ARG C CA 1
ATOM 9498 C C . ARG C 1 429 ? 3.788 -83.002 -17.437 1.00 76.94 429 ARG C C 1
ATOM 9499 O O . ARG C 1 429 ? 3.460 -83.578 -16.400 1.00 78.25 429 ARG C O 1
ATOM 9507 N N . LEU C 1 430 ? 4.328 -81.787 -17.438 1.00 75.45 430 LEU C N 1
ATOM 9508 C CA . LEU C 1 430 ? 4.319 -80.958 -16.243 1.00 75.22 430 LEU C CA 1
ATOM 9509 C C . LEU C 1 430 ? 2.983 -80.223 -16.146 1.00 77.63 430 LEU C C 1
ATOM 9510 O O . LEU C 1 430 ? 2.453 -80.043 -15.053 1.00 78.38 430 LEU C O 1
ATOM 9515 N N . LYS C 1 431 ? 2.447 -79.803 -17.294 1.00 79.36 431 LYS C N 1
ATOM 9516 C CA . LYS C 1 431 ? 1.099 -79.224 -17.381 1.00 82.22 431 LYS C CA 1
ATOM 9517 C C . LYS C 1 431 ? 0.007 -80.265 -17.096 1.00 85.56 431 LYS C C 1
ATOM 9518 O O . LYS C 1 431 ? -0.999 -79.945 -16.470 1.00 86.82 431 LYS C O 1
ATOM 9524 N N . SER C 1 432 ? 0.210 -81.501 -17.554 1.00 87.49 432 SER C N 1
ATOM 9525 C CA . SER C 1 432 ? -0.743 -82.594 -17.313 1.00 91.52 432 SER C CA 1
ATOM 9526 C C . SER C 1 432 ? -0.850 -82.993 -15.840 1.00 93.73 432 SER C C 1
ATOM 9527 O O . SER C 1 432 ? -1.956 -83.116 -15.316 1.00 95.70 432 SER C O 1
ATOM 9530 N N . GLU C 1 433 ? 0.295 -83.190 -15.186 1.00 93.89 433 GLU C N 1
ATOM 9531 C CA . GLU C 1 433 ? 0.347 -83.534 -13.759 1.00 96.16 433 GLU C CA 1
ATOM 9532 C C . GLU C 1 433 ? -0.252 -82.442 -12.873 1.00 97.64 433 GLU C C 1
ATOM 9533 O O . GLU C 1 433 ? -0.880 -82.746 -11.862 1.00 99.11 433 GLU C O 1
ATOM 9539 N N . ALA C 1 434 ? -0.061 -81.183 -13.262 1.00 97.67 434 ALA C N 1
ATOM 9540 C CA . ALA C 1 434 ? -0.607 -80.040 -12.523 1.00 99.41 434 ALA C CA 1
ATOM 9541 C C . ALA C 1 434 ? -2.125 -79.907 -12.664 1.00 103.17 434 ALA C C 1
ATOM 9542 O O . ALA C 1 434 ? -2.804 -79.482 -11.726 1.00 104.08 434 ALA C O 1
ATOM 9544 N N . GLU C 1 435 ? -2.640 -80.255 -13.841 1.00 105.76 435 GLU C N 1
ATOM 9545 C CA . GLU C 1 435 ? -4.081 -80.299 -14.090 1.00 109.98 435 GLU C CA 1
ATOM 9546 C C . GLU C 1 435 ? -4.705 -81.529 -13.429 1.00 113.16 435 GLU C C 1
ATOM 9547 O O . GLU C 1 435 ? -5.823 -81.462 -12.915 1.00 115.12 435 GLU C O 1
ATOM 9553 N N . ASN C 1 436 ? -3.972 -82.643 -13.440 1.00 114.05 436 ASN C N 1
ATOM 9554 C CA . ASN C 1 436 ? -4.392 -83.872 -12.757 1.00 117.46 436 ASN C CA 1
ATOM 9555 C C . ASN C 1 436 ? -4.261 -83.763 -11.233 1.00 118.68 436 ASN C C 1
ATOM 9556 O O . ASN C 1 436 ? -4.821 -84.583 -10.493 1.00 120.76 436 ASN C O 1
ATOM 9561 N N . LEU C 1 437 ? -3.521 -82.745 -10.784 1.00 117.63 437 LEU C N 1
ATOM 9562 C CA . LEU C 1 437 ? -3.290 -82.461 -9.359 1.00 118.37 437 LEU C CA 1
ATOM 9563 C C . LEU C 1 437 ? -4.433 -81.651 -8.740 1.00 120.79 437 LEU C C 1
ATOM 9564 O O . LEU C 1 437 ? -4.755 -81.831 -7.563 1.00 121.83 437 LEU C O 1
ATOM 9569 N N . TYR C 1 438 ? -5.030 -80.753 -9.525 1.00 121.98 438 TYR C N 1
ATOM 9570 C CA . TYR C 1 438 ? -6.233 -80.047 -9.088 1.00 124.78 438 TYR C CA 1
ATOM 9571 C C . TYR C 1 438 ? -7.472 -80.924 -9.302 1.00 128.47 438 TYR C C 1
ATOM 9572 O O . TYR C 1 438 ? -8.056 -80.954 -10.390 1.00 129.70 438 TYR C O 1
ATOM 9581 N N . PHE C 1 439 ? -7.852 -81.653 -8.257 1.00 130.47 439 PHE C N 1
ATOM 9582 C CA . PHE C 1 439 ? -9.108 -82.397 -8.250 1.00 134.18 439 PHE C CA 1
ATOM 9583 C C . PHE C 1 439 ? -9.854 -82.162 -6.933 1.00 135.87 439 PHE C C 1
ATOM 9584 O O . PHE C 1 439 ? -9.274 -82.301 -5.850 1.00 135.18 439 PHE C O 1
ATOM 9592 N N . GLN C 1 440 ? -11.132 -81.785 -7.050 1.00 138.07 440 GLN C N 1
ATOM 9593 C CA . GLN C 1 440 ? -11.981 -81.347 -5.923 1.00 139.54 440 GLN C CA 1
ATOM 9594 C C . GLN C 1 440 ? -11.218 -80.760 -4.729 1.00 137.48 440 GLN C C 1
ATOM 9595 O O . GLN C 1 440 ? -10.483 -79.779 -4.872 1.00 134.89 440 GLN C O 1
ATOM 9601 N N . ASN D 1 5 ? 21.585 -107.513 -31.924 1.00 107.06 5 ASN D N 1
ATOM 9602 C CA . ASN D 1 5 ? 22.832 -107.902 -31.215 1.00 109.43 5 ASN D CA 1
ATOM 9603 C C . ASN D 1 5 ? 22.503 -108.410 -29.811 1.00 110.21 5 ASN D C 1
ATOM 9604 O O . ASN D 1 5 ? 21.470 -109.059 -29.608 1.00 109.76 5 ASN D O 1
ATOM 9609 N N . LYS D 1 6 ? 23.375 -108.106 -28.850 1.00 111.46 6 LYS D N 1
ATOM 9610 C CA . LYS D 1 6 ? 23.284 -108.656 -27.497 1.00 112.61 6 LYS D CA 1
ATOM 9611 C C . LYS D 1 6 ? 23.801 -107.697 -26.424 1.00 112.37 6 LYS D C 1
ATOM 9612 O O . LYS D 1 6 ? 24.756 -106.951 -26.653 1.00 112.67 6 LYS D O 1
ATOM 9618 N N . THR D 1 7 ? 23.155 -107.721 -25.258 1.00 111.96 7 THR D N 1
ATOM 9619 C CA . THR D 1 7 ? 23.566 -106.897 -24.121 1.00 112.02 7 THR D CA 1
ATOM 9620 C C . THR D 1 7 ? 23.691 -107.735 -22.850 1.00 113.67 7 THR D C 1
ATOM 9621 O O . THR D 1 7 ? 22.815 -108.546 -22.535 1.00 113.92 7 THR D O 1
ATOM 9625 N N . VAL D 1 8 ? 24.789 -107.519 -22.129 1.00 114.83 8 VAL D N 1
ATOM 9626 C CA . VAL D 1 8 ? 25.101 -108.247 -20.898 1.00 116.55 8 VAL D CA 1
ATOM 9627 C C . VAL D 1 8 ? 24.416 -107.586 -19.691 1.00 115.07 8 VAL D C 1
ATOM 9628 O O . VAL D 1 8 ? 24.540 -106.374 -19.493 1.00 114.13 8 VAL D O 1
ATOM 9632 N N . ILE D 1 9 ? 23.702 -108.378 -18.889 1.00 114.96 9 ILE D N 1
ATOM 9633 C CA . ILE D 1 9 ? 22.962 -107.835 -17.738 1.00 113.60 9 ILE D CA 1
ATOM 9634 C C . ILE D 1 9 ? 23.297 -108.492 -16.391 1.00 115.52 9 ILE D C 1
ATOM 9635 O O . ILE D 1 9 ? 23.031 -109.682 -16.190 1.00 117.17 9 ILE D O 1
ATOM 9640 N N . PRO D 1 10 ? 23.885 -107.709 -15.463 1.00 115.36 10 PRO D N 1
ATOM 9641 C CA . PRO D 1 10 ? 24.173 -108.194 -14.118 1.00 117.26 10 PRO D CA 1
ATOM 9642 C C . PRO D 1 10 ? 22.966 -108.023 -13.202 1.00 115.85 10 PRO D C 1
ATOM 9643 O O . PRO D 1 10 ? 21.958 -107.451 -13.618 1.00 113.47 10 PRO D O 1
ATOM 9647 N N . HIS D 1 11 ? 23.073 -108.508 -11.968 1.00 117.44 11 HIS D N 1
ATOM 9648 C CA . HIS D 1 11 ? 21.989 -108.395 -10.987 1.00 116.57 11 HIS D CA 1
ATOM 9649 C C . HIS D 1 11 ? 21.720 -106.943 -10.582 1.00 113.71 11 HIS D C 1
ATOM 9650 O O . HIS D 1 11 ? 22.602 -106.085 -10.680 1.00 113.45 11 HIS D O 1
ATOM 9657 N N . ALA D 1 12 ? 20.499 -106.683 -10.126 1.00 111.64 12 ALA D N 1
ATOM 9658 C CA . ALA D 1 12 ? 20.105 -105.350 -9.695 1.00 109.21 12 ALA D CA 1
ATOM 9659 C C . ALA D 1 12 ? 20.316 -105.155 -8.198 1.00 110.24 12 ALA D C 1
ATOM 9660 O O . ALA D 1 12 ? 19.877 -105.969 -7.381 1.00 111.82 12 ALA D O 1
ATOM 9662 N N . LYS D 1 13 ? 20.996 -104.063 -7.858 1.00 109.30 13 LYS D N 1
ATOM 9663 C CA . LYS D 1 13 ? 21.284 -103.714 -6.472 1.00 110.50 13 LYS D CA 1
ATOM 9664 C C . LYS D 1 13 ? 20.025 -103.205 -5.775 1.00 109.04 13 LYS D C 1
ATOM 9665 O O . LYS D 1 13 ? 19.825 -103.453 -4.587 1.00 111.31 13 LYS D O 1
ATOM 9671 N N . GLY D 1 14 ? 19.183 -102.499 -6.530 1.00 105.41 14 GLY D N 1
ATOM 9672 C CA . GLY D 1 14 ? 17.910 -101.959 -6.038 1.00 103.90 14 GLY D CA 1
ATOM 9673 C C . GLY D 1 14 ? 17.300 -101.010 -7.056 1.00 100.17 14 GLY D C 1
ATOM 9674 O O . GLY D 1 14 ? 18.031 -100.338 -7.785 1.00 99.30 14 GLY D O 1
ATOM 9675 N N . LEU D 1 15 ? 15.970 -100.946 -7.113 1.00 98.11 15 LEU D N 1
ATOM 9676 C CA . LEU D 1 15 ? 15.283 -100.121 -8.122 1.00 94.60 15 LEU D CA 1
ATOM 9677 C C . LEU D 1 15 ? 14.403 -99.023 -7.517 1.00 93.93 15 LEU D C 1
ATOM 9678 O O . LEU D 1 15 ? 13.377 -99.310 -6.901 1.00 94.56 15 LEU D O 1
ATOM 9683 N N . LYS D 1 16 ? 14.801 -97.766 -7.710 1.00 92.88 16 LYS D N 1
ATOM 9684 C CA . LYS D 1 16 ? 14.081 -96.627 -7.129 1.00 92.86 16 LYS D CA 1
ATOM 9685 C C . LYS D 1 16 ? 13.893 -95.483 -8.121 1.00 90.40 16 LYS D C 1
ATOM 9686 O O . LYS D 1 16 ? 14.838 -95.083 -8.799 1.00 89.71 16 LYS D O 1
ATOM 9692 N N . GLY D 1 17 ? 12.670 -94.961 -8.198 1.00 89.32 17 GLY D N 1
ATOM 9693 C CA . GLY D 1 17 ? 12.392 -93.770 -8.996 1.00 87.52 17 GLY D CA 1
ATOM 9694 C C . GLY D 1 17 ? 11.011 -93.681 -9.619 1.00 85.75 17 GLY D C 1
ATOM 9695 O O . GLY D 1 17 ? 10.173 -94.571 -9.451 1.00 85.83 17 GLY D O 1
ATOM 9696 N N . THR D 1 18 ? 10.787 -92.581 -10.334 1.00 84.31 18 THR D N 1
ATOM 9697 C CA . THR D 1 18 ? 9.558 -92.345 -11.081 1.00 82.90 18 THR D CA 1
ATOM 9698 C C . THR D 1 18 ? 9.832 -92.571 -12.569 1.00 80.32 18 THR D C 1
ATOM 9699 O O . THR D 1 18 ? 10.824 -92.071 -13.108 1.00 80.22 18 THR D O 1
ATOM 9703 N N . ILE D 1 19 ? 8.969 -93.337 -13.231 1.00 78.20 19 ILE D N 1
ATOM 9704 C CA . ILE D 1 19 ? 9.147 -93.589 -14.658 1.00 75.45 19 ILE D CA 1
ATOM 9705 C C . ILE D 1 19 ? 7.867 -93.431 -15.472 1.00 73.87 19 ILE D C 1
ATOM 9706 O O . ILE D 1 19 ? 6.809 -93.931 -15.090 1.00 74.22 19 ILE D O 1
ATOM 9711 N N . LYS D 1 20 ? 7.977 -92.707 -16.578 1.00 72.49 20 LYS D N 1
ATOM 9712 C CA . LYS D 1 20 ? 6.875 -92.565 -17.512 1.00 71.62 20 LYS D CA 1
ATOM 9713 C C . LYS D 1 20 ? 7.148 -93.482 -18.680 1.00 69.48 20 LYS D C 1
ATOM 9714 O O . LYS D 1 20 ? 8.069 -93.247 -19.467 1.00 69.15 20 LYS D O 1
ATOM 9720 N N . VAL D 1 21 ? 6.352 -94.534 -18.782 1.00 68.20 21 VAL D N 1
ATOM 9721 C CA . VAL D 1 21 ? 6.510 -95.500 -19.854 1.00 66.13 21 VAL D CA 1
ATOM 9722 C C . VAL D 1 21 ? 5.924 -94.949 -21.156 1.00 64.49 21 VAL D C 1
ATOM 9723 O O . VAL D 1 21 ? 5.140 -93.996 -21.123 1.00 64.55 21 VAL D O 1
ATOM 9727 N N . PRO D 1 22 ? 6.303 -95.540 -22.307 1.00 63.22 22 PRO D N 1
ATOM 9728 C CA . PRO D 1 22 ? 5.792 -95.070 -23.592 1.00 62.15 22 PRO D CA 1
ATOM 9729 C C . PRO D 1 22 ? 4.268 -95.125 -23.668 1.00 62.53 22 PRO D C 1
ATOM 9730 O O . PRO D 1 22 ? 3.642 -95.904 -22.951 1.00 63.17 22 PRO D O 1
ATOM 9734 N N . GLY D 1 23 ? 3.683 -94.302 -24.535 1.00 62.56 23 GLY D N 1
ATOM 9735 C CA . GLY D 1 23 ? 2.234 -94.291 -24.746 1.00 63.14 23 GLY D CA 1
ATOM 9736 C C . GLY D 1 23 ? 1.657 -95.618 -25.223 1.00 63.16 23 GLY D C 1
ATOM 9737 O O . GLY D 1 23 ? 2.371 -96.487 -25.754 1.00 62.61 23 GLY D O 1
ATOM 9738 N N . ASP D 1 24 ? 0.352 -95.777 -25.029 1.00 63.85 24 ASP D N 1
ATOM 9739 C CA . ASP D 1 24 ? -0.347 -96.973 -25.475 1.00 63.80 24 ASP D CA 1
ATOM 9740 C C . ASP D 1 24 ? -0.492 -97.028 -27.007 1.00 62.14 24 ASP D C 1
ATOM 9741 O O . ASP D 1 24 ? -1.067 -96.120 -27.622 1.00 61.68 24 ASP D O 1
ATOM 9746 N N . LYS D 1 25 ? 0.024 -98.104 -27.602 1.00 61.29 25 LYS D N 1
ATOM 9747 C CA . LYS D 1 25 ? -0.019 -98.306 -29.053 1.00 60.16 25 LYS D CA 1
ATOM 9748 C C . LYS D 1 25 ? -1.446 -98.147 -29.589 1.00 60.46 25 LYS D C 1
ATOM 9749 O O . LYS D 1 25 ? -1.712 -97.279 -30.439 1.00 59.93 25 LYS D O 1
ATOM 9755 N N . SER D 1 26 ? -2.359 -98.958 -29.049 1.00 61.18 26 SER D N 1
ATOM 9756 C CA . SER D 1 26 ? -3.759 -98.993 -29.482 1.00 61.35 26 SER D CA 1
ATOM 9757 C C . SER D 1 26 ? -4.505 -97.659 -29.359 1.00 61.58 26 SER D C 1
ATOM 9758 O O . SER D 1 26 ? -5.327 -97.321 -30.219 1.00 61.88 26 SER D O 1
ATOM 9761 N N . ILE D 1 27 ? -4.226 -96.909 -28.296 1.00 61.47 27 ILE D N 1
ATOM 9762 C CA . ILE D 1 27 ? -4.878 -95.615 -28.086 1.00 61.65 27 ILE D CA 1
ATOM 9763 C C . ILE D 1 27 ? -4.275 -94.545 -28.997 1.00 60.25 27 ILE D C 1
ATOM 9764 O O . ILE D 1 27 ? -4.985 -93.657 -29.472 1.00 60.83 27 ILE D O 1
ATOM 9769 N N . SER D 1 28 ? -2.971 -94.650 -29.245 1.00 58.54 28 SER D N 1
ATOM 9770 C CA . SER D 1 28 ? -2.283 -93.755 -30.171 1.00 56.85 28 SER D CA 1
ATOM 9771 C C . SER D 1 28 ? -2.814 -93.891 -31.594 1.00 55.75 28 SER D C 1
ATOM 9772 O O . SER D 1 28 ? -3.061 -92.876 -32.250 1.00 56.02 28 SER D O 1
ATOM 9775 N N . HIS D 1 29 ? -2.996 -95.135 -32.060 1.00 54.49 29 HIS D N 1
ATOM 9776 C CA . HIS D 1 29 ? -3.608 -95.385 -33.374 1.00 53.29 29 HIS D CA 1
ATOM 9777 C C . HIS D 1 29 ? -4.959 -94.700 -33.437 1.00 53.87 29 HIS D C 1
ATOM 9778 O O . HIS D 1 29 ? -5.223 -93.893 -34.332 1.00 54.02 29 HIS D O 1
ATOM 9785 N N . ARG D 1 30 ? -5.796 -94.999 -32.454 1.00 54.71 30 ARG D N 1
ATOM 9786 C CA . ARG D 1 30 ? -7.174 -94.539 -32.459 1.00 56.37 30 ARG D CA 1
ATOM 9787 C C . ARG D 1 30 ? -7.336 -93.039 -32.311 1.00 57.43 30 ARG D C 1
ATOM 9788 O O . ARG D 1 30 ? -8.226 -92.462 -32.919 1.00 58.41 30 ARG D O 1
ATOM 9796 N N . ALA D 1 31 ? -6.482 -92.410 -31.513 1.00 57.76 31 ALA D N 1
ATOM 9797 C CA . ALA D 1 31 ? -6.536 -90.960 -31.342 1.00 59.16 31 ALA D CA 1
ATOM 9798 C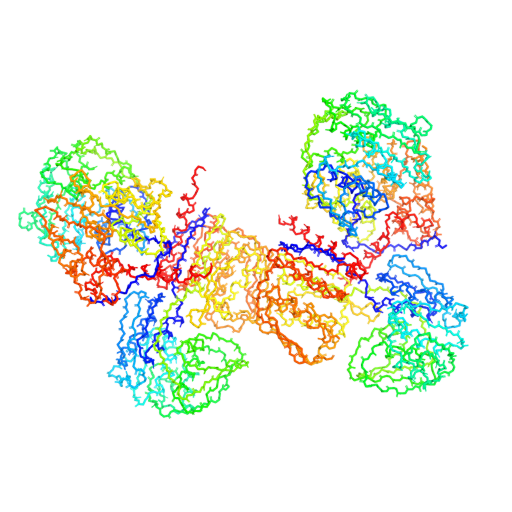 C . ALA D 1 31 ? -6.435 -90.240 -32.687 1.00 59.32 31 ALA D C 1
ATOM 9799 O O . ALA D 1 31 ? -7.187 -89.300 -32.955 1.00 60.32 31 ALA D O 1
ATOM 9801 N N . VAL D 1 32 ? -5.513 -90.696 -33.534 1.00 58.35 32 VAL D N 1
ATOM 9802 C CA . VAL D 1 32 ? -5.314 -90.074 -34.832 1.00 58.54 32 VAL D CA 1
ATOM 9803 C C . VAL D 1 32 ? -6.517 -90.363 -35.716 1.00 59.47 32 VAL D C 1
ATOM 9804 O O . VAL D 1 32 ? -7.121 -89.446 -36.271 1.00 60.53 32 VAL D O 1
ATOM 9808 N N . MET D 1 33 ? -6.869 -91.643 -35.819 1.00 59.29 33 MET D N 1
ATOM 9809 C CA . MET D 1 33 ? -7.957 -92.082 -36.685 1.00 59.99 33 MET D CA 1
ATOM 9810 C C . MET D 1 33 ? -9.248 -91.335 -36.400 1.00 61.62 33 MET D C 1
ATOM 9811 O O . MET D 1 33 ? -9.850 -90.750 -37.294 1.00 62.95 33 MET D O 1
ATOM 9816 N N . PHE D 1 34 ? -9.655 -91.341 -35.143 1.00 61.92 34 PHE D N 1
ATOM 9817 C CA . PHE D 1 34 ? -10.904 -90.725 -34.745 1.00 63.85 34 PHE D CA 1
ATOM 9818 C C . PHE D 1 34 ? -10.851 -89.215 -34.925 1.00 64.50 34 PHE D C 1
ATOM 9819 O O . PHE D 1 34 ? -11.833 -88.598 -35.337 1.00 66.10 34 PHE D O 1
ATOM 9827 N N . GLY D 1 35 ? -9.688 -88.634 -34.643 1.00 63.42 35 GLY D N 1
ATOM 9828 C CA . GLY D 1 35 ? -9.468 -87.207 -34.832 1.00 64.16 35 GLY D CA 1
ATOM 9829 C C . GLY D 1 35 ? -9.635 -86.798 -36.281 1.00 64.31 35 GLY D C 1
ATOM 9830 O O . GLY D 1 35 ? -10.099 -85.689 -36.568 1.00 66.49 35 GLY D O 1
ATOM 9831 N N . ALA D 1 36 ? -9.261 -87.701 -37.188 1.00 62.27 36 ALA D N 1
ATOM 9832 C CA . ALA D 1 36 ? -9.355 -87.466 -38.631 1.00 61.88 36 ALA D CA 1
ATOM 9833 C C . ALA D 1 36 ? -10.799 -87.484 -39.136 1.00 63.24 36 ALA D C 1
ATOM 9834 O O . ALA D 1 36 ? -11.131 -86.809 -40.119 1.00 63.99 36 ALA D O 1
ATOM 9836 N N . LEU D 1 37 ? -11.643 -88.260 -38.460 1.00 63.60 37 LEU D N 1
ATOM 9837 C CA . LEU D 1 37 ? -13.076 -88.311 -38.757 1.00 65.33 37 LEU D CA 1
ATOM 9838 C C . LEU D 1 37 ? -13.876 -87.247 -37.989 1.00 67.98 37 LEU D C 1
ATOM 9839 O O . LEU D 1 37 ? -15.041 -87.007 -38.298 1.00 70.01 37 LEU D O 1
ATOM 9844 N N . ALA D 1 38 ? -13.250 -86.615 -36.996 1.00 68.23 38 ALA D N 1
ATOM 9845 C CA . ALA D 1 38 ? -13.934 -85.658 -36.114 1.00 70.97 38 ALA D CA 1
ATOM 9846 C C . ALA D 1 38 ? -14.157 -84.283 -36.752 1.00 73.28 38 ALA D C 1
ATOM 9847 O O . ALA D 1 38 ? -13.573 -83.975 -37.791 1.00 72.78 38 ALA D O 1
ATOM 9849 N N . LYS D 1 39 ? -15.013 -83.469 -36.135 1.00 76.21 39 LYS D N 1
ATOM 9850 C CA . LYS D 1 39 ? -15.192 -82.066 -36.537 1.00 78.76 39 LYS D CA 1
ATOM 9851 C C . LYS D 1 39 ? -14.538 -81.146 -35.507 1.00 79.73 39 LYS D C 1
ATOM 9852 O O . LYS D 1 39 ? -14.847 -81.216 -34.317 1.00 80.80 39 LYS D O 1
ATOM 9858 N N . GLY D 1 40 ? -13.624 -80.296 -35.965 1.00 79.60 40 GLY D N 1
ATOM 9859 C CA . GLY D 1 40 ? -12.792 -79.510 -35.057 1.00 80.31 40 GLY D CA 1
ATOM 9860 C C . GLY D 1 40 ? -11.503 -80.223 -34.673 1.00 77.72 40 GLY D C 1
ATOM 9861 O O . GLY D 1 40 ? -11.425 -81.454 -34.709 1.00 75.79 40 GLY D O 1
ATOM 9862 N N . THR D 1 41 ? -10.501 -79.440 -34.280 1.00 78.01 41 THR D N 1
ATOM 9863 C CA . THR D 1 41 ? -9.137 -79.928 -34.035 1.00 75.74 41 THR D CA 1
ATOM 9864 C C . THR D 1 41 ? -9.037 -80.957 -32.897 1.00 74.37 41 THR D C 1
ATOM 9865 O O . THR D 1 41 ? -9.774 -80.887 -31.917 1.00 76.24 41 THR D O 1
ATOM 9869 N N . THR D 1 42 ? -8.118 -81.906 -33.042 1.00 71.41 42 THR D N 1
ATOM 9870 C CA . THR D 1 42 ? -7.846 -82.905 -32.016 1.00 69.99 42 THR D CA 1
ATOM 9871 C C . THR D 1 42 ? -6.362 -82.836 -31.673 1.00 69.09 42 THR D C 1
ATOM 9872 O O . THR D 1 42 ? -5.518 -83.022 -32.541 1.00 67.93 42 THR D O 1
ATOM 9876 N N . THR D 1 43 ? -6.044 -82.548 -30.414 1.00 69.82 43 THR D N 1
ATOM 9877 C CA . THR D 1 43 ? -4.656 -82.504 -29.974 1.00 68.71 43 THR D CA 1
ATOM 9878 C C . THR D 1 43 ? -4.361 -83.736 -29.136 1.00 67.17 43 THR D C 1
ATOM 9879 O O . THR D 1 43 ? -5.075 -84.037 -28.188 1.00 68.23 43 THR D O 1
ATOM 9883 N N . VAL D 1 44 ? -3.310 -84.454 -29.502 1.00 65.17 44 VAL D N 1
ATOM 9884 C CA . VAL D 1 44 ? -2.898 -85.643 -28.769 1.00 64.18 44 VAL D CA 1
ATOM 9885 C C . VAL D 1 44 ? -1.610 -85.363 -27.982 1.00 64.69 44 VAL D C 1
ATOM 9886 O O . VAL D 1 44 ? -0.682 -84.733 -28.492 1.00 64.17 44 VAL D O 1
ATOM 9890 N N . GLU D 1 45 ? -1.570 -85.821 -26.734 1.00 65.80 45 GLU D N 1
ATOM 9891 C CA . GLU D 1 45 ? -0.339 -85.817 -25.957 1.00 66.56 45 GLU D CA 1
ATOM 9892 C C . GLU D 1 45 ? -0.002 -87.234 -25.524 1.00 65.96 45 GLU D C 1
ATOM 9893 O O . GLU D 1 45 ? -0.898 -88.064 -25.360 1.00 66.30 45 GLU D O 1
ATOM 9899 N N . GLY D 1 46 ? 1.288 -87.512 -25.346 1.00 65.24 46 GLY D N 1
ATOM 9900 C CA . GLY D 1 46 ? 1.742 -88.831 -24.906 1.00 64.38 46 GLY D CA 1
ATOM 9901 C C . GLY D 1 46 ? 1.768 -89.865 -26.014 1.00 63.14 46 GLY D C 1
ATOM 9902 O O . GLY D 1 46 ? 1.942 -91.055 -25.744 1.00 63.20 46 GLY D O 1
ATOM 9903 N N . PHE D 1 47 ? 1.602 -89.402 -27.255 1.00 62.10 47 PHE D N 1
ATOM 9904 C CA . PHE D 1 47 ? 1.574 -90.244 -28.445 1.00 60.49 47 PHE D CA 1
ATOM 9905 C C . PHE D 1 47 ? 2.795 -91.147 -28.503 1.00 59.98 47 PHE D C 1
ATOM 9906 O O . PHE D 1 47 ? 3.893 -90.714 -28.158 1.00 60.06 47 PHE D O 1
ATOM 9914 N N . LEU D 1 48 ? 2.599 -92.403 -28.913 1.00 59.70 48 LEU D N 1
ATOM 9915 C CA . LEU D 1 48 ? 3.717 -93.312 -29.189 1.00 59.41 48 LEU D CA 1
ATOM 9916 C C . LEU D 1 48 ? 4.153 -93.089 -30.631 1.00 59.10 48 LEU D C 1
ATOM 9917 O O . LEU D 1 48 ? 3.428 -93.456 -31.545 1.00 59.07 48 LEU D O 1
ATOM 9922 N N . PRO D 1 49 ? 5.336 -92.488 -30.854 1.00 59.28 49 PRO D N 1
ATOM 9923 C CA . PRO D 1 49 ? 5.736 -92.264 -32.246 1.00 58.61 49 PRO D CA 1
ATOM 9924 C C . PRO D 1 49 ? 6.430 -93.471 -32.884 1.00 57.93 49 PRO D C 1
ATOM 9925 O O . PRO D 1 49 ? 7.480 -93.320 -33.512 1.00 58.34 49 PRO D O 1
ATOM 9929 N N . GLY D 1 50 ? 5.842 -94.652 -32.740 1.00 57.24 50 GLY D N 1
ATOM 9930 C CA . GLY D 1 50 ? 6.399 -95.850 -33.356 1.00 57.02 50 GLY D CA 1
ATOM 9931 C C . GLY D 1 50 ? 6.203 -95.878 -34.862 1.00 56.69 50 GLY D C 1
ATOM 9932 O O . GLY D 1 50 ? 5.594 -94.964 -35.450 1.00 56.57 50 GLY D O 1
ATOM 9933 N N . ALA D 1 51 ? 6.724 -96.933 -35.485 1.00 56.42 51 ALA D N 1
ATOM 9934 C CA . ALA D 1 51 ? 6.559 -97.163 -36.921 1.00 55.88 51 ALA D CA 1
ATOM 9935 C C . ALA D 1 51 ? 5.081 -97.336 -37.303 1.00 55.61 51 ALA D C 1
ATOM 9936 O O . ALA D 1 51 ? 4.588 -96.695 -38.235 1.00 55.79 51 ALA D O 1
ATOM 9938 N N . ASP D 1 52 ? 4.386 -98.195 -36.562 1.00 55.27 52 ASP D N 1
ATOM 9939 C CA . ASP D 1 52 ? 2.980 -98.484 -36.804 1.00 54.55 52 ASP D CA 1
ATOM 9940 C C . ASP D 1 52 ? 2.094 -97.248 -36.661 1.00 53.85 52 ASP D C 1
ATOM 9941 O O . ASP D 1 52 ? 1.246 -97.006 -37.516 1.00 54.33 52 ASP D O 1
ATOM 9946 N N . CYS D 1 53 ? 2.295 -96.465 -35.602 1.00 52.78 53 CYS D N 1
ATOM 9947 C CA . CYS D 1 53 ? 1.459 -95.294 -35.347 1.00 52.03 53 CYS D CA 1
ATOM 9948 C C . CYS D 1 53 ? 1.724 -94.143 -36.314 1.00 51.11 53 CYS D C 1
ATOM 9949 O O . CYS D 1 53 ? 0.832 -93.335 -36.587 1.00 51.48 53 CYS D O 1
ATOM 9952 N N . LEU D 1 54 ? 2.952 -94.067 -36.818 1.00 49.78 54 LEU D N 1
ATOM 9953 C CA . LEU D 1 54 ? 3.281 -93.112 -37.866 1.00 49.09 54 LEU D CA 1
ATOM 9954 C C . LEU D 1 54 ? 2.689 -93.518 -39.222 1.00 48.51 54 LEU D C 1
ATOM 9955 O O . LEU D 1 54 ? 2.418 -92.653 -40.066 1.00 49.09 54 LEU D O 1
ATOM 9960 N N . SER D 1 55 ? 2.507 -94.827 -39.427 1.00 47.54 55 SER D N 1
ATOM 9961 C CA . SER D 1 55 ? 1.827 -95.366 -40.618 1.00 46.85 55 SER D CA 1
ATOM 9962 C C . SER D 1 55 ? 0.359 -94.917 -40.692 1.00 46.50 55 SER D C 1
ATOM 9963 O O . SER D 1 55 ? -0.125 -94.530 -41.760 1.00 46.51 55 SER D O 1
ATOM 9966 N N . THR D 1 56 ? -0.333 -94.965 -39.554 1.00 46.06 56 THR D N 1
ATOM 9967 C CA . THR D 1 56 ? -1.665 -94.393 -39.438 1.00 46.32 56 THR D CA 1
ATOM 9968 C C . THR D 1 56 ? -1.648 -92.942 -39.907 1.00 47.26 56 THR D C 1
ATOM 9969 O O . THR D 1 56 ? -2.476 -92.538 -40.718 1.00 48.56 56 THR D O 1
ATOM 9973 N N . ILE D 1 57 ? -0.702 -92.157 -39.409 1.00 46.83 57 ILE D N 1
ATOM 9974 C CA . ILE D 1 57 ? -0.636 -90.753 -39.784 1.00 47.20 57 ILE D CA 1
ATOM 9975 C C . ILE D 1 57 ? -0.457 -90.619 -41.307 1.00 47.63 57 ILE D C 1
ATOM 9976 O O . ILE D 1 57 ? -1.264 -89.962 -41.977 1.00 48.31 57 ILE D O 1
ATOM 9981 N N . SER D 1 58 ? 0.569 -91.281 -41.845 1.00 47.33 58 SER D N 1
ATOM 9982 C CA . SER D 1 58 ? 0.795 -91.353 -43.291 1.00 47.29 58 SER D CA 1
ATOM 9983 C C . SER D 1 58 ? -0.504 -91.543 -44.073 1.00 47.77 58 SER D C 1
ATOM 9984 O O . SER D 1 58 ? -0.854 -90.719 -44.920 1.00 48.54 58 SER D O 1
ATOM 9987 N N . CYS D 1 59 ? -1.218 -92.626 -43.759 1.00 47.14 59 CYS D N 1
ATOM 9988 C CA . CYS D 1 59 ? -2.463 -92.985 -44.428 1.00 46.88 59 CYS D CA 1
ATOM 9989 C C . CYS D 1 59 ? -3.503 -91.878 -44.457 1.00 47.88 59 CYS D C 1
ATOM 9990 O O . CYS D 1 59 ? -4.082 -91.608 -45.500 1.00 48.70 59 CYS D O 1
ATOM 9993 N N . PHE D 1 60 ? -3.737 -91.227 -43.327 1.00 48.39 60 PHE D N 1
ATOM 9994 C CA . PHE D 1 60 ? -4.729 -90.153 -43.291 1.00 49.82 60 PHE D CA 1
ATOM 9995 C C . PHE D 1 60 ? -4.251 -88.861 -43.950 1.00 50.76 60 PHE D C 1
ATOM 9996 O O . PHE D 1 60 ? -5.053 -88.082 -44.464 1.00 52.14 60 PHE D O 1
ATOM 10004 N N . GLN D 1 61 ? -2.942 -88.656 -43.963 1.00 50.19 61 GLN D N 1
ATOM 10005 C CA . GLN D 1 61 ? -2.380 -87.540 -44.691 1.00 51.31 61 GLN D CA 1
ATOM 10006 C C . GLN D 1 61 ? -2.688 -87.690 -46.181 1.00 52.40 61 GLN D C 1
ATOM 10007 O O . GLN D 1 61 ? -2.976 -86.703 -46.874 1.00 54.18 61 GLN D O 1
ATOM 10013 N N . LYS D 1 62 ? -2.675 -88.933 -46.657 1.00 51.48 62 LYS D N 1
ATOM 10014 C CA . LYS D 1 62 ? -3.010 -89.233 -48.055 1.00 51.61 62 LYS D CA 1
ATOM 10015 C C . LYS D 1 62 ? -4.515 -89.180 -48.309 1.00 51.67 62 LYS D C 1
ATOM 10016 O O . LYS D 1 62 ? -4.947 -89.160 -49.458 1.00 52.43 62 LYS D O 1
ATOM 10022 N N . LEU D 1 63 ? -5.306 -89.157 -47.239 1.00 50.92 63 LEU D N 1
ATOM 10023 C CA . LEU D 1 63 ? -6.748 -88.998 -47.371 1.00 51.43 63 LEU D CA 1
ATOM 10024 C C . LEU D 1 63 ? -7.176 -87.536 -47.268 1.00 53.52 63 LEU D C 1
ATOM 10025 O O . LEU D 1 63 ? -8.366 -87.231 -47.290 1.00 55.05 63 LEU D O 1
ATOM 10030 N N . GLY D 1 64 ? -6.201 -86.636 -47.171 1.00 53.89 64 GLY D N 1
ATOM 10031 C CA . GLY D 1 64 ? -6.473 -85.203 -47.152 1.00 56.16 64 GLY D CA 1
ATOM 10032 C C . GLY D 1 64 ? -6.334 -84.537 -45.796 1.00 56.94 64 GLY D C 1
ATOM 10033 O O . GLY D 1 64 ? -6.215 -83.311 -45.713 1.00 58.51 64 GLY D O 1
ATOM 10034 N N . VAL D 1 65 ? -6.337 -85.339 -44.734 1.00 56.00 65 VAL D N 1
ATOM 10035 C CA . VAL D 1 65 ? -6.308 -84.805 -43.379 1.00 56.85 65 VAL D CA 1
ATOM 10036 C C . VAL D 1 65 ? -4.972 -84.146 -43.095 1.00 57.34 65 VAL D C 1
ATOM 10037 O O . VAL D 1 65 ? -3.925 -84.779 -43.239 1.00 56.43 65 VAL D O 1
ATOM 10041 N N . SER D 1 66 ? -5.020 -82.874 -42.699 1.00 58.96 66 SER D N 1
ATOM 10042 C CA . SER D 1 66 ? -3.841 -82.148 -42.237 1.00 58.66 66 SER D CA 1
ATOM 10043 C C . SER D 1 66 ? -3.450 -82.620 -40.842 1.00 56.91 66 SER D C 1
ATOM 10044 O O . SER D 1 66 ? -4.182 -82.392 -39.878 1.00 57.96 66 SER D O 1
ATOM 10047 N N . ILE D 1 67 ? -2.303 -83.284 -40.740 1.00 54.64 67 ILE D N 1
ATOM 10048 C CA . ILE D 1 67 ? -1.793 -83.765 -39.456 1.00 53.26 67 ILE D CA 1
ATOM 10049 C C . ILE D 1 67 ? -0.352 -83.321 -39.232 1.00 53.37 67 ILE D C 1
ATOM 10050 O O . ILE D 1 67 ? 0.527 -83.618 -40.033 1.00 52.33 67 ILE D O 1
ATOM 10055 N N . GLU D 1 68 ? -0.132 -82.607 -38.134 1.00 55.10 68 GLU D N 1
ATOM 10056 C CA . GLU D 1 68 ? 1.199 -82.301 -37.625 1.00 55.61 68 GLU D CA 1
ATOM 10057 C C . GLU D 1 68 ? 1.550 -83.328 -36.527 1.00 53.65 68 GLU D C 1
ATOM 10058 O O . GLU D 1 68 ? 0.718 -83.632 -35.666 1.00 53.29 68 GLU D O 1
ATOM 10064 N N . GLN D 1 69 ? 2.764 -83.881 -36.584 1.00 52.45 69 GLN D N 1
ATOM 10065 C CA . GLN D 1 69 ? 3.289 -84.740 -35.512 1.00 51.41 69 GLN D CA 1
ATOM 10066 C C . GLN D 1 69 ? 4.772 -84.502 -35.280 1.00 51.66 69 GLN D C 1
ATOM 10067 O O . GLN D 1 69 ? 5.551 -84.407 -36.227 1.00 51.52 69 GLN D O 1
ATOM 10073 N N . ALA D 1 70 ? 5.148 -84.431 -34.007 1.00 52.61 70 ALA D N 1
ATOM 10074 C CA . ALA D 1 70 ? 6.533 -84.211 -33.578 1.00 53.55 70 ALA D CA 1
ATOM 10075 C C . ALA D 1 70 ? 6.771 -84.969 -32.273 1.00 53.71 70 ALA D C 1
ATOM 10076 O O . ALA D 1 70 ? 6.126 -84.701 -31.253 1.00 53.99 70 ALA D O 1
ATOM 10078 N N . GLU D 1 71 ? 7.705 -85.914 -32.317 1.00 54.00 71 GLU D N 1
ATOM 10079 C CA . GLU D 1 71 ? 7.907 -86.898 -31.236 1.00 54.66 71 GLU D CA 1
ATOM 10080 C C . GLU D 1 71 ? 6.584 -87.413 -30.621 1.00 54.76 71 GLU D C 1
ATOM 10081 O O . GLU D 1 71 ? 5.880 -88.187 -31.259 1.00 53.55 71 GLU D O 1
ATOM 10087 N N . GLU D 1 72 ? 6.236 -86.961 -29.415 1.00 56.39 72 GLU D N 1
ATOM 10088 C CA . GLU D 1 72 ? 5.084 -87.499 -28.682 1.00 56.66 72 GLU D CA 1
ATOM 10089 C C . GLU D 1 72 ? 3.848 -86.604 -28.738 1.00 57.62 72 GLU D C 1
ATOM 10090 O O . GLU D 1 72 ? 2.881 -86.831 -28.012 1.00 58.10 72 GLU D O 1
ATOM 10096 N N . ARG D 1 73 ? 3.880 -85.604 -29.615 1.00 58.30 73 ARG D N 1
ATOM 10097 C CA . ARG D 1 73 ? 2.835 -84.581 -29.686 1.00 59.78 73 ARG D CA 1
ATOM 10098 C C . ARG D 1 73 ? 2.259 -84.530 -31.101 1.00 59.22 73 ARG D C 1
ATOM 10099 O O . ARG D 1 73 ? 3.006 -84.422 -32.077 1.00 59.24 73 ARG D O 1
ATOM 10107 N N . VAL D 1 74 ? 0.935 -84.624 -31.211 1.00 58.83 74 VAL D N 1
ATOM 10108 C CA . VAL D 1 74 ? 0.266 -84.753 -32.509 1.00 57.73 74 VAL D CA 1
ATOM 10109 C C . VAL D 1 74 ? -0.943 -83.848 -32.588 1.00 59.03 74 VAL D C 1
ATOM 10110 O O . VAL D 1 74 ? -1.737 -83.788 -31.655 1.00 60.00 74 VAL D O 1
ATOM 10114 N N . THR D 1 75 ? -1.082 -83.154 -33.710 1.00 59.45 75 THR D N 1
ATOM 10115 C CA . THR D 1 75 ? -2.236 -82.293 -33.953 1.00 61.16 75 THR D CA 1
ATOM 10116 C C . THR D 1 75 ? -2.936 -82.763 -35.221 1.00 60.70 75 THR D C 1
ATOM 10117 O O . THR D 1 75 ? -2.285 -83.065 -36.212 1.00 60.24 75 THR D O 1
ATOM 10121 N N . VAL D 1 76 ? -4.259 -82.853 -35.175 1.00 61.19 76 VAL D N 1
ATOM 10122 C CA . VAL D 1 76 ? -5.034 -83.393 -36.278 1.00 60.93 76 VAL D CA 1
ATOM 10123 C C . VAL D 1 76 ? -6.160 -82.422 -36.554 1.00 63.64 76 VAL D C 1
ATOM 10124 O O . VAL D 1 76 ? -7.070 -82.314 -35.743 1.00 64.95 76 VAL D O 1
ATOM 10128 N N . LYS D 1 77 ? -6.091 -81.698 -37.673 1.00 65.05 77 LYS D N 1
ATOM 10129 C CA . LYS D 1 77 ? -7.187 -80.793 -38.070 1.00 68.19 77 LYS D CA 1
ATOM 10130 C C . LYS D 1 77 ? -8.342 -81.585 -38.687 1.00 68.36 77 LYS D C 1
ATOM 10131 O O . LYS D 1 77 ? -8.341 -81.887 -39.879 1.00 68.13 77 LYS D O 1
ATOM 10137 N N . GLY D 1 78 ? -9.316 -81.936 -37.856 1.00 69.00 78 GLY D N 1
ATOM 10138 C CA . GLY D 1 78 ? -10.470 -82.693 -38.303 1.00 69.06 78 GLY D CA 1
ATOM 10139 C C . GLY D 1 78 ? -11.468 -81.770 -38.963 1.00 71.73 78 GLY D C 1
ATOM 10140 O O . GLY D 1 78 ? -11.683 -80.645 -38.500 1.00 74.26 78 GLY D O 1
ATOM 10141 N N . LYS D 1 79 ? -12.068 -82.250 -40.049 1.00 71.53 79 LYS D N 1
ATOM 10142 C CA . LYS D 1 79 ? -13.110 -81.523 -40.767 1.00 74.24 79 LYS D CA 1
ATOM 10143 C C . LYS D 1 79 ? -14.277 -82.457 -41.111 1.00 74.32 79 LYS D C 1
ATOM 10144 O O . LYS D 1 79 ? -14.957 -82.276 -42.125 1.00 75.29 79 LYS D O 1
ATOM 10150 N N . GLY D 1 80 ? -14.497 -83.451 -40.249 1.00 73.52 80 GLY D N 1
ATOM 10151 C CA . GLY D 1 80 ? -15.535 -84.458 -40.445 1.00 74.34 80 GLY D CA 1
ATOM 10152 C C . GLY D 1 80 ? -15.210 -85.368 -41.610 1.00 73.42 80 GLY D C 1
ATOM 10153 O O . GLY D 1 80 ? -14.132 -85.266 -42.191 1.00 72.01 80 GLY D O 1
ATOM 10154 N N . TRP D 1 81 ? -16.151 -86.247 -41.958 1.00 74.74 81 TRP D N 1
ATOM 10155 C CA . TRP D 1 81 ? -16.021 -87.157 -43.111 1.00 74.19 81 TRP D CA 1
ATOM 10156 C C . TRP D 1 81 ? -15.892 -86.455 -44.449 1.00 74.88 81 TRP D C 1
ATOM 10157 O O . TRP D 1 81 ? -15.340 -87.013 -45.391 1.00 73.33 81 TRP D O 1
ATOM 10168 N N . ASP D 1 82 ? -16.428 -85.240 -44.519 1.00 77.80 82 ASP D N 1
ATOM 10169 C CA . ASP D 1 82 ? -16.485 -84.451 -45.747 1.00 79.67 82 ASP D CA 1
ATOM 10170 C C . ASP D 1 82 ? -15.096 -83.953 -46.138 1.00 78.09 82 ASP D C 1
ATOM 10171 O O . ASP D 1 82 ? -14.853 -83.601 -47.299 1.00 78.62 82 ASP D O 1
ATOM 10176 N N . GLY D 1 83 ? -14.191 -83.944 -45.160 1.00 76.15 83 GLY D N 1
ATOM 10177 C CA . GLY D 1 83 ? -12.827 -83.471 -45.351 1.00 74.60 83 GLY D CA 1
ATOM 10178 C C . GLY D 1 83 ? -11.869 -84.514 -45.894 1.00 71.82 83 GLY D C 1
ATOM 10179 O O . GLY D 1 83 ? -10.772 -84.173 -46.340 1.00 71.57 83 GLY D O 1
ATOM 10180 N N . LEU D 1 84 ? -12.260 -85.785 -45.843 1.00 69.85 84 LEU D N 1
ATOM 10181 C CA . LEU D 1 84 ? -11.477 -86.839 -46.481 1.00 67.13 84 LEU D CA 1
ATOM 10182 C C . LEU D 1 84 ? -11.732 -86.817 -48.001 1.00 67.41 84 LEU D C 1
ATOM 10183 O O . LEU D 1 84 ? -12.890 -86.834 -48.436 1.00 68.74 84 LEU D O 1
ATOM 10188 N N . ARG D 1 85 ? -10.652 -86.737 -48.791 1.00 66.09 85 ARG D N 1
ATOM 10189 C CA . ARG D 1 85 ? -10.728 -86.718 -50.268 1.00 66.19 85 ARG D CA 1
ATOM 10190 C C . ARG D 1 85 ? -10.220 -88.031 -50.855 1.00 63.43 85 ARG D C 1
ATOM 10191 O O . ARG D 1 85 ? -9.429 -88.730 -50.232 1.00 61.57 85 ARG D O 1
ATOM 10199 N N . GLU D 1 86 ? -10.674 -88.357 -52.063 1.00 63.36 86 GLU D N 1
ATOM 10200 C CA . GLU D 1 86 ? -10.197 -89.539 -52.776 1.00 61.03 86 GLU D CA 1
ATOM 10201 C C . GLU D 1 86 ? -8.690 -89.431 -52.943 1.00 59.08 86 GLU D C 1
ATOM 10202 O O . GLU D 1 86 ? -8.207 -88.395 -53.427 1.00 60.36 86 GLU D O 1
ATOM 10208 N N . PRO D 1 87 ? -7.947 -90.495 -52.547 1.00 55.98 87 PRO D N 1
ATOM 10209 C CA . PRO D 1 87 ? -6.487 -90.519 -52.583 1.00 53.79 87 PRO D CA 1
ATOM 10210 C C . PRO D 1 87 ? -5.952 -90.635 -53.993 1.00 53.33 87 PRO D C 1
ATOM 10211 O O . PRO D 1 87 ? -6.561 -91.309 -54.818 1.00 53.79 87 PRO D O 1
ATOM 10215 N N . SER D 1 88 ? -4.817 -89.992 -54.256 1.00 52.81 88 SER D N 1
ATOM 10216 C CA . SER D 1 88 ? -4.118 -90.143 -55.530 1.00 52.60 88 SER D CA 1
ATOM 10217 C C . SER D 1 88 ? -2.903 -91.051 -55.366 1.00 51.16 88 SER D C 1
ATOM 10218 O O . SER D 1 88 ? -2.315 -91.503 -56.346 1.00 51.18 88 SER D O 1
ATOM 10221 N N . ASP D 1 89 ? -2.535 -91.306 -54.115 1.00 50.40 89 ASP D N 1
ATOM 10222 C CA . ASP D 1 89 ? -1.450 -92.216 -53.783 1.00 49.94 89 ASP D CA 1
ATOM 10223 C C . ASP D 1 89 ? -2.013 -93.500 -53.199 1.00 49.37 89 ASP D C 1
ATOM 10224 O O . ASP D 1 89 ? -3.108 -93.501 -52.637 1.00 49.68 89 ASP D O 1
ATOM 10229 N N . ILE D 1 90 ? -1.261 -94.589 -53.318 1.00 48.99 90 ILE D N 1
ATOM 10230 C CA . ILE D 1 90 ? -1.574 -95.822 -52.596 1.00 48.66 90 ILE D CA 1
ATOM 10231 C C . ILE D 1 90 ? -1.451 -95.554 -51.091 1.00 48.62 90 ILE D C 1
ATOM 10232 O O . ILE D 1 90 ? -0.492 -94.929 -50.648 1.00 47.97 90 ILE D O 1
ATOM 10237 N N . LEU D 1 91 ? -2.416 -96.023 -50.305 1.00 49.59 91 LEU D N 1
ATOM 10238 C CA . LEU D 1 91 ? -2.316 -95.904 -48.849 1.00 49.88 91 LEU D CA 1
ATOM 10239 C C . LEU D 1 91 ? -1.362 -96.962 -48.281 1.00 50.24 91 LEU D C 1
ATOM 10240 O O . LEU D 1 91 ? -1.611 -98.173 -48.375 1.00 50.26 91 LEU D O 1
ATOM 10245 N N . ASP D 1 92 ? -0.260 -96.489 -47.704 1.00 50.54 92 ASP D N 1
ATOM 10246 C CA . ASP D 1 92 ? 0.790 -97.380 -47.248 1.00 50.72 92 ASP D CA 1
ATOM 10247 C C . ASP D 1 92 ? 0.724 -97.608 -45.759 1.00 50.46 92 ASP D C 1
ATOM 10248 O O . ASP D 1 92 ? 0.954 -96.708 -44.964 1.00 50.68 92 ASP D O 1
ATOM 10253 N N . VAL D 1 93 ? 0.456 -98.857 -45.412 1.00 50.35 93 VAL D N 1
ATOM 10254 C CA . VAL D 1 93 ? 0.085 -99.290 -44.074 1.00 49.31 93 VAL D CA 1
ATOM 10255 C C . VAL D 1 93 ? 1.305 -99.760 -43.270 1.00 48.66 93 VAL D C 1
ATOM 10256 O O . VAL D 1 93 ? 1.205 -100.085 -42.082 1.00 48.13 93 VAL D O 1
ATOM 10260 N N . GLY D 1 94 ? 2.461 -99.761 -43.933 1.00 48.91 94 GLY D N 1
ATOM 10261 C CA . GLY D 1 94 ? 3.691 -100.294 -43.370 1.00 49.00 94 GLY D CA 1
ATOM 10262 C C . GLY D 1 94 ? 3.524 -101.713 -42.860 1.00 49.84 94 GLY D C 1
ATOM 10263 O O . GLY D 1 94 ? 3.203 -102.635 -43.600 1.00 50.53 94 GLY D O 1
ATOM 10264 N N . ASN D 1 95 ? 3.716 -101.866 -41.565 1.00 50.21 95 ASN D N 1
ATOM 10265 C CA . ASN D 1 95 ? 3.735 -103.160 -40.926 1.00 51.09 95 ASN D CA 1
ATOM 10266 C C . ASN D 1 95 ? 2.551 -103.276 -39.973 1.00 51.24 95 ASN D C 1
ATOM 10267 O O . ASN D 1 95 ? 2.443 -104.250 -39.232 1.00 52.13 95 ASN D O 1
ATOM 10272 N N . SER D 1 96 ? 1.656 -102.289 -40.015 1.00 50.64 96 SER D N 1
ATOM 10273 C CA . SER D 1 96 ? 0.635 -102.120 -38.978 1.00 50.72 96 SER D CA 1
ATOM 10274 C C . SER D 1 96 ? -0.698 -102.830 -39.217 1.00 51.83 96 SER D C 1
ATOM 10275 O O . SER D 1 96 ? -1.541 -102.358 -39.993 1.00 52.07 96 SER D O 1
ATOM 10278 N N . GLY D 1 97 ? -0.885 -103.951 -38.519 1.00 52.64 97 GLY D N 1
ATOM 10279 C CA . GLY D 1 97 ? -2.148 -104.687 -38.509 1.00 53.61 97 GLY D CA 1
ATOM 10280 C C . GLY D 1 97 ? -3.328 -103.825 -38.092 1.00 53.72 97 GLY D C 1
ATOM 10281 O O . GLY D 1 97 ? -4.377 -103.860 -38.735 1.00 54.40 97 GLY D O 1
ATOM 10282 N N . THR D 1 98 ? -3.153 -103.044 -37.023 1.00 53.30 98 THR D N 1
ATOM 10283 C CA . THR D 1 98 ? -4.195 -102.121 -36.548 1.00 53.37 98 THR D CA 1
ATOM 10284 C C . THR D 1 98 ? -4.661 -101.213 -37.676 1.00 52.64 98 THR D C 1
ATOM 10285 O O . THR D 1 98 ? -5.837 -101.218 -38.038 1.00 54.10 98 THR D O 1
ATOM 10289 N N . THR D 1 99 ? -3.727 -100.465 -38.249 1.00 50.81 99 THR D N 1
ATOM 10290 C CA . THR D 1 99 ? -4.033 -99.555 -39.341 1.00 50.31 99 THR D CA 1
ATOM 10291 C C . THR D 1 99 ? -4.819 -100.256 -40.459 1.00 51.22 99 THR D C 1
ATOM 10292 O O . THR D 1 99 ? -5.852 -99.757 -40.910 1.00 51.75 99 THR D O 1
ATOM 10296 N N . THR D 1 100 ? -4.349 -101.432 -40.867 1.00 51.61 100 THR D N 1
ATOM 10297 C CA . THR D 1 100 ? -4.951 -102.151 -41.985 1.00 52.33 100 THR D CA 1
ATOM 10298 C C . THR D 1 100 ? -6.416 -102.463 -41.732 1.00 53.94 100 THR D C 1
ATOM 10299 O O . THR D 1 100 ? -7.271 -102.194 -42.575 1.00 54.83 100 THR D O 1
ATOM 10303 N N . ARG D 1 101 ? -6.697 -103.017 -40.560 1.00 54.47 101 ARG D N 1
ATOM 10304 C CA . ARG D 1 101 ? -8.027 -103.469 -40.240 1.00 55.92 101 ARG D CA 1
ATOM 10305 C C . ARG D 1 101 ? -8.955 -102.287 -39.992 1.00 55.96 101 ARG D C 1
ATOM 10306 O O . ARG D 1 101 ? -10.035 -102.208 -40.578 1.00 57.22 101 ARG D O 1
ATOM 10314 N N . LEU D 1 102 ? -8.517 -101.343 -39.166 1.00 54.55 102 LEU D N 1
ATOM 10315 C CA . LEU D 1 102 ? -9.361 -100.208 -38.815 1.00 54.56 102 LEU D CA 1
ATOM 10316 C C . LEU D 1 102 ? -9.619 -99.226 -39.975 1.00 54.30 102 LEU D C 1
ATOM 10317 O O . LEU D 1 102 ? -10.642 -98.528 -39.971 1.00 55.40 102 LEU D O 1
ATOM 10322 N N . ILE D 1 103 ? -8.715 -99.167 -40.959 1.00 52.84 103 ILE D N 1
ATOM 10323 C CA . ILE D 1 103 ? -8.939 -98.307 -42.130 1.00 52.82 103 ILE D CA 1
ATOM 10324 C C . ILE D 1 103 ? -9.909 -98.945 -43.113 1.00 53.52 103 ILE D C 1
ATOM 10325 O O . ILE D 1 103 ? -10.759 -98.256 -43.688 1.00 54.30 103 ILE D O 1
ATOM 10330 N N . LEU D 1 104 ? -9.772 -100.255 -43.319 1.00 53.17 104 LEU D N 1
ATOM 10331 C CA . LEU D 1 104 ? -10.708 -100.994 -44.162 1.00 53.76 104 LEU D CA 1
ATOM 10332 C C . LEU D 1 104 ? -12.124 -100.656 -43.720 1.00 55.48 104 LEU D C 1
ATOM 10333 O O . LEU D 1 104 ? -13.005 -100.436 -44.550 1.00 56.92 104 LEU D O 1
ATOM 10338 N N . GLY D 1 105 ? -12.323 -100.601 -42.404 1.00 55.28 105 GLY D N 1
ATOM 10339 C CA . GLY D 1 105 ? -13.563 -100.125 -41.825 1.00 56.33 105 GLY D CA 1
ATOM 10340 C C . GLY D 1 105 ? -13.864 -98.719 -42.303 1.00 56.30 105 GLY D C 1
ATOM 10341 O O . GLY D 1 105 ? -14.840 -98.509 -43.020 1.00 57.77 105 GLY D O 1
ATOM 10342 N N . ILE D 1 106 ? -13.015 -97.759 -41.931 1.00 54.73 106 ILE D N 1
ATOM 10343 C CA . ILE D 1 106 ? -13.248 -96.347 -42.268 1.00 54.77 106 ILE D CA 1
ATOM 10344 C C . ILE D 1 106 ? -13.468 -96.110 -43.763 1.00 55.21 106 ILE D C 1
ATOM 10345 O O . ILE D 1 106 ? -14.369 -95.359 -44.137 1.00 56.95 106 ILE D O 1
ATOM 10350 N N . LEU D 1 107 ? -12.663 -96.749 -44.611 1.00 53.83 107 LEU D N 1
ATOM 10351 C CA . LEU D 1 107 ? -12.765 -96.525 -46.050 1.00 54.14 107 LEU D CA 1
ATOM 10352 C C . LEU D 1 107 ? -14.074 -97.032 -46.615 1.00 56.30 107 LEU D C 1
ATOM 10353 O O . LEU D 1 107 ? -14.618 -96.440 -47.543 1.00 57.58 107 LEU D O 1
ATOM 10358 N N . SER D 1 108 ? -14.578 -98.127 -46.052 1.00 57.19 108 SER D N 1
ATOM 10359 C CA . SER D 1 108 ? -15.875 -98.674 -46.448 1.00 59.47 108 SER D CA 1
ATOM 10360 C C . SER D 1 108 ? -16.965 -97.619 -46.316 1.00 61.69 108 SER D C 1
ATOM 10361 O O . SER D 1 108 ? -18.014 -97.706 -46.955 1.00 63.72 108 SER D O 1
ATOM 10364 N N . THR D 1 109 ? -16.690 -96.617 -45.487 1.00 61.67 109 THR D N 1
ATOM 10365 C CA . THR D 1 109 ? -17.582 -95.484 -45.262 1.00 63.68 109 THR D CA 1
ATOM 10366 C C . THR D 1 109 ? -17.584 -94.498 -46.437 1.00 64.37 109 THR D C 1
ATOM 10367 O O . THR D 1 109 ? -18.567 -93.773 -46.652 1.00 66.44 109 THR D O 1
ATOM 10371 N N . LEU D 1 110 ? -16.493 -94.498 -47.202 1.00 62.65 110 LEU D N 1
ATOM 10372 C CA . LEU D 1 110 ? -16.177 -93.408 -48.130 1.00 62.44 110 LEU D CA 1
ATOM 10373 C C . LEU D 1 110 ? -16.564 -93.645 -49.591 1.00 62.84 110 LEU D C 1
ATOM 10374 O O . LEU D 1 110 ? -16.205 -94.669 -50.172 1.00 61.80 110 LEU D O 1
ATOM 10379 N N . PRO D 1 111 ? -17.284 -92.676 -50.190 1.00 64.54 111 PRO D N 1
ATOM 10380 C CA . PRO D 1 111 ? -17.819 -92.805 -51.543 1.00 65.91 111 PRO D CA 1
ATOM 10381 C C . PRO D 1 111 ? -16.759 -92.585 -52.628 1.00 65.31 111 PRO D C 1
ATOM 10382 O O . PRO D 1 111 ? -17.031 -91.925 -53.640 1.00 67.06 111 PRO D O 1
ATOM 10386 N N . PHE D 1 112 ? -15.561 -93.127 -52.412 1.00 62.82 112 PHE D N 1
ATOM 10387 C CA . PHE D 1 112 ? -14.511 -93.099 -53.429 1.00 61.37 112 PHE D CA 1
ATOM 10388 C C . PHE D 1 112 ? -13.637 -94.350 -53.385 1.00 59.27 112 PHE D C 1
ATOM 10389 O O . PHE D 1 112 ? -13.817 -95.205 -52.518 1.00 58.76 112 PHE D O 1
ATOM 10397 N N . HIS D 1 113 ? -12.702 -94.445 -54.329 1.00 58.38 113 HIS D N 1
ATOM 10398 C CA . HIS D 1 113 ? -11.830 -95.607 -54.466 1.00 57.07 113 HIS D CA 1
ATOM 10399 C C . HIS D 1 113 ? -10.561 -95.410 -53.638 1.00 54.81 113 HIS D C 1
ATOM 10400 O O . HIS D 1 113 ? -10.068 -94.293 -53.538 1.00 55.05 113 HIS D O 1
ATOM 10407 N N . SER D 1 114 ? -10.052 -96.484 -53.035 1.00 52.98 114 SER D N 1
ATOM 10408 C CA . SER D 1 114 ? -8.840 -96.434 -52.207 1.00 50.96 114 SER D CA 1
ATOM 10409 C C . SER D 1 114 ? -8.092 -97.748 -52.274 1.00 50.49 114 SER D C 1
ATOM 10410 O O . SER D 1 114 ? -8.713 -98.812 -52.272 1.00 51.18 114 SER D O 1
ATOM 10413 N N . VAL D 1 115 ? -6.762 -97.675 -52.304 1.00 49.59 115 VAL D N 1
ATOM 10414 C CA . VAL D 1 115 ? -5.925 -98.877 -52.292 1.00 49.02 115 VAL D CA 1
ATOM 10415 C C . VAL D 1 115 ? -4.997 -98.903 -51.091 1.00 48.26 115 VAL D C 1
ATOM 10416 O O . VAL D 1 115 ? -4.335 -97.913 -50.797 1.00 48.13 115 VAL D O 1
ATOM 10420 N N . ILE D 1 116 ? -4.936 -100.056 -50.431 1.00 48.19 116 ILE D N 1
ATOM 10421 C CA . ILE D 1 116 ? -4.084 -100.297 -49.274 1.00 47.46 116 ILE D CA 1
ATOM 10422 C C . ILE D 1 116 ? -2.991 -101.298 -49.631 1.00 47.78 116 ILE D C 1
ATOM 10423 O O . ILE D 1 116 ? -3.255 -102.272 -50.325 1.00 49.15 116 ILE D O 1
ATOM 10428 N N . ILE D 1 117 ? -1.766 -101.057 -49.173 1.00 47.41 117 ILE D N 1
ATOM 10429 C CA . ILE D 1 117 ? -0.677 -102.054 -49.249 1.00 47.92 117 ILE D CA 1
ATOM 10430 C C . ILE D 1 117 ? 0.298 -101.886 -48.079 1.00 48.34 117 ILE D C 1
ATOM 10431 O O . ILE D 1 117 ? 0.380 -100.811 -47.475 1.00 48.09 117 ILE D O 1
ATOM 10436 N N . GLY D 1 118 ? 1.028 -102.951 -47.760 1.00 49.17 118 GLY D N 1
ATOM 10437 C CA . GLY D 1 118 ? 2.056 -102.890 -46.728 1.00 49.23 118 GLY D CA 1
ATOM 10438 C C . GLY D 1 118 ? 3.262 -103.732 -47.097 1.00 50.32 118 GLY D C 1
ATOM 10439 O O . GLY D 1 118 ? 3.467 -104.071 -48.265 1.00 51.22 118 GLY D O 1
ATOM 10440 N N . ASP D 1 119 ? 4.055 -104.082 -46.093 1.00 50.49 119 ASP D N 1
ATOM 10441 C CA . ASP D 1 119 ? 5.292 -104.809 -46.310 1.00 51.91 119 ASP D CA 1
ATOM 10442 C C . ASP D 1 119 ? 5.054 -106.295 -46.513 1.00 54.08 119 ASP D C 1
ATOM 10443 O O . ASP D 1 119 ? 3.915 -106.753 -46.478 1.00 54.62 119 ASP D O 1
ATOM 10448 N N . GLU D 1 120 ? 6.136 -107.039 -46.731 1.00 56.05 120 GLU D N 1
ATOM 10449 C CA . GLU D 1 120 ? 6.082 -108.488 -46.962 1.00 58.57 120 GLU D CA 1
ATOM 10450 C C . GLU D 1 120 ? 5.315 -109.169 -45.835 1.00 58.91 120 GLU D C 1
ATOM 10451 O O . GLU D 1 120 ? 4.657 -110.198 -46.044 1.00 60.16 120 GLU D O 1
ATOM 10457 N N . SER D 1 121 ? 5.379 -108.554 -44.653 1.00 57.76 121 SER D N 1
ATOM 10458 C CA . SER D 1 121 ? 4.716 -109.066 -43.459 1.00 57.95 121 SER D CA 1
ATOM 10459 C C . SER D 1 121 ? 3.179 -108.999 -43.526 1.00 57.66 121 SER D C 1
ATOM 10460 O O . SER D 1 121 ? 2.517 -110.051 -43.555 1.00 58.90 121 SER D O 1
ATOM 10463 N N . ILE D 1 122 ? 2.626 -107.778 -43.551 1.00 55.93 122 ILE D N 1
ATOM 10464 C CA . ILE D 1 122 ? 1.190 -107.567 -43.793 1.00 55.73 122 ILE D CA 1
ATOM 10465 C C . ILE D 1 122 ? 0.687 -108.348 -45.019 1.00 57.54 122 ILE D C 1
ATOM 10466 O O . ILE D 1 122 ? -0.415 -108.908 -44.996 1.00 58.63 122 ILE D O 1
ATOM 10471 N N . GLY D 1 123 ? 1.512 -108.402 -46.066 1.00 58.04 123 GLY D N 1
ATOM 10472 C CA . GLY D 1 123 ? 1.199 -109.140 -47.282 1.00 59.82 123 GLY D CA 1
ATOM 10473 C C . GLY D 1 123 ? 0.887 -110.613 -47.079 1.00 62.42 123 GLY D C 1
ATOM 10474 O O . GLY D 1 123 ? 0.302 -111.256 -47.958 1.00 64.09 123 GLY D O 1
ATOM 10475 N N . LYS D 1 124 ? 1.266 -111.151 -45.922 1.00 63.06 124 LYS D N 1
ATOM 10476 C CA . LYS D 1 124 ? 1.011 -112.560 -45.625 1.00 65.34 124 LYS D CA 1
ATOM 10477 C C . LYS D 1 124 ? -0.060 -112.800 -44.550 1.00 65.70 124 LYS D C 1
ATOM 10478 O O . LYS D 1 124 ? -0.391 -113.945 -44.253 1.00 68.06 124 LYS D O 1
ATOM 10484 N N . ARG D 1 125 ? -0.616 -111.729 -43.996 1.00 63.71 125 ARG D N 1
ATOM 10485 C CA . ARG D 1 125 ? -1.626 -111.839 -42.953 1.00 64.19 125 ARG D CA 1
ATOM 10486 C C . ARG D 1 125 ? -3.039 -111.780 -43.535 1.00 65.46 125 ARG D C 1
ATOM 10487 O O . ARG D 1 125 ? -3.354 -110.851 -44.284 1.00 64.63 125 ARG D O 1
ATOM 10495 N N . PRO D 1 126 ? -3.902 -112.769 -43.192 1.00 67.90 126 PRO D N 1
ATOM 10496 C CA . PRO D 1 126 ? -5.245 -112.857 -43.780 1.00 69.03 126 PRO D CA 1
ATOM 10497 C C . PRO D 1 126 ? -6.192 -111.738 -43.328 1.00 68.37 126 PRO D C 1
ATOM 10498 O O . PRO D 1 126 ? -6.145 -111.311 -42.171 1.00 67.62 126 PRO D O 1
ATOM 10502 N N . MET D 1 127 ? -7.039 -111.285 -44.255 1.00 68.85 127 MET D N 1
ATOM 10503 C CA . MET D 1 127 ? -7.952 -110.158 -44.034 1.00 68.53 127 MET D CA 1
ATOM 10504 C C . MET D 1 127 ? -9.406 -110.535 -44.296 1.00 70.52 127 MET D C 1
ATOM 10505 O O . MET D 1 127 ? -10.314 -109.742 -44.035 1.00 70.18 127 MET D O 1
ATOM 10510 N N . LYS D 1 128 ? -9.624 -111.740 -44.818 1.00 72.94 128 LYS D N 1
ATOM 10511 C CA . LYS D 1 128 ? -10.970 -112.203 -45.147 1.00 75.72 128 LYS D CA 1
ATOM 10512 C C . LYS D 1 128 ? -11.901 -112.132 -43.935 1.00 77.37 128 LYS D C 1
ATOM 10513 O O . LYS D 1 128 ? -13.089 -111.844 -44.073 1.00 78.57 128 LYS D O 1
ATOM 10519 N N . ARG D 1 129 ? -11.343 -112.354 -42.748 1.00 77.72 129 ARG D N 1
ATOM 10520 C CA . ARG D 1 129 ? -12.109 -112.276 -41.505 1.00 79.36 129 ARG D CA 1
ATOM 10521 C C . ARG D 1 129 ? -12.626 -110.839 -41.227 1.00 77.55 129 ARG D C 1
ATOM 10522 O O . ARG D 1 129 ? -13.444 -110.636 -40.326 1.00 78.81 129 ARG D O 1
ATOM 10530 N N . VAL D 1 130 ? -12.160 -109.862 -42.009 1.00 74.71 130 VAL D N 1
ATOM 10531 C CA . VAL D 1 130 ? -12.591 -108.460 -41.874 1.00 72.94 130 VAL D CA 1
ATOM 10532 C C . VAL D 1 130 ? -13.299 -107.936 -43.130 1.00 72.89 130 VAL D C 1
ATOM 10533 O O . VAL D 1 130 ? -14.284 -107.195 -43.040 1.00 73.52 130 VAL D O 1
ATOM 10537 N N . THR D 1 131 ? -12.800 -108.323 -44.298 1.00 72.05 131 THR D N 1
ATOM 10538 C CA . THR D 1 131 ? -13.356 -107.832 -45.554 1.00 71.64 131 THR D CA 1
ATOM 10539 C C . THR D 1 131 ? -14.709 -108.458 -45.873 1.00 73.99 131 THR D C 1
ATOM 10540 O O . THR D 1 131 ? -15.578 -107.798 -46.450 1.00 74.96 131 THR D O 1
ATOM 10544 N N . GLU D 1 132 ? -14.897 -109.721 -45.492 1.00 75.12 132 GLU D N 1
ATOM 10545 C CA . GLU D 1 132 ? -16.178 -110.405 -45.735 1.00 77.18 132 GLU D CA 1
ATOM 10546 C C . GLU D 1 132 ? -17.365 -109.753 -45.019 1.00 76.86 132 GLU D C 1
ATOM 10547 O O . GLU D 1 132 ? -18.405 -109.534 -45.640 1.00 78.12 132 GLU D O 1
ATOM 10553 N N . PRO D 1 133 ? -17.203 -109.414 -43.726 1.00 75.21 133 PRO D N 1
ATOM 10554 C CA . PRO D 1 133 ? -18.290 -108.737 -43.032 1.00 75.74 133 PRO D CA 1
ATOM 10555 C C . PRO D 1 133 ? -18.560 -107.369 -43.635 1.00 74.08 133 PRO D C 1
ATOM 10556 O O . PRO D 1 133 ? -19.715 -106.960 -43.736 1.00 75.81 133 PRO D O 1
ATOM 10560 N N . LEU D 1 134 ? -17.492 -106.678 -44.031 1.00 70.89 134 LEU D N 1
ATOM 10561 C CA . LEU D 1 134 ? -17.589 -105.318 -44.548 1.00 69.20 134 LEU D CA 1
ATOM 10562 C C . LEU D 1 134 ? -18.343 -105.244 -45.862 1.00 69.81 134 LEU D C 1
ATOM 10563 O O . LEU D 1 134 ? -19.029 -104.262 -46.130 1.00 69.95 134 LEU D O 1
ATOM 10568 N N . LYS D 1 135 ? -18.213 -106.286 -46.675 1.00 70.36 135 LYS D N 1
ATOM 10569 C CA . LYS D 1 135 ? -18.931 -106.346 -47.938 1.00 71.90 135 LYS D CA 1
ATOM 10570 C C . LYS D 1 135 ? -20.441 -106.503 -47.723 1.00 74.75 135 LYS D C 1
ATOM 10571 O O . LYS D 1 135 ? -21.229 -105.864 -48.421 1.00 75.70 135 LYS D O 1
ATOM 10577 N N . SER D 1 136 ? -20.827 -107.331 -46.743 1.00 76.22 136 SER D N 1
ATOM 10578 C CA . SER D 1 136 ? -22.236 -107.515 -46.342 1.00 78.86 136 SER D CA 1
ATOM 10579 C C . SER D 1 136 ? -22.923 -106.184 -46.103 1.00 78.89 136 SER D C 1
ATOM 10580 O O . SER D 1 136 ? -24.125 -106.052 -46.319 1.00 81.41 136 SER D O 1
ATOM 10583 N N . MET D 1 137 ? -22.142 -105.209 -45.648 1.00 76.41 137 MET D N 1
ATOM 10584 C CA . MET D 1 137 ? -22.634 -103.871 -45.357 1.00 76.50 137 MET D CA 1
ATOM 10585 C C . MET D 1 137 ? -22.844 -103.016 -46.614 1.00 76.62 137 MET D C 1
ATOM 10586 O O . MET D 1 137 ? -23.471 -101.960 -46.552 1.00 77.70 137 MET D O 1
ATOM 10591 N N . GLY D 1 138 ? -22.345 -103.486 -47.754 1.00 75.90 138 GLY D N 1
ATOM 10592 C CA . GLY D 1 138 ? -22.508 -102.770 -49.020 1.00 76.12 138 GLY D CA 1
ATOM 10593 C C . GLY D 1 138 ? -21.212 -102.211 -49.581 1.00 73.64 138 GLY D C 1
ATOM 10594 O O . GLY D 1 138 ? -21.217 -101.528 -50.611 1.00 73.74 138 GLY D O 1
ATOM 10595 N N . ALA D 1 139 ? -20.106 -102.497 -48.892 1.00 71.49 139 ALA D N 1
ATOM 10596 C CA . ALA D 1 139 ? -18.766 -102.096 -49.321 1.00 68.44 139 ALA D CA 1
ATOM 10597 C C . ALA D 1 139 ? -18.298 -102.998 -50.441 1.00 67.84 139 ALA D C 1
ATOM 10598 O O . ALA D 1 139 ? -18.613 -104.190 -50.459 1.00 69.52 139 ALA D O 1
ATOM 10600 N N . GLN D 1 140 ? -17.559 -102.420 -51.381 1.00 65.64 140 GLN D N 1
ATOM 10601 C CA . GLN D 1 140 ? -16.995 -103.178 -52.477 1.00 64.44 140 GLN D CA 1
ATOM 10602 C C . GLN D 1 140 ? -15.517 -103.307 -52.207 1.00 61.40 140 GLN D C 1
ATOM 10603 O O . GLN D 1 140 ? -14.786 -102.318 -52.211 1.00 60.08 140 GLN D O 1
ATOM 10609 N N . ILE D 1 141 ? -15.087 -104.534 -51.947 1.00 60.45 141 ILE D N 1
ATOM 10610 C CA . ILE D 1 141 ? -13.704 -104.811 -51.638 1.00 57.46 141 ILE D CA 1
ATOM 10611 C C . ILE D 1 141 ? -13.215 -105.982 -52.482 1.00 57.97 141 ILE D C 1
ATOM 10612 O O . ILE D 1 141 ? -13.757 -107.098 -52.425 1.00 59.87 141 ILE D O 1
ATOM 10617 N N . ASP D 1 142 ? -12.212 -105.689 -53.300 1.00 56.47 142 ASP D N 1
ATOM 10618 C CA . ASP D 1 142 ? -11.482 -106.695 -54.052 1.00 56.42 142 ASP D CA 1
ATOM 10619 C C . ASP D 1 142 ? -10.001 -106.622 -53.645 1.00 54.12 142 ASP D C 1
ATOM 10620 O O . ASP D 1 142 ? -9.565 -105.673 -52.986 1.00 52.53 142 ASP D O 1
ATOM 10625 N N . GLY D 1 143 ? -9.237 -107.636 -54.022 1.00 53.82 143 GLY D N 1
ATOM 10626 C CA . GLY D 1 143 ? -7.848 -107.715 -53.630 1.00 51.98 143 GLY D CA 1
ATOM 10627 C C . GLY D 1 143 ? -7.281 -109.080 -53.946 1.00 52.79 143 GLY D C 1
ATOM 10628 O O . GLY D 1 143 ? -7.997 -109.971 -54.411 1.00 54.51 143 GLY D O 1
ATOM 10629 N N . ARG D 1 144 ? -5.985 -109.220 -53.691 1.00 51.64 144 ARG D N 1
ATOM 10630 C CA . ARG D 1 144 ? -5.235 -110.460 -53.828 1.00 52.87 144 ARG D CA 1
ATOM 10631 C C . ARG D 1 144 ? -5.892 -111.590 -53.030 1.00 54.96 144 ARG D C 1
ATOM 10632 O O . ARG D 1 144 ? -6.418 -111.365 -51.930 1.00 54.73 144 ARG D O 1
ATOM 10640 N N . ASP D 1 145 ? -5.864 -112.797 -53.595 1.00 57.10 145 ASP D N 1
ATOM 10641 C CA . ASP D 1 145 ? -6.528 -113.968 -53.011 1.00 58.97 145 ASP D CA 1
ATOM 10642 C C . ASP D 1 145 ? -7.985 -113.670 -52.654 1.00 58.86 145 ASP D C 1
ATOM 10643 O O . ASP D 1 145 ? -8.395 -113.814 -51.503 1.00 58.79 145 ASP D O 1
ATOM 10648 N N . HIS D 1 146 ? -8.746 -113.234 -53.657 1.00 58.88 146 HIS D N 1
ATOM 10649 C CA . HIS D 1 146 ? -10.190 -112.984 -53.527 1.00 59.30 146 HIS D CA 1
ATOM 10650 C C . HIS D 1 146 ? -10.572 -112.139 -52.307 1.00 57.92 146 HIS D C 1
ATOM 10651 O O . HIS D 1 146 ? -11.540 -112.435 -51.603 1.00 59.08 146 HIS D O 1
ATOM 10658 N N . GLY D 1 147 ? -9.789 -111.090 -52.066 1.00 55.59 147 GLY D N 1
ATOM 10659 C CA . GLY D 1 147 ? -10.080 -110.122 -51.014 1.00 54.06 147 GLY D CA 1
ATOM 10660 C C . GLY D 1 147 ? -9.419 -110.409 -49.684 1.00 53.26 147 GLY D C 1
ATOM 10661 O O . GLY D 1 147 ? -9.702 -109.735 -48.694 1.00 52.32 147 GLY D O 1
ATOM 10662 N N . ASN D 1 148 ? -8.525 -111.391 -49.656 1.00 54.05 148 ASN D N 1
ATOM 10663 C CA . ASN D 1 148 ? -7.962 -111.875 -48.393 1.00 54.57 148 ASN D CA 1
ATOM 10664 C C . ASN D 1 148 ? -6.544 -111.393 -48.115 1.00 53.75 148 ASN D C 1
ATOM 10665 O O . ASN D 1 148 ? -6.069 -111.449 -46.976 1.00 53.64 148 ASN D O 1
ATOM 10670 N N . LEU D 1 149 ? -5.865 -110.915 -49.151 1.00 53.42 149 LEU D N 1
ATOM 10671 C CA . LEU D 1 149 ? -4.507 -110.427 -48.983 1.00 52.19 149 LEU D CA 1
ATOM 10672 C C . LEU D 1 149 ? -4.261 -109.072 -49.611 1.00 50.94 149 LEU D C 1
ATOM 10673 O O . LEU D 1 149 ? -4.971 -108.645 -50.506 1.00 51.42 149 LEU D O 1
ATOM 10678 N N . THR D 1 150 ? -3.240 -108.406 -49.102 1.00 49.95 150 THR D N 1
ATOM 10679 C CA . THR D 1 150 ? -2.709 -107.170 -49.648 1.00 49.18 150 THR D CA 1
ATOM 10680 C C . THR D 1 150 ? -2.115 -107.363 -51.067 1.00 50.61 150 THR D C 1
ATOM 10681 O O . THR D 1 150 ? -1.445 -108.356 -51.331 1.00 52.31 150 THR D O 1
ATOM 10685 N N . PRO D 1 151 ? -2.346 -106.409 -51.986 1.00 50.27 151 PRO D N 1
ATOM 10686 C CA . PRO D 1 151 ? -3.090 -105.164 -51.776 1.00 49.66 151 PRO D CA 1
ATOM 10687 C C . PRO D 1 151 ? -4.588 -105.342 -51.978 1.00 50.89 151 PRO D C 1
ATOM 10688 O O . PRO D 1 151 ? -5.028 -106.260 -52.693 1.00 52.07 151 PRO D O 1
ATOM 10692 N N . LEU D 1 152 ? -5.349 -104.457 -51.340 1.00 50.34 152 LEU D N 1
ATOM 10693 C CA . LEU D 1 152 ? -6.798 -104.470 -51.404 1.00 51.07 152 LEU D CA 1
ATOM 10694 C C . LEU D 1 152 ? -7.306 -103.144 -51.959 1.00 51.12 152 LEU D C 1
ATOM 10695 O O . LEU D 1 152 ? -6.814 -102.071 -51.608 1.00 49.65 152 LEU D O 1
ATOM 10700 N N . SER D 1 153 ? -8.307 -103.235 -52.826 1.00 53.01 153 SER D N 1
ATOM 10701 C CA . SER D 1 153 ? -8.957 -102.067 -53.387 1.00 53.79 153 SER D CA 1
ATOM 10702 C C . SER D 1 153 ? -10.335 -101.927 -52.783 1.00 55.22 153 SER D C 1
ATOM 10703 O O . SER D 1 153 ? -11.018 -102.922 -52.569 1.00 56.47 153 SER D O 1
ATOM 10706 N N . ILE D 1 154 ? -10.735 -100.692 -52.497 1.00 55.47 154 ILE D N 1
ATOM 10707 C CA . ILE D 1 154 ? -12.002 -100.434 -51.829 1.00 56.87 154 ILE D CA 1
ATOM 10708 C C . ILE D 1 154 ? -12.710 -99.261 -52.467 1.00 58.24 154 ILE D C 1
ATOM 10709 O O . ILE D 1 154 ? -12.086 -98.246 -52.768 1.00 57.86 154 ILE D O 1
ATOM 10714 N N . ARG D 1 155 ? -14.010 -99.426 -52.695 1.00 60.03 155 ARG D N 1
ATOM 10715 C CA . ARG D 1 155 ? -14.909 -98.318 -52.956 1.00 61.34 155 ARG D CA 1
ATOM 10716 C C . ARG D 1 155 ? -16.023 -98.487 -51.951 1.00 63.80 155 ARG D C 1
ATOM 10717 O O . ARG D 1 155 ? -16.546 -99.589 -51.793 1.00 64.80 155 ARG D O 1
ATOM 10725 N N . GLY D 1 156 ? -16.376 -97.407 -51.262 1.00 65.30 156 GLY D N 1
ATOM 10726 C CA . GLY D 1 156 ? -17.370 -97.480 -50.196 1.00 67.52 156 GLY D CA 1
ATOM 10727 C C . GLY D 1 156 ? -18.573 -96.588 -50.415 1.00 70.56 156 GLY D C 1
ATOM 10728 O O . GLY D 1 156 ? -18.924 -96.271 -51.553 1.00 71.47 156 GLY D O 1
ATOM 10729 N N . GLY D 1 157 ? -19.207 -96.201 -49.311 1.00 72.40 157 GLY D N 1
ATOM 10730 C CA . GLY D 1 157 ? -20.298 -95.241 -49.327 1.00 75.60 157 GLY D CA 1
ATOM 10731 C C . GLY D 1 157 ? -21.575 -95.756 -48.696 1.00 78.96 157 GLY D C 1
ATOM 10732 O O . GLY D 1 157 ? -21.666 -95.913 -47.475 1.00 79.72 157 GLY D O 1
ATOM 10733 N N . GLN D 1 158 ? -22.564 -95.999 -49.548 1.00 81.24 158 GLN D N 1
ATOM 10734 C CA . GLN D 1 158 ? -23.896 -96.451 -49.160 1.00 84.20 158 GLN D CA 1
ATOM 10735 C C . GLN D 1 158 ? -23.857 -97.731 -48.311 1.00 83.35 158 GLN D C 1
ATOM 10736 O O . GLN D 1 158 ? -23.805 -98.844 -48.840 1.00 83.83 158 GLN D O 1
ATOM 10742 N N . LEU D 1 159 ? -23.878 -97.574 -46.994 1.00 82.19 159 LEU D N 1
ATOM 10743 C CA . LEU D 1 159 ? -23.747 -98.729 -46.114 1.00 81.07 159 LEU D CA 1
ATOM 10744 C C . LEU D 1 159 ? -24.994 -99.015 -45.299 1.00 83.32 159 LEU D C 1
ATOM 10745 O O . LEU D 1 159 ? -25.618 -98.101 -44.766 1.00 84.63 159 LEU D O 1
ATOM 10750 N N . LYS D 1 160 ? -25.342 -100.294 -45.209 1.00 84.26 160 LYS D N 1
ATOM 10751 C CA . LYS D 1 160 ? -26.462 -100.750 -44.393 1.00 87.44 160 LYS D CA 1
ATOM 10752 C C . LYS D 1 160 ? -25.923 -101.585 -43.240 1.00 86.70 160 LYS D C 1
ATOM 10753 O O . LYS D 1 160 ? -25.114 -102.490 -43.456 1.00 85.17 160 LYS D O 1
ATOM 10759 N N . GLY D 1 161 ? -26.376 -101.279 -42.023 1.00 87.90 161 GLY D N 1
ATOM 10760 C CA . GLY D 1 161 ? -25.964 -102.003 -40.819 1.00 87.57 161 GLY D CA 1
ATOM 10761 C C . GLY D 1 161 ? -26.222 -103.500 -40.861 1.00 89.12 161 GLY D C 1
ATOM 10762 O O . GLY D 1 161 ? -27.086 -103.970 -41.596 1.00 91.20 161 GLY D O 1
ATOM 10763 N N . ILE D 1 162 ? -25.461 -104.247 -40.070 1.00 88.57 162 ILE D N 1
ATOM 10764 C CA . ILE D 1 162 ? -25.604 -105.695 -39.989 1.00 90.72 162 ILE D CA 1
ATOM 10765 C C . ILE D 1 162 ? -25.592 -106.157 -38.537 1.00 92.41 162 ILE D C 1
ATOM 10766 O O . ILE D 1 162 ? -24.920 -105.563 -37.695 1.00 90.76 162 ILE D O 1
ATOM 10771 N N . ASP D 1 163 ? -26.365 -107.197 -38.247 1.00 96.19 163 ASP D N 1
ATOM 10772 C CA . ASP D 1 163 ? -26.219 -107.929 -36.998 1.00 98.02 163 ASP D CA 1
ATOM 10773 C C . ASP D 1 163 ? -25.122 -108.956 -37.258 1.00 96.94 163 ASP D C 1
ATOM 10774 O O . ASP D 1 163 ? -25.328 -109.914 -38.009 1.00 98.32 163 ASP D O 1
ATOM 10779 N N . PHE D 1 164 ? -23.946 -108.734 -36.674 1.00 94.69 164 PHE D N 1
ATOM 10780 C CA . PHE D 1 164 ? -22.796 -109.589 -36.964 1.00 93.66 164 PHE D CA 1
ATOM 10781 C C . PHE D 1 164 ? -22.356 -110.450 -35.785 1.00 94.87 164 PHE D C 1
ATOM 10782 O O . PHE D 1 164 ? -22.193 -109.958 -34.666 1.00 94.55 164 PHE D O 1
ATOM 10790 N N . HIS D 1 165 ? -22.158 -111.737 -36.069 1.00 96.44 165 HIS D N 1
ATOM 10791 C CA . HIS D 1 165 ? -21.714 -112.716 -35.083 1.00 97.94 165 HIS D CA 1
ATOM 10792 C C . HIS D 1 165 ? -20.382 -113.319 -35.494 1.00 95.89 165 HIS D C 1
ATOM 10793 O O . HIS D 1 165 ? -20.283 -113.962 -36.538 1.00 96.05 165 HIS D O 1
ATOM 10800 N N . SER D 1 166 ? -19.362 -113.112 -34.671 1.00 94.31 166 SER D N 1
ATOM 10801 C CA . SER D 1 166 ? -18.046 -113.681 -34.933 1.00 93.06 166 SER D CA 1
ATOM 10802 C C . SER D 1 166 ? -17.826 -114.942 -34.108 1.00 95.80 166 SER D C 1
ATOM 10803 O O . SER D 1 166 ? -18.143 -114.960 -32.917 1.00 97.17 166 SER D O 1
ATOM 10806 N N . PRO D 1 167 ? -17.297 -116.009 -34.743 1.00 96.89 167 PRO D N 1
ATOM 10807 C CA . PRO D 1 167 ? -16.868 -117.204 -34.012 1.00 99.23 167 PRO D CA 1
ATOM 10808 C C . PRO D 1 167 ? -15.446 -117.042 -33.460 1.00 97.28 167 PRO D C 1
ATOM 10809 O O . PRO D 1 167 ? -14.909 -117.967 -32.842 1.00 99.08 167 PRO D O 1
ATOM 10813 N N . VAL D 1 168 ? -14.852 -115.874 -33.687 1.00 93.78 168 VAL D N 1
ATOM 10814 C CA . VAL D 1 168 ? -13.492 -115.583 -33.248 1.00 91.59 168 VAL D CA 1
ATOM 10815 C C . VAL D 1 168 ? -13.452 -114.250 -32.504 1.00 89.22 168 VAL D C 1
ATOM 10816 O O . VAL D 1 168 ? -14.039 -113.258 -32.950 1.00 88.30 168 VAL D O 1
ATOM 10820 N N . ALA D 1 169 ? -12.766 -114.240 -31.364 1.00 88.21 169 ALA D N 1
ATOM 10821 C CA . ALA D 1 169 ? -12.566 -113.025 -30.601 1.00 85.60 169 ALA D CA 1
ATOM 10822 C C . ALA D 1 169 ? -11.461 -112.200 -31.246 1.00 81.46 169 ALA D C 1
ATOM 10823 O O . ALA D 1 169 ? -10.325 -112.660 -31.373 1.00 80.65 169 ALA D O 1
ATOM 10825 N N . SER D 1 170 ? -11.819 -110.994 -31.676 1.00 79.08 170 SER D N 1
ATOM 10826 C CA . SER D 1 170 ? -10.867 -110.047 -32.241 1.00 75.61 170 SER D CA 1
ATOM 10827 C C . SER D 1 170 ? -11.302 -108.611 -31.984 1.00 74.00 170 SER D C 1
ATOM 10828 O O . SER D 1 170 ? -12.414 -108.213 -32.340 1.00 74.65 170 SER D O 1
ATOM 10831 N N . ALA D 1 171 ? -10.415 -107.839 -31.363 1.00 71.97 171 ALA D N 1
ATOM 10832 C CA . ALA D 1 171 ? -10.667 -106.425 -31.132 1.00 70.45 171 ALA D CA 1
ATOM 10833 C C . ALA D 1 171 ? -10.673 -105.688 -32.461 1.00 68.46 171 ALA D C 1
ATOM 10834 O O . ALA D 1 171 ? -11.575 -104.902 -32.740 1.00 68.60 171 ALA D O 1
ATOM 10836 N N . GLN D 1 172 ? -9.673 -105.978 -33.289 1.00 66.91 172 GLN D N 1
ATOM 10837 C CA . GLN D 1 172 ? -9.513 -105.326 -34.589 1.00 65.29 172 GLN D CA 1
ATOM 10838 C C . GLN D 1 172 ? -10.746 -105.496 -35.470 1.00 65.87 172 GLN D C 1
ATOM 10839 O O . GLN D 1 172 ? -11.208 -104.543 -36.100 1.00 65.18 172 GLN D O 1
ATOM 10845 N N . MET D 1 173 ? -11.272 -106.715 -35.507 1.00 67.29 173 MET D N 1
ATOM 10846 C CA . MET D 1 173 ? -12.437 -107.021 -36.326 1.00 68.46 173 MET D CA 1
ATOM 10847 C C . MET D 1 173 ? -13.681 -106.295 -35.820 1.00 68.70 173 MET D C 1
ATOM 10848 O O . MET D 1 173 ? -14.471 -105.767 -36.608 1.00 69.13 173 MET D O 1
ATOM 10853 N N . LYS D 1 174 ? -13.849 -106.290 -34.503 1.00 68.26 174 LYS D N 1
ATOM 10854 C CA . LYS D 1 174 ? -14.909 -105.541 -33.862 1.00 68.30 174 LYS D CA 1
ATOM 10855 C C . LYS D 1 174 ? -14.760 -104.063 -34.220 1.00 65.72 174 LYS D C 1
ATOM 10856 O O . LYS D 1 174 ? -15.703 -103.419 -34.675 1.00 66.31 174 LYS D O 1
ATOM 10862 N N . SER D 1 175 ? -13.552 -103.547 -34.037 1.00 63.11 175 SER D N 1
ATOM 10863 C CA . SER D 1 175 ? -13.254 -102.146 -34.288 1.00 61.32 175 SER D CA 1
ATOM 10864 C C . SER D 1 175 ? -13.595 -101.735 -35.714 1.00 60.78 175 SER D C 1
ATOM 10865 O O . SER D 1 175 ? -14.129 -100.654 -35.937 1.00 61.29 175 SER D O 1
ATOM 10868 N N . ALA D 1 176 ? -13.292 -102.602 -36.673 1.00 59.97 176 ALA D N 1
ATOM 10869 C CA . ALA D 1 176 ? -13.512 -102.290 -38.073 1.00 59.57 176 ALA D CA 1
ATOM 10870 C C . ALA D 1 176 ? -14.993 -102.069 -38.342 1.00 61.92 176 ALA D C 1
ATOM 10871 O O . ALA D 1 176 ? -15.391 -101.034 -38.881 1.00 61.90 176 ALA D O 1
ATOM 10873 N N . ILE D 1 177 ? -15.798 -103.043 -37.927 1.00 64.14 177 ILE D N 1
ATOM 10874 C CA . ILE D 1 177 ? -17.231 -103.042 -38.182 1.00 66.39 177 ILE D CA 1
ATOM 10875 C C . ILE D 1 177 ? -17.950 -101.903 -37.469 1.00 67.23 177 ILE D C 1
ATOM 10876 O O . ILE D 1 177 ? -18.868 -101.302 -38.031 1.00 68.48 177 ILE D O 1
ATOM 10881 N N . LEU D 1 178 ? -17.525 -101.602 -36.245 1.00 66.70 178 LEU D N 1
ATOM 10882 C CA . LEU D 1 178 ? -18.072 -100.468 -35.518 1.00 67.51 178 LEU D CA 1
ATOM 10883 C C . LEU D 1 178 ? -17.771 -99.186 -36.276 1.00 66.67 178 LEU D C 1
ATOM 10884 O O . LEU D 1 178 ? -18.641 -98.326 -36.432 1.00 68.03 178 LEU D O 1
ATOM 10889 N N . LEU D 1 179 ? -16.538 -99.087 -36.770 1.00 64.63 179 LEU D N 1
ATOM 10890 C CA . LEU D 1 179 ? -16.076 -97.896 -37.472 1.00 63.69 179 LEU D CA 1
ATOM 10891 C C . LEU D 1 179 ? -16.868 -97.664 -38.744 1.00 65.19 179 LEU D C 1
ATOM 10892 O O . LEU D 1 179 ? -17.211 -96.524 -39.066 1.00 65.87 179 LEU D O 1
ATOM 10897 N N . ALA D 1 180 ? -17.162 -98.757 -39.448 1.00 65.91 180 ALA D N 1
ATOM 10898 C CA . ALA D 1 180 ? -18.016 -98.730 -40.629 1.00 67.22 180 ALA D CA 1
ATOM 10899 C C . ALA D 1 180 ? -19.446 -98.369 -40.248 1.00 70.29 180 ALA D C 1
ATOM 10900 O O . ALA D 1 180 ? -20.100 -97.585 -40.933 1.00 71.19 180 ALA D O 1
ATOM 10902 N N . GLY D 1 181 ? -19.915 -98.937 -39.139 1.00 72.25 181 GLY D N 1
ATOM 10903 C CA . GLY D 1 181 ? -21.266 -98.690 -38.639 1.00 75.65 181 GLY D CA 1
ATOM 10904 C C . GLY D 1 181 ? -21.472 -97.284 -38.115 1.00 76.70 181 GLY D C 1
ATOM 10905 O O . GLY D 1 181 ? -22.546 -96.937 -37.635 1.00 79.35 181 GLY D O 1
ATOM 10906 N N . LEU D 1 182 ? -20.430 -96.474 -38.211 1.00 75.03 182 LEU D N 1
ATOM 10907 C CA . LEU D 1 182 ? -20.473 -95.103 -37.752 1.00 75.86 182 LEU D CA 1
ATOM 10908 C C . LEU D 1 182 ? -21.145 -94.224 -38.801 1.00 77.32 182 LEU D C 1
ATOM 10909 O O . LEU D 1 182 ? -21.680 -93.155 -38.484 1.00 79.11 182 LEU D O 1
ATOM 10914 N N . ARG D 1 183 ? -21.118 -94.690 -40.047 1.00 76.79 183 ARG D N 1
ATOM 10915 C CA . ARG D 1 183 ? -21.691 -93.956 -41.167 1.00 78.36 183 ARG D CA 1
ATOM 10916 C C . ARG D 1 183 ? -22.605 -94.874 -42.003 1.00 79.95 183 ARG D C 1
ATOM 10917 O O . ARG D 1 183 ? -22.863 -94.616 -43.183 1.00 80.54 183 ARG D O 1
ATOM 10925 N N . ALA D 1 184 ? -23.085 -95.946 -41.369 1.00 80.78 184 ALA D N 1
ATOM 10926 C CA . ALA D 1 184 ? -24.054 -96.871 -41.962 1.00 82.48 184 ALA D CA 1
ATOM 10927 C C . ALA D 1 184 ? -25.486 -96.495 -41.556 1.00 86.16 184 ALA D C 1
ATOM 10928 O O . ALA D 1 184 ? -25.686 -95.594 -40.735 1.00 86.93 184 ALA D O 1
ATOM 10930 N N . GLU D 1 185 ? -26.475 -97.182 -42.133 1.00 88.58 185 GLU D N 1
ATOM 10931 C CA . GLU D 1 185 ? -27.891 -96.906 -41.859 1.00 92.23 185 GLU D CA 1
ATOM 10932 C C . GLU D 1 185 ? -28.469 -97.842 -40.803 1.00 93.78 185 GLU D C 1
ATOM 10933 O O . GLU D 1 185 ? -28.496 -99.064 -40.993 1.00 94.09 185 GLU D O 1
ATOM 10939 N N . GLY D 1 186 ? -28.943 -97.265 -39.701 1.00 94.87 186 GLY D N 1
ATOM 10940 C CA . GLY D 1 186 ? -29.551 -98.045 -38.633 1.00 96.64 186 GLY D CA 1
ATOM 10941 C C . GLY D 1 186 ? -28.540 -98.633 -37.671 1.00 94.32 186 GLY D C 1
ATOM 10942 O O . GLY D 1 186 ? -27.524 -98.012 -37.371 1.00 91.72 186 GLY D O 1
ATOM 10943 N N . LYS D 1 187 ? -28.818 -99.843 -37.198 1.00 95.66 187 LYS D N 1
ATOM 10944 C CA . LYS D 1 187 ? -28.073 -100.441 -36.088 1.00 94.77 187 LYS D CA 1
ATOM 10945 C C . LYS D 1 187 ? -27.087 -101.521 -36.528 1.00 92.42 187 LYS D C 1
ATOM 10946 O O . LYS D 1 187 ? -27.477 -102.546 -37.089 1.00 93.64 187 LYS D O 1
ATOM 10952 N N . THR D 1 188 ? -25.807 -101.271 -36.269 1.00 89.34 188 THR D N 1
ATOM 10953 C CA . THR D 1 188 ? -24.743 -102.228 -36.558 1.00 87.31 188 THR D CA 1
ATOM 10954 C C . THR D 1 188 ? -24.361 -102.935 -35.270 1.00 88.20 188 THR D C 1
ATOM 10955 O O . THR D 1 188 ? -24.151 -102.277 -34.255 1.00 88.08 188 THR D O 1
ATOM 10959 N N . SER D 1 189 ? -24.263 -104.263 -35.308 1.00 89.55 189 SER D N 1
ATOM 10960 C CA . SER D 1 189 ? -24.013 -105.048 -34.092 1.00 91.37 189 SER D CA 1
ATOM 10961 C C . SER D 1 189 ? -22.870 -106.047 -34.227 1.00 90.39 189 SER D C 1
ATOM 10962 O O . SER D 1 189 ? -22.694 -106.656 -35.281 1.00 89.89 189 SER D O 1
ATOM 10965 N N . VAL D 1 190 ? -22.107 -106.215 -33.147 1.00 90.58 190 VAL D N 1
ATOM 10966 C CA . VAL D 1 190 ? -21.013 -107.191 -33.103 1.00 90.39 190 VAL D CA 1
ATOM 10967 C C . VAL D 1 190 ? -21.104 -108.086 -31.861 1.00 94.12 190 VAL D C 1
ATOM 10968 O O . VAL D 1 190 ? -21.203 -107.591 -30.733 1.00 94.88 190 VAL D O 1
ATOM 10972 N N . THR D 1 191 ? -21.060 -109.399 -32.091 1.00 96.83 191 THR D N 1
ATOM 10973 C CA . THR D 1 191 ? -21.161 -110.408 -31.033 1.00 100.71 191 THR D CA 1
ATOM 10974 C C . THR D 1 191 ? -20.068 -111.472 -31.185 1.00 101.18 191 THR D C 1
ATOM 10975 O O . THR D 1 191 ? -19.960 -112.114 -32.235 1.00 101.32 191 THR D O 1
ATOM 10979 N N . GLU D 1 192 ? -19.274 -111.665 -30.133 1.00 101.81 192 GLU D N 1
ATOM 10980 C CA . GLU D 1 192 ? -18.159 -112.622 -30.162 1.00 102.09 192 GLU D CA 1
ATOM 10981 C C . GLU D 1 192 ? -18.044 -113.442 -28.872 1.00 105.18 192 GLU D C 1
ATOM 10982 O O . GLU D 1 192 ? -18.388 -112.942 -27.804 1.00 106.34 192 GLU D O 1
ATOM 10988 N N . PRO D 1 193 ? -17.538 -114.694 -28.967 1.00 106.78 193 PRO D N 1
ATOM 10989 C CA . PRO D 1 193 ? -17.606 -115.684 -27.879 1.00 110.27 193 PRO D CA 1
ATOM 10990 C C . PRO D 1 193 ? -17.013 -115.211 -26.549 1.00 110.33 193 PRO D C 1
ATOM 10991 O O . PRO D 1 193 ? -17.540 -115.535 -25.485 1.00 113.08 193 PRO D O 1
ATOM 10995 N N . ALA D 1 194 ? -15.920 -114.462 -26.622 1.00 107.60 194 ALA D N 1
ATOM 10996 C CA . ALA D 1 194 ? -15.353 -113.806 -25.456 1.00 107.42 194 ALA D CA 1
ATOM 10997 C C . ALA D 1 194 ? -15.469 -112.290 -25.622 1.00 105.51 194 ALA D C 1
ATOM 10998 O O . ALA D 1 194 ? -16.010 -111.805 -26.621 1.00 104.65 194 ALA D O 1
ATOM 11000 N N . LYS D 1 195 ? -14.977 -111.548 -24.636 1.00 105.11 195 LYS D N 1
ATOM 11001 C CA . LYS D 1 195 ? -14.874 -110.102 -24.750 1.00 103.31 195 LYS D CA 1
ATOM 11002 C C . LYS D 1 195 ? -13.405 -109.739 -24.803 1.00 100.35 195 LYS D C 1
ATOM 11003 O O . LYS D 1 195 ? -12.580 -110.372 -24.139 1.00 100.85 195 LYS D O 1
ATOM 11009 N N . THR D 1 196 ? -13.081 -108.727 -25.601 1.00 97.48 196 THR D N 1
ATOM 11010 C CA . THR D 1 196 ? -11.691 -108.310 -25.805 1.00 94.43 196 THR D CA 1
ATOM 11011 C C . THR D 1 196 ? -11.553 -106.778 -25.732 1.00 91.83 196 THR D C 1
ATOM 11012 O O . THR D 1 196 ? -12.519 -106.089 -25.397 1.00 92.98 196 THR D O 1
ATOM 11016 N N . ARG D 1 197 ? -10.355 -106.261 -26.019 1.00 88.36 197 ARG D N 1
ATOM 11017 C CA . ARG D 1 197 ? -10.064 -104.823 -25.972 1.00 85.72 197 ARG D CA 1
ATOM 11018 C C . ARG D 1 197 ? -11.249 -103.944 -26.390 1.00 84.20 197 ARG D C 1
ATOM 11019 O O . ARG D 1 197 ? -11.846 -104.148 -27.450 1.00 83.99 197 ARG D O 1
ATOM 11027 N N . ASP D 1 198 ? -11.563 -102.956 -25.559 1.00 83.16 198 ASP D N 1
ATOM 11028 C CA . ASP D 1 198 ? -12.713 -102.080 -25.791 1.00 82.69 198 ASP D CA 1
ATOM 11029 C C . ASP D 1 198 ? -12.344 -100.619 -26.040 1.00 79.84 198 ASP D C 1
ATOM 11030 O O . ASP D 1 198 ? -13.113 -99.715 -25.704 1.00 80.56 198 ASP D O 1
ATOM 11035 N N . HIS D 1 199 ? -11.179 -100.394 -26.644 1.00 76.72 199 HIS D N 1
ATOM 11036 C CA . HIS D 1 199 ? -10.661 -99.039 -26.833 1.00 74.61 199 HIS D CA 1
ATOM 11037 C C . HIS D 1 199 ? -11.485 -98.240 -27.817 1.00 74.16 199 HIS D C 1
ATOM 11038 O O . HIS D 1 199 ? -11.703 -97.043 -27.614 1.00 74.42 199 HIS D O 1
ATOM 11045 N N . THR D 1 200 ? -11.941 -98.909 -28.875 1.00 73.60 200 THR D N 1
ATOM 11046 C CA . THR D 1 200 ? -12.798 -98.284 -29.877 1.00 73.60 200 THR D CA 1
ATOM 11047 C C . THR D 1 200 ? -14.044 -97.700 -29.225 1.00 76.07 200 THR D C 1
ATOM 11048 O O . THR D 1 200 ? -14.413 -96.562 -29.497 1.00 76.49 200 THR D O 1
ATOM 11052 N N . GLU D 1 201 ? -14.669 -98.483 -28.350 1.00 77.98 201 GLU D N 1
ATOM 11053 C CA . GLU D 1 201 ? -15.890 -98.073 -27.660 1.00 80.42 201 GLU D CA 1
ATOM 11054 C C . GLU D 1 201 ? -15.642 -96.870 -26.754 1.00 80.38 201 GLU D C 1
ATOM 11055 O O . GLU D 1 201 ? -16.424 -95.916 -26.748 1.00 81.99 201 GLU D O 1
ATOM 11061 N N . ARG D 1 202 ? -14.547 -96.913 -26.004 1.00 78.61 202 ARG D N 1
ATOM 11062 C CA . ARG D 1 202 ? -14.251 -95.870 -25.041 1.00 78.92 202 ARG D CA 1
ATOM 11063 C C . ARG D 1 202 ? -13.940 -94.564 -25.738 1.00 78.30 202 ARG D C 1
ATOM 11064 O O . ARG D 1 202 ? -14.537 -93.536 -25.427 1.00 80.00 202 ARG D O 1
ATOM 11072 N N . MET D 1 203 ? -13.009 -94.618 -26.687 1.00 76.18 203 MET D N 1
ATOM 11073 C CA . MET D 1 203 ? -12.591 -93.450 -27.439 1.00 75.52 203 MET D CA 1
ATOM 11074 C C . MET D 1 203 ? -13.787 -92.815 -28.147 1.00 76.80 203 MET D C 1
ATOM 11075 O O . MET D 1 203 ? -13.986 -91.602 -28.056 1.00 77.63 203 MET D O 1
ATOM 11080 N N . LEU D 1 204 ? -14.581 -93.639 -28.841 1.00 77.08 204 LEU D N 1
ATOM 11081 C CA . LEU D 1 204 ? -15.744 -93.151 -29.591 1.00 78.46 204 LEU D CA 1
ATOM 11082 C C . LEU D 1 204 ? -16.729 -92.445 -28.672 1.00 81.39 204 LEU D C 1
ATOM 11083 O O . LEU D 1 204 ? -17.198 -91.352 -28.989 1.00 82.50 204 LEU D O 1
ATOM 11088 N N . GLU D 1 205 ? -17.016 -93.065 -27.528 1.00 82.82 205 GLU D N 1
ATOM 11089 C CA . GLU D 1 205 ? -17.789 -92.422 -26.468 1.00 85.54 205 GLU D CA 1
ATOM 11090 C C . GLU D 1 205 ? -17.172 -91.076 -26.084 1.00 85.10 205 GLU D C 1
ATOM 11091 O O . GLU D 1 205 ? -17.886 -90.087 -25.930 1.00 87.14 205 GLU D O 1
ATOM 11097 N N . ALA D 1 206 ? -15.844 -91.045 -25.964 1.00 82.66 206 ALA D N 1
ATOM 11098 C CA . ALA D 1 206 ? -15.109 -89.834 -25.584 1.00 82.12 206 ALA D CA 1
ATOM 11099 C C . ALA D 1 206 ? -15.102 -88.787 -26.687 1.00 81.59 206 ALA D C 1
ATOM 11100 O O . ALA D 1 206 ? -15.035 -87.591 -26.411 1.00 82.74 206 ALA D O 1
ATOM 11102 N N . PHE D 1 207 ? -15.162 -89.239 -27.935 1.00 80.05 207 PHE D N 1
ATOM 11103 C CA . PHE D 1 207 ? -15.286 -88.326 -29.065 1.00 79.81 207 PHE D CA 1
ATOM 11104 C C . PHE D 1 207 ? -16.749 -87.931 -29.331 1.00 82.51 207 PHE D C 1
ATOM 11105 O O . PHE D 1 207 ? -17.034 -87.175 -30.265 1.00 82.87 207 PHE D O 1
ATOM 11113 N N . GLY D 1 208 ? -17.662 -88.450 -28.506 1.00 84.52 208 GLY D N 1
ATOM 11114 C CA . GLY D 1 208 ? -19.068 -88.035 -28.507 1.00 87.84 208 GLY D CA 1
ATOM 11115 C C . GLY D 1 208 ? -20.036 -88.901 -29.296 1.00 88.69 208 GLY D C 1
ATOM 11116 O O . GLY D 1 208 ? -21.018 -88.397 -29.836 1.00 90.83 208 GLY D O 1
ATOM 11117 N N . VAL D 1 209 ? -19.766 -90.202 -29.355 1.00 87.39 209 VAL D N 1
ATOM 11118 C CA . VAL D 1 209 ? -20.605 -91.150 -30.095 1.00 88.17 209 VAL D CA 1
ATOM 11119 C C . VAL D 1 209 ? -21.253 -92.146 -29.136 1.00 90.35 209 VAL D C 1
ATOM 11120 O O . VAL D 1 209 ? -20.601 -92.633 -28.212 1.00 89.65 209 VAL D O 1
ATOM 11124 N N . ASN D 1 210 ? -22.530 -92.448 -29.354 1.00 93.31 210 ASN D N 1
ATOM 11125 C CA . ASN D 1 210 ? -23.243 -93.389 -28.492 1.00 95.82 210 ASN D CA 1
ATOM 11126 C C . ASN D 1 210 ? -23.063 -94.856 -28.864 1.00 95.25 210 ASN D C 1
ATOM 11127 O O . ASN D 1 210 ? -23.584 -95.341 -29.876 1.00 95.33 210 ASN D O 1
ATOM 11132 N N . ILE D 1 211 ? -22.301 -95.546 -28.024 1.00 94.91 211 ILE D N 1
ATOM 11133 C CA . ILE D 1 211 ? -22.081 -96.972 -28.145 1.00 95.05 211 ILE D CA 1
ATOM 11134 C C . ILE D 1 211 ? -22.879 -97.650 -27.051 1.00 98.82 211 ILE D C 1
ATOM 11135 O O . ILE D 1 211 ? -22.728 -97.341 -25.868 1.00 99.69 211 ILE D O 1
ATOM 11140 N N . GLU D 1 212 ? -23.752 -98.558 -27.464 1.00 101.54 212 GLU D N 1
ATOM 11141 C CA . GLU D 1 212 ? -24.604 -99.276 -26.539 1.00 105.71 212 GLU D CA 1
ATOM 11142 C C . GLU D 1 212 ? -24.042 -100.681 -26.367 1.00 105.55 212 GLU D C 1
ATOM 11143 O O . GLU D 1 212 ? -23.868 -101.412 -27.339 1.00 104.46 212 GLU D O 1
ATOM 11149 N N . LYS D 1 213 ? -23.724 -101.041 -25.130 1.00 106.99 213 LYS D N 1
ATOM 11150 C CA . LYS D 1 213 ? -23.346 -102.412 -24.831 1.00 107.83 213 LYS D CA 1
ATOM 11151 C C . LYS D 1 213 ? -24.413 -103.124 -23.995 1.00 112.39 213 LYS D C 1
ATOM 11152 O O . LYS D 1 213 ? -24.920 -102.591 -22.998 1.00 114.51 213 LYS D O 1
ATOM 11158 N N . ASP D 1 214 ? -24.782 -104.308 -24.465 1.00 114.22 214 ASP D N 1
ATOM 11159 C CA . ASP D 1 214 ? -25.476 -105.298 -23.666 1.00 118.39 214 ASP D CA 1
ATOM 11160 C C . ASP D 1 214 ? -24.478 -106.447 -23.623 1.00 117.46 214 ASP D C 1
ATOM 11161 O O . ASP D 1 214 ? -24.195 -107.050 -24.664 1.00 116.42 214 ASP D O 1
ATOM 11166 N N . GLY D 1 215 ? -23.923 -106.719 -22.438 1.00 117.87 215 GLY D N 1
ATOM 11167 C CA . GLY D 1 215 ? -22.798 -107.658 -22.269 1.00 115.99 215 GLY D CA 1
ATOM 11168 C C . GLY D 1 215 ? -22.650 -108.722 -23.348 1.00 114.79 215 GLY D C 1
ATOM 11169 O O . GLY D 1 215 ? -23.538 -109.574 -23.508 1.00 117.73 215 GLY D O 1
ATOM 11170 N N . LEU D 1 216 ? -21.534 -108.654 -24.086 1.00 110.28 216 LEU D N 1
ATOM 11171 C CA . LEU D 1 216 ? -21.196 -109.597 -25.174 1.00 108.47 216 LEU D CA 1
ATOM 11172 C C . LEU D 1 216 ? -21.504 -109.036 -26.578 1.00 105.96 216 LEU D C 1
ATOM 11173 O O . LEU D 1 216 ? -20.830 -109.378 -27.553 1.00 103.79 216 LEU D O 1
ATOM 11178 N N . THR D 1 217 ? -22.519 -108.177 -26.662 1.00 106.34 217 THR D N 1
ATOM 11179 C CA . THR D 1 217 ? -22.915 -107.510 -27.906 1.00 104.35 217 THR D CA 1
ATOM 11180 C C . THR D 1 217 ? -22.705 -106.001 -27.808 1.00 101.65 217 THR D C 1
ATOM 11181 O O . THR D 1 217 ? -23.203 -105.355 -26.883 1.00 103.31 217 THR D O 1
ATOM 11185 N N . VAL D 1 218 ? -21.964 -105.445 -28.760 1.00 97.50 218 VAL D N 1
ATOM 11186 C CA . VAL D 1 218 ? -21.818 -103.997 -28.844 1.00 95.01 218 VAL D CA 1
ATOM 11187 C C . VAL D 1 218 ? -22.521 -103.509 -30.103 1.00 94.06 218 VAL D C 1
ATOM 11188 O O . VAL D 1 218 ? -22.530 -104.198 -31.125 1.00 93.49 218 VAL D O 1
ATOM 11192 N N . SER D 1 219 ? -23.114 -102.323 -30.018 1.00 94.11 219 SER D N 1
ATOM 11193 C CA . SER D 1 219 ? -23.922 -101.786 -31.106 1.00 94.35 219 SER D CA 1
ATOM 11194 C C . SER D 1 219 ? -23.830 -100.268 -31.210 1.00 93.12 219 SER D C 1
ATOM 11195 O O . SER D 1 219 ? -23.666 -99.572 -30.205 1.00 93.36 219 SER D O 1
ATOM 11198 N N . ILE D 1 220 ? -23.958 -99.769 -32.437 1.00 92.05 220 ILE D N 1
ATOM 11199 C CA . ILE D 1 220 ? -23.785 -98.353 -32.741 1.00 90.84 220 ILE D CA 1
ATOM 11200 C C . ILE D 1 220 ? -24.807 -97.858 -33.775 1.00 92.33 220 ILE D C 1
ATOM 11201 O O . ILE D 1 220 ? -25.067 -98.526 -34.779 1.00 92.17 220 ILE D O 1
ATOM 11206 N N . GLU D 1 221 ? -25.400 -96.698 -33.507 1.00 94.06 221 GLU D N 1
ATOM 11207 C CA . GLU D 1 221 ? -26.276 -96.044 -34.473 1.00 95.91 221 GLU D CA 1
ATOM 11208 C C . GLU D 1 221 ? -25.459 -95.102 -35.343 1.00 93.92 221 GLU D C 1
ATOM 11209 O O . GLU D 1 221 ? -24.346 -94.717 -34.978 1.00 91.75 221 GLU D O 1
ATOM 11215 N N . GLY D 1 222 ? -26.008 -94.732 -36.494 1.00 95.05 222 GLY D N 1
ATOM 11216 C CA . GLY D 1 222 ? -25.293 -93.880 -37.440 1.00 93.73 222 GLY D CA 1
ATOM 11217 C C . GLY D 1 222 ? -26.215 -93.053 -38.314 1.00 96.65 222 GLY D C 1
ATOM 11218 O O . GLY D 1 222 ? -27.340 -93.469 -38.604 1.00 99.77 222 GLY D O 1
ATOM 11219 N N . GLY D 1 223 ? -25.756 -91.881 -38.748 1.00 95.97 223 GLY D N 1
ATOM 11220 C CA . GLY D 1 223 ? -24.434 -91.371 -38.417 1.00 93.17 223 GLY D CA 1
ATOM 11221 C C . GLY D 1 223 ? -24.502 -90.388 -37.270 1.00 94.22 223 GLY D C 1
ATOM 11222 O O . GLY D 1 223 ? -25.315 -89.460 -37.280 1.00 96.68 223 GLY D O 1
ATOM 11223 N N . GLN D 1 224 ? -23.654 -90.611 -36.270 1.00 92.43 224 GLN D N 1
ATOM 11224 C CA . GLN D 1 224 ? -23.491 -89.671 -35.177 1.00 93.20 224 GLN D CA 1
ATOM 11225 C C . GLN D 1 224 ? -22.311 -88.763 -35.504 1.00 91.37 224 GLN D C 1
ATOM 11226 O O . GLN D 1 224 ? -21.546 -89.044 -36.432 1.00 89.20 224 GLN D O 1
ATOM 11232 N N . MET D 1 225 ? -22.166 -87.678 -34.750 1.00 92.49 225 MET D N 1
ATOM 11233 C CA . MET D 1 225 ? -21.096 -86.711 -34.998 1.00 91.03 225 MET D CA 1
ATOM 11234 C C . MET D 1 225 ? -19.909 -86.912 -34.065 1.00 87.72 225 MET D C 1
ATOM 11235 O O . MET D 1 225 ? -20.076 -87.021 -32.847 1.00 88.69 225 MET D O 1
ATOM 11240 N N . LEU D 1 226 ? -18.715 -86.960 -34.650 1.00 83.76 226 LEU D N 1
ATOM 11241 C CA . LEU D 1 226 ? -17.478 -86.976 -33.885 1.00 80.73 226 LEU D CA 1
ATOM 11242 C C . LEU D 1 226 ? -17.029 -85.540 -33.663 1.00 80.83 226 LEU D C 1
ATOM 11243 O O . LEU D 1 226 ? -17.093 -84.718 -34.576 1.00 81.17 226 LEU D O 1
ATOM 11248 N N . THR D 1 227 ? -16.579 -85.248 -32.446 1.00 80.85 227 THR D N 1
ATOM 11249 C CA . THR D 1 227 ? -16.146 -83.906 -32.065 1.00 81.99 227 THR D CA 1
ATOM 11250 C C . THR D 1 227 ? -14.689 -83.950 -31.630 1.00 79.71 227 THR D C 1
ATOM 11251 O O . THR D 1 227 ? -14.266 -84.905 -30.981 1.00 78.16 227 THR D O 1
ATOM 11255 N N . GLY D 1 228 ? -13.932 -82.915 -31.990 1.00 79.92 228 GLY D N 1
ATOM 11256 C CA . GLY D 1 228 ? -12.503 -82.831 -31.669 1.00 78.39 228 GLY D CA 1
ATOM 11257 C C . GLY D 1 228 ? -12.207 -82.809 -30.181 1.00 79.16 228 GLY D C 1
ATOM 11258 O O . GLY D 1 228 ? -12.772 -81.999 -29.450 1.00 81.76 228 GLY D O 1
ATOM 11259 N N . GLN D 1 229 ? -11.314 -83.695 -29.742 1.00 77.34 229 GLN D N 1
ATOM 11260 C CA . GLN D 1 229 ? -10.992 -83.851 -28.320 1.00 78.23 229 GLN D CA 1
ATOM 11261 C C . GLN D 1 229 ? -9.524 -83.579 -27.981 1.00 77.67 229 GLN D C 1
ATOM 11262 O O . GLN D 1 229 ? -8.648 -83.639 -28.845 1.00 75.99 229 GLN D O 1
ATOM 11268 N N . HIS D 1 230 ? -9.277 -83.274 -26.708 1.00 79.27 230 HIS D N 1
ATOM 11269 C CA . HIS D 1 230 ? -7.933 -83.226 -26.144 1.00 78.43 230 HIS D CA 1
ATOM 11270 C C . HIS D 1 230 ? -7.691 -84.620 -25.577 1.00 75.57 230 HIS D C 1
ATOM 11271 O O . HIS D 1 230 ? -8.454 -85.082 -24.731 1.00 76.79 230 HIS D O 1
ATOM 11278 N N . VAL D 1 231 ? -6.653 -85.300 -26.053 1.00 72.25 231 VAL D N 1
ATOM 11279 C CA . VAL D 1 231 ? -6.481 -86.730 -25.761 1.00 70.32 231 VAL D CA 1
ATOM 11280 C C . VAL D 1 231 ? -5.108 -87.068 -25.183 1.00 68.96 231 VAL D C 1
ATOM 11281 O O . VAL D 1 231 ? -4.146 -87.282 -25.929 1.00 67.92 231 VAL D O 1
ATOM 11285 N N . VAL D 1 232 ? -5.024 -87.133 -23.856 1.00 69.03 232 VAL D N 1
ATOM 11286 C CA . VAL D 1 232 ? -3.781 -87.508 -23.176 1.00 67.04 232 VAL D CA 1
ATOM 11287 C C . VAL D 1 232 ? -3.641 -89.038 -23.129 1.00 65.13 232 VAL D C 1
ATOM 11288 O O . VAL D 1 232 ? -4.267 -89.716 -22.308 1.00 66.10 232 VAL D O 1
ATOM 11292 N N . VAL D 1 233 ? -2.820 -89.561 -24.035 1.00 62.70 233 VAL D N 1
ATOM 11293 C CA . VAL D 1 233 ? -2.584 -90.994 -24.175 1.00 61.19 233 VAL D CA 1
ATOM 11294 C C . VAL D 1 233 ? -1.918 -91.555 -22.922 1.00 61.68 233 VAL D C 1
ATOM 11295 O O . VAL D 1 233 ? -0.857 -91.088 -22.522 1.00 61.62 233 VAL D O 1
ATOM 11299 N N . PRO D 1 234 ? -2.556 -92.552 -22.292 1.00 62.85 234 PRO D N 1
ATOM 11300 C CA . PRO D 1 234 ? -2.038 -93.225 -21.104 1.00 63.98 234 PRO D CA 1
ATOM 11301 C C . PRO D 1 234 ? -0.863 -94.131 -21.424 1.00 63.22 234 PRO D C 1
ATOM 11302 O O . PRO D 1 234 ? -0.742 -94.602 -22.551 1.00 62.31 234 PRO D O 1
ATOM 11306 N N . GLY D 1 235 ? -0.010 -94.372 -20.433 1.00 64.19 235 GLY D N 1
ATOM 11307 C CA . GLY D 1 235 ? 1.096 -95.320 -20.562 1.00 64.30 235 GLY D CA 1
ATOM 11308 C C . GLY D 1 235 ? 0.634 -96.747 -20.802 1.00 65.32 235 GLY D C 1
ATOM 11309 O O . GLY D 1 235 ? -0.435 -97.158 -20.346 1.00 66.42 235 GLY D O 1
ATOM 11310 N N . ASP D 1 236 ? 1.452 -97.503 -21.522 1.00 65.60 236 ASP D N 1
ATOM 11311 C CA . ASP D 1 236 ? 1.110 -98.854 -21.935 1.00 67.26 236 ASP D CA 1
ATOM 11312 C C . ASP D 1 236 ? 1.306 -99.852 -20.794 1.00 69.38 236 ASP D C 1
ATOM 11313 O O . ASP D 1 236 ? 2.428 -100.016 -20.307 1.00 69.84 236 ASP D O 1
ATOM 11318 N N . ILE D 1 237 ? 0.229 -100.527 -20.381 1.00 70.90 237 ILE D N 1
ATOM 11319 C CA . ILE D 1 237 ? 0.310 -101.523 -19.300 1.00 73.15 237 ILE D CA 1
ATOM 11320 C C . ILE D 1 237 ? 1.263 -102.650 -19.650 1.00 73.46 237 ILE D C 1
ATOM 11321 O O . ILE D 1 237 ? 1.905 -103.215 -18.763 1.00 74.58 237 ILE D O 1
ATOM 11326 N N . SER D 1 238 ? 1.340 -102.983 -20.938 1.00 72.85 238 SER D N 1
ATOM 11327 C CA . SER D 1 238 ? 2.176 -104.093 -21.395 1.00 73.60 238 SER D CA 1
ATOM 11328 C C . SER D 1 238 ? 3.655 -103.807 -21.140 1.00 73.46 238 SER D C 1
ATOM 11329 O O . SER D 1 238 ? 4.445 -104.730 -20.938 1.00 74.29 238 SER D O 1
ATOM 11332 N N . SER D 1 239 ? 4.011 -102.525 -21.125 1.00 72.68 239 SER D N 1
ATOM 11333 C CA . SER D 1 239 ? 5.392 -102.112 -20.904 1.00 72.81 239 SER D CA 1
ATOM 11334 C C . SER D 1 239 ? 5.669 -101.714 -19.449 1.00 74.68 239 SER D C 1
ATOM 11335 O O . SER D 1 239 ? 6.798 -101.865 -18.956 1.00 75.52 239 SER D O 1
ATOM 11338 N N . ALA D 1 240 ? 4.637 -101.218 -18.767 1.00 75.29 240 ALA D N 1
ATOM 11339 C CA . ALA D 1 240 ? 4.686 -101.005 -17.320 1.00 76.65 240 ALA D CA 1
ATOM 11340 C C . ALA D 1 240 ? 4.817 -102.336 -16.576 1.00 78.26 240 ALA D C 1
ATOM 11341 O O . ALA D 1 240 ? 5.369 -102.388 -15.478 1.00 79.55 240 ALA D O 1
ATOM 11343 N N . ALA D 1 241 ? 4.320 -103.406 -17.190 1.00 78.49 241 ALA D N 1
ATOM 11344 C CA . ALA D 1 241 ? 4.365 -104.744 -16.600 1.00 80.72 241 ALA D CA 1
ATOM 11345 C C . ALA D 1 241 ? 5.784 -105.191 -16.279 1.00 81.63 241 ALA D C 1
ATOM 11346 O O . ALA D 1 241 ? 6.018 -105.849 -15.269 1.00 83.41 241 ALA D O 1
ATOM 11348 N N . PHE D 1 242 ? 6.726 -104.819 -17.139 1.00 80.76 242 PHE D N 1
ATOM 11349 C CA . PHE D 1 242 ? 8.116 -105.226 -16.972 1.00 81.99 242 PHE D CA 1
ATOM 11350 C C . PHE D 1 242 ? 8.804 -104.525 -15.809 1.00 83.04 242 PHE D C 1
ATOM 11351 O O . PHE D 1 242 ? 9.820 -105.009 -15.307 1.00 84.54 242 PHE D O 1
ATOM 11359 N N . PHE D 1 243 ? 8.242 -103.401 -15.373 1.00 82.47 243 PHE D N 1
ATOM 11360 C CA . PHE D 1 243 ? 8.804 -102.649 -14.252 1.00 83.29 243 PHE D CA 1
ATOM 11361 C C . PHE D 1 243 ? 8.106 -102.935 -12.927 1.00 85.24 243 PHE D C 1
ATOM 11362 O O . PHE D 1 243 ? 8.742 -102.893 -11.870 1.00 86.78 243 PHE D O 1
ATOM 11370 N N . LEU D 1 244 ? 6.808 -103.229 -12.987 1.00 85.19 244 LEU D N 1
ATOM 11371 C CA . LEU D 1 244 ? 6.063 -103.665 -11.806 1.00 86.98 244 LEU D CA 1
ATOM 11372 C C . LEU D 1 244 ? 6.660 -104.968 -11.293 1.00 88.84 244 LEU D C 1
ATOM 11373 O O . LEU D 1 244 ? 6.948 -105.103 -10.101 1.00 91.00 244 LEU D O 1
ATOM 11378 N N . VAL D 1 245 ? 6.871 -105.906 -12.212 1.00 88.14 245 VAL D N 1
ATOM 11379 C CA . VAL D 1 245 ? 7.418 -107.223 -11.892 1.00 89.89 245 VAL D CA 1
ATOM 11380 C C . VAL D 1 245 ? 8.852 -107.155 -11.350 1.00 90.35 245 VAL D C 1
ATOM 11381 O O . VAL D 1 245 ? 9.188 -107.842 -10.386 1.00 92.64 245 VAL D O 1
ATOM 11385 N N . ALA D 1 246 ? 9.684 -106.318 -11.963 1.00 88.31 246 ALA D N 1
ATOM 11386 C CA . ALA D 1 246 ? 11.067 -106.161 -11.531 1.00 88.74 246 ALA D CA 1
ATOM 11387 C C . ALA D 1 246 ? 11.117 -105.536 -10.143 1.00 90.09 246 ALA D C 1
ATOM 11388 O O . ALA D 1 246 ? 11.950 -105.901 -9.315 1.00 91.71 246 ALA D O 1
ATOM 11390 N N . GLY D 1 247 ? 10.206 -104.600 -9.902 1.00 89.70 247 GLY D N 1
ATOM 11391 C CA . GLY D 1 247 ? 10.110 -103.915 -8.623 1.00 91.42 247 GLY D CA 1
ATOM 11392 C C . GLY D 1 247 ? 9.728 -104.860 -7.510 1.00 94.52 247 GLY D C 1
ATOM 11393 O O . GLY D 1 247 ? 10.326 -104.833 -6.440 1.00 96.55 247 GLY D O 1
ATOM 11394 N N . ALA D 1 248 ? 8.742 -105.710 -7.777 1.00 95.28 248 ALA D N 1
ATOM 11395 C CA . ALA D 1 248 ? 8.271 -106.702 -6.811 1.00 98.53 248 ALA D CA 1
ATOM 11396 C C . ALA D 1 248 ? 9.326 -107.749 -6.434 1.00 101.16 248 ALA D C 1
ATOM 11397 O O . ALA D 1 248 ? 9.196 -108.413 -5.407 1.00 104.23 248 ALA D O 1
ATOM 11399 N N . MET D 1 249 ? 10.369 -107.881 -7.249 1.00 100.43 249 MET D N 1
ATOM 11400 C CA . MET D 1 249 ? 11.369 -108.935 -7.072 1.00 102.95 249 MET D CA 1
ATOM 11401 C C . MET D 1 249 ? 12.717 -108.487 -6.524 1.00 104.42 249 MET D C 1
ATOM 11402 O O . MET D 1 249 ? 13.321 -109.193 -5.714 1.00 107.32 249 MET D O 1
ATOM 11407 N N . VAL D 1 250 ? 13.193 -107.332 -6.980 1.00 102.77 250 VAL D N 1
ATOM 11408 C CA . VAL D 1 250 ? 14.522 -106.845 -6.607 1.00 103.84 250 VAL D CA 1
ATOM 11409 C C . VAL D 1 250 ? 14.545 -106.320 -5.169 1.00 106.09 250 VAL D C 1
ATOM 11410 O O . VAL D 1 250 ? 13.708 -105.494 -4.803 1.00 105.65 250 VAL D O 1
ATOM 11414 N N . PRO D 1 251 ? 15.497 -106.813 -4.349 1.00 108.77 251 PRO D N 1
ATOM 11415 C CA . PRO D 1 251 ? 15.731 -106.348 -2.976 1.00 110.84 251 PRO D CA 1
ATOM 11416 C C . PRO D 1 251 ? 15.843 -104.823 -2.859 1.00 109.22 251 PRO D C 1
ATOM 11417 O O . PRO D 1 251 ? 16.572 -104.185 -3.628 1.00 107.40 251 PRO D O 1
ATOM 11421 N N . HIS D 1 252 ? 15.118 -104.276 -1.883 1.00 110.09 252 HIS D N 1
ATOM 11422 C CA . HIS D 1 252 ? 14.939 -102.829 -1.673 1.00 108.84 252 HIS D CA 1
ATOM 11423 C C . HIS D 1 252 ? 14.649 -102.061 -2.977 1.00 104.83 252 HIS D C 1
ATOM 11424 O O . HIS D 1 252 ? 15.543 -101.465 -3.590 1.00 103.61 252 HIS D O 1
ATOM 11431 N N . SER D 1 253 ? 13.381 -102.108 -3.385 1.00 102.80 253 SER D N 1
ATOM 11432 C CA . SER D 1 253 ? 12.892 -101.405 -4.566 1.00 99.03 253 SER D CA 1
ATOM 11433 C C . SER D 1 253 ? 11.555 -100.731 -4.276 1.00 98.15 253 SER D C 1
ATOM 11434 O O . SER D 1 253 ? 10.734 -101.261 -3.532 1.00 99.51 253 SER D O 1
ATOM 11437 N N . ARG D 1 254 ? 11.360 -99.553 -4.863 1.00 96.19 254 ARG D N 1
ATOM 11438 C CA . ARG D 1 254 ? 10.154 -98.741 -4.679 1.00 95.96 254 ARG D CA 1
ATOM 11439 C C . ARG D 1 254 ? 10.027 -97.834 -5.897 1.00 92.89 254 ARG D C 1
ATOM 11440 O O . ARG D 1 254 ? 10.695 -96.798 -5.987 1.00 92.63 254 ARG D O 1
ATOM 11448 N N . ILE D 1 255 ? 9.183 -98.240 -6.842 1.00 90.68 255 ILE D N 1
ATOM 11449 C CA . ILE D 1 255 ? 9.055 -97.542 -8.120 1.00 87.59 255 ILE D CA 1
ATOM 11450 C C . ILE D 1 255 ? 7.644 -97.009 -8.308 1.00 87.18 255 ILE D C 1
ATOM 11451 O O . ILE D 1 255 ? 6.671 -97.727 -8.085 1.00 87.98 255 ILE D O 1
ATOM 11456 N N . THR D 1 256 ? 7.543 -95.747 -8.718 1.00 86.26 256 THR D N 1
ATOM 11457 C CA . THR D 1 256 ? 6.267 -95.153 -9.112 1.00 85.67 256 THR D CA 1
ATOM 11458 C C . THR D 1 256 ? 6.212 -95.039 -10.633 1.00 82.89 256 THR D C 1
ATOM 11459 O O . THR D 1 256 ? 7.152 -94.545 -11.258 1.00 81.94 256 THR D O 1
ATOM 11463 N N . LEU D 1 257 ? 5.115 -95.506 -11.220 1.00 81.78 257 LEU D N 1
ATOM 11464 C CA . LEU D 1 257 ? 4.903 -95.408 -12.661 1.00 79.26 257 LEU D CA 1
ATOM 11465 C C . LEU D 1 257 ? 3.809 -94.396 -12.968 1.00 78.95 257 LEU D C 1
ATOM 11466 O O . LEU D 1 257 ? 2.625 -94.664 -12.757 1.00 79.57 257 LEU D O 1
ATOM 11471 N N . THR D 1 258 ? 4.220 -93.231 -13.460 1.00 78.21 258 THR D N 1
ATOM 11472 C CA . THR D 1 258 ? 3.297 -92.140 -13.745 1.00 78.49 258 THR D CA 1
ATOM 11473 C C . THR D 1 258 ? 2.313 -92.515 -14.850 1.00 77.20 258 THR D C 1
ATOM 11474 O O . THR D 1 258 ? 2.647 -93.252 -15.786 1.00 75.56 258 THR D O 1
ATOM 11478 N N . ASN D 1 259 ? 1.094 -92.007 -14.697 1.00 78.15 259 ASN D N 1
ATOM 11479 C CA . ASN D 1 259 ? 0.040 -92.045 -15.705 1.00 77.39 259 ASN D CA 1
ATOM 11480 C C . ASN D 1 259 ? -0.075 -93.309 -16.560 1.00 75.48 259 ASN D C 1
ATOM 11481 O O . ASN D 1 259 ? -0.123 -93.223 -17.782 1.00 74.22 259 ASN D O 1
ATOM 11486 N N . VAL D 1 260 ? -0.133 -94.467 -15.913 1.00 75.63 260 VAL D N 1
ATOM 11487 C CA . VAL D 1 260 ? -0.343 -95.733 -16.606 1.00 74.62 260 VAL D CA 1
ATOM 11488 C C . VAL D 1 260 ? -1.836 -95.963 -16.782 1.00 76.02 260 VAL D C 1
ATOM 11489 O O . VAL D 1 260 ? -2.615 -95.715 -15.871 1.00 77.91 260 VAL D O 1
ATOM 11493 N N . GLY D 1 261 ? -2.230 -96.421 -17.965 1.00 75.66 261 GLY D N 1
ATOM 11494 C CA . GLY D 1 261 ? -3.626 -96.722 -18.251 1.00 77.64 261 GLY D CA 1
ATOM 11495 C C . GLY D 1 261 ? -4.062 -98.019 -17.601 1.00 80.39 261 GLY D C 1
ATOM 11496 O O . GLY D 1 261 ? -3.338 -99.014 -17.632 1.00 80.08 261 GLY D O 1
ATOM 11497 N N . ILE D 1 262 ? -5.247 -98.006 -17.002 1.00 83.42 262 ILE D N 1
ATOM 11498 C CA . ILE D 1 262 ? -5.746 -99.168 -16.277 1.00 86.38 262 ILE D CA 1
ATOM 11499 C C . ILE D 1 262 ? -7.030 -99.682 -16.920 1.00 88.09 262 ILE D C 1
ATOM 11500 O O . ILE D 1 262 ? -8.104 -99.630 -16.321 1.00 90.47 262 ILE D O 1
ATOM 11505 N N . ASN D 1 263 ? -6.925 -100.167 -18.150 1.00 87.15 263 ASN D N 1
ATOM 11506 C CA . ASN D 1 263 ? -8.083 -100.759 -18.803 1.00 88.70 263 ASN D CA 1
ATOM 11507 C C . ASN D 1 263 ? -8.226 -102.219 -18.378 1.00 90.58 263 ASN D C 1
ATOM 11508 O O . ASN D 1 263 ? -7.332 -103.024 -18.645 1.00 89.75 263 ASN D O 1
ATOM 11513 N N . PRO D 1 264 ? -9.349 -102.564 -17.711 1.00 93.46 264 PRO D N 1
ATOM 11514 C CA . PRO D 1 264 ? -9.568 -103.909 -17.157 1.00 95.77 264 PRO D CA 1
ATOM 11515 C C . PRO D 1 264 ? -9.360 -105.036 -18.170 1.00 95.28 264 PRO D C 1
ATOM 11516 O O . PRO D 1 264 ? -9.037 -106.161 -17.780 1.00 96.39 264 PRO D O 1
ATOM 11520 N N . THR D 1 265 ? -9.527 -104.720 -19.454 1.00 93.92 265 THR D N 1
ATOM 11521 C CA . THR D 1 265 ? -9.355 -105.683 -20.537 1.00 93.78 265 THR D CA 1
ATOM 11522 C C . THR D 1 265 ? -7.881 -105.948 -20.845 1.00 92.69 265 THR D C 1
ATOM 11523 O O . THR D 1 265 ? -7.553 -106.729 -21.743 1.00 92.04 265 THR D O 1
ATOM 11527 N N . ARG D 1 266 ? -6.999 -105.282 -20.103 1.00 92.82 266 ARG D N 1
ATOM 11528 C CA . ARG D 1 266 ? -5.555 -105.473 -20.228 1.00 92.02 266 ARG D CA 1
ATOM 11529 C C . ARG D 1 266 ? -4.803 -105.305 -18.902 1.00 92.71 266 ARG D C 1
ATOM 11530 O O . ARG D 1 266 ? -3.590 -105.530 -18.843 1.00 92.10 266 ARG D O 1
ATOM 11538 N N . ALA D 1 267 ? -5.523 -104.922 -17.846 1.00 94.13 267 ALA D N 1
ATOM 11539 C CA . ALA D 1 267 ? -4.945 -104.772 -16.505 1.00 94.94 267 ALA D CA 1
ATOM 11540 C C . ALA D 1 267 ? -4.940 -106.101 -15.738 1.00 97.07 267 ALA D C 1
ATOM 11541 O O . ALA D 1 267 ? -5.033 -106.127 -14.501 1.00 98.92 267 ALA D O 1
ATOM 11543 N N . GLY D 1 268 ? -4.822 -107.196 -16.490 1.00 96.75 268 GLY D N 1
ATOM 11544 C CA . GLY D 1 268 ? -4.815 -108.546 -15.936 1.00 98.73 268 GLY D CA 1
ATOM 11545 C C . GLY D 1 268 ? -3.687 -108.800 -14.956 1.00 98.93 268 GLY D C 1
ATOM 11546 O O . GLY D 1 268 ? -3.886 -109.458 -13.934 1.00 101.56 268 GLY D O 1
ATOM 11547 N N . ILE D 1 269 ? -2.505 -108.273 -15.267 1.00 96.21 269 ILE D N 1
ATOM 11548 C CA . ILE D 1 269 ? -1.336 -108.421 -14.397 1.00 96.29 269 ILE D CA 1
ATOM 11549 C C . ILE D 1 269 ? -1.535 -107.736 -13.041 1.00 97.21 269 ILE D C 1
ATOM 11550 O O . ILE D 1 269 ? -0.969 -108.167 -12.040 1.00 98.82 269 ILE D O 1
ATOM 11555 N N . LEU D 1 270 ? -2.357 -106.689 -13.018 1.00 96.40 270 LEU D N 1
ATOM 11556 C CA . LEU D 1 270 ? -2.636 -105.949 -11.789 1.00 97.63 270 LEU D CA 1
ATOM 11557 C C . LEU D 1 270 ? -3.501 -106.751 -10.827 1.00 101.02 270 LEU D C 1
ATOM 11558 O O . LEU D 1 270 ? -3.304 -106.694 -9.613 1.00 102.76 270 LEU D O 1
ATOM 11563 N N . GLU D 1 271 ? -4.458 -107.493 -11.381 1.00 102.27 271 GLU D N 1
ATOM 11564 C CA . GLU D 1 271 ? -5.251 -108.449 -10.611 1.00 106.00 271 GLU D CA 1
ATOM 11565 C C . GLU D 1 271 ? -4.349 -109.572 -10.115 1.00 107.43 271 GLU D C 1
ATOM 11566 O O . GLU D 1 271 ? -4.539 -110.070 -9.011 1.00 110.54 271 GLU D O 1
ATOM 11572 N N . VAL D 1 272 ? -3.373 -109.966 -10.936 1.00 105.39 272 VAL D N 1
ATOM 11573 C CA . VAL D 1 272 ? -2.431 -111.031 -10.577 1.00 106.70 272 VAL D CA 1
ATOM 11574 C C . VAL D 1 272 ? -1.462 -110.562 -9.494 1.00 107.15 272 VAL D C 1
ATOM 11575 O O . VAL D 1 272 ? -1.017 -111.352 -8.663 1.00 109.47 272 VAL D O 1
ATOM 11579 N N . LEU D 1 273 ? -1.155 -109.270 -9.501 1.00 105.19 273 LEU D N 1
ATOM 11580 C CA . LEU D 1 273 ? -0.263 -108.698 -8.504 1.00 105.82 273 LEU D CA 1
ATOM 11581 C C . LEU D 1 273 ? -0.902 -108.667 -7.116 1.00 109.04 273 LEU D C 1
ATOM 11582 O O . LEU D 1 273 ? -0.252 -109.013 -6.126 1.00 110.82 273 LEU D O 1
ATOM 11587 N N . LYS D 1 274 ? -2.173 -108.274 -7.056 1.00 109.97 274 LYS D N 1
ATOM 11588 C CA . LYS D 1 274 ? -2.900 -108.179 -5.785 1.00 113.28 274 LYS D CA 1
ATOM 11589 C C . LYS D 1 274 ? -3.343 -109.552 -5.274 1.00 116.92 274 LYS D C 1
ATOM 11590 O O . LYS D 1 274 ? -3.515 -109.745 -4.071 1.00 119.82 274 LYS D O 1
ATOM 11596 N N . GLN D 1 275 ? -3.518 -110.498 -6.196 1.00 117.00 275 GLN D N 1
ATOM 11597 C CA . GLN D 1 275 ? -3.815 -111.888 -5.848 1.00 120.48 275 GLN D CA 1
ATOM 11598 C C . GLN D 1 275 ? -2.562 -112.659 -5.417 1.00 121.69 275 GLN D C 1
ATOM 11599 O O . GLN D 1 275 ? -2.660 -113.624 -4.662 1.00 125.08 275 GLN D O 1
ATOM 11605 N N . MET D 1 276 ? -1.392 -112.238 -5.897 1.00 119.20 276 MET D N 1
ATOM 11606 C CA . MET D 1 276 ? -0.118 -112.760 -5.384 1.00 120.29 276 MET D CA 1
ATOM 11607 C C . MET D 1 276 ? 0.301 -112.038 -4.096 1.00 121.59 276 MET D C 1
ATOM 11608 O O . MET D 1 276 ? 1.316 -112.377 -3.480 1.00 122.61 276 MET D O 1
ATOM 11613 N N . GLY D 1 277 ? -0.492 -111.041 -3.706 1.00 121.78 277 GLY D N 1
ATOM 11614 C CA . GLY D 1 277 ? -0.309 -110.328 -2.449 1.00 123.77 277 GLY D CA 1
ATOM 11615 C C . GLY D 1 277 ? 0.589 -109.107 -2.518 1.00 121.83 277 GLY D C 1
ATOM 11616 O O . GLY D 1 277 ? 0.620 -108.310 -1.580 1.00 122.78 277 GLY D O 1
ATOM 11617 N N . ALA D 1 278 ? 1.308 -108.958 -3.631 1.00 119.45 278 ALA D N 1
ATOM 11618 C CA . ALA D 1 278 ? 2.319 -107.903 -3.807 1.00 117.48 278 ALA D CA 1
ATOM 11619 C C . ALA D 1 278 ? 1.827 -106.493 -3.463 1.00 117.06 278 ALA D C 1
ATOM 11620 O O . ALA D 1 278 ? 0.713 -106.114 -3.838 1.00 116.72 278 ALA D O 1
ATOM 11622 N N . THR D 1 279 ? 2.662 -105.732 -2.748 1.00 117.28 279 THR D N 1
ATOM 11623 C CA . THR D 1 279 ? 2.340 -104.352 -2.363 1.00 116.76 279 THR D CA 1
ATOM 11624 C C . THR D 1 279 ? 2.347 -103.464 -3.593 1.00 113.40 279 THR D C 1
ATOM 11625 O O . THR D 1 279 ? 3.367 -103.318 -4.258 1.00 111.43 279 THR D O 1
ATOM 11629 N N . LEU D 1 280 ? 1.192 -102.874 -3.875 1.00 113.18 280 LEU D N 1
ATOM 11630 C CA . LEU D 1 280 ? 0.961 -102.144 -5.108 1.00 110.60 280 LEU D CA 1
ATOM 11631 C C . LEU D 1 280 ? -0.006 -100.997 -4.828 1.00 111.39 280 LEU D C 1
ATOM 11632 O O . LEU D 1 280 ? -1.171 -101.220 -4.504 1.00 113.02 280 LEU D O 1
ATOM 11637 N N . ALA D 1 281 ? 0.491 -99.769 -4.928 1.00 110.61 281 ALA D N 1
ATOM 11638 C CA . ALA D 1 281 ? -0.338 -98.588 -4.713 1.00 111.65 281 ALA D CA 1
ATOM 11639 C C . ALA D 1 281 ? -1.008 -98.160 -6.017 1.00 110.03 281 ALA D C 1
ATOM 11640 O O . ALA D 1 281 ? -0.600 -98.588 -7.098 1.00 107.77 281 ALA D O 1
ATOM 11642 N N . MET D 1 282 ? -2.037 -97.320 -5.908 1.00 111.43 282 MET D N 1
ATOM 11643 C CA . MET D 1 282 ? -2.814 -96.899 -7.069 1.00 110.42 282 MET D CA 1
ATOM 11644 C C . MET D 1 282 ? -3.362 -95.475 -6.918 1.00 111.28 282 MET D C 1
ATOM 11645 O O . MET D 1 282 ? -4.571 -95.264 -6.801 1.00 112.81 282 MET D O 1
ATOM 11650 N N . GLU D 1 283 ? -2.457 -94.503 -6.934 1.00 110.63 283 GLU D N 1
ATOM 11651 C CA . GLU D 1 283 ? -2.810 -93.091 -6.777 1.00 111.71 283 GLU D CA 1
ATOM 11652 C C . GLU D 1 283 ? -3.476 -92.527 -8.034 1.00 110.39 283 GLU D C 1
ATOM 11653 O O . GLU D 1 283 ? -3.443 -93.155 -9.092 1.00 108.34 283 GLU D O 1
ATOM 11659 N N . ASN D 1 284 ? -4.077 -91.343 -7.894 1.00 111.86 284 ASN D N 1
ATOM 11660 C CA . ASN D 1 284 ? -4.651 -90.559 -9.006 1.00 111.15 284 ASN D CA 1
ATOM 11661 C C . ASN D 1 284 ? -5.617 -91.311 -9.936 1.00 110.37 284 ASN D C 1
ATOM 11662 O O . ASN D 1 284 ? -5.460 -91.297 -11.160 1.00 108.29 284 ASN D O 1
ATOM 11667 N N . GLU D 1 285 ? -6.623 -91.948 -9.343 1.00 112.35 285 GLU D N 1
ATOM 11668 C CA . GLU D 1 285 ? -7.611 -92.731 -10.086 1.00 112.13 285 GLU D CA 1
ATOM 11669 C C . GLU D 1 285 ? -8.563 -91.833 -10.883 1.00 112.07 285 GLU D C 1
ATOM 11670 O O . GLU D 1 285 ? -9.576 -91.354 -10.357 1.00 114.71 285 GLU D O 1
ATOM 11676 N N . ARG D 1 286 ? -8.234 -91.606 -12.151 1.00 109.15 286 ARG D N 1
ATOM 11677 C CA . ARG D 1 286 ? -9.051 -90.743 -13.003 1.00 108.96 286 ARG D CA 1
ATOM 11678 C C . ARG D 1 286 ? -9.363 -91.376 -14.370 1.00 106.36 286 ARG D C 1
ATOM 11679 O O . ARG D 1 286 ? -8.675 -92.302 -14.817 1.00 104.35 286 ARG D O 1
ATOM 11687 N N . VAL D 1 287 ? -10.414 -90.871 -15.013 1.00 106.34 287 VAL D N 1
ATOM 11688 C CA . VAL D 1 287 ? -10.796 -91.296 -16.355 1.00 103.81 287 VAL D CA 1
ATOM 11689 C C . VAL D 1 287 ? -10.468 -90.167 -17.339 1.00 101.68 287 VAL D C 1
ATOM 11690 O O . VAL D 1 287 ? -10.901 -89.026 -17.164 1.00 102.87 287 VAL D O 1
ATOM 11694 N N . GLN D 1 288 ? -9.694 -90.506 -18.368 1.00 98.78 288 GLN D N 1
ATOM 11695 C CA . GLN D 1 288 ? -9.095 -89.524 -19.271 1.00 97.19 288 GLN D CA 1
ATOM 11696 C C . GLN D 1 288 ? -9.333 -89.929 -20.716 1.00 94.53 288 GLN D C 1
ATOM 11697 O O . GLN D 1 288 ? -8.786 -90.933 -21.187 1.00 92.36 288 GLN D O 1
ATOM 11703 N N . GLY D 1 289 ? -10.147 -89.131 -21.407 1.00 94.78 289 GLY D N 1
ATOM 11704 C CA . GLY D 1 289 ? -10.569 -89.421 -22.776 1.00 93.08 289 GLY D CA 1
ATOM 11705 C C . GLY D 1 289 ? -11.260 -90.771 -22.874 1.00 92.53 289 GLY D C 1
ATOM 11706 O O . GLY D 1 289 ? -11.037 -91.526 -23.827 1.00 90.86 289 GLY D O 1
ATOM 11707 N N . GLY D 1 290 ? -12.088 -91.075 -21.874 1.00 93.85 290 GLY D N 1
ATOM 11708 C CA . GLY D 1 290 ? -12.782 -92.360 -21.786 1.00 93.49 290 GLY D CA 1
ATOM 11709 C C . GLY D 1 290 ? -11.935 -93.533 -21.312 1.00 91.33 290 GLY D C 1
ATOM 11710 O O . GLY D 1 290 ? -12.434 -94.651 -21.210 1.00 92.21 290 GLY D O 1
ATOM 11711 N N . GLU D 1 291 ? -10.660 -93.288 -21.022 1.00 88.65 291 GLU D N 1
ATOM 11712 C CA . GLU D 1 291 ? -9.757 -94.337 -20.565 1.00 86.59 291 GLU D CA 1
ATOM 11713 C C . GLU D 1 291 ? -9.405 -94.139 -19.103 1.00 87.14 291 GLU D C 1
ATOM 11714 O O . GLU D 1 291 ? -9.073 -93.026 -18.708 1.00 87.43 291 GLU D O 1
ATOM 11720 N N . PRO D 1 292 ? -9.479 -95.217 -18.293 1.00 87.45 292 PRO D N 1
ATOM 11721 C CA . PRO D 1 292 ? -9.137 -95.151 -16.868 1.00 88.37 292 PRO D CA 1
ATOM 11722 C C . PRO D 1 292 ? -7.628 -95.272 -16.604 1.00 86.22 292 PRO D C 1
ATOM 11723 O O . PRO D 1 292 ? -7.017 -96.302 -16.890 1.00 84.91 292 PRO D O 1
ATOM 11727 N N . VAL D 1 293 ? -7.052 -94.202 -16.059 1.00 85.86 293 VAL D N 1
ATOM 11728 C CA . VAL D 1 293 ? -5.612 -94.070 -15.862 1.00 83.83 293 VAL D CA 1
ATOM 11729 C C . VAL D 1 293 ? -5.335 -93.997 -14.374 1.00 85.39 293 VAL D C 1
ATOM 11730 O O . VAL D 1 293 ? -6.149 -93.468 -13.621 1.00 87.72 293 VAL D O 1
ATOM 11734 N N . ALA D 1 294 ? -4.189 -94.522 -13.951 1.00 84.38 294 ALA D N 1
ATOM 11735 C CA . ALA D 1 294 ? -3.769 -94.432 -12.557 1.00 85.86 294 ALA D CA 1
ATOM 11736 C C . ALA D 1 294 ? -2.259 -94.326 -12.431 1.00 84.69 294 ALA D C 1
ATOM 11737 O O . ALA D 1 294 ? -1.529 -94.600 -13.378 1.00 82.67 294 ALA D O 1
ATOM 11739 N N . ASP D 1 295 ? -1.796 -93.918 -11.254 1.00 86.33 295 ASP D N 1
ATOM 11740 C CA . ASP D 1 295 ? -0.377 -93.952 -10.946 1.00 85.88 295 ASP D CA 1
ATOM 11741 C C . ASP D 1 295 ? -0.093 -95.182 -10.090 1.00 87.23 295 ASP D C 1
ATOM 11742 O O . ASP D 1 295 ? -0.661 -95.351 -9.017 1.00 89.26 295 ASP D O 1
ATOM 11747 N N . LEU D 1 296 ? 0.764 -96.055 -10.606 1.00 86.47 296 LEU D N 1
ATOM 11748 C CA . LEU D 1 296 ? 1.101 -97.317 -9.955 1.00 88.29 296 LEU D CA 1
ATOM 11749 C C . LEU D 1 296 ? 2.371 -97.180 -9.137 1.00 89.78 296 LEU D C 1
ATOM 11750 O O . LEU D 1 296 ? 3.322 -96.529 -9.563 1.00 88.93 296 LEU D O 1
ATOM 11755 N N . THR D 1 297 ? 2.392 -97.804 -7.967 1.00 92.30 297 THR D N 1
ATOM 11756 C CA . THR D 1 297 ? 3.587 -97.814 -7.135 1.00 93.48 297 THR D CA 1
ATOM 11757 C C . THR D 1 297 ? 3.801 -99.220 -6.595 1.00 95.34 297 THR D C 1
ATOM 11758 O O . THR D 1 297 ? 2.926 -99.783 -5.939 1.00 97.35 297 THR D O 1
ATOM 11762 N N . ILE D 1 298 ? 4.957 -99.794 -6.899 1.00 95.00 298 ILE D N 1
ATOM 11763 C CA . ILE D 1 298 ? 5.283 -101.138 -6.443 1.00 97.11 298 ILE D CA 1
ATOM 11764 C C . ILE D 1 298 ? 6.553 -101.109 -5.599 1.00 99.01 298 ILE D C 1
ATOM 11765 O O . ILE D 1 298 ? 7.500 -100.384 -5.918 1.00 97.97 298 ILE D O 1
ATOM 11770 N N . GLU D 1 299 ? 6.555 -101.872 -4.510 1.00 102.09 299 GLU D N 1
ATOM 11771 C CA . GLU D 1 299 ? 7.763 -102.075 -3.715 1.00 104.12 299 GLU D CA 1
ATOM 11772 C C . GLU D 1 299 ? 8.111 -103.566 -3.647 1.00 105.97 299 GLU D C 1
ATOM 11773 O O . GLU D 1 299 ? 7.362 -104.400 -4.159 1.00 105.95 299 GLU D O 1
ATOM 11779 N N . THR D 1 300 ? 9.254 -103.894 -3.047 1.00 107.96 300 THR D N 1
ATOM 11780 C CA . THR D 1 300 ? 9.681 -105.288 -2.914 1.00 110.43 300 THR D CA 1
ATOM 11781 C C . THR D 1 300 ? 8.694 -106.043 -2.031 1.00 114.12 300 THR D C 1
ATOM 11782 O O . THR D 1 300 ? 8.466 -105.665 -0.881 1.00 116.15 300 THR D O 1
ATOM 11786 N N . SER D 1 301 ? 8.104 -107.101 -2.579 1.00 115.40 301 SER D N 1
ATOM 11787 C CA . SER D 1 301 ? 7.016 -107.810 -1.901 1.00 118.81 301 SER D CA 1
ATOM 11788 C C . SER D 1 301 ? 7.244 -109.310 -1.796 1.00 121.70 301 SER D C 1
ATOM 11789 O O . SER D 1 301 ? 8.045 -109.882 -2.543 1.00 120.95 301 SER D O 1
ATOM 11792 N N . VAL D 1 302 ? 6.530 -109.931 -0.857 1.00 125.20 302 VAL D N 1
ATOM 11793 C CA . VAL D 1 302 ? 6.524 -111.383 -0.698 1.00 128.28 302 VAL D CA 1
ATOM 11794 C C . VAL D 1 302 ? 5.452 -112.003 -1.592 1.00 128.15 302 VAL D C 1
ATOM 11795 O O . VAL D 1 302 ? 4.260 -111.716 -1.444 1.00 128.40 302 VAL D O 1
ATOM 11799 N N . LEU D 1 303 ? 5.886 -112.842 -2.529 1.00 127.98 303 LEU D N 1
ATOM 11800 C CA . LEU D 1 303 ? 4.986 -113.391 -3.542 1.00 127.75 303 LEU D CA 1
ATOM 11801 C C . LEU D 1 303 ? 4.470 -114.788 -3.200 1.00 131.59 303 LEU D C 1
ATOM 11802 O O . LEU D 1 303 ? 5.227 -115.653 -2.746 1.00 134.09 303 LEU D O 1
ATOM 11807 N N . GLN D 1 304 ? 3.175 -114.993 -3.429 1.00 132.24 304 GLN D N 1
ATOM 11808 C CA . GLN D 1 304 ? 2.522 -116.282 -3.197 1.00 135.90 304 GLN D CA 1
ATOM 11809 C C . GLN D 1 304 ? 1.962 -116.828 -4.506 1.00 134.93 304 GLN D C 1
ATOM 11810 O O . GLN D 1 304 ? 1.361 -116.085 -5.281 1.00 132.12 304 GLN D O 1
ATOM 11816 N N . GLY D 1 305 ? 2.160 -118.122 -4.745 1.00 137.51 305 GLY D N 1
ATOM 11817 C CA . GLY D 1 305 ? 1.692 -118.769 -5.973 1.00 137.13 305 GLY D CA 1
ATOM 11818 C C . GLY D 1 305 ? 0.179 -118.794 -6.110 1.00 138.12 305 GLY D C 1
ATOM 11819 O O . GLY D 1 305 ? -0.530 -119.090 -5.144 1.00 141.33 305 GLY D O 1
ATOM 11820 N N . VAL D 1 306 ? -0.315 -118.486 -7.310 1.00 135.57 306 VAL D N 1
ATOM 11821 C CA . VAL D 1 306 ? -1.760 -118.415 -7.557 1.00 136.17 306 VAL D CA 1
ATOM 11822 C C . VAL D 1 306 ? -2.191 -119.089 -8.871 1.00 135.77 306 VAL D C 1
ATOM 11823 O O . VAL D 1 306 ? -1.443 -119.110 -9.854 1.00 133.33 306 VAL D O 1
ATOM 11827 N N . GLU D 1 307 ? -3.400 -119.647 -8.856 1.00 138.41 307 GLU D N 1
ATOM 11828 C CA . GLU D 1 307 ? -4.015 -120.254 -10.032 1.00 138.51 307 GLU D CA 1
ATOM 11829 C C . GLU D 1 307 ? -4.586 -119.166 -10.946 1.00 135.01 307 GLU D C 1
ATOM 11830 O O . GLU D 1 307 ? -5.255 -118.242 -10.472 1.00 134.47 307 GLU D O 1
ATOM 11836 N N . ILE D 1 308 ? -4.313 -119.274 -12.248 1.00 132.80 308 ILE D N 1
ATOM 11837 C CA . ILE D 1 308 ? -4.754 -118.276 -13.234 1.00 129.29 308 ILE D CA 1
ATOM 11838 C C . ILE D 1 308 ? -5.332 -118.940 -14.487 1.00 129.47 308 ILE D C 1
ATOM 11839 O O . ILE D 1 308 ? -4.647 -119.712 -15.160 1.00 129.50 308 ILE D O 1
ATOM 11844 N N . GLY D 1 309 ? -6.587 -118.629 -14.806 1.00 129.75 309 GLY D N 1
ATOM 11845 C CA . GLY D 1 309 ? -7.213 -119.177 -16.005 1.00 130.15 309 GLY D CA 1
ATOM 11846 C C . GLY D 1 309 ? -8.628 -118.723 -16.304 1.00 130.72 309 GLY D C 1
ATOM 11847 O O . GLY D 1 309 ? -9.342 -118.243 -15.418 1.00 131.77 309 GLY D O 1
ATOM 11848 N N . GLY D 1 310 ? -9.012 -118.872 -17.574 1.00 130.20 310 GLY D N 1
ATOM 11849 C CA . GLY D 1 310 ? -10.389 -118.679 -18.043 1.00 131.37 310 GLY D CA 1
ATOM 11850 C C . GLY D 1 310 ? -10.975 -117.285 -17.914 1.00 129.67 310 GLY D C 1
ATOM 11851 O O . GLY D 1 310 ? -10.992 -116.516 -18.879 1.00 126.66 310 GLY D O 1
ATOM 11852 N N . ASP D 1 311 ? -11.472 -116.980 -16.715 1.00 131.78 311 ASP D N 1
ATOM 11853 C CA . ASP D 1 311 ? -12.093 -115.697 -16.396 1.00 130.69 311 ASP D CA 1
ATOM 11854 C C . ASP D 1 311 ? -11.160 -114.534 -16.753 1.00 126.72 311 ASP D C 1
ATOM 11855 O O . ASP D 1 311 ? -11.511 -113.662 -17.552 1.00 124.64 311 ASP D O 1
ATOM 11860 N N . ILE D 1 312 ? -9.955 -114.561 -16.190 1.00 125.82 312 ILE D N 1
ATOM 11861 C CA . ILE D 1 312 ? -9.050 -113.413 -16.219 1.00 122.20 312 ILE D CA 1
ATOM 11862 C C . ILE D 1 312 ? -7.894 -113.565 -17.226 1.00 119.44 312 ILE D C 1
ATOM 11863 O O . ILE D 1 312 ? -7.150 -112.609 -17.460 1.00 116.64 312 ILE D O 1
ATOM 11868 N N . ILE D 1 313 ? -7.753 -114.746 -17.831 1.00 120.46 313 ILE D N 1
ATOM 11869 C CA . ILE D 1 313 ? -6.651 -114.998 -18.783 1.00 118.46 313 ILE D CA 1
ATOM 11870 C C . ILE D 1 313 ? -6.677 -114.201 -20.119 1.00 115.57 313 ILE D C 1
ATOM 11871 O O . ILE D 1 313 ? -5.627 -113.699 -20.547 1.00 113.02 313 ILE D O 1
ATOM 11876 N N . PRO D 1 314 ? -7.857 -114.072 -20.772 1.00 116.10 314 PRO D N 1
ATOM 11877 C CA . PRO D 1 314 ? -7.869 -113.456 -22.108 1.00 113.61 314 PRO D CA 1
ATOM 11878 C C . PRO D 1 314 ? -7.338 -112.021 -22.117 1.00 110.95 314 PRO D C 1
ATOM 11879 O O . PRO D 1 314 ? -6.882 -111.529 -23.152 1.00 108.52 314 PRO D O 1
ATOM 11883 N N . ARG D 1 315 ? -7.385 -111.384 -20.952 1.00 111.68 315 ARG D N 1
ATOM 11884 C CA . ARG D 1 315 ? -7.057 -109.975 -20.791 1.00 109.85 315 ARG D CA 1
ATOM 11885 C C . ARG D 1 315 ? -5.652 -109.733 -20.205 1.00 108.77 315 ARG D C 1
ATOM 11886 O O . ARG D 1 315 ? -5.386 -108.679 -19.613 1.00 107.90 315 ARG D O 1
ATOM 11894 N N . LEU D 1 316 ? -4.759 -110.708 -20.383 1.00 108.85 316 LEU D N 1
ATOM 11895 C CA . LEU D 1 316 ? -3.365 -110.590 -19.938 1.00 107.77 316 LEU D CA 1
ATOM 11896 C C . LEU D 1 316 ? -2.415 -111.408 -20.810 1.00 107.18 316 LEU D C 1
ATOM 11897 O O . LEU D 1 316 ? -1.284 -111.695 -20.412 1.00 107.10 316 LEU D O 1
ATOM 11902 N N . ILE D 1 317 ? -2.883 -111.758 -22.006 1.00 107.04 317 ILE D N 1
ATOM 11903 C CA . ILE D 1 317 ? -2.168 -112.661 -22.921 1.00 107.33 317 ILE D CA 1
ATOM 11904 C C . ILE D 1 317 ? -0.678 -112.333 -23.126 1.00 105.62 317 ILE D C 1
ATOM 11905 O O . ILE D 1 317 ? 0.170 -113.231 -23.079 1.00 106.86 317 ILE D O 1
ATOM 11910 N N . ASP D 1 318 ? -0.372 -111.052 -23.332 1.00 103.00 318 ASP D N 1
ATOM 11911 C CA . ASP D 1 318 ? 0.995 -110.604 -23.611 1.00 101.06 318 ASP D CA 1
ATOM 11912 C C . ASP D 1 318 ? 1.886 -110.697 -22.382 1.00 101.54 318 ASP D C 1
ATOM 11913 O O . ASP D 1 318 ? 3.090 -110.903 -22.500 1.00 101.43 318 ASP D O 1
ATOM 11918 N N . GLU D 1 319 ? 1.280 -110.549 -21.208 1.00 102.21 319 GLU D N 1
ATOM 11919 C CA . GLU D 1 319 ? 2.011 -110.464 -19.946 1.00 102.65 319 GLU D CA 1
ATOM 11920 C C . GLU D 1 319 ? 2.466 -111.823 -19.417 1.00 104.48 319 GLU D C 1
ATOM 11921 O O . GLU D 1 319 ? 3.210 -111.897 -18.441 1.00 105.49 319 GLU D O 1
ATOM 11927 N N . ILE D 1 320 ? 2.020 -112.894 -20.067 1.00 104.90 320 ILE D N 1
ATOM 11928 C CA . ILE D 1 320 ? 2.348 -114.258 -19.643 1.00 106.75 320 ILE D CA 1
ATOM 11929 C C . ILE D 1 320 ? 3.864 -114.504 -19.529 1.00 105.75 320 ILE D C 1
ATOM 11930 O O . ILE D 1 320 ? 4.310 -115.070 -18.527 1.00 107.86 320 ILE D O 1
ATOM 11935 N N . PRO D 1 321 ? 4.658 -114.074 -20.538 1.00 102.60 321 PRO D N 1
ATOM 11936 C CA . PRO D 1 321 ? 6.108 -114.159 -20.378 1.00 102.13 321 PRO D CA 1
ATOM 11937 C C . PRO D 1 321 ? 6.604 -113.493 -19.093 1.00 101.81 321 PRO D C 1
ATOM 11938 O O . PRO D 1 321 ? 7.384 -114.094 -18.345 1.00 103.86 321 PRO D O 1
ATOM 11942 N N . ILE D 1 322 ? 6.143 -112.272 -18.834 1.00 99.20 322 ILE D N 1
ATOM 11943 C CA . ILE D 1 322 ? 6.622 -111.517 -17.681 1.00 98.45 322 ILE D CA 1
ATOM 11944 C C . ILE D 1 322 ? 6.067 -112.063 -16.358 1.00 100.70 322 ILE D C 1
ATOM 11945 O O . ILE D 1 322 ? 6.755 -112.033 -15.338 1.00 101.99 322 ILE D O 1
ATOM 11950 N N . ILE D 1 323 ? 4.848 -112.599 -16.396 1.00 101.42 323 ILE D N 1
ATOM 11951 C CA . ILE D 1 323 ? 4.228 -113.211 -15.217 1.00 103.87 323 ILE D CA 1
ATOM 11952 C C . ILE D 1 323 ? 4.937 -114.516 -14.857 1.00 106.23 323 ILE D C 1
ATOM 11953 O O . ILE D 1 323 ? 5.067 -114.848 -13.679 1.00 108.57 323 ILE D O 1
ATOM 11958 N N . ALA D 1 324 ? 5.410 -115.234 -15.873 1.00 105.87 324 ALA D N 1
ATOM 11959 C CA . ALA D 1 324 ? 6.211 -116.444 -15.671 1.00 108.55 324 ALA D CA 1
ATOM 11960 C C . ALA D 1 324 ? 7.474 -116.170 -14.857 1.00 109.18 324 ALA D C 1
ATOM 11961 O O . ALA D 1 324 ? 7.923 -117.023 -14.091 1.00 112.02 324 ALA D O 1
ATOM 11963 N N . VAL D 1 325 ? 8.040 -114.978 -15.041 1.00 106.73 325 VAL D N 1
ATOM 11964 C CA . VAL D 1 325 ? 9.210 -114.533 -14.284 1.00 107.20 325 VAL D CA 1
ATOM 11965 C C . VAL D 1 325 ? 8.791 -114.160 -12.860 1.00 108.68 325 VAL D C 1
ATOM 11966 O O . VAL D 1 325 ? 9.506 -114.447 -11.898 1.00 110.68 325 VAL D O 1
ATOM 11970 N N . LEU D 1 326 ? 7.619 -113.538 -12.738 1.00 107.90 326 LEU D N 1
ATOM 11971 C CA . LEU D 1 326 ? 7.069 -113.135 -11.442 1.00 109.51 326 LEU D CA 1
ATOM 11972 C C . LEU D 1 326 ? 6.758 -114.340 -10.555 1.00 113.82 326 LEU D C 1
ATOM 11973 O O . LEU D 1 326 ? 6.750 -114.234 -9.324 1.00 115.85 326 LEU D O 1
ATOM 11978 N N . ALA D 1 327 ? 6.511 -115.483 -11.190 1.00 115.48 327 ALA D N 1
ATOM 11979 C CA . ALA D 1 327 ? 6.201 -116.723 -10.484 1.00 119.60 327 ALA D CA 1
ATOM 11980 C C . ALA D 1 327 ? 7.454 -117.439 -9.969 1.00 122.07 327 ALA D C 1
ATOM 11981 O O . ALA D 1 327 ? 7.386 -118.190 -8.996 1.00 125.51 327 ALA D O 1
ATOM 11983 N N . THR D 1 328 ? 8.588 -117.191 -10.625 1.00 120.57 328 THR D N 1
ATOM 11984 C CA . THR D 1 328 ? 9.893 -117.722 -10.215 1.00 122.71 328 THR D CA 1
ATOM 11985 C C . THR D 1 328 ? 10.204 -117.413 -8.747 1.00 124.67 328 THR D C 1
ATOM 11986 O O . THR D 1 328 ? 10.957 -118.140 -8.097 1.00 127.50 328 THR D O 1
ATOM 11990 N N . GLN D 1 329 ? 9.609 -116.339 -8.235 1.00 123.44 329 GLN D N 1
ATOM 11991 C CA . GLN D 1 329 ? 9.893 -115.852 -6.887 1.00 125.17 329 GLN D CA 1
ATOM 11992 C C . GLN D 1 329 ? 8.698 -115.999 -5.943 1.00 127.37 329 GLN D C 1
ATOM 11993 O O . GLN D 1 329 ? 8.769 -115.603 -4.776 1.00 128.73 329 GLN D O 1
ATOM 11999 N N . ALA D 1 330 ? 7.612 -116.576 -6.455 1.00 127.94 330 ALA D N 1
ATOM 12000 C CA . ALA D 1 330 ? 6.400 -116.829 -5.671 1.00 130.27 330 ALA D CA 1
ATOM 12001 C C . ALA D 1 330 ? 6.402 -118.223 -5.046 1.00 134.67 330 ALA D C 1
ATOM 12002 O O . ALA D 1 330 ? 6.662 -119.215 -5.729 1.00 135.71 330 ALA D O 1
ATOM 12004 N N . SER D 1 331 ? 6.102 -118.289 -3.752 1.00 137.49 331 SER D N 1
ATOM 12005 C CA . SER D 1 331 ? 6.033 -119.565 -3.039 1.00 142.20 331 SER D CA 1
ATOM 12006 C C . SER D 1 331 ? 4.848 -120.421 -3.480 1.00 143.81 331 SER D C 1
ATOM 12007 O O . SER D 1 331 ? 3.691 -120.002 -3.383 1.00 143.21 331 SER D O 1
ATOM 12010 N N . GLY D 1 332 ? 5.151 -121.617 -3.975 1.00 146.12 332 GLY D N 1
ATOM 12011 C CA . GLY D 1 332 ? 4.131 -122.628 -4.221 1.00 149.10 332 GLY D CA 1
ATOM 12012 C C . GLY D 1 332 ? 3.685 -122.843 -5.655 1.00 147.34 332 GLY D C 1
ATOM 12013 O O . GLY D 1 332 ? 4.256 -122.284 -6.598 1.00 143.73 332 GLY D O 1
ATOM 12014 N N . ARG D 1 333 ? 2.647 -123.668 -5.796 1.00 150.21 333 ARG D N 1
ATOM 12015 C CA . ARG D 1 333 ? 2.084 -124.064 -7.087 1.00 149.24 333 ARG D CA 1
ATOM 12016 C C . ARG D 1 333 ? 1.364 -122.896 -7.763 1.00 145.15 333 ARG D C 1
ATOM 12017 O O . ARG D 1 333 ? 0.243 -122.536 -7.388 1.00 145.52 333 ARG D O 1
ATOM 12025 N N . THR D 1 334 ? 2.023 -122.307 -8.757 1.00 141.52 334 THR D N 1
ATOM 12026 C CA . THR D 1 334 ? 1.453 -121.195 -9.517 1.00 137.65 334 THR D CA 1
ATOM 12027 C C . THR D 1 334 ? 1.305 -121.580 -10.992 1.00 136.34 334 THR D C 1
ATOM 12028 O O . THR D 1 334 ? 2.294 -121.736 -11.709 1.00 135.06 334 THR D O 1
ATOM 12032 N N . VAL D 1 335 ? 0.058 -121.749 -11.425 1.00 136.98 335 VAL D N 1
ATOM 12033 C CA . VAL D 1 335 ? -0.236 -122.322 -12.738 1.00 136.83 335 VAL D CA 1
ATOM 12034 C C . VAL D 1 335 ? -1.164 -121.428 -13.560 1.00 133.94 335 VAL D C 1
ATOM 12035 O O . VAL D 1 335 ? -2.111 -120.843 -13.029 1.00 133.79 335 VAL D O 1
ATOM 12039 N N . ILE D 1 336 ? -0.865 -121.325 -14.855 1.00 131.97 336 ILE D N 1
ATOM 12040 C CA . ILE D 1 336 ? -1.756 -120.694 -15.837 1.00 130.01 336 ILE D CA 1
ATOM 12041 C C . ILE D 1 336 ? -2.241 -121.737 -16.847 1.00 132.10 336 ILE D C 1
ATOM 12042 O O . ILE D 1 336 ? -1.475 -122.619 -17.245 1.00 133.36 336 ILE D O 1
ATOM 12047 N N . LYS D 1 337 ? -3.507 -121.632 -17.253 1.00 132.70 337 LYS D N 1
ATOM 12048 C CA . LYS D 1 337 ? -4.160 -122.686 -18.038 1.00 135.38 337 LYS D CA 1
ATOM 12049 C C . LYS D 1 337 ? -5.210 -122.155 -19.026 1.00 134.19 337 LYS D C 1
ATOM 12050 O O . LYS D 1 337 ? -6.349 -121.871 -18.642 1.00 134.98 337 LYS D O 1
ATOM 12056 N N . ASP D 1 338 ? -4.805 -122.024 -20.292 1.00 132.61 338 ASP D N 1
ATOM 12057 C CA . ASP D 1 338 ? -5.708 -121.683 -21.409 1.00 131.95 338 ASP D CA 1
ATOM 12058 C C . ASP D 1 338 ? -4.965 -121.548 -22.746 1.00 129.89 338 ASP D C 1
ATOM 12059 O O . ASP D 1 338 ? -4.059 -120.722 -22.880 1.00 126.72 338 ASP D O 1
ATOM 12064 N N . ALA D 1 339 ? -5.363 -122.355 -23.730 1.00 131.87 339 ALA D N 1
ATOM 12065 C CA . ALA D 1 339 ? -4.769 -122.303 -25.070 1.00 130.31 339 ALA D CA 1
ATOM 12066 C C . ALA D 1 339 ? -5.758 -121.751 -26.091 1.00 129.24 339 ALA D C 1
ATOM 12067 O O . ALA D 1 339 ? -6.635 -122.476 -26.574 1.00 131.41 339 ALA D O 1
ATOM 12069 N N . GLU D 1 340 ? -5.610 -120.462 -26.405 1.00 126.08 340 GLU D N 1
ATOM 12070 C CA . GLU D 1 340 ? -6.478 -119.762 -27.358 1.00 124.57 340 GLU D CA 1
ATOM 12071 C C . GLU D 1 340 ? -5.941 -118.358 -27.611 1.00 120.56 340 GLU D C 1
ATOM 12072 O O . GLU D 1 340 ? -6.386 -117.671 -28.527 1.00 118.67 340 GLU D O 1
ATOM 12078 N N . GLU D 1 346 ? 1.280 -117.730 -32.508 1.00 139.63 346 GLU D N 1
ATOM 12079 C CA . GLU D 1 346 ? 0.237 -117.387 -31.543 1.00 139.85 346 GLU D CA 1
ATOM 12080 C C . GLU D 1 346 ? 0.638 -117.763 -30.104 1.00 141.57 346 GLU D C 1
ATOM 12081 O O . GLU D 1 346 ? 1.188 -116.933 -29.372 1.00 140.16 346 GLU D O 1
ATOM 12087 N N . THR D 1 347 ? 0.378 -119.012 -29.719 1.00 144.73 347 THR D N 1
ATOM 12088 C CA . THR D 1 347 ? 0.734 -119.542 -28.400 1.00 146.70 347 THR D CA 1
ATOM 12089 C C . THR D 1 347 ? 2.124 -120.203 -28.419 1.00 147.59 347 THR D C 1
ATOM 12090 O O . THR D 1 347 ? 2.514 -120.895 -27.473 1.00 149.93 347 THR D O 1
ATOM 12094 N N . ASN D 1 348 ? 2.862 -119.966 -29.503 1.00 145.80 348 ASN D N 1
ATOM 12095 C CA . ASN D 1 348 ? 4.212 -120.495 -29.681 1.00 146.48 348 ASN D CA 1
ATOM 12096 C C . ASN D 1 348 ? 5.233 -119.743 -28.822 1.00 145.18 348 ASN D C 1
ATOM 12097 O O . ASN D 1 348 ? 6.306 -120.273 -28.517 1.00 146.65 348 ASN D O 1
ATOM 12102 N N . ARG D 1 349 ? 4.882 -118.511 -28.445 1.00 142.61 349 ARG D N 1
ATOM 12103 C CA . ARG D 1 349 ? 5.695 -117.661 -27.564 1.00 141.26 349 ARG D CA 1
ATOM 12104 C C . ARG D 1 349 ? 6.016 -118.370 -26.250 1.00 143.53 349 ARG D C 1
ATOM 12105 O O . ARG D 1 349 ? 7.173 -118.459 -25.844 1.00 144.10 349 ARG D O 1
ATOM 12113 N N . ILE D 1 350 ? 4.970 -118.886 -25.611 1.00 145.03 350 ILE D N 1
ATOM 12114 C CA . ILE D 1 350 ? 5.044 -119.520 -24.294 1.00 147.48 350 ILE D CA 1
ATOM 12115 C C . ILE D 1 350 ? 5.945 -120.766 -24.276 1.00 150.18 350 ILE D C 1
ATOM 12116 O O . ILE D 1 350 ? 6.550 -121.086 -23.248 1.00 151.89 350 ILE D O 1
ATOM 12121 N N . ASP D 1 351 ? 6.038 -121.448 -25.418 1.00 150.63 351 ASP D N 1
ATOM 12122 C CA . ASP D 1 351 ? 6.917 -122.612 -25.576 1.00 153.38 351 ASP D CA 1
ATOM 12123 C C . ASP D 1 351 ? 8.377 -122.254 -25.298 1.00 152.46 351 ASP D C 1
ATOM 12124 O O . ASP D 1 351 ? 9.083 -122.979 -24.592 1.00 155.10 351 ASP D O 1
ATOM 12129 N N . THR D 1 352 ? 8.808 -121.124 -25.856 1.00 148.80 352 THR D N 1
ATOM 12130 C CA . THR D 1 352 ? 10.202 -120.681 -25.800 1.00 147.67 352 THR D CA 1
ATOM 12131 C C . THR D 1 352 ? 10.597 -120.166 -24.408 1.00 147.06 352 THR D C 1
ATOM 12132 O O . THR D 1 352 ? 11.723 -120.391 -23.959 1.00 148.46 352 THR D O 1
ATOM 12136 N N . VAL D 1 353 ? 9.662 -119.494 -23.734 1.00 145.10 353 VAL D N 1
ATOM 12137 C CA . VAL D 1 353 ? 9.887 -118.943 -22.392 1.00 144.55 353 VAL D CA 1
ATOM 12138 C C . VAL D 1 353 ? 10.402 -120.012 -21.423 1.00 147.82 353 VAL D C 1
ATOM 12139 O O . VAL D 1 353 ? 11.291 -119.746 -20.612 1.00 148.31 353 VAL D O 1
ATOM 12143 N N . VAL D 1 354 ? 9.843 -121.216 -21.534 1.00 150.19 354 VAL D N 1
ATOM 12144 C CA . VAL D 1 354 ? 10.164 -122.345 -20.656 1.00 153.75 354 VAL D CA 1
ATOM 12145 C C . VAL D 1 354 ? 11.617 -122.815 -20.798 1.00 155.04 354 VAL D C 1
ATOM 12146 O O . VAL D 1 354 ? 12.303 -123.023 -19.794 1.00 156.95 354 VAL D O 1
ATOM 12150 N N . SER D 1 355 ? 12.070 -122.970 -22.043 1.00 154.10 355 SER D N 1
ATOM 12151 C CA . SER D 1 355 ? 13.429 -123.437 -22.353 1.00 155.56 355 SER D CA 1
ATOM 12152 C C . SER D 1 355 ? 14.502 -122.567 -21.704 1.00 154.28 355 SER D C 1
ATOM 12153 O O . SER D 1 355 ? 15.443 -123.076 -21.088 1.00 156.90 355 SER D O 1
ATOM 12156 N N . GLU D 1 356 ? 14.341 -121.254 -21.850 1.00 150.36 356 GLU D N 1
ATOM 12157 C CA . GLU D 1 356 ? 15.311 -120.278 -21.368 1.00 148.82 356 GLU D CA 1
ATOM 12158 C C . GLU D 1 356 ? 15.301 -120.188 -19.838 1.00 149.91 356 GLU D C 1
ATOM 12159 O O . GLU D 1 356 ? 16.360 -120.123 -19.212 1.00 151.24 356 GLU D O 1
ATOM 12165 N N . LEU D 1 357 ? 14.107 -120.196 -19.244 1.00 149.49 357 LEU D N 1
ATOM 12166 C CA . LEU D 1 357 ? 13.954 -120.042 -17.791 1.00 150.42 357 LEU D CA 1
ATOM 12167 C C . LEU D 1 357 ? 14.536 -121.201 -16.973 1.00 154.63 357 LEU D C 1
ATOM 12168 O O . LEU D 1 357 ? 15.198 -120.976 -15.956 1.00 155.77 357 LEU D O 1
ATOM 12173 N N . THR D 1 358 ? 14.288 -122.434 -17.416 1.00 157.02 358 THR D N 1
ATOM 12174 C CA . THR D 1 358 ? 14.865 -123.621 -16.775 1.00 161.27 358 THR D CA 1
ATOM 12175 C C . THR D 1 358 ? 16.381 -123.642 -16.987 1.00 161.76 358 THR D C 1
ATOM 12176 O O . THR D 1 358 ? 17.125 -124.159 -16.148 1.00 164.86 358 THR D O 1
ATOM 12180 N N . LYS D 1 359 ? 16.824 -123.067 -18.107 1.00 158.79 359 LYS D N 1
ATOM 12181 C CA . LYS D 1 359 ? 18.247 -122.901 -18.407 1.00 158.89 359 LYS D CA 1
ATOM 12182 C C . LYS D 1 359 ? 18.905 -121.986 -17.376 1.00 157.79 359 LYS D C 1
ATOM 12183 O O . LYS D 1 359 ? 20.092 -122.125 -17.076 1.00 159.74 359 LYS D O 1
ATOM 12189 N N . LEU D 1 360 ? 18.119 -121.055 -16.839 1.00 154.74 360 LEU D N 1
ATOM 12190 C CA . LEU D 1 360 ? 18.565 -120.177 -15.761 1.00 153.70 360 LEU D CA 1
ATOM 12191 C C . LEU D 1 360 ? 18.589 -120.894 -14.415 1.00 156.92 360 LEU D C 1
ATOM 12192 O O . LEU D 1 360 ? 19.247 -120.440 -13.479 1.00 157.52 360 LEU D O 1
ATOM 12197 N N . GLY D 1 361 ? 17.868 -122.010 -14.331 1.00 159.17 361 GLY D N 1
ATOM 12198 C CA . GLY D 1 361 ? 17.795 -122.811 -13.111 1.00 162.81 361 GLY D CA 1
ATOM 12199 C C . GLY D 1 361 ? 16.476 -122.645 -12.377 1.00 162.16 361 GLY D C 1
ATOM 12200 O O . GLY D 1 361 ? 16.450 -122.550 -11.148 1.00 163.71 361 GLY D O 1
ATOM 12201 N N . ALA D 1 362 ? 15.382 -122.614 -13.135 1.00 159.97 362 ALA D N 1
ATOM 12202 C CA . ALA D 1 362 ? 14.049 -122.414 -12.571 1.00 159.22 362 ALA D CA 1
ATOM 12203 C C . ALA D 1 362 ? 13.128 -123.610 -12.807 1.00 161.56 362 ALA D C 1
ATOM 12204 O O . ALA D 1 362 ? 13.396 -124.458 -13.665 1.00 162.91 362 ALA D O 1
ATOM 12206 N N . SER D 1 363 ? 12.042 -123.665 -12.038 1.00 162.12 363 SER D N 1
ATOM 12207 C CA . SER D 1 363 ? 11.088 -124.764 -12.112 1.00 164.55 363 SER D CA 1
ATOM 12208 C C . SER D 1 363 ? 9.871 -124.409 -12.968 1.00 161.62 363 SER D C 1
ATOM 12209 O O . SER D 1 363 ? 8.863 -123.908 -12.462 1.00 160.60 363 SER D O 1
ATOM 12212 N N . ILE D 1 364 ? 9.988 -124.660 -14.272 1.00 160.42 364 ILE D N 1
ATOM 12213 C CA . ILE D 1 364 ? 8.870 -124.519 -15.206 1.00 158.56 364 ILE D CA 1
ATOM 12214 C C . ILE D 1 364 ? 8.815 -125.719 -16.158 1.00 160.72 364 ILE D C 1
ATOM 12215 O O . ILE D 1 364 ? 9.779 -126.001 -16.875 1.00 160.81 364 ILE D O 1
ATOM 12220 N N . HIS D 1 365 ? 7.690 -126.431 -16.133 1.00 162.72 365 HIS D N 1
ATOM 12221 C CA . HIS D 1 365 ? 7.375 -127.448 -17.135 1.00 164.36 365 HIS D CA 1
ATOM 12222 C C . HIS D 1 365 ? 6.266 -126.885 -18.024 1.00 161.45 365 HIS D C 1
ATOM 12223 O O . HIS D 1 365 ? 5.657 -125.867 -17.684 1.00 158.73 365 HIS D O 1
ATOM 12230 N N . ALA D 1 366 ? 6.008 -127.531 -19.160 1.00 162.15 366 ALA D N 1
ATOM 12231 C CA . ALA D 1 366 ? 4.922 -127.112 -20.050 1.00 159.83 366 ALA D CA 1
ATOM 12232 C C . ALA D 1 366 ? 3.743 -128.089 -19.999 1.00 163.36 366 ALA D C 1
ATOM 12233 O O . ALA D 1 366 ? 3.941 -129.309 -19.958 1.00 167.42 366 ALA D O 1
ATOM 12235 N N . THR D 1 367 ? 2.524 -127.543 -19.992 1.00 162.02 367 THR D N 1
ATOM 12236 C CA . THR D 1 367 ? 1.295 -128.351 -19.963 1.00 165.17 367 THR D CA 1
ATOM 12237 C C . THR D 1 367 ? 0.409 -128.066 -21.189 1.00 163.08 367 THR D C 1
ATOM 12238 O O . THR D 1 367 ? 0.683 -127.137 -21.952 1.00 158.99 367 THR D O 1
ATOM 12242 N N . ASP D 1 368 ? -0.648 -128.867 -21.352 1.00 166.06 368 ASP D N 1
ATOM 12243 C CA . ASP D 1 368 ? -1.519 -128.875 -22.545 1.00 165.05 368 ASP D CA 1
ATOM 12244 C C . ASP D 1 368 ? -2.012 -127.517 -23.063 1.00 160.31 368 ASP D C 1
ATOM 12245 O O . ASP D 1 368 ? -2.228 -127.352 -24.268 1.00 158.55 368 ASP D O 1
ATOM 12250 N N . ASP D 1 369 ? -2.198 -126.560 -22.155 1.00 158.42 369 ASP D N 1
ATOM 12251 C CA . ASP D 1 369 ? -2.693 -125.229 -22.517 1.00 154.14 369 ASP D CA 1
ATOM 12252 C C . ASP D 1 369 ? -1.824 -124.090 -21.977 1.00 150.68 369 ASP D C 1
ATOM 12253 O O . ASP D 1 369 ? -1.606 -123.091 -22.669 1.00 146.85 369 ASP D O 1
ATOM 12258 N N . GLY D 1 370 ? -1.328 -124.249 -20.750 1.00 152.14 370 GLY D N 1
ATOM 12259 C CA . GLY D 1 370 ? -0.436 -123.267 -20.131 1.00 149.32 370 GLY D CA 1
ATOM 12260 C C . GLY D 1 370 ? 0.880 -123.880 -19.690 1.00 150.62 370 GLY D C 1
ATOM 12261 O O . GLY D 1 370 ? 1.566 -124.530 -20.484 1.00 151.19 370 GLY D O 1
ATOM 12262 N N . MET D 1 371 ? 1.235 -123.669 -18.424 1.00 151.21 371 MET D N 1
ATOM 12263 C CA . MET D 1 371 ? 2.462 -124.235 -17.856 1.00 152.91 371 MET D CA 1
ATOM 12264 C C . MET D 1 371 ? 2.461 -124.233 -16.329 1.00 154.83 371 MET D C 1
ATOM 12265 O O . MET D 1 371 ? 1.747 -123.448 -15.699 1.00 153.73 371 MET D O 1
ATOM 12270 N N . ILE D 1 372 ? 3.262 -125.126 -15.748 1.00 157.90 372 ILE D N 1
ATOM 12271 C CA . ILE D 1 372 ? 3.419 -125.214 -14.299 1.00 160.21 372 ILE D CA 1
ATOM 12272 C C . ILE D 1 372 ? 4.632 -124.389 -13.873 1.00 158.02 372 ILE D C 1
ATOM 12273 O O . ILE D 1 372 ? 5.667 -124.401 -14.544 1.00 156.72 372 ILE D O 1
ATOM 12278 N N . ILE D 1 373 ? 4.481 -123.656 -12.771 1.00 157.76 373 ILE D N 1
ATOM 12279 C CA . ILE D 1 373 ? 5.592 -122.962 -12.110 1.00 156.72 373 ILE D CA 1
ATOM 12280 C C . ILE D 1 373 ? 5.519 -123.267 -10.610 1.00 160.10 373 ILE D C 1
ATOM 12281 O O . ILE D 1 373 ? 4.436 -123.233 -10.015 1.00 161.35 373 ILE D O 1
ATOM 12286 N N . GLU D 1 374 ? 6.666 -123.571 -10.006 1.00 161.71 374 GLU D N 1
ATOM 12287 C CA . GLU D 1 374 ? 6.694 -124.071 -8.634 1.00 165.39 374 GLU D CA 1
ATOM 12288 C C . GLU D 1 374 ? 7.774 -123.415 -7.777 1.00 164.74 374 GLU D C 1
ATOM 12289 O O . GLU D 1 374 ? 8.918 -123.264 -8.213 1.00 163.49 374 GLU D O 1
ATOM 12295 N N . GLY D 1 375 ? 7.383 -123.027 -6.562 1.00 165.71 375 GLY D N 1
ATOM 12296 C CA . GLY D 1 375 ? 8.303 -122.552 -5.526 1.00 166.04 375 GLY D CA 1
ATOM 12297 C C . GLY D 1 375 ? 9.050 -121.265 -5.828 1.00 161.74 375 GLY D C 1
ATOM 12298 O O . GLY D 1 375 ? 8.995 -120.764 -6.952 1.00 158.37 375 GLY D O 1
ATOM 12299 N N . PRO D 1 376 ? 9.741 -120.707 -4.815 1.00 162.01 376 PRO D N 1
ATOM 12300 C CA . PRO D 1 376 ? 10.625 -119.564 -5.034 1.00 158.55 376 PRO D CA 1
ATOM 12301 C C . PRO D 1 376 ? 12.071 -120.009 -5.292 1.00 159.26 376 PRO D C 1
ATOM 12302 O O . PRO D 1 376 ? 12.733 -120.530 -4.387 1.00 162.56 376 PRO D O 1
ATOM 12306 N N . THR D 1 377 ? 12.545 -119.811 -6.524 1.00 156.27 377 THR D N 1
ATOM 12307 C CA . THR D 1 377 ? 13.877 -120.280 -6.929 1.00 156.82 377 THR D CA 1
ATOM 12308 C C . THR D 1 377 ? 14.841 -119.136 -7.239 1.00 153.34 377 THR D C 1
ATOM 12309 O O . THR D 1 377 ? 14.555 -118.305 -8.103 1.00 149.61 377 THR D O 1
ATOM 12313 N N . PRO D 1 378 ? 15.986 -119.091 -6.529 1.00 154.77 378 PRO D N 1
ATOM 12314 C CA . PRO D 1 378 ? 17.035 -118.139 -6.878 1.00 152.29 378 PRO D CA 1
ATOM 12315 C C . PRO D 1 378 ? 17.687 -118.543 -8.199 1.00 151.25 378 PRO D C 1
ATOM 12316 O O . PRO D 1 378 ? 18.176 -119.671 -8.332 1.00 154.29 378 PRO D O 1
ATOM 12320 N N . LEU D 1 379 ? 17.668 -117.630 -9.167 1.00 147.09 379 LEU D N 1
ATOM 12321 C CA . LEU D 1 379 ? 18.189 -117.898 -10.507 1.00 145.61 379 LEU D CA 1
ATOM 12322 C C . LEU D 1 379 ? 19.706 -117.768 -10.570 1.00 146.20 379 LEU D C 1
ATOM 12323 O O . LEU D 1 379 ? 20.294 -116.900 -9.921 1.00 145.75 379 LEU D O 1
ATOM 12328 N N . LYS D 1 380 ? 20.331 -118.645 -11.350 1.00 147.42 380 LYS D N 1
ATOM 12329 C CA . LYS D 1 380 ? 21.774 -118.608 -11.560 1.00 148.20 380 LYS D CA 1
ATOM 12330 C C . LYS D 1 380 ? 22.050 -118.010 -12.937 1.00 145.03 380 LYS D C 1
ATOM 12331 O O . LYS D 1 380 ? 21.298 -118.251 -13.885 1.00 143.37 380 LYS D O 1
ATOM 12337 N N . GLY D 1 381 ? 23.117 -117.221 -13.038 1.00 144.34 381 GLY D N 1
ATOM 12338 C CA . GLY D 1 381 ? 23.479 -116.560 -14.292 1.00 141.64 381 GLY D CA 1
ATOM 12339 C C . GLY D 1 381 ? 24.843 -116.958 -14.824 1.00 143.64 381 GLY D C 1
ATOM 12340 O O . GLY D 1 381 ? 25.764 -117.234 -14.054 1.00 146.53 381 GLY D O 1
ATOM 12341 N N . GLY D 1 382 ? 24.965 -116.982 -16.149 1.00 142.27 382 GLY D N 1
ATOM 12342 C CA . GLY D 1 382 ? 26.213 -117.344 -16.820 1.00 144.11 382 GLY D CA 1
ATOM 12343 C C . GLY D 1 382 ? 25.991 -118.014 -18.163 1.00 143.90 382 GLY D C 1
ATOM 12344 O O . GLY D 1 382 ? 26.836 -118.785 -18.621 1.00 146.63 382 GLY D O 1
ATOM 12345 N N . VAL D 1 383 ? 24.857 -117.714 -18.796 1.00 140.83 383 VAL D N 1
ATOM 12346 C CA . VAL D 1 383 ? 24.477 -118.338 -20.065 1.00 140.49 383 VAL D CA 1
ATOM 12347 C C . VAL D 1 383 ? 23.837 -117.325 -21.030 1.00 136.48 383 VAL D C 1
ATOM 12348 O O . VAL D 1 383 ? 23.409 -116.246 -20.613 1.00 134.00 383 VAL D O 1
ATOM 12352 N N . THR D 1 384 ? 23.791 -117.683 -22.314 1.00 136.08 384 THR D N 1
ATOM 12353 C CA . THR D 1 384 ? 23.175 -116.854 -23.353 1.00 132.44 384 THR D CA 1
ATOM 12354 C C . THR D 1 384 ? 21.721 -117.265 -23.581 1.00 131.31 384 THR D C 1
ATOM 12355 O O . THR D 1 384 ? 21.428 -118.436 -23.841 1.00 133.45 384 THR D O 1
ATOM 12359 N N . VAL D 1 385 ? 20.821 -116.290 -23.474 1.00 128.19 385 VAL D N 1
ATOM 12360 C CA . VAL D 1 385 ? 19.398 -116.502 -23.734 1.00 126.85 385 VAL D CA 1
ATOM 12361 C C . VAL D 1 385 ? 18.937 -115.695 -24.943 1.00 124.09 385 VAL D C 1
ATOM 12362 O O . VAL D 1 385 ? 19.201 -114.496 -25.034 1.00 122.02 385 VAL D O 1
ATOM 12366 N N . SER D 1 386 ? 18.260 -116.363 -25.873 1.00 124.43 386 SER D N 1
ATOM 12367 C CA . SER D 1 386 ? 17.748 -115.715 -27.080 1.00 122.21 386 SER D CA 1
ATOM 12368 C C . SER D 1 386 ? 16.257 -115.412 -26.953 1.00 120.67 386 SER D C 1
ATOM 12369 O O . SER D 1 386 ? 15.552 -116.056 -26.174 1.00 122.07 386 SER D O 1
ATOM 12372 N N . SER D 1 387 ? 15.784 -114.434 -27.721 1.00 118.09 387 SER D N 1
ATOM 12373 C CA . SER D 1 387 ? 14.369 -114.061 -27.705 1.00 116.61 387 SER D CA 1
ATOM 12374 C C . SER D 1 387 ? 13.684 -114.300 -29.053 1.00 116.15 387 SER D C 1
ATOM 12375 O O . SER D 1 387 ? 12.484 -114.032 -29.198 1.00 114.92 387 SER D O 1
ATOM 12378 N N . HIS D 1 388 ? 14.456 -114.803 -30.022 1.00 117.24 388 HIS D N 1
ATOM 12379 C CA . HIS D 1 388 ? 13.983 -115.081 -31.390 1.00 116.84 388 HIS D CA 1
ATOM 12380 C C . HIS D 1 388 ? 13.290 -113.880 -32.067 1.00 113.42 388 HIS D C 1
ATOM 12381 O O . HIS D 1 388 ? 12.271 -114.040 -32.754 1.00 112.82 388 HIS D O 1
ATOM 12388 N N . GLY D 1 389 ? 13.851 -112.686 -31.860 1.00 111.15 389 GLY D N 1
ATOM 12389 C CA . GLY D 1 389 ? 13.328 -111.447 -32.449 1.00 107.80 389 GLY D CA 1
ATOM 12390 C C . GLY D 1 389 ? 12.020 -110.930 -31.862 1.00 105.73 389 GLY D C 1
ATOM 12391 O O . GLY D 1 389 ? 11.494 -109.908 -32.321 1.00 103.75 389 GLY D O 1
ATOM 12392 N N . ASP D 1 390 ? 11.495 -111.635 -30.856 1.00 106.18 390 ASP D N 1
ATOM 12393 C CA . ASP D 1 390 ? 10.260 -111.247 -30.166 1.00 104.47 390 ASP D CA 1
ATOM 12394 C C . ASP D 1 390 ? 10.582 -110.352 -28.973 1.00 102.61 390 ASP D C 1
ATOM 12395 O O . ASP D 1 390 ? 11.391 -110.718 -28.112 1.00 104.13 390 ASP D O 1
ATOM 12400 N N . HIS D 1 391 ? 9.937 -109.189 -28.919 1.00 99.27 391 HIS D N 1
ATOM 12401 C CA . HIS D 1 391 ? 10.271 -108.186 -27.910 1.00 97.32 391 HIS D CA 1
ATOM 12402 C C . HIS D 1 391 ? 9.733 -108.497 -26.516 1.00 97.92 391 HIS D C 1
ATOM 12403 O O . HIS D 1 391 ? 10.337 -108.104 -25.516 1.00 98.51 391 HIS D O 1
ATOM 12410 N N . ARG D 1 392 ? 8.613 -109.215 -26.457 1.00 97.86 392 ARG D N 1
ATOM 12411 C CA . ARG D 1 392 ? 7.957 -109.526 -25.185 1.00 98.39 392 ARG D CA 1
ATOM 12412 C C . ARG D 1 392 ? 8.791 -110.491 -24.352 1.00 99.18 392 ARG D C 1
ATOM 12413 O O . ARG D 1 392 ? 8.750 -110.453 -23.121 1.00 99.84 392 ARG D O 1
ATOM 12421 N N . ILE D 1 393 ? 9.554 -111.342 -25.034 1.00 99.18 393 ILE D N 1
ATOM 12422 C CA . ILE D 1 393 ? 10.469 -112.265 -24.373 1.00 100.70 393 ILE D CA 1
ATOM 12423 C C . ILE D 1 393 ? 11.681 -111.492 -23.880 1.00 99.65 393 ILE D C 1
ATOM 12424 O O . ILE D 1 393 ? 11.922 -111.414 -22.674 1.00 100.77 393 ILE D O 1
ATOM 12429 N N . GLY D 1 394 ? 12.427 -110.913 -24.821 1.00 97.53 394 GLY D N 1
ATOM 12430 C CA . GLY D 1 394 ? 13.650 -110.169 -24.524 1.00 96.56 394 GLY D CA 1
ATOM 12431 C C . GLY D 1 394 ? 13.531 -109.265 -23.315 1.00 95.52 394 GLY D C 1
ATOM 12432 O O . GLY D 1 394 ? 14.430 -109.219 -22.481 1.00 96.50 394 GLY D O 1
ATOM 12433 N N . MET D 1 395 ? 12.408 -108.559 -23.223 1.00 93.71 395 MET D N 1
ATOM 12434 C CA . MET D 1 395 ? 12.120 -107.696 -22.085 1.00 93.18 395 MET D CA 1
ATOM 12435 C C . MET D 1 395 ? 11.937 -108.492 -20.789 1.00 95.06 395 MET D C 1
ATOM 12436 O O . MET D 1 395 ? 12.535 -108.163 -19.766 1.00 95.85 395 MET D O 1
ATOM 12441 N N . ALA D 1 396 ? 11.118 -109.539 -20.839 1.00 96.02 396 ALA D N 1
ATOM 12442 C CA . ALA D 1 396 ? 10.899 -110.399 -19.675 1.00 98.33 396 ALA D CA 1
ATOM 12443 C C . ALA D 1 396 ? 12.197 -111.069 -19.274 1.00 100.16 396 ALA D C 1
ATOM 12444 O O . ALA D 1 396 ? 12.528 -111.154 -18.092 1.00 101.65 396 ALA D O 1
ATOM 12446 N N . MET D 1 397 ? 12.936 -111.523 -20.279 1.00 100.24 397 MET D N 1
ATOM 12447 C CA . MET D 1 397 ? 14.211 -112.177 -20.065 1.00 102.56 397 MET D CA 1
ATOM 12448 C C . MET D 1 397 ? 15.240 -111.221 -19.478 1.00 102.07 397 MET D C 1
ATOM 12449 O O . MET D 1 397 ? 16.070 -111.617 -18.659 1.00 104.04 397 MET D O 1
ATOM 12454 N N . ALA D 1 398 ? 15.171 -109.961 -19.900 1.00 99.61 398 ALA D N 1
ATOM 12455 C CA . ALA D 1 398 ? 16.055 -108.927 -19.391 1.00 99.10 398 ALA D CA 1
ATOM 12456 C C . ALA D 1 398 ? 15.813 -108.730 -17.909 1.00 100.29 398 ALA D C 1
ATOM 12457 O O . ALA D 1 398 ? 16.735 -108.884 -17.103 1.00 102.00 398 ALA D O 1
ATOM 12459 N N . ILE D 1 399 ? 14.569 -108.417 -17.546 1.00 99.64 399 ILE D N 1
ATOM 12460 C CA . ILE D 1 399 ? 14.266 -108.075 -16.160 1.00 100.94 399 ILE D CA 1
ATOM 12461 C C . ILE D 1 399 ? 14.446 -109.283 -15.252 1.00 104.37 399 ILE D C 1
ATOM 12462 O O . ILE D 1 399 ? 14.651 -109.137 -14.049 1.00 106.08 399 ILE D O 1
ATOM 12467 N N . ALA D 1 400 ? 14.379 -110.472 -15.846 1.00 105.62 400 ALA D N 1
ATOM 12468 C CA . ALA D 1 400 ? 14.652 -111.708 -15.130 1.00 108.97 400 ALA D CA 1
ATOM 12469 C C . ALA D 1 400 ? 16.099 -111.716 -14.658 1.00 110.74 400 ALA D C 1
ATOM 12470 O O . ALA D 1 400 ? 16.381 -112.008 -13.492 1.00 112.97 400 ALA D O 1
ATOM 12472 N N . ALA D 1 401 ? 17.004 -111.359 -15.566 1.00 109.95 401 ALA D N 1
ATOM 12473 C CA . ALA D 1 401 ? 18.442 -111.408 -15.313 1.00 111.94 401 ALA D CA 1
ATOM 12474 C C . ALA D 1 401 ? 18.893 -110.472 -14.190 1.00 112.61 401 ALA D C 1
ATOM 12475 O O . ALA D 1 401 ? 20.034 -110.556 -13.724 1.00 114.39 401 ALA D O 1
ATOM 12477 N N . LEU D 1 402 ? 17.988 -109.596 -13.755 1.00 111.37 402 LEU D N 1
ATOM 12478 C CA . LEU D 1 402 ? 18.258 -108.665 -12.664 1.00 112.03 402 LEU D CA 1
ATOM 12479 C C . LEU D 1 402 ? 18.227 -109.341 -11.292 1.00 115.71 402 LEU D C 1
ATOM 12480 O O . LEU D 1 402 ? 18.418 -108.687 -10.264 1.00 116.46 402 LEU D O 1
ATOM 12485 N N . LEU D 1 403 ? 17.983 -110.649 -11.282 1.00 118.36 403 LEU D N 1
ATOM 12486 C CA . LEU D 1 403 ? 17.960 -111.429 -10.048 1.00 122.25 403 LEU D CA 1
ATOM 12487 C C . LEU D 1 403 ? 19.158 -112.373 -9.948 1.00 125.87 403 LEU D C 1
ATOM 12488 O O . LEU D 1 403 ? 19.743 -112.539 -8.873 1.00 128.28 403 LEU D O 1
ATOM 12493 N N . ALA D 1 404 ? 19.517 -112.979 -11.077 1.00 126.55 404 ALA D N 1
ATOM 12494 C CA . ALA D 1 404 ? 20.681 -113.856 -11.169 1.00 130.13 404 ALA D CA 1
ATOM 12495 C C . ALA D 1 404 ? 21.969 -113.051 -11.317 1.00 130.68 404 ALA D C 1
ATOM 12496 O O . ALA D 1 404 ? 22.010 -112.063 -12.063 1.00 128.03 404 ALA D O 1
ATOM 12498 N N . GLU D 1 405 ? 23.024 -113.472 -10.620 1.00 134.41 405 GLU D N 1
ATOM 12499 C CA . GLU D 1 405 ? 24.332 -112.828 -10.794 1.00 135.16 405 GLU D CA 1
ATOM 12500 C C . GLU D 1 405 ? 25.261 -113.593 -11.742 1.00 136.84 405 GLU D C 1
ATOM 12501 O O . GLU D 1 405 ? 24.988 -114.741 -12.113 1.00 138.26 405 GLU D O 1
ATOM 12507 N N . LYS D 1 406 ? 26.369 -112.936 -12.095 1.00 136.80 406 LYS D N 1
ATOM 12508 C CA . LYS D 1 406 ? 27.215 -113.278 -13.234 1.00 137.23 406 LYS D CA 1
ATOM 12509 C C . LYS D 1 406 ? 26.463 -112.890 -14.507 1.00 134.06 406 LYS D C 1
ATOM 12510 O O . LYS D 1 406 ? 25.243 -113.067 -14.578 1.00 132.45 406 LYS D O 1
ATOM 12516 N N . PRO D 1 407 ? 27.180 -112.322 -15.498 1.00 133.31 407 PRO D N 1
ATOM 12517 C CA . PRO D 1 407 ? 26.623 -111.955 -16.803 1.00 130.57 407 PRO D CA 1
ATOM 12518 C C . PRO D 1 407 ? 25.555 -112.933 -17.317 1.00 130.26 407 PRO D C 1
ATOM 12519 O O . PRO D 1 407 ? 25.757 -114.150 -17.272 1.00 133.03 407 PRO D O 1
ATOM 12523 N N . VAL D 1 408 ? 24.425 -112.396 -17.781 1.00 127.06 408 VAL D N 1
ATOM 12524 C CA . VAL D 1 408 ? 23.324 -113.214 -18.308 1.00 126.30 408 VAL D CA 1
ATOM 12525 C C . VAL D 1 408 ? 22.961 -112.759 -19.729 1.00 123.29 408 VAL D C 1
ATOM 12526 O O . VAL D 1 408 ? 21.851 -112.283 -19.971 1.00 120.87 408 VAL D O 1
ATOM 12530 N N . THR D 1 409 ? 23.903 -112.927 -20.657 1.00 123.68 409 THR D N 1
ATOM 12531 C CA . THR D 1 409 ? 23.809 -112.392 -22.028 1.00 121.12 409 THR D CA 1
ATOM 12532 C C . THR D 1 409 ? 22.448 -112.602 -22.717 1.00 119.00 409 THR D C 1
ATOM 12533 O O . THR D 1 409 ? 21.995 -113.733 -22.897 1.00 120.33 409 THR D O 1
ATOM 12537 N N . VAL D 1 410 ? 21.812 -111.498 -23.098 1.00 115.97 410 VAL D N 1
ATOM 12538 C CA . VAL D 1 410 ? 20.492 -111.527 -23.729 1.00 114.02 410 VAL D CA 1
ATOM 12539 C C . VAL D 1 410 ? 20.613 -111.196 -25.221 1.00 112.84 410 VAL D C 1
ATOM 12540 O O . VAL D 1 410 ? 21.316 -110.259 -25.596 1.00 112.02 410 VAL D O 1
ATOM 12544 N N . GLU D 1 411 ? 19.925 -111.966 -26.062 1.00 112.97 411 GLU D N 1
ATOM 12545 C CA . GLU D 1 411 ? 19.919 -111.728 -27.508 1.00 111.95 411 GLU D CA 1
ATOM 12546 C C . GLU D 1 411 ? 18.572 -111.234 -28.036 1.00 109.28 411 GLU D C 1
ATOM 12547 O O . GLU D 1 411 ? 17.529 -111.466 -27.421 1.00 109.04 411 GLU D O 1
ATOM 12553 N N . GLY D 1 412 ? 18.606 -110.571 -29.190 1.00 107.45 412 GLY D N 1
ATOM 12554 C CA . GLY D 1 412 ? 17.409 -109.980 -29.787 1.00 104.83 412 GLY D CA 1
ATOM 12555 C C . GLY D 1 412 ? 17.165 -108.575 -29.267 1.00 102.66 412 GLY D C 1
ATOM 12556 O O . GLY D 1 412 ? 16.091 -108.001 -29.480 1.00 100.86 412 GLY D O 1
ATOM 12557 N N . THR D 1 413 ? 18.179 -108.024 -28.594 1.00 102.85 413 THR D N 1
ATOM 12558 C CA . THR D 1 413 ? 18.127 -106.689 -27.989 1.00 100.93 413 THR D CA 1
ATOM 12559 C C . THR D 1 413 ? 17.858 -105.590 -29.010 1.00 98.51 413 THR D C 1
ATOM 12560 O O . THR D 1 413 ? 17.289 -104.551 -28.672 1.00 97.13 413 THR D O 1
ATOM 12564 N N . GLU D 1 414 ? 18.265 -105.827 -30.255 1.00 98.20 414 GLU D N 1
ATOM 12565 C CA . GLU D 1 414 ? 18.021 -104.876 -31.332 1.00 96.36 414 GLU D CA 1
ATOM 12566 C C . GLU D 1 414 ? 16.551 -104.838 -31.759 1.00 94.03 414 GLU D C 1
ATOM 12567 O O . GLU D 1 414 ? 16.114 -103.890 -32.415 1.00 92.59 414 GLU D O 1
ATOM 12573 N N . ALA D 1 415 ? 15.794 -105.864 -31.371 1.00 93.87 415 ALA D N 1
ATOM 12574 C CA . ALA D 1 415 ? 14.344 -105.890 -31.591 1.00 92.10 415 ALA D CA 1
ATOM 12575 C C . ALA D 1 415 ? 13.597 -105.180 -30.459 1.00 90.64 415 ALA D C 1
ATOM 12576 O O . ALA D 1 415 ? 12.477 -104.690 -30.653 1.00 89.21 415 ALA D O 1
ATOM 12578 N N . ILE D 1 416 ? 14.230 -105.136 -29.283 1.00 90.96 416 ILE D N 1
ATOM 12579 C CA . ILE D 1 416 ? 13.715 -104.401 -28.117 1.00 89.75 416 ILE D CA 1
ATOM 12580 C C . ILE D 1 416 ? 13.849 -102.892 -28.334 1.00 88.18 416 ILE D C 1
ATOM 12581 O O . ILE D 1 416 ? 12.913 -102.130 -28.062 1.00 87.08 416 ILE D O 1
ATOM 12586 N N . ALA D 1 417 ? 15.011 -102.480 -28.841 1.00 88.25 417 ALA D N 1
ATOM 12587 C CA . ALA D 1 417 ? 15.298 -101.074 -29.152 1.00 87.32 417 ALA D CA 1
ATOM 12588 C C . ALA D 1 417 ? 14.380 -100.501 -30.229 1.00 85.61 417 ALA D C 1
ATOM 12589 O O . ALA D 1 417 ? 14.453 -99.312 -30.539 1.00 85.14 417 ALA D O 1
ATOM 12591 N N . VAL D 1 418 ? 13.519 -101.346 -30.791 1.00 84.84 418 VAL D N 1
ATOM 12592 C CA . VAL D 1 418 ? 12.572 -100.901 -31.805 1.00 83.31 418 VAL D CA 1
ATOM 12593 C C . VAL D 1 418 ? 11.187 -100.611 -31.210 1.00 81.90 418 VAL D C 1
ATOM 12594 O O . VAL D 1 418 ? 10.627 -99.536 -31.436 1.00 81.49 418 VAL D O 1
ATOM 12598 N N . SER D 1 419 ? 10.648 -101.548 -30.437 1.00 81.33 419 SER D N 1
ATOM 12599 C CA . SER D 1 419 ? 9.333 -101.344 -29.820 1.00 80.08 419 SER D CA 1
ATOM 12600 C C . SER D 1 419 ? 9.372 -100.488 -28.537 1.00 79.04 419 SER D C 1
ATOM 12601 O O . SER D 1 419 ? 8.333 -99.993 -28.086 1.00 78.82 419 SER D O 1
ATOM 12604 N N . TYR D 1 420 ? 10.567 -100.331 -27.959 1.00 78.29 420 TYR D N 1
ATOM 12605 C CA . TYR D 1 420 ? 10.779 -99.554 -26.728 1.00 77.10 420 TYR D CA 1
ATOM 12606 C C . TYR D 1 420 ? 12.209 -99.001 -26.721 1.00 76.65 420 TYR D C 1
ATOM 12607 O O . TYR D 1 420 ? 13.114 -99.629 -26.163 1.00 77.60 420 TYR D O 1
ATOM 12616 N N . PRO D 1 421 ? 12.423 -97.823 -27.341 1.00 75.39 421 PRO D N 1
ATOM 12617 C CA . PRO D 1 421 ? 13.784 -97.293 -27.498 1.00 75.38 421 PRO D CA 1
ATOM 12618 C C . PRO D 1 421 ? 14.567 -97.169 -26.182 1.00 75.88 421 PRO D C 1
ATOM 12619 O O . PRO D 1 421 ? 15.742 -97.534 -26.128 1.00 76.53 421 PRO D O 1
ATOM 12623 N N . SER D 1 422 ? 13.918 -96.683 -25.129 1.00 75.46 422 SER D N 1
ATOM 12624 C CA . SER D 1 422 ? 14.639 -96.332 -23.907 1.00 75.99 422 SER D CA 1
ATOM 12625 C C . SER D 1 422 ? 14.455 -97.311 -22.738 1.00 76.18 422 SER D C 1
ATOM 12626 O O . SER D 1 422 ? 14.690 -96.953 -21.576 1.00 77.53 422 SER D O 1
ATOM 12629 N N . PHE D 1 423 ? 14.075 -98.551 -23.054 1.00 74.74 423 PHE D N 1
ATOM 12630 C CA . PHE D 1 423 ? 13.845 -99.588 -22.038 1.00 74.54 423 PHE D CA 1
ATOM 12631 C C . PHE D 1 423 ? 15.053 -99.800 -21.146 1.00 75.43 423 PHE D C 1
ATOM 12632 O O . PHE D 1 423 ? 14.950 -99.710 -19.931 1.00 76.54 423 PHE D O 1
ATOM 12640 N N . PHE D 1 424 ? 16.197 -100.074 -21.756 1.00 75.29 424 PHE D N 1
ATOM 12641 C CA . PHE D 1 424 ? 17.416 -100.314 -21.005 1.00 76.74 424 PHE D CA 1
ATOM 12642 C C . PHE D 1 424 ? 17.963 -99.059 -20.338 1.00 76.81 424 PHE D C 1
ATOM 12643 O O . PHE D 1 424 ? 18.792 -99.153 -19.437 1.00 78.39 424 PHE D O 1
ATOM 12651 N N . ASP D 1 425 ? 17.497 -97.894 -20.787 1.00 75.18 425 ASP D N 1
ATOM 12652 C CA . ASP D 1 425 ? 17.869 -96.623 -20.177 1.00 75.17 425 ASP D CA 1
ATOM 12653 C C . ASP D 1 425 ? 17.089 -96.402 -18.892 1.00 75.13 425 ASP D C 1
ATOM 12654 O O . ASP D 1 425 ? 17.686 -96.091 -17.858 1.00 77.00 425 ASP D O 1
ATOM 12659 N N . HIS D 1 426 ? 15.762 -96.550 -18.963 1.00 73.13 426 HIS D N 1
ATOM 12660 C CA . HIS D 1 426 ? 14.899 -96.456 -17.784 1.00 73.10 426 HIS D CA 1
ATOM 12661 C C . HIS D 1 426 ? 15.355 -97.416 -16.697 1.00 74.73 426 HIS D C 1
ATOM 12662 O O . HIS D 1 426 ? 15.497 -97.034 -15.537 1.00 75.94 426 HIS D O 1
ATOM 12669 N N . LEU D 1 427 ? 15.592 -98.658 -17.103 1.00 74.99 427 LEU D N 1
ATOM 12670 C CA . LEU D 1 427 ? 16.168 -99.695 -16.266 1.00 77.01 427 LEU D CA 1
ATOM 12671 C C . LEU D 1 427 ? 17.448 -99.240 -15.576 1.00 78.72 427 LEU D C 1
ATOM 12672 O O . LEU D 1 427 ? 17.538 -99.284 -14.356 1.00 80.06 427 LEU D O 1
ATOM 12677 N N . ASP D 1 428 ? 18.427 -98.799 -16.365 1.00 79.24 428 ASP D N 1
ATOM 12678 C CA . ASP D 1 428 ? 19.710 -98.301 -15.852 1.00 81.73 428 ASP D CA 1
ATOM 12679 C C . ASP D 1 428 ? 19.553 -97.141 -14.875 1.00 83.04 428 ASP D C 1
ATOM 12680 O O . ASP D 1 428 ? 20.312 -97.034 -13.905 1.00 84.83 428 ASP D O 1
ATOM 12685 N N . ARG D 1 429 ? 18.567 -96.282 -15.137 1.00 82.32 429 ARG D N 1
ATOM 12686 C CA . ARG D 1 429 ? 18.316 -95.098 -14.314 1.00 83.58 429 ARG D CA 1
ATOM 12687 C C . ARG D 1 429 ? 17.727 -95.455 -12.950 1.00 85.27 429 ARG D C 1
ATOM 12688 O O . ARG D 1 429 ? 17.821 -94.676 -12.007 1.00 86.39 429 ARG D O 1
ATOM 12696 N N . LEU D 1 430 ? 17.114 -96.630 -12.853 1.00 85.83 430 LEU D N 1
ATOM 12697 C CA . LEU D 1 430 ? 16.553 -97.093 -11.590 1.00 87.98 430 LEU D CA 1
ATOM 12698 C C . LEU D 1 430 ? 17.626 -97.722 -10.706 1.00 92.07 430 LEU D C 1
ATOM 12699 O O . LEU D 1 430 ? 17.582 -97.577 -9.486 1.00 93.82 430 LEU D O 1
ATOM 12704 N N . LYS D 1 431 ? 18.584 -98.414 -11.326 1.00 94.16 431 LYS D N 1
ATOM 12705 C CA . LYS D 1 431 ? 19.720 -98.998 -10.607 1.00 98.20 431 LYS D CA 1
ATOM 12706 C C . LYS D 1 431 ? 20.581 -97.903 -9.988 1.00 100.98 431 LYS D C 1
ATOM 12707 O O . LYS D 1 431 ? 20.916 -97.973 -8.809 1.00 103.15 431 LYS D O 1
ATOM 12713 N N . SER D 1 432 ? 20.932 -96.898 -10.791 1.00 101.45 432 SER D N 1
ATOM 12714 C CA . SER D 1 432 ? 21.884 -95.862 -10.378 1.00 104.40 432 SER D CA 1
ATOM 12715 C C . SER D 1 432 ? 21.286 -94.739 -9.519 1.00 106.62 432 SER D C 1
ATOM 12716 O O . SER D 1 432 ? 22.032 -93.932 -8.953 1.00 108.34 432 SER D O 1
ATOM 12719 N N . GLU D 1 433 ? 19.956 -94.687 -9.422 1.00 107.07 433 GLU D N 1
ATOM 12720 C CA . GLU D 1 433 ? 19.286 -93.720 -8.546 1.00 109.43 433 GLU D CA 1
ATOM 12721 C C . GLU D 1 433 ? 19.085 -94.312 -7.159 1.00 112.58 433 GLU D C 1
ATOM 12722 O O . GLU D 1 433 ? 18.782 -93.592 -6.204 1.00 113.80 433 GLU D O 1
ATOM 12728 N N . ALA D 1 434 ? 19.247 -95.631 -7.073 1.00 114.29 434 ALA D N 1
ATOM 12729 C CA . ALA D 1 434 ? 19.353 -96.344 -5.802 1.00 117.90 434 ALA D CA 1
ATOM 12730 C C . ALA D 1 434 ? 20.803 -96.369 -5.296 1.00 121.29 434 ALA D C 1
ATOM 12731 O O . ALA D 1 434 ? 21.063 -96.778 -4.165 1.00 123.51 434 ALA D O 1
ATOM 12733 N N . GLU D 1 435 ? 21.737 -95.945 -6.149 1.00 122.11 435 GLU D N 1
ATOM 12734 C CA . GLU D 1 435 ? 23.136 -95.721 -5.768 1.00 125.47 435 GLU D CA 1
ATOM 12735 C C . GLU D 1 435 ? 23.254 -94.396 -5.013 1.00 127.72 435 GLU D C 1
ATOM 12736 O O . GLU D 1 435 ? 24.170 -94.203 -4.208 1.00 129.98 435 GLU D O 1
ATOM 12742 N N . ASN D 1 436 ? 22.312 -93.494 -5.292 1.00 127.39 436 ASN D N 1
ATOM 12743 C CA . ASN D 1 436 ? 22.314 -92.130 -4.760 1.00 129.38 436 ASN D CA 1
ATOM 12744 C C . ASN D 1 436 ? 21.272 -91.910 -3.654 1.00 131.11 436 ASN D C 1
ATOM 12745 O O . ASN D 1 436 ? 21.370 -90.952 -2.880 1.00 132.78 436 ASN D O 1
ATOM 12750 N N . LEU D 1 437 ? 20.281 -92.801 -3.595 1.00 131.00 437 LEU D N 1
ATOM 12751 C CA . LEU D 1 437 ? 19.339 -92.868 -2.475 1.00 132.90 437 LEU D CA 1
ATOM 12752 C C . LEU D 1 437 ? 20.016 -93.589 -1.304 1.00 136.25 437 LEU D C 1
ATOM 12753 O O . LEU D 1 437 ? 19.601 -93.441 -0.152 1.00 138.30 437 LEU D O 1
ATOM 12758 N N . TYR D 1 438 ? 21.063 -94.360 -1.608 1.00 137.07 438 TYR D N 1
ATOM 12759 C CA . TYR D 1 438 ? 21.848 -95.053 -0.584 1.00 140.22 438 TYR D CA 1
ATOM 12760 C C . TYR D 1 438 ? 22.986 -94.174 -0.043 1.00 142.61 438 TYR D C 1
ATOM 12761 O O . TYR D 1 438 ? 24.134 -94.262 -0.498 1.00 142.91 438 TYR D O 1
ATOM 12770 N N . PHE D 1 439 ? 22.641 -93.311 0.912 1.00 144.44 439 PHE D N 1
ATOM 12771 C CA . PHE D 1 439 ? 23.626 -92.562 1.696 1.00 147.31 439 PHE D CA 1
ATOM 12772 C C . PHE D 1 439 ? 23.106 -92.301 3.118 1.00 149.64 439 PHE D C 1
ATOM 12773 O O . PHE D 1 439 ? 22.422 -91.311 3.384 1.00 149.63 439 PHE D O 1
ATOM 12781 N N . GLN D 1 440 ? 23.430 -93.237 4.012 1.00 151.86 440 GLN D N 1
ATOM 12782 C CA . GLN D 1 440 ? 22.979 -93.247 5.414 1.00 154.58 440 GLN D CA 1
ATOM 12783 C C . GLN D 1 440 ? 21.579 -92.669 5.634 1.00 153.98 440 GLN D C 1
ATOM 12784 O O . GLN D 1 440 ? 20.728 -93.303 6.255 1.00 154.75 440 GLN D O 1
#

CATH classification: 3.65.10.10 (+1 more: 3.65.10.10)